Protein 2YUN (pdb70)

Foldseek 3Di:
DDDPPQWWKKFQCDFDDDPDLQADTGDRGWIWTFDADDDDQFTWTHTPNRIHTYGNVRIGTDPDDDDDDDDDDPDDDVD

GO terms:
  GO:0005886 plasma membrane (C, EXP)
  GO:0031410 cytoplasmic vesicle (C, EXP)
  GO:0005515 protein binding (F, IPI)
  GO:0005886 plasma membrane (C, TAS)
  GO:0030666 endocytic vesicle membrane (C, TAS)

InterPro domains:
  IPR001060 FCH domain [PF00611] (14-88)
  IPR001452 SH3 domain [PF14604] (445-493)
  IPR001452 SH3 domain [PR00452] (441-451)
  IPR001452 SH3 domain [PR00452] (455-470)
  IPR001452 SH3 domain [PR00452] (472-481)
  IPR001452 SH3 domain [PR00452] (483-495)
  IPR001452 SH3 domain [PS50002] (438-497)
  IPR001452 SH3 domain [SM00326] (441-496)
  IPR011072 HR1 rho-binding domain [PS51860] (292-372)
  IPR027267 AH/BAR domain superfamily [G3DSA:1.20.1270.60] (9-269)
  IPR027267 AH/BAR domain superfamily [SSF103657] (14-267)
  IPR031160 F-BAR domain [PS51741] (1-260)
  IPR035656 Nostrin, SH3 domain [cd11823] (443-494)
  IPR036028 SH3-like domain superfamily [SSF50044] (434-497)
  IPR036274 HR1 repeat superfamily [SSF46585] (298-361)
  IPR057870 TOCA, HR1 domain [PF25610] (286-377)

Sequence (79 aa):
GSSGSSGRLCKALYSFQARQDDELNLEKGDIVIIHEKKEEGWWFGSLNGKKGHFPAAYVEELPSNAGNTATKASGPSSGGSSGSSGRLCKALYSFQARQDDELNLEKGDIVIIHEKKEEGWWFGSLNGKKGHFPAAYVEELPSNAGNTATKASGPSSGGSSGSSGRLCKALYSFQARQDDELNLEKGDIVIIHEKKEEGWWFGSLNGKKGHFPAAYVEELPSNAGNTATKASGPSSGGSSGSSGRLCKALYSFQARQDDELNLEKGDIVIIHEKKEEGWWFGSLNGKKGHFPAAYVEELPSNAGNTATKASGPSSGGSSGSSGRLCKALYSFQARQDDELNLEKGDIVIIHEKKEEGWWFGSLNGKKGHFPAAYVEELPSNAGNTATKASGPSSGGSSGSSGRLCKALYSFQARQDDELNLEKGDIVIIHEKKEEGWWFGSLNGKKGHFPAAYVEELPSNAGNTATKASGPSSGGSSGSSGRLCKALYSFQARQDDELNLEKGDIVIIHEKKEEGWWFGSLNGKKGHFPAAYVEELPSNAGNTATKASGPSSGGSSGSSGRLCKALYSFQARQDDELNLEKGDIVIIHEKKEEGWWFGSLNGKKGHFPAAYVEELPSNAGNTATKASGPSSGGSSGSSGRLCKALYSFQARQDDELNLEKGDIVIIHEKKEEGWWFGSLNGKKGHFPAAYVEELPSNAGNTATKASGPSSGGSSGSSGRLCKALYSFQARQDDELNLEKGDIVIIHEKKEEGWWFGSLNGKKGHFPAAYVEELPSNAGNTATKASGPSSGGSSGSSGRLCKALYSFQARQDDELNLEKGDIVIIHEKKEEGWWFGSLNGKKGHFPAAYVEELPSNAGNTATKASGPSSGGSSGSSGRLCKALYSFQARQDDELNLEKGDIVIIHEKKEEGWWFGSLNGKKGHFPAAYVEELPSNAGNTATKASGPSSGGSSGSSGRLCKALYSFQARQDDELNLEKGDIVIIHEKKEEGWWFGSLNGKKGHFPAAYVEELPSNAGNTATKASGPSSGGSSGSSGRLCKALYSFQARQDDELNLEKGDIVIIHEKKEEGWWFGSLNGKKGHFPAAYVEELPSNAGNTATKASGPSSGGSSGSSGRLCKALYSFQARQDDELNLEKGDIVIIHEKKEEGWWFGSLNGKKGHFPAAYVEELPSNAGNTATKASGPSSGGSSGSSGRLCKALYSFQARQDDELNLEKGDIVIIHEKKEEGWWFGSLNGKKGHFPAAYVEELPSNAGNTATKASGPSSGGSSGSSGRLCKALYSFQARQDDELNLEKGDIVIIHEKKEEGWWFGSLNGKKGHFPAAYVEELPSNAGNTATKASGPSSGGSSGSSGRLCKALYSFQARQDDELNLEKGDIVIIHEKKEEGWWFGSLNGKKGHFPAAYVEELPSNAGNTATKASGPSSGGSSGSSGRLCKALYSFQARQDDELNLEKGDIVIIHEKKEEGWWFGSLNGKKGHFPAAYVEELPSNAGNTATKASGPSSGGSSGSSGRLCKALYSFQARQDDELNLEKGDIVIIHEKKEEGWWFGSLNGKKGHFPAAYVEELPSNAGNTATKASGPSSG

Radius of gyration: 14.46 Å; Cα contacts (8 Å, |Δi|>4): 138; chains: 1; bounding box: 34×42×31 Å

Organism: Homo sapiens (NCBI:txid9606)

Solvent-accessible surface area: 6275 Å² total; per-residue (Å²): 142,101,131,50,118,111,35,148,42,0,86,1,71,124,65,41,146,24,218,109,137,83,29,10,74,2,98,146,47,22,45,0,80,4,88,89,80,146,92,143,34,134,37,40,0,12,28,130,70,156,110,6,75,0,22,19,90,74,9,93,90,47,140,82,78,60,69,149,130,100,132,190,78,112,42,140,114,87,119

Structure (mmCIF, N/CA/C/O backbone):
data_2YUN
#
_entry.id   2YUN
#
loop_
_atom_site.group_PDB
_atom_site.id
_atom_site.type_symbol
_atom_site.label_atom_id
_atom_site.label_alt_id
_atom_site.label_comp_id
_atom_site.label_asym_id
_atom_site.label_entity_id
_atom_site.label_seq_id
_atom_site.pdbx_PDB_ins_code
_atom_site.Cartn_x
_atom_site.Cartn_y
_atom_site.Cartn_z
_atom_site.occupancy
_atom_site.B_iso_or_equiv
_atom_site.auth_seq_id
_atom_site.auth_comp_id
_atom_site.auth_asym_id
_atom_site.auth_atom_id
_atom_site.pdbx_PDB_model_num
ATOM 1 N N . GLY A 1 1 ? -18.923 -11.021 -1.250 1.00 0.00 1 GLY A N 1
ATOM 2 C CA . GLY A 1 1 ? -18.382 -11.913 -2.258 1.00 0.00 1 GLY A CA 1
ATOM 3 C C . GLY A 1 1 ? -17.946 -13.245 -1.680 1.00 0.00 1 GLY A C 1
ATOM 4 O O . GLY A 1 1 ? -18.730 -14.193 -1.627 1.00 0.00 1 GLY A O 1
ATOM 8 N N . SER A 1 2 ? -16.692 -13.318 -1.247 1.00 0.00 2 SER A N 1
ATOM 9 C CA . SER A 1 2 ? -16.151 -14.545 -0.674 1.00 0.00 2 SER A CA 1
ATOM 10 C C . SER A 1 2 ? -15.837 -14.362 0.807 1.00 0.00 2 SER A C 1
ATOM 11 O O . SER A 1 2 ? -15.329 -13.320 1.221 1.00 0.00 2 SER A O 1
ATOM 19 N N . SER A 1 3 ? -16.145 -15.383 1.602 1.00 0.00 3 SER A N 1
ATOM 20 C CA . SER A 1 3 ? -15.901 -15.334 3.038 1.00 0.00 3 SER A CA 1
ATOM 21 C C . SER A 1 3 ? -14.581 -14.632 3.341 1.00 0.00 3 SER A C 1
ATOM 22 O O . SER A 1 3 ? -13.505 -15.172 3.088 1.00 0.00 3 SER A O 1
ATOM 30 N N . GLY A 1 4 ? -14.673 -13.422 3.886 1.00 0.00 4 GLY A N 1
ATOM 31 C CA . GLY A 1 4 ? -13.479 -12.664 4.214 1.00 0.00 4 GLY A CA 1
ATOM 32 C C . GLY A 1 4 ? -13.788 -11.415 5.016 1.00 0.00 4 GLY A C 1
ATOM 33 O O . GLY A 1 4 ? -14.267 -11.498 6.147 1.00 0.00 4 GLY A O 1
ATOM 37 N N . SER A 1 5 ? -13.513 -10.254 4.430 1.00 0.00 5 SER A N 1
ATOM 38 C CA . SER A 1 5 ? -13.759 -8.983 5.099 1.00 0.00 5 SER A CA 1
ATOM 39 C C . SER A 1 5 ? -12.935 -8.873 6.378 1.00 0.00 5 SER A C 1
ATOM 40 O O . SER A 1 5 ? -13.437 -8.451 7.419 1.00 0.00 5 SER A O 1
ATOM 48 N N . SER A 1 6 ? -11.665 -9.257 6.291 1.00 0.00 6 SER A N 1
ATOM 49 C CA . SER A 1 6 ? -10.770 -9.206 7.441 1.00 0.00 6 SER A CA 1
ATOM 50 C C . SER A 1 6 ? -9.727 -8.106 7.270 1.00 0.00 6 SER A C 1
ATOM 51 O O . SER A 1 6 ? -9.481 -7.320 8.184 1.00 0.00 6 SER A O 1
ATOM 59 N N . GLY A 1 7 ? -9.116 -8.057 6.090 1.00 0.00 7 GLY A N 1
ATOM 60 C CA . GLY A 1 7 ? -8.106 -7.051 5.818 1.00 0.00 7 GLY A CA 1
ATOM 61 C C . GLY A 1 7 ? -8.585 -5.998 4.838 1.00 0.00 7 GLY A C 1
ATOM 62 O O . GLY A 1 7 ? -9.243 -6.316 3.848 1.00 0.00 7 GLY A O 1
ATOM 66 N N . ARG A 1 8 ? -8.257 -4.741 5.116 1.00 0.00 8 ARG A N 1
ATOM 67 C CA . ARG A 1 8 ? -8.661 -3.637 4.252 1.00 0.00 8 ARG A CA 1
ATOM 68 C C . ARG A 1 8 ? -7.663 -3.444 3.114 1.00 0.00 8 ARG A C 1
ATOM 69 O O . ARG A 1 8 ? -6.557 -3.986 3.145 1.00 0.00 8 ARG A O 1
ATOM 90 N N . LEU A 1 9 ? -8.060 -2.670 2.110 1.00 0.00 9 LEU A N 1
ATOM 91 C CA . LEU A 1 9 ? -7.201 -2.406 0.961 1.00 0.00 9 LEU A CA 1
ATOM 92 C C . LEU A 1 9 ? -6.960 -0.909 0.795 1.00 0.00 9 LEU A C 1
ATOM 93 O O . LEU A 1 9 ? -7.649 -0.088 1.401 1.00 0.00 9 LEU A O 1
ATOM 109 N N . CYS A 1 10 ? -5.980 -0.561 -0.031 1.00 0.00 10 CYS A N 1
ATOM 110 C CA . CYS A 1 10 ? -5.648 0.837 -0.278 1.00 0.00 10 CYS A CA 1
ATOM 111 C C . CYS A 1 10 ? -4.728 0.972 -1.487 1.00 0.00 10 CYS A C 1
ATOM 112 O O . CYS A 1 10 ? -4.048 0.021 -1.873 1.00 0.00 10 CYS A O 1
ATOM 120 N N . LYS A 1 11 ? -4.711 2.160 -2.082 1.00 0.00 11 LYS A N 1
ATOM 121 C CA . LYS A 1 11 ? -3.875 2.422 -3.247 1.00 0.00 11 LYS A CA 1
ATOM 122 C C . LYS A 1 11 ? -2.807 3.462 -2.928 1.00 0.00 11 LYS A C 1
ATOM 123 O O . LYS A 1 11 ? -3.094 4.494 -2.323 1.00 0.00 11 LYS A O 1
ATOM 142 N N . ALA A 1 12 ? -1.574 3.185 -3.341 1.00 0.00 12 ALA A N 1
ATOM 143 C CA . ALA A 1 12 ? -0.464 4.099 -3.102 1.00 0.00 12 ALA A CA 1
ATOM 144 C C . ALA A 1 12 ? -0.498 5.270 -4.077 1.00 0.00 12 ALA A C 1
ATOM 145 O O . ALA A 1 12 ? -0.195 5.115 -5.261 1.00 0.00 12 ALA A O 1
ATOM 152 N N . LEU A 1 13 ? -0.870 6.442 -3.574 1.00 0.00 13 LEU A N 1
ATOM 153 C CA . LEU A 1 13 ? -0.944 7.641 -4.402 1.00 0.00 13 LEU A CA 1
ATOM 154 C C . LEU A 1 13 ? 0.449 8.107 -4.812 1.00 0.00 13 LEU A C 1
ATOM 155 O O . LEU A 1 13 ? 0.667 8.516 -5.953 1.00 0.00 13 LEU A O 1
ATOM 171 N N . TYR A 1 14 ? 1.389 8.041 -3.876 1.00 0.00 14 TYR A N 1
ATOM 172 C CA . TYR A 1 14 ? 2.762 8.456 -4.140 1.00 0.00 14 TYR A CA 1
ATOM 173 C C . TYR A 1 14 ? 3.739 7.318 -3.858 1.00 0.00 14 TYR A C 1
ATOM 174 O O . TYR A 1 14 ? 3.617 6.615 -2.855 1.00 0.00 14 TYR A O 1
ATOM 192 N N . SER A 1 15 ? 4.708 7.144 -4.751 1.00 0.00 15 SER A N 1
ATOM 193 C CA . SER A 1 15 ? 5.705 6.091 -4.601 1.00 0.00 15 SER A CA 1
ATOM 194 C C . SER A 1 15 ? 6.604 6.360 -3.399 1.00 0.00 15 SER A C 1
ATOM 195 O O . SER A 1 15 ? 7.240 7.410 -3.307 1.00 0.00 15 SER A O 1
ATOM 203 N N . PHE A 1 16 ? 6.651 5.404 -2.477 1.00 0.00 16 PHE A N 1
ATOM 204 C CA . PHE A 1 16 ? 7.470 5.537 -1.278 1.00 0.00 16 PHE A CA 1
ATOM 205 C C . PHE A 1 16 ? 8.731 4.684 -1.384 1.00 0.00 16 PHE A C 1
ATOM 206 O O . PHE A 1 16 ? 8.686 3.549 -1.858 1.00 0.00 16 PHE A O 1
ATOM 223 N N . GLN A 1 17 ? 9.854 5.240 -0.940 1.00 0.00 17 GLN A N 1
ATOM 224 C CA . GLN A 1 17 ? 11.127 4.531 -0.986 1.00 0.00 17 GLN A CA 1
ATOM 225 C C . GLN A 1 17 ? 11.559 4.097 0.411 1.00 0.00 17 GLN A C 1
ATOM 226 O O . GLN A 1 17 ? 12.131 4.883 1.166 1.00 0.00 17 GLN A O 1
ATOM 240 N N . ALA A 1 18 ? 11.282 2.842 0.747 1.00 0.00 18 ALA A N 1
ATOM 241 C CA . ALA A 1 18 ? 11.643 2.303 2.053 1.00 0.00 18 ALA A CA 1
ATOM 242 C C . ALA A 1 18 ? 13.152 2.359 2.271 1.00 0.00 18 ALA A C 1
ATOM 243 O O . ALA A 1 18 ? 13.899 1.554 1.714 1.00 0.00 18 ALA A O 1
ATOM 250 N N . ARG A 1 19 ? 13.592 3.314 3.083 1.00 0.00 19 ARG A N 1
ATOM 251 C CA . ARG A 1 19 ? 15.012 3.475 3.373 1.00 0.00 19 ARG A CA 1
ATOM 252 C C . ARG A 1 19 ? 15.640 2.143 3.771 1.00 0.00 19 ARG A C 1
ATOM 253 O O . ARG A 1 19 ? 16.737 1.806 3.325 1.00 0.00 19 ARG A O 1
ATOM 274 N N . GLN A 1 20 ? 14.938 1.391 4.613 1.00 0.00 20 GLN A N 1
ATOM 275 C CA . GLN A 1 20 ? 15.428 0.097 5.072 1.00 0.00 20 GLN A CA 1
ATOM 276 C C . GLN A 1 20 ? 14.336 -0.963 4.977 1.00 0.00 20 GLN A C 1
ATOM 277 O O . GLN A 1 20 ? 13.216 -0.678 4.555 1.00 0.00 20 GLN A O 1
ATOM 291 N N . ASP A 1 21 ? 14.671 -2.187 5.372 1.00 0.00 21 ASP A N 1
ATOM 292 C CA . ASP A 1 21 ? 13.719 -3.290 5.332 1.00 0.00 21 ASP A CA 1
ATOM 293 C C . ASP A 1 21 ? 12.549 -3.033 6.277 1.00 0.00 21 ASP A C 1
ATOM 294 O O . ASP A 1 21 ? 11.441 -3.522 6.057 1.00 0.00 21 ASP A O 1
ATOM 303 N N . ASP A 1 22 ? 12.803 -2.262 7.329 1.00 0.00 22 ASP A N 1
ATOM 304 C CA . ASP A 1 22 ? 11.772 -1.940 8.308 1.00 0.00 22 ASP A CA 1
ATOM 305 C C . ASP A 1 22 ? 10.526 -1.387 7.622 1.00 0.00 22 ASP A C 1
ATOM 306 O O . ASP A 1 22 ? 9.411 -1.838 7.884 1.00 0.00 22 ASP A O 1
ATOM 315 N N . GLU A 1 23 ? 10.724 -0.409 6.744 1.00 0.00 23 GLU A N 1
ATOM 316 C CA . GLU A 1 23 ? 9.616 0.205 6.023 1.00 0.00 23 GLU A CA 1
ATOM 317 C C . GLU A 1 23 ? 9.258 -0.607 4.781 1.00 0.00 23 GLU A C 1
ATOM 318 O O . GLU A 1 23 ? 9.958 -1.554 4.422 1.00 0.00 23 GLU A O 1
ATOM 330 N N . LEU A 1 24 ? 8.163 -0.229 4.130 1.00 0.00 24 LEU A N 1
ATOM 331 C CA . LEU A 1 24 ? 7.711 -0.922 2.929 1.00 0.00 24 LEU A CA 1
ATOM 332 C C . LEU A 1 24 ? 7.676 0.026 1.734 1.00 0.00 24 LEU A C 1
ATOM 333 O O . LEU A 1 24 ? 7.076 1.099 1.798 1.00 0.00 24 LEU A O 1
ATOM 349 N N . ASN A 1 25 ? 8.321 -0.378 0.645 1.00 0.00 25 ASN A N 1
ATOM 350 C CA . ASN A 1 25 ? 8.363 0.435 -0.565 1.00 0.00 25 ASN A CA 1
ATOM 351 C C . ASN A 1 25 ? 7.031 0.374 -1.307 1.00 0.00 25 ASN A C 1
ATOM 352 O O . ASN A 1 25 ? 6.443 -0.697 -1.463 1.00 0.00 25 ASN A O 1
ATOM 363 N N . LEU A 1 26 ? 6.561 1.529 -1.764 1.00 0.00 26 LEU A N 1
ATOM 364 C CA . LEU A 1 26 ? 5.299 1.609 -2.491 1.00 0.00 26 LEU A CA 1
ATOM 365 C C . LEU A 1 26 ? 5.499 2.250 -3.860 1.00 0.00 26 LEU A C 1
ATOM 366 O O . LEU A 1 26 ? 6.385 3.084 -4.042 1.00 0.00 26 LEU A O 1
ATOM 382 N N . GLU A 1 27 ? 4.667 1.856 -4.820 1.00 0.00 27 GLU A N 1
ATOM 383 C CA . GLU A 1 27 ? 4.752 2.394 -6.172 1.00 0.00 27 GLU A CA 1
ATOM 384 C C . GLU A 1 27 ? 3.438 3.054 -6.579 1.00 0.00 27 GLU A C 1
ATOM 385 O O . GLU A 1 27 ? 2.357 2.594 -6.208 1.00 0.00 27 GLU A O 1
ATOM 397 N N . LYS A 1 28 ? 3.538 4.135 -7.345 1.00 0.00 28 LYS A N 1
ATOM 398 C CA . LYS A 1 28 ? 2.359 4.860 -7.804 1.00 0.00 28 LYS A CA 1
ATOM 399 C C . LYS A 1 28 ? 1.335 3.905 -8.410 1.00 0.00 28 LYS A C 1
ATOM 400 O O . LYS A 1 28 ? 1.564 3.326 -9.471 1.00 0.00 28 LYS A O 1
ATOM 419 N N . GLY A 1 29 ? 0.204 3.747 -7.728 1.00 0.00 29 GLY A N 1
ATOM 420 C CA . GLY A 1 29 ? -0.838 2.862 -8.216 1.00 0.00 29 GLY A CA 1
ATOM 421 C C . GLY A 1 29 ? -0.615 1.421 -7.804 1.00 0.00 29 GLY A C 1
ATOM 422 O O . GLY A 1 29 ? -0.767 0.506 -8.614 1.00 0.00 29 GLY A O 1
ATOM 426 N N . ASP A 1 30 ? -0.252 1.217 -6.542 1.00 0.00 30 ASP A N 1
ATOM 427 C CA . ASP A 1 30 ? -0.007 -0.123 -6.024 1.00 0.00 30 ASP A CA 1
ATOM 428 C C . ASP A 1 30 ? -0.992 -0.464 -4.911 1.00 0.00 30 ASP A C 1
ATOM 429 O O . ASP A 1 30 ? -1.159 0.301 -3.960 1.00 0.00 30 ASP A O 1
ATOM 438 N N . ILE A 1 31 ? -1.643 -1.616 -5.035 1.00 0.00 31 ILE A N 1
ATOM 439 C CA . ILE A 1 31 ? -2.611 -2.057 -4.039 1.00 0.00 31 ILE A CA 1
ATOM 440 C C . ILE A 1 31 ? -1.925 -2.795 -2.895 1.00 0.00 31 ILE A C 1
ATOM 441 O O . ILE A 1 31 ? -1.316 -3.845 -3.095 1.00 0.00 31 ILE A O 1
ATOM 457 N N . VAL A 1 32 ? -2.031 -2.239 -1.692 1.00 0.00 32 VAL A N 1
ATOM 458 C CA . VAL A 1 32 ? -1.424 -2.845 -0.513 1.00 0.00 32 VAL A CA 1
ATOM 459 C C . VAL A 1 32 ? -2.485 -3.416 0.420 1.00 0.00 32 VAL A C 1
ATOM 460 O O . VAL A 1 32 ? -3.519 -2.791 0.657 1.00 0.00 32 VAL A O 1
ATOM 473 N N . ILE A 1 33 ? -2.223 -4.607 0.947 1.00 0.00 33 ILE A N 1
ATOM 474 C CA . ILE A 1 33 ? -3.155 -5.263 1.856 1.00 0.00 33 ILE A CA 1
ATOM 475 C C . ILE A 1 33 ? -2.987 -4.747 3.281 1.00 0.00 33 ILE A C 1
ATOM 476 O O . ILE A 1 33 ? -1.998 -5.050 3.949 1.00 0.00 33 ILE A O 1
ATOM 492 N N . ILE A 1 34 ? -3.961 -3.969 3.741 1.00 0.00 34 ILE A N 1
ATOM 493 C CA . ILE A 1 34 ? -3.922 -3.414 5.089 1.00 0.00 34 ILE A CA 1
ATOM 494 C C . ILE A 1 34 ? -4.050 -4.512 6.139 1.00 0.00 34 ILE A C 1
ATOM 495 O O . ILE A 1 34 ? -5.115 -5.109 6.303 1.00 0.00 34 ILE A O 1
ATOM 511 N N . HIS A 1 35 ? -2.958 -4.773 6.851 1.00 0.00 35 HIS A N 1
ATOM 512 C CA . HIS A 1 35 ? -2.949 -5.798 7.888 1.00 0.00 35 HIS A CA 1
ATOM 513 C C . HIS A 1 35 ? -3.295 -5.198 9.248 1.00 0.00 35 HIS A C 1
ATOM 514 O O . HIS A 1 35 ? -4.189 -5.684 9.941 1.00 0.00 35 HIS A O 1
ATOM 529 N N . GLU A 1 36 ? -2.581 -4.141 9.622 1.00 0.00 36 GLU A N 1
ATOM 530 C CA . GLU A 1 36 ? -2.813 -3.477 10.900 1.00 0.00 36 GLU A CA 1
ATOM 531 C C . GLU A 1 36 ? -2.436 -2.001 10.822 1.00 0.00 36 GLU A C 1
ATOM 532 O O . GLU A 1 36 ? -1.435 -1.635 10.205 1.00 0.00 36 GLU A O 1
ATOM 544 N N . LYS A 1 37 ? -3.245 -1.155 11.451 1.00 0.00 37 LYS A N 1
ATOM 545 C CA . LYS A 1 37 ? -2.998 0.282 11.455 1.00 0.00 37 LYS A CA 1
ATOM 546 C C . LYS A 1 37 ? -3.092 0.846 12.869 1.00 0.00 37 LYS A C 1
ATOM 547 O O . LYS A 1 37 ? -3.739 1.868 13.099 1.00 0.00 37 LYS A O 1
ATOM 566 N N . LYS A 1 38 ? -2.442 0.175 13.814 1.00 0.00 38 LYS A N 1
ATOM 567 C CA . LYS A 1 38 ? -2.449 0.610 15.205 1.00 0.00 38 LYS A CA 1
ATOM 568 C C . LYS A 1 38 ? -1.377 1.666 15.450 1.00 0.00 38 LYS A C 1
ATOM 569 O O . LYS A 1 38 ? -0.766 1.707 16.518 1.00 0.00 38 LYS A O 1
ATOM 588 N N . GLU A 1 39 ? -1.154 2.520 14.455 1.00 0.00 39 GLU A N 1
ATOM 589 C CA . GLU A 1 39 ? -0.155 3.576 14.565 1.00 0.00 39 GLU A CA 1
ATOM 590 C C . GLU A 1 39 ? -0.632 4.850 13.874 1.00 0.00 39 GLU A C 1
ATOM 591 O O . GLU A 1 39 ? -1.542 4.815 13.045 1.00 0.00 39 GLU A O 1
ATOM 603 N N . GLU A 1 40 ? -0.012 5.973 14.221 1.00 0.00 40 GLU A N 1
ATOM 604 C CA . GLU A 1 40 ? -0.374 7.258 13.635 1.00 0.00 40 GLU A CA 1
ATOM 605 C C . GLU A 1 40 ? 0.267 7.430 12.261 1.00 0.00 40 GLU A C 1
ATOM 606 O O . GLU A 1 40 ? 1.419 7.848 12.150 1.00 0.00 40 GLU A O 1
ATOM 618 N N . GLY A 1 41 ? -0.487 7.102 11.216 1.00 0.00 41 GLY A N 1
ATOM 619 C CA . GLY A 1 41 ? 0.024 7.226 9.864 1.00 0.00 41 GLY A CA 1
ATOM 620 C C . GLY A 1 41 ? 0.789 5.995 9.418 1.00 0.00 41 GLY A C 1
ATOM 621 O O . GLY A 1 41 ? 0.657 5.554 8.276 1.00 0.00 41 GLY A O 1
ATOM 625 N N . TRP A 1 42 ? 1.590 5.440 10.320 1.00 0.00 42 TRP A N 1
ATOM 626 C CA . TRP A 1 42 ? 2.381 4.253 10.012 1.00 0.00 42 TRP A CA 1
ATOM 627 C C . TRP A 1 42 ? 1.488 3.024 9.879 1.00 0.00 42 TRP A C 1
ATOM 628 O O . TRP A 1 42 ? 1.100 2.417 10.877 1.00 0.00 42 TRP A O 1
ATOM 649 N N . TRP A 1 43 ? 1.166 2.664 8.642 1.00 0.00 43 TRP A N 1
ATOM 650 C CA . TRP A 1 43 ? 0.318 1.506 8.380 1.00 0.00 43 TRP A CA 1
ATOM 651 C C . TRP A 1 43 ? 1.160 0.257 8.145 1.00 0.00 43 TRP A C 1
ATOM 652 O O . TRP A 1 43 ? 2.338 0.347 7.798 1.00 0.00 43 TRP A O 1
ATOM 673 N N . PHE A 1 44 ? 0.549 -0.907 8.337 1.00 0.00 44 PHE A N 1
ATOM 674 C CA . PHE A 1 44 ? 1.244 -2.175 8.146 1.00 0.00 44 PHE A CA 1
ATOM 675 C C . PHE A 1 44 ? 0.473 -3.079 7.189 1.00 0.00 44 PHE A C 1
ATOM 676 O O . PHE A 1 44 ? -0.730 -3.286 7.345 1.00 0.00 44 PHE A O 1
ATOM 693 N N . GLY A 1 45 ? 1.176 -3.616 6.196 1.00 0.00 45 GLY A N 1
ATOM 694 C CA . GLY A 1 45 ? 0.542 -4.491 5.227 1.00 0.00 45 GLY A CA 1
ATOM 695 C C . GLY A 1 45 ? 1.507 -4.972 4.161 1.00 0.00 45 GLY A C 1
ATOM 696 O O . GLY A 1 45 ? 2.666 -4.558 4.131 1.00 0.00 45 GLY A O 1
ATOM 700 N N . SER A 1 46 ? 1.029 -5.849 3.285 1.00 0.00 46 SER A N 1
ATOM 701 C CA . SER A 1 46 ? 1.860 -6.392 2.216 1.00 0.00 46 SER A CA 1
ATOM 702 C C . SER A 1 46 ? 1.464 -5.799 0.867 1.00 0.00 46 SER A C 1
ATOM 703 O O . SER A 1 46 ? 0.281 -5.727 0.530 1.00 0.00 46 SER A O 1
ATOM 711 N N . LEU A 1 47 ? 2.461 -5.377 0.098 1.00 0.00 47 LEU A N 1
ATOM 712 C CA . LEU A 1 47 ? 2.219 -4.790 -1.216 1.00 0.00 47 LEU A CA 1
ATOM 713 C C . LEU A 1 47 ? 2.112 -5.873 -2.284 1.00 0.00 47 LEU A C 1
ATOM 714 O O . LEU A 1 47 ? 1.020 -6.190 -2.754 1.00 0.00 47 LEU A O 1
ATOM 730 N N . ASN A 1 48 ? 3.254 -6.439 -2.662 1.00 0.00 48 ASN A N 1
ATOM 731 C CA . ASN A 1 48 ? 3.288 -7.488 -3.675 1.00 0.00 48 ASN A CA 1
ATOM 732 C C . ASN A 1 48 ? 3.864 -8.779 -3.101 1.00 0.00 48 ASN A C 1
ATOM 733 O O . ASN A 1 48 ? 4.633 -9.476 -3.761 1.00 0.00 48 ASN A O 1
ATOM 744 N N . GLY A 1 49 ? 3.485 -9.092 -1.865 1.00 0.00 49 GLY A N 1
ATOM 745 C CA . GLY A 1 49 ? 3.973 -10.298 -1.222 1.00 0.00 49 GLY A CA 1
ATOM 746 C C . GLY A 1 49 ? 4.958 -10.004 -0.109 1.00 0.00 49 GLY A C 1
ATOM 747 O O . GLY A 1 49 ? 5.429 -10.917 0.571 1.00 0.00 49 GLY A O 1
ATOM 751 N N . LYS A 1 50 ? 5.273 -8.727 0.079 1.00 0.00 50 LYS A N 1
ATOM 752 C CA . LYS A 1 50 ? 6.210 -8.314 1.117 1.00 0.00 50 LYS A CA 1
ATOM 753 C C . LYS A 1 50 ? 5.547 -7.350 2.095 1.00 0.00 50 LYS A C 1
ATOM 754 O O . LYS A 1 50 ? 5.034 -6.303 1.700 1.00 0.00 50 LYS A O 1
ATOM 773 N N . LYS A 1 51 ? 5.562 -7.708 3.374 1.00 0.00 51 LYS A N 1
ATOM 774 C CA . LYS A 1 51 ? 4.965 -6.874 4.411 1.00 0.00 51 LYS A CA 1
ATOM 775 C C . LYS A 1 51 ? 5.978 -5.870 4.951 1.00 0.00 51 LYS A C 1
ATOM 776 O O . LYS A 1 51 ? 7.186 -6.057 4.814 1.00 0.00 51 LYS A O 1
ATOM 795 N N . GLY A 1 52 ? 5.477 -4.804 5.568 1.00 0.00 52 GLY A N 1
ATOM 796 C CA . GLY A 1 52 ? 6.352 -3.787 6.121 1.00 0.00 52 GLY A CA 1
ATOM 797 C C . GLY A 1 52 ? 5.588 -2.595 6.661 1.00 0.00 52 GLY A C 1
ATOM 798 O O . GLY A 1 52 ? 4.356 -2.593 6.676 1.00 0.00 52 GLY A O 1
ATOM 802 N N . HIS A 1 53 ? 6.318 -1.578 7.107 1.00 0.00 53 HIS A N 1
ATOM 803 C CA . HIS A 1 53 ? 5.701 -0.374 7.652 1.00 0.00 53 HIS A CA 1
ATOM 804 C C . HIS A 1 53 ? 5.736 0.763 6.634 1.00 0.00 53 HIS A C 1
ATOM 805 O O . HIS A 1 53 ? 6.803 1.279 6.302 1.00 0.00 53 HIS A O 1
ATOM 820 N N . PHE A 1 54 ? 4.562 1.147 6.143 1.00 0.00 54 PHE A N 1
ATOM 821 C CA . PHE A 1 54 ? 4.459 2.221 5.162 1.00 0.00 54 PHE A CA 1
ATOM 822 C C . PHE A 1 54 ? 3.545 3.333 5.668 1.00 0.00 54 PHE A C 1
ATOM 823 O O . PHE A 1 54 ? 2.645 3.111 6.477 1.00 0.00 54 PHE A O 1
ATOM 840 N N . PRO A 1 55 ? 3.781 4.560 5.179 1.00 0.00 55 PRO A N 1
ATOM 841 C CA . PRO A 1 55 ? 2.990 5.732 5.567 1.00 0.00 55 PRO A CA 1
ATOM 842 C C . PRO A 1 55 ? 1.569 5.680 5.017 1.00 0.00 55 PRO A C 1
ATOM 843 O O . PRO A 1 55 ? 1.303 5.008 4.021 1.00 0.00 55 PRO A O 1
ATOM 854 N N . ALA A 1 56 ? 0.659 6.393 5.673 1.00 0.00 56 ALA A N 1
ATOM 855 C CA . ALA A 1 56 ? -0.734 6.430 5.248 1.00 0.00 56 ALA A CA 1
ATOM 856 C C . ALA A 1 56 ? -0.965 7.530 4.217 1.00 0.00 56 ALA A C 1
ATOM 857 O O . ALA A 1 56 ? -1.533 7.287 3.153 1.00 0.00 56 ALA A O 1
ATOM 864 N N . ALA A 1 57 ? -0.521 8.740 4.540 1.00 0.00 57 ALA A N 1
ATOM 865 C CA . ALA A 1 57 ? -0.678 9.877 3.641 1.00 0.00 57 ALA A CA 1
ATOM 866 C C . ALA A 1 57 ? -0.296 9.504 2.213 1.00 0.00 57 ALA A C 1
ATOM 867 O O . ALA A 1 57 ? -0.717 10.155 1.257 1.00 0.00 57 ALA A O 1
ATOM 874 N N . TYR A 1 58 ? 0.506 8.453 2.075 1.00 0.00 58 TYR A N 1
ATOM 875 C CA . TYR A 1 58 ? 0.948 7.996 0.763 1.00 0.00 58 TYR A CA 1
ATOM 876 C C . TYR A 1 58 ? -0.105 7.103 0.114 1.00 0.00 58 TYR A C 1
ATOM 877 O O . TYR A 1 58 ? -0.294 7.128 -1.102 1.00 0.00 58 TYR A O 1
ATOM 895 N N . VAL A 1 59 ? -0.789 6.313 0.936 1.00 0.00 59 VAL A N 1
ATOM 896 C CA . VAL A 1 59 ? -1.825 5.412 0.445 1.00 0.00 59 VAL A CA 1
ATOM 897 C C . VAL A 1 59 ? -3.215 5.923 0.806 1.00 0.00 59 VAL A C 1
ATOM 898 O O . VAL A 1 59 ? -3.366 6.765 1.690 1.00 0.00 59 VAL A O 1
ATOM 911 N N . GLU A 1 60 ? -4.227 5.407 0.116 1.00 0.00 60 GLU A N 1
ATOM 912 C CA . GLU A 1 60 ? -5.605 5.812 0.365 1.00 0.00 60 GLU A CA 1
ATOM 913 C C . GLU A 1 60 ? -6.521 4.595 0.461 1.00 0.00 60 GLU A C 1
ATOM 914 O O . GLU A 1 60 ? -6.617 3.803 -0.476 1.00 0.00 60 GLU A O 1
ATOM 926 N N . GLU A 1 61 ? -7.191 4.454 1.600 1.00 0.00 61 GLU A N 1
ATOM 927 C CA . GLU A 1 61 ? -8.098 3.333 1.819 1.00 0.00 61 GLU A CA 1
ATOM 928 C C . GLU A 1 61 ? -9.177 3.288 0.741 1.00 0.00 61 GLU A C 1
ATOM 929 O O . GLU A 1 61 ? -9.759 4.314 0.386 1.00 0.00 61 GLU A O 1
ATOM 941 N N . LEU A 1 62 ? -9.438 2.093 0.223 1.00 0.00 62 LEU A N 1
ATOM 942 C CA . LEU A 1 62 ? -10.447 1.912 -0.815 1.00 0.00 62 LEU A CA 1
ATOM 943 C C . LEU A 1 62 ? -11.526 0.934 -0.362 1.00 0.00 62 LEU A C 1
ATOM 944 O O . LEU A 1 62 ? -11.283 0.030 0.438 1.00 0.00 62 LEU A O 1
ATOM 960 N N . PRO A 1 63 ? -12.747 1.116 -0.886 1.00 0.00 63 PRO A N 1
ATOM 961 C CA . PRO A 1 63 ? -13.887 0.257 -0.552 1.00 0.00 63 PRO A CA 1
ATOM 962 C C . PRO A 1 63 ? -13.743 -1.148 -1.126 1.00 0.00 63 PRO A C 1
ATOM 963 O O . PRO A 1 63 ? -14.137 -2.130 -0.496 1.00 0.00 63 PRO A O 1
ATOM 974 N N . SER A 1 64 ? -13.175 -1.237 -2.324 1.00 0.00 64 SER A N 1
ATOM 975 C CA . SER A 1 64 ? -12.981 -2.523 -2.985 1.00 0.00 64 SER A CA 1
ATOM 976 C C . SER A 1 64 ? -11.745 -2.494 -3.878 1.00 0.00 64 SER A C 1
ATOM 977 O O . SER A 1 64 ? -11.314 -1.432 -4.326 1.00 0.00 64 SER A O 1
ATOM 985 N N . ASN A 1 65 ? -11.178 -3.669 -4.132 1.00 0.00 65 ASN A N 1
ATOM 986 C CA . ASN A 1 65 ? -9.991 -3.780 -4.971 1.00 0.00 65 ASN A CA 1
ATOM 987 C C . ASN A 1 65 ? -10.235 -3.162 -6.344 1.00 0.00 65 ASN A C 1
ATOM 988 O O . ASN A 1 65 ? -11.300 -2.601 -6.603 1.00 0.00 65 ASN A O 1
ATOM 999 N N . ALA A 1 66 ? -9.242 -3.269 -7.221 1.00 0.00 66 ALA A N 1
ATOM 1000 C CA . ALA A 1 66 ? -9.350 -2.723 -8.568 1.00 0.00 66 ALA A CA 1
ATOM 1001 C C . ALA A 1 66 ? -9.763 -3.801 -9.565 1.00 0.00 66 ALA A C 1
ATOM 1002 O O . ALA A 1 66 ? -9.196 -4.892 -9.585 1.00 0.00 66 ALA A O 1
ATOM 1009 N N . GLY A 1 67 ? -10.756 -3.486 -10.392 1.00 0.00 67 GLY A N 1
ATOM 1010 C CA . GLY A 1 67 ? -11.229 -4.439 -11.380 1.00 0.00 67 GLY A CA 1
ATOM 1011 C C . GLY A 1 67 ? -11.245 -5.860 -10.853 1.00 0.00 67 GLY A C 1
ATOM 1012 O O . GLY A 1 67 ? -11.850 -6.138 -9.819 1.00 0.00 67 GLY A O 1
ATOM 1016 N N . ASN A 1 68 ? -10.580 -6.762 -11.568 1.00 0.00 68 ASN A N 1
ATOM 1017 C CA . ASN A 1 68 ? -10.523 -8.163 -11.168 1.00 0.00 68 ASN A CA 1
ATOM 1018 C C . ASN A 1 68 ? -9.198 -8.794 -11.584 1.00 0.00 68 ASN A C 1
ATOM 1019 O O . ASN A 1 68 ? -8.967 -9.061 -12.764 1.00 0.00 68 ASN A O 1
ATOM 1030 N N . THR A 1 69 ? -8.329 -9.032 -10.606 1.00 0.00 69 THR A N 1
ATOM 1031 C CA . THR A 1 69 ? -7.027 -9.631 -10.870 1.00 0.00 69 THR A CA 1
ATOM 1032 C C . THR A 1 69 ? -7.077 -11.146 -10.714 1.00 0.00 69 THR A C 1
ATOM 1033 O O . THR A 1 69 ? -7.236 -11.661 -9.607 1.00 0.00 69 THR A O 1
ATOM 1044 N N . ALA A 1 70 ? -6.939 -11.856 -11.829 1.00 0.00 70 ALA A N 1
ATOM 1045 C CA . ALA A 1 70 ? -6.966 -13.313 -11.815 1.00 0.00 70 ALA A CA 1
ATOM 1046 C C . ALA A 1 70 ? -6.215 -13.888 -13.011 1.00 0.00 70 ALA A C 1
ATOM 1047 O O . ALA A 1 70 ? -5.935 -13.181 -13.980 1.00 0.00 70 ALA A O 1
ATOM 1054 N N . THR A 1 71 ? -5.890 -15.175 -12.938 1.00 0.00 71 THR A N 1
ATOM 1055 C CA . THR A 1 71 ? -5.170 -15.844 -14.013 1.00 0.00 71 THR A CA 1
ATOM 1056 C C . THR A 1 71 ? -5.750 -17.227 -14.286 1.00 0.00 71 THR A C 1
ATOM 1057 O O . THR A 1 71 ? -6.565 -17.734 -13.514 1.00 0.00 71 THR A O 1
ATOM 1068 N N . LYS A 1 72 ? -5.325 -17.835 -15.389 1.00 0.00 72 LYS A N 1
ATOM 1069 C CA . LYS A 1 72 ? -5.800 -19.162 -15.763 1.00 0.00 72 LYS A CA 1
ATOM 1070 C C . LYS A 1 72 ? -4.633 -20.077 -16.119 1.00 0.00 72 LYS A C 1
ATOM 1071 O O . LYS A 1 72 ? -4.072 -19.987 -17.211 1.00 0.00 72 LYS A O 1
ATOM 1090 N N . ALA A 1 73 ? -4.273 -20.958 -15.192 1.00 0.00 73 ALA A N 1
ATOM 1091 C CA . ALA A 1 73 ? -3.175 -21.892 -15.410 1.00 0.00 73 ALA A CA 1
ATOM 1092 C C . ALA A 1 73 ? -3.692 -23.316 -15.580 1.00 0.00 73 ALA A C 1
ATOM 1093 O O . ALA A 1 73 ? -4.893 -23.566 -15.484 1.00 0.00 73 ALA A O 1
ATOM 1100 N N . SER A 1 74 ? -2.777 -24.246 -15.834 1.00 0.00 74 SER A N 1
ATOM 1101 C CA . SER A 1 74 ? -3.141 -25.646 -16.022 1.00 0.00 74 SER A CA 1
ATOM 1102 C C . SER A 1 74 ? -2.120 -26.566 -15.361 1.00 0.00 74 SER A C 1
ATOM 1103 O O . SER A 1 74 ? -0.921 -26.289 -15.369 1.00 0.00 74 SER A O 1
ATOM 1111 N N . GLY A 1 75 ? -2.605 -27.665 -14.790 1.00 0.00 75 GLY A N 1
ATOM 1112 C CA . GLY A 1 75 ? -1.722 -28.610 -14.132 1.00 0.00 75 GLY A CA 1
ATOM 1113 C C . GLY A 1 75 ? -2.394 -29.942 -13.866 1.00 0.00 75 GLY A C 1
ATOM 1114 O O . GLY A 1 75 ? -3.404 -30.287 -14.481 1.00 0.00 75 GLY A O 1
ATOM 1118 N N . PRO A 1 76 ? -1.829 -30.718 -12.929 1.00 0.00 76 PRO A N 1
ATOM 1119 C CA . PRO A 1 76 ? -2.363 -32.033 -12.561 1.00 0.00 76 PRO A CA 1
ATOM 1120 C C . PRO A 1 76 ? -3.690 -31.932 -11.817 1.00 0.00 76 PRO A C 1
ATOM 1121 O O . PRO A 1 76 ? -3.720 -31.877 -10.587 1.00 0.00 76 PRO A O 1
ATOM 1132 N N . SER A 1 77 ? -4.785 -31.909 -12.569 1.00 0.00 77 SER A N 1
ATOM 1133 C CA . SER A 1 77 ? -6.116 -31.811 -11.980 1.00 0.00 77 SER A CA 1
ATOM 1134 C C . SER A 1 77 ? -6.297 -30.475 -11.267 1.00 0.00 77 SER A C 1
ATOM 1135 O O . SER A 1 77 ? -6.893 -30.407 -10.192 1.00 0.00 77 SER A O 1
ATOM 1143 N N . SER A 1 78 ? -5.779 -29.412 -11.875 1.00 0.00 78 SER A N 1
ATOM 1144 C CA . SER A 1 78 ? -5.880 -28.077 -11.298 1.00 0.00 78 SER A CA 1
ATOM 1145 C C . SER A 1 78 ? -7.306 -27.790 -10.837 1.00 0.00 78 SER A C 1
ATOM 1146 O O . SER A 1 78 ? -7.536 -27.424 -9.685 1.00 0.00 78 SER A O 1
ATOM 1154 N N . GLY A 1 79 ? -8.261 -27.960 -11.747 1.00 0.00 79 GLY A N 1
ATOM 1155 C CA . GLY A 1 79 ? -9.653 -27.716 -11.416 1.00 0.00 79 GLY A CA 1
ATOM 1156 C C . GLY A 1 79 ? -10.587 -28.040 -12.564 1.00 0.00 79 GLY A C 1
ATOM 1157 O O . GLY A 1 79 ? -11.671 -27.466 -12.672 1.00 0.00 79 GLY A O 1
ATOM 1161 N N . GLY A 1 1 ? -13.565 -19.025 4.039 1.00 0.00 1 GLY A N 2
ATOM 1162 C CA . GLY A 1 1 ? -14.484 -19.346 5.115 1.00 0.00 1 GLY A CA 2
ATOM 1163 C C . GLY A 1 1 ? -15.088 -18.109 5.750 1.00 0.00 1 GLY A C 2
ATOM 1164 O O . GLY A 1 1 ? -16.304 -17.922 5.727 1.00 0.00 1 GLY A O 2
ATOM 1168 N N . SER A 1 2 ? -14.236 -17.263 6.321 1.00 0.00 2 SER A N 2
ATOM 1169 C CA . SER A 1 2 ? -14.693 -16.039 6.970 1.00 0.00 2 SER A CA 2
ATOM 1170 C C . SER A 1 2 ? -15.622 -15.251 6.051 1.00 0.00 2 SER A C 2
ATOM 1171 O O . SER A 1 2 ? -15.662 -15.483 4.843 1.00 0.00 2 SER A O 2
ATOM 1179 N N . SER A 1 3 ? -16.368 -14.318 6.634 1.00 0.00 3 SER A N 2
ATOM 1180 C CA . SER A 1 3 ? -17.300 -13.497 5.870 1.00 0.00 3 SER A CA 2
ATOM 1181 C C . SER A 1 3 ? -16.630 -12.211 5.398 1.00 0.00 3 SER A C 2
ATOM 1182 O O . SER A 1 3 ? -16.447 -11.272 6.172 1.00 0.00 3 SER A O 2
ATOM 1190 N N . GLY A 1 4 ? -16.265 -12.175 4.119 1.00 0.00 4 GLY A N 2
ATOM 1191 C CA . GLY A 1 4 ? -15.619 -11.000 3.565 1.00 0.00 4 GLY A CA 2
ATOM 1192 C C . GLY A 1 4 ? -14.136 -11.209 3.333 1.00 0.00 4 GLY A C 2
ATOM 1193 O O . GLY A 1 4 ? -13.663 -12.344 3.281 1.00 0.00 4 GLY A O 2
ATOM 1197 N N . SER A 1 5 ? -13.400 -10.111 3.190 1.00 0.00 5 SER A N 2
ATOM 1198 C CA . SER A 1 5 ? -11.962 -10.180 2.956 1.00 0.00 5 SER A CA 2
ATOM 1199 C C . SER A 1 5 ? -11.205 -10.343 4.271 1.00 0.00 5 SER A C 2
ATOM 1200 O O . SER A 1 5 ? -11.794 -10.288 5.350 1.00 0.00 5 SER A O 2
ATOM 1208 N N . SER A 1 6 ? -9.895 -10.543 4.171 1.00 0.00 6 SER A N 2
ATOM 1209 C CA . SER A 1 6 ? -9.056 -10.719 5.351 1.00 0.00 6 SER A CA 2
ATOM 1210 C C . SER A 1 6 ? -8.165 -9.500 5.569 1.00 0.00 6 SER A C 2
ATOM 1211 O O . SER A 1 6 ? -6.992 -9.629 5.920 1.00 0.00 6 SER A O 2
ATOM 1219 N N . GLY A 1 7 ? -8.730 -8.315 5.359 1.00 0.00 7 GLY A N 2
ATOM 1220 C CA . GLY A 1 7 ? -7.974 -7.089 5.537 1.00 0.00 7 GLY A CA 2
ATOM 1221 C C . GLY A 1 7 ? -8.421 -5.990 4.594 1.00 0.00 7 GLY A C 2
ATOM 1222 O O . GLY A 1 7 ? -8.882 -6.263 3.486 1.00 0.00 7 GLY A O 2
ATOM 1226 N N . ARG A 1 8 ? -8.285 -4.743 5.035 1.00 0.00 8 ARG A N 2
ATOM 1227 C CA . ARG A 1 8 ? -8.681 -3.599 4.223 1.00 0.00 8 ARG A CA 2
ATOM 1228 C C . ARG A 1 8 ? -7.716 -3.399 3.058 1.00 0.00 8 ARG A C 2
ATOM 1229 O O . ARG A 1 8 ? -6.600 -3.921 3.065 1.00 0.00 8 ARG A O 2
ATOM 1250 N N . LEU A 1 9 ? -8.153 -2.640 2.059 1.00 0.00 9 LEU A N 2
ATOM 1251 C CA . LEU A 1 9 ? -7.328 -2.371 0.886 1.00 0.00 9 LEU A CA 2
ATOM 1252 C C . LEU A 1 9 ? -7.045 -0.878 0.750 1.00 0.00 9 LEU A C 2
ATOM 1253 O O . LEU A 1 9 ? -7.749 -0.048 1.326 1.00 0.00 9 LEU A O 2
ATOM 1269 N N . CYS A 1 10 ? -6.013 -0.545 -0.017 1.00 0.00 10 CYS A N 2
ATOM 1270 C CA . CYS A 1 10 ? -5.638 0.849 -0.230 1.00 0.00 10 CYS A CA 2
ATOM 1271 C C . CYS A 1 10 ? -4.702 0.983 -1.427 1.00 0.00 10 CYS A C 2
ATOM 1272 O O . CYS A 1 10 ? -3.971 0.052 -1.764 1.00 0.00 10 CYS A O 2
ATOM 1280 N N . LYS A 1 11 ? -4.731 2.147 -2.066 1.00 0.00 11 LYS A N 2
ATOM 1281 C CA . LYS A 1 11 ? -3.886 2.405 -3.226 1.00 0.00 11 LYS A CA 2
ATOM 1282 C C . LYS A 1 11 ? -2.832 3.461 -2.907 1.00 0.00 11 LYS A C 2
ATOM 1283 O O . LYS A 1 11 ? -3.126 4.473 -2.272 1.00 0.00 11 LYS A O 2
ATOM 1302 N N . ALA A 1 12 ? -1.604 3.219 -3.355 1.00 0.00 12 ALA A N 2
ATOM 1303 C CA . ALA A 1 12 ? -0.508 4.151 -3.120 1.00 0.00 12 ALA A CA 2
ATOM 1304 C C . ALA A 1 12 ? -0.596 5.350 -4.059 1.00 0.00 12 ALA A C 2
ATOM 1305 O O . ALA A 1 12 ? -0.349 5.230 -5.260 1.00 0.00 12 ALA A O 2
ATOM 1312 N N . LEU A 1 13 ? -0.951 6.504 -3.505 1.00 0.00 13 LEU A N 2
ATOM 1313 C CA . LEU A 1 13 ? -1.072 7.725 -4.294 1.00 0.00 13 LEU A CA 2
ATOM 1314 C C . LEU A 1 13 ? 0.299 8.233 -4.726 1.00 0.00 13 LEU A C 2
ATOM 1315 O O . LEU A 1 13 ? 0.480 8.674 -5.861 1.00 0.00 13 LEU A O 2
ATOM 1331 N N . TYR A 1 14 ? 1.263 8.167 -3.814 1.00 0.00 14 TYR A N 2
ATOM 1332 C CA . TYR A 1 14 ? 2.619 8.621 -4.100 1.00 0.00 14 TYR A CA 2
ATOM 1333 C C . TYR A 1 14 ? 3.620 7.482 -3.935 1.00 0.00 14 TYR A C 2
ATOM 1334 O O . TYR A 1 14 ? 3.548 6.710 -2.978 1.00 0.00 14 TYR A O 2
ATOM 1352 N N . SER A 1 15 ? 4.556 7.385 -4.874 1.00 0.00 15 SER A N 2
ATOM 1353 C CA . SER A 1 15 ? 5.572 6.339 -4.835 1.00 0.00 15 SER A CA 2
ATOM 1354 C C . SER A 1 15 ? 6.474 6.503 -3.616 1.00 0.00 15 SER A C 2
ATOM 1355 O O . SER A 1 15 ? 7.174 7.506 -3.477 1.00 0.00 15 SER A O 2
ATOM 1363 N N . PHE A 1 16 ? 6.452 5.510 -2.733 1.00 0.00 16 PHE A N 2
ATOM 1364 C CA . PHE A 1 16 ? 7.266 5.542 -1.524 1.00 0.00 16 PHE A CA 2
ATOM 1365 C C . PHE A 1 16 ? 8.400 4.525 -1.605 1.00 0.00 16 PHE A C 2
ATOM 1366 O O . PHE A 1 16 ? 8.293 3.515 -2.300 1.00 0.00 16 PHE A O 2
ATOM 1383 N N . GLN A 1 17 ? 9.486 4.799 -0.888 1.00 0.00 17 GLN A N 2
ATOM 1384 C CA . GLN A 1 17 ? 10.640 3.909 -0.880 1.00 0.00 17 GLN A CA 2
ATOM 1385 C C . GLN A 1 17 ? 10.971 3.461 0.540 1.00 0.00 17 GLN A C 2
ATOM 1386 O O . GLN A 1 17 ? 10.997 4.270 1.467 1.00 0.00 17 GLN A O 2
ATOM 1400 N N . ALA A 1 18 ? 11.224 2.166 0.703 1.00 0.00 18 ALA A N 2
ATOM 1401 C CA . ALA A 1 18 ? 11.555 1.611 2.009 1.00 0.00 18 ALA A CA 2
ATOM 1402 C C . ALA A 1 18 ? 13.046 1.743 2.300 1.00 0.00 18 ALA A C 2
ATOM 1403 O O . ALA A 1 18 ? 13.877 1.152 1.611 1.00 0.00 18 ALA A O 2
ATOM 1410 N N . ARG A 1 19 ? 13.378 2.523 3.324 1.00 0.00 19 ARG A N 2
ATOM 1411 C CA . ARG A 1 19 ? 14.769 2.734 3.704 1.00 0.00 19 ARG A CA 2
ATOM 1412 C C . ARG A 1 19 ? 15.422 1.421 4.130 1.00 0.00 19 ARG A C 2
ATOM 1413 O O . ARG A 1 19 ? 16.549 1.122 3.737 1.00 0.00 19 ARG A O 2
ATOM 1434 N N . GLN A 1 20 ? 14.705 0.644 4.935 1.00 0.00 20 GLN A N 2
ATOM 1435 C CA . GLN A 1 20 ? 15.215 -0.635 5.414 1.00 0.00 20 GLN A CA 2
ATOM 1436 C C . GLN A 1 20 ? 14.176 -1.737 5.236 1.00 0.00 20 GLN A C 2
ATOM 1437 O O . GLN A 1 20 ? 13.103 -1.507 4.677 1.00 0.00 20 GLN A O 2
ATOM 1451 N N . ASP A 1 21 ? 14.501 -2.933 5.715 1.00 0.00 21 ASP A N 2
ATOM 1452 C CA . ASP A 1 21 ? 13.595 -4.071 5.609 1.00 0.00 21 ASP A CA 2
ATOM 1453 C C . ASP A 1 21 ? 12.309 -3.816 6.389 1.00 0.00 21 ASP A C 2
ATOM 1454 O O . ASP A 1 21 ? 11.220 -4.181 5.947 1.00 0.00 21 ASP A O 2
ATOM 1463 N N . ASP A 1 22 ? 12.443 -3.188 7.552 1.00 0.00 22 ASP A N 2
ATOM 1464 C CA . ASP A 1 22 ? 11.292 -2.884 8.395 1.00 0.00 22 ASP A CA 2
ATOM 1465 C C . ASP A 1 22 ? 10.252 -2.078 7.623 1.00 0.00 22 ASP A C 2
ATOM 1466 O O . ASP A 1 22 ? 9.051 -2.223 7.847 1.00 0.00 22 ASP A O 2
ATOM 1475 N N . GLU A 1 23 ? 10.722 -1.230 6.714 1.00 0.00 23 GLU A N 2
ATOM 1476 C CA . GLU A 1 23 ? 9.832 -0.400 5.911 1.00 0.00 23 GLU A CA 2
ATOM 1477 C C . GLU A 1 23 ? 9.345 -1.158 4.679 1.00 0.00 23 GLU A C 2
ATOM 1478 O O . GLU A 1 23 ? 9.834 -2.246 4.373 1.00 0.00 23 GLU A O 2
ATOM 1490 N N . LEU A 1 24 ? 8.380 -0.576 3.977 1.00 0.00 24 LEU A N 2
ATOM 1491 C CA . LEU A 1 24 ? 7.826 -1.196 2.778 1.00 0.00 24 LEU A CA 2
ATOM 1492 C C . LEU A 1 24 ? 7.866 -0.230 1.598 1.00 0.00 24 LEU A C 2
ATOM 1493 O O . LEU A 1 24 ? 7.592 0.960 1.748 1.00 0.00 24 LEU A O 2
ATOM 1509 N N . ASN A 1 25 ? 8.206 -0.753 0.424 1.00 0.00 25 ASN A N 2
ATOM 1510 C CA . ASN A 1 25 ? 8.280 0.063 -0.783 1.00 0.00 25 ASN A CA 2
ATOM 1511 C C . ASN A 1 25 ? 6.910 0.180 -1.444 1.00 0.00 25 ASN A C 2
ATOM 1512 O O . ASN A 1 25 ? 6.148 -0.786 -1.495 1.00 0.00 25 ASN A O 2
ATOM 1523 N N . LEU A 1 26 ? 6.604 1.370 -1.951 1.00 0.00 26 LEU A N 2
ATOM 1524 C CA . LEU A 1 26 ? 5.327 1.614 -2.611 1.00 0.00 26 LEU A CA 2
ATOM 1525 C C . LEU A 1 26 ? 5.532 2.301 -3.958 1.00 0.00 26 LEU A C 2
ATOM 1526 O O . LEU A 1 26 ? 6.525 2.998 -4.164 1.00 0.00 26 LEU A O 2
ATOM 1542 N N . GLU A 1 27 ? 4.585 2.100 -4.869 1.00 0.00 27 GLU A N 2
ATOM 1543 C CA . GLU A 1 27 ? 4.663 2.701 -6.196 1.00 0.00 27 GLU A CA 2
ATOM 1544 C C . GLU A 1 27 ? 3.323 3.313 -6.594 1.00 0.00 27 GLU A C 2
ATOM 1545 O O . GLU A 1 27 ? 2.263 2.832 -6.193 1.00 0.00 27 GLU A O 2
ATOM 1557 N N . LYS A 1 28 ? 3.379 4.378 -7.387 1.00 0.00 28 LYS A N 2
ATOM 1558 C CA . LYS A 1 28 ? 2.171 5.058 -7.842 1.00 0.00 28 LYS A CA 2
ATOM 1559 C C . LYS A 1 28 ? 1.207 4.073 -8.495 1.00 0.00 28 LYS A C 2
ATOM 1560 O O . LYS A 1 28 ? 1.450 3.592 -9.601 1.00 0.00 28 LYS A O 2
ATOM 1579 N N . GLY A 1 29 ? 0.109 3.780 -7.805 1.00 0.00 29 GLY A N 2
ATOM 1580 C CA . GLY A 1 29 ? -0.876 2.855 -8.335 1.00 0.00 29 GLY A CA 2
ATOM 1581 C C . GLY A 1 29 ? -0.643 1.431 -7.872 1.00 0.00 29 GLY A C 2
ATOM 1582 O O . GLY A 1 29 ? -0.803 0.486 -8.645 1.00 0.00 29 GLY A O 2
ATOM 1586 N N . ASP A 1 30 ? -0.261 1.276 -6.609 1.00 0.00 30 ASP A N 2
ATOM 1587 C CA . ASP A 1 30 ? -0.004 -0.044 -6.044 1.00 0.00 30 ASP A CA 2
ATOM 1588 C C . ASP A 1 30 ? -0.965 -0.341 -4.897 1.00 0.00 30 ASP A C 2
ATOM 1589 O O . ASP A 1 30 ? -1.080 0.441 -3.953 1.00 0.00 30 ASP A O 2
ATOM 1598 N N . ILE A 1 31 ? -1.653 -1.474 -4.987 1.00 0.00 31 ILE A N 2
ATOM 1599 C CA . ILE A 1 31 ? -2.603 -1.874 -3.956 1.00 0.00 31 ILE A CA 2
ATOM 1600 C C . ILE A 1 31 ? -1.913 -2.656 -2.845 1.00 0.00 31 ILE A C 2
ATOM 1601 O O . ILE A 1 31 ? -1.250 -3.662 -3.099 1.00 0.00 31 ILE A O 2
ATOM 1617 N N . VAL A 1 32 ? -2.074 -2.189 -1.611 1.00 0.00 32 VAL A N 2
ATOM 1618 C CA . VAL A 1 32 ? -1.469 -2.846 -0.459 1.00 0.00 32 VAL A CA 2
ATOM 1619 C C . VAL A 1 32 ? -2.533 -3.440 0.457 1.00 0.00 32 VAL A C 2
ATOM 1620 O O . VAL A 1 32 ? -3.542 -2.798 0.751 1.00 0.00 32 VAL A O 2
ATOM 1633 N N . ILE A 1 33 ? -2.301 -4.669 0.906 1.00 0.00 33 ILE A N 2
ATOM 1634 C CA . ILE A 1 33 ? -3.240 -5.349 1.790 1.00 0.00 33 ILE A CA 2
ATOM 1635 C C . ILE A 1 33 ? -3.066 -4.888 3.233 1.00 0.00 33 ILE A C 2
ATOM 1636 O O . ILE A 1 33 ? -2.175 -5.356 3.942 1.00 0.00 33 ILE A O 2
ATOM 1652 N N . ILE A 1 34 ? -3.926 -3.970 3.663 1.00 0.00 34 ILE A N 2
ATOM 1653 C CA . ILE A 1 34 ? -3.870 -3.449 5.023 1.00 0.00 34 ILE A CA 2
ATOM 1654 C C . ILE A 1 34 ? -3.953 -4.575 6.047 1.00 0.00 34 ILE A C 2
ATOM 1655 O O . ILE A 1 34 ? -4.890 -5.375 6.033 1.00 0.00 34 ILE A O 2
ATOM 1671 N N . HIS A 1 35 ? -2.968 -4.632 6.938 1.00 0.00 35 HIS A N 2
ATOM 1672 C CA . HIS A 1 35 ? -2.931 -5.660 7.973 1.00 0.00 35 HIS A CA 2
ATOM 1673 C C . HIS A 1 35 ? -3.186 -5.054 9.349 1.00 0.00 35 HIS A C 2
ATOM 1674 O O . HIS A 1 35 ? -4.040 -5.529 10.097 1.00 0.00 35 HIS A O 2
ATOM 1689 N N . GLU A 1 36 ? -2.439 -4.004 9.676 1.00 0.00 36 GLU A N 2
ATOM 1690 C CA . GLU A 1 36 ? -2.585 -3.335 10.964 1.00 0.00 36 GLU A CA 2
ATOM 1691 C C . GLU A 1 36 ? -2.278 -1.845 10.841 1.00 0.00 36 GLU A C 2
ATOM 1692 O O . GLU A 1 36 ? -1.337 -1.448 10.155 1.00 0.00 36 GLU A O 2
ATOM 1704 N N . LYS A 1 37 ? -3.081 -1.025 11.511 1.00 0.00 37 LYS A N 2
ATOM 1705 C CA . LYS A 1 37 ? -2.898 0.421 11.479 1.00 0.00 37 LYS A CA 2
ATOM 1706 C C . LYS A 1 37 ? -2.970 1.010 12.884 1.00 0.00 37 LYS A C 2
ATOM 1707 O O . LYS A 1 37 ? -3.194 2.208 13.055 1.00 0.00 37 LYS A O 2
ATOM 1726 N N . LYS A 1 38 ? -2.779 0.160 13.887 1.00 0.00 38 LYS A N 2
ATOM 1727 C CA . LYS A 1 38 ? -2.820 0.596 15.278 1.00 0.00 38 LYS A CA 2
ATOM 1728 C C . LYS A 1 38 ? -1.996 1.864 15.475 1.00 0.00 38 LYS A C 2
ATOM 1729 O O . LYS A 1 38 ? -2.244 2.639 16.399 1.00 0.00 38 LYS A O 2
ATOM 1748 N N . GLU A 1 39 ? -1.016 2.069 14.601 1.00 0.00 39 GLU A N 2
ATOM 1749 C CA . GLU A 1 39 ? -0.156 3.245 14.680 1.00 0.00 39 GLU A CA 2
ATOM 1750 C C . GLU A 1 39 ? -0.861 4.474 14.114 1.00 0.00 39 GLU A C 2
ATOM 1751 O O . GLU A 1 39 ? -1.904 4.362 13.471 1.00 0.00 39 GLU A O 2
ATOM 1763 N N . GLU A 1 40 ? -0.283 5.646 14.359 1.00 0.00 40 GLU A N 2
ATOM 1764 C CA . GLU A 1 40 ? -0.857 6.896 13.874 1.00 0.00 40 GLU A CA 2
ATOM 1765 C C . GLU A 1 40 ? -0.198 7.326 12.567 1.00 0.00 40 GLU A C 2
ATOM 1766 O O . GLU A 1 40 ? 0.877 7.923 12.568 1.00 0.00 40 GLU A O 2
ATOM 1778 N N . GLY A 1 41 ? -0.853 7.018 11.451 1.00 0.00 41 GLY A N 2
ATOM 1779 C CA . GLY A 1 41 ? -0.317 7.379 10.152 1.00 0.00 41 GLY A CA 2
ATOM 1780 C C . GLY A 1 41 ? 0.509 6.267 9.537 1.00 0.00 41 GLY A C 2
ATOM 1781 O O . GLY A 1 41 ? 0.554 6.122 8.315 1.00 0.00 41 GLY A O 2
ATOM 1785 N N . TRP A 1 42 ? 1.166 5.482 10.383 1.00 0.00 42 TRP A N 2
ATOM 1786 C CA . TRP A 1 42 ? 1.997 4.379 9.914 1.00 0.00 42 TRP A CA 2
ATOM 1787 C C . TRP A 1 42 ? 1.178 3.100 9.781 1.00 0.00 42 TRP A C 2
ATOM 1788 O O . TRP A 1 42 ? 0.809 2.481 10.779 1.00 0.00 42 TRP A O 2
ATOM 1809 N N . TRP A 1 43 ? 0.896 2.709 8.543 1.00 0.00 43 TRP A N 2
ATOM 1810 C CA . TRP A 1 43 ? 0.120 1.502 8.280 1.00 0.00 43 TRP A CA 2
ATOM 1811 C C . TRP A 1 43 ? 1.036 0.304 8.058 1.00 0.00 43 TRP A C 2
ATOM 1812 O O . TRP A 1 43 ? 2.181 0.455 7.631 1.00 0.00 43 TRP A O 2
ATOM 1833 N N . PHE A 1 44 ? 0.526 -0.888 8.352 1.00 0.00 44 PHE A N 2
ATOM 1834 C CA . PHE A 1 44 ? 1.299 -2.113 8.185 1.00 0.00 44 PHE A CA 2
ATOM 1835 C C . PHE A 1 44 ? 0.558 -3.107 7.295 1.00 0.00 44 PHE A C 2
ATOM 1836 O O . PHE A 1 44 ? -0.610 -3.413 7.528 1.00 0.00 44 PHE A O 2
ATOM 1853 N N . GLY A 1 45 ? 1.248 -3.606 6.274 1.00 0.00 45 GLY A N 2
ATOM 1854 C CA . GLY A 1 45 ? 0.640 -4.560 5.364 1.00 0.00 45 GLY A CA 2
ATOM 1855 C C . GLY A 1 45 ? 1.599 -5.026 4.288 1.00 0.00 45 GLY A C 2
ATOM 1856 O O . GLY A 1 45 ? 2.783 -4.688 4.312 1.00 0.00 45 GLY A O 2
ATOM 1860 N N . SER A 1 46 ? 1.089 -5.807 3.340 1.00 0.00 46 SER A N 2
ATOM 1861 C CA . SER A 1 46 ? 1.910 -6.325 2.253 1.00 0.00 46 SER A CA 2
ATOM 1862 C C . SER A 1 46 ? 1.471 -5.741 0.914 1.00 0.00 46 SER A C 2
ATOM 1863 O O . SER A 1 46 ? 0.280 -5.539 0.671 1.00 0.00 46 SER A O 2
ATOM 1871 N N . LEU A 1 47 ? 2.441 -5.470 0.047 1.00 0.00 47 LEU A N 2
ATOM 1872 C CA . LEU A 1 47 ? 2.156 -4.908 -1.269 1.00 0.00 47 LEU A CA 2
ATOM 1873 C C . LEU A 1 47 ? 2.078 -6.006 -2.325 1.00 0.00 47 LEU A C 2
ATOM 1874 O O . LEU A 1 47 ? 0.993 -6.374 -2.773 1.00 0.00 47 LEU A O 2
ATOM 1890 N N . ASN A 1 48 ? 3.236 -6.528 -2.716 1.00 0.00 48 ASN A N 2
ATOM 1891 C CA . ASN A 1 48 ? 3.299 -7.586 -3.718 1.00 0.00 48 ASN A CA 2
ATOM 1892 C C . ASN A 1 48 ? 3.934 -8.846 -3.139 1.00 0.00 48 ASN A C 2
ATOM 1893 O O . ASN A 1 48 ? 4.800 -9.460 -3.761 1.00 0.00 48 ASN A O 2
ATOM 1904 N N . GLY A 1 49 ? 3.496 -9.227 -1.942 1.00 0.00 49 GLY A N 2
ATOM 1905 C CA . GLY A 1 49 ? 4.031 -10.413 -1.299 1.00 0.00 49 GLY A CA 2
ATOM 1906 C C . GLY A 1 49 ? 5.034 -10.080 -0.213 1.00 0.00 49 GLY A C 2
ATOM 1907 O O . GLY A 1 49 ? 5.579 -10.974 0.435 1.00 0.00 49 GLY A O 2
ATOM 1911 N N . LYS A 1 50 ? 5.282 -8.790 -0.013 1.00 0.00 50 LYS A N 2
ATOM 1912 C CA . LYS A 1 50 ? 6.227 -8.340 1.002 1.00 0.00 50 LYS A CA 2
ATOM 1913 C C . LYS A 1 50 ? 5.546 -7.421 2.010 1.00 0.00 50 LYS A C 2
ATOM 1914 O O . LYS A 1 50 ? 4.947 -6.411 1.640 1.00 0.00 50 LYS A O 2
ATOM 1933 N N . LYS A 1 51 ? 5.642 -7.777 3.287 1.00 0.00 51 LYS A N 2
ATOM 1934 C CA . LYS A 1 51 ? 5.037 -6.983 4.350 1.00 0.00 51 LYS A CA 2
ATOM 1935 C C . LYS A 1 51 ? 6.049 -6.007 4.943 1.00 0.00 51 LYS A C 2
ATOM 1936 O O . LYS A 1 51 ? 7.257 -6.224 4.860 1.00 0.00 51 LYS A O 2
ATOM 1955 N N . GLY A 1 52 ? 5.546 -4.932 5.543 1.00 0.00 52 GLY A N 2
ATOM 1956 C CA . GLY A 1 52 ? 6.420 -3.940 6.142 1.00 0.00 52 GLY A CA 2
ATOM 1957 C C . GLY A 1 52 ? 5.656 -2.755 6.697 1.00 0.00 52 GLY A C 2
ATOM 1958 O O . GLY A 1 52 ? 4.432 -2.798 6.821 1.00 0.00 52 GLY A O 2
ATOM 1962 N N . HIS A 1 53 ? 6.380 -1.692 7.035 1.00 0.00 53 HIS A N 2
ATOM 1963 C CA . HIS A 1 53 ? 5.762 -0.489 7.582 1.00 0.00 53 HIS A CA 2
ATOM 1964 C C . HIS A 1 53 ? 5.781 0.644 6.560 1.00 0.00 53 HIS A C 2
ATOM 1965 O O . HIS A 1 53 ? 6.842 1.163 6.213 1.00 0.00 53 HIS A O 2
ATOM 1980 N N . PHE A 1 54 ? 4.601 1.022 6.082 1.00 0.00 54 PHE A N 2
ATOM 1981 C CA . PHE A 1 54 ? 4.482 2.093 5.099 1.00 0.00 54 PHE A CA 2
ATOM 1982 C C . PHE A 1 54 ? 3.594 3.217 5.623 1.00 0.00 54 PHE A C 2
ATOM 1983 O O . PHE A 1 54 ? 2.709 3.008 6.453 1.00 0.00 54 PHE A O 2
ATOM 2000 N N . PRO A 1 55 ? 3.835 4.441 5.129 1.00 0.00 55 PRO A N 2
ATOM 2001 C CA . PRO A 1 55 ? 3.069 5.623 5.533 1.00 0.00 55 PRO A CA 2
ATOM 2002 C C . PRO A 1 55 ? 1.635 5.590 5.015 1.00 0.00 55 PRO A C 2
ATOM 2003 O O . PRO A 1 55 ? 1.360 5.024 3.957 1.00 0.00 55 PRO A O 2
ATOM 2014 N N . ALA A 1 56 ? 0.724 6.199 5.768 1.00 0.00 56 ALA A N 2
ATOM 2015 C CA . ALA A 1 56 ? -0.681 6.241 5.383 1.00 0.00 56 ALA A CA 2
ATOM 2016 C C . ALA A 1 56 ? -0.967 7.434 4.478 1.00 0.00 56 ALA A C 2
ATOM 2017 O O . ALA A 1 56 ? -1.834 7.372 3.607 1.00 0.00 56 ALA A O 2
ATOM 2024 N N . ALA A 1 57 ? -0.232 8.521 4.690 1.00 0.00 57 ALA A N 2
ATOM 2025 C CA . ALA A 1 57 ? -0.407 9.729 3.893 1.00 0.00 57 ALA A CA 2
ATOM 2026 C C . ALA A 1 57 ? -0.046 9.480 2.433 1.00 0.00 57 ALA A C 2
ATOM 2027 O O . ALA A 1 57 ? -0.300 10.319 1.568 1.00 0.00 57 ALA A O 2
ATOM 2034 N N . TYR A 1 58 ? 0.548 8.322 2.165 1.00 0.00 58 TYR A N 2
ATOM 2035 C CA . TYR A 1 58 ? 0.947 7.964 0.809 1.00 0.00 58 TYR A CA 2
ATOM 2036 C C . TYR A 1 58 ? -0.096 7.063 0.154 1.00 0.00 58 TYR A C 2
ATOM 2037 O O . TYR A 1 58 ? -0.237 7.043 -1.069 1.00 0.00 58 TYR A O 2
ATOM 2055 N N . VAL A 1 59 ? -0.824 6.317 0.979 1.00 0.00 59 VAL A N 2
ATOM 2056 C CA . VAL A 1 59 ? -1.856 5.414 0.482 1.00 0.00 59 VAL A CA 2
ATOM 2057 C C . VAL A 1 59 ? -3.245 5.883 0.902 1.00 0.00 59 VAL A C 2
ATOM 2058 O O . VAL A 1 59 ? -3.404 6.544 1.927 1.00 0.00 59 VAL A O 2
ATOM 2071 N N . GLU A 1 60 ? -4.248 5.534 0.101 1.00 0.00 60 GLU A N 2
ATOM 2072 C CA . GLU A 1 60 ? -5.624 5.920 0.390 1.00 0.00 60 GLU A CA 2
ATOM 2073 C C . GLU A 1 60 ? -6.526 4.692 0.478 1.00 0.00 60 GLU A C 2
ATOM 2074 O O . GLU A 1 60 ? -6.623 3.912 -0.468 1.00 0.00 60 GLU A O 2
ATOM 2086 N N . GLU A 1 61 ? -7.184 4.529 1.622 1.00 0.00 61 GLU A N 2
ATOM 2087 C CA . GLU A 1 61 ? -8.077 3.396 1.834 1.00 0.00 61 GLU A CA 2
ATOM 2088 C C . GLU A 1 61 ? -9.080 3.273 0.690 1.00 0.00 61 GLU A C 2
ATOM 2089 O O . GLU A 1 61 ? -9.610 4.272 0.204 1.00 0.00 61 GLU A O 2
ATOM 2101 N N . LEU A 1 62 ? -9.335 2.040 0.266 1.00 0.00 62 LEU A N 2
ATOM 2102 C CA . LEU A 1 62 ? -10.274 1.784 -0.821 1.00 0.00 62 LEU A CA 2
ATOM 2103 C C . LEU A 1 62 ? -11.303 0.734 -0.416 1.00 0.00 62 LEU A C 2
ATOM 2104 O O . LEU A 1 62 ? -11.049 -0.126 0.428 1.00 0.00 62 LEU A O 2
ATOM 2120 N N . PRO A 1 63 ? -12.493 0.802 -1.031 1.00 0.00 63 PRO A N 2
ATOM 2121 C CA . PRO A 1 63 ? -13.583 -0.138 -0.753 1.00 0.00 63 PRO A CA 2
ATOM 2122 C C . PRO A 1 63 ? -13.285 -1.541 -1.270 1.00 0.00 63 PRO A C 2
ATOM 2123 O O . PRO A 1 63 ? -12.290 -1.761 -1.960 1.00 0.00 63 PRO A O 2
ATOM 2134 N N . SER A 1 64 ? -14.155 -2.488 -0.932 1.00 0.00 64 SER A N 2
ATOM 2135 C CA . SER A 1 64 ? -13.983 -3.871 -1.360 1.00 0.00 64 SER A CA 2
ATOM 2136 C C . SER A 1 64 ? -13.633 -3.942 -2.843 1.00 0.00 64 SER A C 2
ATOM 2137 O O . SER A 1 64 ? -14.194 -3.212 -3.659 1.00 0.00 64 SER A O 2
ATOM 2145 N N . ASN A 1 65 ? -12.702 -4.828 -3.184 1.00 0.00 65 ASN A N 2
ATOM 2146 C CA . ASN A 1 65 ? -12.277 -4.994 -4.569 1.00 0.00 65 ASN A CA 2
ATOM 2147 C C . ASN A 1 65 ? -12.278 -6.468 -4.965 1.00 0.00 65 ASN A C 2
ATOM 2148 O O . ASN A 1 65 ? -12.446 -7.347 -4.121 1.00 0.00 65 ASN A O 2
ATOM 2159 N N . ALA A 1 66 ? -12.087 -6.729 -6.254 1.00 0.00 66 ALA A N 2
ATOM 2160 C CA . ALA A 1 66 ? -12.063 -8.095 -6.761 1.00 0.00 66 ALA A CA 2
ATOM 2161 C C . ALA A 1 66 ? -11.587 -8.134 -8.209 1.00 0.00 66 ALA A C 2
ATOM 2162 O O . ALA A 1 66 ? -11.871 -7.228 -8.991 1.00 0.00 66 ALA A O 2
ATOM 2169 N N . GLY A 1 67 ? -10.861 -9.191 -8.560 1.00 0.00 67 GLY A N 2
ATOM 2170 C CA . GLY A 1 67 ? -10.356 -9.328 -9.914 1.00 0.00 67 GLY A CA 2
ATOM 2171 C C . GLY A 1 67 ? -10.944 -10.526 -10.634 1.00 0.00 67 GLY A C 2
ATOM 2172 O O . GLY A 1 67 ? -11.325 -11.511 -10.003 1.00 0.00 67 GLY A O 2
ATOM 2176 N N . ASN A 1 68 ? -11.020 -10.440 -11.958 1.00 0.00 68 ASN A N 2
ATOM 2177 C CA . ASN A 1 68 ? -11.569 -11.525 -12.764 1.00 0.00 68 ASN A CA 2
ATOM 2178 C C . ASN A 1 68 ? -11.056 -12.877 -12.277 1.00 0.00 68 ASN A C 2
ATOM 2179 O O . ASN A 1 68 ? -9.853 -13.071 -12.102 1.00 0.00 68 ASN A O 2
ATOM 2190 N N . THR A 1 69 ? -11.978 -13.810 -12.061 1.00 0.00 69 THR A N 2
ATOM 2191 C CA . THR A 1 69 ? -11.621 -15.144 -11.594 1.00 0.00 69 THR A CA 2
ATOM 2192 C C . THR A 1 69 ? -10.836 -15.906 -12.655 1.00 0.00 69 THR A C 2
ATOM 2193 O O . THR A 1 69 ? -11.063 -15.733 -13.852 1.00 0.00 69 THR A O 2
ATOM 2204 N N . ALA A 1 70 ? -9.911 -16.749 -12.208 1.00 0.00 70 ALA A N 2
ATOM 2205 C CA . ALA A 1 70 ? -9.094 -17.540 -13.120 1.00 0.00 70 ALA A CA 2
ATOM 2206 C C . ALA A 1 70 ? -9.964 -18.367 -14.061 1.00 0.00 70 ALA A C 2
ATOM 2207 O O . ALA A 1 70 ? -11.004 -18.892 -13.661 1.00 0.00 70 ALA A O 2
ATOM 2214 N N . THR A 1 71 ? -9.533 -18.479 -15.314 1.00 0.00 71 THR A N 2
ATOM 2215 C CA . THR A 1 71 ? -10.274 -19.240 -16.311 1.00 0.00 71 THR A CA 2
ATOM 2216 C C . THR A 1 71 ? -10.327 -20.719 -15.946 1.00 0.00 71 THR A C 2
ATOM 2217 O O . THR A 1 71 ? -9.311 -21.319 -15.593 1.00 0.00 71 THR A O 2
ATOM 2228 N N . LYS A 1 72 ? -11.517 -21.303 -16.035 1.00 0.00 72 LYS A N 2
ATOM 2229 C CA . LYS A 1 72 ? -11.703 -22.714 -15.716 1.00 0.00 72 LYS A CA 2
ATOM 2230 C C . LYS A 1 72 ? -12.216 -23.483 -16.929 1.00 0.00 72 LYS A C 2
ATOM 2231 O O . LYS A 1 72 ? -12.752 -22.894 -17.867 1.00 0.00 72 LYS A O 2
ATOM 2250 N N . ALA A 1 73 ? -12.048 -24.801 -16.903 1.00 0.00 73 ALA A N 2
ATOM 2251 C CA . ALA A 1 73 ? -12.497 -25.650 -17.999 1.00 0.00 73 ALA A CA 2
ATOM 2252 C C . ALA A 1 73 ? -13.520 -26.674 -17.517 1.00 0.00 73 ALA A C 2
ATOM 2253 O O . ALA A 1 73 ? -13.174 -27.817 -17.217 1.00 0.00 73 ALA A O 2
ATOM 2260 N N . SER A 1 74 ? -14.779 -26.256 -17.444 1.00 0.00 74 SER A N 2
ATOM 2261 C CA . SER A 1 74 ? -15.851 -27.136 -16.993 1.00 0.00 74 SER A CA 2
ATOM 2262 C C . SER A 1 74 ? -15.441 -27.891 -15.732 1.00 0.00 74 SER A C 2
ATOM 2263 O O . SER A 1 74 ? -15.552 -29.114 -15.664 1.00 0.00 74 SER A O 2
ATOM 2271 N N . GLY A 1 75 ? -14.967 -27.150 -14.735 1.00 0.00 75 GLY A N 2
ATOM 2272 C CA . GLY A 1 75 ? -14.547 -27.765 -13.490 1.00 0.00 75 GLY A CA 2
ATOM 2273 C C . GLY A 1 75 ? -15.707 -28.016 -12.547 1.00 0.00 75 GLY A C 2
ATOM 2274 O O . GLY A 1 75 ? -16.689 -27.275 -12.526 1.00 0.00 75 GLY A O 2
ATOM 2278 N N . PRO A 1 76 ? -15.601 -29.085 -11.744 1.00 0.00 76 PRO A N 2
ATOM 2279 C CA . PRO A 1 76 ? -16.642 -29.457 -10.780 1.00 0.00 76 PRO A CA 2
ATOM 2280 C C . PRO A 1 76 ? -16.736 -28.473 -9.620 1.00 0.00 76 PRO A C 2
ATOM 2281 O O . PRO A 1 76 ? -15.721 -28.075 -9.047 1.00 0.00 76 PRO A O 2
ATOM 2292 N N . SER A 1 77 ? -17.960 -28.083 -9.278 1.00 0.00 77 SER A N 2
ATOM 2293 C CA . SER A 1 77 ? -18.185 -27.142 -8.187 1.00 0.00 77 SER A CA 2
ATOM 2294 C C . SER A 1 77 ? -17.438 -25.835 -8.434 1.00 0.00 77 SER A C 2
ATOM 2295 O O . SER A 1 77 ? -16.847 -25.263 -7.518 1.00 0.00 77 SER A O 2
ATOM 2303 N N . SER A 1 78 ? -17.470 -25.369 -9.678 1.00 0.00 78 SER A N 2
ATOM 2304 C CA . SER A 1 78 ? -16.793 -24.132 -10.048 1.00 0.00 78 SER A CA 2
ATOM 2305 C C . SER A 1 78 ? -17.558 -22.918 -9.530 1.00 0.00 78 SER A C 2
ATOM 2306 O O . SER A 1 78 ? -16.968 -21.979 -8.996 1.00 0.00 78 SER A O 2
ATOM 2314 N N . GLY A 1 79 ? -18.878 -22.945 -9.692 1.00 0.00 79 GLY A N 2
ATOM 2315 C CA . GLY A 1 79 ? -19.704 -21.842 -9.236 1.00 0.00 79 GLY A CA 2
ATOM 2316 C C . GLY A 1 79 ? -19.756 -21.743 -7.725 1.00 0.00 79 GLY A C 2
ATOM 2317 O O . GLY A 1 79 ? -20.052 -20.681 -7.176 1.00 0.00 79 GLY A O 2
ATOM 2321 N N . GLY A 1 1 ? -17.521 -14.137 2.573 1.00 0.00 1 GLY A N 3
ATOM 2322 C CA . GLY A 1 1 ? -16.222 -13.660 2.137 1.00 0.00 1 GLY A CA 3
ATOM 2323 C C . GLY A 1 1 ? -15.209 -14.779 1.998 1.00 0.00 1 GLY A C 3
ATOM 2324 O O . GLY A 1 1 ? -15.447 -15.755 1.287 1.00 0.00 1 GLY A O 3
ATOM 2328 N N . SER A 1 2 ? -14.076 -14.638 2.678 1.00 0.00 2 SER A N 3
ATOM 2329 C CA . SER A 1 2 ? -13.021 -15.643 2.623 1.00 0.00 2 SER A CA 3
ATOM 2330 C C . SER A 1 2 ? -12.737 -16.054 1.181 1.00 0.00 2 SER A C 3
ATOM 2331 O O . SER A 1 2 ? -12.569 -17.236 0.883 1.00 0.00 2 SER A O 3
ATOM 2339 N N . SER A 1 3 ? -12.686 -15.069 0.291 1.00 0.00 3 SER A N 3
ATOM 2340 C CA . SER A 1 3 ? -12.426 -15.327 -1.121 1.00 0.00 3 SER A CA 3
ATOM 2341 C C . SER A 1 3 ? -11.102 -14.704 -1.553 1.00 0.00 3 SER A C 3
ATOM 2342 O O . SER A 1 3 ? -10.995 -14.137 -2.639 1.00 0.00 3 SER A O 3
ATOM 2350 N N . GLY A 1 4 ? -10.095 -14.814 -0.692 1.00 0.00 4 GLY A N 3
ATOM 2351 C CA . GLY A 1 4 ? -8.791 -14.257 -1.001 1.00 0.00 4 GLY A CA 3
ATOM 2352 C C . GLY A 1 4 ? -8.211 -13.463 0.153 1.00 0.00 4 GLY A C 3
ATOM 2353 O O . GLY A 1 4 ? -8.458 -13.777 1.317 1.00 0.00 4 GLY A O 3
ATOM 2357 N N . SER A 1 5 ? -7.435 -12.433 -0.169 1.00 0.00 5 SER A N 3
ATOM 2358 C CA . SER A 1 5 ? -6.813 -11.596 0.850 1.00 0.00 5 SER A CA 3
ATOM 2359 C C . SER A 1 5 ? -7.752 -11.397 2.036 1.00 0.00 5 SER A C 3
ATOM 2360 O O . SER A 1 5 ? -8.973 -11.451 1.891 1.00 0.00 5 SER A O 3
ATOM 2368 N N . SER A 1 6 ? -7.172 -11.167 3.209 1.00 0.00 6 SER A N 3
ATOM 2369 C CA . SER A 1 6 ? -7.955 -10.963 4.423 1.00 0.00 6 SER A CA 3
ATOM 2370 C C . SER A 1 6 ? -7.542 -9.673 5.125 1.00 0.00 6 SER A C 3
ATOM 2371 O O . SER A 1 6 ? -6.598 -9.657 5.914 1.00 0.00 6 SER A O 3
ATOM 2379 N N . GLY A 1 7 ? -8.259 -8.592 4.833 1.00 0.00 7 GLY A N 3
ATOM 2380 C CA . GLY A 1 7 ? -7.953 -7.312 5.444 1.00 0.00 7 GLY A CA 3
ATOM 2381 C C . GLY A 1 7 ? -8.390 -6.141 4.586 1.00 0.00 7 GLY A C 3
ATOM 2382 O O . GLY A 1 7 ? -8.985 -6.328 3.525 1.00 0.00 7 GLY A O 3
ATOM 2386 N N . ARG A 1 8 ? -8.094 -4.930 5.046 1.00 0.00 8 ARG A N 3
ATOM 2387 C CA . ARG A 1 8 ? -8.462 -3.724 4.315 1.00 0.00 8 ARG A CA 3
ATOM 2388 C C . ARG A 1 8 ? -7.524 -3.496 3.133 1.00 0.00 8 ARG A C 3
ATOM 2389 O O . ARG A 1 8 ? -6.389 -3.974 3.127 1.00 0.00 8 ARG A O 3
ATOM 2410 N N . LEU A 1 9 ? -8.005 -2.765 2.134 1.00 0.00 9 LEU A N 3
ATOM 2411 C CA . LEU A 1 9 ? -7.210 -2.474 0.946 1.00 0.00 9 LEU A CA 3
ATOM 2412 C C . LEU A 1 9 ? -6.925 -0.980 0.834 1.00 0.00 9 LEU A C 3
ATOM 2413 O O . LEU A 1 9 ? -7.504 -0.171 1.561 1.00 0.00 9 LEU A O 3
ATOM 2429 N N . CYS A 1 10 ? -6.033 -0.620 -0.082 1.00 0.00 10 CYS A N 3
ATOM 2430 C CA . CYS A 1 10 ? -5.673 0.778 -0.291 1.00 0.00 10 CYS A CA 3
ATOM 2431 C C . CYS A 1 10 ? -4.818 0.937 -1.544 1.00 0.00 10 CYS A C 3
ATOM 2432 O O . CYS A 1 10 ? -4.268 -0.035 -2.062 1.00 0.00 10 CYS A O 3
ATOM 2440 N N . LYS A 1 11 ? -4.712 2.170 -2.028 1.00 0.00 11 LYS A N 3
ATOM 2441 C CA . LYS A 1 11 ? -3.925 2.459 -3.221 1.00 0.00 11 LYS A CA 3
ATOM 2442 C C . LYS A 1 11 ? -2.837 3.485 -2.920 1.00 0.00 11 LYS A C 3
ATOM 2443 O O . LYS A 1 11 ? -3.110 4.547 -2.361 1.00 0.00 11 LYS A O 3
ATOM 2462 N N . ALA A 1 12 ? -1.604 3.161 -3.295 1.00 0.00 12 ALA A N 3
ATOM 2463 C CA . ALA A 1 12 ? -0.476 4.056 -3.069 1.00 0.00 12 ALA A CA 3
ATOM 2464 C C . ALA A 1 12 ? -0.517 5.244 -4.023 1.00 0.00 12 ALA A C 3
ATOM 2465 O O . ALA A 1 12 ? -0.228 5.108 -5.213 1.00 0.00 12 ALA A O 3
ATOM 2472 N N . LEU A 1 13 ? -0.880 6.408 -3.496 1.00 0.00 13 LEU A N 3
ATOM 2473 C CA . LEU A 1 13 ? -0.960 7.621 -4.302 1.00 0.00 13 LEU A CA 3
ATOM 2474 C C . LEU A 1 13 ? 0.429 8.081 -4.734 1.00 0.00 13 LEU A C 3
ATOM 2475 O O . LEU A 1 13 ? 0.622 8.531 -5.864 1.00 0.00 13 LEU A O 3
ATOM 2491 N N . TYR A 1 14 ? 1.394 7.962 -3.829 1.00 0.00 14 TYR A N 3
ATOM 2492 C CA . TYR A 1 14 ? 2.765 8.366 -4.116 1.00 0.00 14 TYR A CA 3
ATOM 2493 C C . TYR A 1 14 ? 3.739 7.227 -3.829 1.00 0.00 14 TYR A C 3
ATOM 2494 O O . TYR A 1 14 ? 3.601 6.512 -2.836 1.00 0.00 14 TYR A O 3
ATOM 2512 N N . SER A 1 15 ? 4.725 7.065 -4.705 1.00 0.00 15 SER A N 3
ATOM 2513 C CA . SER A 1 15 ? 5.722 6.013 -4.549 1.00 0.00 15 SER A CA 3
ATOM 2514 C C . SER A 1 15 ? 6.608 6.279 -3.336 1.00 0.00 15 SER A C 3
ATOM 2515 O O . SER A 1 15 ? 7.167 7.366 -3.188 1.00 0.00 15 SER A O 3
ATOM 2523 N N . PHE A 1 16 ? 6.731 5.278 -2.470 1.00 0.00 16 PHE A N 3
ATOM 2524 C CA . PHE A 1 16 ? 7.548 5.403 -1.268 1.00 0.00 16 PHE A CA 3
ATOM 2525 C C . PHE A 1 16 ? 8.794 4.528 -1.365 1.00 0.00 16 PHE A C 3
ATOM 2526 O O . PHE A 1 16 ? 8.737 3.402 -1.858 1.00 0.00 16 PHE A O 3
ATOM 2543 N N . GLN A 1 17 ? 9.918 5.055 -0.891 1.00 0.00 17 GLN A N 3
ATOM 2544 C CA . GLN A 1 17 ? 11.179 4.323 -0.924 1.00 0.00 17 GLN A CA 3
ATOM 2545 C C . GLN A 1 17 ? 11.562 3.834 0.469 1.00 0.00 17 GLN A C 3
ATOM 2546 O O . GLN A 1 17 ? 12.264 4.524 1.207 1.00 0.00 17 GLN A O 3
ATOM 2560 N N . ALA A 1 18 ? 11.095 2.641 0.821 1.00 0.00 18 ALA A N 3
ATOM 2561 C CA . ALA A 1 18 ? 11.390 2.060 2.125 1.00 0.00 18 ALA A CA 3
ATOM 2562 C C . ALA A 1 18 ? 12.877 2.159 2.446 1.00 0.00 18 ALA A C 3
ATOM 2563 O O . ALA A 1 18 ? 13.692 1.423 1.891 1.00 0.00 18 ALA A O 3
ATOM 2570 N N . ARG A 1 19 ? 13.223 3.075 3.346 1.00 0.00 19 ARG A N 3
ATOM 2571 C CA . ARG A 1 19 ? 14.613 3.272 3.739 1.00 0.00 19 ARG A CA 3
ATOM 2572 C C . ARG A 1 19 ? 15.261 1.946 4.127 1.00 0.00 19 ARG A C 3
ATOM 2573 O O . ARG A 1 19 ? 16.322 1.591 3.616 1.00 0.00 19 ARG A O 3
ATOM 2594 N N . GLN A 1 20 ? 14.615 1.221 5.034 1.00 0.00 20 GLN A N 3
ATOM 2595 C CA . GLN A 1 20 ? 15.130 -0.065 5.491 1.00 0.00 20 GLN A CA 3
ATOM 2596 C C . GLN A 1 20 ? 14.045 -1.135 5.439 1.00 0.00 20 GLN A C 3
ATOM 2597 O O . GLN A 1 20 ? 12.876 -0.837 5.194 1.00 0.00 20 GLN A O 3
ATOM 2611 N N . ASP A 1 21 ? 14.440 -2.382 5.671 1.00 0.00 21 ASP A N 3
ATOM 2612 C CA . ASP A 1 21 ? 13.501 -3.498 5.651 1.00 0.00 21 ASP A CA 3
ATOM 2613 C C . ASP A 1 21 ? 12.236 -3.157 6.433 1.00 0.00 21 ASP A C 3
ATOM 2614 O O . ASP A 1 21 ? 11.122 -3.367 5.953 1.00 0.00 21 ASP A O 3
ATOM 2623 N N . ASP A 1 22 ? 12.416 -2.633 7.640 1.00 0.00 22 ASP A N 3
ATOM 2624 C CA . ASP A 1 22 ? 11.290 -2.263 8.490 1.00 0.00 22 ASP A CA 3
ATOM 2625 C C . ASP A 1 22 ? 10.188 -1.598 7.671 1.00 0.00 22 ASP A C 3
ATOM 2626 O O . ASP A 1 22 ? 9.017 -1.961 7.779 1.00 0.00 22 ASP A O 3
ATOM 2635 N N . GLU A 1 23 ? 10.571 -0.621 6.854 1.00 0.00 23 GLU A N 3
ATOM 2636 C CA . GLU A 1 23 ? 9.614 0.095 6.020 1.00 0.00 23 GLU A CA 3
ATOM 2637 C C . GLU A 1 23 ? 9.183 -0.758 4.831 1.00 0.00 23 GLU A C 3
ATOM 2638 O O . GLU A 1 23 ? 9.714 -1.848 4.609 1.00 0.00 23 GLU A O 3
ATOM 2650 N N . LEU A 1 24 ? 8.218 -0.256 4.069 1.00 0.00 24 LEU A N 3
ATOM 2651 C CA . LEU A 1 24 ? 7.714 -0.972 2.902 1.00 0.00 24 LEU A CA 3
ATOM 2652 C C . LEU A 1 24 ? 7.700 -0.068 1.673 1.00 0.00 24 LEU A C 3
ATOM 2653 O O . LEU A 1 24 ? 7.249 1.075 1.736 1.00 0.00 24 LEU A O 3
ATOM 2669 N N . ASN A 1 25 ? 8.196 -0.590 0.555 1.00 0.00 25 ASN A N 3
ATOM 2670 C CA . ASN A 1 25 ? 8.239 0.170 -0.689 1.00 0.00 25 ASN A CA 3
ATOM 2671 C C . ASN A 1 25 ? 6.863 0.218 -1.345 1.00 0.00 25 ASN A C 3
ATOM 2672 O O . ASN A 1 25 ? 6.103 -0.750 -1.292 1.00 0.00 25 ASN A O 3
ATOM 2683 N N . LEU A 1 26 ? 6.548 1.351 -1.962 1.00 0.00 26 LEU A N 3
ATOM 2684 C CA . LEU A 1 26 ? 5.262 1.527 -2.630 1.00 0.00 26 LEU A CA 3
ATOM 2685 C C . LEU A 1 26 ? 5.436 2.241 -3.966 1.00 0.00 26 LEU A C 3
ATOM 2686 O O . LEU A 1 26 ? 6.271 3.135 -4.099 1.00 0.00 26 LEU A O 3
ATOM 2702 N N . GLU A 1 27 ? 4.640 1.841 -4.953 1.00 0.00 27 GLU A N 3
ATOM 2703 C CA . GLU A 1 27 ? 4.705 2.445 -6.279 1.00 0.00 27 GLU A CA 3
ATOM 2704 C C . GLU A 1 27 ? 3.370 3.081 -6.654 1.00 0.00 27 GLU A C 3
ATOM 2705 O O . GLU A 1 27 ? 2.306 2.574 -6.298 1.00 0.00 27 GLU A O 3
ATOM 2717 N N . LYS A 1 28 ? 3.434 4.196 -7.374 1.00 0.00 28 LYS A N 3
ATOM 2718 C CA . LYS A 1 28 ? 2.232 4.903 -7.798 1.00 0.00 28 LYS A CA 3
ATOM 2719 C C . LYS A 1 28 ? 1.251 3.951 -8.475 1.00 0.00 28 LYS A C 3
ATOM 2720 O O . LYS A 1 28 ? 1.502 3.465 -9.576 1.00 0.00 28 LYS A O 3
ATOM 2739 N N . GLY A 1 29 ? 0.131 3.691 -7.807 1.00 0.00 29 GLY A N 3
ATOM 2740 C CA . GLY A 1 29 ? -0.872 2.799 -8.361 1.00 0.00 29 GLY A CA 3
ATOM 2741 C C . GLY A 1 29 ? -0.675 1.362 -7.921 1.00 0.00 29 GLY A C 3
ATOM 2742 O O . GLY A 1 29 ? -0.889 0.432 -8.700 1.00 0.00 29 GLY A O 3
ATOM 2746 N N . ASP A 1 30 ? -0.265 1.178 -6.671 1.00 0.00 30 ASP A N 3
ATOM 2747 C CA . ASP A 1 30 ? -0.038 -0.157 -6.129 1.00 0.00 30 ASP A CA 3
ATOM 2748 C C . ASP A 1 30 ? -1.018 -0.458 -4.999 1.00 0.00 30 ASP A C 3
ATOM 2749 O O . ASP A 1 30 ? -1.135 0.312 -4.045 1.00 0.00 30 ASP A O 3
ATOM 2758 N N . ILE A 1 31 ? -1.720 -1.580 -5.114 1.00 0.00 31 ILE A N 3
ATOM 2759 C CA . ILE A 1 31 ? -2.689 -1.982 -4.103 1.00 0.00 31 ILE A CA 3
ATOM 2760 C C . ILE A 1 31 ? -2.015 -2.750 -2.970 1.00 0.00 31 ILE A C 3
ATOM 2761 O O . ILE A 1 31 ? -1.464 -3.831 -3.181 1.00 0.00 31 ILE A O 3
ATOM 2777 N N . VAL A 1 32 ? -2.065 -2.186 -1.768 1.00 0.00 32 VAL A N 3
ATOM 2778 C CA . VAL A 1 32 ? -1.463 -2.819 -0.601 1.00 0.00 32 VAL A CA 3
ATOM 2779 C C . VAL A 1 32 ? -2.529 -3.393 0.325 1.00 0.00 32 VAL A C 3
ATOM 2780 O O . VAL A 1 32 ? -3.535 -2.742 0.609 1.00 0.00 32 VAL A O 3
ATOM 2793 N N . ILE A 1 33 ? -2.302 -4.616 0.793 1.00 0.00 33 ILE A N 3
ATOM 2794 C CA . ILE A 1 33 ? -3.243 -5.278 1.688 1.00 0.00 33 ILE A CA 3
ATOM 2795 C C . ILE A 1 33 ? -3.044 -4.821 3.129 1.00 0.00 33 ILE A C 3
ATOM 2796 O O . ILE A 1 33 ? -2.125 -5.273 3.813 1.00 0.00 33 ILE A O 3
ATOM 2812 N N . ILE A 1 34 ? -3.913 -3.925 3.585 1.00 0.00 34 ILE A N 3
ATOM 2813 C CA . ILE A 1 34 ? -3.834 -3.409 4.946 1.00 0.00 34 ILE A CA 3
ATOM 2814 C C . ILE A 1 34 ? -4.043 -4.522 5.968 1.00 0.00 34 ILE A C 3
ATOM 2815 O O . ILE A 1 34 ? -5.099 -5.155 6.005 1.00 0.00 34 ILE A O 3
ATOM 2831 N N . HIS A 1 35 ? -3.031 -4.753 6.798 1.00 0.00 35 HIS A N 3
ATOM 2832 C CA . HIS A 1 35 ? -3.104 -5.788 7.823 1.00 0.00 35 HIS A CA 3
ATOM 2833 C C . HIS A 1 35 ? -3.432 -5.182 9.185 1.00 0.00 35 HIS A C 3
ATOM 2834 O O . HIS A 1 35 ? -4.364 -5.617 9.860 1.00 0.00 35 HIS A O 3
ATOM 2849 N N . GLU A 1 36 ? -2.659 -4.175 9.580 1.00 0.00 36 GLU A N 3
ATOM 2850 C CA . GLU A 1 36 ? -2.867 -3.511 10.862 1.00 0.00 36 GLU A CA 3
ATOM 2851 C C . GLU A 1 36 ? -2.413 -2.055 10.800 1.00 0.00 36 GLU A C 3
ATOM 2852 O O . GLU A 1 36 ? -1.389 -1.737 10.195 1.00 0.00 36 GLU A O 3
ATOM 2864 N N . LYS A 1 37 ? -3.184 -1.175 11.430 1.00 0.00 37 LYS A N 3
ATOM 2865 C CA . LYS A 1 37 ? -2.863 0.247 11.449 1.00 0.00 37 LYS A CA 3
ATOM 2866 C C . LYS A 1 37 ? -3.007 0.819 12.856 1.00 0.00 37 LYS A C 3
ATOM 2867 O O . LYS A 1 37 ? -3.996 1.481 13.170 1.00 0.00 37 LYS A O 3
ATOM 2886 N N . LYS A 1 38 ? -2.014 0.560 13.699 1.00 0.00 38 LYS A N 3
ATOM 2887 C CA . LYS A 1 38 ? -2.028 1.050 15.072 1.00 0.00 38 LYS A CA 3
ATOM 2888 C C . LYS A 1 38 ? -1.290 2.381 15.182 1.00 0.00 38 LYS A C 3
ATOM 2889 O O . LYS A 1 38 ? -1.859 3.382 15.617 1.00 0.00 38 LYS A O 3
ATOM 2908 N N . GLU A 1 39 ? -0.022 2.384 14.784 1.00 0.00 39 GLU A N 3
ATOM 2909 C CA . GLU A 1 39 ? 0.792 3.593 14.837 1.00 0.00 39 GLU A CA 3
ATOM 2910 C C . GLU A 1 39 ? 0.072 4.764 14.176 1.00 0.00 39 GLU A C 3
ATOM 2911 O O . GLU A 1 39 ? -0.996 4.596 13.587 1.00 0.00 39 GLU A O 3
ATOM 2923 N N . GLU A 1 40 ? 0.664 5.950 14.278 1.00 0.00 40 GLU A N 3
ATOM 2924 C CA . GLU A 1 40 ? 0.077 7.149 13.691 1.00 0.00 40 GLU A CA 3
ATOM 2925 C C . GLU A 1 40 ? 0.572 7.352 12.262 1.00 0.00 40 GLU A C 3
ATOM 2926 O O . GLU A 1 40 ? 1.729 7.704 12.038 1.00 0.00 40 GLU A O 3
ATOM 2938 N N . GLY A 1 41 ? -0.315 7.127 11.297 1.00 0.00 41 GLY A N 3
ATOM 2939 C CA . GLY A 1 41 ? 0.049 7.290 9.902 1.00 0.00 41 GLY A CA 3
ATOM 2940 C C . GLY A 1 41 ? 0.769 6.078 9.345 1.00 0.00 41 GLY A C 3
ATOM 2941 O O . GLY A 1 41 ? 0.537 5.679 8.204 1.00 0.00 41 GLY A O 3
ATOM 2945 N N . TRP A 1 42 ? 1.646 5.491 10.152 1.00 0.00 42 TRP A N 3
ATOM 2946 C CA . TRP A 1 42 ? 2.404 4.318 9.732 1.00 0.00 42 TRP A CA 3
ATOM 2947 C C . TRP A 1 42 ? 1.519 3.076 9.714 1.00 0.00 42 TRP A C 3
ATOM 2948 O O . TRP A 1 42 ? 1.208 2.509 10.762 1.00 0.00 42 TRP A O 3
ATOM 2969 N N . TRP A 1 43 ? 1.118 2.659 8.519 1.00 0.00 43 TRP A N 3
ATOM 2970 C CA . TRP A 1 43 ? 0.268 1.483 8.366 1.00 0.00 43 TRP A CA 3
ATOM 2971 C C . TRP A 1 43 ? 1.107 0.233 8.122 1.00 0.00 43 TRP A C 3
ATOM 2972 O O . TRP A 1 43 ? 2.229 0.315 7.621 1.00 0.00 43 TRP A O 3
ATOM 2993 N N . PHE A 1 44 ? 0.557 -0.923 8.479 1.00 0.00 44 PHE A N 3
ATOM 2994 C CA . PHE A 1 44 ? 1.256 -2.190 8.300 1.00 0.00 44 PHE A CA 3
ATOM 2995 C C . PHE A 1 44 ? 0.494 -3.099 7.340 1.00 0.00 44 PHE A C 3
ATOM 2996 O O . PHE A 1 44 ? -0.661 -3.448 7.582 1.00 0.00 44 PHE A O 3
ATOM 3013 N N . GLY A 1 45 ? 1.151 -3.481 6.248 1.00 0.00 45 GLY A N 3
ATOM 3014 C CA . GLY A 1 45 ? 0.521 -4.346 5.268 1.00 0.00 45 GLY A CA 3
ATOM 3015 C C . GLY A 1 45 ? 1.506 -4.877 4.245 1.00 0.00 45 GLY A C 3
ATOM 3016 O O . GLY A 1 45 ? 2.704 -4.606 4.329 1.00 0.00 45 GLY A O 3
ATOM 3020 N N . SER A 1 46 ? 1.001 -5.636 3.278 1.00 0.00 46 SER A N 3
ATOM 3021 C CA . SER A 1 46 ? 1.846 -6.211 2.238 1.00 0.00 46 SER A CA 3
ATOM 3022 C C . SER A 1 46 ? 1.463 -5.668 0.865 1.00 0.00 46 SER A C 3
ATOM 3023 O O . SER A 1 46 ? 0.284 -5.624 0.509 1.00 0.00 46 SER A O 3
ATOM 3031 N N . LEU A 1 47 ? 2.466 -5.256 0.098 1.00 0.00 47 LEU A N 3
ATOM 3032 C CA . LEU A 1 47 ? 2.236 -4.715 -1.237 1.00 0.00 47 LEU A CA 3
ATOM 3033 C C . LEU A 1 47 ? 2.185 -5.831 -2.276 1.00 0.00 47 LEU A C 3
ATOM 3034 O O . LEU A 1 47 ? 1.113 -6.195 -2.758 1.00 0.00 47 LEU A O 3
ATOM 3050 N N . ASN A 1 48 ? 3.351 -6.372 -2.613 1.00 0.00 48 ASN A N 3
ATOM 3051 C CA . ASN A 1 48 ? 3.440 -7.449 -3.593 1.00 0.00 48 ASN A CA 3
ATOM 3052 C C . ASN A 1 48 ? 4.077 -8.692 -2.979 1.00 0.00 48 ASN A C 3
ATOM 3053 O O . ASN A 1 48 ? 5.021 -9.255 -3.532 1.00 0.00 48 ASN A O 3
ATOM 3064 N N . GLY A 1 49 ? 3.553 -9.115 -1.833 1.00 0.00 49 GLY A N 3
ATOM 3065 C CA . GLY A 1 49 ? 4.082 -10.288 -1.163 1.00 0.00 49 GLY A CA 3
ATOM 3066 C C . GLY A 1 49 ? 5.066 -9.935 -0.065 1.00 0.00 49 GLY A C 3
ATOM 3067 O O . GLY A 1 49 ? 5.607 -10.817 0.601 1.00 0.00 49 GLY A O 3
ATOM 3071 N N . LYS A 1 50 ? 5.300 -8.641 0.123 1.00 0.00 50 LYS A N 3
ATOM 3072 C CA . LYS A 1 50 ? 6.225 -8.171 1.148 1.00 0.00 50 LYS A CA 3
ATOM 3073 C C . LYS A 1 50 ? 5.514 -7.270 2.152 1.00 0.00 50 LYS A C 3
ATOM 3074 O O . LYS A 1 50 ? 4.957 -6.235 1.787 1.00 0.00 50 LYS A O 3
ATOM 3093 N N . LYS A 1 51 ? 5.538 -7.669 3.419 1.00 0.00 51 LYS A N 3
ATOM 3094 C CA . LYS A 1 51 ? 4.899 -6.897 4.477 1.00 0.00 51 LYS A CA 3
ATOM 3095 C C . LYS A 1 51 ? 5.886 -5.922 5.112 1.00 0.00 51 LYS A C 3
ATOM 3096 O O . LYS A 1 51 ? 7.092 -6.165 5.124 1.00 0.00 51 LYS A O 3
ATOM 3115 N N . GLY A 1 52 ? 5.365 -4.819 5.641 1.00 0.00 52 GLY A N 3
ATOM 3116 C CA . GLY A 1 52 ? 6.214 -3.826 6.272 1.00 0.00 52 GLY A CA 3
ATOM 3117 C C . GLY A 1 52 ? 5.437 -2.612 6.740 1.00 0.00 52 GLY A C 3
ATOM 3118 O O . GLY A 1 52 ? 4.206 -2.603 6.708 1.00 0.00 52 GLY A O 3
ATOM 3122 N N . HIS A 1 53 ? 6.157 -1.583 7.178 1.00 0.00 53 HIS A N 3
ATOM 3123 C CA . HIS A 1 53 ? 5.527 -0.358 7.657 1.00 0.00 53 HIS A CA 3
ATOM 3124 C C . HIS A 1 53 ? 5.633 0.750 6.614 1.00 0.00 53 HIS A C 3
ATOM 3125 O O . HIS A 1 53 ? 6.731 1.167 6.245 1.00 0.00 53 HIS A O 3
ATOM 3140 N N . PHE A 1 54 ? 4.484 1.224 6.142 1.00 0.00 54 PHE A N 3
ATOM 3141 C CA . PHE A 1 54 ? 4.448 2.283 5.140 1.00 0.00 54 PHE A CA 3
ATOM 3142 C C . PHE A 1 54 ? 3.592 3.453 5.617 1.00 0.00 54 PHE A C 3
ATOM 3143 O O . PHE A 1 54 ? 2.685 3.299 6.435 1.00 0.00 54 PHE A O 3
ATOM 3160 N N . PRO A 1 55 ? 3.886 4.652 5.093 1.00 0.00 55 PRO A N 3
ATOM 3161 C CA . PRO A 1 55 ? 3.156 5.872 5.449 1.00 0.00 55 PRO A CA 3
ATOM 3162 C C . PRO A 1 55 ? 1.731 5.875 4.906 1.00 0.00 55 PRO A C 3
ATOM 3163 O O . PRO A 1 55 ? 1.485 5.438 3.782 1.00 0.00 55 PRO A O 3
ATOM 3174 N N . ALA A 1 56 ? 0.797 6.371 5.710 1.00 0.00 56 ALA A N 3
ATOM 3175 C CA . ALA A 1 56 ? -0.603 6.433 5.309 1.00 0.00 56 ALA A CA 3
ATOM 3176 C C . ALA A 1 56 ? -0.817 7.485 4.226 1.00 0.00 56 ALA A C 3
ATOM 3177 O O . ALA A 1 56 ? -1.295 7.177 3.134 1.00 0.00 56 ALA A O 3
ATOM 3184 N N . ALA A 1 57 ? -0.462 8.727 4.535 1.00 0.00 57 ALA A N 3
ATOM 3185 C CA . ALA A 1 57 ? -0.614 9.824 3.588 1.00 0.00 57 ALA A CA 3
ATOM 3186 C C . ALA A 1 57 ? -0.254 9.382 2.173 1.00 0.00 57 ALA A C 3
ATOM 3187 O O . ALA A 1 57 ? -0.747 9.941 1.193 1.00 0.00 57 ALA A O 3
ATOM 3194 N N . TYR A 1 58 ? 0.609 8.377 2.075 1.00 0.00 58 TYR A N 3
ATOM 3195 C CA . TYR A 1 58 ? 1.038 7.862 0.780 1.00 0.00 58 TYR A CA 3
ATOM 3196 C C . TYR A 1 58 ? -0.044 6.984 0.158 1.00 0.00 58 TYR A C 3
ATOM 3197 O O . TYR A 1 58 ? -0.303 7.056 -1.044 1.00 0.00 58 TYR A O 3
ATOM 3215 N N . VAL A 1 59 ? -0.673 6.156 0.985 1.00 0.00 59 VAL A N 3
ATOM 3216 C CA . VAL A 1 59 ? -1.728 5.264 0.518 1.00 0.00 59 VAL A CA 3
ATOM 3217 C C . VAL A 1 59 ? -3.104 5.785 0.918 1.00 0.00 59 VAL A C 3
ATOM 3218 O O . VAL A 1 59 ? -3.232 6.575 1.852 1.00 0.00 59 VAL A O 3
ATOM 3231 N N . GLU A 1 60 ? -4.131 5.336 0.203 1.00 0.00 60 GLU A N 3
ATOM 3232 C CA . GLU A 1 60 ? -5.498 5.758 0.483 1.00 0.00 60 GLU A CA 3
ATOM 3233 C C . GLU A 1 60 ? -6.429 4.553 0.588 1.00 0.00 60 GLU A C 3
ATOM 3234 O O . GLU A 1 60 ? -6.563 3.776 -0.357 1.00 0.00 60 GLU A O 3
ATOM 3246 N N . GLU A 1 61 ? -7.068 4.405 1.744 1.00 0.00 61 GLU A N 3
ATOM 3247 C CA . GLU A 1 61 ? -7.984 3.294 1.972 1.00 0.00 61 GLU A CA 3
ATOM 3248 C C . GLU A 1 61 ? -9.063 3.247 0.894 1.00 0.00 61 GLU A C 3
ATOM 3249 O O . GLU A 1 61 ? -9.647 4.272 0.539 1.00 0.00 61 GLU A O 3
ATOM 3261 N N . LEU A 1 62 ? -9.321 2.052 0.375 1.00 0.00 62 LEU A N 3
ATOM 3262 C CA . LEU A 1 62 ? -10.329 1.870 -0.664 1.00 0.00 62 LEU A CA 3
ATOM 3263 C C . LEU A 1 62 ? -11.362 0.830 -0.244 1.00 0.00 62 LEU A C 3
ATOM 3264 O O . LEU A 1 62 ? -11.079 -0.087 0.527 1.00 0.00 62 LEU A O 3
ATOM 3280 N N . PRO A 1 63 ? -12.590 0.972 -0.765 1.00 0.00 63 PRO A N 3
ATOM 3281 C CA . PRO A 1 63 ? -13.690 0.052 -0.460 1.00 0.00 63 PRO A CA 3
ATOM 3282 C C . PRO A 1 63 ? -13.481 -1.326 -1.078 1.00 0.00 63 PRO A C 3
ATOM 3283 O O . PRO A 1 63 ? -13.886 -2.340 -0.509 1.00 0.00 63 PRO A O 3
ATOM 3294 N N . SER A 1 64 ? -12.847 -1.356 -2.246 1.00 0.00 64 SER A N 3
ATOM 3295 C CA . SER A 1 64 ? -12.587 -2.610 -2.942 1.00 0.00 64 SER A CA 3
ATOM 3296 C C . SER A 1 64 ? -11.698 -2.381 -4.161 1.00 0.00 64 SER A C 3
ATOM 3297 O O . SER A 1 64 ? -11.542 -1.253 -4.625 1.00 0.00 64 SER A O 3
ATOM 3305 N N . ASN A 1 65 ? -11.118 -3.461 -4.674 1.00 0.00 65 ASN A N 3
ATOM 3306 C CA . ASN A 1 65 ? -10.244 -3.379 -5.839 1.00 0.00 65 ASN A CA 3
ATOM 3307 C C . ASN A 1 65 ? -11.057 -3.207 -7.118 1.00 0.00 65 ASN A C 3
ATOM 3308 O O . ASN A 1 65 ? -12.218 -3.609 -7.186 1.00 0.00 65 ASN A O 3
ATOM 3319 N N . ALA A 1 66 ? -10.438 -2.608 -8.130 1.00 0.00 66 ALA A N 3
ATOM 3320 C CA . ALA A 1 66 ? -11.103 -2.385 -9.408 1.00 0.00 66 ALA A CA 3
ATOM 3321 C C . ALA A 1 66 ? -10.110 -2.460 -10.563 1.00 0.00 66 ALA A C 3
ATOM 3322 O O . ALA A 1 66 ? -9.064 -1.814 -10.538 1.00 0.00 66 ALA A O 3
ATOM 3329 N N . GLY A 1 67 ? -10.447 -3.253 -11.576 1.00 0.00 67 GLY A N 3
ATOM 3330 C CA . GLY A 1 67 ? -9.574 -3.399 -12.726 1.00 0.00 67 GLY A CA 3
ATOM 3331 C C . GLY A 1 67 ? -10.267 -4.063 -13.899 1.00 0.00 67 GLY A C 3
ATOM 3332 O O . GLY A 1 67 ? -11.228 -4.809 -13.720 1.00 0.00 67 GLY A O 3
ATOM 3336 N N . ASN A 1 68 ? -9.778 -3.790 -15.105 1.00 0.00 68 ASN A N 3
ATOM 3337 C CA . ASN A 1 68 ? -10.358 -4.365 -16.313 1.00 0.00 68 ASN A CA 3
ATOM 3338 C C . ASN A 1 68 ? -9.912 -5.813 -16.495 1.00 0.00 68 ASN A C 3
ATOM 3339 O O . ASN A 1 68 ? -8.718 -6.115 -16.472 1.00 0.00 68 ASN A O 3
ATOM 3350 N N . THR A 1 69 ? -10.880 -6.707 -16.675 1.00 0.00 69 THR A N 3
ATOM 3351 C CA . THR A 1 69 ? -10.588 -8.122 -16.861 1.00 0.00 69 THR A CA 3
ATOM 3352 C C . THR A 1 69 ? -10.844 -8.553 -18.300 1.00 0.00 69 THR A C 3
ATOM 3353 O O . THR A 1 69 ? -11.918 -8.308 -18.849 1.00 0.00 69 THR A O 3
ATOM 3364 N N . ALA A 1 70 ? -9.852 -9.197 -18.906 1.00 0.00 70 ALA A N 3
ATOM 3365 C CA . ALA A 1 70 ? -9.972 -9.664 -20.282 1.00 0.00 70 ALA A CA 3
ATOM 3366 C C . ALA A 1 70 ? -8.885 -10.681 -20.613 1.00 0.00 70 ALA A C 3
ATOM 3367 O O . ALA A 1 70 ? -7.986 -10.930 -19.808 1.00 0.00 70 ALA A O 3
ATOM 3374 N N . THR A 1 71 ? -8.973 -11.268 -21.802 1.00 0.00 71 THR A N 3
ATOM 3375 C CA . THR A 1 71 ? -7.998 -12.260 -22.239 1.00 0.00 71 THR A CA 3
ATOM 3376 C C . THR A 1 71 ? -6.580 -11.832 -21.880 1.00 0.00 71 THR A C 3
ATOM 3377 O O . THR A 1 71 ? -6.108 -10.781 -22.314 1.00 0.00 71 THR A O 3
ATOM 3388 N N . LYS A 1 72 ? -5.903 -12.653 -21.083 1.00 0.00 72 LYS A N 3
ATOM 3389 C CA . LYS A 1 72 ? -4.537 -12.361 -20.666 1.00 0.00 72 LYS A CA 3
ATOM 3390 C C . LYS A 1 72 ? -3.729 -13.646 -20.511 1.00 0.00 72 LYS A C 3
ATOM 3391 O O . LYS A 1 72 ? -4.291 -14.738 -20.434 1.00 0.00 72 LYS A O 3
ATOM 3410 N N . ALA A 1 73 ? -2.408 -13.507 -20.465 1.00 0.00 73 ALA A N 3
ATOM 3411 C CA . ALA A 1 73 ? -1.524 -14.656 -20.316 1.00 0.00 73 ALA A CA 3
ATOM 3412 C C . ALA A 1 73 ? -0.932 -14.714 -18.912 1.00 0.00 73 ALA A C 3
ATOM 3413 O O . ALA A 1 73 ? -0.241 -13.791 -18.480 1.00 0.00 73 ALA A O 3
ATOM 3420 N N . SER A 1 74 ? -1.207 -15.804 -18.203 1.00 0.00 74 SER A N 3
ATOM 3421 C CA . SER A 1 74 ? -0.705 -15.980 -16.845 1.00 0.00 74 SER A CA 3
ATOM 3422 C C . SER A 1 74 ? 0.063 -17.292 -16.716 1.00 0.00 74 SER A C 3
ATOM 3423 O O . SER A 1 74 ? -0.522 -18.345 -16.466 1.00 0.00 74 SER A O 3
ATOM 3431 N N . GLY A 1 75 ? 1.380 -17.220 -16.887 1.00 0.00 75 GLY A N 3
ATOM 3432 C CA . GLY A 1 75 ? 2.207 -18.407 -16.786 1.00 0.00 75 GLY A CA 3
ATOM 3433 C C . GLY A 1 75 ? 2.551 -18.755 -15.351 1.00 0.00 75 GLY A C 3
ATOM 3434 O O . GLY A 1 75 ? 1.869 -18.346 -14.411 1.00 0.00 75 GLY A O 3
ATOM 3438 N N . PRO A 1 76 ? 3.631 -19.528 -15.168 1.00 0.00 76 PRO A N 3
ATOM 3439 C CA . PRO A 1 76 ? 4.087 -19.949 -13.840 1.00 0.00 76 PRO A CA 3
ATOM 3440 C C . PRO A 1 76 ? 4.658 -18.790 -13.030 1.00 0.00 76 PRO A C 3
ATOM 3441 O O . PRO A 1 76 ? 4.747 -17.663 -13.517 1.00 0.00 76 PRO A O 3
ATOM 3452 N N . SER A 1 77 ? 5.045 -19.074 -11.790 1.00 0.00 77 SER A N 3
ATOM 3453 C CA . SER A 1 77 ? 5.605 -18.055 -10.911 1.00 0.00 77 SER A CA 3
ATOM 3454 C C . SER A 1 77 ? 6.449 -17.060 -11.701 1.00 0.00 77 SER A C 3
ATOM 3455 O O . SER A 1 77 ? 7.437 -17.432 -12.334 1.00 0.00 77 SER A O 3
ATOM 3463 N N . SER A 1 78 ? 6.051 -15.792 -11.661 1.00 0.00 78 SER A N 3
ATOM 3464 C CA . SER A 1 78 ? 6.767 -14.742 -12.376 1.00 0.00 78 SER A CA 3
ATOM 3465 C C . SER A 1 78 ? 7.880 -14.158 -11.511 1.00 0.00 78 SER A C 3
ATOM 3466 O O . SER A 1 78 ? 7.890 -14.331 -10.293 1.00 0.00 78 SER A O 3
ATOM 3474 N N . GLY A 1 79 ? 8.816 -13.464 -12.151 1.00 0.00 79 GLY A N 3
ATOM 3475 C CA . GLY A 1 79 ? 9.921 -12.864 -11.426 1.00 0.00 79 GLY A CA 3
ATOM 3476 C C . GLY A 1 79 ? 9.862 -11.349 -11.430 1.00 0.00 79 GLY A C 3
ATOM 3477 O O . GLY A 1 79 ? 9.845 -10.725 -12.491 1.00 0.00 79 GLY A O 3
ATOM 3481 N N . GLY A 1 1 ? -20.869 -15.198 2.253 1.00 0.00 1 GLY A N 4
ATOM 3482 C CA . GLY A 1 1 ? -20.002 -16.264 2.721 1.00 0.00 1 GLY A CA 4
ATOM 3483 C C . GLY A 1 1 ? -18.533 -15.935 2.548 1.00 0.00 1 GLY A C 4
ATOM 3484 O O . GLY A 1 1 ? -17.820 -16.616 1.810 1.00 0.00 1 GLY A O 4
ATOM 3488 N N . SER A 1 2 ? -18.078 -14.888 3.228 1.00 0.00 2 SER A N 4
ATOM 3489 C CA . SER A 1 2 ? -16.685 -14.466 3.141 1.00 0.00 2 SER A CA 4
ATOM 3490 C C . SER A 1 2 ? -15.929 -14.822 4.418 1.00 0.00 2 SER A C 4
ATOM 3491 O O . SER A 1 2 ? -16.217 -14.292 5.491 1.00 0.00 2 SER A O 4
ATOM 3499 N N . SER A 1 3 ? -14.960 -15.723 4.293 1.00 0.00 3 SER A N 4
ATOM 3500 C CA . SER A 1 3 ? -14.164 -16.153 5.437 1.00 0.00 3 SER A CA 4
ATOM 3501 C C . SER A 1 3 ? -12.694 -15.793 5.242 1.00 0.00 3 SER A C 4
ATOM 3502 O O . SER A 1 3 ? -12.278 -15.404 4.152 1.00 0.00 3 SER A O 4
ATOM 3510 N N . GLY A 1 4 ? -11.913 -15.927 6.310 1.00 0.00 4 GLY A N 4
ATOM 3511 C CA . GLY A 1 4 ? -10.498 -15.612 6.237 1.00 0.00 4 GLY A CA 4
ATOM 3512 C C . GLY A 1 4 ? -10.236 -14.269 5.585 1.00 0.00 4 GLY A C 4
ATOM 3513 O O . GLY A 1 4 ? -9.484 -14.178 4.614 1.00 0.00 4 GLY A O 4
ATOM 3517 N N . SER A 1 5 ? -10.857 -13.222 6.119 1.00 0.00 5 SER A N 4
ATOM 3518 C CA . SER A 1 5 ? -10.692 -11.877 5.580 1.00 0.00 5 SER A CA 4
ATOM 3519 C C . SER A 1 5 ? -9.255 -11.395 5.756 1.00 0.00 5 SER A C 4
ATOM 3520 O O . SER A 1 5 ? -8.800 -11.163 6.876 1.00 0.00 5 SER A O 4
ATOM 3528 N N . SER A 1 6 ? -8.547 -11.245 4.642 1.00 0.00 6 SER A N 4
ATOM 3529 C CA . SER A 1 6 ? -7.161 -10.793 4.672 1.00 0.00 6 SER A CA 4
ATOM 3530 C C . SER A 1 6 ? -7.041 -9.453 5.391 1.00 0.00 6 SER A C 4
ATOM 3531 O O . SER A 1 6 ? -6.306 -9.323 6.368 1.00 0.00 6 SER A O 4
ATOM 3539 N N . GLY A 1 7 ? -7.772 -8.457 4.898 1.00 0.00 7 GLY A N 4
ATOM 3540 C CA . GLY A 1 7 ? -7.735 -7.139 5.504 1.00 0.00 7 GLY A CA 4
ATOM 3541 C C . GLY A 1 7 ? -8.145 -6.045 4.538 1.00 0.00 7 GLY A C 4
ATOM 3542 O O . GLY A 1 7 ? -8.426 -6.312 3.370 1.00 0.00 7 GLY A O 4
ATOM 3546 N N . ARG A 1 8 ? -8.182 -4.810 5.027 1.00 0.00 8 ARG A N 4
ATOM 3547 C CA . ARG A 1 8 ? -8.564 -3.672 4.200 1.00 0.00 8 ARG A CA 4
ATOM 3548 C C . ARG A 1 8 ? -7.547 -3.444 3.085 1.00 0.00 8 ARG A C 4
ATOM 3549 O O . ARG A 1 8 ? -6.421 -3.940 3.146 1.00 0.00 8 ARG A O 4
ATOM 3570 N N . LEU A 1 9 ? -7.951 -2.691 2.068 1.00 0.00 9 LEU A N 4
ATOM 3571 C CA . LEU A 1 9 ? -7.075 -2.397 0.939 1.00 0.00 9 LEU A CA 4
ATOM 3572 C C . LEU A 1 9 ? -6.851 -0.895 0.800 1.00 0.00 9 LEU A C 4
ATOM 3573 O O . LEU A 1 9 ? -7.528 -0.094 1.446 1.00 0.00 9 LEU A O 4
ATOM 3589 N N . CYS A 1 10 ? -5.898 -0.520 -0.047 1.00 0.00 10 CYS A N 4
ATOM 3590 C CA . CYS A 1 10 ? -5.586 0.887 -0.272 1.00 0.00 10 CYS A CA 4
ATOM 3591 C C . CYS A 1 10 ? -4.737 1.062 -1.527 1.00 0.00 10 CYS A C 4
ATOM 3592 O O . CYS A 1 10 ? -4.121 0.112 -2.010 1.00 0.00 10 CYS A O 4
ATOM 3600 N N . LYS A 1 11 ? -4.712 2.282 -2.053 1.00 0.00 11 LYS A N 4
ATOM 3601 C CA . LYS A 1 11 ? -3.940 2.582 -3.252 1.00 0.00 11 LYS A CA 4
ATOM 3602 C C . LYS A 1 11 ? -2.827 3.580 -2.948 1.00 0.00 11 LYS A C 4
ATOM 3603 O O . LYS A 1 11 ? -3.063 4.617 -2.329 1.00 0.00 11 LYS A O 4
ATOM 3622 N N . ALA A 1 12 ? -1.614 3.259 -3.387 1.00 0.00 12 ALA A N 4
ATOM 3623 C CA . ALA A 1 12 ? -0.466 4.129 -3.164 1.00 0.00 12 ALA A CA 4
ATOM 3624 C C . ALA A 1 12 ? -0.493 5.326 -4.109 1.00 0.00 12 ALA A C 4
ATOM 3625 O O . ALA A 1 12 ? -0.089 5.224 -5.269 1.00 0.00 12 ALA A O 4
ATOM 3632 N N . LEU A 1 13 ? -0.970 6.459 -3.607 1.00 0.00 13 LEU A N 4
ATOM 3633 C CA . LEU A 1 13 ? -1.049 7.677 -4.407 1.00 0.00 13 LEU A CA 4
ATOM 3634 C C . LEU A 1 13 ? 0.335 8.108 -4.882 1.00 0.00 13 LEU A C 4
ATOM 3635 O O . LEU A 1 13 ? 0.523 8.449 -6.050 1.00 0.00 13 LEU A O 4
ATOM 3651 N N . TYR A 1 14 ? 1.300 8.087 -3.970 1.00 0.00 14 TYR A N 4
ATOM 3652 C CA . TYR A 1 14 ? 2.667 8.476 -4.295 1.00 0.00 14 TYR A CA 4
ATOM 3653 C C . TYR A 1 14 ? 3.648 7.360 -3.949 1.00 0.00 14 TYR A C 4
ATOM 3654 O O . TYR A 1 14 ? 3.514 6.696 -2.921 1.00 0.00 14 TYR A O 4
ATOM 3672 N N . SER A 1 15 ? 4.636 7.159 -4.816 1.00 0.00 15 SER A N 4
ATOM 3673 C CA . SER A 1 15 ? 5.639 6.121 -4.605 1.00 0.00 15 SER A CA 4
ATOM 3674 C C . SER A 1 15 ? 6.505 6.442 -3.391 1.00 0.00 15 SER A C 4
ATOM 3675 O O . SER A 1 15 ? 7.083 7.525 -3.295 1.00 0.00 15 SER A O 4
ATOM 3683 N N . PHE A 1 16 ? 6.591 5.493 -2.465 1.00 0.00 16 PHE A N 4
ATOM 3684 C CA . PHE A 1 16 ? 7.386 5.673 -1.256 1.00 0.00 16 PHE A CA 4
ATOM 3685 C C . PHE A 1 16 ? 8.567 4.708 -1.233 1.00 0.00 16 PHE A C 4
ATOM 3686 O O . PHE A 1 16 ? 8.410 3.513 -1.483 1.00 0.00 16 PHE A O 4
ATOM 3703 N N . GLN A 1 17 ? 9.749 5.236 -0.933 1.00 0.00 17 GLN A N 4
ATOM 3704 C CA . GLN A 1 17 ? 10.958 4.422 -0.878 1.00 0.00 17 GLN A CA 4
ATOM 3705 C C . GLN A 1 17 ? 11.257 3.987 0.552 1.00 0.00 17 GLN A C 4
ATOM 3706 O O . GLN A 1 17 ? 11.365 4.817 1.454 1.00 0.00 17 GLN A O 4
ATOM 3720 N N . ALA A 1 18 ? 11.390 2.679 0.752 1.00 0.00 18 ALA A N 4
ATOM 3721 C CA . ALA A 1 18 ? 11.678 2.134 2.073 1.00 0.00 18 ALA A CA 4
ATOM 3722 C C . ALA A 1 18 ? 13.179 2.113 2.342 1.00 0.00 18 ALA A C 4
ATOM 3723 O O . ALA A 1 18 ? 13.917 1.337 1.735 1.00 0.00 18 ALA A O 4
ATOM 3730 N N . ARG A 1 19 ? 13.624 2.970 3.255 1.00 0.00 19 ARG A N 4
ATOM 3731 C CA . ARG A 1 19 ? 15.038 3.050 3.603 1.00 0.00 19 ARG A CA 4
ATOM 3732 C C . ARG A 1 19 ? 15.593 1.670 3.945 1.00 0.00 19 ARG A C 4
ATOM 3733 O O . ARG A 1 19 ? 16.642 1.271 3.441 1.00 0.00 19 ARG A O 4
ATOM 3754 N N . GLN A 1 20 ? 14.881 0.948 4.805 1.00 0.00 20 GLN A N 4
ATOM 3755 C CA . GLN A 1 20 ? 15.304 -0.386 5.214 1.00 0.00 20 GLN A CA 4
ATOM 3756 C C . GLN A 1 20 ? 14.124 -1.353 5.219 1.00 0.00 20 GLN A C 4
ATOM 3757 O O . GLN A 1 20 ? 12.993 -0.969 4.921 1.00 0.00 20 GLN A O 4
ATOM 3771 N N . ASP A 1 21 ? 14.396 -2.608 5.560 1.00 0.00 21 ASP A N 4
ATOM 3772 C CA . ASP A 1 21 ? 13.357 -3.630 5.605 1.00 0.00 21 ASP A CA 4
ATOM 3773 C C . ASP A 1 21 ? 12.163 -3.156 6.427 1.00 0.00 21 ASP A C 4
ATOM 3774 O O . ASP A 1 21 ? 11.026 -3.172 5.955 1.00 0.00 21 ASP A O 4
ATOM 3783 N N . ASP A 1 22 ? 12.429 -2.736 7.659 1.00 0.00 22 ASP A N 4
ATOM 3784 C CA . ASP A 1 22 ? 11.376 -2.257 8.547 1.00 0.00 22 ASP A CA 4
ATOM 3785 C C . ASP A 1 22 ? 10.319 -1.481 7.768 1.00 0.00 22 ASP A C 4
ATOM 3786 O O . ASP A 1 22 ? 9.128 -1.571 8.062 1.00 0.00 22 ASP A O 4
ATOM 3795 N N . GLU A 1 23 ? 10.765 -0.718 6.775 1.00 0.00 23 GLU A N 4
ATOM 3796 C CA . GLU A 1 23 ? 9.856 0.076 5.955 1.00 0.00 23 GLU A CA 4
ATOM 3797 C C . GLU A 1 23 ? 9.417 -0.704 4.719 1.00 0.00 23 GLU A C 4
ATOM 3798 O O . GLU A 1 23 ? 10.104 -1.626 4.276 1.00 0.00 23 GLU A O 4
ATOM 3810 N N . LEU A 1 24 ? 8.269 -0.327 4.166 1.00 0.00 24 LEU A N 4
ATOM 3811 C CA . LEU A 1 24 ? 7.738 -0.991 2.981 1.00 0.00 24 LEU A CA 4
ATOM 3812 C C . LEU A 1 24 ? 7.804 -0.070 1.766 1.00 0.00 24 LEU A C 4
ATOM 3813 O O . LEU A 1 24 ? 7.469 1.111 1.851 1.00 0.00 24 LEU A O 4
ATOM 3829 N N . ASN A 1 25 ? 8.236 -0.620 0.636 1.00 0.00 25 ASN A N 4
ATOM 3830 C CA . ASN A 1 25 ? 8.344 0.151 -0.597 1.00 0.00 25 ASN A CA 4
ATOM 3831 C C . ASN A 1 25 ? 7.001 0.218 -1.317 1.00 0.00 25 ASN A C 4
ATOM 3832 O O . ASN A 1 25 ? 6.334 -0.801 -1.506 1.00 0.00 25 ASN A O 4
ATOM 3843 N N . LEU A 1 26 ? 6.609 1.422 -1.717 1.00 0.00 26 LEU A N 4
ATOM 3844 C CA . LEU A 1 26 ? 5.345 1.623 -2.417 1.00 0.00 26 LEU A CA 4
ATOM 3845 C C . LEU A 1 26 ? 5.575 2.261 -3.783 1.00 0.00 26 LEU A C 4
ATOM 3846 O O . LEU A 1 26 ? 6.631 2.839 -4.039 1.00 0.00 26 LEU A O 4
ATOM 3862 N N . GLU A 1 27 ? 4.578 2.155 -4.656 1.00 0.00 27 GLU A N 4
ATOM 3863 C CA . GLU A 1 27 ? 4.671 2.723 -5.995 1.00 0.00 27 GLU A CA 4
ATOM 3864 C C . GLU A 1 27 ? 3.327 3.292 -6.440 1.00 0.00 27 GLU A C 4
ATOM 3865 O O . GLU A 1 27 ? 2.271 2.753 -6.108 1.00 0.00 27 GLU A O 4
ATOM 3877 N N . LYS A 1 28 ? 3.374 4.385 -7.195 1.00 0.00 28 LYS A N 4
ATOM 3878 C CA . LYS A 1 28 ? 2.162 5.028 -7.687 1.00 0.00 28 LYS A CA 4
ATOM 3879 C C . LYS A 1 28 ? 1.249 4.016 -8.372 1.00 0.00 28 LYS A C 4
ATOM 3880 O O . LYS A 1 28 ? 1.559 3.518 -9.454 1.00 0.00 28 LYS A O 4
ATOM 3899 N N . GLY A 1 29 ? 0.120 3.717 -7.736 1.00 0.00 29 GLY A N 4
ATOM 3900 C CA . GLY A 1 29 ? -0.820 2.767 -8.300 1.00 0.00 29 GLY A CA 4
ATOM 3901 C C . GLY A 1 29 ? -0.555 1.347 -7.843 1.00 0.00 29 GLY A C 4
ATOM 3902 O O . GLY A 1 29 ? -0.661 0.405 -8.628 1.00 0.00 29 GLY A O 4
ATOM 3906 N N . ASP A 1 30 ? -0.208 1.193 -6.570 1.00 0.00 30 ASP A N 4
ATOM 3907 C CA . ASP A 1 30 ? 0.074 -0.124 -6.008 1.00 0.00 30 ASP A CA 4
ATOM 3908 C C . ASP A 1 30 ? -0.894 -0.450 -4.875 1.00 0.00 30 ASP A C 4
ATOM 3909 O O . ASP A 1 30 ? -1.017 0.309 -3.913 1.00 0.00 30 ASP A O 4
ATOM 3918 N N . ILE A 1 31 ? -1.578 -1.582 -4.996 1.00 0.00 31 ILE A N 4
ATOM 3919 C CA . ILE A 1 31 ? -2.534 -2.008 -3.982 1.00 0.00 31 ILE A CA 4
ATOM 3920 C C . ILE A 1 31 ? -1.838 -2.752 -2.848 1.00 0.00 31 ILE A C 4
ATOM 3921 O O . ILE A 1 31 ? -1.183 -3.771 -3.069 1.00 0.00 31 ILE A O 4
ATOM 3937 N N . VAL A 1 32 ? -1.985 -2.237 -1.631 1.00 0.00 32 VAL A N 4
ATOM 3938 C CA . VAL A 1 32 ? -1.373 -2.854 -0.460 1.00 0.00 32 VAL A CA 4
ATOM 3939 C C . VAL A 1 32 ? -2.430 -3.448 0.464 1.00 0.00 32 VAL A C 4
ATOM 3940 O O . VAL A 1 32 ? -3.468 -2.832 0.713 1.00 0.00 32 VAL A O 4
ATOM 3953 N N . ILE A 1 33 ? -2.160 -4.646 0.971 1.00 0.00 33 ILE A N 4
ATOM 3954 C CA . ILE A 1 33 ? -3.087 -5.322 1.870 1.00 0.00 33 ILE A CA 4
ATOM 3955 C C . ILE A 1 33 ? -2.944 -4.805 3.297 1.00 0.00 33 ILE A C 4
ATOM 3956 O O . ILE A 1 33 ? -1.994 -5.151 4.001 1.00 0.00 33 ILE A O 4
ATOM 3972 N N . ILE A 1 34 ? -3.894 -3.977 3.719 1.00 0.00 34 ILE A N 4
ATOM 3973 C CA . ILE A 1 34 ? -3.875 -3.416 5.064 1.00 0.00 34 ILE A CA 4
ATOM 3974 C C . ILE A 1 34 ? -4.036 -4.506 6.118 1.00 0.00 34 ILE A C 4
ATOM 3975 O O . ILE A 1 34 ? -5.107 -5.097 6.257 1.00 0.00 34 ILE A O 4
ATOM 3991 N N . HIS A 1 35 ? -2.964 -4.768 6.859 1.00 0.00 35 HIS A N 4
ATOM 3992 C CA . HIS A 1 35 ? -2.986 -5.787 7.903 1.00 0.00 35 HIS A CA 4
ATOM 3993 C C . HIS A 1 35 ? -3.368 -5.177 9.248 1.00 0.00 35 HIS A C 4
ATOM 3994 O O . HIS A 1 35 ? -4.274 -5.663 9.924 1.00 0.00 35 HIS A O 4
ATOM 4009 N N . GLU A 1 36 ? -2.671 -4.112 9.629 1.00 0.00 36 GLU A N 4
ATOM 4010 C CA . GLU A 1 36 ? -2.938 -3.438 10.895 1.00 0.00 36 GLU A CA 4
ATOM 4011 C C . GLU A 1 36 ? -2.443 -1.995 10.858 1.00 0.00 36 GLU A C 4
ATOM 4012 O O . GLU A 1 36 ? -1.405 -1.697 10.266 1.00 0.00 36 GLU A O 4
ATOM 4024 N N . LYS A 1 37 ? -3.193 -1.102 11.495 1.00 0.00 37 LYS A N 4
ATOM 4025 C CA . LYS A 1 37 ? -2.833 0.310 11.537 1.00 0.00 37 LYS A CA 4
ATOM 4026 C C . LYS A 1 37 ? -2.970 0.865 12.951 1.00 0.00 37 LYS A C 4
ATOM 4027 O O . LYS A 1 37 ? -3.883 1.639 13.240 1.00 0.00 37 LYS A O 4
ATOM 4046 N N . LYS A 1 38 ? -2.056 0.466 13.829 1.00 0.00 38 LYS A N 4
ATOM 4047 C CA . LYS A 1 38 ? -2.072 0.925 15.213 1.00 0.00 38 LYS A CA 4
ATOM 4048 C C . LYS A 1 38 ? -1.615 2.377 15.310 1.00 0.00 38 LYS A C 4
ATOM 4049 O O . LYS A 1 38 ? -2.292 3.210 15.910 1.00 0.00 38 LYS A O 4
ATOM 4068 N N . GLU A 1 39 ? -0.464 2.671 14.715 1.00 0.00 39 GLU A N 4
ATOM 4069 C CA . GLU A 1 39 ? 0.082 4.024 14.734 1.00 0.00 39 GLU A CA 4
ATOM 4070 C C . GLU A 1 39 ? -0.854 4.998 14.025 1.00 0.00 39 GLU A C 4
ATOM 4071 O O . GLU A 1 39 ? -1.895 4.604 13.501 1.00 0.00 39 GLU A O 4
ATOM 4083 N N . GLU A 1 40 ? -0.475 6.272 14.014 1.00 0.00 40 GLU A N 4
ATOM 4084 C CA . GLU A 1 40 ? -1.281 7.303 13.371 1.00 0.00 40 GLU A CA 4
ATOM 4085 C C . GLU A 1 40 ? -1.327 7.094 11.860 1.00 0.00 40 GLU A C 4
ATOM 4086 O O . GLU A 1 40 ? -2.394 6.891 11.283 1.00 0.00 40 GLU A O 4
ATOM 4098 N N . GLY A 1 41 ? -0.159 7.146 11.226 1.00 0.00 41 GLY A N 4
ATOM 4099 C CA . GLY A 1 41 ? -0.088 6.961 9.788 1.00 0.00 41 GLY A CA 4
ATOM 4100 C C . GLY A 1 41 ? 0.634 5.685 9.402 1.00 0.00 41 GLY A C 4
ATOM 4101 O O . GLY A 1 41 ? 0.277 5.035 8.420 1.00 0.00 41 GLY A O 4
ATOM 4105 N N . TRP A 1 42 ? 1.653 5.328 10.176 1.00 0.00 42 TRP A N 4
ATOM 4106 C CA . TRP A 1 42 ? 2.429 4.121 9.908 1.00 0.00 42 TRP A CA 4
ATOM 4107 C C . TRP A 1 42 ? 1.519 2.902 9.804 1.00 0.00 42 TRP A C 4
ATOM 4108 O O . TRP A 1 42 ? 1.136 2.314 10.816 1.00 0.00 42 TRP A O 4
ATOM 4129 N N . TRP A 1 43 ? 1.179 2.526 8.576 1.00 0.00 43 TRP A N 4
ATOM 4130 C CA . TRP A 1 43 ? 0.315 1.375 8.342 1.00 0.00 43 TRP A CA 4
ATOM 4131 C C . TRP A 1 43 ? 1.139 0.114 8.110 1.00 0.00 43 TRP A C 4
ATOM 4132 O O . TRP A 1 43 ? 2.285 0.182 7.667 1.00 0.00 43 TRP A O 4
ATOM 4153 N N . PHE A 1 44 ? 0.548 -1.037 8.413 1.00 0.00 44 PHE A N 4
ATOM 4154 C CA . PHE A 1 44 ? 1.229 -2.315 8.238 1.00 0.00 44 PHE A CA 4
ATOM 4155 C C . PHE A 1 44 ? 0.454 -3.219 7.283 1.00 0.00 44 PHE A C 4
ATOM 4156 O O . PHE A 1 44 ? -0.708 -3.545 7.526 1.00 0.00 44 PHE A O 4
ATOM 4173 N N . GLY A 1 45 ? 1.106 -3.619 6.196 1.00 0.00 45 GLY A N 4
ATOM 4174 C CA . GLY A 1 45 ? 0.463 -4.480 5.221 1.00 0.00 45 GLY A CA 4
ATOM 4175 C C . GLY A 1 45 ? 1.432 -5.000 4.178 1.00 0.00 45 GLY A C 4
ATOM 4176 O O . GLY A 1 45 ? 2.610 -4.641 4.182 1.00 0.00 45 GLY A O 4
ATOM 4180 N N . SER A 1 46 ? 0.937 -5.849 3.283 1.00 0.00 46 SER A N 4
ATOM 4181 C CA . SER A 1 46 ? 1.770 -6.423 2.232 1.00 0.00 46 SER A CA 4
ATOM 4182 C C . SER A 1 46 ? 1.392 -5.854 0.868 1.00 0.00 46 SER A C 4
ATOM 4183 O O . SER A 1 46 ? 0.240 -5.946 0.441 1.00 0.00 46 SER A O 4
ATOM 4191 N N . LEU A 1 47 ? 2.370 -5.267 0.187 1.00 0.00 47 LEU A N 4
ATOM 4192 C CA . LEU A 1 47 ? 2.142 -4.682 -1.130 1.00 0.00 47 LEU A CA 4
ATOM 4193 C C . LEU A 1 47 ? 2.060 -5.766 -2.200 1.00 0.00 47 LEU A C 4
ATOM 4194 O O . LEU A 1 47 ? 0.977 -6.094 -2.684 1.00 0.00 47 LEU A O 4
ATOM 4210 N N . ASN A 1 48 ? 3.212 -6.320 -2.563 1.00 0.00 48 ASN A N 4
ATOM 4211 C CA . ASN A 1 48 ? 3.271 -7.369 -3.574 1.00 0.00 48 ASN A CA 4
ATOM 4212 C C . ASN A 1 48 ? 3.866 -8.650 -2.997 1.00 0.00 48 ASN A C 4
ATOM 4213 O O . ASN A 1 48 ? 4.769 -9.246 -3.583 1.00 0.00 48 ASN A O 4
ATOM 4224 N N . GLY A 1 49 ? 3.354 -9.067 -1.843 1.00 0.00 49 GLY A N 4
ATOM 4225 C CA . GLY A 1 49 ? 3.846 -10.274 -1.205 1.00 0.00 49 GLY A CA 4
ATOM 4226 C C . GLY A 1 49 ? 4.840 -9.981 -0.099 1.00 0.00 49 GLY A C 4
ATOM 4227 O O . GLY A 1 49 ? 5.333 -10.895 0.562 1.00 0.00 49 GLY A O 4
ATOM 4231 N N . LYS A 1 50 ? 5.138 -8.702 0.103 1.00 0.00 50 LYS A N 4
ATOM 4232 C CA . LYS A 1 50 ? 6.080 -8.289 1.137 1.00 0.00 50 LYS A CA 4
ATOM 4233 C C . LYS A 1 50 ? 5.413 -7.349 2.137 1.00 0.00 50 LYS A C 4
ATOM 4234 O O . LYS A 1 50 ? 4.883 -6.303 1.763 1.00 0.00 50 LYS A O 4
ATOM 4253 N N . LYS A 1 51 ? 5.445 -7.728 3.410 1.00 0.00 51 LYS A N 4
ATOM 4254 C CA . LYS A 1 51 ? 4.847 -6.918 4.465 1.00 0.00 51 LYS A CA 4
ATOM 4255 C C . LYS A 1 51 ? 5.850 -5.905 5.008 1.00 0.00 51 LYS A C 4
ATOM 4256 O O . LYS A 1 51 ? 7.059 -6.069 4.851 1.00 0.00 51 LYS A O 4
ATOM 4275 N N . GLY A 1 52 ? 5.339 -4.859 5.651 1.00 0.00 52 GLY A N 4
ATOM 4276 C CA . GLY A 1 52 ? 6.205 -3.837 6.209 1.00 0.00 52 GLY A CA 4
ATOM 4277 C C . GLY A 1 52 ? 5.436 -2.611 6.663 1.00 0.00 52 GLY A C 4
ATOM 4278 O O . GLY A 1 52 ? 4.205 -2.607 6.664 1.00 0.00 52 GLY A O 4
ATOM 4282 N N . HIS A 1 53 ? 6.164 -1.569 7.051 1.00 0.00 53 HIS A N 4
ATOM 4283 C CA . HIS A 1 53 ? 5.543 -0.332 7.511 1.00 0.00 53 HIS A CA 4
ATOM 4284 C C . HIS A 1 53 ? 5.616 0.746 6.433 1.00 0.00 53 HIS A C 4
ATOM 4285 O O . HIS A 1 53 ? 6.681 1.007 5.873 1.00 0.00 53 HIS A O 4
ATOM 4300 N N . PHE A 1 54 ? 4.477 1.367 6.146 1.00 0.00 54 PHE A N 4
ATOM 4301 C CA . PHE A 1 54 ? 4.411 2.415 5.134 1.00 0.00 54 PHE A CA 4
ATOM 4302 C C . PHE A 1 54 ? 3.524 3.566 5.600 1.00 0.00 54 PHE A C 4
ATOM 4303 O O . PHE A 1 54 ? 2.625 3.397 6.424 1.00 0.00 54 PHE A O 4
ATOM 4320 N N . PRO A 1 55 ? 3.782 4.767 5.060 1.00 0.00 55 PRO A N 4
ATOM 4321 C CA . PRO A 1 55 ? 3.019 5.970 5.405 1.00 0.00 55 PRO A CA 4
ATOM 4322 C C . PRO A 1 55 ? 1.593 5.926 4.867 1.00 0.00 55 PRO A C 4
ATOM 4323 O O . PRO A 1 55 ? 1.348 5.422 3.771 1.00 0.00 55 PRO A O 4
ATOM 4334 N N . ALA A 1 56 ? 0.655 6.457 5.645 1.00 0.00 56 ALA A N 4
ATOM 4335 C CA . ALA A 1 56 ? -0.746 6.480 5.245 1.00 0.00 56 ALA A CA 4
ATOM 4336 C C . ALA A 1 56 ? -1.004 7.570 4.211 1.00 0.00 56 ALA A C 4
ATOM 4337 O O . ALA A 1 56 ? -1.523 7.302 3.128 1.00 0.00 56 ALA A O 4
ATOM 4344 N N . ALA A 1 57 ? -0.638 8.802 4.552 1.00 0.00 57 ALA A N 4
ATOM 4345 C CA . ALA A 1 57 ? -0.829 9.932 3.652 1.00 0.00 57 ALA A CA 4
ATOM 4346 C C . ALA A 1 57 ? -0.444 9.567 2.223 1.00 0.00 57 ALA A C 4
ATOM 4347 O O . ALA A 1 57 ? -0.904 10.191 1.266 1.00 0.00 57 ALA A O 4
ATOM 4354 N N . TYR A 1 58 ? 0.404 8.553 2.084 1.00 0.00 58 TYR A N 4
ATOM 4355 C CA . TYR A 1 58 ? 0.853 8.107 0.770 1.00 0.00 58 TYR A CA 4
ATOM 4356 C C . TYR A 1 58 ? -0.183 7.195 0.121 1.00 0.00 58 TYR A C 4
ATOM 4357 O O . TYR A 1 58 ? -0.410 7.255 -1.088 1.00 0.00 58 TYR A O 4
ATOM 4375 N N . VAL A 1 59 ? -0.810 6.350 0.933 1.00 0.00 59 VAL A N 4
ATOM 4376 C CA . VAL A 1 59 ? -1.824 5.425 0.440 1.00 0.00 59 VAL A CA 4
ATOM 4377 C C . VAL A 1 59 ? -3.225 5.895 0.814 1.00 0.00 59 VAL A C 4
ATOM 4378 O O . VAL A 1 59 ? -3.401 6.655 1.766 1.00 0.00 59 VAL A O 4
ATOM 4391 N N . GLU A 1 60 ? -4.218 5.437 0.059 1.00 0.00 60 GLU A N 4
ATOM 4392 C CA . GLU A 1 60 ? -5.604 5.812 0.312 1.00 0.00 60 GLU A CA 4
ATOM 4393 C C . GLU A 1 60 ? -6.478 4.574 0.491 1.00 0.00 60 GLU A C 4
ATOM 4394 O O . GLU A 1 60 ? -6.544 3.716 -0.388 1.00 0.00 60 GLU A O 4
ATOM 4406 N N . GLU A 1 61 ? -7.147 4.489 1.638 1.00 0.00 61 GLU A N 4
ATOM 4407 C CA . GLU A 1 61 ? -8.015 3.356 1.933 1.00 0.00 61 GLU A CA 4
ATOM 4408 C C . GLU A 1 61 ? -9.085 3.195 0.857 1.00 0.00 61 GLU A C 4
ATOM 4409 O O . GLU A 1 61 ? -9.719 4.168 0.446 1.00 0.00 61 GLU A O 4
ATOM 4421 N N . LEU A 1 62 ? -9.280 1.962 0.404 1.00 0.00 62 LEU A N 4
ATOM 4422 C CA . LEU A 1 62 ? -10.272 1.672 -0.625 1.00 0.00 62 LEU A CA 4
ATOM 4423 C C . LEU A 1 62 ? -11.376 0.771 -0.079 1.00 0.00 62 LEU A C 4
ATOM 4424 O O . LEU A 1 62 ? -11.169 -0.014 0.846 1.00 0.00 62 LEU A O 4
ATOM 4440 N N . PRO A 1 63 ? -12.577 0.884 -0.665 1.00 0.00 63 PRO A N 4
ATOM 4441 C CA . PRO A 1 63 ? -13.736 0.086 -0.256 1.00 0.00 63 PRO A CA 4
ATOM 4442 C C . PRO A 1 63 ? -13.586 -1.386 -0.625 1.00 0.00 63 PRO A C 4
ATOM 4443 O O . PRO A 1 63 ? -12.772 -1.742 -1.477 1.00 0.00 63 PRO A O 4
ATOM 4454 N N . SER A 1 64 ? -14.375 -2.237 0.023 1.00 0.00 64 SER A N 4
ATOM 4455 C CA . SER A 1 64 ? -14.327 -3.671 -0.235 1.00 0.00 64 SER A CA 4
ATOM 4456 C C . SER A 1 64 ? -14.172 -3.950 -1.727 1.00 0.00 64 SER A C 4
ATOM 4457 O O . SER A 1 64 ? -15.093 -3.724 -2.510 1.00 0.00 64 SER A O 4
ATOM 4465 N N . ASN A 1 65 ? -13.000 -4.444 -2.112 1.00 0.00 65 ASN A N 4
ATOM 4466 C CA . ASN A 1 65 ? -12.723 -4.754 -3.509 1.00 0.00 65 ASN A CA 4
ATOM 4467 C C . ASN A 1 65 ? -13.038 -6.215 -3.815 1.00 0.00 65 ASN A C 4
ATOM 4468 O O . ASN A 1 65 ? -12.864 -7.089 -2.966 1.00 0.00 65 ASN A O 4
ATOM 4479 N N . ALA A 1 66 ? -13.501 -6.472 -5.034 1.00 0.00 66 ALA A N 4
ATOM 4480 C CA . ALA A 1 66 ? -13.837 -7.827 -5.453 1.00 0.00 66 ALA A CA 4
ATOM 4481 C C . ALA A 1 66 ? -13.869 -7.940 -6.974 1.00 0.00 66 ALA A C 4
ATOM 4482 O O . ALA A 1 66 ? -13.965 -6.936 -7.678 1.00 0.00 66 ALA A O 4
ATOM 4489 N N . GLY A 1 67 ? -13.786 -9.169 -7.474 1.00 0.00 67 GLY A N 4
ATOM 4490 C CA . GLY A 1 67 ? -13.806 -9.389 -8.908 1.00 0.00 67 GLY A CA 4
ATOM 4491 C C . GLY A 1 67 ? -12.437 -9.227 -9.539 1.00 0.00 67 GLY A C 4
ATOM 4492 O O . GLY A 1 67 ? -11.938 -10.138 -10.197 1.00 0.00 67 GLY A O 4
ATOM 4496 N N . ASN A 1 68 ? -11.829 -8.062 -9.338 1.00 0.00 68 ASN A N 4
ATOM 4497 C CA . ASN A 1 68 ? -10.510 -7.783 -9.895 1.00 0.00 68 ASN A CA 4
ATOM 4498 C C . ASN A 1 68 ? -9.477 -8.775 -9.370 1.00 0.00 68 ASN A C 4
ATOM 4499 O O . ASN A 1 68 ? -8.801 -9.453 -10.145 1.00 0.00 68 ASN A O 4
ATOM 4510 N N . THR A 1 69 ? -9.361 -8.857 -8.049 1.00 0.00 69 THR A N 4
ATOM 4511 C CA . THR A 1 69 ? -8.411 -9.766 -7.420 1.00 0.00 69 THR A CA 4
ATOM 4512 C C . THR A 1 69 ? -8.555 -11.180 -7.971 1.00 0.00 69 THR A C 4
ATOM 4513 O O . THR A 1 69 ? -9.634 -11.578 -8.410 1.00 0.00 69 THR A O 4
ATOM 4524 N N . ALA A 1 70 ? -7.463 -11.936 -7.943 1.00 0.00 70 ALA A N 4
ATOM 4525 C CA . ALA A 1 70 ? -7.469 -13.307 -8.437 1.00 0.00 70 ALA A CA 4
ATOM 4526 C C . ALA A 1 70 ? -7.205 -14.299 -7.309 1.00 0.00 70 ALA A C 4
ATOM 4527 O O . ALA A 1 70 ? -6.078 -14.759 -7.124 1.00 0.00 70 ALA A O 4
ATOM 4534 N N . THR A 1 71 ? -8.251 -14.624 -6.556 1.00 0.00 71 THR A N 4
ATOM 4535 C CA . THR A 1 71 ? -8.131 -15.559 -5.445 1.00 0.00 71 THR A CA 4
ATOM 4536 C C . THR A 1 71 ? -7.511 -16.875 -5.898 1.00 0.00 71 THR A C 4
ATOM 4537 O O . THR A 1 71 ? -8.179 -17.712 -6.506 1.00 0.00 71 THR A O 4
ATOM 4548 N N . LYS A 1 72 ? -6.229 -17.054 -5.599 1.00 0.00 72 LYS A N 4
ATOM 4549 C CA . LYS A 1 72 ? -5.517 -18.271 -5.975 1.00 0.00 72 LYS A CA 4
ATOM 4550 C C . LYS A 1 72 ? -4.679 -18.791 -4.812 1.00 0.00 72 LYS A C 4
ATOM 4551 O O . LYS A 1 72 ? -4.159 -18.014 -4.012 1.00 0.00 72 LYS A O 4
ATOM 4570 N N . ALA A 1 73 ? -4.551 -20.111 -4.725 1.00 0.00 73 ALA A N 4
ATOM 4571 C CA . ALA A 1 73 ? -3.772 -20.735 -3.662 1.00 0.00 73 ALA A CA 4
ATOM 4572 C C . ALA A 1 73 ? -2.474 -19.975 -3.414 1.00 0.00 73 ALA A C 4
ATOM 4573 O O . ALA A 1 73 ? -1.933 -19.339 -4.319 1.00 0.00 73 ALA A O 4
ATOM 4580 N N . SER A 1 74 ? -1.979 -20.044 -2.182 1.00 0.00 74 SER A N 4
ATOM 4581 C CA . SER A 1 74 ? -0.746 -19.358 -1.814 1.00 0.00 74 SER A CA 4
ATOM 4582 C C . SER A 1 74 ? 0.357 -20.361 -1.490 1.00 0.00 74 SER A C 4
ATOM 4583 O O . SER A 1 74 ? 0.109 -21.397 -0.875 1.00 0.00 74 SER A O 4
ATOM 4591 N N . GLY A 1 75 ? 1.579 -20.044 -1.909 1.00 0.00 75 GLY A N 4
ATOM 4592 C CA . GLY A 1 75 ? 2.703 -20.926 -1.655 1.00 0.00 75 GLY A CA 4
ATOM 4593 C C . GLY A 1 75 ? 3.914 -20.579 -2.497 1.00 0.00 75 GLY A C 4
ATOM 4594 O O . GLY A 1 75 ? 4.226 -21.250 -3.481 1.00 0.00 75 GLY A O 4
ATOM 4598 N N . PRO A 1 76 ? 4.620 -19.506 -2.111 1.00 0.00 76 PRO A N 4
ATOM 4599 C CA . PRO A 1 76 ? 5.815 -19.046 -2.824 1.00 0.00 76 PRO A CA 4
ATOM 4600 C C . PRO A 1 76 ? 6.992 -20.001 -2.660 1.00 0.00 76 PRO A C 4
ATOM 4601 O O . PRO A 1 76 ? 6.918 -20.967 -1.901 1.00 0.00 76 PRO A O 4
ATOM 4612 N N . SER A 1 77 ? 8.078 -19.723 -3.375 1.00 0.00 77 SER A N 4
ATOM 4613 C CA . SER A 1 77 ? 9.270 -20.560 -3.310 1.00 0.00 77 SER A CA 4
ATOM 4614 C C . SER A 1 77 ? 9.579 -20.956 -1.869 1.00 0.00 77 SER A C 4
ATOM 4615 O O . SER A 1 77 ? 9.115 -20.316 -0.926 1.00 0.00 77 SER A O 4
ATOM 4623 N N . SER A 1 78 ? 10.366 -22.015 -1.709 1.00 0.00 78 SER A N 4
ATOM 4624 C CA . SER A 1 78 ? 10.735 -22.499 -0.384 1.00 0.00 78 SER A CA 4
ATOM 4625 C C . SER A 1 78 ? 12.219 -22.271 -0.116 1.00 0.00 78 SER A C 4
ATOM 4626 O O . SER A 1 78 ? 12.593 -21.615 0.855 1.00 0.00 78 SER A O 4
ATOM 4634 N N . GLY A 1 79 ? 13.062 -22.820 -0.986 1.00 0.00 79 GLY A N 4
ATOM 4635 C CA . GLY A 1 79 ? 14.496 -22.666 -0.827 1.00 0.00 79 GLY A CA 4
ATOM 4636 C C . GLY A 1 79 ? 14.975 -21.276 -1.193 1.00 0.00 79 GLY A C 4
ATOM 4637 O O . GLY A 1 79 ? 15.254 -20.995 -2.359 1.00 0.00 79 GLY A O 4
ATOM 4641 N N . GLY A 1 1 ? -16.656 -22.808 1.107 1.00 0.00 1 GLY A N 5
ATOM 4642 C CA . GLY A 1 1 ? -15.533 -21.891 1.036 1.00 0.00 1 GLY A CA 5
ATOM 4643 C C . GLY A 1 1 ? -14.430 -22.248 2.012 1.00 0.00 1 GLY A C 5
ATOM 4644 O O . GLY A 1 1 ? -14.403 -23.354 2.551 1.00 0.00 1 GLY A O 5
ATOM 4648 N N . SER A 1 2 ? -13.516 -21.310 2.239 1.00 0.00 2 SER A N 5
ATOM 4649 C CA . SER A 1 2 ? -12.401 -21.533 3.152 1.00 0.00 2 SER A CA 5
ATOM 4650 C C . SER A 1 2 ? -12.042 -20.250 3.895 1.00 0.00 2 SER A C 5
ATOM 4651 O O . SER A 1 2 ? -12.376 -19.150 3.454 1.00 0.00 2 SER A O 5
ATOM 4659 N N . SER A 1 3 ? -11.360 -20.400 5.026 1.00 0.00 3 SER A N 5
ATOM 4660 C CA . SER A 1 3 ? -10.958 -19.254 5.834 1.00 0.00 3 SER A CA 5
ATOM 4661 C C . SER A 1 3 ? -9.620 -18.697 5.359 1.00 0.00 3 SER A C 5
ATOM 4662 O O . SER A 1 3 ? -8.675 -19.446 5.112 1.00 0.00 3 SER A O 5
ATOM 4670 N N . GLY A 1 4 ? -9.547 -17.375 5.232 1.00 0.00 4 GLY A N 5
ATOM 4671 C CA . GLY A 1 4 ? -8.322 -16.739 4.787 1.00 0.00 4 GLY A CA 5
ATOM 4672 C C . GLY A 1 4 ? -8.151 -15.345 5.359 1.00 0.00 4 GLY A C 5
ATOM 4673 O O . GLY A 1 4 ? -9.123 -14.714 5.773 1.00 0.00 4 GLY A O 5
ATOM 4677 N N . SER A 1 5 ? -6.912 -14.865 5.383 1.00 0.00 5 SER A N 5
ATOM 4678 C CA . SER A 1 5 ? -6.616 -13.540 5.914 1.00 0.00 5 SER A CA 5
ATOM 4679 C C . SER A 1 5 ? -7.695 -12.540 5.510 1.00 0.00 5 SER A C 5
ATOM 4680 O O . SER A 1 5 ? -8.281 -12.644 4.433 1.00 0.00 5 SER A O 5
ATOM 4688 N N . SER A 1 6 ? -7.951 -11.570 6.382 1.00 0.00 6 SER A N 5
ATOM 4689 C CA . SER A 1 6 ? -8.962 -10.552 6.119 1.00 0.00 6 SER A CA 5
ATOM 4690 C C . SER A 1 6 ? -8.456 -9.169 6.516 1.00 0.00 6 SER A C 5
ATOM 4691 O O . SER A 1 6 ? -8.310 -8.864 7.699 1.00 0.00 6 SER A O 5
ATOM 4699 N N . GLY A 1 7 ? -8.188 -8.334 5.516 1.00 0.00 7 GLY A N 5
ATOM 4700 C CA . GLY A 1 7 ? -7.701 -6.993 5.779 1.00 0.00 7 GLY A CA 5
ATOM 4701 C C . GLY A 1 7 ? -8.228 -5.979 4.783 1.00 0.00 7 GLY A C 5
ATOM 4702 O O . GLY A 1 7 ? -8.749 -6.346 3.730 1.00 0.00 7 GLY A O 5
ATOM 4706 N N . ARG A 1 8 ? -8.093 -4.699 5.117 1.00 0.00 8 ARG A N 5
ATOM 4707 C CA . ARG A 1 8 ? -8.562 -3.629 4.245 1.00 0.00 8 ARG A CA 5
ATOM 4708 C C . ARG A 1 8 ? -7.601 -3.417 3.079 1.00 0.00 8 ARG A C 5
ATOM 4709 O O . ARG A 1 8 ? -6.488 -3.944 3.074 1.00 0.00 8 ARG A O 5
ATOM 4730 N N . LEU A 1 9 ? -8.038 -2.642 2.092 1.00 0.00 9 LEU A N 5
ATOM 4731 C CA . LEU A 1 9 ? -7.217 -2.360 0.920 1.00 0.00 9 LEU A CA 5
ATOM 4732 C C . LEU A 1 9 ? -6.976 -0.861 0.772 1.00 0.00 9 LEU A C 5
ATOM 4733 O O . LEU A 1 9 ? -7.661 -0.048 1.393 1.00 0.00 9 LEU A O 5
ATOM 4749 N N . CYS A 1 10 ? -6.000 -0.503 -0.055 1.00 0.00 10 CYS A N 5
ATOM 4750 C CA . CYS A 1 10 ? -5.669 0.899 -0.286 1.00 0.00 10 CYS A CA 5
ATOM 4751 C C . CYS A 1 10 ? -4.793 1.053 -1.525 1.00 0.00 10 CYS A C 5
ATOM 4752 O O . CYS A 1 10 ? -4.188 0.090 -1.995 1.00 0.00 10 CYS A O 5
ATOM 4760 N N . LYS A 1 11 ? -4.730 2.272 -2.050 1.00 0.00 11 LYS A N 5
ATOM 4761 C CA . LYS A 1 11 ? -3.928 2.555 -3.235 1.00 0.00 11 LYS A CA 5
ATOM 4762 C C . LYS A 1 11 ? -2.806 3.536 -2.911 1.00 0.00 11 LYS A C 5
ATOM 4763 O O . LYS A 1 11 ? -3.028 4.552 -2.253 1.00 0.00 11 LYS A O 5
ATOM 4782 N N . ALA A 1 12 ? -1.601 3.224 -3.377 1.00 0.00 12 ALA A N 5
ATOM 4783 C CA . ALA A 1 12 ? -0.445 4.080 -3.140 1.00 0.00 12 ALA A CA 5
ATOM 4784 C C . ALA A 1 12 ? -0.444 5.276 -4.086 1.00 0.00 12 ALA A C 5
ATOM 4785 O O . ALA A 1 12 ? 0.062 5.195 -5.205 1.00 0.00 12 ALA A O 5
ATOM 4792 N N . LEU A 1 13 ? -1.015 6.386 -3.629 1.00 0.00 13 LEU A N 5
ATOM 4793 C CA . LEU A 1 13 ? -1.080 7.600 -4.436 1.00 0.00 13 LEU A CA 5
ATOM 4794 C C . LEU A 1 13 ? 0.317 8.078 -4.815 1.00 0.00 13 LEU A C 5
ATOM 4795 O O . LEU A 1 13 ? 0.535 8.579 -5.918 1.00 0.00 13 LEU A O 5
ATOM 4811 N N . TYR A 1 14 ? 1.262 7.918 -3.894 1.00 0.00 14 TYR A N 5
ATOM 4812 C CA . TYR A 1 14 ? 2.639 8.333 -4.132 1.00 0.00 14 TYR A CA 5
ATOM 4813 C C . TYR A 1 14 ? 3.611 7.198 -3.825 1.00 0.00 14 TYR A C 5
ATOM 4814 O O . TYR A 1 14 ? 3.471 6.500 -2.821 1.00 0.00 14 TYR A O 5
ATOM 4832 N N . SER A 1 15 ? 4.597 7.020 -4.699 1.00 0.00 15 SER A N 5
ATOM 4833 C CA . SER A 1 15 ? 5.592 5.968 -4.524 1.00 0.00 15 SER A CA 5
ATOM 4834 C C . SER A 1 15 ? 6.507 6.276 -3.343 1.00 0.00 15 SER A C 5
ATOM 4835 O O . SER A 1 15 ? 7.107 7.349 -3.271 1.00 0.00 15 SER A O 5
ATOM 4843 N N . PHE A 1 16 ? 6.610 5.327 -2.419 1.00 0.00 16 PHE A N 5
ATOM 4844 C CA . PHE A 1 16 ? 7.451 5.496 -1.240 1.00 0.00 16 PHE A CA 5
ATOM 4845 C C . PHE A 1 16 ? 8.714 4.647 -1.347 1.00 0.00 16 PHE A C 5
ATOM 4846 O O . PHE A 1 16 ? 8.780 3.713 -2.145 1.00 0.00 16 PHE A O 5
ATOM 4863 N N . GLN A 1 17 ? 9.714 4.979 -0.536 1.00 0.00 17 GLN A N 5
ATOM 4864 C CA . GLN A 1 17 ? 10.975 4.248 -0.541 1.00 0.00 17 GLN A CA 5
ATOM 4865 C C . GLN A 1 17 ? 11.330 3.766 0.862 1.00 0.00 17 GLN A C 5
ATOM 4866 O O . GLN A 1 17 ? 11.883 4.516 1.665 1.00 0.00 17 GLN A O 5
ATOM 4880 N N . ALA A 1 18 ? 11.007 2.509 1.149 1.00 0.00 18 ALA A N 5
ATOM 4881 C CA . ALA A 1 18 ? 11.293 1.926 2.454 1.00 0.00 18 ALA A CA 5
ATOM 4882 C C . ALA A 1 18 ? 12.757 2.123 2.835 1.00 0.00 18 ALA A C 5
ATOM 4883 O O . ALA A 1 18 ? 13.638 1.428 2.328 1.00 0.00 18 ALA A O 5
ATOM 4890 N N . ARG A 1 19 ? 13.008 3.074 3.728 1.00 0.00 19 ARG A N 5
ATOM 4891 C CA . ARG A 1 19 ? 14.366 3.362 4.175 1.00 0.00 19 ARG A CA 5
ATOM 4892 C C . ARG A 1 19 ? 15.051 2.098 4.684 1.00 0.00 19 ARG A C 5
ATOM 4893 O O . ARG A 1 19 ? 16.238 1.883 4.440 1.00 0.00 19 ARG A O 5
ATOM 4914 N N . GLN A 1 20 ? 14.295 1.266 5.393 1.00 0.00 20 GLN A N 5
ATOM 4915 C CA . GLN A 1 20 ? 14.830 0.024 5.938 1.00 0.00 20 GLN A CA 5
ATOM 4916 C C . GLN A 1 20 ? 13.824 -1.113 5.792 1.00 0.00 20 GLN A C 5
ATOM 4917 O O . GLN A 1 20 ? 12.649 -0.882 5.505 1.00 0.00 20 GLN A O 5
ATOM 4931 N N . ASP A 1 21 ? 14.292 -2.340 5.992 1.00 0.00 21 ASP A N 5
ATOM 4932 C CA . ASP A 1 21 ? 13.433 -3.513 5.883 1.00 0.00 21 ASP A CA 5
ATOM 4933 C C . ASP A 1 21 ? 12.111 -3.287 6.610 1.00 0.00 21 ASP A C 5
ATOM 4934 O O . ASP A 1 21 ? 11.040 -3.570 6.072 1.00 0.00 21 ASP A O 5
ATOM 4943 N N . ASP A 1 22 ? 12.194 -2.778 7.834 1.00 0.00 22 ASP A N 5
ATOM 4944 C CA . ASP A 1 22 ? 11.004 -2.514 8.634 1.00 0.00 22 ASP A CA 5
ATOM 4945 C C . ASP A 1 22 ? 9.947 -1.782 7.813 1.00 0.00 22 ASP A C 5
ATOM 4946 O O . ASP A 1 22 ? 8.751 -2.025 7.966 1.00 0.00 22 ASP A O 5
ATOM 4955 N N . GLU A 1 23 ? 10.399 -0.885 6.942 1.00 0.00 23 GLU A N 5
ATOM 4956 C CA . GLU A 1 23 ? 9.491 -0.116 6.098 1.00 0.00 23 GLU A CA 5
ATOM 4957 C C . GLU A 1 23 ? 9.116 -0.903 4.846 1.00 0.00 23 GLU A C 5
ATOM 4958 O O . GLU A 1 23 ? 9.754 -1.902 4.512 1.00 0.00 23 GLU A O 5
ATOM 4970 N N . LEU A 1 24 ? 8.077 -0.445 4.156 1.00 0.00 24 LEU A N 5
ATOM 4971 C CA . LEU A 1 24 ? 7.615 -1.106 2.940 1.00 0.00 24 LEU A CA 5
ATOM 4972 C C . LEU A 1 24 ? 7.619 -0.139 1.760 1.00 0.00 24 LEU A C 5
ATOM 4973 O O . LEU A 1 24 ? 7.209 1.014 1.889 1.00 0.00 24 LEU A O 5
ATOM 4989 N N . ASN A 1 25 ? 8.084 -0.618 0.611 1.00 0.00 25 ASN A N 5
ATOM 4990 C CA . ASN A 1 25 ? 8.140 0.203 -0.593 1.00 0.00 25 ASN A CA 5
ATOM 4991 C C . ASN A 1 25 ? 6.774 0.270 -1.270 1.00 0.00 25 ASN A C 5
ATOM 4992 O O . ASN A 1 25 ? 6.044 -0.721 -1.320 1.00 0.00 25 ASN A O 5
ATOM 5003 N N . LEU A 1 26 ? 6.435 1.445 -1.790 1.00 0.00 26 LEU A N 5
ATOM 5004 C CA . LEU A 1 26 ? 5.157 1.642 -2.465 1.00 0.00 26 LEU A CA 5
ATOM 5005 C C . LEU A 1 26 ? 5.353 2.326 -3.814 1.00 0.00 26 LEU A C 5
ATOM 5006 O O . LEU A 1 26 ? 6.253 3.150 -3.977 1.00 0.00 26 LEU A O 5
ATOM 5022 N N . GLU A 1 27 ? 4.504 1.980 -4.777 1.00 0.00 27 GLU A N 5
ATOM 5023 C CA . GLU A 1 27 ? 4.585 2.563 -6.111 1.00 0.00 27 GLU A CA 5
ATOM 5024 C C . GLU A 1 27 ? 3.253 3.189 -6.513 1.00 0.00 27 GLU A C 5
ATOM 5025 O O . GLU A 1 27 ? 2.192 2.773 -6.045 1.00 0.00 27 GLU A O 5
ATOM 5037 N N . LYS A 1 28 ? 3.315 4.191 -7.383 1.00 0.00 28 LYS A N 5
ATOM 5038 C CA . LYS A 1 28 ? 2.115 4.875 -7.850 1.00 0.00 28 LYS A CA 5
ATOM 5039 C C . LYS A 1 28 ? 1.126 3.885 -8.457 1.00 0.00 28 LYS A C 5
ATOM 5040 O O . LYS A 1 28 ? 1.387 3.294 -9.503 1.00 0.00 28 LYS A O 5
ATOM 5059 N N . GLY A 1 29 ? -0.013 3.711 -7.793 1.00 0.00 29 GLY A N 5
ATOM 5060 C CA . GLY A 1 29 ? -1.024 2.793 -8.283 1.00 0.00 29 GLY A CA 5
ATOM 5061 C C . GLY A 1 29 ? -0.778 1.366 -7.836 1.00 0.00 29 GLY A C 5
ATOM 5062 O O . GLY A 1 29 ? -0.983 0.424 -8.602 1.00 0.00 29 GLY A O 5
ATOM 5066 N N . ASP A 1 30 ? -0.335 1.205 -6.594 1.00 0.00 30 ASP A N 5
ATOM 5067 C CA . ASP A 1 30 ? -0.060 -0.118 -6.046 1.00 0.00 30 ASP A CA 5
ATOM 5068 C C . ASP A 1 30 ? -1.011 -0.440 -4.897 1.00 0.00 30 ASP A C 5
ATOM 5069 O O . ASP A 1 30 ? -1.126 0.328 -3.941 1.00 0.00 30 ASP A O 5
ATOM 5078 N N . ILE A 1 31 ? -1.690 -1.577 -4.999 1.00 0.00 31 ILE A N 5
ATOM 5079 C CA . ILE A 1 31 ? -2.630 -1.999 -3.968 1.00 0.00 31 ILE A CA 5
ATOM 5080 C C . ILE A 1 31 ? -1.914 -2.726 -2.835 1.00 0.00 31 ILE A C 5
ATOM 5081 O O . ILE A 1 31 ? -1.275 -3.756 -3.049 1.00 0.00 31 ILE A O 5
ATOM 5097 N N . VAL A 1 32 ? -2.027 -2.183 -1.627 1.00 0.00 32 VAL A N 5
ATOM 5098 C CA . VAL A 1 32 ? -1.393 -2.780 -0.458 1.00 0.00 32 VAL A CA 5
ATOM 5099 C C . VAL A 1 32 ? -2.431 -3.378 0.485 1.00 0.00 32 VAL A C 5
ATOM 5100 O O . VAL A 1 32 ? -3.418 -2.727 0.831 1.00 0.00 32 VAL A O 5
ATOM 5113 N N . ILE A 1 33 ? -2.202 -4.619 0.899 1.00 0.00 33 ILE A N 5
ATOM 5114 C CA . ILE A 1 33 ? -3.117 -5.304 1.803 1.00 0.00 33 ILE A CA 5
ATOM 5115 C C . ILE A 1 33 ? -2.963 -4.793 3.232 1.00 0.00 33 ILE A C 5
ATOM 5116 O O . ILE A 1 33 ? -1.991 -5.115 3.916 1.00 0.00 33 ILE A O 5
ATOM 5132 N N . ILE A 1 34 ? -3.929 -3.995 3.676 1.00 0.00 34 ILE A N 5
ATOM 5133 C CA . ILE A 1 34 ? -3.902 -3.442 5.024 1.00 0.00 34 ILE A CA 5
ATOM 5134 C C . ILE A 1 34 ? -4.040 -4.540 6.072 1.00 0.00 34 ILE A C 5
ATOM 5135 O O . ILE A 1 34 ? -5.129 -5.071 6.291 1.00 0.00 34 ILE A O 5
ATOM 5151 N N . HIS A 1 35 ? -2.929 -4.876 6.719 1.00 0.00 35 HIS A N 5
ATOM 5152 C CA . HIS A 1 35 ? -2.926 -5.910 7.748 1.00 0.00 35 HIS A CA 5
ATOM 5153 C C . HIS A 1 35 ? -3.258 -5.319 9.114 1.00 0.00 35 HIS A C 5
ATOM 5154 O O . HIS A 1 35 ? -4.066 -5.872 9.860 1.00 0.00 35 HIS A O 5
ATOM 5169 N N . GLU A 1 36 ? -2.630 -4.192 9.435 1.00 0.00 36 GLU A N 5
ATOM 5170 C CA . GLU A 1 36 ? -2.859 -3.528 10.713 1.00 0.00 36 GLU A CA 5
ATOM 5171 C C . GLU A 1 36 ? -2.408 -2.072 10.658 1.00 0.00 36 GLU A C 5
ATOM 5172 O O . GLU A 1 36 ? -1.413 -1.742 10.012 1.00 0.00 36 GLU A O 5
ATOM 5184 N N . LYS A 1 37 ? -3.147 -1.203 11.339 1.00 0.00 37 LYS A N 5
ATOM 5185 C CA . LYS A 1 37 ? -2.824 0.219 11.370 1.00 0.00 37 LYS A CA 5
ATOM 5186 C C . LYS A 1 37 ? -2.870 0.756 12.797 1.00 0.00 37 LYS A C 5
ATOM 5187 O O . LYS A 1 37 ? -3.786 1.491 13.165 1.00 0.00 37 LYS A O 5
ATOM 5206 N N . LYS A 1 38 ? -1.874 0.387 13.595 1.00 0.00 38 LYS A N 5
ATOM 5207 C CA . LYS A 1 38 ? -1.798 0.834 14.981 1.00 0.00 38 LYS A CA 5
ATOM 5208 C C . LYS A 1 38 ? -1.289 2.269 15.063 1.00 0.00 38 LYS A C 5
ATOM 5209 O O . LYS A 1 38 ? -1.914 3.124 15.689 1.00 0.00 38 LYS A O 5
ATOM 5228 N N . GLU A 1 39 ? -0.152 2.527 14.424 1.00 0.00 39 GLU A N 5
ATOM 5229 C CA . GLU A 1 39 ? 0.439 3.860 14.425 1.00 0.00 39 GLU A CA 5
ATOM 5230 C C . GLU A 1 39 ? -0.493 4.869 13.761 1.00 0.00 39 GLU A C 5
ATOM 5231 O O . GLU A 1 39 ? -1.307 4.510 12.911 1.00 0.00 39 GLU A O 5
ATOM 5243 N N . GLU A 1 40 ? -0.368 6.132 14.157 1.00 0.00 40 GLU A N 5
ATOM 5244 C CA . GLU A 1 40 ? -1.200 7.192 13.602 1.00 0.00 40 GLU A CA 5
ATOM 5245 C C . GLU A 1 40 ? -1.307 7.062 12.085 1.00 0.00 40 GLU A C 5
ATOM 5246 O O . GLU A 1 40 ? -2.395 6.872 11.543 1.00 0.00 40 GLU A O 5
ATOM 5258 N N . GLY A 1 41 ? -0.169 7.166 11.406 1.00 0.00 41 GLY A N 5
ATOM 5259 C CA . GLY A 1 41 ? -0.156 7.058 9.959 1.00 0.00 41 GLY A CA 5
ATOM 5260 C C . GLY A 1 41 ? 0.547 5.805 9.477 1.00 0.00 41 GLY A C 5
ATOM 5261 O O . GLY A 1 41 ? 0.095 5.154 8.535 1.00 0.00 41 GLY A O 5
ATOM 5265 N N . TRP A 1 42 ? 1.658 5.467 10.122 1.00 0.00 42 TRP A N 5
ATOM 5266 C CA . TRP A 1 42 ? 2.426 4.284 9.753 1.00 0.00 42 TRP A CA 5
ATOM 5267 C C . TRP A 1 42 ? 1.538 3.045 9.723 1.00 0.00 42 TRP A C 5
ATOM 5268 O O . TRP A 1 42 ? 1.204 2.484 10.767 1.00 0.00 42 TRP A O 5
ATOM 5289 N N . TRP A 1 43 ? 1.159 2.622 8.523 1.00 0.00 43 TRP A N 5
ATOM 5290 C CA . TRP A 1 43 ? 0.309 1.449 8.359 1.00 0.00 43 TRP A CA 5
ATOM 5291 C C . TRP A 1 43 ? 1.149 0.195 8.136 1.00 0.00 43 TRP A C 5
ATOM 5292 O O . TRP A 1 43 ? 2.307 0.277 7.726 1.00 0.00 43 TRP A O 5
ATOM 5313 N N . PHE A 1 44 ? 0.558 -0.964 8.408 1.00 0.00 44 PHE A N 5
ATOM 5314 C CA . PHE A 1 44 ? 1.252 -2.234 8.237 1.00 0.00 44 PHE A CA 5
ATOM 5315 C C . PHE A 1 44 ? 0.480 -3.154 7.296 1.00 0.00 44 PHE A C 5
ATOM 5316 O O . PHE A 1 44 ? -0.708 -3.407 7.494 1.00 0.00 44 PHE A O 5
ATOM 5333 N N . GLY A 1 45 ? 1.165 -3.652 6.271 1.00 0.00 45 GLY A N 5
ATOM 5334 C CA . GLY A 1 45 ? 0.528 -4.538 5.314 1.00 0.00 45 GLY A CA 5
ATOM 5335 C C . GLY A 1 45 ? 1.491 -5.034 4.254 1.00 0.00 45 GLY A C 5
ATOM 5336 O O . GLY A 1 45 ? 2.674 -4.697 4.273 1.00 0.00 45 GLY A O 5
ATOM 5340 N N . SER A 1 46 ? 0.984 -5.840 3.326 1.00 0.00 46 SER A N 5
ATOM 5341 C CA . SER A 1 46 ? 1.808 -6.389 2.256 1.00 0.00 46 SER A CA 5
ATOM 5342 C C . SER A 1 46 ? 1.411 -5.799 0.907 1.00 0.00 46 SER A C 5
ATOM 5343 O O . SER A 1 46 ? 0.241 -5.827 0.524 1.00 0.00 46 SER A O 5
ATOM 5351 N N . LEU A 1 47 ? 2.393 -5.264 0.190 1.00 0.00 47 LEU A N 5
ATOM 5352 C CA . LEU A 1 47 ? 2.148 -4.666 -1.118 1.00 0.00 47 LEU A CA 5
ATOM 5353 C C . LEU A 1 47 ? 2.064 -5.738 -2.200 1.00 0.00 47 LEU A C 5
ATOM 5354 O O . LEU A 1 47 ? 0.979 -6.069 -2.676 1.00 0.00 47 LEU A O 5
ATOM 5370 N N . ASN A 1 48 ? 3.217 -6.278 -2.581 1.00 0.00 48 ASN A N 5
ATOM 5371 C CA . ASN A 1 48 ? 3.274 -7.315 -3.605 1.00 0.00 48 ASN A CA 5
ATOM 5372 C C . ASN A 1 48 ? 3.873 -8.601 -3.045 1.00 0.00 48 ASN A C 5
ATOM 5373 O O . ASN A 1 48 ? 4.670 -9.266 -3.706 1.00 0.00 48 ASN A O 5
ATOM 5384 N N . GLY A 1 49 ? 3.484 -8.946 -1.822 1.00 0.00 49 GLY A N 5
ATOM 5385 C CA . GLY A 1 49 ? 3.992 -10.151 -1.193 1.00 0.00 49 GLY A CA 5
ATOM 5386 C C . GLY A 1 49 ? 5.004 -9.855 -0.104 1.00 0.00 49 GLY A C 5
ATOM 5387 O O . GLY A 1 49 ? 5.585 -10.770 0.480 1.00 0.00 49 GLY A O 5
ATOM 5391 N N . LYS A 1 50 ? 5.218 -8.572 0.169 1.00 0.00 50 LYS A N 5
ATOM 5392 C CA . LYS A 1 50 ? 6.167 -8.156 1.195 1.00 0.00 50 LYS A CA 5
ATOM 5393 C C . LYS A 1 50 ? 5.492 -7.264 2.232 1.00 0.00 50 LYS A C 5
ATOM 5394 O O . LYS A 1 50 ? 4.962 -6.203 1.902 1.00 0.00 50 LYS A O 5
ATOM 5413 N N . LYS A 1 51 ? 5.516 -7.700 3.486 1.00 0.00 51 LYS A N 5
ATOM 5414 C CA . LYS A 1 51 ? 4.909 -6.941 4.573 1.00 0.00 51 LYS A CA 5
ATOM 5415 C C . LYS A 1 51 ? 5.901 -5.942 5.160 1.00 0.00 51 LYS A C 5
ATOM 5416 O O . LYS A 1 51 ? 7.113 -6.140 5.085 1.00 0.00 51 LYS A O 5
ATOM 5435 N N . GLY A 1 52 ? 5.379 -4.870 5.746 1.00 0.00 52 GLY A N 5
ATOM 5436 C CA . GLY A 1 52 ? 6.234 -3.858 6.339 1.00 0.00 52 GLY A CA 5
ATOM 5437 C C . GLY A 1 52 ? 5.460 -2.632 6.782 1.00 0.00 52 GLY A C 5
ATOM 5438 O O . GLY A 1 52 ? 4.228 -2.642 6.807 1.00 0.00 52 GLY A O 5
ATOM 5442 N N . HIS A 1 53 ? 6.182 -1.573 7.135 1.00 0.00 53 HIS A N 5
ATOM 5443 C CA . HIS A 1 53 ? 5.555 -0.334 7.582 1.00 0.00 53 HIS A CA 5
ATOM 5444 C C . HIS A 1 53 ? 5.640 0.738 6.500 1.00 0.00 53 HIS A C 5
ATOM 5445 O O . HIS A 1 53 ? 6.719 1.028 5.983 1.00 0.00 53 HIS A O 5
ATOM 5460 N N . PHE A 1 54 ? 4.496 1.323 6.162 1.00 0.00 54 PHE A N 5
ATOM 5461 C CA . PHE A 1 54 ? 4.441 2.362 5.140 1.00 0.00 54 PHE A CA 5
ATOM 5462 C C . PHE A 1 54 ? 3.567 3.527 5.596 1.00 0.00 54 PHE A C 5
ATOM 5463 O O . PHE A 1 54 ? 2.658 3.373 6.412 1.00 0.00 54 PHE A O 5
ATOM 5480 N N . PRO A 1 55 ? 3.849 4.723 5.057 1.00 0.00 55 PRO A N 5
ATOM 5481 C CA . PRO A 1 55 ? 3.101 5.938 5.393 1.00 0.00 55 PRO A CA 5
ATOM 5482 C C . PRO A 1 55 ? 1.680 5.915 4.842 1.00 0.00 55 PRO A C 5
ATOM 5483 O O . PRO A 1 55 ? 1.455 5.533 3.694 1.00 0.00 55 PRO A O 5
ATOM 5494 N N . ALA A 1 56 ? 0.723 6.327 5.668 1.00 0.00 56 ALA A N 5
ATOM 5495 C CA . ALA A 1 56 ? -0.677 6.355 5.262 1.00 0.00 56 ALA A CA 5
ATOM 5496 C C . ALA A 1 56 ? -0.929 7.458 4.239 1.00 0.00 56 ALA A C 5
ATOM 5497 O O . ALA A 1 56 ? -1.447 7.202 3.152 1.00 0.00 56 ALA A O 5
ATOM 5504 N N . ALA A 1 57 ? -0.560 8.684 4.594 1.00 0.00 57 ALA A N 5
ATOM 5505 C CA . ALA A 1 57 ? -0.745 9.825 3.706 1.00 0.00 57 ALA A CA 5
ATOM 5506 C C . ALA A 1 57 ? -0.394 9.463 2.267 1.00 0.00 57 ALA A C 5
ATOM 5507 O O . ALA A 1 57 ? -0.899 10.071 1.323 1.00 0.00 57 ALA A O 5
ATOM 5514 N N . TYR A 1 58 ? 0.475 8.471 2.106 1.00 0.00 58 TYR A N 5
ATOM 5515 C CA . TYR A 1 58 ? 0.896 8.031 0.782 1.00 0.00 58 TYR A CA 5
ATOM 5516 C C . TYR A 1 58 ? -0.164 7.140 0.141 1.00 0.00 58 TYR A C 5
ATOM 5517 O O . TYR A 1 58 ? -0.419 7.224 -1.060 1.00 0.00 58 TYR A O 5
ATOM 5535 N N . VAL A 1 59 ? -0.779 6.286 0.953 1.00 0.00 59 VAL A N 5
ATOM 5536 C CA . VAL A 1 59 ? -1.812 5.379 0.468 1.00 0.00 59 VAL A CA 5
ATOM 5537 C C . VAL A 1 59 ? -3.201 5.866 0.866 1.00 0.00 59 VAL A C 5
ATOM 5538 O O . VAL A 1 59 ? -3.345 6.689 1.769 1.00 0.00 59 VAL A O 5
ATOM 5551 N N . GLU A 1 60 ? -4.220 5.351 0.185 1.00 0.00 60 GLU A N 5
ATOM 5552 C CA . GLU A 1 60 ? -5.598 5.735 0.468 1.00 0.00 60 GLU A CA 5
ATOM 5553 C C . GLU A 1 60 ? -6.497 4.505 0.561 1.00 0.00 60 GLU A C 5
ATOM 5554 O O . GLU A 1 60 ? -6.590 3.720 -0.382 1.00 0.00 60 GLU A O 5
ATOM 5566 N N . GLU A 1 61 ? -7.157 4.347 1.704 1.00 0.00 61 GLU A N 5
ATOM 5567 C CA . GLU A 1 61 ? -8.047 3.212 1.920 1.00 0.00 61 GLU A CA 5
ATOM 5568 C C . GLU A 1 61 ? -9.136 3.164 0.852 1.00 0.00 61 GLU A C 5
ATOM 5569 O O . GLU A 1 61 ? -9.766 4.177 0.546 1.00 0.00 61 GLU A O 5
ATOM 5581 N N . LEU A 1 62 ? -9.352 1.980 0.289 1.00 0.00 62 LEU A N 5
ATOM 5582 C CA . LEU A 1 62 ? -10.364 1.798 -0.745 1.00 0.00 62 LEU A CA 5
ATOM 5583 C C . LEU A 1 62 ? -11.573 1.047 -0.198 1.00 0.00 62 LEU A C 5
ATOM 5584 O O . LEU A 1 62 ? -11.467 0.236 0.723 1.00 0.00 62 LEU A O 5
ATOM 5600 N N . PRO A 1 63 ? -12.752 1.319 -0.777 1.00 0.00 63 PRO A N 5
ATOM 5601 C CA . PRO A 1 63 ? -14.004 0.678 -0.365 1.00 0.00 63 PRO A CA 5
ATOM 5602 C C . PRO A 1 63 ? -14.049 -0.799 -0.742 1.00 0.00 63 PRO A C 5
ATOM 5603 O O . PRO A 1 63 ? -14.406 -1.647 0.076 1.00 0.00 63 PRO A O 5
ATOM 5614 N N . SER A 1 64 ? -13.685 -1.100 -1.984 1.00 0.00 64 SER A N 5
ATOM 5615 C CA . SER A 1 64 ? -13.688 -2.475 -2.469 1.00 0.00 64 SER A CA 5
ATOM 5616 C C . SER A 1 64 ? -12.697 -2.648 -3.617 1.00 0.00 64 SER A C 5
ATOM 5617 O O . SER A 1 64 ? -12.190 -1.671 -4.166 1.00 0.00 64 SER A O 5
ATOM 5625 N N . ASN A 1 65 ? -12.427 -3.900 -3.973 1.00 0.00 65 ASN A N 5
ATOM 5626 C CA . ASN A 1 65 ? -11.496 -4.202 -5.054 1.00 0.00 65 ASN A CA 5
ATOM 5627 C C . ASN A 1 65 ? -11.941 -5.443 -5.824 1.00 0.00 65 ASN A C 5
ATOM 5628 O O . ASN A 1 65 ? -12.731 -6.244 -5.326 1.00 0.00 65 ASN A O 5
ATOM 5639 N N . ALA A 1 66 ? -11.428 -5.593 -7.040 1.00 0.00 66 ALA A N 5
ATOM 5640 C CA . ALA A 1 66 ? -11.770 -6.737 -7.877 1.00 0.00 66 ALA A CA 5
ATOM 5641 C C . ALA A 1 66 ? -10.844 -6.828 -9.086 1.00 0.00 66 ALA A C 5
ATOM 5642 O O . ALA A 1 66 ? -10.893 -5.988 -9.983 1.00 0.00 66 ALA A O 5
ATOM 5649 N N . GLY A 1 67 ? -10.000 -7.856 -9.102 1.00 0.00 67 GLY A N 5
ATOM 5650 C CA . GLY A 1 67 ? -9.074 -8.037 -10.205 1.00 0.00 67 GLY A CA 5
ATOM 5651 C C . GLY A 1 67 ? -7.781 -8.699 -9.774 1.00 0.00 67 GLY A C 5
ATOM 5652 O O . GLY A 1 67 ? -6.841 -8.025 -9.354 1.00 0.00 67 GLY A O 5
ATOM 5656 N N . ASN A 1 68 ? -7.733 -10.023 -9.875 1.00 0.00 68 ASN A N 5
ATOM 5657 C CA . ASN A 1 68 ? -6.545 -10.776 -9.489 1.00 0.00 68 ASN A CA 5
ATOM 5658 C C . ASN A 1 68 ? -6.099 -11.704 -10.616 1.00 0.00 68 ASN A C 5
ATOM 5659 O O . ASN A 1 68 ? -5.724 -12.853 -10.378 1.00 0.00 68 ASN A O 5
ATOM 5670 N N . THR A 1 69 ? -6.142 -11.197 -11.844 1.00 0.00 69 THR A N 5
ATOM 5671 C CA . THR A 1 69 ? -5.744 -11.979 -13.008 1.00 0.00 69 THR A CA 5
ATOM 5672 C C . THR A 1 69 ? -4.357 -11.574 -13.494 1.00 0.00 69 THR A C 5
ATOM 5673 O O . THR A 1 69 ? -4.141 -10.432 -13.899 1.00 0.00 69 THR A O 5
ATOM 5684 N N . ALA A 1 70 ? -3.421 -12.516 -13.452 1.00 0.00 70 ALA A N 5
ATOM 5685 C CA . ALA A 1 70 ? -2.056 -12.257 -13.892 1.00 0.00 70 ALA A CA 5
ATOM 5686 C C . ALA A 1 70 ? -1.306 -13.560 -14.150 1.00 0.00 70 ALA A C 5
ATOM 5687 O O . ALA A 1 70 ? -1.625 -14.598 -13.571 1.00 0.00 70 ALA A O 5
ATOM 5694 N N . THR A 1 71 ? -0.307 -13.498 -15.025 1.00 0.00 71 THR A N 5
ATOM 5695 C CA . THR A 1 71 ? 0.487 -14.673 -15.362 1.00 0.00 71 THR A CA 5
ATOM 5696 C C . THR A 1 71 ? 1.666 -14.831 -14.409 1.00 0.00 71 THR A C 5
ATOM 5697 O O . THR A 1 71 ? 2.809 -14.987 -14.839 1.00 0.00 71 THR A O 5
ATOM 5708 N N . LYS A 1 72 ? 1.381 -14.792 -13.112 1.00 0.00 72 LYS A N 5
ATOM 5709 C CA . LYS A 1 72 ? 2.417 -14.933 -12.096 1.00 0.00 72 LYS A CA 5
ATOM 5710 C C . LYS A 1 72 ? 2.058 -16.032 -11.101 1.00 0.00 72 LYS A C 5
ATOM 5711 O O . LYS A 1 72 ? 0.936 -16.538 -11.099 1.00 0.00 72 LYS A O 5
ATOM 5730 N N . ALA A 1 73 ? 3.018 -16.397 -10.257 1.00 0.00 73 ALA A N 5
ATOM 5731 C CA . ALA A 1 73 ? 2.800 -17.433 -9.256 1.00 0.00 73 ALA A CA 5
ATOM 5732 C C . ALA A 1 73 ? 1.399 -17.338 -8.661 1.00 0.00 73 ALA A C 5
ATOM 5733 O O . ALA A 1 73 ? 0.790 -16.269 -8.653 1.00 0.00 73 ALA A O 5
ATOM 5740 N N . SER A 1 74 ? 0.894 -18.463 -8.165 1.00 0.00 74 SER A N 5
ATOM 5741 C CA . SER A 1 74 ? -0.438 -18.507 -7.573 1.00 0.00 74 SER A CA 5
ATOM 5742 C C . SER A 1 74 ? -0.379 -19.028 -6.141 1.00 0.00 74 SER A C 5
ATOM 5743 O O . SER A 1 74 ? -0.800 -18.352 -5.204 1.00 0.00 74 SER A O 5
ATOM 5751 N N . GLY A 1 75 ? 0.149 -20.238 -5.979 1.00 0.00 75 GLY A N 5
ATOM 5752 C CA . GLY A 1 75 ? 0.254 -20.831 -4.659 1.00 0.00 75 GLY A CA 5
ATOM 5753 C C . GLY A 1 75 ? 1.507 -21.670 -4.499 1.00 0.00 75 GLY A C 5
ATOM 5754 O O . GLY A 1 75 ? 1.447 -22.889 -4.335 1.00 0.00 75 GLY A O 5
ATOM 5758 N N . PRO A 1 76 ? 2.675 -21.012 -4.547 1.00 0.00 76 PRO A N 5
ATOM 5759 C CA . PRO A 1 76 ? 3.969 -21.686 -4.409 1.00 0.00 76 PRO A CA 5
ATOM 5760 C C . PRO A 1 76 ? 4.206 -22.201 -2.994 1.00 0.00 76 PRO A C 5
ATOM 5761 O O . PRO A 1 76 ? 3.391 -21.980 -2.098 1.00 0.00 76 PRO A O 5
ATOM 5772 N N . SER A 1 77 ? 5.327 -22.888 -2.799 1.00 0.00 77 SER A N 5
ATOM 5773 C CA . SER A 1 77 ? 5.670 -23.438 -1.493 1.00 0.00 77 SER A CA 5
ATOM 5774 C C . SER A 1 77 ? 5.209 -22.509 -0.374 1.00 0.00 77 SER A C 5
ATOM 5775 O O . SER A 1 77 ? 4.531 -22.934 0.562 1.00 0.00 77 SER A O 5
ATOM 5783 N N . SER A 1 78 ? 5.582 -21.237 -0.479 1.00 0.00 78 SER A N 5
ATOM 5784 C CA . SER A 1 78 ? 5.211 -20.247 0.525 1.00 0.00 78 SER A CA 5
ATOM 5785 C C . SER A 1 78 ? 4.042 -19.394 0.041 1.00 0.00 78 SER A C 5
ATOM 5786 O O . SER A 1 78 ? 3.908 -19.125 -1.152 1.00 0.00 78 SER A O 5
ATOM 5794 N N . GLY A 1 79 ? 3.199 -18.971 0.978 1.00 0.00 79 GLY A N 5
ATOM 5795 C CA . GLY A 1 79 ? 2.052 -18.153 0.628 1.00 0.00 79 GLY A CA 5
ATOM 5796 C C . GLY A 1 79 ? 1.268 -18.722 -0.538 1.00 0.00 79 GLY A C 5
ATOM 5797 O O . GLY A 1 79 ? 0.146 -19.197 -0.367 1.00 0.00 79 GLY A O 5
ATOM 5801 N N . GLY A 1 1 ? -19.018 -20.623 14.771 1.00 0.00 1 GLY A N 6
ATOM 5802 C CA . GLY A 1 1 ? -17.718 -20.152 15.211 1.00 0.00 1 GLY A CA 6
ATOM 5803 C C . GLY A 1 1 ? -17.437 -18.729 14.770 1.00 0.00 1 GLY A C 6
ATOM 5804 O O . GLY A 1 1 ? -18.193 -17.812 15.091 1.00 0.00 1 GLY A O 6
ATOM 5808 N N . SER A 1 2 ? -16.346 -18.544 14.034 1.00 0.00 2 SER A N 6
ATOM 5809 C CA . SER A 1 2 ? -15.964 -17.221 13.554 1.00 0.00 2 SER A CA 6
ATOM 5810 C C . SER A 1 2 ? -15.484 -17.286 12.107 1.00 0.00 2 SER A C 6
ATOM 5811 O O . SER A 1 2 ? -14.912 -18.287 11.675 1.00 0.00 2 SER A O 6
ATOM 5819 N N . SER A 1 3 ? -15.723 -16.211 11.362 1.00 0.00 3 SER A N 6
ATOM 5820 C CA . SER A 1 3 ? -15.319 -16.147 9.962 1.00 0.00 3 SER A CA 6
ATOM 5821 C C . SER A 1 3 ? -13.839 -15.799 9.839 1.00 0.00 3 SER A C 6
ATOM 5822 O O . SER A 1 3 ? -13.203 -15.390 10.809 1.00 0.00 3 SER A O 6
ATOM 5830 N N . GLY A 1 4 ? -13.296 -15.966 8.636 1.00 0.00 4 GLY A N 6
ATOM 5831 C CA . GLY A 1 4 ? -11.895 -15.666 8.407 1.00 0.00 4 GLY A CA 6
ATOM 5832 C C . GLY A 1 4 ? -11.587 -14.189 8.553 1.00 0.00 4 GLY A C 6
ATOM 5833 O O . GLY A 1 4 ? -12.386 -13.339 8.159 1.00 0.00 4 GLY A O 6
ATOM 5837 N N . SER A 1 5 ? -10.426 -13.882 9.122 1.00 0.00 5 SER A N 6
ATOM 5838 C CA . SER A 1 5 ? -10.016 -12.497 9.324 1.00 0.00 5 SER A CA 6
ATOM 5839 C C . SER A 1 5 ? -10.259 -11.669 8.066 1.00 0.00 5 SER A C 6
ATOM 5840 O O . SER A 1 5 ? -10.233 -12.191 6.952 1.00 0.00 5 SER A O 6
ATOM 5848 N N . SER A 1 6 ? -10.494 -10.374 8.253 1.00 0.00 6 SER A N 6
ATOM 5849 C CA . SER A 1 6 ? -10.745 -9.474 7.134 1.00 0.00 6 SER A CA 6
ATOM 5850 C C . SER A 1 6 ? -9.668 -8.397 7.051 1.00 0.00 6 SER A C 6
ATOM 5851 O O . SER A 1 6 ? -9.255 -7.836 8.066 1.00 0.00 6 SER A O 6
ATOM 5859 N N . GLY A 1 7 ? -9.216 -8.113 5.834 1.00 0.00 7 GLY A N 6
ATOM 5860 C CA . GLY A 1 7 ? -8.190 -7.105 5.639 1.00 0.00 7 GLY A CA 6
ATOM 5861 C C . GLY A 1 7 ? -8.648 -5.979 4.734 1.00 0.00 7 GLY A C 6
ATOM 5862 O O . GLY A 1 7 ? -9.375 -6.208 3.766 1.00 0.00 7 GLY A O 6
ATOM 5866 N N . ARG A 1 8 ? -8.224 -4.759 5.047 1.00 0.00 8 ARG A N 6
ATOM 5867 C CA . ARG A 1 8 ? -8.598 -3.593 4.256 1.00 0.00 8 ARG A CA 6
ATOM 5868 C C . ARG A 1 8 ? -7.617 -3.378 3.108 1.00 0.00 8 ARG A C 6
ATOM 5869 O O . ARG A 1 8 ? -6.503 -3.905 3.121 1.00 0.00 8 ARG A O 6
ATOM 5890 N N . LEU A 1 9 ? -8.037 -2.602 2.115 1.00 0.00 9 LEU A N 6
ATOM 5891 C CA . LEU A 1 9 ? -7.195 -2.317 0.958 1.00 0.00 9 LEU A CA 6
ATOM 5892 C C . LEU A 1 9 ? -6.912 -0.823 0.845 1.00 0.00 9 LEU A C 6
ATOM 5893 O O . LEU A 1 9 ? -7.588 -0.004 1.469 1.00 0.00 9 LEU A O 6
ATOM 5909 N N . CYS A 1 10 ? -5.910 -0.475 0.045 1.00 0.00 10 CYS A N 6
ATOM 5910 C CA . CYS A 1 10 ? -5.538 0.922 -0.151 1.00 0.00 10 CYS A CA 6
ATOM 5911 C C . CYS A 1 10 ? -4.702 1.090 -1.415 1.00 0.00 10 CYS A C 6
ATOM 5912 O O . CYS A 1 10 ? -4.091 0.137 -1.900 1.00 0.00 10 CYS A O 6
ATOM 5920 N N . LYS A 1 11 ? -4.680 2.307 -1.947 1.00 0.00 11 LYS A N 6
ATOM 5921 C CA . LYS A 1 11 ? -3.920 2.601 -3.156 1.00 0.00 11 LYS A CA 6
ATOM 5922 C C . LYS A 1 11 ? -2.825 3.626 -2.875 1.00 0.00 11 LYS A C 6
ATOM 5923 O O . LYS A 1 11 ? -3.085 4.684 -2.303 1.00 0.00 11 LYS A O 6
ATOM 5942 N N . ALA A 1 12 ? -1.602 3.305 -3.281 1.00 0.00 12 ALA A N 6
ATOM 5943 C CA . ALA A 1 12 ? -0.469 4.199 -3.076 1.00 0.00 12 ALA A CA 6
ATOM 5944 C C . ALA A 1 12 ? -0.534 5.393 -4.022 1.00 0.00 12 ALA A C 6
ATOM 5945 O O . ALA A 1 12 ? -0.186 5.287 -5.198 1.00 0.00 12 ALA A O 6
ATOM 5952 N N . LEU A 1 13 ? -0.982 6.530 -3.501 1.00 0.00 13 LEU A N 6
ATOM 5953 C CA . LEU A 1 13 ? -1.094 7.746 -4.299 1.00 0.00 13 LEU A CA 6
ATOM 5954 C C . LEU A 1 13 ? 0.282 8.237 -4.739 1.00 0.00 13 LEU A C 6
ATOM 5955 O O . LEU A 1 13 ? 0.452 8.717 -5.859 1.00 0.00 13 LEU A O 6
ATOM 5971 N N . TYR A 1 14 ? 1.261 8.111 -3.850 1.00 0.00 14 TYR A N 6
ATOM 5972 C CA . TYR A 1 14 ? 2.622 8.542 -4.146 1.00 0.00 14 TYR A CA 6
ATOM 5973 C C . TYR A 1 14 ? 3.620 7.422 -3.868 1.00 0.00 14 TYR A C 6
ATOM 5974 O O . TYR A 1 14 ? 3.521 6.721 -2.862 1.00 0.00 14 TYR A O 6
ATOM 5992 N N . SER A 1 15 ? 4.584 7.261 -4.770 1.00 0.00 15 SER A N 6
ATOM 5993 C CA . SER A 1 15 ? 5.600 6.225 -4.626 1.00 0.00 15 SER A CA 6
ATOM 5994 C C . SER A 1 15 ? 6.498 6.508 -3.425 1.00 0.00 15 SER A C 6
ATOM 5995 O O . SER A 1 15 ? 7.107 7.574 -3.329 1.00 0.00 15 SER A O 6
ATOM 6003 N N . PHE A 1 16 ? 6.576 5.546 -2.512 1.00 0.00 16 PHE A N 6
ATOM 6004 C CA . PHE A 1 16 ? 7.399 5.690 -1.317 1.00 0.00 16 PHE A CA 6
ATOM 6005 C C . PHE A 1 16 ? 8.584 4.731 -1.353 1.00 0.00 16 PHE A C 6
ATOM 6006 O O . PHE A 1 16 ? 8.530 3.686 -2.002 1.00 0.00 16 PHE A O 6
ATOM 6023 N N . GLN A 1 17 ? 9.654 5.094 -0.653 1.00 0.00 17 GLN A N 6
ATOM 6024 C CA . GLN A 1 17 ? 10.853 4.266 -0.606 1.00 0.00 17 GLN A CA 6
ATOM 6025 C C . GLN A 1 17 ? 11.157 3.828 0.823 1.00 0.00 17 GLN A C 6
ATOM 6026 O O . GLN A 1 17 ? 11.457 4.653 1.685 1.00 0.00 17 GLN A O 6
ATOM 6040 N N . ALA A 1 18 ? 11.075 2.524 1.067 1.00 0.00 18 ALA A N 6
ATOM 6041 C CA . ALA A 1 18 ? 11.343 1.976 2.391 1.00 0.00 18 ALA A CA 6
ATOM 6042 C C . ALA A 1 18 ? 12.803 2.178 2.784 1.00 0.00 18 ALA A C 6
ATOM 6043 O O . ALA A 1 18 ? 13.676 1.411 2.378 1.00 0.00 18 ALA A O 6
ATOM 6050 N N . ARG A 1 19 ? 13.060 3.215 3.575 1.00 0.00 19 ARG A N 6
ATOM 6051 C CA . ARG A 1 19 ? 14.414 3.518 4.020 1.00 0.00 19 ARG A CA 6
ATOM 6052 C C . ARG A 1 19 ? 15.111 2.262 4.537 1.00 0.00 19 ARG A C 6
ATOM 6053 O O . ARG A 1 19 ? 16.304 2.065 4.309 1.00 0.00 19 ARG A O 6
ATOM 6074 N N . GLN A 1 20 ? 14.357 1.418 5.233 1.00 0.00 20 GLN A N 6
ATOM 6075 C CA . GLN A 1 20 ? 14.902 0.182 5.783 1.00 0.00 20 GLN A CA 6
ATOM 6076 C C . GLN A 1 20 ? 13.930 -0.976 5.587 1.00 0.00 20 GLN A C 6
ATOM 6077 O O . GLN A 1 20 ? 12.745 -0.768 5.327 1.00 0.00 20 GLN A O 6
ATOM 6091 N N . ASP A 1 21 ? 14.439 -2.197 5.714 1.00 0.00 21 ASP A N 6
ATOM 6092 C CA . ASP A 1 21 ? 13.615 -3.389 5.553 1.00 0.00 21 ASP A CA 6
ATOM 6093 C C . ASP A 1 21 ? 12.331 -3.278 6.369 1.00 0.00 21 ASP A C 6
ATOM 6094 O O . ASP A 1 21 ? 11.259 -3.679 5.916 1.00 0.00 21 ASP A O 6
ATOM 6103 N N . ASP A 1 22 ? 12.449 -2.733 7.575 1.00 0.00 22 ASP A N 6
ATOM 6104 C CA . ASP A 1 22 ? 11.298 -2.569 8.455 1.00 0.00 22 ASP A CA 6
ATOM 6105 C C . ASP A 1 22 ? 10.132 -1.925 7.711 1.00 0.00 22 ASP A C 6
ATOM 6106 O O . ASP A 1 22 ? 8.995 -2.388 7.802 1.00 0.00 22 ASP A O 6
ATOM 6115 N N . GLU A 1 23 ? 10.423 -0.856 6.977 1.00 0.00 23 GLU A N 6
ATOM 6116 C CA . GLU A 1 23 ? 9.397 -0.148 6.219 1.00 0.00 23 GLU A CA 6
ATOM 6117 C C . GLU A 1 23 ? 9.026 -0.919 4.955 1.00 0.00 23 GLU A C 6
ATOM 6118 O O . GLU A 1 23 ? 9.530 -2.016 4.713 1.00 0.00 23 GLU A O 6
ATOM 6130 N N . LEU A 1 24 ? 8.142 -0.336 4.153 1.00 0.00 24 LEU A N 6
ATOM 6131 C CA . LEU A 1 24 ? 7.702 -0.967 2.913 1.00 0.00 24 LEU A CA 6
ATOM 6132 C C . LEU A 1 24 ? 7.664 0.044 1.771 1.00 0.00 24 LEU A C 6
ATOM 6133 O O . LEU A 1 24 ? 7.127 1.141 1.918 1.00 0.00 24 LEU A O 6
ATOM 6149 N N . ASN A 1 25 ? 8.236 -0.335 0.633 1.00 0.00 25 ASN A N 6
ATOM 6150 C CA . ASN A 1 25 ? 8.266 0.538 -0.535 1.00 0.00 25 ASN A CA 6
ATOM 6151 C C . ASN A 1 25 ? 6.912 0.550 -1.239 1.00 0.00 25 ASN A C 6
ATOM 6152 O O . ASN A 1 25 ? 6.254 -0.484 -1.362 1.00 0.00 25 ASN A O 6
ATOM 6163 N N . LEU A 1 26 ? 6.503 1.727 -1.701 1.00 0.00 26 LEU A N 6
ATOM 6164 C CA . LEU A 1 26 ? 5.228 1.875 -2.395 1.00 0.00 26 LEU A CA 6
ATOM 6165 C C . LEU A 1 26 ? 5.422 2.538 -3.754 1.00 0.00 26 LEU A C 6
ATOM 6166 O O . LEU A 1 26 ? 6.328 3.351 -3.935 1.00 0.00 26 LEU A O 6
ATOM 6182 N N . GLU A 1 27 ? 4.562 2.188 -4.706 1.00 0.00 27 GLU A N 6
ATOM 6183 C CA . GLU A 1 27 ? 4.639 2.751 -6.049 1.00 0.00 27 GLU A CA 6
ATOM 6184 C C . GLU A 1 27 ? 3.301 3.358 -6.461 1.00 0.00 27 GLU A C 6
ATOM 6185 O O . GLU A 1 27 ? 2.238 2.857 -6.093 1.00 0.00 27 GLU A O 6
ATOM 6197 N N . LYS A 1 28 ? 3.361 4.442 -7.228 1.00 0.00 28 LYS A N 6
ATOM 6198 C CA . LYS A 1 28 ? 2.156 5.119 -7.692 1.00 0.00 28 LYS A CA 6
ATOM 6199 C C . LYS A 1 28 ? 1.198 4.133 -8.352 1.00 0.00 28 LYS A C 6
ATOM 6200 O O . LYS A 1 28 ? 1.479 3.605 -9.427 1.00 0.00 28 LYS A O 6
ATOM 6219 N N . GLY A 1 29 ? 0.064 3.890 -7.701 1.00 0.00 29 GLY A N 6
ATOM 6220 C CA . GLY A 1 29 ? -0.919 2.969 -8.241 1.00 0.00 29 GLY A CA 6
ATOM 6221 C C . GLY A 1 29 ? -0.661 1.535 -7.821 1.00 0.00 29 GLY A C 6
ATOM 6222 O O . GLY A 1 29 ? -0.807 0.611 -8.622 1.00 0.00 29 GLY A O 6
ATOM 6226 N N . ASP A 1 30 ? -0.276 1.349 -6.564 1.00 0.00 30 ASP A N 6
ATOM 6227 C CA . ASP A 1 30 ? 0.004 0.017 -6.039 1.00 0.00 30 ASP A CA 6
ATOM 6228 C C . ASP A 1 30 ? -0.958 -0.334 -4.908 1.00 0.00 30 ASP A C 6
ATOM 6229 O O . ASP A 1 30 ? -1.105 0.423 -3.948 1.00 0.00 30 ASP A O 6
ATOM 6238 N N . ILE A 1 31 ? -1.610 -1.485 -5.028 1.00 0.00 31 ILE A N 6
ATOM 6239 C CA . ILE A 1 31 ? -2.557 -1.936 -4.016 1.00 0.00 31 ILE A CA 6
ATOM 6240 C C . ILE A 1 31 ? -1.855 -2.735 -2.923 1.00 0.00 31 ILE A C 6
ATOM 6241 O O . ILE A 1 31 ? -1.221 -3.755 -3.195 1.00 0.00 31 ILE A O 6
ATOM 6257 N N . VAL A 1 32 ? -1.973 -2.265 -1.685 1.00 0.00 32 VAL A N 6
ATOM 6258 C CA . VAL A 1 32 ? -1.353 -2.938 -0.550 1.00 0.00 32 VAL A CA 6
ATOM 6259 C C . VAL A 1 32 ? -2.405 -3.485 0.407 1.00 0.00 32 VAL A C 6
ATOM 6260 O O . VAL A 1 32 ? -3.348 -2.784 0.776 1.00 0.00 32 VAL A O 6
ATOM 6273 N N . ILE A 1 33 ? -2.238 -4.742 0.805 1.00 0.00 33 ILE A N 6
ATOM 6274 C CA . ILE A 1 33 ? -3.173 -5.383 1.721 1.00 0.00 33 ILE A CA 6
ATOM 6275 C C . ILE A 1 33 ? -2.966 -4.894 3.150 1.00 0.00 33 ILE A C 6
ATOM 6276 O O . ILE A 1 33 ? -1.959 -5.211 3.785 1.00 0.00 33 ILE A O 6
ATOM 6292 N N . ILE A 1 34 ? -3.925 -4.123 3.651 1.00 0.00 34 ILE A N 6
ATOM 6293 C CA . ILE A 1 34 ? -3.849 -3.593 5.006 1.00 0.00 34 ILE A CA 6
ATOM 6294 C C . ILE A 1 34 ? -4.038 -4.698 6.040 1.00 0.00 34 ILE A C 6
ATOM 6295 O O . ILE A 1 34 ? -4.998 -5.467 5.974 1.00 0.00 34 ILE A O 6
ATOM 6311 N N . HIS A 1 35 ? -3.118 -4.770 6.996 1.00 0.00 35 HIS A N 6
ATOM 6312 C CA . HIS A 1 35 ? -3.184 -5.780 8.047 1.00 0.00 35 HIS A CA 6
ATOM 6313 C C . HIS A 1 35 ? -3.411 -5.132 9.410 1.00 0.00 35 HIS A C 6
ATOM 6314 O O . HIS A 1 35 ? -4.307 -5.528 10.153 1.00 0.00 35 HIS A O 6
ATOM 6329 N N . GLU A 1 36 ? -2.591 -4.135 9.729 1.00 0.00 36 GLU A N 6
ATOM 6330 C CA . GLU A 1 36 ? -2.702 -3.435 11.003 1.00 0.00 36 GLU A CA 6
ATOM 6331 C C . GLU A 1 36 ? -2.294 -1.972 10.857 1.00 0.00 36 GLU A C 6
ATOM 6332 O O . GLU A 1 36 ? -1.306 -1.654 10.194 1.00 0.00 36 GLU A O 6
ATOM 6344 N N . LYS A 1 37 ? -3.061 -1.084 11.481 1.00 0.00 37 LYS A N 6
ATOM 6345 C CA . LYS A 1 37 ? -2.780 0.345 11.423 1.00 0.00 37 LYS A CA 6
ATOM 6346 C C . LYS A 1 37 ? -2.860 0.973 12.811 1.00 0.00 37 LYS A C 6
ATOM 6347 O O . LYS A 1 37 ? -3.834 1.648 13.143 1.00 0.00 37 LYS A O 6
ATOM 6366 N N . LYS A 1 38 ? -1.828 0.746 13.617 1.00 0.00 38 LYS A N 6
ATOM 6367 C CA . LYS A 1 38 ? -1.780 1.291 14.969 1.00 0.00 38 LYS A CA 6
ATOM 6368 C C . LYS A 1 38 ? -1.083 2.648 14.983 1.00 0.00 38 LYS A C 6
ATOM 6369 O O . LYS A 1 38 ? -1.675 3.655 15.370 1.00 0.00 38 LYS A O 6
ATOM 6388 N N . GLU A 1 39 ? 0.176 2.667 14.558 1.00 0.00 39 GLU A N 6
ATOM 6389 C CA . GLU A 1 39 ? 0.952 3.901 14.523 1.00 0.00 39 GLU A CA 6
ATOM 6390 C C . GLU A 1 39 ? 0.158 5.024 13.861 1.00 0.00 39 GLU A C 6
ATOM 6391 O O . GLU A 1 39 ? -0.722 4.773 13.038 1.00 0.00 39 GLU A O 6
ATOM 6403 N N . GLU A 1 40 ? 0.475 6.261 14.228 1.00 0.00 40 GLU A N 6
ATOM 6404 C CA . GLU A 1 40 ? -0.210 7.422 13.672 1.00 0.00 40 GLU A CA 6
ATOM 6405 C C . GLU A 1 40 ? 0.178 7.633 12.211 1.00 0.00 40 GLU A C 6
ATOM 6406 O O . GLU A 1 40 ? 1.103 8.385 11.905 1.00 0.00 40 GLU A O 6
ATOM 6418 N N . GLY A 1 41 ? -0.538 6.964 11.312 1.00 0.00 41 GLY A N 6
ATOM 6419 C CA . GLY A 1 41 ? -0.254 7.091 9.894 1.00 0.00 41 GLY A CA 6
ATOM 6420 C C . GLY A 1 41 ? 0.424 5.860 9.326 1.00 0.00 41 GLY A C 6
ATOM 6421 O O . GLY A 1 41 ? -0.097 5.224 8.410 1.00 0.00 41 GLY A O 6
ATOM 6425 N N . TRP A 1 42 ? 1.588 5.524 9.870 1.00 0.00 42 TRP A N 6
ATOM 6426 C CA . TRP A 1 42 ? 2.339 4.361 9.410 1.00 0.00 42 TRP A CA 6
ATOM 6427 C C . TRP A 1 42 ? 1.496 3.095 9.508 1.00 0.00 42 TRP A C 6
ATOM 6428 O O . TRP A 1 42 ? 1.278 2.567 10.599 1.00 0.00 42 TRP A O 6
ATOM 6449 N N . TRP A 1 43 ? 1.025 2.612 8.364 1.00 0.00 43 TRP A N 6
ATOM 6450 C CA . TRP A 1 43 ? 0.205 1.407 8.323 1.00 0.00 43 TRP A CA 6
ATOM 6451 C C . TRP A 1 43 ? 1.066 0.172 8.080 1.00 0.00 43 TRP A C 6
ATOM 6452 O O . TRP A 1 43 ? 2.218 0.279 7.660 1.00 0.00 43 TRP A O 6
ATOM 6473 N N . PHE A 1 44 ? 0.500 -1.001 8.347 1.00 0.00 44 PHE A N 6
ATOM 6474 C CA . PHE A 1 44 ? 1.216 -2.256 8.158 1.00 0.00 44 PHE A CA 6
ATOM 6475 C C . PHE A 1 44 ? 0.471 -3.167 7.186 1.00 0.00 44 PHE A C 6
ATOM 6476 O O . PHE A 1 44 ? -0.716 -3.439 7.360 1.00 0.00 44 PHE A O 6
ATOM 6493 N N . GLY A 1 45 ? 1.178 -3.634 6.161 1.00 0.00 45 GLY A N 6
ATOM 6494 C CA . GLY A 1 45 ? 0.568 -4.508 5.176 1.00 0.00 45 GLY A CA 6
ATOM 6495 C C . GLY A 1 45 ? 1.548 -4.953 4.109 1.00 0.00 45 GLY A C 6
ATOM 6496 O O . GLY A 1 45 ? 2.683 -4.478 4.063 1.00 0.00 45 GLY A O 6
ATOM 6500 N N . SER A 1 46 ? 1.111 -5.868 3.251 1.00 0.00 46 SER A N 6
ATOM 6501 C CA . SER A 1 46 ? 1.960 -6.381 2.182 1.00 0.00 46 SER A CA 6
ATOM 6502 C C . SER A 1 46 ? 1.547 -5.801 0.833 1.00 0.00 46 SER A C 6
ATOM 6503 O O . SER A 1 46 ? 0.369 -5.819 0.471 1.00 0.00 46 SER A O 6
ATOM 6511 N N . LEU A 1 47 ? 2.523 -5.286 0.093 1.00 0.00 47 LEU A N 6
ATOM 6512 C CA . LEU A 1 47 ? 2.262 -4.700 -1.217 1.00 0.00 47 LEU A CA 6
ATOM 6513 C C . LEU A 1 47 ? 2.225 -5.776 -2.297 1.00 0.00 47 LEU A C 6
ATOM 6514 O O . LEU A 1 47 ? 1.156 -6.149 -2.779 1.00 0.00 47 LEU A O 6
ATOM 6530 N N . ASN A 1 48 ? 3.400 -6.271 -2.672 1.00 0.00 48 ASN A N 6
ATOM 6531 C CA . ASN A 1 48 ? 3.502 -7.306 -3.695 1.00 0.00 48 ASN A CA 6
ATOM 6532 C C . ASN A 1 48 ? 4.148 -8.567 -3.130 1.00 0.00 48 ASN A C 6
ATOM 6533 O O . ASN A 1 48 ? 4.969 -9.205 -3.788 1.00 0.00 48 ASN A O 6
ATOM 6544 N N . GLY A 1 49 ? 3.770 -8.922 -1.905 1.00 0.00 49 GLY A N 6
ATOM 6545 C CA . GLY A 1 49 ? 4.321 -10.105 -1.272 1.00 0.00 49 GLY A CA 6
ATOM 6546 C C . GLY A 1 49 ? 5.295 -9.768 -0.161 1.00 0.00 49 GLY A C 6
ATOM 6547 O O . GLY A 1 49 ? 5.864 -10.661 0.469 1.00 0.00 49 GLY A O 6
ATOM 6551 N N . LYS A 1 50 ? 5.490 -8.476 0.082 1.00 0.00 50 LYS A N 6
ATOM 6552 C CA . LYS A 1 50 ? 6.402 -8.022 1.124 1.00 0.00 50 LYS A CA 6
ATOM 6553 C C . LYS A 1 50 ? 5.667 -7.175 2.159 1.00 0.00 50 LYS A C 6
ATOM 6554 O O . LYS A 1 50 ? 5.103 -6.130 1.834 1.00 0.00 50 LYS A O 6
ATOM 6573 N N . LYS A 1 51 ? 5.680 -7.632 3.406 1.00 0.00 51 LYS A N 6
ATOM 6574 C CA . LYS A 1 51 ? 5.017 -6.915 4.490 1.00 0.00 51 LYS A CA 6
ATOM 6575 C C . LYS A 1 51 ? 5.953 -5.884 5.113 1.00 0.00 51 LYS A C 6
ATOM 6576 O O . LYS A 1 51 ? 7.169 -6.068 5.133 1.00 0.00 51 LYS A O 6
ATOM 6595 N N . GLY A 1 52 ? 5.377 -4.799 5.621 1.00 0.00 52 GLY A N 6
ATOM 6596 C CA . GLY A 1 52 ? 6.175 -3.756 6.239 1.00 0.00 52 GLY A CA 6
ATOM 6597 C C . GLY A 1 52 ? 5.356 -2.528 6.584 1.00 0.00 52 GLY A C 6
ATOM 6598 O O . GLY A 1 52 ? 4.205 -2.402 6.165 1.00 0.00 52 GLY A O 6
ATOM 6602 N N . HIS A 1 53 ? 5.950 -1.620 7.353 1.00 0.00 53 HIS A N 6
ATOM 6603 C CA . HIS A 1 53 ? 5.267 -0.396 7.756 1.00 0.00 53 HIS A CA 6
ATOM 6604 C C . HIS A 1 53 ? 5.426 0.689 6.695 1.00 0.00 53 HIS A C 6
ATOM 6605 O O . HIS A 1 53 ? 6.541 1.108 6.383 1.00 0.00 53 HIS A O 6
ATOM 6620 N N . PHE A 1 54 ? 4.304 1.141 6.145 1.00 0.00 54 PHE A N 6
ATOM 6621 C CA . PHE A 1 54 ? 4.319 2.176 5.118 1.00 0.00 54 PHE A CA 6
ATOM 6622 C C . PHE A 1 54 ? 3.514 3.394 5.561 1.00 0.00 54 PHE A C 6
ATOM 6623 O O . PHE A 1 54 ? 2.619 3.305 6.402 1.00 0.00 54 PHE A O 6
ATOM 6640 N N . PRO A 1 55 ? 3.839 4.560 4.983 1.00 0.00 55 PRO A N 6
ATOM 6641 C CA . PRO A 1 55 ? 3.159 5.818 5.303 1.00 0.00 55 PRO A CA 6
ATOM 6642 C C . PRO A 1 55 ? 1.724 5.850 4.786 1.00 0.00 55 PRO A C 6
ATOM 6643 O O . PRO A 1 55 ? 1.474 5.600 3.608 1.00 0.00 55 PRO A O 6
ATOM 6654 N N . ALA A 1 56 ? 0.787 6.159 5.676 1.00 0.00 56 ALA A N 6
ATOM 6655 C CA . ALA A 1 56 ? -0.622 6.225 5.309 1.00 0.00 56 ALA A CA 6
ATOM 6656 C C . ALA A 1 56 ? -0.877 7.350 4.312 1.00 0.00 56 ALA A C 6
ATOM 6657 O O . ALA A 1 56 ? -1.405 7.120 3.224 1.00 0.00 56 ALA A O 6
ATOM 6664 N N . ALA A 1 57 ? -0.500 8.567 4.690 1.00 0.00 57 ALA A N 6
ATOM 6665 C CA . ALA A 1 57 ? -0.687 9.727 3.828 1.00 0.00 57 ALA A CA 6
ATOM 6666 C C . ALA A 1 57 ? -0.351 9.394 2.378 1.00 0.00 57 ALA A C 6
ATOM 6667 O O . ALA A 1 57 ? -0.841 10.041 1.453 1.00 0.00 57 ALA A O 6
ATOM 6674 N N . TYR A 1 58 ? 0.488 8.382 2.188 1.00 0.00 58 TYR A N 6
ATOM 6675 C CA . TYR A 1 58 ? 0.892 7.965 0.851 1.00 0.00 58 TYR A CA 6
ATOM 6676 C C . TYR A 1 58 ? -0.177 7.087 0.208 1.00 0.00 58 TYR A C 6
ATOM 6677 O O . TYR A 1 58 ? -0.458 7.203 -0.985 1.00 0.00 58 TYR A O 6
ATOM 6695 N N . VAL A 1 59 ? -0.770 6.207 1.008 1.00 0.00 59 VAL A N 6
ATOM 6696 C CA . VAL A 1 59 ? -1.810 5.309 0.519 1.00 0.00 59 VAL A CA 6
ATOM 6697 C C . VAL A 1 59 ? -3.194 5.789 0.942 1.00 0.00 59 VAL A C 6
ATOM 6698 O O . VAL A 1 59 ? -3.344 6.458 1.964 1.00 0.00 59 VAL A O 6
ATOM 6711 N N . GLU A 1 60 ? -4.202 5.443 0.148 1.00 0.00 60 GLU A N 6
ATOM 6712 C CA . GLU A 1 60 ? -5.575 5.839 0.440 1.00 0.00 60 GLU A CA 6
ATOM 6713 C C . GLU A 1 60 ? -6.480 4.617 0.564 1.00 0.00 60 GLU A C 6
ATOM 6714 O O . GLU A 1 60 ? -6.612 3.833 -0.375 1.00 0.00 60 GLU A O 6
ATOM 6726 N N . GLU A 1 61 ? -7.100 4.462 1.730 1.00 0.00 61 GLU A N 6
ATOM 6727 C CA . GLU A 1 61 ? -7.991 3.335 1.977 1.00 0.00 61 GLU A CA 6
ATOM 6728 C C . GLU A 1 61 ? -9.033 3.212 0.869 1.00 0.00 61 GLU A C 6
ATOM 6729 O O . GLU A 1 61 ? -9.617 4.207 0.437 1.00 0.00 61 GLU A O 6
ATOM 6741 N N . LEU A 1 62 ? -9.260 1.985 0.412 1.00 0.00 62 LEU A N 6
ATOM 6742 C CA . LEU A 1 62 ? -10.231 1.731 -0.646 1.00 0.00 62 LEU A CA 6
ATOM 6743 C C . LEU A 1 62 ? -11.288 0.732 -0.187 1.00 0.00 62 LEU A C 6
ATOM 6744 O O . LEU A 1 62 ? -11.044 -0.118 0.670 1.00 0.00 62 LEU A O 6
ATOM 6760 N N . PRO A 1 63 ? -12.492 0.833 -0.770 1.00 0.00 63 PRO A N 6
ATOM 6761 C CA . PRO A 1 63 ? -13.610 -0.055 -0.438 1.00 0.00 63 PRO A CA 6
ATOM 6762 C C . PRO A 1 63 ? -13.383 -1.481 -0.930 1.00 0.00 63 PRO A C 6
ATOM 6763 O O . PRO A 1 63 ? -12.571 -1.717 -1.824 1.00 0.00 63 PRO A O 6
ATOM 6774 N N . SER A 1 64 ? -14.106 -2.427 -0.340 1.00 0.00 64 SER A N 6
ATOM 6775 C CA . SER A 1 64 ? -13.981 -3.831 -0.716 1.00 0.00 64 SER A CA 6
ATOM 6776 C C . SER A 1 64 ? -13.740 -3.972 -2.216 1.00 0.00 64 SER A C 6
ATOM 6777 O O . SER A 1 64 ? -14.401 -3.323 -3.025 1.00 0.00 64 SER A O 6
ATOM 6785 N N . ASN A 1 65 ? -12.789 -4.826 -2.578 1.00 0.00 65 ASN A N 6
ATOM 6786 C CA . ASN A 1 65 ? -12.459 -5.053 -3.981 1.00 0.00 65 ASN A CA 6
ATOM 6787 C C . ASN A 1 65 ? -13.298 -6.188 -4.560 1.00 0.00 65 ASN A C 6
ATOM 6788 O O . ASN A 1 65 ? -13.859 -6.998 -3.822 1.00 0.00 65 ASN A O 6
ATOM 6799 N N . ALA A 1 66 ? -13.380 -6.239 -5.885 1.00 0.00 66 ALA A N 6
ATOM 6800 C CA . ALA A 1 66 ? -14.148 -7.275 -6.564 1.00 0.00 66 ALA A CA 6
ATOM 6801 C C . ALA A 1 66 ? -13.625 -8.665 -6.213 1.00 0.00 66 ALA A C 6
ATOM 6802 O O . ALA A 1 66 ? -14.384 -9.534 -5.786 1.00 0.00 66 ALA A O 6
ATOM 6809 N N . GLY A 1 67 ? -12.324 -8.866 -6.398 1.00 0.00 67 GLY A N 6
ATOM 6810 C CA . GLY A 1 67 ? -11.723 -10.152 -6.096 1.00 0.00 67 GLY A CA 6
ATOM 6811 C C . GLY A 1 67 ? -10.367 -10.326 -6.750 1.00 0.00 67 GLY A C 6
ATOM 6812 O O . GLY A 1 67 ? -9.796 -9.370 -7.274 1.00 0.00 67 GLY A O 6
ATOM 6816 N N . ASN A 1 68 ? -9.849 -11.550 -6.719 1.00 0.00 68 ASN A N 6
ATOM 6817 C CA . ASN A 1 68 ? -8.549 -11.845 -7.312 1.00 0.00 68 ASN A CA 6
ATOM 6818 C C . ASN A 1 68 ? -8.711 -12.549 -8.656 1.00 0.00 68 ASN A C 6
ATOM 6819 O O . ASN A 1 68 ? -9.685 -13.269 -8.879 1.00 0.00 68 ASN A O 6
ATOM 6830 N N . THR A 1 69 ? -7.750 -12.336 -9.549 1.00 0.00 69 THR A N 6
ATOM 6831 C CA . THR A 1 69 ? -7.786 -12.949 -10.871 1.00 0.00 69 THR A CA 6
ATOM 6832 C C . THR A 1 69 ? -7.055 -14.287 -10.876 1.00 0.00 69 THR A C 6
ATOM 6833 O O . THR A 1 69 ? -6.354 -14.618 -11.832 1.00 0.00 69 THR A O 6
ATOM 6844 N N . ALA A 1 70 ? -7.225 -15.053 -9.804 1.00 0.00 70 ALA A N 6
ATOM 6845 C CA . ALA A 1 70 ? -6.583 -16.357 -9.687 1.00 0.00 70 ALA A CA 6
ATOM 6846 C C . ALA A 1 70 ? -7.618 -17.474 -9.616 1.00 0.00 70 ALA A C 6
ATOM 6847 O O . ALA A 1 70 ? -8.589 -17.388 -8.864 1.00 0.00 70 ALA A O 6
ATOM 6854 N N . THR A 1 71 ? -7.405 -18.523 -10.405 1.00 0.00 71 THR A N 6
ATOM 6855 C CA . THR A 1 71 ? -8.321 -19.656 -10.433 1.00 0.00 71 THR A CA 6
ATOM 6856 C C . THR A 1 71 ? -7.787 -20.815 -9.599 1.00 0.00 71 THR A C 6
ATOM 6857 O O . THR A 1 71 ? -6.591 -21.108 -9.617 1.00 0.00 71 THR A O 6
ATOM 6868 N N . LYS A 1 72 ? -8.680 -21.473 -8.868 1.00 0.00 72 LYS A N 6
ATOM 6869 C CA . LYS A 1 72 ? -8.300 -22.603 -8.028 1.00 0.00 72 LYS A CA 6
ATOM 6870 C C . LYS A 1 72 ? -9.272 -23.765 -8.206 1.00 0.00 72 LYS A C 6
ATOM 6871 O O . LYS A 1 72 ? -10.462 -23.560 -8.442 1.00 0.00 72 LYS A O 6
ATOM 6890 N N . ALA A 1 73 ? -8.757 -24.984 -8.089 1.00 0.00 73 ALA A N 6
ATOM 6891 C CA . ALA A 1 73 ? -9.581 -26.178 -8.233 1.00 0.00 73 ALA A CA 6
ATOM 6892 C C . ALA A 1 73 ? -9.528 -27.037 -6.974 1.00 0.00 73 ALA A C 6
ATOM 6893 O O . ALA A 1 73 ? -8.492 -27.615 -6.647 1.00 0.00 73 ALA A O 6
ATOM 6900 N N . SER A 1 74 ? -10.653 -27.115 -6.269 1.00 0.00 74 SER A N 6
ATOM 6901 C CA . SER A 1 74 ? -10.734 -27.899 -5.043 1.00 0.00 74 SER A CA 6
ATOM 6902 C C . SER A 1 74 ? -10.286 -29.337 -5.287 1.00 0.00 74 SER A C 6
ATOM 6903 O O . SER A 1 74 ? -10.922 -30.078 -6.034 1.00 0.00 74 SER A O 6
ATOM 6911 N N . GLY A 1 75 ? -9.185 -29.723 -4.649 1.00 0.00 75 GLY A N 6
ATOM 6912 C CA . GLY A 1 75 ? -8.669 -31.070 -4.809 1.00 0.00 75 GLY A CA 6
ATOM 6913 C C . GLY A 1 75 ? -7.155 -31.119 -4.779 1.00 0.00 75 GLY A C 6
ATOM 6914 O O . GLY A 1 75 ? -6.491 -31.121 -5.816 1.00 0.00 75 GLY A O 6
ATOM 6918 N N . PRO A 1 76 ? -6.584 -31.157 -3.565 1.00 0.00 76 PRO A N 6
ATOM 6919 C CA . PRO A 1 76 ? -5.132 -31.206 -3.374 1.00 0.00 76 PRO A CA 6
ATOM 6920 C C . PRO A 1 76 ? -4.534 -32.541 -3.805 1.00 0.00 76 PRO A C 6
ATOM 6921 O O . PRO A 1 76 ? -5.260 -33.499 -4.071 1.00 0.00 76 PRO A O 6
ATOM 6932 N N . SER A 1 77 ? -3.208 -32.596 -3.871 1.00 0.00 77 SER A N 6
ATOM 6933 C CA . SER A 1 77 ? -2.513 -33.814 -4.273 1.00 0.00 77 SER A CA 6
ATOM 6934 C C . SER A 1 77 ? -3.212 -35.049 -3.712 1.00 0.00 77 SER A C 6
ATOM 6935 O O . SER A 1 77 ? -3.434 -35.155 -2.505 1.00 0.00 77 SER A O 6
ATOM 6943 N N . SER A 1 78 ? -3.555 -35.980 -4.595 1.00 0.00 78 SER A N 6
ATOM 6944 C CA . SER A 1 78 ? -4.232 -37.206 -4.190 1.00 0.00 78 SER A CA 6
ATOM 6945 C C . SER A 1 78 ? -3.264 -38.154 -3.488 1.00 0.00 78 SER A C 6
ATOM 6946 O O . SER A 1 78 ? -2.047 -38.010 -3.596 1.00 0.00 78 SER A O 6
ATOM 6954 N N . GLY A 1 79 ? -3.815 -39.125 -2.766 1.00 0.00 79 GLY A N 6
ATOM 6955 C CA . GLY A 1 79 ? -2.988 -40.083 -2.056 1.00 0.00 79 GLY A CA 6
ATOM 6956 C C . GLY A 1 79 ? -3.668 -41.428 -1.892 1.00 0.00 79 GLY A C 6
ATOM 6957 O O . GLY A 1 79 ? -3.619 -42.269 -2.789 1.00 0.00 79 GLY A O 6
ATOM 6961 N N . GLY A 1 1 ? -16.685 -17.404 -1.932 1.00 0.00 1 GLY A N 7
ATOM 6962 C CA . GLY A 1 1 ? -16.725 -16.514 -3.077 1.00 0.00 1 GLY A CA 7
ATOM 6963 C C . GLY A 1 1 ? -15.441 -15.727 -3.246 1.00 0.00 1 GLY A C 7
ATOM 6964 O O . GLY A 1 1 ? -14.434 -16.262 -3.710 1.00 0.00 1 GLY A O 7
ATOM 6968 N N . SER A 1 2 ? -15.475 -14.453 -2.870 1.00 0.00 2 SER A N 7
ATOM 6969 C CA . SER A 1 2 ? -14.306 -13.589 -2.987 1.00 0.00 2 SER A CA 7
ATOM 6970 C C . SER A 1 2 ? -13.027 -14.360 -2.674 1.00 0.00 2 SER A C 7
ATOM 6971 O O . SER A 1 2 ? -13.010 -15.227 -1.800 1.00 0.00 2 SER A O 7
ATOM 6979 N N . SER A 1 3 ? -11.958 -14.038 -3.395 1.00 0.00 3 SER A N 7
ATOM 6980 C CA . SER A 1 3 ? -10.675 -14.702 -3.198 1.00 0.00 3 SER A CA 7
ATOM 6981 C C . SER A 1 3 ? -10.332 -14.792 -1.714 1.00 0.00 3 SER A C 7
ATOM 6982 O O . SER A 1 3 ? -9.856 -15.821 -1.237 1.00 0.00 3 SER A O 7
ATOM 6990 N N . GLY A 1 4 ? -10.580 -13.706 -0.988 1.00 0.00 4 GLY A N 7
ATOM 6991 C CA . GLY A 1 4 ? -10.291 -13.682 0.434 1.00 0.00 4 GLY A CA 7
ATOM 6992 C C . GLY A 1 4 ? -9.402 -12.519 0.826 1.00 0.00 4 GLY A C 7
ATOM 6993 O O . GLY A 1 4 ? -8.202 -12.689 1.035 1.00 0.00 4 GLY A O 7
ATOM 6997 N N . SER A 1 5 ? -9.993 -11.332 0.924 1.00 0.00 5 SER A N 7
ATOM 6998 C CA . SER A 1 5 ? -9.245 -10.134 1.288 1.00 0.00 5 SER A CA 7
ATOM 6999 C C . SER A 1 5 ? -9.858 -9.462 2.513 1.00 0.00 5 SER A C 7
ATOM 7000 O O . SER A 1 5 ? -10.010 -8.241 2.553 1.00 0.00 5 SER A O 7
ATOM 7008 N N . SER A 1 6 ? -10.209 -10.268 3.509 1.00 0.00 6 SER A N 7
ATOM 7009 C CA . SER A 1 6 ? -10.809 -9.753 4.734 1.00 0.00 6 SER A CA 7
ATOM 7010 C C . SER A 1 6 ? -10.174 -8.425 5.134 1.00 0.00 6 SER A C 7
ATOM 7011 O O . SER A 1 6 ? -10.864 -7.492 5.541 1.00 0.00 6 SER A O 7
ATOM 7019 N N . GLY A 1 7 ? -8.852 -8.349 5.015 1.00 0.00 7 GLY A N 7
ATOM 7020 C CA . GLY A 1 7 ? -8.144 -7.132 5.368 1.00 0.00 7 GLY A CA 7
ATOM 7021 C C . GLY A 1 7 ? -8.490 -5.974 4.453 1.00 0.00 7 GLY A C 7
ATOM 7022 O O . GLY A 1 7 ? -8.775 -6.172 3.271 1.00 0.00 7 GLY A O 7
ATOM 7026 N N . ARG A 1 8 ? -8.466 -4.763 4.999 1.00 0.00 8 ARG A N 7
ATOM 7027 C CA . ARG A 1 8 ? -8.783 -3.569 4.224 1.00 0.00 8 ARG A CA 7
ATOM 7028 C C . ARG A 1 8 ? -7.759 -3.355 3.113 1.00 0.00 8 ARG A C 7
ATOM 7029 O O . ARG A 1 8 ? -6.615 -3.803 3.213 1.00 0.00 8 ARG A O 7
ATOM 7050 N N . LEU A 1 9 ? -8.176 -2.669 2.055 1.00 0.00 9 LEU A N 7
ATOM 7051 C CA . LEU A 1 9 ? -7.296 -2.395 0.925 1.00 0.00 9 LEU A CA 7
ATOM 7052 C C . LEU A 1 9 ? -6.999 -0.903 0.814 1.00 0.00 9 LEU A C 7
ATOM 7053 O O . LEU A 1 9 ? -7.671 -0.079 1.436 1.00 0.00 9 LEU A O 7
ATOM 7069 N N . CYS A 1 10 ? -5.992 -0.563 0.018 1.00 0.00 10 CYS A N 7
ATOM 7070 C CA . CYS A 1 10 ? -5.607 0.831 -0.176 1.00 0.00 10 CYS A CA 7
ATOM 7071 C C . CYS A 1 10 ? -4.697 0.980 -1.390 1.00 0.00 10 CYS A C 7
ATOM 7072 O O . CYS A 1 10 ? -3.942 0.069 -1.729 1.00 0.00 10 CYS A O 7
ATOM 7080 N N . LYS A 1 11 ? -4.775 2.134 -2.043 1.00 0.00 11 LYS A N 7
ATOM 7081 C CA . LYS A 1 11 ? -3.959 2.404 -3.221 1.00 0.00 11 LYS A CA 7
ATOM 7082 C C . LYS A 1 11 ? -2.865 3.420 -2.904 1.00 0.00 11 LYS A C 7
ATOM 7083 O O . LYS A 1 11 ? -3.100 4.397 -2.194 1.00 0.00 11 LYS A O 7
ATOM 7102 N N . ALA A 1 12 ? -1.671 3.182 -3.437 1.00 0.00 12 ALA A N 7
ATOM 7103 C CA . ALA A 1 12 ? -0.543 4.078 -3.214 1.00 0.00 12 ALA A CA 7
ATOM 7104 C C . ALA A 1 12 ? -0.623 5.299 -4.124 1.00 0.00 12 ALA A C 7
ATOM 7105 O O . ALA A 1 12 ? -0.382 5.205 -5.328 1.00 0.00 12 ALA A O 7
ATOM 7112 N N . LEU A 1 13 ? -0.963 6.443 -3.542 1.00 0.00 13 LEU A N 7
ATOM 7113 C CA . LEU A 1 13 ? -1.075 7.684 -4.301 1.00 0.00 13 LEU A CA 7
ATOM 7114 C C . LEU A 1 13 ? 0.294 8.156 -4.779 1.00 0.00 13 LEU A C 7
ATOM 7115 O O . LEU A 1 13 ? 0.401 8.886 -5.764 1.00 0.00 13 LEU A O 7
ATOM 7131 N N . TYR A 1 14 ? 1.339 7.731 -4.076 1.00 0.00 14 TYR A N 7
ATOM 7132 C CA . TYR A 1 14 ? 2.702 8.111 -4.429 1.00 0.00 14 TYR A CA 7
ATOM 7133 C C . TYR A 1 14 ? 3.674 6.968 -4.151 1.00 0.00 14 TYR A C 7
ATOM 7134 O O . TYR A 1 14 ? 3.418 6.113 -3.304 1.00 0.00 14 TYR A O 7
ATOM 7152 N N . SER A 1 15 ? 4.791 6.963 -4.871 1.00 0.00 15 SER A N 7
ATOM 7153 C CA . SER A 1 15 ? 5.802 5.925 -4.705 1.00 0.00 15 SER A CA 7
ATOM 7154 C C . SER A 1 15 ? 6.673 6.204 -3.485 1.00 0.00 15 SER A C 7
ATOM 7155 O O . SER A 1 15 ? 7.201 7.305 -3.323 1.00 0.00 15 SER A O 7
ATOM 7163 N N . PHE A 1 16 ? 6.820 5.200 -2.627 1.00 0.00 16 PHE A N 7
ATOM 7164 C CA . PHE A 1 16 ? 7.626 5.336 -1.420 1.00 0.00 16 PHE A CA 7
ATOM 7165 C C . PHE A 1 16 ? 8.836 4.408 -1.466 1.00 0.00 16 PHE A C 7
ATOM 7166 O O . PHE A 1 16 ? 8.775 3.320 -2.038 1.00 0.00 16 PHE A O 7
ATOM 7183 N N . GLN A 1 17 ? 9.935 4.848 -0.860 1.00 0.00 17 GLN A N 7
ATOM 7184 C CA . GLN A 1 17 ? 11.160 4.057 -0.834 1.00 0.00 17 GLN A CA 7
ATOM 7185 C C . GLN A 1 17 ? 11.515 3.652 0.593 1.00 0.00 17 GLN A C 7
ATOM 7186 O O . GLN A 1 17 ? 12.052 4.451 1.360 1.00 0.00 17 GLN A O 7
ATOM 7200 N N . ALA A 1 18 ? 11.212 2.406 0.942 1.00 0.00 18 ALA A N 7
ATOM 7201 C CA . ALA A 1 18 ? 11.501 1.895 2.276 1.00 0.00 18 ALA A CA 7
ATOM 7202 C C . ALA A 1 18 ? 13.004 1.789 2.510 1.00 0.00 18 ALA A C 7
ATOM 7203 O O . ALA A 1 18 ? 13.706 1.081 1.787 1.00 0.00 18 ALA A O 7
ATOM 7210 N N . ARG A 1 19 ? 13.493 2.497 3.523 1.00 0.00 19 ARG A N 7
ATOM 7211 C CA . ARG A 1 19 ? 14.914 2.483 3.849 1.00 0.00 19 ARG A CA 7
ATOM 7212 C C . ARG A 1 19 ? 15.359 1.088 4.280 1.00 0.00 19 ARG A C 7
ATOM 7213 O O . ARG A 1 19 ? 16.410 0.605 3.861 1.00 0.00 19 ARG A O 7
ATOM 7234 N N . GLN A 1 20 ? 14.552 0.448 5.120 1.00 0.00 20 GLN A N 7
ATOM 7235 C CA . GLN A 1 20 ? 14.864 -0.890 5.608 1.00 0.00 20 GLN A CA 7
ATOM 7236 C C . GLN A 1 20 ? 13.602 -1.742 5.706 1.00 0.00 20 GLN A C 7
ATOM 7237 O O . GLN A 1 20 ? 12.493 -1.251 5.497 1.00 0.00 20 GLN A O 7
ATOM 7251 N N . ASP A 1 21 ? 13.780 -3.019 6.024 1.00 0.00 21 ASP A N 7
ATOM 7252 C CA . ASP A 1 21 ? 12.656 -3.939 6.150 1.00 0.00 21 ASP A CA 7
ATOM 7253 C C . ASP A 1 21 ? 11.513 -3.297 6.929 1.00 0.00 21 ASP A C 7
ATOM 7254 O O . ASP A 1 21 ? 10.352 -3.374 6.524 1.00 0.00 21 ASP A O 7
ATOM 7263 N N . ASP A 1 22 ? 11.848 -2.664 8.048 1.00 0.00 22 ASP A N 7
ATOM 7264 C CA . ASP A 1 22 ? 10.849 -2.008 8.884 1.00 0.00 22 ASP A CA 7
ATOM 7265 C C . ASP A 1 22 ? 9.832 -1.258 8.029 1.00 0.00 22 ASP A C 7
ATOM 7266 O O . ASP A 1 22 ? 8.646 -1.218 8.351 1.00 0.00 22 ASP A O 7
ATOM 7275 N N . GLU A 1 23 ? 10.307 -0.664 6.938 1.00 0.00 23 GLU A N 7
ATOM 7276 C CA . GLU A 1 23 ? 9.439 0.086 6.038 1.00 0.00 23 GLU A CA 7
ATOM 7277 C C . GLU A 1 23 ? 9.136 -0.719 4.777 1.00 0.00 23 GLU A C 7
ATOM 7278 O O . GLU A 1 23 ? 9.833 -1.685 4.461 1.00 0.00 23 GLU A O 7
ATOM 7290 N N . LEU A 1 24 ? 8.092 -0.316 4.062 1.00 0.00 24 LEU A N 7
ATOM 7291 C CA . LEU A 1 24 ? 7.695 -0.999 2.836 1.00 0.00 24 LEU A CA 7
ATOM 7292 C C . LEU A 1 24 ? 7.695 -0.037 1.652 1.00 0.00 24 LEU A C 7
ATOM 7293 O O . LEU A 1 24 ? 7.111 1.044 1.718 1.00 0.00 24 LEU A O 7
ATOM 7309 N N . ASN A 1 25 ? 8.353 -0.439 0.569 1.00 0.00 25 ASN A N 7
ATOM 7310 C CA . ASN A 1 25 ? 8.427 0.387 -0.631 1.00 0.00 25 ASN A CA 7
ATOM 7311 C C . ASN A 1 25 ? 7.101 0.371 -1.385 1.00 0.00 25 ASN A C 7
ATOM 7312 O O . ASN A 1 25 ? 6.449 -0.668 -1.495 1.00 0.00 25 ASN A O 7
ATOM 7323 N N . LEU A 1 26 ? 6.708 1.529 -1.903 1.00 0.00 26 LEU A N 7
ATOM 7324 C CA . LEU A 1 26 ? 5.460 1.650 -2.648 1.00 0.00 26 LEU A CA 7
ATOM 7325 C C . LEU A 1 26 ? 5.692 2.332 -3.992 1.00 0.00 26 LEU A C 7
ATOM 7326 O O . LEU A 1 26 ? 6.673 3.053 -4.172 1.00 0.00 26 LEU A O 7
ATOM 7342 N N . GLU A 1 27 ? 4.781 2.101 -4.933 1.00 0.00 27 GLU A N 7
ATOM 7343 C CA . GLU A 1 27 ? 4.886 2.695 -6.260 1.00 0.00 27 GLU A CA 7
ATOM 7344 C C . GLU A 1 27 ? 3.549 3.283 -6.701 1.00 0.00 27 GLU A C 7
ATOM 7345 O O . GLU A 1 27 ? 2.488 2.851 -6.249 1.00 0.00 27 GLU A O 7
ATOM 7357 N N . LYS A 1 28 ? 3.608 4.273 -7.586 1.00 0.00 28 LYS A N 7
ATOM 7358 C CA . LYS A 1 28 ? 2.403 4.921 -8.090 1.00 0.00 28 LYS A CA 7
ATOM 7359 C C . LYS A 1 28 ? 1.365 3.887 -8.515 1.00 0.00 28 LYS A C 7
ATOM 7360 O O . LYS A 1 28 ? 1.648 3.007 -9.326 1.00 0.00 28 LYS A O 7
ATOM 7379 N N . GLY A 1 29 ? 0.162 4.001 -7.961 1.00 0.00 29 GLY A N 7
ATOM 7380 C CA . GLY A 1 29 ? -0.900 3.070 -8.296 1.00 0.00 29 GLY A CA 7
ATOM 7381 C C . GLY A 1 29 ? -0.600 1.658 -7.834 1.00 0.00 29 GLY A C 7
ATOM 7382 O O . GLY A 1 29 ? -0.578 0.726 -8.638 1.00 0.00 29 GLY A O 7
ATOM 7386 N N . ASP A 1 30 ? -0.366 1.499 -6.536 1.00 0.00 30 ASP A N 7
ATOM 7387 C CA . ASP A 1 30 ? -0.065 0.190 -5.968 1.00 0.00 30 ASP A CA 7
ATOM 7388 C C . ASP A 1 30 ? -1.065 -0.170 -4.873 1.00 0.00 30 ASP A C 7
ATOM 7389 O O . ASP A 1 30 ? -1.276 0.599 -3.935 1.00 0.00 30 ASP A O 7
ATOM 7398 N N . ILE A 1 31 ? -1.677 -1.343 -5.000 1.00 0.00 31 ILE A N 7
ATOM 7399 C CA . ILE A 1 31 ? -2.653 -1.804 -4.022 1.00 0.00 31 ILE A CA 7
ATOM 7400 C C . ILE A 1 31 ? -1.988 -2.638 -2.932 1.00 0.00 31 ILE A C 7
ATOM 7401 O O . ILE A 1 31 ? -1.480 -3.728 -3.192 1.00 0.00 31 ILE A O 7
ATOM 7417 N N . VAL A 1 32 ? -1.997 -2.117 -1.708 1.00 0.00 32 VAL A N 7
ATOM 7418 C CA . VAL A 1 32 ? -1.397 -2.814 -0.577 1.00 0.00 32 VAL A CA 7
ATOM 7419 C C . VAL A 1 32 ? -2.466 -3.362 0.361 1.00 0.00 32 VAL A C 7
ATOM 7420 O O . VAL A 1 32 ? -3.468 -2.699 0.632 1.00 0.00 32 VAL A O 7
ATOM 7433 N N . ILE A 1 33 ? -2.248 -4.576 0.854 1.00 0.00 33 ILE A N 7
ATOM 7434 C CA . ILE A 1 33 ? -3.192 -5.213 1.764 1.00 0.00 33 ILE A CA 7
ATOM 7435 C C . ILE A 1 33 ? -3.003 -4.712 3.191 1.00 0.00 33 ILE A C 7
ATOM 7436 O O . ILE A 1 33 ? -1.966 -4.949 3.811 1.00 0.00 33 ILE A O 7
ATOM 7452 N N . ILE A 1 34 ? -4.013 -4.021 3.709 1.00 0.00 34 ILE A N 7
ATOM 7453 C CA . ILE A 1 34 ? -3.959 -3.490 5.065 1.00 0.00 34 ILE A CA 7
ATOM 7454 C C . ILE A 1 34 ? -4.095 -4.603 6.097 1.00 0.00 34 ILE A C 7
ATOM 7455 O O . ILE A 1 34 ? -5.080 -5.342 6.103 1.00 0.00 34 ILE A O 7
ATOM 7471 N N . HIS A 1 35 ? -3.100 -4.717 6.972 1.00 0.00 35 HIS A N 7
ATOM 7472 C CA . HIS A 1 35 ? -3.110 -5.740 8.012 1.00 0.00 35 HIS A CA 7
ATOM 7473 C C . HIS A 1 35 ? -3.274 -5.110 9.392 1.00 0.00 35 HIS A C 7
ATOM 7474 O O . HIS A 1 35 ? -4.141 -5.511 10.167 1.00 0.00 35 HIS A O 7
ATOM 7489 N N . GLU A 1 36 ? -2.435 -4.123 9.690 1.00 0.00 36 GLU A N 7
ATOM 7490 C CA . GLU A 1 36 ? -2.487 -3.439 10.977 1.00 0.00 36 GLU A CA 7
ATOM 7491 C C . GLU A 1 36 ? -2.134 -1.963 10.824 1.00 0.00 36 GLU A C 7
ATOM 7492 O O . GLU A 1 36 ? -1.224 -1.604 10.076 1.00 0.00 36 GLU A O 7
ATOM 7504 N N . LYS A 1 37 ? -2.861 -1.110 11.537 1.00 0.00 37 LYS A N 7
ATOM 7505 C CA . LYS A 1 37 ? -2.627 0.328 11.483 1.00 0.00 37 LYS A CA 7
ATOM 7506 C C . LYS A 1 37 ? -2.562 0.922 12.886 1.00 0.00 37 LYS A C 7
ATOM 7507 O O . LYS A 1 37 ? -3.129 1.983 13.149 1.00 0.00 37 LYS A O 7
ATOM 7526 N N . LYS A 1 38 ? -1.867 0.233 13.784 1.00 0.00 38 LYS A N 7
ATOM 7527 C CA . LYS A 1 38 ? -1.725 0.693 15.161 1.00 0.00 38 LYS A CA 7
ATOM 7528 C C . LYS A 1 38 ? -1.068 2.069 15.209 1.00 0.00 38 LYS A C 7
ATOM 7529 O O . LYS A 1 38 ? -1.704 3.057 15.574 1.00 0.00 38 LYS A O 7
ATOM 7548 N N . GLU A 1 39 ? 0.207 2.124 14.838 1.00 0.00 39 GLU A N 7
ATOM 7549 C CA . GLU A 1 39 ? 0.949 3.380 14.839 1.00 0.00 39 GLU A CA 7
ATOM 7550 C C . GLU A 1 39 ? 0.114 4.505 14.233 1.00 0.00 39 GLU A C 7
ATOM 7551 O O . GLU A 1 39 ? -0.939 4.262 13.645 1.00 0.00 39 GLU A O 7
ATOM 7563 N N . GLU A 1 40 ? 0.594 5.736 14.383 1.00 0.00 40 GLU A N 7
ATOM 7564 C CA . GLU A 1 40 ? -0.109 6.898 13.852 1.00 0.00 40 GLU A CA 7
ATOM 7565 C C . GLU A 1 40 ? 0.404 7.255 12.460 1.00 0.00 40 GLU A C 7
ATOM 7566 O O . GLU A 1 40 ? 1.543 7.692 12.299 1.00 0.00 40 GLU A O 7
ATOM 7578 N N . GLY A 1 41 ? -0.446 7.064 11.455 1.00 0.00 41 GLY A N 7
ATOM 7579 C CA . GLY A 1 41 ? -0.061 7.369 10.090 1.00 0.00 41 GLY A CA 7
ATOM 7580 C C . GLY A 1 41 ? 0.691 6.230 9.431 1.00 0.00 41 GLY A C 7
ATOM 7581 O O . GLY A 1 41 ? 0.565 6.009 8.226 1.00 0.00 41 GLY A O 7
ATOM 7585 N N . TRP A 1 42 ? 1.477 5.508 10.221 1.00 0.00 42 TRP A N 7
ATOM 7586 C CA . TRP A 1 42 ? 2.254 4.386 9.706 1.00 0.00 42 TRP A CA 7
ATOM 7587 C C . TRP A 1 42 ? 1.412 3.115 9.660 1.00 0.00 42 TRP A C 7
ATOM 7588 O O . TRP A 1 42 ? 1.104 2.527 10.697 1.00 0.00 42 TRP A O 7
ATOM 7609 N N . TRP A 1 43 ? 1.045 2.698 8.455 1.00 0.00 43 TRP A N 7
ATOM 7610 C CA . TRP A 1 43 ? 0.238 1.496 8.275 1.00 0.00 43 TRP A CA 7
ATOM 7611 C C . TRP A 1 43 ? 1.122 0.280 8.020 1.00 0.00 43 TRP A C 7
ATOM 7612 O O . TRP A 1 43 ? 2.272 0.414 7.601 1.00 0.00 43 TRP A O 7
ATOM 7633 N N . PHE A 1 44 ? 0.578 -0.905 8.274 1.00 0.00 44 PHE A N 7
ATOM 7634 C CA . PHE A 1 44 ? 1.318 -2.145 8.072 1.00 0.00 44 PHE A CA 7
ATOM 7635 C C . PHE A 1 44 ? 0.571 -3.076 7.122 1.00 0.00 44 PHE A C 7
ATOM 7636 O O . PHE A 1 44 ? -0.642 -3.248 7.230 1.00 0.00 44 PHE A O 7
ATOM 7653 N N . GLY A 1 45 ? 1.306 -3.674 6.189 1.00 0.00 45 GLY A N 7
ATOM 7654 C CA . GLY A 1 45 ? 0.697 -4.579 5.232 1.00 0.00 45 GLY A CA 7
ATOM 7655 C C . GLY A 1 45 ? 1.657 -4.993 4.134 1.00 0.00 45 GLY A C 7
ATOM 7656 O O . GLY A 1 45 ? 2.775 -4.484 4.052 1.00 0.00 45 GLY A O 7
ATOM 7660 N N . SER A 1 46 ? 1.221 -5.921 3.288 1.00 0.00 46 SER A N 7
ATOM 7661 C CA . SER A 1 46 ? 2.051 -6.408 2.192 1.00 0.00 46 SER A CA 7
ATOM 7662 C C . SER A 1 46 ? 1.571 -5.849 0.857 1.00 0.00 46 SER A C 7
ATOM 7663 O O . SER A 1 46 ? 0.369 -5.781 0.595 1.00 0.00 46 SER A O 7
ATOM 7671 N N . LEU A 1 47 ? 2.518 -5.449 0.015 1.00 0.00 47 LEU A N 7
ATOM 7672 C CA . LEU A 1 47 ? 2.193 -4.895 -1.295 1.00 0.00 47 LEU A CA 7
ATOM 7673 C C . LEU A 1 47 ? 2.179 -5.988 -2.360 1.00 0.00 47 LEU A C 7
ATOM 7674 O O . LEU A 1 47 ? 1.117 -6.418 -2.807 1.00 0.00 47 LEU A O 7
ATOM 7690 N N . ASN A 1 48 ? 3.366 -6.433 -2.759 1.00 0.00 48 ASN A N 7
ATOM 7691 C CA . ASN A 1 48 ? 3.489 -7.477 -3.770 1.00 0.00 48 ASN A CA 7
ATOM 7692 C C . ASN A 1 48 ? 4.160 -8.719 -3.191 1.00 0.00 48 ASN A C 7
ATOM 7693 O O . ASN A 1 48 ? 4.869 -9.439 -3.892 1.00 0.00 48 ASN A O 7
ATOM 7704 N N . GLY A 1 49 ? 3.930 -8.963 -1.904 1.00 0.00 49 GLY A N 7
ATOM 7705 C CA . GLY A 1 49 ? 4.518 -10.119 -1.252 1.00 0.00 49 GLY A CA 7
ATOM 7706 C C . GLY A 1 49 ? 5.500 -9.732 -0.164 1.00 0.00 49 GLY A C 7
ATOM 7707 O O . GLY A 1 49 ? 6.136 -10.594 0.444 1.00 0.00 49 GLY A O 7
ATOM 7711 N N . LYS A 1 50 ? 5.628 -8.433 0.082 1.00 0.00 50 LYS A N 7
ATOM 7712 C CA . LYS A 1 50 ? 6.540 -7.933 1.104 1.00 0.00 50 LYS A CA 7
ATOM 7713 C C . LYS A 1 50 ? 5.791 -7.110 2.147 1.00 0.00 50 LYS A C 7
ATOM 7714 O O . LYS A 1 50 ? 5.194 -6.081 1.829 1.00 0.00 50 LYS A O 7
ATOM 7733 N N . LYS A 1 51 ? 5.827 -7.568 3.393 1.00 0.00 51 LYS A N 7
ATOM 7734 C CA . LYS A 1 51 ? 5.154 -6.874 4.484 1.00 0.00 51 LYS A CA 7
ATOM 7735 C C . LYS A 1 51 ? 6.081 -5.851 5.132 1.00 0.00 51 LYS A C 7
ATOM 7736 O O . LYS A 1 51 ? 7.290 -6.064 5.224 1.00 0.00 51 LYS A O 7
ATOM 7755 N N . GLY A 1 52 ? 5.507 -4.739 5.582 1.00 0.00 52 GLY A N 7
ATOM 7756 C CA . GLY A 1 52 ? 6.297 -3.701 6.218 1.00 0.00 52 GLY A CA 7
ATOM 7757 C C . GLY A 1 52 ? 5.458 -2.514 6.647 1.00 0.00 52 GLY A C 7
ATOM 7758 O O . GLY A 1 52 ? 4.287 -2.408 6.280 1.00 0.00 52 GLY A O 7
ATOM 7762 N N . HIS A 1 53 ? 6.056 -1.620 7.427 1.00 0.00 53 HIS A N 7
ATOM 7763 C CA . HIS A 1 53 ? 5.354 -0.435 7.908 1.00 0.00 53 HIS A CA 7
ATOM 7764 C C . HIS A 1 53 ? 5.463 0.707 6.902 1.00 0.00 53 HIS A C 7
ATOM 7765 O O . HIS A 1 53 ? 6.486 1.388 6.828 1.00 0.00 53 HIS A O 7
ATOM 7780 N N . PHE A 1 54 ? 4.402 0.909 6.127 1.00 0.00 54 PHE A N 7
ATOM 7781 C CA . PHE A 1 54 ? 4.379 1.967 5.123 1.00 0.00 54 PHE A CA 7
ATOM 7782 C C . PHE A 1 54 ? 3.545 3.152 5.601 1.00 0.00 54 PHE A C 7
ATOM 7783 O O . PHE A 1 54 ? 2.650 3.018 6.435 1.00 0.00 54 PHE A O 7
ATOM 7800 N N . PRO A 1 55 ? 3.847 4.343 5.062 1.00 0.00 55 PRO A N 7
ATOM 7801 C CA . PRO A 1 55 ? 3.137 5.575 5.418 1.00 0.00 55 PRO A CA 7
ATOM 7802 C C . PRO A 1 55 ? 1.705 5.591 4.896 1.00 0.00 55 PRO A C 7
ATOM 7803 O O . PRO A 1 55 ? 1.432 5.123 3.791 1.00 0.00 55 PRO A O 7
ATOM 7814 N N . ALA A 1 56 ? 0.794 6.133 5.697 1.00 0.00 56 ALA A N 7
ATOM 7815 C CA . ALA A 1 56 ? -0.610 6.212 5.314 1.00 0.00 56 ALA A CA 7
ATOM 7816 C C . ALA A 1 56 ? -0.858 7.385 4.372 1.00 0.00 56 ALA A C 7
ATOM 7817 O O . ALA A 1 56 ? -1.669 7.294 3.452 1.00 0.00 56 ALA A O 7
ATOM 7824 N N . ALA A 1 57 ? -0.153 8.487 4.609 1.00 0.00 57 ALA A N 7
ATOM 7825 C CA . ALA A 1 57 ? -0.295 9.678 3.780 1.00 0.00 57 ALA A CA 7
ATOM 7826 C C . ALA A 1 57 ? 0.064 9.382 2.328 1.00 0.00 57 ALA A C 7
ATOM 7827 O O . ALA A 1 57 ? -0.160 10.208 1.443 1.00 0.00 57 ALA A O 7
ATOM 7834 N N . TYR A 1 58 ? 0.623 8.201 2.091 1.00 0.00 58 TYR A N 7
ATOM 7835 C CA . TYR A 1 58 ? 1.016 7.798 0.746 1.00 0.00 58 TYR A CA 7
ATOM 7836 C C . TYR A 1 58 ? -0.035 6.886 0.121 1.00 0.00 58 TYR A C 7
ATOM 7837 O O . TYR A 1 58 ? -0.192 6.844 -1.100 1.00 0.00 58 TYR A O 7
ATOM 7855 N N . VAL A 1 59 ? -0.755 6.156 0.967 1.00 0.00 59 VAL A N 7
ATOM 7856 C CA . VAL A 1 59 ? -1.794 5.246 0.500 1.00 0.00 59 VAL A CA 7
ATOM 7857 C C . VAL A 1 59 ? -3.167 5.674 1.004 1.00 0.00 59 VAL A C 7
ATOM 7858 O O . VAL A 1 59 ? -3.308 6.134 2.136 1.00 0.00 59 VAL A O 7
ATOM 7871 N N . GLU A 1 60 ? -4.178 5.519 0.154 1.00 0.00 60 GLU A N 7
ATOM 7872 C CA . GLU A 1 60 ? -5.541 5.891 0.514 1.00 0.00 60 GLU A CA 7
ATOM 7873 C C . GLU A 1 60 ? -6.446 4.662 0.559 1.00 0.00 60 GLU A C 7
ATOM 7874 O O . GLU A 1 60 ? -6.505 3.888 -0.395 1.00 0.00 60 GLU A O 7
ATOM 7886 N N . GLU A 1 61 ? -7.147 4.492 1.675 1.00 0.00 61 GLU A N 7
ATOM 7887 C CA . GLU A 1 61 ? -8.048 3.358 1.846 1.00 0.00 61 GLU A CA 7
ATOM 7888 C C . GLU A 1 61 ? -9.076 3.306 0.720 1.00 0.00 61 GLU A C 7
ATOM 7889 O O . GLU A 1 61 ? -9.557 4.340 0.254 1.00 0.00 61 GLU A O 7
ATOM 7901 N N . LEU A 1 62 ? -9.410 2.095 0.287 1.00 0.00 62 LEU A N 7
ATOM 7902 C CA . LEU A 1 62 ? -10.382 1.907 -0.785 1.00 0.00 62 LEU A CA 7
ATOM 7903 C C . LEU A 1 62 ? -11.412 0.848 -0.406 1.00 0.00 62 LEU A C 7
ATOM 7904 O O . LEU A 1 62 ? -11.142 -0.065 0.374 1.00 0.00 62 LEU A O 7
ATOM 7920 N N . PRO A 1 63 ? -12.622 0.970 -0.972 1.00 0.00 63 PRO A N 7
ATOM 7921 C CA . PRO A 1 63 ? -13.717 0.031 -0.710 1.00 0.00 63 PRO A CA 7
ATOM 7922 C C . PRO A 1 63 ? -13.461 -1.342 -1.322 1.00 0.00 63 PRO A C 7
ATOM 7923 O O . PRO A 1 63 ? -12.726 -1.469 -2.301 1.00 0.00 63 PRO A O 7
ATOM 7934 N N . SER A 1 64 ? -14.073 -2.368 -0.739 1.00 0.00 64 SER A N 7
ATOM 7935 C CA . SER A 1 64 ? -13.908 -3.733 -1.225 1.00 0.00 64 SER A CA 7
ATOM 7936 C C . SER A 1 64 ? -13.992 -3.781 -2.748 1.00 0.00 64 SER A C 7
ATOM 7937 O O . SER A 1 64 ? -15.057 -3.576 -3.328 1.00 0.00 64 SER A O 7
ATOM 7945 N N . ASN A 1 65 ? -12.860 -4.053 -3.388 1.00 0.00 65 ASN A N 7
ATOM 7946 C CA . ASN A 1 65 ? -12.803 -4.127 -4.843 1.00 0.00 65 ASN A CA 7
ATOM 7947 C C . ASN A 1 65 ? -13.380 -5.448 -5.343 1.00 0.00 65 ASN A C 7
ATOM 7948 O O . ASN A 1 65 ? -12.739 -6.494 -5.244 1.00 0.00 65 ASN A O 7
ATOM 7959 N N . ALA A 1 66 ? -14.594 -5.392 -5.881 1.00 0.00 66 ALA A N 7
ATOM 7960 C CA . ALA A 1 66 ? -15.257 -6.583 -6.399 1.00 0.00 66 ALA A CA 7
ATOM 7961 C C . ALA A 1 66 ? -15.830 -6.331 -7.789 1.00 0.00 66 ALA A C 7
ATOM 7962 O O . ALA A 1 66 ? -16.241 -5.217 -8.110 1.00 0.00 66 ALA A O 7
ATOM 7969 N N . GLY A 1 67 ? -15.854 -7.375 -8.612 1.00 0.00 67 GLY A N 7
ATOM 7970 C CA . GLY A 1 67 ? -16.378 -7.246 -9.959 1.00 0.00 67 GLY A CA 7
ATOM 7971 C C . GLY A 1 67 ? -15.375 -7.668 -11.015 1.00 0.00 67 GLY A C 7
ATOM 7972 O O . GLY A 1 67 ? -14.171 -7.692 -10.762 1.00 0.00 67 GLY A O 7
ATOM 7976 N N . ASN A 1 68 ? -15.872 -8.002 -12.201 1.00 0.00 68 ASN A N 7
ATOM 7977 C CA . ASN A 1 68 ? -15.011 -8.428 -13.298 1.00 0.00 68 ASN A CA 7
ATOM 7978 C C . ASN A 1 68 ? -14.143 -7.272 -13.788 1.00 0.00 68 ASN A C 7
ATOM 7979 O O . ASN A 1 68 ? -14.627 -6.157 -13.987 1.00 0.00 68 ASN A O 7
ATOM 7990 N N . THR A 1 69 ? -12.856 -7.546 -13.981 1.00 0.00 69 THR A N 7
ATOM 7991 C CA . THR A 1 69 ? -11.920 -6.530 -14.447 1.00 0.00 69 THR A CA 7
ATOM 7992 C C . THR A 1 69 ? -10.818 -7.148 -15.300 1.00 0.00 69 THR A C 7
ATOM 7993 O O . THR A 1 69 ? -10.283 -8.205 -14.968 1.00 0.00 69 THR A O 7
ATOM 8004 N N . ALA A 1 70 ? -10.484 -6.481 -16.400 1.00 0.00 70 ALA A N 7
ATOM 8005 C CA . ALA A 1 70 ? -9.443 -6.964 -17.299 1.00 0.00 70 ALA A CA 7
ATOM 8006 C C . ALA A 1 70 ? -8.055 -6.711 -16.718 1.00 0.00 70 ALA A C 7
ATOM 8007 O O . ALA A 1 70 ? -7.857 -5.779 -15.939 1.00 0.00 70 ALA A O 7
ATOM 8014 N N . THR A 1 71 ? -7.097 -7.549 -17.102 1.00 0.00 71 THR A N 7
ATOM 8015 C CA . THR A 1 71 ? -5.728 -7.417 -16.618 1.00 0.00 71 THR A CA 7
ATOM 8016 C C . THR A 1 71 ? -4.745 -7.297 -17.776 1.00 0.00 71 THR A C 7
ATOM 8017 O O . THR A 1 71 ? -5.030 -7.727 -18.894 1.00 0.00 71 THR A O 7
ATOM 8028 N N . LYS A 1 72 ? -3.584 -6.711 -17.502 1.00 0.00 72 LYS A N 7
ATOM 8029 C CA . LYS A 1 72 ? -2.556 -6.535 -18.521 1.00 0.00 72 LYS A CA 7
ATOM 8030 C C . LYS A 1 72 ? -1.370 -7.459 -18.262 1.00 0.00 72 LYS A C 7
ATOM 8031 O O . LYS A 1 72 ? -0.508 -7.160 -17.436 1.00 0.00 72 LYS A O 7
ATOM 8050 N N . ALA A 1 73 ? -1.333 -8.581 -18.973 1.00 0.00 73 ALA A N 7
ATOM 8051 C CA . ALA A 1 73 ? -0.251 -9.546 -18.821 1.00 0.00 73 ALA A CA 7
ATOM 8052 C C . ALA A 1 73 ? 0.932 -9.188 -19.714 1.00 0.00 73 ALA A C 7
ATOM 8053 O O . ALA A 1 73 ? 0.901 -9.416 -20.924 1.00 0.00 73 ALA A O 7
ATOM 8060 N N . SER A 1 74 ? 1.975 -8.626 -19.111 1.00 0.00 74 SER A N 7
ATOM 8061 C CA . SER A 1 74 ? 3.167 -8.232 -19.853 1.00 0.00 74 SER A CA 7
ATOM 8062 C C . SER A 1 74 ? 4.376 -8.138 -18.927 1.00 0.00 74 SER A C 7
ATOM 8063 O O . SER A 1 74 ? 4.281 -7.625 -17.813 1.00 0.00 74 SER A O 7
ATOM 8071 N N . GLY A 1 75 ? 5.514 -8.637 -19.398 1.00 0.00 75 GLY A N 7
ATOM 8072 C CA . GLY A 1 75 ? 6.727 -8.600 -18.602 1.00 0.00 75 GLY A CA 7
ATOM 8073 C C . GLY A 1 75 ? 7.888 -7.968 -19.342 1.00 0.00 75 GLY A C 7
ATOM 8074 O O . GLY A 1 75 ? 7.767 -7.559 -20.497 1.00 0.00 75 GLY A O 7
ATOM 8078 N N . PRO A 1 76 ? 9.046 -7.879 -18.670 1.00 0.00 76 PRO A N 7
ATOM 8079 C CA . PRO A 1 76 ? 10.256 -7.291 -19.252 1.00 0.00 76 PRO A CA 7
ATOM 8080 C C . PRO A 1 76 ? 10.850 -8.161 -20.355 1.00 0.00 76 PRO A C 7
ATOM 8081 O O . PRO A 1 76 ? 11.427 -9.214 -20.085 1.00 0.00 76 PRO A O 7
ATOM 8092 N N . SER A 1 77 ? 10.706 -7.713 -21.598 1.00 0.00 77 SER A N 7
ATOM 8093 C CA . SER A 1 77 ? 11.225 -8.453 -22.742 1.00 0.00 77 SER A CA 7
ATOM 8094 C C . SER A 1 77 ? 10.978 -9.950 -22.579 1.00 0.00 77 SER A C 7
ATOM 8095 O O . SER A 1 77 ? 11.904 -10.756 -22.669 1.00 0.00 77 SER A O 7
ATOM 8103 N N . SER A 1 78 ? 9.723 -10.313 -22.338 1.00 0.00 78 SER A N 7
ATOM 8104 C CA . SER A 1 78 ? 9.353 -11.712 -22.158 1.00 0.00 78 SER A CA 7
ATOM 8105 C C . SER A 1 78 ? 8.708 -12.270 -23.423 1.00 0.00 78 SER A C 7
ATOM 8106 O O . SER A 1 78 ? 7.694 -11.758 -23.895 1.00 0.00 78 SER A O 7
ATOM 8114 N N . GLY A 1 79 ? 9.305 -13.326 -23.968 1.00 0.00 79 GLY A N 7
ATOM 8115 C CA . GLY A 1 79 ? 8.776 -13.938 -25.174 1.00 0.00 79 GLY A CA 7
ATOM 8116 C C . GLY A 1 79 ? 9.168 -15.396 -25.304 1.00 0.00 79 GLY A C 7
ATOM 8117 O O . GLY A 1 79 ? 8.672 -16.247 -24.565 1.00 0.00 79 GLY A O 7
ATOM 8121 N N . GLY A 1 1 ? -18.961 -16.442 13.661 1.00 0.00 1 GLY A N 8
ATOM 8122 C CA . GLY A 1 1 ? -18.503 -17.505 14.537 1.00 0.00 1 GLY A CA 8
ATOM 8123 C C . GLY A 1 1 ? -17.395 -17.052 15.467 1.00 0.00 1 GLY A C 8
ATOM 8124 O O . GLY A 1 1 ? -17.641 -16.327 16.430 1.00 0.00 1 GLY A O 8
ATOM 8128 N N . SER A 1 2 ? -16.171 -17.482 15.179 1.00 0.00 2 SER A N 8
ATOM 8129 C CA . SER A 1 2 ? -15.021 -17.121 16.000 1.00 0.00 2 SER A CA 8
ATOM 8130 C C . SER A 1 2 ? -13.873 -16.612 15.133 1.00 0.00 2 SER A C 8
ATOM 8131 O O . SER A 1 2 ? -13.384 -15.498 15.322 1.00 0.00 2 SER A O 8
ATOM 8139 N N . SER A 1 3 ? -13.447 -17.437 14.182 1.00 0.00 3 SER A N 8
ATOM 8140 C CA . SER A 1 3 ? -12.354 -17.074 13.288 1.00 0.00 3 SER A CA 8
ATOM 8141 C C . SER A 1 3 ? -12.847 -16.160 12.170 1.00 0.00 3 SER A C 8
ATOM 8142 O O . SER A 1 3 ? -13.842 -16.451 11.508 1.00 0.00 3 SER A O 8
ATOM 8150 N N . GLY A 1 4 ? -12.143 -15.050 11.968 1.00 0.00 4 GLY A N 8
ATOM 8151 C CA . GLY A 1 4 ? -12.523 -14.109 10.931 1.00 0.00 4 GLY A CA 8
ATOM 8152 C C . GLY A 1 4 ? -11.378 -13.205 10.520 1.00 0.00 4 GLY A C 8
ATOM 8153 O O . GLY A 1 4 ? -10.591 -12.768 11.360 1.00 0.00 4 GLY A O 8
ATOM 8157 N N . SER A 1 5 ? -11.283 -12.924 9.225 1.00 0.00 5 SER A N 8
ATOM 8158 C CA . SER A 1 5 ? -10.222 -12.070 8.703 1.00 0.00 5 SER A CA 8
ATOM 8159 C C . SER A 1 5 ? -10.791 -11.002 7.774 1.00 0.00 5 SER A C 8
ATOM 8160 O O . SER A 1 5 ? -11.246 -11.303 6.670 1.00 0.00 5 SER A O 8
ATOM 8168 N N . SER A 1 6 ? -10.763 -9.754 8.230 1.00 0.00 6 SER A N 8
ATOM 8169 C CA . SER A 1 6 ? -11.279 -8.641 7.442 1.00 0.00 6 SER A CA 8
ATOM 8170 C C . SER A 1 6 ? -10.181 -7.619 7.160 1.00 0.00 6 SER A C 8
ATOM 8171 O O . SER A 1 6 ? -10.051 -6.621 7.867 1.00 0.00 6 SER A O 8
ATOM 8179 N N . GLY A 1 7 ? -9.393 -7.878 6.121 1.00 0.00 7 GLY A N 8
ATOM 8180 C CA . GLY A 1 7 ? -8.317 -6.973 5.763 1.00 0.00 7 GLY A CA 8
ATOM 8181 C C . GLY A 1 7 ? -8.785 -5.837 4.876 1.00 0.00 7 GLY A C 8
ATOM 8182 O O . GLY A 1 7 ? -9.651 -6.024 4.021 1.00 0.00 7 GLY A O 8
ATOM 8186 N N . ARG A 1 8 ? -8.213 -4.654 5.080 1.00 0.00 8 ARG A N 8
ATOM 8187 C CA . ARG A 1 8 ? -8.579 -3.482 4.294 1.00 0.00 8 ARG A CA 8
ATOM 8188 C C . ARG A 1 8 ? -7.619 -3.290 3.124 1.00 0.00 8 ARG A C 8
ATOM 8189 O O . ARG A 1 8 ? -6.505 -3.817 3.129 1.00 0.00 8 ARG A O 8
ATOM 8210 N N . LEU A 1 9 ? -8.057 -2.534 2.124 1.00 0.00 9 LEU A N 8
ATOM 8211 C CA . LEU A 1 9 ? -7.236 -2.272 0.946 1.00 0.00 9 LEU A CA 8
ATOM 8212 C C . LEU A 1 9 ? -6.962 -0.780 0.794 1.00 0.00 9 LEU A C 8
ATOM 8213 O O . LEU A 1 9 ? -7.649 0.051 1.390 1.00 0.00 9 LEU A O 8
ATOM 8229 N N . CYS A 1 10 ? -5.958 -0.446 -0.008 1.00 0.00 10 CYS A N 8
ATOM 8230 C CA . CYS A 1 10 ? -5.594 0.947 -0.241 1.00 0.00 10 CYS A CA 8
ATOM 8231 C C . CYS A 1 10 ? -4.725 1.082 -1.486 1.00 0.00 10 CYS A C 8
ATOM 8232 O O . CYS A 1 10 ? -4.056 0.133 -1.896 1.00 0.00 10 CYS A O 8
ATOM 8240 N N . LYS A 1 11 ? -4.740 2.267 -2.087 1.00 0.00 11 LYS A N 8
ATOM 8241 C CA . LYS A 1 11 ? -3.953 2.527 -3.286 1.00 0.00 11 LYS A CA 8
ATOM 8242 C C . LYS A 1 11 ? -2.836 3.526 -2.999 1.00 0.00 11 LYS A C 8
ATOM 8243 O O . LYS A 1 11 ? -3.065 4.569 -2.388 1.00 0.00 11 LYS A O 8
ATOM 8262 N N . ALA A 1 12 ? -1.628 3.199 -3.444 1.00 0.00 12 ALA A N 8
ATOM 8263 C CA . ALA A 1 12 ? -0.476 4.068 -3.237 1.00 0.00 12 ALA A CA 8
ATOM 8264 C C . ALA A 1 12 ? -0.571 5.320 -4.103 1.00 0.00 12 ALA A C 8
ATOM 8265 O O . ALA A 1 12 ? -0.199 5.304 -5.278 1.00 0.00 12 ALA A O 8
ATOM 8272 N N . LEU A 1 13 ? -1.071 6.402 -3.517 1.00 0.00 13 LEU A N 8
ATOM 8273 C CA . LEU A 1 13 ? -1.215 7.663 -4.236 1.00 0.00 13 LEU A CA 8
ATOM 8274 C C . LEU A 1 13 ? 0.148 8.227 -4.627 1.00 0.00 13 LEU A C 8
ATOM 8275 O O . LEU A 1 13 ? 0.259 9.016 -5.565 1.00 0.00 13 LEU A O 8
ATOM 8291 N N . TYR A 1 14 ? 1.182 7.814 -3.902 1.00 0.00 14 TYR A N 8
ATOM 8292 C CA . TYR A 1 14 ? 2.538 8.278 -4.173 1.00 0.00 14 TYR A CA 8
ATOM 8293 C C . TYR A 1 14 ? 3.553 7.167 -3.923 1.00 0.00 14 TYR A C 8
ATOM 8294 O O . TYR A 1 14 ? 3.390 6.355 -3.012 1.00 0.00 14 TYR A O 8
ATOM 8312 N N . SER A 1 15 ? 4.602 7.139 -4.738 1.00 0.00 15 SER A N 8
ATOM 8313 C CA . SER A 1 15 ? 5.644 6.126 -4.609 1.00 0.00 15 SER A CA 8
ATOM 8314 C C . SER A 1 15 ? 6.521 6.402 -3.391 1.00 0.00 15 SER A C 8
ATOM 8315 O O . SER A 1 15 ? 6.950 7.533 -3.164 1.00 0.00 15 SER A O 8
ATOM 8323 N N . PHE A 1 16 ? 6.782 5.359 -2.610 1.00 0.00 16 PHE A N 8
ATOM 8324 C CA . PHE A 1 16 ? 7.607 5.487 -1.414 1.00 0.00 16 PHE A CA 8
ATOM 8325 C C . PHE A 1 16 ? 8.815 4.558 -1.485 1.00 0.00 16 PHE A C 8
ATOM 8326 O O . PHE A 1 16 ? 8.750 3.484 -2.081 1.00 0.00 16 PHE A O 8
ATOM 8343 N N . GLN A 1 17 ? 9.916 4.980 -0.871 1.00 0.00 17 GLN A N 8
ATOM 8344 C CA . GLN A 1 17 ? 11.139 4.187 -0.865 1.00 0.00 17 GLN A CA 8
ATOM 8345 C C . GLN A 1 17 ? 11.458 3.690 0.541 1.00 0.00 17 GLN A C 8
ATOM 8346 O O . GLN A 1 17 ? 11.761 4.479 1.435 1.00 0.00 17 GLN A O 8
ATOM 8360 N N . ALA A 1 18 ? 11.389 2.376 0.729 1.00 0.00 18 ALA A N 8
ATOM 8361 C CA . ALA A 1 18 ? 11.673 1.774 2.025 1.00 0.00 18 ALA A CA 8
ATOM 8362 C C . ALA A 1 18 ? 13.160 1.847 2.351 1.00 0.00 18 ALA A C 8
ATOM 8363 O O . ALA A 1 18 ? 13.965 1.102 1.792 1.00 0.00 18 ALA A O 8
ATOM 8370 N N . ARG A 1 19 ? 13.519 2.750 3.258 1.00 0.00 19 ARG A N 8
ATOM 8371 C CA . ARG A 1 19 ? 14.911 2.921 3.657 1.00 0.00 19 ARG A CA 8
ATOM 8372 C C . ARG A 1 19 ? 15.492 1.611 4.179 1.00 0.00 19 ARG A C 8
ATOM 8373 O O . ARG A 1 19 ? 16.704 1.397 4.134 1.00 0.00 19 ARG A O 8
ATOM 8394 N N . GLN A 1 20 ? 14.621 0.738 4.673 1.00 0.00 20 GLN A N 8
ATOM 8395 C CA . GLN A 1 20 ? 15.049 -0.551 5.205 1.00 0.00 20 GLN A CA 8
ATOM 8396 C C . GLN A 1 20 ? 13.930 -1.582 5.099 1.00 0.00 20 GLN A C 8
ATOM 8397 O O . GLN A 1 20 ? 12.786 -1.242 4.795 1.00 0.00 20 GLN A O 8
ATOM 8411 N N . ASP A 1 21 ? 14.267 -2.842 5.351 1.00 0.00 21 ASP A N 8
ATOM 8412 C CA . ASP A 1 21 ? 13.291 -3.923 5.285 1.00 0.00 21 ASP A CA 8
ATOM 8413 C C . ASP A 1 21 ? 12.049 -3.584 6.105 1.00 0.00 21 ASP A C 8
ATOM 8414 O O . ASP A 1 21 ? 10.922 -3.760 5.643 1.00 0.00 21 ASP A O 8
ATOM 8423 N N . ASP A 1 22 ? 12.265 -3.100 7.323 1.00 0.00 22 ASP A N 8
ATOM 8424 C CA . ASP A 1 22 ? 11.163 -2.737 8.207 1.00 0.00 22 ASP A CA 8
ATOM 8425 C C . ASP A 1 22 ? 10.071 -1.999 7.439 1.00 0.00 22 ASP A C 8
ATOM 8426 O O . ASP A 1 22 ? 8.889 -2.317 7.565 1.00 0.00 22 ASP A O 8
ATOM 8435 N N . GLU A 1 23 ? 10.475 -1.012 6.646 1.00 0.00 23 GLU A N 8
ATOM 8436 C CA . GLU A 1 23 ? 9.529 -0.228 5.860 1.00 0.00 23 GLU A CA 8
ATOM 8437 C C . GLU A 1 23 ? 9.133 -0.971 4.587 1.00 0.00 23 GLU A C 8
ATOM 8438 O O . GLU A 1 23 ? 9.772 -1.950 4.201 1.00 0.00 23 GLU A O 8
ATOM 8450 N N . LEU A 1 24 ? 8.073 -0.499 3.940 1.00 0.00 24 LEU A N 8
ATOM 8451 C CA . LEU A 1 24 ? 7.590 -1.118 2.710 1.00 0.00 24 LEU A CA 8
ATOM 8452 C C . LEU A 1 24 ? 7.577 -0.112 1.563 1.00 0.00 24 LEU A C 8
ATOM 8453 O O . LEU A 1 24 ? 7.027 0.981 1.690 1.00 0.00 24 LEU A O 8
ATOM 8469 N N . ASN A 1 25 ? 8.184 -0.492 0.444 1.00 0.00 25 ASN A N 8
ATOM 8470 C CA . ASN A 1 25 ? 8.241 0.377 -0.727 1.00 0.00 25 ASN A CA 8
ATOM 8471 C C . ASN A 1 25 ? 6.873 0.482 -1.393 1.00 0.00 25 ASN A C 8
ATOM 8472 O O . ASN A 1 25 ? 6.018 -0.389 -1.223 1.00 0.00 25 ASN A O 8
ATOM 8483 N N . LEU A 1 26 ? 6.672 1.553 -2.153 1.00 0.00 26 LEU A N 8
ATOM 8484 C CA . LEU A 1 26 ? 5.407 1.773 -2.846 1.00 0.00 26 LEU A CA 8
ATOM 8485 C C . LEU A 1 26 ? 5.638 2.421 -4.207 1.00 0.00 26 LEU A C 8
ATOM 8486 O O . LEU A 1 26 ? 6.698 2.991 -4.462 1.00 0.00 26 LEU A O 8
ATOM 8502 N N . GLU A 1 27 ? 4.637 2.331 -5.077 1.00 0.00 27 GLU A N 8
ATOM 8503 C CA . GLU A 1 27 ? 4.731 2.911 -6.412 1.00 0.00 27 GLU A CA 8
ATOM 8504 C C . GLU A 1 27 ? 3.370 3.412 -6.885 1.00 0.00 27 GLU A C 8
ATOM 8505 O O . GLU A 1 27 ? 2.349 2.754 -6.683 1.00 0.00 27 GLU A O 8
ATOM 8517 N N . LYS A 1 28 ? 3.363 4.581 -7.516 1.00 0.00 28 LYS A N 8
ATOM 8518 C CA . LYS A 1 28 ? 2.128 5.172 -8.019 1.00 0.00 28 LYS A CA 8
ATOM 8519 C C . LYS A 1 28 ? 1.221 4.105 -8.624 1.00 0.00 28 LYS A C 8
ATOM 8520 O O . LYS A 1 28 ? 1.527 3.539 -9.672 1.00 0.00 28 LYS A O 8
ATOM 8539 N N . GLY A 1 29 ? 0.103 3.837 -7.956 1.00 0.00 29 GLY A N 8
ATOM 8540 C CA . GLY A 1 29 ? -0.831 2.840 -8.444 1.00 0.00 29 GLY A CA 8
ATOM 8541 C C . GLY A 1 29 ? -0.502 1.446 -7.949 1.00 0.00 29 GLY A C 8
ATOM 8542 O O . GLY A 1 29 ? -0.357 0.516 -8.743 1.00 0.00 29 GLY A O 8
ATOM 8546 N N . ASP A 1 30 ? -0.381 1.299 -6.634 1.00 0.00 30 ASP A N 8
ATOM 8547 C CA . ASP A 1 30 ? -0.065 0.008 -6.034 1.00 0.00 30 ASP A CA 8
ATOM 8548 C C . ASP A 1 30 ? -1.033 -0.315 -4.900 1.00 0.00 30 ASP A C 8
ATOM 8549 O O . ASP A 1 30 ? -1.230 0.491 -3.991 1.00 0.00 30 ASP A O 8
ATOM 8558 N N . ILE A 1 31 ? -1.634 -1.499 -4.962 1.00 0.00 31 ILE A N 8
ATOM 8559 C CA . ILE A 1 31 ? -2.581 -1.928 -3.940 1.00 0.00 31 ILE A CA 8
ATOM 8560 C C . ILE A 1 31 ? -1.876 -2.688 -2.822 1.00 0.00 31 ILE A C 8
ATOM 8561 O O . ILE A 1 31 ? -1.268 -3.733 -3.054 1.00 0.00 31 ILE A O 8
ATOM 8577 N N . VAL A 1 32 ? -1.963 -2.157 -1.606 1.00 0.00 32 VAL A N 8
ATOM 8578 C CA . VAL A 1 32 ? -1.337 -2.786 -0.450 1.00 0.00 32 VAL A CA 8
ATOM 8579 C C . VAL A 1 32 ? -2.382 -3.393 0.479 1.00 0.00 32 VAL A C 8
ATOM 8580 O O . VAL A 1 32 ? -3.374 -2.748 0.819 1.00 0.00 32 VAL A O 8
ATOM 8593 N N . ILE A 1 33 ? -2.152 -4.637 0.886 1.00 0.00 33 ILE A N 8
ATOM 8594 C CA . ILE A 1 33 ? -3.073 -5.331 1.778 1.00 0.00 33 ILE A CA 8
ATOM 8595 C C . ILE A 1 33 ? -2.926 -4.837 3.213 1.00 0.00 33 ILE A C 8
ATOM 8596 O O . ILE A 1 33 ? -1.940 -5.139 3.886 1.00 0.00 33 ILE A O 8
ATOM 8612 N N . ILE A 1 34 ? -3.914 -4.078 3.676 1.00 0.00 34 ILE A N 8
ATOM 8613 C CA . ILE A 1 34 ? -3.895 -3.544 5.032 1.00 0.00 34 ILE A CA 8
ATOM 8614 C C . ILE A 1 34 ? -4.133 -4.647 6.059 1.00 0.00 34 ILE A C 8
ATOM 8615 O O . ILE A 1 34 ? -5.141 -5.352 6.007 1.00 0.00 34 ILE A O 8
ATOM 8631 N N . HIS A 1 35 ? -3.198 -4.788 6.994 1.00 0.00 35 HIS A N 8
ATOM 8632 C CA . HIS A 1 35 ? -3.307 -5.803 8.036 1.00 0.00 35 HIS A CA 8
ATOM 8633 C C . HIS A 1 35 ? -3.570 -5.161 9.394 1.00 0.00 35 HIS A C 8
ATOM 8634 O O . HIS A 1 35 ? -4.480 -5.567 10.116 1.00 0.00 35 HIS A O 8
ATOM 8649 N N . GLU A 1 36 ? -2.767 -4.158 9.735 1.00 0.00 36 GLU A N 8
ATOM 8650 C CA . GLU A 1 36 ? -2.913 -3.462 11.008 1.00 0.00 36 GLU A CA 8
ATOM 8651 C C . GLU A 1 36 ? -2.461 -2.009 10.889 1.00 0.00 36 GLU A C 8
ATOM 8652 O O . GLU A 1 36 ? -1.444 -1.712 10.261 1.00 0.00 36 GLU A O 8
ATOM 8664 N N . LYS A 1 37 ? -3.225 -1.106 11.496 1.00 0.00 37 LYS A N 8
ATOM 8665 C CA . LYS A 1 37 ? -2.904 0.316 11.459 1.00 0.00 37 LYS A CA 8
ATOM 8666 C C . LYS A 1 37 ? -3.030 0.937 12.847 1.00 0.00 37 LYS A C 8
ATOM 8667 O O . LYS A 1 37 ? -3.437 2.090 12.988 1.00 0.00 37 LYS A O 8
ATOM 8686 N N . LYS A 1 38 ? -2.676 0.166 13.870 1.00 0.00 38 LYS A N 8
ATOM 8687 C CA . LYS A 1 38 ? -2.746 0.641 15.246 1.00 0.00 38 LYS A CA 8
ATOM 8688 C C . LYS A 1 38 ? -1.808 1.824 15.462 1.00 0.00 38 LYS A C 8
ATOM 8689 O O . LYS A 1 38 ? -1.885 2.510 16.481 1.00 0.00 38 LYS A O 8
ATOM 8708 N N . GLU A 1 39 ? -0.925 2.057 14.497 1.00 0.00 39 GLU A N 8
ATOM 8709 C CA . GLU A 1 39 ? 0.028 3.158 14.583 1.00 0.00 39 GLU A CA 8
ATOM 8710 C C . GLU A 1 39 ? -0.557 4.431 13.978 1.00 0.00 39 GLU A C 8
ATOM 8711 O O . GLU A 1 39 ? -1.485 4.377 13.172 1.00 0.00 39 GLU A O 8
ATOM 8723 N N . GLU A 1 40 ? -0.006 5.574 14.374 1.00 0.00 40 GLU A N 8
ATOM 8724 C CA . GLU A 1 40 ? -0.474 6.861 13.872 1.00 0.00 40 GLU A CA 8
ATOM 8725 C C . GLU A 1 40 ? 0.245 7.235 12.580 1.00 0.00 40 GLU A C 8
ATOM 8726 O O . GLU A 1 40 ? 1.342 7.791 12.605 1.00 0.00 40 GLU A O 8
ATOM 8738 N N . GLY A 1 41 ? -0.382 6.924 11.449 1.00 0.00 41 GLY A N 8
ATOM 8739 C CA . GLY A 1 41 ? 0.213 7.234 10.162 1.00 0.00 41 GLY A CA 8
ATOM 8740 C C . GLY A 1 41 ? 0.943 6.049 9.560 1.00 0.00 41 GLY A C 8
ATOM 8741 O O . GLY A 1 41 ? 0.906 5.840 8.348 1.00 0.00 41 GLY A O 8
ATOM 8745 N N . TRP A 1 42 ? 1.608 5.273 10.408 1.00 0.00 42 TRP A N 8
ATOM 8746 C CA . TRP A 1 42 ? 2.351 4.104 9.953 1.00 0.00 42 TRP A CA 8
ATOM 8747 C C . TRP A 1 42 ? 1.429 2.900 9.796 1.00 0.00 42 TRP A C 8
ATOM 8748 O O . TRP A 1 42 ? 0.969 2.326 10.783 1.00 0.00 42 TRP A O 8
ATOM 8769 N N . TRP A 1 43 ? 1.163 2.523 8.551 1.00 0.00 43 TRP A N 8
ATOM 8770 C CA . TRP A 1 43 ? 0.295 1.386 8.266 1.00 0.00 43 TRP A CA 8
ATOM 8771 C C . TRP A 1 43 ? 1.114 0.122 8.029 1.00 0.00 43 TRP A C 8
ATOM 8772 O O . TRP A 1 43 ? 2.230 0.181 7.513 1.00 0.00 43 TRP A O 8
ATOM 8793 N N . PHE A 1 44 ? 0.553 -1.021 8.410 1.00 0.00 44 PHE A N 8
ATOM 8794 C CA . PHE A 1 44 ? 1.232 -2.300 8.239 1.00 0.00 44 PHE A CA 8
ATOM 8795 C C . PHE A 1 44 ? 0.475 -3.192 7.259 1.00 0.00 44 PHE A C 8
ATOM 8796 O O . PHE A 1 44 ? -0.720 -3.434 7.420 1.00 0.00 44 PHE A O 8
ATOM 8813 N N . GLY A 1 45 ? 1.181 -3.678 6.243 1.00 0.00 45 GLY A N 8
ATOM 8814 C CA . GLY A 1 45 ? 0.561 -4.536 5.251 1.00 0.00 45 GLY A CA 8
ATOM 8815 C C . GLY A 1 45 ? 1.536 -4.987 4.182 1.00 0.00 45 GLY A C 8
ATOM 8816 O O . GLY A 1 45 ? 2.683 -4.540 4.150 1.00 0.00 45 GLY A O 8
ATOM 8820 N N . SER A 1 46 ? 1.081 -5.875 3.304 1.00 0.00 46 SER A N 8
ATOM 8821 C CA . SER A 1 46 ? 1.923 -6.390 2.231 1.00 0.00 46 SER A CA 8
ATOM 8822 C C . SER A 1 46 ? 1.451 -5.875 0.875 1.00 0.00 46 SER A C 8
ATOM 8823 O O . SER A 1 46 ? 0.262 -5.926 0.557 1.00 0.00 46 SER A O 8
ATOM 8831 N N . LEU A 1 47 ? 2.391 -5.379 0.078 1.00 0.00 47 LEU A N 8
ATOM 8832 C CA . LEU A 1 47 ? 2.074 -4.854 -1.246 1.00 0.00 47 LEU A CA 8
ATOM 8833 C C . LEU A 1 47 ? 2.025 -5.975 -2.279 1.00 0.00 47 LEU A C 8
ATOM 8834 O O . LEU A 1 47 ? 0.950 -6.389 -2.709 1.00 0.00 47 LEU A O 8
ATOM 8850 N N . ASN A 1 48 ? 3.198 -6.462 -2.671 1.00 0.00 48 ASN A N 8
ATOM 8851 C CA . ASN A 1 48 ? 3.289 -7.537 -3.653 1.00 0.00 48 ASN A CA 8
ATOM 8852 C C . ASN A 1 48 ? 3.919 -8.783 -3.039 1.00 0.00 48 ASN A C 8
ATOM 8853 O O . ASN A 1 48 ? 4.719 -9.466 -3.678 1.00 0.00 48 ASN A O 8
ATOM 8864 N N . GLY A 1 49 ? 3.553 -9.073 -1.794 1.00 0.00 49 GLY A N 8
ATOM 8865 C CA . GLY A 1 49 ? 4.092 -10.236 -1.114 1.00 0.00 49 GLY A CA 8
ATOM 8866 C C . GLY A 1 49 ? 5.100 -9.867 -0.044 1.00 0.00 49 GLY A C 8
ATOM 8867 O O . GLY A 1 49 ? 5.629 -10.737 0.647 1.00 0.00 49 GLY A O 8
ATOM 8871 N N . LYS A 1 50 ? 5.367 -8.573 0.093 1.00 0.00 50 LYS A N 8
ATOM 8872 C CA . LYS A 1 50 ? 6.319 -8.089 1.086 1.00 0.00 50 LYS A CA 8
ATOM 8873 C C . LYS A 1 50 ? 5.626 -7.206 2.119 1.00 0.00 50 LYS A C 8
ATOM 8874 O O . LYS A 1 50 ? 5.040 -6.178 1.779 1.00 0.00 50 LYS A O 8
ATOM 8893 N N . LYS A 1 51 ? 5.698 -7.613 3.382 1.00 0.00 51 LYS A N 8
ATOM 8894 C CA . LYS A 1 51 ? 5.080 -6.858 4.466 1.00 0.00 51 LYS A CA 8
ATOM 8895 C C . LYS A 1 51 ? 6.059 -5.844 5.049 1.00 0.00 51 LYS A C 8
ATOM 8896 O O . LYS A 1 51 ? 7.272 -6.042 5.005 1.00 0.00 51 LYS A O 8
ATOM 8915 N N . GLY A 1 52 ? 5.522 -4.758 5.598 1.00 0.00 52 GLY A N 8
ATOM 8916 C CA . GLY A 1 52 ? 6.363 -3.730 6.184 1.00 0.00 52 GLY A CA 8
ATOM 8917 C C . GLY A 1 52 ? 5.579 -2.493 6.574 1.00 0.00 52 GLY A C 8
ATOM 8918 O O . GLY A 1 52 ? 4.378 -2.405 6.321 1.00 0.00 52 GLY A O 8
ATOM 8922 N N . HIS A 1 53 ? 6.260 -1.534 7.195 1.00 0.00 53 HIS A N 8
ATOM 8923 C CA . HIS A 1 53 ? 5.619 -0.296 7.622 1.00 0.00 53 HIS A CA 8
ATOM 8924 C C . HIS A 1 53 ? 5.693 0.761 6.524 1.00 0.00 53 HIS A C 8
ATOM 8925 O O . HIS A 1 53 ? 6.777 1.123 6.068 1.00 0.00 53 HIS A O 8
ATOM 8940 N N . PHE A 1 54 ? 4.531 1.251 6.103 1.00 0.00 54 PHE A N 8
ATOM 8941 C CA . PHE A 1 54 ? 4.464 2.265 5.057 1.00 0.00 54 PHE A CA 8
ATOM 8942 C C . PHE A 1 54 ? 3.614 3.451 5.504 1.00 0.00 54 PHE A C 8
ATOM 8943 O O . PHE A 1 54 ? 2.735 3.331 6.357 1.00 0.00 54 PHE A O 8
ATOM 8960 N N . PRO A 1 55 ? 3.883 4.626 4.914 1.00 0.00 55 PRO A N 8
ATOM 8961 C CA . PRO A 1 55 ? 3.155 5.857 5.235 1.00 0.00 55 PRO A CA 8
ATOM 8962 C C . PRO A 1 55 ? 1.714 5.825 4.737 1.00 0.00 55 PRO A C 8
ATOM 8963 O O . PRO A 1 55 ? 1.456 5.521 3.573 1.00 0.00 55 PRO A O 8
ATOM 8974 N N . ALA A 1 56 ? 0.779 6.141 5.626 1.00 0.00 56 ALA A N 8
ATOM 8975 C CA . ALA A 1 56 ? -0.636 6.151 5.276 1.00 0.00 56 ALA A CA 8
ATOM 8976 C C . ALA A 1 56 ? -0.950 7.273 4.292 1.00 0.00 56 ALA A C 8
ATOM 8977 O O . ALA A 1 56 ? -1.632 7.059 3.290 1.00 0.00 56 ALA A O 8
ATOM 8984 N N . ALA A 1 57 ? -0.449 8.468 4.584 1.00 0.00 57 ALA A N 8
ATOM 8985 C CA . ALA A 1 57 ? -0.675 9.623 3.724 1.00 0.00 57 ALA A CA 8
ATOM 8986 C C . ALA A 1 57 ? -0.332 9.302 2.273 1.00 0.00 57 ALA A C 8
ATOM 8987 O O . ALA A 1 57 ? -0.742 10.014 1.356 1.00 0.00 57 ALA A O 8
ATOM 8994 N N . TYR A 1 58 ? 0.422 8.227 2.072 1.00 0.00 58 TYR A N 8
ATOM 8995 C CA . TYR A 1 58 ? 0.822 7.814 0.732 1.00 0.00 58 TYR A CA 8
ATOM 8996 C C . TYR A 1 58 ? -0.229 6.902 0.106 1.00 0.00 58 TYR A C 8
ATOM 8997 O O . TYR A 1 58 ? -0.451 6.931 -1.104 1.00 0.00 58 TYR A O 8
ATOM 9015 N N . VAL A 1 59 ? -0.875 6.094 0.941 1.00 0.00 59 VAL A N 8
ATOM 9016 C CA . VAL A 1 59 ? -1.905 5.175 0.472 1.00 0.00 59 VAL A CA 8
ATOM 9017 C C . VAL A 1 59 ? -3.277 5.565 1.010 1.00 0.00 59 VAL A C 8
ATOM 9018 O O . VAL A 1 59 ? -3.420 5.901 2.185 1.00 0.00 59 VAL A O 8
ATOM 9031 N N . GLU A 1 60 ? -4.282 5.518 0.142 1.00 0.00 60 GLU A N 8
ATOM 9032 C CA . GLU A 1 60 ? -5.643 5.867 0.530 1.00 0.00 60 GLU A CA 8
ATOM 9033 C C . GLU A 1 60 ? -6.532 4.628 0.574 1.00 0.00 60 GLU A C 8
ATOM 9034 O O . GLU A 1 60 ? -6.603 3.869 -0.392 1.00 0.00 60 GLU A O 8
ATOM 9046 N N . GLU A 1 61 ? -7.207 4.430 1.702 1.00 0.00 61 GLU A N 8
ATOM 9047 C CA . GLU A 1 61 ? -8.090 3.282 1.872 1.00 0.00 61 GLU A CA 8
ATOM 9048 C C . GLU A 1 61 ? -9.132 3.227 0.759 1.00 0.00 61 GLU A C 8
ATOM 9049 O O . GLU A 1 61 ? -9.706 4.249 0.379 1.00 0.00 61 GLU A O 8
ATOM 9061 N N . LEU A 1 62 ? -9.372 2.028 0.239 1.00 0.00 62 LEU A N 8
ATOM 9062 C CA . LEU A 1 62 ? -10.345 1.839 -0.831 1.00 0.00 62 LEU A CA 8
ATOM 9063 C C . LEU A 1 62 ? -11.361 0.764 -0.459 1.00 0.00 62 LEU A C 8
ATOM 9064 O O . LEU A 1 62 ? -11.075 -0.158 0.305 1.00 0.00 62 LEU A O 8
ATOM 9080 N N . PRO A 1 63 ? -12.577 0.883 -1.013 1.00 0.00 63 PRO A N 8
ATOM 9081 C CA . PRO A 1 63 ? -13.660 -0.071 -0.756 1.00 0.00 63 PRO A CA 8
ATOM 9082 C C . PRO A 1 63 ? -13.396 -1.433 -1.391 1.00 0.00 63 PRO A C 8
ATOM 9083 O O . PRO A 1 63 ? -12.386 -1.627 -2.067 1.00 0.00 63 PRO A O 8
ATOM 9094 N N . SER A 1 64 ? -14.310 -2.372 -1.168 1.00 0.00 64 SER A N 8
ATOM 9095 C CA . SER A 1 64 ? -14.174 -3.716 -1.715 1.00 0.00 64 SER A CA 8
ATOM 9096 C C . SER A 1 64 ? -13.921 -3.668 -3.219 1.00 0.00 64 SER A C 8
ATOM 9097 O O . SER A 1 64 ? -14.810 -3.327 -3.998 1.00 0.00 64 SER A O 8
ATOM 9105 N N . ASN A 1 65 ? -12.700 -4.011 -3.619 1.00 0.00 65 ASN A N 8
ATOM 9106 C CA . ASN A 1 65 ? -12.329 -4.006 -5.029 1.00 0.00 65 ASN A CA 8
ATOM 9107 C C . ASN A 1 65 ? -12.988 -5.165 -5.769 1.00 0.00 65 ASN A C 8
ATOM 9108 O O . ASN A 1 65 ? -13.757 -4.959 -6.708 1.00 0.00 65 ASN A O 8
ATOM 9119 N N . ALA A 1 66 ? -12.682 -6.385 -5.339 1.00 0.00 66 ALA A N 8
ATOM 9120 C CA . ALA A 1 66 ? -13.246 -7.578 -5.959 1.00 0.00 66 ALA A CA 8
ATOM 9121 C C . ALA A 1 66 ? -14.421 -8.114 -5.148 1.00 0.00 66 ALA A C 8
ATOM 9122 O O . ALA A 1 66 ? -15.556 -8.135 -5.620 1.00 0.00 66 ALA A O 8
ATOM 9129 N N . GLY A 1 67 ? -14.139 -8.549 -3.924 1.00 0.00 67 GLY A N 8
ATOM 9130 C CA . GLY A 1 67 ? -15.182 -9.081 -3.067 1.00 0.00 67 GLY A CA 8
ATOM 9131 C C . GLY A 1 67 ? -16.136 -9.993 -3.812 1.00 0.00 67 GLY A C 8
ATOM 9132 O O . GLY A 1 67 ? -17.353 -9.859 -3.695 1.00 0.00 67 GLY A O 8
ATOM 9136 N N . ASN A 1 68 ? -15.582 -10.923 -4.584 1.00 0.00 68 ASN A N 8
ATOM 9137 C CA . ASN A 1 68 ? -16.392 -11.860 -5.354 1.00 0.00 68 ASN A CA 8
ATOM 9138 C C . ASN A 1 68 ? -17.468 -12.495 -4.479 1.00 0.00 68 ASN A C 8
ATOM 9139 O O . ASN A 1 68 ? -17.544 -12.232 -3.278 1.00 0.00 68 ASN A O 8
ATOM 9150 N N . THR A 1 69 ? -18.300 -13.334 -5.089 1.00 0.00 69 THR A N 8
ATOM 9151 C CA . THR A 1 69 ? -19.373 -14.006 -4.367 1.00 0.00 69 THR A CA 8
ATOM 9152 C C . THR A 1 69 ? -19.043 -15.477 -4.138 1.00 0.00 69 THR A C 8
ATOM 9153 O O . THR A 1 69 ? -19.221 -15.999 -3.038 1.00 0.00 69 THR A O 8
ATOM 9164 N N . ALA A 1 70 ? -18.560 -16.140 -5.183 1.00 0.00 70 ALA A N 8
ATOM 9165 C CA . ALA A 1 70 ? -18.202 -17.551 -5.094 1.00 0.00 70 ALA A CA 8
ATOM 9166 C C . ALA A 1 70 ? -17.055 -17.765 -4.113 1.00 0.00 70 ALA A C 8
ATOM 9167 O O . ALA A 1 70 ? -17.188 -18.506 -3.138 1.00 0.00 70 ALA A O 8
ATOM 9174 N N . THR A 1 71 ? -15.927 -17.114 -4.377 1.00 0.00 71 THR A N 8
ATOM 9175 C CA . THR A 1 71 ? -14.755 -17.235 -3.519 1.00 0.00 71 THR A CA 8
ATOM 9176 C C . THR A 1 71 ? -14.575 -18.669 -3.034 1.00 0.00 71 THR A C 8
ATOM 9177 O O . THR A 1 71 ? -14.259 -18.906 -1.868 1.00 0.00 71 THR A O 8
ATOM 9188 N N . LYS A 1 72 ? -14.777 -19.623 -3.936 1.00 0.00 72 LYS A N 8
ATOM 9189 C CA . LYS A 1 72 ? -14.635 -21.035 -3.601 1.00 0.00 72 LYS A CA 8
ATOM 9190 C C . LYS A 1 72 ? -13.237 -21.330 -3.068 1.00 0.00 72 LYS A C 8
ATOM 9191 O O . LYS A 1 72 ? -12.244 -21.163 -3.777 1.00 0.00 72 LYS A O 8
ATOM 9210 N N . ALA A 1 73 ? -13.166 -21.771 -1.817 1.00 0.00 73 ALA A N 8
ATOM 9211 C CA . ALA A 1 73 ? -11.889 -22.093 -1.191 1.00 0.00 73 ALA A CA 8
ATOM 9212 C C . ALA A 1 73 ? -11.490 -23.538 -1.469 1.00 0.00 73 ALA A C 8
ATOM 9213 O O . ALA A 1 73 ? -12.238 -24.468 -1.167 1.00 0.00 73 ALA A O 8
ATOM 9220 N N . SER A 1 74 ? -10.307 -23.719 -2.048 1.00 0.00 74 SER A N 8
ATOM 9221 C CA . SER A 1 74 ? -9.811 -25.052 -2.371 1.00 0.00 74 SER A CA 8
ATOM 9222 C C . SER A 1 74 ? -9.708 -25.913 -1.116 1.00 0.00 74 SER A C 8
ATOM 9223 O O . SER A 1 74 ? -10.397 -26.923 -0.984 1.00 0.00 74 SER A O 8
ATOM 9231 N N . GLY A 1 75 ? -8.841 -25.503 -0.194 1.00 0.00 75 GLY A N 8
ATOM 9232 C CA . GLY A 1 75 ? -8.663 -26.247 1.039 1.00 0.00 75 GLY A CA 8
ATOM 9233 C C . GLY A 1 75 ? -7.223 -26.250 1.512 1.00 0.00 75 GLY A C 8
ATOM 9234 O O . GLY A 1 75 ? -6.471 -27.195 1.275 1.00 0.00 75 GLY A O 8
ATOM 9238 N N . PRO A 1 76 ? -6.819 -25.169 2.195 1.00 0.00 76 PRO A N 8
ATOM 9239 C CA . PRO A 1 76 ? -5.456 -25.025 2.716 1.00 0.00 76 PRO A CA 8
ATOM 9240 C C . PRO A 1 76 ? -5.172 -25.982 3.868 1.00 0.00 76 PRO A C 8
ATOM 9241 O O . PRO A 1 76 ? -4.018 -26.192 4.243 1.00 0.00 76 PRO A O 8
ATOM 9252 N N . SER A 1 77 ? -6.230 -26.559 4.427 1.00 0.00 77 SER A N 8
ATOM 9253 C CA . SER A 1 77 ? -6.094 -27.492 5.540 1.00 0.00 77 SER A CA 8
ATOM 9254 C C . SER A 1 77 ? -7.400 -28.242 5.783 1.00 0.00 77 SER A C 8
ATOM 9255 O O . SER A 1 77 ? -8.449 -27.632 5.992 1.00 0.00 77 SER A O 8
ATOM 9263 N N . SER A 1 78 ? -7.328 -29.568 5.754 1.00 0.00 78 SER A N 8
ATOM 9264 C CA . SER A 1 78 ? -8.504 -30.403 5.968 1.00 0.00 78 SER A CA 8
ATOM 9265 C C . SER A 1 78 ? -8.110 -31.764 6.534 1.00 0.00 78 SER A C 8
ATOM 9266 O O . SER A 1 78 ? -6.993 -32.236 6.324 1.00 0.00 78 SER A O 8
ATOM 9274 N N . GLY A 1 79 ? -9.036 -32.390 7.253 1.00 0.00 79 GLY A N 8
ATOM 9275 C CA . GLY A 1 79 ? -8.767 -33.690 7.839 1.00 0.00 79 GLY A CA 8
ATOM 9276 C C . GLY A 1 79 ? -9.613 -34.789 7.226 1.00 0.00 79 GLY A C 8
ATOM 9277 O O . GLY A 1 79 ? -9.319 -35.973 7.392 1.00 0.00 79 GLY A O 8
ATOM 9281 N N . GLY A 1 1 ? -18.335 -20.197 -0.052 1.00 0.00 1 GLY A N 9
ATOM 9282 C CA . GLY A 1 1 ? -17.568 -20.211 1.179 1.00 0.00 1 GLY A CA 9
ATOM 9283 C C . GLY A 1 1 ? -17.018 -18.845 1.535 1.00 0.00 1 GLY A C 9
ATOM 9284 O O . GLY A 1 1 ? -17.601 -18.125 2.346 1.00 0.00 1 GLY A O 9
ATOM 9288 N N . SER A 1 2 ? -15.890 -18.486 0.929 1.00 0.00 2 SER A N 9
ATOM 9289 C CA . SER A 1 2 ? -15.258 -17.198 1.191 1.00 0.00 2 SER A CA 9
ATOM 9290 C C . SER A 1 2 ? -14.771 -16.558 -0.105 1.00 0.00 2 SER A C 9
ATOM 9291 O O . SER A 1 2 ? -14.106 -17.203 -0.917 1.00 0.00 2 SER A O 9
ATOM 9299 N N . SER A 1 3 ? -15.107 -15.286 -0.293 1.00 0.00 3 SER A N 9
ATOM 9300 C CA . SER A 1 3 ? -14.708 -14.559 -1.492 1.00 0.00 3 SER A CA 9
ATOM 9301 C C . SER A 1 3 ? -13.986 -13.266 -1.128 1.00 0.00 3 SER A C 9
ATOM 9302 O O . SER A 1 3 ? -14.531 -12.413 -0.429 1.00 0.00 3 SER A O 9
ATOM 9310 N N . GLY A 1 4 ? -12.754 -13.128 -1.608 1.00 0.00 4 GLY A N 9
ATOM 9311 C CA . GLY A 1 4 ? -11.975 -11.937 -1.323 1.00 0.00 4 GLY A CA 9
ATOM 9312 C C . GLY A 1 4 ? -10.894 -12.184 -0.290 1.00 0.00 4 GLY A C 9
ATOM 9313 O O . GLY A 1 4 ? -10.816 -13.267 0.290 1.00 0.00 4 GLY A O 9
ATOM 9317 N N . SER A 1 5 ? -10.055 -11.178 -0.061 1.00 0.00 5 SER A N 9
ATOM 9318 C CA . SER A 1 5 ? -8.969 -11.294 0.905 1.00 0.00 5 SER A CA 9
ATOM 9319 C C . SER A 1 5 ? -9.384 -10.726 2.259 1.00 0.00 5 SER A C 9
ATOM 9320 O O . SER A 1 5 ? -10.151 -9.766 2.334 1.00 0.00 5 SER A O 9
ATOM 9328 N N . SER A 1 6 ? -8.872 -11.328 3.328 1.00 0.00 6 SER A N 9
ATOM 9329 C CA . SER A 1 6 ? -9.192 -10.887 4.680 1.00 0.00 6 SER A CA 9
ATOM 9330 C C . SER A 1 6 ? -8.323 -9.699 5.084 1.00 0.00 6 SER A C 9
ATOM 9331 O O . SER A 1 6 ? -7.162 -9.863 5.457 1.00 0.00 6 SER A O 9
ATOM 9339 N N . GLY A 1 7 ? -8.895 -8.501 5.004 1.00 0.00 7 GLY A N 9
ATOM 9340 C CA . GLY A 1 7 ? -8.160 -7.303 5.364 1.00 0.00 7 GLY A CA 9
ATOM 9341 C C . GLY A 1 7 ? -8.523 -6.117 4.492 1.00 0.00 7 GLY A C 9
ATOM 9342 O O . GLY A 1 7 ? -8.964 -6.286 3.355 1.00 0.00 7 GLY A O 9
ATOM 9346 N N . ARG A 1 8 ? -8.339 -4.914 5.025 1.00 0.00 8 ARG A N 9
ATOM 9347 C CA . ARG A 1 8 ? -8.653 -3.695 4.289 1.00 0.00 8 ARG A CA 9
ATOM 9348 C C . ARG A 1 8 ? -7.661 -3.478 3.150 1.00 0.00 8 ARG A C 9
ATOM 9349 O O . ARG A 1 8 ? -6.538 -3.983 3.185 1.00 0.00 8 ARG A O 9
ATOM 9370 N N . LEU A 1 9 ? -8.084 -2.724 2.141 1.00 0.00 9 LEU A N 9
ATOM 9371 C CA . LEU A 1 9 ? -7.233 -2.440 0.990 1.00 0.00 9 LEU A CA 9
ATOM 9372 C C . LEU A 1 9 ? -6.957 -0.944 0.873 1.00 0.00 9 LEU A C 9
ATOM 9373 O O . LEU A 1 9 ? -7.589 -0.132 1.549 1.00 0.00 9 LEU A O 9
ATOM 9389 N N . CYS A 1 10 ? -6.012 -0.588 0.011 1.00 0.00 10 CYS A N 9
ATOM 9390 C CA . CYS A 1 10 ? -5.653 0.810 -0.196 1.00 0.00 10 CYS A CA 9
ATOM 9391 C C . CYS A 1 10 ? -4.713 0.960 -1.388 1.00 0.00 10 CYS A C 9
ATOM 9392 O O . CYS A 1 10 ? -3.957 0.045 -1.715 1.00 0.00 10 CYS A O 9
ATOM 9400 N N . LYS A 1 11 ? -4.767 2.119 -2.036 1.00 0.00 11 LYS A N 9
ATOM 9401 C CA . LYS A 1 11 ? -3.922 2.390 -3.193 1.00 0.00 11 LYS A CA 9
ATOM 9402 C C . LYS A 1 11 ? -2.818 3.381 -2.839 1.00 0.00 11 LYS A C 9
ATOM 9403 O O . LYS A 1 11 ? -3.047 4.346 -2.111 1.00 0.00 11 LYS A O 9
ATOM 9422 N N . ALA A 1 12 ? -1.620 3.137 -3.361 1.00 0.00 12 ALA A N 9
ATOM 9423 C CA . ALA A 1 12 ? -0.482 4.010 -3.104 1.00 0.00 12 ALA A CA 9
ATOM 9424 C C . ALA A 1 12 ? -0.507 5.230 -4.018 1.00 0.00 12 ALA A C 9
ATOM 9425 O O . ALA A 1 12 ? -0.087 5.161 -5.174 1.00 0.00 12 ALA A O 9
ATOM 9432 N N . LEU A 1 13 ? -1.003 6.345 -3.494 1.00 0.00 13 LEU A N 9
ATOM 9433 C CA . LEU A 1 13 ? -1.084 7.582 -4.264 1.00 0.00 13 LEU A CA 9
ATOM 9434 C C . LEU A 1 13 ? 0.306 8.074 -4.652 1.00 0.00 13 LEU A C 9
ATOM 9435 O O . LEU A 1 13 ? 0.531 8.501 -5.785 1.00 0.00 13 LEU A O 9
ATOM 9451 N N . TYR A 1 14 ? 1.237 8.009 -3.706 1.00 0.00 14 TYR A N 9
ATOM 9452 C CA . TYR A 1 14 ? 2.606 8.448 -3.949 1.00 0.00 14 TYR A CA 9
ATOM 9453 C C . TYR A 1 14 ? 3.593 7.310 -3.709 1.00 0.00 14 TYR A C 9
ATOM 9454 O O . TYR A 1 14 ? 3.476 6.567 -2.734 1.00 0.00 14 TYR A O 9
ATOM 9472 N N . SER A 1 15 ? 4.567 7.181 -4.604 1.00 0.00 15 SER A N 9
ATOM 9473 C CA . SER A 1 15 ? 5.574 6.133 -4.493 1.00 0.00 15 SER A CA 9
ATOM 9474 C C . SER A 1 15 ? 6.468 6.365 -3.278 1.00 0.00 15 SER A C 9
ATOM 9475 O O . SER A 1 15 ? 6.994 7.461 -3.081 1.00 0.00 15 SER A O 9
ATOM 9483 N N . PHE A 1 16 ? 6.635 5.326 -2.467 1.00 0.00 16 PHE A N 9
ATOM 9484 C CA . PHE A 1 16 ? 7.464 5.416 -1.271 1.00 0.00 16 PHE A CA 9
ATOM 9485 C C . PHE A 1 16 ? 8.734 4.585 -1.425 1.00 0.00 16 PHE A C 9
ATOM 9486 O O . PHE A 1 16 ? 8.719 3.519 -2.041 1.00 0.00 16 PHE A O 9
ATOM 9503 N N . GLN A 1 17 ? 9.831 5.081 -0.862 1.00 0.00 17 GLN A N 9
ATOM 9504 C CA . GLN A 1 17 ? 11.110 4.385 -0.939 1.00 0.00 17 GLN A CA 9
ATOM 9505 C C . GLN A 1 17 ? 11.565 3.928 0.443 1.00 0.00 17 GLN A C 9
ATOM 9506 O O . GLN A 1 17 ? 12.239 4.666 1.161 1.00 0.00 17 GLN A O 9
ATOM 9520 N N . ALA A 1 18 ? 11.191 2.707 0.810 1.00 0.00 18 ALA A N 9
ATOM 9521 C CA . ALA A 1 18 ? 11.562 2.151 2.106 1.00 0.00 18 ALA A CA 9
ATOM 9522 C C . ALA A 1 18 ? 13.062 2.281 2.350 1.00 0.00 18 ALA A C 9
ATOM 9523 O O . ALA A 1 18 ? 13.864 1.584 1.728 1.00 0.00 18 ALA A O 9
ATOM 9530 N N . ARG A 1 19 ? 13.434 3.178 3.257 1.00 0.00 19 ARG A N 9
ATOM 9531 C CA . ARG A 1 19 ? 14.838 3.400 3.581 1.00 0.00 19 ARG A CA 9
ATOM 9532 C C . ARG A 1 19 ? 15.470 2.135 4.155 1.00 0.00 19 ARG A C 9
ATOM 9533 O O . ARG A 1 19 ? 16.646 1.859 3.924 1.00 0.00 19 ARG A O 9
ATOM 9554 N N . GLN A 1 20 ? 14.680 1.373 4.905 1.00 0.00 20 GLN A N 9
ATOM 9555 C CA . GLN A 1 20 ? 15.164 0.139 5.512 1.00 0.00 20 GLN A CA 9
ATOM 9556 C C . GLN A 1 20 ? 14.117 -0.966 5.408 1.00 0.00 20 GLN A C 9
ATOM 9557 O O . GLN A 1 20 ? 12.935 -0.696 5.192 1.00 0.00 20 GLN A O 9
ATOM 9571 N N . ASP A 1 21 ? 14.559 -2.209 5.563 1.00 0.00 21 ASP A N 9
ATOM 9572 C CA . ASP A 1 21 ? 13.660 -3.355 5.487 1.00 0.00 21 ASP A CA 9
ATOM 9573 C C . ASP A 1 21 ? 12.404 -3.116 6.320 1.00 0.00 21 ASP A C 9
ATOM 9574 O O . ASP A 1 21 ? 11.299 -3.477 5.913 1.00 0.00 21 ASP A O 9
ATOM 9583 N N . ASP A 1 22 ? 12.581 -2.507 7.487 1.00 0.00 22 ASP A N 9
ATOM 9584 C CA . ASP A 1 22 ? 11.462 -2.220 8.377 1.00 0.00 22 ASP A CA 9
ATOM 9585 C C . ASP A 1 22 ? 10.328 -1.534 7.622 1.00 0.00 22 ASP A C 9
ATOM 9586 O O . ASP A 1 22 ? 9.154 -1.806 7.865 1.00 0.00 22 ASP A O 9
ATOM 9595 N N . GLU A 1 23 ? 10.690 -0.641 6.705 1.00 0.00 23 GLU A N 9
ATOM 9596 C CA . GLU A 1 23 ? 9.703 0.086 5.916 1.00 0.00 23 GLU A CA 9
ATOM 9597 C C . GLU A 1 23 ? 9.281 -0.724 4.693 1.00 0.00 23 GLU A C 9
ATOM 9598 O O . GLU A 1 23 ? 9.911 -1.725 4.350 1.00 0.00 23 GLU A O 9
ATOM 9610 N N . LEU A 1 24 ? 8.212 -0.283 4.039 1.00 0.00 24 LEU A N 9
ATOM 9611 C CA . LEU A 1 24 ? 7.704 -0.966 2.854 1.00 0.00 24 LEU A CA 9
ATOM 9612 C C . LEU A 1 24 ? 7.667 -0.023 1.656 1.00 0.00 24 LEU A C 9
ATOM 9613 O O . LEU A 1 24 ? 7.148 1.089 1.746 1.00 0.00 24 LEU A O 9
ATOM 9629 N N . ASN A 1 25 ? 8.219 -0.476 0.536 1.00 0.00 25 ASN A N 9
ATOM 9630 C CA . ASN A 1 25 ? 8.247 0.328 -0.681 1.00 0.00 25 ASN A CA 9
ATOM 9631 C C . ASN A 1 25 ? 6.876 0.351 -1.350 1.00 0.00 25 ASN A C 9
ATOM 9632 O O . ASN A 1 25 ? 6.140 -0.637 -1.317 1.00 0.00 25 ASN A O 9
ATOM 9643 N N . LEU A 1 26 ? 6.539 1.483 -1.957 1.00 0.00 26 LEU A N 9
ATOM 9644 C CA . LEU A 1 26 ? 5.256 1.636 -2.634 1.00 0.00 26 LEU A CA 9
ATOM 9645 C C . LEU A 1 26 ? 5.440 2.257 -4.015 1.00 0.00 26 LEU A C 9
ATOM 9646 O O . LEU A 1 26 ? 6.488 2.830 -4.314 1.00 0.00 26 LEU A O 9
ATOM 9662 N N . GLU A 1 27 ? 4.414 2.142 -4.852 1.00 0.00 27 GLU A N 9
ATOM 9663 C CA . GLU A 1 27 ? 4.463 2.694 -6.201 1.00 0.00 27 GLU A CA 9
ATOM 9664 C C . GLU A 1 27 ? 3.124 3.318 -6.582 1.00 0.00 27 GLU A C 9
ATOM 9665 O O . GLU A 1 27 ? 2.063 2.772 -6.281 1.00 0.00 27 GLU A O 9
ATOM 9677 N N . LYS A 1 28 ? 3.182 4.467 -7.247 1.00 0.00 28 LYS A N 9
ATOM 9678 C CA . LYS A 1 28 ? 1.976 5.168 -7.671 1.00 0.00 28 LYS A CA 9
ATOM 9679 C C . LYS A 1 28 ? 1.002 4.212 -8.352 1.00 0.00 28 LYS A C 9
ATOM 9680 O O . LYS A 1 28 ? 1.234 3.772 -9.478 1.00 0.00 28 LYS A O 9
ATOM 9699 N N . GLY A 1 29 ? -0.089 3.895 -7.662 1.00 0.00 29 GLY A N 9
ATOM 9700 C CA . GLY A 1 29 ? -1.082 2.994 -8.218 1.00 0.00 29 GLY A CA 9
ATOM 9701 C C . GLY A 1 29 ? -0.851 1.553 -7.808 1.00 0.00 29 GLY A C 9
ATOM 9702 O O . GLY A 1 29 ? -1.119 0.631 -8.578 1.00 0.00 29 GLY A O 9
ATOM 9706 N N . ASP A 1 30 ? -0.352 1.358 -6.592 1.00 0.00 30 ASP A N 9
ATOM 9707 C CA . ASP A 1 30 ? -0.084 0.019 -6.081 1.00 0.00 30 ASP A CA 9
ATOM 9708 C C . ASP A 1 30 ? -1.040 -0.331 -4.946 1.00 0.00 30 ASP A C 9
ATOM 9709 O O . ASP A 1 30 ? -1.159 0.411 -3.970 1.00 0.00 30 ASP A O 9
ATOM 9718 N N . ILE A 1 31 ? -1.721 -1.464 -5.080 1.00 0.00 31 ILE A N 9
ATOM 9719 C CA . ILE A 1 31 ? -2.667 -1.912 -4.066 1.00 0.00 31 ILE A CA 9
ATOM 9720 C C . ILE A 1 31 ? -1.964 -2.708 -2.972 1.00 0.00 31 ILE A C 9
ATOM 9721 O O . ILE A 1 31 ? -1.329 -3.728 -3.242 1.00 0.00 31 ILE A O 9
ATOM 9737 N N . VAL A 1 32 ? -2.083 -2.238 -1.735 1.00 0.00 32 VAL A N 9
ATOM 9738 C CA . VAL A 1 32 ? -1.462 -2.907 -0.598 1.00 0.00 32 VAL A CA 9
ATOM 9739 C C . VAL A 1 32 ? -2.513 -3.504 0.330 1.00 0.00 32 VAL A C 9
ATOM 9740 O O . VAL A 1 32 ? -3.583 -2.925 0.526 1.00 0.00 32 VAL A O 9
ATOM 9753 N N . ILE A 1 33 ? -2.202 -4.663 0.900 1.00 0.00 33 ILE A N 9
ATOM 9754 C CA . ILE A 1 33 ? -3.120 -5.337 1.810 1.00 0.00 33 ILE A CA 9
ATOM 9755 C C . ILE A 1 33 ? -2.959 -4.821 3.236 1.00 0.00 33 ILE A C 9
ATOM 9756 O O . ILE A 1 33 ? -1.969 -5.117 3.906 1.00 0.00 33 ILE A O 9
ATOM 9772 N N . ILE A 1 34 ? -3.939 -4.049 3.695 1.00 0.00 34 ILE A N 9
ATOM 9773 C CA . ILE A 1 34 ? -3.906 -3.494 5.042 1.00 0.00 34 ILE A CA 9
ATOM 9774 C C . ILE A 1 34 ? -4.067 -4.589 6.091 1.00 0.00 34 ILE A C 9
ATOM 9775 O O . ILE A 1 34 ? -5.057 -5.321 6.095 1.00 0.00 34 ILE A O 9
ATOM 9791 N N . HIS A 1 35 ? -3.086 -4.696 6.983 1.00 0.00 35 HIS A N 9
ATOM 9792 C CA . HIS A 1 35 ? -3.119 -5.700 8.040 1.00 0.00 35 HIS A CA 9
ATOM 9793 C C . HIS A 1 35 ? -3.387 -5.053 9.396 1.00 0.00 35 HIS A C 9
ATOM 9794 O O . HIS A 1 35 ? -4.252 -5.502 10.147 1.00 0.00 35 HIS A O 9
ATOM 9809 N N . GLU A 1 36 ? -2.638 -3.998 9.701 1.00 0.00 36 GLU A N 9
ATOM 9810 C CA . GLU A 1 36 ? -2.794 -3.292 10.967 1.00 0.00 36 GLU A CA 9
ATOM 9811 C C . GLU A 1 36 ? -2.404 -1.824 10.822 1.00 0.00 36 GLU A C 9
ATOM 9812 O O . GLU A 1 36 ? -1.414 -1.493 10.169 1.00 0.00 36 GLU A O 9
ATOM 9824 N N . LYS A 1 37 ? -3.190 -0.946 11.437 1.00 0.00 37 LYS A N 9
ATOM 9825 C CA . LYS A 1 37 ? -2.929 0.487 11.379 1.00 0.00 37 LYS A CA 9
ATOM 9826 C C . LYS A 1 37 ? -2.984 1.107 12.771 1.00 0.00 37 LYS A C 9
ATOM 9827 O O . LYS A 1 37 ? -3.031 2.329 12.917 1.00 0.00 37 LYS A O 9
ATOM 9846 N N . LYS A 1 38 ? -2.975 0.257 13.793 1.00 0.00 38 LYS A N 9
ATOM 9847 C CA . LYS A 1 38 ? -3.021 0.721 15.174 1.00 0.00 38 LYS A CA 9
ATOM 9848 C C . LYS A 1 38 ? -2.121 1.937 15.370 1.00 0.00 38 LYS A C 9
ATOM 9849 O O . LYS A 1 38 ? -2.383 2.782 16.226 1.00 0.00 38 LYS A O 9
ATOM 9868 N N . GLU A 1 39 ? -1.061 2.018 14.572 1.00 0.00 39 GLU A N 9
ATOM 9869 C CA . GLU A 1 39 ? -0.124 3.132 14.659 1.00 0.00 39 GLU A CA 9
ATOM 9870 C C . GLU A 1 39 ? -0.737 4.405 14.082 1.00 0.00 39 GLU A C 9
ATOM 9871 O O . GLU A 1 39 ? -1.685 4.350 13.300 1.00 0.00 39 GLU A O 9
ATOM 9883 N N . GLU A 1 40 ? -0.188 5.550 14.476 1.00 0.00 40 GLU A N 9
ATOM 9884 C CA . GLU A 1 40 ? -0.682 6.837 13.999 1.00 0.00 40 GLU A CA 9
ATOM 9885 C C . GLU A 1 40 ? -0.059 7.194 12.653 1.00 0.00 40 GLU A C 9
ATOM 9886 O O . GLU A 1 40 ? 1.052 7.718 12.590 1.00 0.00 40 GLU A O 9
ATOM 9898 N N . GLY A 1 41 ? -0.783 6.905 11.576 1.00 0.00 41 GLY A N 9
ATOM 9899 C CA . GLY A 1 41 ? -0.286 7.201 10.245 1.00 0.00 41 GLY A CA 9
ATOM 9900 C C . GLY A 1 41 ? 0.467 6.036 9.635 1.00 0.00 41 GLY A C 9
ATOM 9901 O O . GLY A 1 41 ? 0.319 5.747 8.447 1.00 0.00 41 GLY A O 9
ATOM 9905 N N . TRP A 1 42 ? 1.277 5.366 10.447 1.00 0.00 42 TRP A N 9
ATOM 9906 C CA . TRP A 1 42 ? 2.057 4.227 9.979 1.00 0.00 42 TRP A CA 9
ATOM 9907 C C . TRP A 1 42 ? 1.178 2.990 9.828 1.00 0.00 42 TRP A C 9
ATOM 9908 O O . TRP A 1 42 ? 0.643 2.474 10.809 1.00 0.00 42 TRP A O 9
ATOM 9929 N N . TRP A 1 43 ? 1.033 2.521 8.594 1.00 0.00 43 TRP A N 9
ATOM 9930 C CA . TRP A 1 43 ? 0.217 1.343 8.316 1.00 0.00 43 TRP A CA 9
ATOM 9931 C C . TRP A 1 43 ? 1.094 0.121 8.068 1.00 0.00 43 TRP A C 9
ATOM 9932 O O . TRP A 1 43 ? 2.218 0.239 7.580 1.00 0.00 43 TRP A O 9
ATOM 9953 N N . PHE A 1 44 ? 0.573 -1.054 8.406 1.00 0.00 44 PHE A N 9
ATOM 9954 C CA . PHE A 1 44 ? 1.309 -2.299 8.221 1.00 0.00 44 PHE A CA 9
ATOM 9955 C C . PHE A 1 44 ? 0.548 -3.249 7.300 1.00 0.00 44 PHE A C 9
ATOM 9956 O O . PHE A 1 44 ? -0.593 -3.617 7.575 1.00 0.00 44 PHE A O 9
ATOM 9973 N N . GLY A 1 45 ? 1.190 -3.640 6.203 1.00 0.00 45 GLY A N 9
ATOM 9974 C CA . GLY A 1 45 ? 0.559 -4.543 5.257 1.00 0.00 45 GLY A CA 9
ATOM 9975 C C . GLY A 1 45 ? 1.524 -5.039 4.199 1.00 0.00 45 GLY A C 9
ATOM 9976 O O . GLY A 1 45 ? 2.694 -4.657 4.187 1.00 0.00 45 GLY A O 9
ATOM 9980 N N . SER A 1 46 ? 1.033 -5.895 3.308 1.00 0.00 46 SER A N 9
ATOM 9981 C CA . SER A 1 46 ? 1.861 -6.449 2.243 1.00 0.00 46 SER A CA 9
ATOM 9982 C C . SER A 1 46 ? 1.450 -5.887 0.886 1.00 0.00 46 SER A C 9
ATOM 9983 O O . SER A 1 46 ? 0.316 -6.072 0.442 1.00 0.00 46 SER A O 9
ATOM 9991 N N . LEU A 1 47 ? 2.379 -5.199 0.232 1.00 0.00 47 LEU A N 9
ATOM 9992 C CA . LEU A 1 47 ? 2.115 -4.609 -1.076 1.00 0.00 47 LEU A CA 9
ATOM 9993 C C . LEU A 1 47 ? 2.000 -5.688 -2.148 1.00 0.00 47 LEU A C 9
ATOM 9994 O O . LEU A 1 47 ? 0.904 -6.011 -2.602 1.00 0.00 47 LEU A O 9
ATOM 10010 N N . ASN A 1 48 ? 3.141 -6.242 -2.546 1.00 0.00 48 ASN A N 9
ATOM 10011 C CA . ASN A 1 48 ? 3.168 -7.287 -3.564 1.00 0.00 48 ASN A CA 9
ATOM 10012 C C . ASN A 1 48 ? 3.800 -8.563 -3.016 1.00 0.00 48 ASN A C 9
ATOM 10013 O O . ASN A 1 48 ? 4.684 -9.148 -3.642 1.00 0.00 48 ASN A O 9
ATOM 10024 N N . GLY A 1 49 ? 3.340 -8.989 -1.844 1.00 0.00 49 GLY A N 9
ATOM 10025 C CA . GLY A 1 49 ? 3.872 -10.193 -1.232 1.00 0.00 49 GLY A CA 9
ATOM 10026 C C . GLY A 1 49 ? 4.916 -9.894 -0.175 1.00 0.00 49 GLY A C 9
ATOM 10027 O O . GLY A 1 49 ? 5.493 -10.808 0.415 1.00 0.00 49 GLY A O 9
ATOM 10031 N N . LYS A 1 50 ? 5.162 -8.611 0.065 1.00 0.00 50 LYS A N 9
ATOM 10032 C CA . LYS A 1 50 ? 6.144 -8.192 1.058 1.00 0.00 50 LYS A CA 9
ATOM 10033 C C . LYS A 1 50 ? 5.513 -7.260 2.088 1.00 0.00 50 LYS A C 9
ATOM 10034 O O . LYS A 1 50 ? 4.985 -6.203 1.742 1.00 0.00 50 LYS A O 9
ATOM 10053 N N . LYS A 1 51 ? 5.574 -7.657 3.354 1.00 0.00 51 LYS A N 9
ATOM 10054 C CA . LYS A 1 51 ? 5.011 -6.857 4.435 1.00 0.00 51 LYS A CA 9
ATOM 10055 C C . LYS A 1 51 ? 6.029 -5.842 4.947 1.00 0.00 51 LYS A C 9
ATOM 10056 O O . LYS A 1 51 ? 7.236 -6.034 4.807 1.00 0.00 51 LYS A O 9
ATOM 10075 N N . GLY A 1 52 ? 5.533 -4.761 5.542 1.00 0.00 52 GLY A N 9
ATOM 10076 C CA . GLY A 1 52 ? 6.413 -3.733 6.066 1.00 0.00 52 GLY A CA 9
ATOM 10077 C C . GLY A 1 52 ? 5.654 -2.516 6.557 1.00 0.00 52 GLY A C 9
ATOM 10078 O O . GLY A 1 52 ? 4.428 -2.460 6.463 1.00 0.00 52 GLY A O 9
ATOM 10082 N N . HIS A 1 53 ? 6.385 -1.538 7.083 1.00 0.00 53 HIS A N 9
ATOM 10083 C CA . HIS A 1 53 ? 5.773 -0.316 7.592 1.00 0.00 53 HIS A CA 9
ATOM 10084 C C . HIS A 1 53 ? 5.826 0.794 6.546 1.00 0.00 53 HIS A C 9
ATOM 10085 O O . HIS A 1 53 ? 6.903 1.256 6.171 1.00 0.00 53 HIS A O 9
ATOM 10100 N N . PHE A 1 54 ? 4.656 1.217 6.080 1.00 0.00 54 PHE A N 9
ATOM 10101 C CA . PHE A 1 54 ? 4.569 2.271 5.076 1.00 0.00 54 PHE A CA 9
ATOM 10102 C C . PHE A 1 54 ? 3.687 3.417 5.566 1.00 0.00 54 PHE A C 9
ATOM 10103 O O . PHE A 1 54 ? 2.772 3.231 6.368 1.00 0.00 54 PHE A O 9
ATOM 10120 N N . PRO A 1 55 ? 3.969 4.632 5.072 1.00 0.00 55 PRO A N 9
ATOM 10121 C CA . PRO A 1 55 ? 3.214 5.832 5.444 1.00 0.00 55 PRO A CA 9
ATOM 10122 C C . PRO A 1 55 ? 1.797 5.824 4.881 1.00 0.00 55 PRO A C 9
ATOM 10123 O O . PRO A 1 55 ? 1.586 5.507 3.711 1.00 0.00 55 PRO A O 9
ATOM 10134 N N . ALA A 1 56 ? 0.829 6.175 5.722 1.00 0.00 56 ALA A N 9
ATOM 10135 C CA . ALA A 1 56 ? -0.568 6.210 5.306 1.00 0.00 56 ALA A CA 9
ATOM 10136 C C . ALA A 1 56 ? -0.823 7.358 4.336 1.00 0.00 56 ALA A C 9
ATOM 10137 O O . ALA A 1 56 ? -1.388 7.161 3.261 1.00 0.00 56 ALA A O 9
ATOM 10144 N N . ALA A 1 57 ? -0.404 8.559 4.724 1.00 0.00 57 ALA A N 9
ATOM 10145 C CA . ALA A 1 57 ? -0.587 9.738 3.888 1.00 0.00 57 ALA A CA 9
ATOM 10146 C C . ALA A 1 57 ? -0.271 9.431 2.428 1.00 0.00 57 ALA A C 9
ATOM 10147 O O . ALA A 1 57 ? -0.751 10.113 1.522 1.00 0.00 57 ALA A O 9
ATOM 10154 N N . TYR A 1 58 ? 0.539 8.402 2.207 1.00 0.00 58 TYR A N 9
ATOM 10155 C CA . TYR A 1 58 ? 0.922 8.007 0.857 1.00 0.00 58 TYR A CA 9
ATOM 10156 C C . TYR A 1 58 ? -0.162 7.148 0.213 1.00 0.00 58 TYR A C 9
ATOM 10157 O O . TYR A 1 58 ? -0.441 7.270 -0.980 1.00 0.00 58 TYR A O 9
ATOM 10175 N N . VAL A 1 59 ? -0.772 6.278 1.013 1.00 0.00 59 VAL A N 9
ATOM 10176 C CA . VAL A 1 59 ? -1.827 5.399 0.523 1.00 0.00 59 VAL A CA 9
ATOM 10177 C C . VAL A 1 59 ? -3.201 5.892 0.963 1.00 0.00 59 VAL A C 9
ATOM 10178 O O . VAL A 1 59 ? -3.326 6.598 1.963 1.00 0.00 59 VAL A O 9
ATOM 10191 N N . GLU A 1 60 ? -4.228 5.513 0.209 1.00 0.00 60 GLU A N 9
ATOM 10192 C CA . GLU A 1 60 ? -5.594 5.918 0.522 1.00 0.00 60 GLU A CA 9
ATOM 10193 C C . GLU A 1 60 ? -6.525 4.709 0.556 1.00 0.00 60 GLU A C 9
ATOM 10194 O O . GLU A 1 60 ? -6.615 3.956 -0.413 1.00 0.00 60 GLU A O 9
ATOM 10206 N N . GLU A 1 61 ? -7.215 4.532 1.678 1.00 0.00 61 GLU A N 9
ATOM 10207 C CA . GLU A 1 61 ? -8.138 3.414 1.838 1.00 0.00 61 GLU A CA 9
ATOM 10208 C C . GLU A 1 61 ? -9.138 3.366 0.686 1.00 0.00 61 GLU A C 9
ATOM 10209 O O . GLU A 1 61 ? -9.696 4.390 0.289 1.00 0.00 61 GLU A O 9
ATOM 10221 N N . LEU A 1 62 ? -9.360 2.169 0.154 1.00 0.00 62 LEU A N 9
ATOM 10222 C CA . LEU A 1 62 ? -10.292 1.985 -0.953 1.00 0.00 62 LEU A CA 9
ATOM 10223 C C . LEU A 1 62 ? -11.310 0.895 -0.633 1.00 0.00 62 LEU A C 9
ATOM 10224 O O . LEU A 1 62 ? -11.041 -0.036 0.126 1.00 0.00 62 LEU A O 9
ATOM 10240 N N . PRO A 1 63 ? -12.508 1.011 -1.226 1.00 0.00 63 PRO A N 9
ATOM 10241 C CA . PRO A 1 63 ? -13.589 0.042 -1.020 1.00 0.00 63 PRO A CA 9
ATOM 10242 C C . PRO A 1 63 ? -13.290 -1.306 -1.666 1.00 0.00 63 PRO A C 9
ATOM 10243 O O . PRO A 1 63 ? -13.406 -2.351 -1.026 1.00 0.00 63 PRO A O 9
ATOM 10254 N N . SER A 1 64 ? -12.904 -1.276 -2.938 1.00 0.00 64 SER A N 9
ATOM 10255 C CA . SER A 1 64 ? -12.591 -2.496 -3.672 1.00 0.00 64 SER A CA 9
ATOM 10256 C C . SER A 1 64 ? -11.854 -2.177 -4.968 1.00 0.00 64 SER A C 9
ATOM 10257 O O . SER A 1 64 ? -11.793 -1.024 -5.393 1.00 0.00 64 SER A O 9
ATOM 10265 N N . ASN A 1 65 ? -11.295 -3.208 -5.593 1.00 0.00 65 ASN A N 9
ATOM 10266 C CA . ASN A 1 65 ? -10.561 -3.039 -6.842 1.00 0.00 65 ASN A CA 9
ATOM 10267 C C . ASN A 1 65 ? -11.163 -3.900 -7.948 1.00 0.00 65 ASN A C 9
ATOM 10268 O O . ASN A 1 65 ? -11.341 -5.106 -7.782 1.00 0.00 65 ASN A O 9
ATOM 10279 N N . ALA A 1 66 ? -11.473 -3.271 -9.077 1.00 0.00 66 ALA A N 9
ATOM 10280 C CA . ALA A 1 66 ? -12.052 -3.979 -10.212 1.00 0.00 66 ALA A CA 9
ATOM 10281 C C . ALA A 1 66 ? -11.905 -3.171 -11.497 1.00 0.00 66 ALA A C 9
ATOM 10282 O O . ALA A 1 66 ? -12.554 -2.141 -11.672 1.00 0.00 66 ALA A O 9
ATOM 10289 N N . GLY A 1 67 ? -11.046 -3.646 -12.394 1.00 0.00 67 GLY A N 9
ATOM 10290 C CA . GLY A 1 67 ? -10.829 -2.954 -13.651 1.00 0.00 67 GLY A CA 9
ATOM 10291 C C . GLY A 1 67 ? -9.469 -3.253 -14.250 1.00 0.00 67 GLY A C 9
ATOM 10292 O O . GLY A 1 67 ? -8.544 -2.450 -14.138 1.00 0.00 67 GLY A O 9
ATOM 10296 N N . ASN A 1 68 ? -9.346 -4.414 -14.886 1.00 0.00 68 ASN A N 9
ATOM 10297 C CA . ASN A 1 68 ? -8.088 -4.819 -15.502 1.00 0.00 68 ASN A CA 9
ATOM 10298 C C . ASN A 1 68 ? -8.259 -6.118 -16.284 1.00 0.00 68 ASN A C 9
ATOM 10299 O O . ASN A 1 68 ? -8.929 -7.046 -15.830 1.00 0.00 68 ASN A O 9
ATOM 10310 N N . THR A 1 69 ? -7.647 -6.178 -17.463 1.00 0.00 69 THR A N 9
ATOM 10311 C CA . THR A 1 69 ? -7.730 -7.362 -18.308 1.00 0.00 69 THR A CA 9
ATOM 10312 C C . THR A 1 69 ? -6.680 -8.394 -17.914 1.00 0.00 69 THR A C 9
ATOM 10313 O O . THR A 1 69 ? -5.948 -8.903 -18.762 1.00 0.00 69 THR A O 9
ATOM 10324 N N . ALA A 1 70 ? -6.613 -8.699 -16.623 1.00 0.00 70 ALA A N 9
ATOM 10325 C CA . ALA A 1 70 ? -5.654 -9.674 -16.117 1.00 0.00 70 ALA A CA 9
ATOM 10326 C C . ALA A 1 70 ? -6.028 -10.134 -14.712 1.00 0.00 70 ALA A C 9
ATOM 10327 O O . ALA A 1 70 ? -6.042 -9.340 -13.770 1.00 0.00 70 ALA A O 9
ATOM 10334 N N . THR A 1 71 ? -6.331 -11.421 -14.576 1.00 0.00 71 THR A N 9
ATOM 10335 C CA . THR A 1 71 ? -6.706 -11.986 -13.287 1.00 0.00 71 THR A CA 9
ATOM 10336 C C . THR A 1 71 ? -5.563 -11.878 -12.285 1.00 0.00 71 THR A C 9
ATOM 10337 O O . THR A 1 71 ? -4.436 -11.539 -12.647 1.00 0.00 71 THR A O 9
ATOM 10348 N N . LYS A 1 72 ? -5.859 -12.169 -11.022 1.00 0.00 72 LYS A N 9
ATOM 10349 C CA . LYS A 1 72 ? -4.855 -12.106 -9.967 1.00 0.00 72 LYS A CA 9
ATOM 10350 C C . LYS A 1 72 ? -4.661 -13.474 -9.318 1.00 0.00 72 LYS A C 9
ATOM 10351 O O . LYS A 1 72 ? -4.219 -13.571 -8.174 1.00 0.00 72 LYS A O 9
ATOM 10370 N N . ALA A 1 73 ? -4.994 -14.527 -10.058 1.00 0.00 73 ALA A N 9
ATOM 10371 C CA . ALA A 1 73 ? -4.853 -15.888 -9.556 1.00 0.00 73 ALA A CA 9
ATOM 10372 C C . ALA A 1 73 ? -4.600 -16.869 -10.695 1.00 0.00 73 ALA A C 9
ATOM 10373 O O . ALA A 1 73 ? -5.491 -17.146 -11.499 1.00 0.00 73 ALA A O 9
ATOM 10380 N N . SER A 1 74 ? -3.380 -17.393 -10.759 1.00 0.00 74 SER A N 9
ATOM 10381 C CA . SER A 1 74 ? -3.009 -18.341 -11.803 1.00 0.00 74 SER A CA 9
ATOM 10382 C C . SER A 1 74 ? -2.067 -19.410 -11.257 1.00 0.00 74 SER A C 9
ATOM 10383 O O . SER A 1 74 ? -1.703 -19.390 -10.082 1.00 0.00 74 SER A O 9
ATOM 10391 N N . GLY A 1 75 ? -1.677 -20.343 -12.120 1.00 0.00 75 GLY A N 9
ATOM 10392 C CA . GLY A 1 75 ? -0.781 -21.408 -11.706 1.00 0.00 75 GLY A CA 9
ATOM 10393 C C . GLY A 1 75 ? -0.924 -22.650 -12.562 1.00 0.00 75 GLY A C 9
ATOM 10394 O O . GLY A 1 75 ? -1.561 -22.635 -13.616 1.00 0.00 75 GLY A O 9
ATOM 10398 N N . PRO A 1 76 ? -0.319 -23.758 -12.109 1.00 0.00 76 PRO A N 9
ATOM 10399 C CA . PRO A 1 76 ? -0.366 -25.036 -12.827 1.00 0.00 76 PRO A CA 9
ATOM 10400 C C . PRO A 1 76 ? -1.755 -25.665 -12.800 1.00 0.00 76 PRO A C 9
ATOM 10401 O O . PRO A 1 76 ? -2.128 -26.326 -11.831 1.00 0.00 76 PRO A O 9
ATOM 10412 N N . SER A 1 77 ? -2.516 -25.455 -13.869 1.00 0.00 77 SER A N 9
ATOM 10413 C CA . SER A 1 77 ? -3.865 -25.999 -13.966 1.00 0.00 77 SER A CA 9
ATOM 10414 C C . SER A 1 77 ? -4.696 -25.610 -12.747 1.00 0.00 77 SER A C 9
ATOM 10415 O O . SER A 1 77 ? -5.419 -26.434 -12.187 1.00 0.00 77 SER A O 9
ATOM 10423 N N . SER A 1 78 ? -4.588 -24.349 -12.342 1.00 0.00 78 SER A N 9
ATOM 10424 C CA . SER A 1 78 ? -5.326 -23.851 -11.188 1.00 0.00 78 SER A CA 9
ATOM 10425 C C . SER A 1 78 ? -6.644 -23.216 -11.618 1.00 0.00 78 SER A C 9
ATOM 10426 O O . SER A 1 78 ? -6.776 -22.733 -12.742 1.00 0.00 78 SER A O 9
ATOM 10434 N N . GLY A 1 79 ? -7.620 -23.222 -10.715 1.00 0.00 79 GLY A N 9
ATOM 10435 C CA . GLY A 1 79 ? -8.916 -22.644 -11.019 1.00 0.00 79 GLY A CA 9
ATOM 10436 C C . GLY A 1 79 ? -10.030 -23.250 -10.188 1.00 0.00 79 GLY A C 9
ATOM 10437 O O . GLY A 1 79 ? -11.188 -23.263 -10.606 1.00 0.00 79 GLY A O 9
ATOM 10441 N N . GLY A 1 1 ? -11.133 -26.130 3.016 1.00 0.00 1 GLY A N 10
ATOM 10442 C CA . GLY A 1 1 ? -11.545 -24.776 3.339 1.00 0.00 1 GLY A CA 10
ATOM 10443 C C . GLY A 1 1 ? -10.571 -23.735 2.824 1.00 0.00 1 GLY A C 10
ATOM 10444 O O . GLY A 1 1 ? -9.402 -24.036 2.581 1.00 0.00 1 GLY A O 10
ATOM 10448 N N . SER A 1 2 ? -11.052 -22.508 2.657 1.00 0.00 2 SER A N 10
ATOM 10449 C CA . SER A 1 2 ? -10.217 -21.420 2.163 1.00 0.00 2 SER A CA 10
ATOM 10450 C C . SER A 1 2 ? -9.442 -20.768 3.305 1.00 0.00 2 SER A C 10
ATOM 10451 O O . SER A 1 2 ? -9.971 -20.579 4.400 1.00 0.00 2 SER A O 10
ATOM 10459 N N . SER A 1 3 ? -8.185 -20.426 3.039 1.00 0.00 3 SER A N 10
ATOM 10460 C CA . SER A 1 3 ? -7.335 -19.799 4.044 1.00 0.00 3 SER A CA 10
ATOM 10461 C C . SER A 1 3 ? -6.306 -18.882 3.390 1.00 0.00 3 SER A C 10
ATOM 10462 O O . SER A 1 3 ? -5.374 -19.345 2.734 1.00 0.00 3 SER A O 10
ATOM 10470 N N . GLY A 1 4 ? -6.484 -17.577 3.574 1.00 0.00 4 GLY A N 10
ATOM 10471 C CA . GLY A 1 4 ? -5.565 -16.615 2.996 1.00 0.00 4 GLY A CA 10
ATOM 10472 C C . GLY A 1 4 ? -5.215 -15.497 3.958 1.00 0.00 4 GLY A C 10
ATOM 10473 O O . GLY A 1 4 ? -4.342 -15.654 4.812 1.00 0.00 4 GLY A O 10
ATOM 10477 N N . SER A 1 5 ? -5.895 -14.364 3.819 1.00 0.00 5 SER A N 10
ATOM 10478 C CA . SER A 1 5 ? -5.648 -13.213 4.680 1.00 0.00 5 SER A CA 10
ATOM 10479 C C . SER A 1 5 ? -6.799 -12.215 4.598 1.00 0.00 5 SER A C 10
ATOM 10480 O O . SER A 1 5 ? -7.201 -11.802 3.510 1.00 0.00 5 SER A O 10
ATOM 10488 N N . SER A 1 6 ? -7.327 -11.833 5.757 1.00 0.00 6 SER A N 10
ATOM 10489 C CA . SER A 1 6 ? -8.435 -10.887 5.817 1.00 0.00 6 SER A CA 10
ATOM 10490 C C . SER A 1 6 ? -7.947 -9.506 6.241 1.00 0.00 6 SER A C 10
ATOM 10491 O O . SER A 1 6 ? -7.521 -9.307 7.378 1.00 0.00 6 SER A O 10
ATOM 10499 N N . GLY A 1 7 ? -8.012 -8.552 5.317 1.00 0.00 7 GLY A N 10
ATOM 10500 C CA . GLY A 1 7 ? -7.573 -7.201 5.612 1.00 0.00 7 GLY A CA 10
ATOM 10501 C C . GLY A 1 7 ? -8.107 -6.188 4.619 1.00 0.00 7 GLY A C 10
ATOM 10502 O O . GLY A 1 7 ? -8.605 -6.555 3.555 1.00 0.00 7 GLY A O 10
ATOM 10506 N N . ARG A 1 8 ? -8.003 -4.909 4.966 1.00 0.00 8 ARG A N 10
ATOM 10507 C CA . ARG A 1 8 ? -8.481 -3.840 4.098 1.00 0.00 8 ARG A CA 10
ATOM 10508 C C . ARG A 1 8 ? -7.487 -3.568 2.973 1.00 0.00 8 ARG A C 10
ATOM 10509 O O . ARG A 1 8 ? -6.331 -3.989 3.036 1.00 0.00 8 ARG A O 10
ATOM 10530 N N . LEU A 1 9 ? -7.945 -2.862 1.945 1.00 0.00 9 LEU A N 10
ATOM 10531 C CA . LEU A 1 9 ? -7.096 -2.533 0.805 1.00 0.00 9 LEU A CA 10
ATOM 10532 C C . LEU A 1 9 ? -6.944 -1.022 0.657 1.00 0.00 9 LEU A C 10
ATOM 10533 O O . LEU A 1 9 ? -7.724 -0.252 1.218 1.00 0.00 9 LEU A O 10
ATOM 10549 N N . CYS A 1 10 ? -5.938 -0.606 -0.104 1.00 0.00 10 CYS A N 10
ATOM 10550 C CA . CYS A 1 10 ? -5.684 0.813 -0.327 1.00 0.00 10 CYS A CA 10
ATOM 10551 C C . CYS A 1 10 ? -4.841 1.024 -1.580 1.00 0.00 10 CYS A C 10
ATOM 10552 O O . CYS A 1 10 ? -4.255 0.081 -2.114 1.00 0.00 10 CYS A O 10
ATOM 10560 N N . LYS A 1 11 ? -4.784 2.267 -2.046 1.00 0.00 11 LYS A N 10
ATOM 10561 C CA . LYS A 1 11 ? -4.012 2.603 -3.237 1.00 0.00 11 LYS A CA 10
ATOM 10562 C C . LYS A 1 11 ? -2.899 3.592 -2.903 1.00 0.00 11 LYS A C 10
ATOM 10563 O O . LYS A 1 11 ? -3.108 4.546 -2.155 1.00 0.00 11 LYS A O 10
ATOM 10582 N N . ALA A 1 12 ? -1.718 3.357 -3.464 1.00 0.00 12 ALA A N 10
ATOM 10583 C CA . ALA A 1 12 ? -0.573 4.228 -3.228 1.00 0.00 12 ALA A CA 10
ATOM 10584 C C . ALA A 1 12 ? -0.615 5.448 -4.143 1.00 0.00 12 ALA A C 10
ATOM 10585 O O . ALA A 1 12 ? -0.237 5.372 -5.313 1.00 0.00 12 ALA A O 10
ATOM 10592 N N . LEU A 1 13 ? -1.076 6.571 -3.604 1.00 0.00 13 LEU A N 10
ATOM 10593 C CA . LEU A 1 13 ? -1.167 7.807 -4.372 1.00 0.00 13 LEU A CA 10
ATOM 10594 C C . LEU A 1 13 ? 0.219 8.308 -4.765 1.00 0.00 13 LEU A C 10
ATOM 10595 O O . LEU A 1 13 ? 0.413 8.833 -5.862 1.00 0.00 13 LEU A O 10
ATOM 10611 N N . TYR A 1 14 ? 1.181 8.140 -3.864 1.00 0.00 14 TYR A N 10
ATOM 10612 C CA . TYR A 1 14 ? 2.549 8.574 -4.117 1.00 0.00 14 TYR A CA 10
ATOM 10613 C C . TYR A 1 14 ? 3.536 7.438 -3.868 1.00 0.00 14 TYR A C 10
ATOM 10614 O O . TYR A 1 14 ? 3.447 6.732 -2.863 1.00 0.00 14 TYR A O 10
ATOM 10632 N N . SER A 1 15 ? 4.478 7.268 -4.790 1.00 0.00 15 SER A N 10
ATOM 10633 C CA . SER A 1 15 ? 5.482 6.216 -4.674 1.00 0.00 15 SER A CA 10
ATOM 10634 C C . SER A 1 15 ? 6.398 6.469 -3.480 1.00 0.00 15 SER A C 10
ATOM 10635 O O . SER A 1 15 ? 7.026 7.523 -3.377 1.00 0.00 15 SER A O 10
ATOM 10643 N N . PHE A 1 16 ? 6.469 5.494 -2.580 1.00 0.00 16 PHE A N 10
ATOM 10644 C CA . PHE A 1 16 ? 7.307 5.610 -1.392 1.00 0.00 16 PHE A CA 10
ATOM 10645 C C . PHE A 1 16 ? 8.642 4.901 -1.598 1.00 0.00 16 PHE A C 10
ATOM 10646 O O . PHE A 1 16 ? 8.770 4.037 -2.464 1.00 0.00 16 PHE A O 10
ATOM 10663 N N . GLN A 1 17 ? 9.634 5.276 -0.796 1.00 0.00 17 GLN A N 10
ATOM 10664 C CA . GLN A 1 17 ? 10.960 4.678 -0.891 1.00 0.00 17 GLN A CA 10
ATOM 10665 C C . GLN A 1 17 ? 11.382 4.074 0.444 1.00 0.00 17 GLN A C 10
ATOM 10666 O O . GLN A 1 17 ? 11.928 4.764 1.304 1.00 0.00 17 GLN A O 10
ATOM 10680 N N . ALA A 1 18 ? 11.124 2.781 0.610 1.00 0.00 18 ALA A N 10
ATOM 10681 C CA . ALA A 1 18 ? 11.478 2.083 1.840 1.00 0.00 18 ALA A CA 10
ATOM 10682 C C . ALA A 1 18 ? 12.989 2.077 2.052 1.00 0.00 18 ALA A C 10
ATOM 10683 O O . ALA A 1 18 ? 13.721 1.379 1.350 1.00 0.00 18 ALA A O 10
ATOM 10690 N N . ARG A 1 19 ? 13.448 2.858 3.024 1.00 0.00 19 ARG A N 10
ATOM 10691 C CA . ARG A 1 19 ? 14.871 2.944 3.327 1.00 0.00 19 ARG A CA 10
ATOM 10692 C C . ARG A 1 19 ? 15.447 1.564 3.631 1.00 0.00 19 ARG A C 10
ATOM 10693 O O . ARG A 1 19 ? 16.502 1.195 3.117 1.00 0.00 19 ARG A O 10
ATOM 10714 N N . GLN A 1 20 ? 14.745 0.807 4.469 1.00 0.00 20 GLN A N 10
ATOM 10715 C CA . GLN A 1 20 ? 15.187 -0.531 4.841 1.00 0.00 20 GLN A CA 10
ATOM 10716 C C . GLN A 1 20 ? 14.026 -1.519 4.802 1.00 0.00 20 GLN A C 10
ATOM 10717 O O . GLN A 1 20 ? 12.882 -1.137 4.556 1.00 0.00 20 GLN A O 10
ATOM 10731 N N . ASP A 1 21 ? 14.328 -2.790 5.045 1.00 0.00 21 ASP A N 10
ATOM 10732 C CA . ASP A 1 21 ? 13.309 -3.833 5.038 1.00 0.00 21 ASP A CA 10
ATOM 10733 C C . ASP A 1 21 ? 12.134 -3.451 5.933 1.00 0.00 21 ASP A C 10
ATOM 10734 O O . ASP A 1 21 ? 10.975 -3.562 5.535 1.00 0.00 21 ASP A O 10
ATOM 10743 N N . ASP A 1 22 ? 12.443 -3.003 7.145 1.00 0.00 22 ASP A N 10
ATOM 10744 C CA . ASP A 1 22 ? 11.413 -2.605 8.098 1.00 0.00 22 ASP A CA 10
ATOM 10745 C C . ASP A 1 22 ? 10.269 -1.884 7.392 1.00 0.00 22 ASP A C 10
ATOM 10746 O O . ASP A 1 22 ? 9.098 -2.175 7.633 1.00 0.00 22 ASP A O 10
ATOM 10755 N N . GLU A 1 23 ? 10.617 -0.942 6.521 1.00 0.00 23 GLU A N 10
ATOM 10756 C CA . GLU A 1 23 ? 9.619 -0.179 5.782 1.00 0.00 23 GLU A CA 10
ATOM 10757 C C . GLU A 1 23 ? 9.163 -0.938 4.539 1.00 0.00 23 GLU A C 10
ATOM 10758 O O . GLU A 1 23 ? 9.785 -1.922 4.137 1.00 0.00 23 GLU A O 10
ATOM 10770 N N . LEU A 1 24 ? 8.075 -0.474 3.936 1.00 0.00 24 LEU A N 10
ATOM 10771 C CA . LEU A 1 24 ? 7.535 -1.108 2.738 1.00 0.00 24 LEU A CA 10
ATOM 10772 C C . LEU A 1 24 ? 7.521 -0.134 1.565 1.00 0.00 24 LEU A C 10
ATOM 10773 O O . LEU A 1 24 ? 6.960 0.957 1.658 1.00 0.00 24 LEU A O 10
ATOM 10789 N N . ASN A 1 25 ? 8.141 -0.537 0.460 1.00 0.00 25 ASN A N 10
ATOM 10790 C CA . ASN A 1 25 ? 8.199 0.300 -0.733 1.00 0.00 25 ASN A CA 10
ATOM 10791 C C . ASN A 1 25 ? 6.842 0.350 -1.428 1.00 0.00 25 ASN A C 10
ATOM 10792 O O . ASN A 1 25 ? 6.144 -0.661 -1.525 1.00 0.00 25 ASN A O 10
ATOM 10803 N N . LEU A 1 26 ? 6.474 1.531 -1.912 1.00 0.00 26 LEU A N 10
ATOM 10804 C CA . LEU A 1 26 ? 5.201 1.713 -2.600 1.00 0.00 26 LEU A CA 10
ATOM 10805 C C . LEU A 1 26 ? 5.397 2.445 -3.924 1.00 0.00 26 LEU A C 10
ATOM 10806 O O . LEU A 1 26 ? 6.382 3.160 -4.109 1.00 0.00 26 LEU A O 10
ATOM 10822 N N . GLU A 1 27 ? 4.452 2.262 -4.841 1.00 0.00 27 GLU A N 10
ATOM 10823 C CA . GLU A 1 27 ? 4.522 2.906 -6.148 1.00 0.00 27 GLU A CA 10
ATOM 10824 C C . GLU A 1 27 ? 3.180 3.531 -6.518 1.00 0.00 27 GLU A C 10
ATOM 10825 O O . GLU A 1 27 ? 2.154 3.236 -5.904 1.00 0.00 27 GLU A O 10
ATOM 10837 N N . LYS A 1 28 ? 3.196 4.396 -7.526 1.00 0.00 28 LYS A N 10
ATOM 10838 C CA . LYS A 1 28 ? 1.982 5.064 -7.981 1.00 0.00 28 LYS A CA 10
ATOM 10839 C C . LYS A 1 28 ? 1.007 4.063 -8.594 1.00 0.00 28 LYS A C 10
ATOM 10840 O O . LYS A 1 28 ? 1.201 3.602 -9.718 1.00 0.00 28 LYS A O 10
ATOM 10859 N N . GLY A 1 29 ? -0.042 3.732 -7.847 1.00 0.00 29 GLY A N 10
ATOM 10860 C CA . GLY A 1 29 ? -1.031 2.789 -8.335 1.00 0.00 29 GLY A CA 10
ATOM 10861 C C . GLY A 1 29 ? -0.791 1.381 -7.826 1.00 0.00 29 GLY A C 10
ATOM 10862 O O . GLY A 1 29 ? -1.111 0.405 -8.505 1.00 0.00 29 GLY A O 10
ATOM 10866 N N . ASP A 1 30 ? -0.223 1.275 -6.630 1.00 0.00 30 ASP A N 10
ATOM 10867 C CA . ASP A 1 30 ? 0.061 -0.024 -6.031 1.00 0.00 30 ASP A CA 10
ATOM 10868 C C . ASP A 1 30 ? -0.921 -0.330 -4.904 1.00 0.00 30 ASP A C 10
ATOM 10869 O O . ASP A 1 30 ? -1.082 0.463 -3.976 1.00 0.00 30 ASP A O 10
ATOM 10878 N N . ILE A 1 31 ? -1.576 -1.483 -4.994 1.00 0.00 31 ILE A N 10
ATOM 10879 C CA . ILE A 1 31 ? -2.542 -1.892 -3.982 1.00 0.00 31 ILE A CA 10
ATOM 10880 C C . ILE A 1 31 ? -1.862 -2.656 -2.850 1.00 0.00 31 ILE A C 10
ATOM 10881 O O . ILE A 1 31 ? -1.251 -3.702 -3.072 1.00 0.00 31 ILE A O 10
ATOM 10897 N N . VAL A 1 32 ? -1.974 -2.127 -1.636 1.00 0.00 32 VAL A N 10
ATOM 10898 C CA . VAL A 1 32 ? -1.373 -2.761 -0.468 1.00 0.00 32 VAL A CA 10
ATOM 10899 C C . VAL A 1 32 ? -2.429 -3.458 0.383 1.00 0.00 32 VAL A C 10
ATOM 10900 O O . VAL A 1 32 ? -3.565 -2.994 0.484 1.00 0.00 32 VAL A O 10
ATOM 10913 N N . ILE A 1 33 ? -2.046 -4.574 0.993 1.00 0.00 33 ILE A N 10
ATOM 10914 C CA . ILE A 1 33 ? -2.959 -5.335 1.837 1.00 0.00 33 ILE A CA 10
ATOM 10915 C C . ILE A 1 33 ? -2.904 -4.851 3.282 1.00 0.00 33 ILE A C 10
ATOM 10916 O O . ILE A 1 33 ? -2.073 -5.307 4.069 1.00 0.00 33 ILE A O 10
ATOM 10932 N N . ILE A 1 34 ? -3.794 -3.926 3.625 1.00 0.00 34 ILE A N 10
ATOM 10933 C CA . ILE A 1 34 ? -3.849 -3.383 4.977 1.00 0.00 34 ILE A CA 10
ATOM 10934 C C . ILE A 1 34 ? -4.035 -4.491 6.007 1.00 0.00 34 ILE A C 10
ATOM 10935 O O . ILE A 1 34 ? -5.026 -5.222 5.977 1.00 0.00 34 ILE A O 10
ATOM 10951 N N . HIS A 1 35 ? -3.077 -4.610 6.921 1.00 0.00 35 HIS A N 10
ATOM 10952 C CA . HIS A 1 35 ? -3.137 -5.628 7.964 1.00 0.00 35 HIS A CA 10
ATOM 10953 C C . HIS A 1 35 ? -3.417 -4.996 9.324 1.00 0.00 35 HIS A C 10
ATOM 10954 O O . HIS A 1 35 ? -4.346 -5.395 10.024 1.00 0.00 35 HIS A O 10
ATOM 10969 N N . GLU A 1 36 ? -2.605 -4.009 9.691 1.00 0.00 36 GLU A N 10
ATOM 10970 C CA . GLU A 1 36 ? -2.766 -3.324 10.968 1.00 0.00 36 GLU A CA 10
ATOM 10971 C C . GLU A 1 36 ? -2.324 -1.867 10.864 1.00 0.00 36 GLU A C 10
ATOM 10972 O O . GLU A 1 36 ? -1.369 -1.544 10.157 1.00 0.00 36 GLU A O 10
ATOM 10984 N N . LYS A 1 37 ? -3.027 -0.990 11.572 1.00 0.00 37 LYS A N 10
ATOM 10985 C CA . LYS A 1 37 ? -2.710 0.433 11.561 1.00 0.00 37 LYS A CA 10
ATOM 10986 C C . LYS A 1 37 ? -2.711 1.002 12.977 1.00 0.00 37 LYS A C 10
ATOM 10987 O O . LYS A 1 37 ? -2.865 2.208 13.172 1.00 0.00 37 LYS A O 10
ATOM 11006 N N . LYS A 1 38 ? -2.537 0.127 13.961 1.00 0.00 38 LYS A N 10
ATOM 11007 C CA . LYS A 1 38 ? -2.516 0.542 15.359 1.00 0.00 38 LYS A CA 10
ATOM 11008 C C . LYS A 1 38 ? -1.613 1.756 15.553 1.00 0.00 38 LYS A C 10
ATOM 11009 O O . LYS A 1 38 ? -1.767 2.507 16.515 1.00 0.00 38 LYS A O 10
ATOM 11028 N N . GLU A 1 39 ? -0.673 1.941 14.631 1.00 0.00 39 GLU A N 10
ATOM 11029 C CA . GLU A 1 39 ? 0.254 3.065 14.702 1.00 0.00 39 GLU A CA 10
ATOM 11030 C C . GLU A 1 39 ? -0.344 4.305 14.043 1.00 0.00 39 GLU A C 10
ATOM 11031 O O . GLU A 1 39 ? -1.120 4.202 13.093 1.00 0.00 39 GLU A O 10
ATOM 11043 N N . GLU A 1 40 ? 0.023 5.476 14.555 1.00 0.00 40 GLU A N 10
ATOM 11044 C CA . GLU A 1 40 ? -0.478 6.735 14.017 1.00 0.00 40 GLU A CA 10
ATOM 11045 C C . GLU A 1 40 ? 0.216 7.079 12.702 1.00 0.00 40 GLU A C 10
ATOM 11046 O O . GLU A 1 40 ? 1.363 7.522 12.690 1.00 0.00 40 GLU A O 10
ATOM 11058 N N . GLY A 1 41 ? -0.490 6.870 11.595 1.00 0.00 41 GLY A N 10
ATOM 11059 C CA . GLY A 1 41 ? 0.073 7.162 10.290 1.00 0.00 41 GLY A CA 10
ATOM 11060 C C . GLY A 1 41 ? 0.809 5.977 9.697 1.00 0.00 41 GLY A C 10
ATOM 11061 O O . GLY A 1 41 ? 0.647 5.664 8.518 1.00 0.00 41 GLY A O 10
ATOM 11065 N N . TRP A 1 42 ? 1.620 5.318 10.516 1.00 0.00 42 TRP A N 10
ATOM 11066 C CA . TRP A 1 42 ? 2.386 4.161 10.065 1.00 0.00 42 TRP A CA 10
ATOM 11067 C C . TRP A 1 42 ? 1.477 2.955 9.854 1.00 0.00 42 TRP A C 10
ATOM 11068 O O . TRP A 1 42 ? 1.024 2.333 10.815 1.00 0.00 42 TRP A O 10
ATOM 11089 N N . TRP A 1 43 ? 1.214 2.631 8.593 1.00 0.00 43 TRP A N 10
ATOM 11090 C CA . TRP A 1 43 ? 0.358 1.499 8.257 1.00 0.00 43 TRP A CA 10
ATOM 11091 C C . TRP A 1 43 ? 1.188 0.242 8.018 1.00 0.00 43 TRP A C 10
ATOM 11092 O O . TRP A 1 43 ? 2.335 0.318 7.578 1.00 0.00 43 TRP A O 10
ATOM 11113 N N . PHE A 1 44 ? 0.600 -0.913 8.311 1.00 0.00 44 PHE A N 10
ATOM 11114 C CA . PHE A 1 44 ? 1.286 -2.187 8.128 1.00 0.00 44 PHE A CA 10
ATOM 11115 C C . PHE A 1 44 ? 0.487 -3.109 7.211 1.00 0.00 44 PHE A C 10
ATOM 11116 O O . PHE A 1 44 ? -0.709 -3.317 7.412 1.00 0.00 44 PHE A O 10
ATOM 11133 N N . GLY A 1 45 ? 1.158 -3.657 6.203 1.00 0.00 45 GLY A N 10
ATOM 11134 C CA . GLY A 1 45 ? 0.495 -4.549 5.269 1.00 0.00 45 GLY A CA 10
ATOM 11135 C C . GLY A 1 45 ? 1.445 -5.111 4.230 1.00 0.00 45 GLY A C 10
ATOM 11136 O O . GLY A 1 45 ? 2.622 -4.752 4.197 1.00 0.00 45 GLY A O 10
ATOM 11140 N N . SER A 1 46 ? 0.934 -5.995 3.380 1.00 0.00 46 SER A N 10
ATOM 11141 C CA . SER A 1 46 ? 1.747 -6.612 2.338 1.00 0.00 46 SER A CA 10
ATOM 11142 C C . SER A 1 46 ? 1.315 -6.130 0.956 1.00 0.00 46 SER A C 10
ATOM 11143 O O . SER A 1 46 ? 0.156 -6.281 0.567 1.00 0.00 46 SER A O 10
ATOM 11151 N N . LEU A 1 47 ? 2.255 -5.550 0.218 1.00 0.00 47 LEU A N 10
ATOM 11152 C CA . LEU A 1 47 ? 1.973 -5.046 -1.122 1.00 0.00 47 LEU A CA 10
ATOM 11153 C C . LEU A 1 47 ? 1.899 -6.189 -2.129 1.00 0.00 47 LEU A C 10
ATOM 11154 O O . LEU A 1 47 ? 0.815 -6.576 -2.564 1.00 0.00 47 LEU A O 10
ATOM 11170 N N . ASN A 1 48 ? 3.059 -6.725 -2.495 1.00 0.00 48 ASN A N 10
ATOM 11171 C CA . ASN A 1 48 ? 3.125 -7.825 -3.450 1.00 0.00 48 ASN A CA 10
ATOM 11172 C C . ASN A 1 48 ? 3.787 -9.050 -2.825 1.00 0.00 48 ASN A C 10
ATOM 11173 O O . ASN A 1 48 ? 4.664 -9.669 -3.426 1.00 0.00 48 ASN A O 10
ATOM 11184 N N . GLY A 1 49 ? 3.360 -9.393 -1.613 1.00 0.00 49 GLY A N 10
ATOM 11185 C CA . GLY A 1 49 ? 3.922 -10.542 -0.927 1.00 0.00 49 GLY A CA 10
ATOM 11186 C C . GLY A 1 49 ? 4.963 -10.150 0.102 1.00 0.00 49 GLY A C 10
ATOM 11187 O O . GLY A 1 49 ? 5.594 -11.010 0.717 1.00 0.00 49 GLY A O 10
ATOM 11191 N N . LYS A 1 50 ? 5.146 -8.847 0.291 1.00 0.00 50 LYS A N 10
ATOM 11192 C CA . LYS A 1 50 ? 6.119 -8.342 1.252 1.00 0.00 50 LYS A CA 10
ATOM 11193 C C . LYS A 1 50 ? 5.451 -7.423 2.270 1.00 0.00 50 LYS A C 10
ATOM 11194 O O . LYS A 1 50 ? 4.902 -6.380 1.914 1.00 0.00 50 LYS A O 10
ATOM 11213 N N . LYS A 1 51 ? 5.503 -7.815 3.538 1.00 0.00 51 LYS A N 10
ATOM 11214 C CA . LYS A 1 51 ? 4.906 -7.026 4.609 1.00 0.00 51 LYS A CA 10
ATOM 11215 C C . LYS A 1 51 ? 5.905 -6.014 5.160 1.00 0.00 51 LYS A C 10
ATOM 11216 O O . LYS A 1 51 ? 7.109 -6.262 5.178 1.00 0.00 51 LYS A O 10
ATOM 11235 N N . GLY A 1 52 ? 5.395 -4.871 5.611 1.00 0.00 52 GLY A N 10
ATOM 11236 C CA . GLY A 1 52 ? 6.256 -3.839 6.159 1.00 0.00 52 GLY A CA 10
ATOM 11237 C C . GLY A 1 52 ? 5.481 -2.621 6.618 1.00 0.00 52 GLY A C 10
ATOM 11238 O O . GLY A 1 52 ? 4.252 -2.592 6.541 1.00 0.00 52 GLY A O 10
ATOM 11242 N N . HIS A 1 53 ? 6.199 -1.611 7.099 1.00 0.00 53 HIS A N 10
ATOM 11243 C CA . HIS A 1 53 ? 5.571 -0.383 7.574 1.00 0.00 53 HIS A CA 10
ATOM 11244 C C . HIS A 1 53 ? 5.655 0.714 6.517 1.00 0.00 53 HIS A C 10
ATOM 11245 O O . HIS A 1 53 ? 6.743 1.076 6.069 1.00 0.00 53 HIS A O 10
ATOM 11260 N N . PHE A 1 54 ? 4.500 1.239 6.123 1.00 0.00 54 PHE A N 10
ATOM 11261 C CA . PHE A 1 54 ? 4.443 2.294 5.118 1.00 0.00 54 PHE A CA 10
ATOM 11262 C C . PHE A 1 54 ? 3.561 3.447 5.588 1.00 0.00 54 PHE A C 10
ATOM 11263 O O . PHE A 1 54 ? 2.656 3.277 6.406 1.00 0.00 54 PHE A O 10
ATOM 11280 N N . PRO A 1 55 ? 3.831 4.651 5.061 1.00 0.00 55 PRO A N 10
ATOM 11281 C CA . PRO A 1 55 ? 3.074 5.856 5.413 1.00 0.00 55 PRO A CA 10
ATOM 11282 C C . PRO A 1 55 ? 1.651 5.827 4.866 1.00 0.00 55 PRO A C 10
ATOM 11283 O O . PRO A 1 55 ? 1.421 5.422 3.727 1.00 0.00 55 PRO A O 10
ATOM 11294 N N . ALA A 1 56 ? 0.698 6.259 5.686 1.00 0.00 56 ALA A N 10
ATOM 11295 C CA . ALA A 1 56 ? -0.703 6.285 5.283 1.00 0.00 56 ALA A CA 10
ATOM 11296 C C . ALA A 1 56 ? -0.960 7.387 4.262 1.00 0.00 56 ALA A C 10
ATOM 11297 O O . ALA A 1 56 ? -1.416 7.122 3.150 1.00 0.00 56 ALA A O 10
ATOM 11304 N N . ALA A 1 57 ? -0.666 8.625 4.647 1.00 0.00 57 ALA A N 10
ATOM 11305 C CA . ALA A 1 57 ? -0.865 9.767 3.764 1.00 0.00 57 ALA A CA 10
ATOM 11306 C C . ALA A 1 57 ? -0.518 9.413 2.322 1.00 0.00 57 ALA A C 10
ATOM 11307 O O . ALA A 1 57 ? -1.112 9.942 1.382 1.00 0.00 57 ALA A O 10
ATOM 11314 N N . TYR A 1 58 ? 0.448 8.517 2.154 1.00 0.00 58 TYR A N 10
ATOM 11315 C CA . TYR A 1 58 ? 0.877 8.095 0.826 1.00 0.00 58 TYR A CA 10
ATOM 11316 C C . TYR A 1 58 ? -0.191 7.235 0.156 1.00 0.00 58 TYR A C 10
ATOM 11317 O O . TYR A 1 58 ? -0.481 7.397 -1.029 1.00 0.00 58 TYR A O 10
ATOM 11335 N N . VAL A 1 59 ? -0.773 6.321 0.925 1.00 0.00 59 VAL A N 10
ATOM 11336 C CA . VAL A 1 59 ? -1.810 5.436 0.409 1.00 0.00 59 VAL A CA 10
ATOM 11337 C C . VAL A 1 59 ? -3.196 5.905 0.837 1.00 0.00 59 VAL A C 10
ATOM 11338 O O . VAL A 1 59 ? -3.334 6.691 1.773 1.00 0.00 59 VAL A O 10
ATOM 11351 N N . GLU A 1 60 ? -4.221 5.416 0.145 1.00 0.00 60 GLU A N 10
ATOM 11352 C CA . GLU A 1 60 ? -5.597 5.787 0.454 1.00 0.00 60 GLU A CA 10
ATOM 11353 C C . GLU A 1 60 ? -6.481 4.548 0.568 1.00 0.00 60 GLU A C 10
ATOM 11354 O O . GLU A 1 60 ? -6.512 3.711 -0.334 1.00 0.00 60 GLU A O 10
ATOM 11366 N N . GLU A 1 61 ? -7.197 4.440 1.682 1.00 0.00 61 GLU A N 10
ATOM 11367 C CA . GLU A 1 61 ? -8.080 3.303 1.915 1.00 0.00 61 GLU A CA 10
ATOM 11368 C C . GLU A 1 61 ? -9.193 3.257 0.872 1.00 0.00 61 GLU A C 10
ATOM 11369 O O . GLU A 1 61 ? -9.821 4.273 0.572 1.00 0.00 61 GLU A O 10
ATOM 11381 N N . LEU A 1 62 ? -9.431 2.072 0.322 1.00 0.00 62 LEU A N 10
ATOM 11382 C CA . LEU A 1 62 ? -10.468 1.891 -0.689 1.00 0.00 62 LEU A CA 10
ATOM 11383 C C . LEU A 1 62 ? -11.568 0.965 -0.181 1.00 0.00 62 LEU A C 10
ATOM 11384 O O . LEU A 1 62 ? -11.335 0.074 0.635 1.00 0.00 62 LEU A O 10
ATOM 11400 N N . PRO A 1 63 ? -12.796 1.178 -0.676 1.00 0.00 63 PRO A N 10
ATOM 11401 C CA . PRO A 1 63 ? -13.957 0.370 -0.289 1.00 0.00 63 PRO A CA 10
ATOM 11402 C C . PRO A 1 63 ? -13.879 -1.053 -0.829 1.00 0.00 63 PRO A C 10
ATOM 11403 O O . PRO A 1 63 ? -14.368 -1.340 -1.922 1.00 0.00 63 PRO A O 10
ATOM 11414 N N . SER A 1 64 ? -13.262 -1.942 -0.057 1.00 0.00 64 SER A N 10
ATOM 11415 C CA . SER A 1 64 ? -13.117 -3.336 -0.460 1.00 0.00 64 SER A CA 10
ATOM 11416 C C . SER A 1 64 ? -12.887 -3.445 -1.964 1.00 0.00 64 SER A C 10
ATOM 11417 O O . SER A 1 64 ? -13.493 -4.277 -2.637 1.00 0.00 64 SER A O 10
ATOM 11425 N N . ASN A 1 65 ? -12.005 -2.597 -2.485 1.00 0.00 65 ASN A N 10
ATOM 11426 C CA . ASN A 1 65 ? -11.694 -2.597 -3.910 1.00 0.00 65 ASN A CA 10
ATOM 11427 C C . ASN A 1 65 ? -11.205 -3.970 -4.360 1.00 0.00 65 ASN A C 10
ATOM 11428 O O . ASN A 1 65 ? -10.834 -4.808 -3.538 1.00 0.00 65 ASN A O 10
ATOM 11439 N N . ALA A 1 66 ? -11.207 -4.193 -5.670 1.00 0.00 66 ALA A N 10
ATOM 11440 C CA . ALA A 1 66 ? -10.761 -5.463 -6.230 1.00 0.00 66 ALA A CA 10
ATOM 11441 C C . ALA A 1 66 ? -9.566 -5.265 -7.155 1.00 0.00 66 ALA A C 10
ATOM 11442 O O . ALA A 1 66 ? -9.454 -4.243 -7.831 1.00 0.00 66 ALA A O 10
ATOM 11449 N N . GLY A 1 67 ? -8.673 -6.250 -7.180 1.00 0.00 67 GLY A N 10
ATOM 11450 C CA . GLY A 1 67 ? -7.497 -6.164 -8.026 1.00 0.00 67 GLY A CA 10
ATOM 11451 C C . GLY A 1 67 ? -7.236 -7.448 -8.789 1.00 0.00 67 GLY A C 10
ATOM 11452 O O . GLY A 1 67 ? -7.810 -7.673 -9.853 1.00 0.00 67 GLY A O 10
ATOM 11456 N N . ASN A 1 68 ? -6.366 -8.292 -8.244 1.00 0.00 68 ASN A N 10
ATOM 11457 C CA . ASN A 1 68 ? -6.028 -9.559 -8.881 1.00 0.00 68 ASN A CA 10
ATOM 11458 C C . ASN A 1 68 ? -5.165 -10.418 -7.962 1.00 0.00 68 ASN A C 10
ATOM 11459 O O . ASN A 1 68 ? -4.111 -9.983 -7.496 1.00 0.00 68 ASN A O 10
ATOM 11470 N N . THR A 1 69 ? -5.618 -11.641 -7.705 1.00 0.00 69 THR A N 10
ATOM 11471 C CA . THR A 1 69 ? -4.889 -12.561 -6.842 1.00 0.00 69 THR A CA 10
ATOM 11472 C C . THR A 1 69 ? -5.220 -14.010 -7.178 1.00 0.00 69 THR A C 10
ATOM 11473 O O . THR A 1 69 ? -6.381 -14.359 -7.388 1.00 0.00 69 THR A O 10
ATOM 11484 N N . ALA A 1 70 ? -4.192 -14.851 -7.227 1.00 0.00 70 ALA A N 10
ATOM 11485 C CA . ALA A 1 70 ? -4.375 -16.264 -7.535 1.00 0.00 70 ALA A CA 10
ATOM 11486 C C . ALA A 1 70 ? -3.122 -17.066 -7.199 1.00 0.00 70 ALA A C 10
ATOM 11487 O O . ALA A 1 70 ? -2.031 -16.509 -7.070 1.00 0.00 70 ALA A O 10
ATOM 11494 N N . THR A 1 71 ? -3.285 -18.378 -7.056 1.00 0.00 71 THR A N 10
ATOM 11495 C CA . THR A 1 71 ? -2.168 -19.256 -6.732 1.00 0.00 71 THR A CA 10
ATOM 11496 C C . THR A 1 71 ? -1.513 -19.801 -7.997 1.00 0.00 71 THR A C 10
ATOM 11497 O O . THR A 1 71 ? -2.192 -20.114 -8.975 1.00 0.00 71 THR A O 10
ATOM 11508 N N . LYS A 1 72 ? -0.189 -19.912 -7.970 1.00 0.00 72 LYS A N 10
ATOM 11509 C CA . LYS A 1 72 ? 0.559 -20.421 -9.114 1.00 0.00 72 LYS A CA 10
ATOM 11510 C C . LYS A 1 72 ? 1.801 -21.180 -8.657 1.00 0.00 72 LYS A C 10
ATOM 11511 O O . LYS A 1 72 ? 2.157 -21.155 -7.479 1.00 0.00 72 LYS A O 10
ATOM 11530 N N . ALA A 1 73 ? 2.457 -21.853 -9.597 1.00 0.00 73 ALA A N 10
ATOM 11531 C CA . ALA A 1 73 ? 3.661 -22.616 -9.291 1.00 0.00 73 ALA A CA 10
ATOM 11532 C C . ALA A 1 73 ? 4.712 -21.737 -8.622 1.00 0.00 73 ALA A C 10
ATOM 11533 O O . ALA A 1 73 ? 5.079 -20.685 -9.145 1.00 0.00 73 ALA A O 10
ATOM 11540 N N . SER A 1 74 ? 5.193 -22.175 -7.463 1.00 0.00 74 SER A N 10
ATOM 11541 C CA . SER A 1 74 ? 6.199 -21.425 -6.721 1.00 0.00 74 SER A CA 10
ATOM 11542 C C . SER A 1 74 ? 7.580 -21.604 -7.345 1.00 0.00 74 SER A C 10
ATOM 11543 O O . SER A 1 74 ? 8.237 -20.632 -7.714 1.00 0.00 74 SER A O 10
ATOM 11551 N N . GLY A 1 75 ? 8.013 -22.856 -7.459 1.00 0.00 75 GLY A N 10
ATOM 11552 C CA . GLY A 1 75 ? 9.313 -23.141 -8.039 1.00 0.00 75 GLY A CA 10
ATOM 11553 C C . GLY A 1 75 ? 9.293 -24.366 -8.932 1.00 0.00 75 GLY A C 10
ATOM 11554 O O . GLY A 1 75 ? 8.496 -25.285 -8.744 1.00 0.00 75 GLY A O 10
ATOM 11558 N N . PRO A 1 76 ? 10.187 -24.388 -9.932 1.00 0.00 76 PRO A N 10
ATOM 11559 C CA . PRO A 1 76 ? 10.289 -25.503 -10.878 1.00 0.00 76 PRO A CA 10
ATOM 11560 C C . PRO A 1 76 ? 10.839 -26.767 -10.227 1.00 0.00 76 PRO A C 10
ATOM 11561 O O . PRO A 1 76 ? 10.489 -27.881 -10.618 1.00 0.00 76 PRO A O 10
ATOM 11572 N N . SER A 1 77 ? 11.702 -26.588 -9.232 1.00 0.00 77 SER A N 10
ATOM 11573 C CA . SER A 1 77 ? 12.303 -27.715 -8.529 1.00 0.00 77 SER A CA 10
ATOM 11574 C C . SER A 1 77 ? 12.889 -27.271 -7.192 1.00 0.00 77 SER A C 10
ATOM 11575 O O . SER A 1 77 ? 12.890 -26.084 -6.865 1.00 0.00 77 SER A O 10
ATOM 11583 N N . SER A 1 78 ? 13.388 -28.234 -6.423 1.00 0.00 78 SER A N 10
ATOM 11584 C CA . SER A 1 78 ? 13.974 -27.944 -5.119 1.00 0.00 78 SER A CA 10
ATOM 11585 C C . SER A 1 78 ? 15.496 -27.908 -5.204 1.00 0.00 78 SER A C 10
ATOM 11586 O O . SER A 1 78 ? 16.117 -28.785 -5.804 1.00 0.00 78 SER A O 10
ATOM 11594 N N . GLY A 1 79 ? 16.093 -26.886 -4.598 1.00 0.00 79 GLY A N 10
ATOM 11595 C CA . GLY A 1 79 ? 17.538 -26.753 -4.616 1.00 0.00 79 GLY A CA 10
ATOM 11596 C C . GLY A 1 79 ? 18.219 -27.699 -3.648 1.00 0.00 79 GLY A C 10
ATOM 11597 O O . GLY A 1 79 ? 17.556 -28.455 -2.938 1.00 0.00 79 GLY A O 10
ATOM 11601 N N . GLY A 1 1 ? -6.063 -15.570 -5.462 1.00 0.00 1 GLY A N 11
ATOM 11602 C CA . GLY A 1 1 ? -7.174 -16.483 -5.265 1.00 0.00 1 GLY A CA 11
ATOM 11603 C C . GLY A 1 1 ? -7.790 -16.358 -3.886 1.00 0.00 1 GLY A C 11
ATOM 11604 O O . GLY A 1 1 ? -7.485 -17.144 -2.989 1.00 0.00 1 GLY A O 11
ATOM 11608 N N . SER A 1 2 ? -8.658 -15.366 -3.715 1.00 0.00 2 SER A N 11
ATOM 11609 C CA . SER A 1 2 ? -9.315 -15.138 -2.433 1.00 0.00 2 SER A CA 11
ATOM 11610 C C . SER A 1 2 ? -8.287 -15.000 -1.313 1.00 0.00 2 SER A C 11
ATOM 11611 O O . SER A 1 2 ? -8.449 -15.568 -0.233 1.00 0.00 2 SER A O 11
ATOM 11619 N N . SER A 1 3 ? -7.229 -14.241 -1.580 1.00 0.00 3 SER A N 11
ATOM 11620 C CA . SER A 1 3 ? -6.173 -14.030 -0.598 1.00 0.00 3 SER A CA 11
ATOM 11621 C C . SER A 1 3 ? -6.246 -12.622 -0.014 1.00 0.00 3 SER A C 11
ATOM 11622 O O . SER A 1 3 ? -6.594 -11.668 -0.708 1.00 0.00 3 SER A O 11
ATOM 11630 N N . GLY A 1 4 ? -5.915 -12.502 1.268 1.00 0.00 4 GLY A N 11
ATOM 11631 C CA . GLY A 1 4 ? -5.950 -11.208 1.925 1.00 0.00 4 GLY A CA 11
ATOM 11632 C C . GLY A 1 4 ? -7.294 -10.917 2.561 1.00 0.00 4 GLY A C 11
ATOM 11633 O O . GLY A 1 4 ? -7.806 -9.801 2.465 1.00 0.00 4 GLY A O 11
ATOM 11637 N N . SER A 1 5 ? -7.870 -11.923 3.212 1.00 0.00 5 SER A N 11
ATOM 11638 C CA . SER A 1 5 ? -9.166 -11.772 3.862 1.00 0.00 5 SER A CA 11
ATOM 11639 C C . SER A 1 5 ? -9.015 -11.110 5.228 1.00 0.00 5 SER A C 11
ATOM 11640 O O . SER A 1 5 ? -7.929 -11.099 5.808 1.00 0.00 5 SER A O 11
ATOM 11648 N N . SER A 1 6 ? -10.112 -10.557 5.736 1.00 0.00 6 SER A N 11
ATOM 11649 C CA . SER A 1 6 ? -10.102 -9.889 7.032 1.00 0.00 6 SER A CA 11
ATOM 11650 C C . SER A 1 6 ? -9.068 -8.767 7.057 1.00 0.00 6 SER A C 11
ATOM 11651 O O . SER A 1 6 ? -8.349 -8.591 8.039 1.00 0.00 6 SER A O 11
ATOM 11659 N N . GLY A 1 7 ? -9.001 -8.009 5.966 1.00 0.00 7 GLY A N 11
ATOM 11660 C CA . GLY A 1 7 ? -8.053 -6.913 5.882 1.00 0.00 7 GLY A CA 11
ATOM 11661 C C . GLY A 1 7 ? -8.508 -5.825 4.930 1.00 0.00 7 GLY A C 11
ATOM 11662 O O . GLY A 1 7 ? -9.142 -6.106 3.913 1.00 0.00 7 GLY A O 11
ATOM 11666 N N . ARG A 1 8 ? -8.186 -4.579 5.261 1.00 0.00 8 ARG A N 11
ATOM 11667 C CA . ARG A 1 8 ? -8.569 -3.444 4.430 1.00 0.00 8 ARG A CA 11
ATOM 11668 C C . ARG A 1 8 ? -7.601 -3.275 3.262 1.00 0.00 8 ARG A C 11
ATOM 11669 O O . ARG A 1 8 ? -6.485 -3.795 3.287 1.00 0.00 8 ARG A O 11
ATOM 11690 N N . LEU A 1 9 ? -8.036 -2.545 2.241 1.00 0.00 9 LEU A N 11
ATOM 11691 C CA . LEU A 1 9 ? -7.209 -2.307 1.064 1.00 0.00 9 LEU A CA 11
ATOM 11692 C C . LEU A 1 9 ? -6.968 -0.814 0.859 1.00 0.00 9 LEU A C 11
ATOM 11693 O O . LEU A 1 9 ? -7.664 0.021 1.438 1.00 0.00 9 LEU A O 11
ATOM 11709 N N . CYS A 1 10 ? -5.981 -0.487 0.033 1.00 0.00 10 CYS A N 11
ATOM 11710 C CA . CYS A 1 10 ? -5.650 0.905 -0.249 1.00 0.00 10 CYS A CA 11
ATOM 11711 C C . CYS A 1 10 ? -4.774 1.015 -1.493 1.00 0.00 10 CYS A C 11
ATOM 11712 O O . CYS A 1 10 ? -4.180 0.031 -1.936 1.00 0.00 10 CYS A O 11
ATOM 11720 N N . LYS A 1 11 ? -4.700 2.217 -2.054 1.00 0.00 11 LYS A N 11
ATOM 11721 C CA . LYS A 1 11 ? -3.897 2.456 -3.247 1.00 0.00 11 LYS A CA 11
ATOM 11722 C C . LYS A 1 11 ? -2.824 3.506 -2.980 1.00 0.00 11 LYS A C 11
ATOM 11723 O O . LYS A 1 11 ? -3.111 4.582 -2.456 1.00 0.00 11 LYS A O 11
ATOM 11742 N N . ALA A 1 12 ? -1.586 3.186 -3.343 1.00 0.00 12 ALA A N 11
ATOM 11743 C CA . ALA A 1 12 ? -0.470 4.103 -3.145 1.00 0.00 12 ALA A CA 11
ATOM 11744 C C . ALA A 1 12 ? -0.543 5.274 -4.119 1.00 0.00 12 ALA A C 11
ATOM 11745 O O . ALA A 1 12 ? -0.203 5.138 -5.295 1.00 0.00 12 ALA A O 11
ATOM 11752 N N . LEU A 1 13 ? -0.988 6.423 -3.623 1.00 0.00 13 LEU A N 11
ATOM 11753 C CA . LEU A 1 13 ? -1.105 7.619 -4.450 1.00 0.00 13 LEU A CA 11
ATOM 11754 C C . LEU A 1 13 ? 0.270 8.136 -4.859 1.00 0.00 13 LEU A C 11
ATOM 11755 O O . LEU A 1 13 ? 0.470 8.567 -5.995 1.00 0.00 13 LEU A O 11
ATOM 11771 N N . TYR A 1 14 ? 1.216 8.087 -3.928 1.00 0.00 14 TYR A N 11
ATOM 11772 C CA . TYR A 1 14 ? 2.573 8.550 -4.191 1.00 0.00 14 TYR A CA 11
ATOM 11773 C C . TYR A 1 14 ? 3.588 7.445 -3.918 1.00 0.00 14 TYR A C 11
ATOM 11774 O O . TYR A 1 14 ? 3.509 6.750 -2.906 1.00 0.00 14 TYR A O 11
ATOM 11792 N N . SER A 1 15 ? 4.543 7.289 -4.830 1.00 0.00 15 SER A N 11
ATOM 11793 C CA . SER A 1 15 ? 5.573 6.267 -4.691 1.00 0.00 15 SER A CA 11
ATOM 11794 C C . SER A 1 15 ? 6.417 6.512 -3.444 1.00 0.00 15 SER A C 11
ATOM 11795 O O . SER A 1 15 ? 7.073 7.546 -3.317 1.00 0.00 15 SER A O 11
ATOM 11803 N N . PHE A 1 16 ? 6.395 5.552 -2.525 1.00 0.00 16 PHE A N 11
ATOM 11804 C CA . PHE A 1 16 ? 7.157 5.663 -1.286 1.00 0.00 16 PHE A CA 11
ATOM 11805 C C . PHE A 1 16 ? 8.368 4.735 -1.308 1.00 0.00 16 PHE A C 11
ATOM 11806 O O . PHE A 1 16 ? 8.338 3.673 -1.930 1.00 0.00 16 PHE A O 11
ATOM 11823 N N . GLN A 1 17 ? 9.432 5.145 -0.625 1.00 0.00 17 GLN A N 11
ATOM 11824 C CA . GLN A 1 17 ? 10.654 4.352 -0.568 1.00 0.00 17 GLN A CA 11
ATOM 11825 C C . GLN A 1 17 ? 10.920 3.865 0.853 1.00 0.00 17 GLN A C 11
ATOM 11826 O O . GLN A 1 17 ? 10.994 4.660 1.789 1.00 0.00 17 GLN A O 11
ATOM 11840 N N . ALA A 1 18 ? 11.062 2.552 1.006 1.00 0.00 18 ALA A N 11
ATOM 11841 C CA . ALA A 1 18 ? 11.322 1.959 2.312 1.00 0.00 18 ALA A CA 11
ATOM 11842 C C . ALA A 1 18 ? 12.812 1.972 2.635 1.00 0.00 18 ALA A C 11
ATOM 11843 O O . ALA A 1 18 ? 13.591 1.226 2.042 1.00 0.00 18 ALA A O 11
ATOM 11850 N N . ARG A 1 19 ? 13.201 2.825 3.577 1.00 0.00 19 ARG A N 11
ATOM 11851 C CA . ARG A 1 19 ? 14.599 2.936 3.977 1.00 0.00 19 ARG A CA 11
ATOM 11852 C C . ARG A 1 19 ? 15.192 1.560 4.267 1.00 0.00 19 ARG A C 11
ATOM 11853 O O . ARG A 1 19 ? 16.322 1.267 3.877 1.00 0.00 19 ARG A O 11
ATOM 11874 N N . GLN A 1 20 ? 14.422 0.723 4.955 1.00 0.00 20 GLN A N 11
ATOM 11875 C CA . GLN A 1 20 ? 14.873 -0.621 5.298 1.00 0.00 20 GLN A CA 11
ATOM 11876 C C . GLN A 1 20 ? 13.691 -1.577 5.420 1.00 0.00 20 GLN A C 11
ATOM 11877 O O . GLN A 1 20 ? 12.535 -1.167 5.319 1.00 0.00 20 GLN A O 11
ATOM 11891 N N . ASP A 1 21 ? 13.989 -2.854 5.636 1.00 0.00 21 ASP A N 11
ATOM 11892 C CA . ASP A 1 21 ? 12.951 -3.869 5.772 1.00 0.00 21 ASP A CA 11
ATOM 11893 C C . ASP A 1 21 ? 11.817 -3.370 6.663 1.00 0.00 21 ASP A C 11
ATOM 11894 O O . ASP A 1 21 ? 10.642 -3.585 6.367 1.00 0.00 21 ASP A O 11
ATOM 11903 N N . ASP A 1 22 ? 12.178 -2.705 7.755 1.00 0.00 22 ASP A N 11
ATOM 11904 C CA . ASP A 1 22 ? 11.191 -2.176 8.689 1.00 0.00 22 ASP A CA 11
ATOM 11905 C C . ASP A 1 22 ? 10.052 -1.487 7.944 1.00 0.00 22 ASP A C 11
ATOM 11906 O O . ASP A 1 22 ? 8.881 -1.669 8.276 1.00 0.00 22 ASP A O 11
ATOM 11915 N N . GLU A 1 23 ? 10.404 -0.696 6.935 1.00 0.00 23 GLU A N 11
ATOM 11916 C CA . GLU A 1 23 ? 9.411 0.021 6.145 1.00 0.00 23 GLU A CA 11
ATOM 11917 C C . GLU A 1 23 ? 9.047 -0.762 4.887 1.00 0.00 23 GLU A C 11
ATOM 11918 O O . GLU A 1 23 ? 9.655 -1.790 4.584 1.00 0.00 23 GLU A O 11
ATOM 11930 N N . LEU A 1 24 ? 8.051 -0.271 4.158 1.00 0.00 24 LEU A N 11
ATOM 11931 C CA . LEU A 1 24 ? 7.605 -0.924 2.933 1.00 0.00 24 LEU A CA 11
ATOM 11932 C C . LEU A 1 24 ? 7.604 0.055 1.763 1.00 0.00 24 LEU A C 11
ATOM 11933 O O . LEU A 1 24 ? 7.069 1.158 1.864 1.00 0.00 24 LEU A O 11
ATOM 11949 N N . ASN A 1 25 ? 8.206 -0.358 0.652 1.00 0.00 25 ASN A N 11
ATOM 11950 C CA . ASN A 1 25 ? 8.274 0.481 -0.538 1.00 0.00 25 ASN A CA 11
ATOM 11951 C C . ASN A 1 25 ? 6.945 0.469 -1.289 1.00 0.00 25 ASN A C 11
ATOM 11952 O O . ASN A 1 25 ? 6.335 -0.585 -1.475 1.00 0.00 25 ASN A O 11
ATOM 11963 N N . LEU A 1 26 ? 6.504 1.646 -1.719 1.00 0.00 26 LEU A N 11
ATOM 11964 C CA . LEU A 1 26 ? 5.248 1.771 -2.450 1.00 0.00 26 LEU A CA 11
ATOM 11965 C C . LEU A 1 26 ? 5.471 2.435 -3.805 1.00 0.00 26 LEU A C 11
ATOM 11966 O O . LEU A 1 26 ? 6.431 3.182 -3.990 1.00 0.00 26 LEU A O 11
ATOM 11982 N N . GLU A 1 27 ? 4.576 2.158 -4.749 1.00 0.00 27 GLU A N 11
ATOM 11983 C CA . GLU A 1 27 ? 4.676 2.730 -6.086 1.00 0.00 27 GLU A CA 11
ATOM 11984 C C . GLU A 1 27 ? 3.332 3.295 -6.538 1.00 0.00 27 GLU A C 11
ATOM 11985 O O . GLU A 1 27 ? 2.277 2.740 -6.228 1.00 0.00 27 GLU A O 11
ATOM 11997 N N . LYS A 1 28 ? 3.378 4.401 -7.272 1.00 0.00 28 LYS A N 11
ATOM 11998 C CA . LYS A 1 28 ? 2.166 5.042 -7.768 1.00 0.00 28 LYS A CA 11
ATOM 11999 C C . LYS A 1 28 ? 1.252 4.027 -8.447 1.00 0.00 28 LYS A C 11
ATOM 12000 O O . LYS A 1 28 ? 1.573 3.506 -9.515 1.00 0.00 28 LYS A O 11
ATOM 12019 N N . GLY A 1 29 ? 0.112 3.751 -7.821 1.00 0.00 29 GLY A N 11
ATOM 12020 C CA . GLY A 1 29 ? -0.830 2.800 -8.381 1.00 0.00 29 GLY A CA 11
ATOM 12021 C C . GLY A 1 29 ? -0.586 1.386 -7.894 1.00 0.00 29 GLY A C 11
ATOM 12022 O O . GLY A 1 29 ? -0.724 0.427 -8.654 1.00 0.00 29 GLY A O 11
ATOM 12026 N N . ASP A 1 30 ? -0.220 1.255 -6.623 1.00 0.00 30 ASP A N 11
ATOM 12027 C CA . ASP A 1 30 ? 0.045 -0.053 -6.035 1.00 0.00 30 ASP A CA 11
ATOM 12028 C C . ASP A 1 30 ? -0.925 -0.343 -4.894 1.00 0.00 30 ASP A C 11
ATOM 12029 O O . ASP A 1 30 ? -1.071 0.459 -3.972 1.00 0.00 30 ASP A O 11
ATOM 12038 N N . ILE A 1 31 ? -1.587 -1.493 -4.965 1.00 0.00 31 ILE A N 11
ATOM 12039 C CA . ILE A 1 31 ? -2.544 -1.888 -3.939 1.00 0.00 31 ILE A CA 11
ATOM 12040 C C . ILE A 1 31 ? -1.862 -2.679 -2.828 1.00 0.00 31 ILE A C 11
ATOM 12041 O O . ILE A 1 31 ? -1.248 -3.716 -3.076 1.00 0.00 31 ILE A O 11
ATOM 12057 N N . VAL A 1 32 ? -1.976 -2.183 -1.600 1.00 0.00 32 VAL A N 11
ATOM 12058 C CA . VAL A 1 32 ? -1.374 -2.844 -0.449 1.00 0.00 32 VAL A CA 11
ATOM 12059 C C . VAL A 1 32 ? -2.440 -3.441 0.463 1.00 0.00 32 VAL A C 11
ATOM 12060 O O . VAL A 1 32 ? -3.486 -2.832 0.693 1.00 0.00 32 VAL A O 11
ATOM 12073 N N . ILE A 1 33 ? -2.170 -4.635 0.978 1.00 0.00 33 ILE A N 11
ATOM 12074 C CA . ILE A 1 33 ? -3.106 -5.314 1.866 1.00 0.00 33 ILE A CA 11
ATOM 12075 C C . ILE A 1 33 ? -2.958 -4.821 3.301 1.00 0.00 33 ILE A C 11
ATOM 12076 O O . ILE A 1 33 ? -2.021 -5.200 4.005 1.00 0.00 33 ILE A O 11
ATOM 12092 N N . ILE A 1 34 ? -3.889 -3.975 3.729 1.00 0.00 34 ILE A N 11
ATOM 12093 C CA . ILE A 1 34 ? -3.864 -3.433 5.082 1.00 0.00 34 ILE A CA 11
ATOM 12094 C C . ILE A 1 34 ? -4.175 -4.512 6.113 1.00 0.00 34 ILE A C 11
ATOM 12095 O O . ILE A 1 34 ? -5.267 -5.082 6.120 1.00 0.00 34 ILE A O 11
ATOM 12111 N N . HIS A 1 35 ? -3.210 -4.787 6.984 1.00 0.00 35 HIS A N 11
ATOM 12112 C CA . HIS A 1 35 ? -3.382 -5.797 8.023 1.00 0.00 35 HIS A CA 11
ATOM 12113 C C . HIS A 1 35 ? -3.683 -5.146 9.369 1.00 0.00 35 HIS A C 11
ATOM 12114 O O . HIS A 1 35 ? -4.604 -5.555 10.075 1.00 0.00 35 HIS A O 11
ATOM 12129 N N . GLU A 1 36 ? -2.898 -4.131 9.719 1.00 0.00 36 GLU A N 11
ATOM 12130 C CA . GLU A 1 36 ? -3.081 -3.425 10.982 1.00 0.00 36 GLU A CA 11
ATOM 12131 C C . GLU A 1 36 ? -2.446 -2.038 10.927 1.00 0.00 36 GLU A C 11
ATOM 12132 O O . GLU A 1 36 ? -1.514 -1.799 10.159 1.00 0.00 36 GLU A O 11
ATOM 12144 N N . LYS A 1 37 ? -2.959 -1.127 11.746 1.00 0.00 37 LYS A N 11
ATOM 12145 C CA . LYS A 1 37 ? -2.444 0.237 11.793 1.00 0.00 37 LYS A CA 11
ATOM 12146 C C . LYS A 1 37 ? -2.164 0.664 13.230 1.00 0.00 37 LYS A C 11
ATOM 12147 O O . LYS A 1 37 ? -2.572 1.743 13.659 1.00 0.00 37 LYS A O 11
ATOM 12166 N N . LYS A 1 38 ? -1.466 -0.190 13.971 1.00 0.00 38 LYS A N 11
ATOM 12167 C CA . LYS A 1 38 ? -1.128 0.099 15.360 1.00 0.00 38 LYS A CA 11
ATOM 12168 C C . LYS A 1 38 ? -0.740 1.564 15.532 1.00 0.00 38 LYS A C 11
ATOM 12169 O O . LYS A 1 38 ? -1.201 2.233 16.456 1.00 0.00 38 LYS A O 11
ATOM 12188 N N . GLU A 1 39 ? 0.108 2.056 14.634 1.00 0.00 39 GLU A N 11
ATOM 12189 C CA . GLU A 1 39 ? 0.557 3.443 14.688 1.00 0.00 39 GLU A CA 11
ATOM 12190 C C . GLU A 1 39 ? -0.477 4.373 14.061 1.00 0.00 39 GLU A C 11
ATOM 12191 O O . GLU A 1 39 ? -1.492 3.923 13.530 1.00 0.00 39 GLU A O 11
ATOM 12203 N N . GLU A 1 40 ? -0.211 5.674 14.127 1.00 0.00 40 GLU A N 11
ATOM 12204 C CA . GLU A 1 40 ? -1.119 6.668 13.568 1.00 0.00 40 GLU A CA 11
ATOM 12205 C C . GLU A 1 40 ? -1.172 6.562 12.046 1.00 0.00 40 GLU A C 11
ATOM 12206 O O . GLU A 1 40 ? -2.189 6.173 11.475 1.00 0.00 40 GLU A O 11
ATOM 12218 N N . GLY A 1 41 ? -0.066 6.911 11.396 1.00 0.00 41 GLY A N 11
ATOM 12219 C CA . GLY A 1 41 ? -0.006 6.848 9.947 1.00 0.00 41 GLY A CA 11
ATOM 12220 C C . GLY A 1 41 ? 0.678 5.591 9.449 1.00 0.00 41 GLY A C 11
ATOM 12221 O O . GLY A 1 41 ? 0.259 5.003 8.451 1.00 0.00 41 GLY A O 11
ATOM 12225 N N . TRP A 1 42 ? 1.732 5.178 10.142 1.00 0.00 42 TRP A N 11
ATOM 12226 C CA . TRP A 1 42 ? 2.476 3.983 9.763 1.00 0.00 42 TRP A CA 11
ATOM 12227 C C . TRP A 1 42 ? 1.561 2.765 9.712 1.00 0.00 42 TRP A C 11
ATOM 12228 O O . TRP A 1 42 ? 1.226 2.185 10.745 1.00 0.00 42 TRP A O 11
ATOM 12249 N N . TRP A 1 43 ? 1.159 2.383 8.505 1.00 0.00 43 TRP A N 11
ATOM 12250 C CA . TRP A 1 43 ? 0.281 1.232 8.321 1.00 0.00 43 TRP A CA 11
ATOM 12251 C C . TRP A 1 43 ? 1.091 -0.034 8.062 1.00 0.00 43 TRP A C 11
ATOM 12252 O O . TRP A 1 43 ? 2.196 0.024 7.524 1.00 0.00 43 TRP A O 11
ATOM 12273 N N . PHE A 1 44 ? 0.533 -1.176 8.449 1.00 0.00 44 PHE A N 11
ATOM 12274 C CA . PHE A 1 44 ? 1.204 -2.457 8.260 1.00 0.00 44 PHE A CA 11
ATOM 12275 C C . PHE A 1 44 ? 0.482 -3.300 7.213 1.00 0.00 44 PHE A C 11
ATOM 12276 O O . PHE A 1 44 ? -0.729 -3.503 7.291 1.00 0.00 44 PHE A O 11
ATOM 12293 N N . GLY A 1 45 ? 1.235 -3.788 6.232 1.00 0.00 45 GLY A N 11
ATOM 12294 C CA . GLY A 1 45 ? 0.651 -4.602 5.182 1.00 0.00 45 GLY A CA 11
ATOM 12295 C C . GLY A 1 45 ? 1.685 -5.105 4.195 1.00 0.00 45 GLY A C 11
ATOM 12296 O O . GLY A 1 45 ? 2.872 -4.806 4.323 1.00 0.00 45 GLY A O 11
ATOM 12300 N N . SER A 1 46 ? 1.234 -5.873 3.208 1.00 0.00 46 SER A N 11
ATOM 12301 C CA . SER A 1 46 ? 2.130 -6.423 2.197 1.00 0.00 46 SER A CA 11
ATOM 12302 C C . SER A 1 46 ? 1.719 -5.966 0.801 1.00 0.00 46 SER A C 11
ATOM 12303 O O . SER A 1 46 ? 0.635 -6.299 0.319 1.00 0.00 46 SER A O 11
ATOM 12311 N N . LEU A 1 47 ? 2.593 -5.202 0.155 1.00 0.00 47 LEU A N 11
ATOM 12312 C CA . LEU A 1 47 ? 2.323 -4.698 -1.188 1.00 0.00 47 LEU A CA 11
ATOM 12313 C C . LEU A 1 47 ? 2.253 -5.842 -2.195 1.00 0.00 47 LEU A C 11
ATOM 12314 O O . LEU A 1 47 ? 1.172 -6.225 -2.639 1.00 0.00 47 LEU A O 11
ATOM 12330 N N . ASN A 1 48 ? 3.414 -6.384 -2.548 1.00 0.00 48 ASN A N 11
ATOM 12331 C CA . ASN A 1 48 ? 3.484 -7.485 -3.501 1.00 0.00 48 ASN A CA 11
ATOM 12332 C C . ASN A 1 48 ? 4.289 -8.649 -2.930 1.00 0.00 48 ASN A C 11
ATOM 12333 O O . ASN A 1 48 ? 5.282 -9.078 -3.517 1.00 0.00 48 ASN A O 11
ATOM 12344 N N . GLY A 1 49 ? 3.853 -9.155 -1.781 1.00 0.00 49 GLY A N 11
ATOM 12345 C CA . GLY A 1 49 ? 4.544 -10.264 -1.149 1.00 0.00 49 GLY A CA 11
ATOM 12346 C C . GLY A 1 49 ? 5.540 -9.806 -0.102 1.00 0.00 49 GLY A C 11
ATOM 12347 O O . GLY A 1 49 ? 6.153 -10.625 0.584 1.00 0.00 49 GLY A O 11
ATOM 12351 N N . LYS A 1 50 ? 5.704 -8.493 0.022 1.00 0.00 50 LYS A N 11
ATOM 12352 C CA . LYS A 1 50 ? 6.633 -7.926 0.992 1.00 0.00 50 LYS A CA 11
ATOM 12353 C C . LYS A 1 50 ? 5.887 -7.136 2.063 1.00 0.00 50 LYS A C 11
ATOM 12354 O O . LYS A 1 50 ? 5.229 -6.139 1.767 1.00 0.00 50 LYS A O 11
ATOM 12373 N N . LYS A 1 51 ? 5.994 -7.588 3.308 1.00 0.00 51 LYS A N 11
ATOM 12374 C CA . LYS A 1 51 ? 5.332 -6.922 4.423 1.00 0.00 51 LYS A CA 11
ATOM 12375 C C . LYS A 1 51 ? 6.232 -5.850 5.029 1.00 0.00 51 LYS A C 11
ATOM 12376 O O . LYS A 1 51 ? 7.457 -5.951 4.975 1.00 0.00 51 LYS A O 11
ATOM 12395 N N . GLY A 1 52 ? 5.616 -4.824 5.608 1.00 0.00 52 GLY A N 11
ATOM 12396 C CA . GLY A 1 52 ? 6.377 -3.749 6.217 1.00 0.00 52 GLY A CA 11
ATOM 12397 C C . GLY A 1 52 ? 5.508 -2.569 6.603 1.00 0.00 52 GLY A C 11
ATOM 12398 O O . GLY A 1 52 ? 4.288 -2.605 6.433 1.00 0.00 52 GLY A O 11
ATOM 12402 N N . HIS A 1 53 ? 6.135 -1.519 7.124 1.00 0.00 53 HIS A N 11
ATOM 12403 C CA . HIS A 1 53 ? 5.410 -0.323 7.536 1.00 0.00 53 HIS A CA 11
ATOM 12404 C C . HIS A 1 53 ? 5.514 0.768 6.475 1.00 0.00 53 HIS A C 11
ATOM 12405 O O . HIS A 1 53 ? 6.605 1.086 6.002 1.00 0.00 53 HIS A O 11
ATOM 12420 N N . PHE A 1 54 ? 4.372 1.338 6.105 1.00 0.00 54 PHE A N 11
ATOM 12421 C CA . PHE A 1 54 ? 4.335 2.392 5.098 1.00 0.00 54 PHE A CA 11
ATOM 12422 C C . PHE A 1 54 ? 3.458 3.553 5.558 1.00 0.00 54 PHE A C 11
ATOM 12423 O O . PHE A 1 54 ? 2.557 3.395 6.383 1.00 0.00 54 PHE A O 11
ATOM 12440 N N . PRO A 1 55 ? 3.727 4.749 5.014 1.00 0.00 55 PRO A N 11
ATOM 12441 C CA . PRO A 1 55 ? 2.974 5.961 5.354 1.00 0.00 55 PRO A CA 11
ATOM 12442 C C . PRO A 1 55 ? 1.548 5.927 4.815 1.00 0.00 55 PRO A C 11
ATOM 12443 O O . PRO A 1 55 ? 1.315 5.533 3.673 1.00 0.00 55 PRO A O 11
ATOM 12454 N N . ALA A 1 56 ? 0.597 6.343 5.645 1.00 0.00 56 ALA A N 11
ATOM 12455 C CA . ALA A 1 56 ? -0.806 6.362 5.250 1.00 0.00 56 ALA A CA 11
ATOM 12456 C C . ALA A 1 56 ? -1.079 7.479 4.249 1.00 0.00 56 ALA A C 11
ATOM 12457 O O . ALA A 1 56 ? -1.757 7.272 3.243 1.00 0.00 56 ALA A O 11
ATOM 12464 N N . ALA A 1 57 ? -0.549 8.664 4.532 1.00 0.00 57 ALA A N 11
ATOM 12465 C CA . ALA A 1 57 ? -0.734 9.814 3.655 1.00 0.00 57 ALA A CA 11
ATOM 12466 C C . ALA A 1 57 ? -0.372 9.469 2.214 1.00 0.00 57 ALA A C 11
ATOM 12467 O O . ALA A 1 57 ? -0.743 10.184 1.283 1.00 0.00 57 ALA A O 11
ATOM 12474 N N . TYR A 1 58 ? 0.355 8.372 2.039 1.00 0.00 58 TYR A N 11
ATOM 12475 C CA . TYR A 1 58 ? 0.771 7.935 0.711 1.00 0.00 58 TYR A CA 11
ATOM 12476 C C . TYR A 1 58 ? -0.273 7.011 0.090 1.00 0.00 58 TYR A C 11
ATOM 12477 O O . TYR A 1 58 ? -0.533 7.068 -1.112 1.00 0.00 58 TYR A O 11
ATOM 12495 N N . VAL A 1 59 ? -0.870 6.161 0.920 1.00 0.00 59 VAL A N 11
ATOM 12496 C CA . VAL A 1 59 ? -1.887 5.226 0.455 1.00 0.00 59 VAL A CA 11
ATOM 12497 C C . VAL A 1 59 ? -3.278 5.656 0.907 1.00 0.00 59 VAL A C 11
ATOM 12498 O O . VAL A 1 59 ? -3.465 6.086 2.045 1.00 0.00 59 VAL A O 11
ATOM 12511 N N . GLU A 1 60 ? -4.250 5.538 0.008 1.00 0.00 60 GLU A N 11
ATOM 12512 C CA . GLU A 1 60 ? -5.624 5.915 0.315 1.00 0.00 60 GLU A CA 11
ATOM 12513 C C . GLU A 1 60 ? -6.510 4.681 0.454 1.00 0.00 60 GLU A C 11
ATOM 12514 O O . GLU A 1 60 ? -6.523 3.814 -0.419 1.00 0.00 60 GLU A O 11
ATOM 12526 N N . GLU A 1 61 ? -7.247 4.609 1.558 1.00 0.00 61 GLU A N 11
ATOM 12527 C CA . GLU A 1 61 ? -8.135 3.480 1.811 1.00 0.00 61 GLU A CA 11
ATOM 12528 C C . GLU A 1 61 ? -9.179 3.350 0.705 1.00 0.00 61 GLU A C 11
ATOM 12529 O O . GLU A 1 61 ? -9.793 4.336 0.297 1.00 0.00 61 GLU A O 11
ATOM 12541 N N . LEU A 1 62 ? -9.373 2.127 0.225 1.00 0.00 62 LEU A N 11
ATOM 12542 C CA . LEU A 1 62 ? -10.342 1.866 -0.834 1.00 0.00 62 LEU A CA 11
ATOM 12543 C C . LEU A 1 62 ? -11.433 0.915 -0.352 1.00 0.00 62 LEU A C 11
ATOM 12544 O O . LEU A 1 62 ? -11.220 0.083 0.531 1.00 0.00 62 LEU A O 11
ATOM 12560 N N . PRO A 1 63 ? -12.629 1.036 -0.946 1.00 0.00 63 PRO A N 11
ATOM 12561 C CA . PRO A 1 63 ? -13.776 0.194 -0.595 1.00 0.00 63 PRO A CA 11
ATOM 12562 C C . PRO A 1 63 ? -13.592 -1.252 -1.042 1.00 0.00 63 PRO A C 11
ATOM 12563 O O . PRO A 1 63 ? -13.848 -2.185 -0.281 1.00 0.00 63 PRO A O 11
ATOM 12574 N N . SER A 1 64 ? -13.146 -1.431 -2.282 1.00 0.00 64 SER A N 11
ATOM 12575 C CA . SER A 1 64 ? -12.930 -2.764 -2.832 1.00 0.00 64 SER A CA 11
ATOM 12576 C C . SER A 1 64 ? -12.029 -2.705 -4.061 1.00 0.00 64 SER A C 11
ATOM 12577 O O . SER A 1 64 ? -11.864 -1.651 -4.673 1.00 0.00 64 SER A O 11
ATOM 12585 N N . ASN A 1 65 ? -11.449 -3.847 -4.417 1.00 0.00 65 ASN A N 11
ATOM 12586 C CA . ASN A 1 65 ? -10.564 -3.927 -5.573 1.00 0.00 65 ASN A CA 11
ATOM 12587 C C . ASN A 1 65 ? -11.361 -4.151 -6.855 1.00 0.00 65 ASN A C 11
ATOM 12588 O O . ASN A 1 65 ? -12.309 -4.935 -6.878 1.00 0.00 65 ASN A O 11
ATOM 12599 N N . ALA A 1 66 ? -10.969 -3.457 -7.918 1.00 0.00 66 ALA A N 11
ATOM 12600 C CA . ALA A 1 66 ? -11.645 -3.582 -9.203 1.00 0.00 66 ALA A CA 11
ATOM 12601 C C . ALA A 1 66 ? -10.752 -4.271 -10.229 1.00 0.00 66 ALA A C 11
ATOM 12602 O O . ALA A 1 66 ? -9.965 -3.622 -10.917 1.00 0.00 66 ALA A O 11
ATOM 12609 N N . GLY A 1 67 ? -10.878 -5.591 -10.326 1.00 0.00 67 GLY A N 11
ATOM 12610 C CA . GLY A 1 67 ? -10.075 -6.346 -11.269 1.00 0.00 67 GLY A CA 11
ATOM 12611 C C . GLY A 1 67 ? -8.616 -5.936 -11.247 1.00 0.00 67 GLY A C 11
ATOM 12612 O O . GLY A 1 67 ? -8.186 -5.103 -12.043 1.00 0.00 67 GLY A O 11
ATOM 12616 N N . ASN A 1 68 ? -7.852 -6.523 -10.330 1.00 0.00 68 ASN A N 11
ATOM 12617 C CA . ASN A 1 68 ? -6.433 -6.212 -10.206 1.00 0.00 68 ASN A CA 11
ATOM 12618 C C . ASN A 1 68 ? -5.590 -7.482 -10.280 1.00 0.00 68 ASN A C 11
ATOM 12619 O O . ASN A 1 68 ? -5.915 -8.494 -9.659 1.00 0.00 68 ASN A O 11
ATOM 12630 N N . THR A 1 69 ? -4.504 -7.420 -11.044 1.00 0.00 69 THR A N 11
ATOM 12631 C CA . THR A 1 69 ? -3.614 -8.564 -11.201 1.00 0.00 69 THR A CA 11
ATOM 12632 C C . THR A 1 69 ? -3.072 -9.028 -9.854 1.00 0.00 69 THR A C 11
ATOM 12633 O O . THR A 1 69 ? -2.364 -8.288 -9.171 1.00 0.00 69 THR A O 11
ATOM 12644 N N . ALA A 1 70 ? -3.410 -10.257 -9.477 1.00 0.00 70 ALA A N 11
ATOM 12645 C CA . ALA A 1 70 ? -2.955 -10.820 -8.212 1.00 0.00 70 ALA A CA 11
ATOM 12646 C C . ALA A 1 70 ? -2.815 -12.336 -8.304 1.00 0.00 70 ALA A C 11
ATOM 12647 O O . ALA A 1 70 ? -3.791 -13.046 -8.550 1.00 0.00 70 ALA A O 11
ATOM 12654 N N . THR A 1 71 ? -1.595 -12.826 -8.106 1.00 0.00 71 THR A N 11
ATOM 12655 C CA . THR A 1 71 ? -1.328 -14.257 -8.169 1.00 0.00 71 THR A CA 11
ATOM 12656 C C . THR A 1 71 ? -0.303 -14.672 -7.120 1.00 0.00 71 THR A C 11
ATOM 12657 O O . THR A 1 71 ? 0.575 -13.891 -6.752 1.00 0.00 71 THR A O 11
ATOM 12668 N N . LYS A 1 72 ? -0.420 -15.906 -6.640 1.00 0.00 72 LYS A N 11
ATOM 12669 C CA . LYS A 1 72 ? 0.498 -16.426 -5.634 1.00 0.00 72 LYS A CA 11
ATOM 12670 C C . LYS A 1 72 ? 0.613 -17.943 -5.735 1.00 0.00 72 LYS A C 11
ATOM 12671 O O . LYS A 1 72 ? -0.013 -18.567 -6.591 1.00 0.00 72 LYS A O 11
ATOM 12690 N N . ALA A 1 73 ? 1.416 -18.531 -4.854 1.00 0.00 73 ALA A N 11
ATOM 12691 C CA . ALA A 1 73 ? 1.610 -19.976 -4.842 1.00 0.00 73 ALA A CA 11
ATOM 12692 C C . ALA A 1 73 ? 0.309 -20.702 -4.516 1.00 0.00 73 ALA A C 11
ATOM 12693 O O . ALA A 1 73 ? -0.139 -20.707 -3.369 1.00 0.00 73 ALA A O 11
ATOM 12700 N N . SER A 1 74 ? -0.293 -21.314 -5.531 1.00 0.00 74 SER A N 11
ATOM 12701 C CA . SER A 1 74 ? -1.545 -22.039 -5.352 1.00 0.00 74 SER A CA 11
ATOM 12702 C C . SER A 1 74 ? -1.321 -23.321 -4.555 1.00 0.00 74 SER A C 11
ATOM 12703 O O . SER A 1 74 ? -0.185 -23.727 -4.317 1.00 0.00 74 SER A O 11
ATOM 12711 N N . GLY A 1 75 ? -2.416 -23.954 -4.144 1.00 0.00 75 GLY A N 11
ATOM 12712 C CA . GLY A 1 75 ? -2.320 -25.183 -3.378 1.00 0.00 75 GLY A CA 11
ATOM 12713 C C . GLY A 1 75 ? -3.660 -25.632 -2.831 1.00 0.00 75 GLY A C 11
ATOM 12714 O O . GLY A 1 75 ? -4.004 -25.366 -1.679 1.00 0.00 75 GLY A O 11
ATOM 12718 N N . PRO A 1 76 ? -4.443 -26.328 -3.668 1.00 0.00 76 PRO A N 11
ATOM 12719 C CA . PRO A 1 76 ? -5.766 -26.828 -3.284 1.00 0.00 76 PRO A CA 11
ATOM 12720 C C . PRO A 1 76 ? -5.684 -27.959 -2.264 1.00 0.00 76 PRO A C 11
ATOM 12721 O O . PRO A 1 76 ? -4.594 -28.386 -1.883 1.00 0.00 76 PRO A O 11
ATOM 12732 N N . SER A 1 77 ? -6.843 -28.439 -1.826 1.00 0.00 77 SER A N 11
ATOM 12733 C CA . SER A 1 77 ? -6.902 -29.519 -0.847 1.00 0.00 77 SER A CA 11
ATOM 12734 C C . SER A 1 77 ? -5.754 -30.502 -1.053 1.00 0.00 77 SER A C 11
ATOM 12735 O O . SER A 1 77 ? -5.713 -31.228 -2.046 1.00 0.00 77 SER A O 11
ATOM 12743 N N . SER A 1 78 ? -4.821 -30.518 -0.105 1.00 0.00 78 SER A N 11
ATOM 12744 C CA . SER A 1 78 ? -3.669 -31.408 -0.183 1.00 0.00 78 SER A CA 11
ATOM 12745 C C . SER A 1 78 ? -4.034 -32.812 0.290 1.00 0.00 78 SER A C 11
ATOM 12746 O O . SER A 1 78 ? -4.763 -32.981 1.266 1.00 0.00 78 SER A O 11
ATOM 12754 N N . GLY A 1 79 ? -3.521 -33.818 -0.412 1.00 0.00 79 GLY A N 11
ATOM 12755 C CA . GLY A 1 79 ? -3.804 -35.195 -0.051 1.00 0.00 79 GLY A CA 11
ATOM 12756 C C . GLY A 1 79 ? -3.147 -36.188 -0.989 1.00 0.00 79 GLY A C 11
ATOM 12757 O O . GLY A 1 79 ? -2.221 -36.900 -0.601 1.00 0.00 79 GLY A O 11
ATOM 12761 N N . GLY A 1 1 ? -7.460 -17.481 5.424 1.00 0.00 1 GLY A N 12
ATOM 12762 C CA . GLY A 1 1 ? -6.217 -17.778 4.736 1.00 0.00 1 GLY A CA 12
ATOM 12763 C C . GLY A 1 1 ? -5.844 -16.710 3.727 1.00 0.00 1 GLY A C 12
ATOM 12764 O O . GLY A 1 1 ? -6.052 -15.521 3.966 1.00 0.00 1 GLY A O 12
ATOM 12768 N N . SER A 1 2 ? -5.289 -17.135 2.596 1.00 0.00 2 SER A N 12
ATOM 12769 C CA . SER A 1 2 ? -4.880 -16.206 1.550 1.00 0.00 2 SER A CA 12
ATOM 12770 C C . SER A 1 2 ? -5.985 -16.037 0.511 1.00 0.00 2 SER A C 12
ATOM 12771 O O . SER A 1 2 ? -6.411 -14.920 0.219 1.00 0.00 2 SER A O 12
ATOM 12779 N N . SER A 1 3 ? -6.445 -17.154 -0.042 1.00 0.00 3 SER A N 12
ATOM 12780 C CA . SER A 1 3 ? -7.497 -17.131 -1.051 1.00 0.00 3 SER A CA 12
ATOM 12781 C C . SER A 1 3 ? -8.769 -16.498 -0.494 1.00 0.00 3 SER A C 12
ATOM 12782 O O . SER A 1 3 ? -9.630 -17.186 0.054 1.00 0.00 3 SER A O 12
ATOM 12790 N N . GLY A 1 4 ? -8.880 -15.181 -0.639 1.00 0.00 4 GLY A N 12
ATOM 12791 C CA . GLY A 1 4 ? -10.049 -14.477 -0.145 1.00 0.00 4 GLY A CA 12
ATOM 12792 C C . GLY A 1 4 ? -9.702 -13.133 0.465 1.00 0.00 4 GLY A C 12
ATOM 12793 O O . GLY A 1 4 ? -8.625 -12.964 1.038 1.00 0.00 4 GLY A O 12
ATOM 12797 N N . SER A 1 5 ? -10.614 -12.175 0.341 1.00 0.00 5 SER A N 12
ATOM 12798 C CA . SER A 1 5 ? -10.396 -10.838 0.880 1.00 0.00 5 SER A CA 12
ATOM 12799 C C . SER A 1 5 ? -9.800 -10.908 2.282 1.00 0.00 5 SER A C 12
ATOM 12800 O O . SER A 1 5 ? -10.387 -11.496 3.190 1.00 0.00 5 SER A O 12
ATOM 12808 N N . SER A 1 6 ? -8.628 -10.303 2.451 1.00 0.00 6 SER A N 12
ATOM 12809 C CA . SER A 1 6 ? -7.949 -10.300 3.741 1.00 0.00 6 SER A CA 12
ATOM 12810 C C . SER A 1 6 ? -7.478 -8.895 4.103 1.00 0.00 6 SER A C 12
ATOM 12811 O O . SER A 1 6 ? -6.641 -8.311 3.415 1.00 0.00 6 SER A O 12
ATOM 12819 N N . GLY A 1 7 ? -8.023 -8.356 5.190 1.00 0.00 7 GLY A N 12
ATOM 12820 C CA . GLY A 1 7 ? -7.648 -7.024 5.626 1.00 0.00 7 GLY A CA 12
ATOM 12821 C C . GLY A 1 7 ? -8.106 -5.948 4.661 1.00 0.00 7 GLY A C 12
ATOM 12822 O O . GLY A 1 7 ? -8.426 -6.235 3.508 1.00 0.00 7 GLY A O 12
ATOM 12826 N N . ARG A 1 8 ? -8.139 -4.706 5.134 1.00 0.00 8 ARG A N 12
ATOM 12827 C CA . ARG A 1 8 ? -8.564 -3.584 4.306 1.00 0.00 8 ARG A CA 12
ATOM 12828 C C . ARG A 1 8 ? -7.592 -3.363 3.150 1.00 0.00 8 ARG A C 12
ATOM 12829 O O . ARG A 1 8 ? -6.458 -3.844 3.178 1.00 0.00 8 ARG A O 12
ATOM 12850 N N . LEU A 1 9 ? -8.044 -2.634 2.136 1.00 0.00 9 LEU A N 12
ATOM 12851 C CA . LEU A 1 9 ? -7.215 -2.349 0.970 1.00 0.00 9 LEU A CA 12
ATOM 12852 C C . LEU A 1 9 ? -6.952 -0.852 0.841 1.00 0.00 9 LEU A C 12
ATOM 12853 O O . LEU A 1 9 ? -7.592 -0.039 1.510 1.00 0.00 9 LEU A O 12
ATOM 12869 N N . CYS A 1 10 ? -6.010 -0.494 -0.024 1.00 0.00 10 CYS A N 12
ATOM 12870 C CA . CYS A 1 10 ? -5.663 0.906 -0.241 1.00 0.00 10 CYS A CA 12
ATOM 12871 C C . CYS A 1 10 ? -4.802 1.065 -1.490 1.00 0.00 10 CYS A C 12
ATOM 12872 O O . CYS A 1 10 ? -4.202 0.103 -1.970 1.00 0.00 10 CYS A O 12
ATOM 12880 N N . LYS A 1 11 ? -4.748 2.285 -2.014 1.00 0.00 11 LYS A N 12
ATOM 12881 C CA . LYS A 1 11 ? -3.962 2.572 -3.207 1.00 0.00 11 LYS A CA 12
ATOM 12882 C C . LYS A 1 11 ? -2.859 3.581 -2.903 1.00 0.00 11 LYS A C 12
ATOM 12883 O O . LYS A 1 11 ? -3.095 4.591 -2.242 1.00 0.00 11 LYS A O 12
ATOM 12902 N N . ALA A 1 12 ? -1.655 3.301 -3.391 1.00 0.00 12 ALA A N 12
ATOM 12903 C CA . ALA A 1 12 ? -0.518 4.186 -3.174 1.00 0.00 12 ALA A CA 12
ATOM 12904 C C . ALA A 1 12 ? -0.597 5.413 -4.076 1.00 0.00 12 ALA A C 12
ATOM 12905 O O . ALA A 1 12 ? -0.271 5.346 -5.262 1.00 0.00 12 ALA A O 12
ATOM 12912 N N . LEU A 1 13 ? -1.032 6.532 -3.508 1.00 0.00 13 LEU A N 12
ATOM 12913 C CA . LEU A 1 13 ? -1.155 7.775 -4.261 1.00 0.00 13 LEU A CA 12
ATOM 12914 C C . LEU A 1 13 ? 0.214 8.282 -4.703 1.00 0.00 13 LEU A C 12
ATOM 12915 O O . LEU A 1 13 ? 0.342 8.929 -5.742 1.00 0.00 13 LEU A O 12
ATOM 12931 N N . TYR A 1 14 ? 1.235 7.982 -3.907 1.00 0.00 14 TYR A N 12
ATOM 12932 C CA . TYR A 1 14 ? 2.595 8.408 -4.215 1.00 0.00 14 TYR A CA 12
ATOM 12933 C C . TYR A 1 14 ? 3.585 7.269 -3.992 1.00 0.00 14 TYR A C 12
ATOM 12934 O O . TYR A 1 14 ? 3.412 6.448 -3.091 1.00 0.00 14 TYR A O 12
ATOM 12952 N N . SER A 1 15 ? 4.625 7.228 -4.818 1.00 0.00 15 SER A N 12
ATOM 12953 C CA . SER A 1 15 ? 5.644 6.189 -4.714 1.00 0.00 15 SER A CA 12
ATOM 12954 C C . SER A 1 15 ? 6.552 6.437 -3.513 1.00 0.00 15 SER A C 12
ATOM 12955 O O . SER A 1 15 ? 7.152 7.504 -3.384 1.00 0.00 15 SER A O 12
ATOM 12963 N N . PHE A 1 16 ? 6.647 5.442 -2.637 1.00 0.00 16 PHE A N 12
ATOM 12964 C CA . PHE A 1 16 ? 7.481 5.551 -1.445 1.00 0.00 16 PHE A CA 12
ATOM 12965 C C . PHE A 1 16 ? 8.714 4.661 -1.561 1.00 0.00 16 PHE A C 12
ATOM 12966 O O . PHE A 1 16 ? 8.815 3.838 -2.471 1.00 0.00 16 PHE A O 12
ATOM 12983 N N . GLN A 1 17 ? 9.650 4.832 -0.633 1.00 0.00 17 GLN A N 12
ATOM 12984 C CA . GLN A 1 17 ? 10.878 4.046 -0.632 1.00 0.00 17 GLN A CA 12
ATOM 12985 C C . GLN A 1 17 ? 11.200 3.542 0.771 1.00 0.00 17 GLN A C 12
ATOM 12986 O O . GLN A 1 17 ? 11.415 4.332 1.690 1.00 0.00 17 GLN A O 12
ATOM 13000 N N . ALA A 1 18 ? 11.232 2.223 0.928 1.00 0.00 18 ALA A N 12
ATOM 13001 C CA . ALA A 1 18 ? 11.530 1.614 2.218 1.00 0.00 18 ALA A CA 12
ATOM 13002 C C . ALA A 1 18 ? 13.006 1.769 2.570 1.00 0.00 18 ALA A C 12
ATOM 13003 O O . ALA A 1 18 ? 13.867 1.127 1.970 1.00 0.00 18 ALA A O 12
ATOM 13010 N N . ARG A 1 19 ? 13.289 2.625 3.547 1.00 0.00 19 ARG A N 12
ATOM 13011 C CA . ARG A 1 19 ? 14.661 2.865 3.977 1.00 0.00 19 ARG A CA 12
ATOM 13012 C C . ARG A 1 19 ? 15.267 1.606 4.592 1.00 0.00 19 ARG A C 12
ATOM 13013 O O . ARG A 1 19 ? 16.441 1.306 4.383 1.00 0.00 19 ARG A O 12
ATOM 13034 N N . GLN A 1 20 ? 14.456 0.876 5.351 1.00 0.00 20 GLN A N 12
ATOM 13035 C CA . GLN A 1 20 ? 14.912 -0.349 5.997 1.00 0.00 20 GLN A CA 12
ATOM 13036 C C . GLN A 1 20 ? 13.957 -1.504 5.711 1.00 0.00 20 GLN A C 12
ATOM 13037 O O . GLN A 1 20 ? 12.806 -1.290 5.331 1.00 0.00 20 GLN A O 12
ATOM 13051 N N . ASP A 1 21 ? 14.443 -2.726 5.895 1.00 0.00 21 ASP A N 12
ATOM 13052 C CA . ASP A 1 21 ? 13.633 -3.915 5.657 1.00 0.00 21 ASP A CA 12
ATOM 13053 C C . ASP A 1 21 ? 12.257 -3.772 6.300 1.00 0.00 21 ASP A C 12
ATOM 13054 O O . ASP A 1 21 ? 11.238 -4.085 5.685 1.00 0.00 21 ASP A O 12
ATOM 13063 N N . ASP A 1 22 ? 12.236 -3.298 7.541 1.00 0.00 22 ASP A N 12
ATOM 13064 C CA . ASP A 1 22 ? 10.985 -3.114 8.268 1.00 0.00 22 ASP A CA 12
ATOM 13065 C C . ASP A 1 22 ? 9.982 -2.325 7.432 1.00 0.00 22 ASP A C 12
ATOM 13066 O O . ASP A 1 22 ? 8.809 -2.688 7.349 1.00 0.00 22 ASP A O 12
ATOM 13075 N N . GLU A 1 23 ? 10.452 -1.245 6.817 1.00 0.00 23 GLU A N 12
ATOM 13076 C CA . GLU A 1 23 ? 9.595 -0.404 5.989 1.00 0.00 23 GLU A CA 12
ATOM 13077 C C . GLU A 1 23 ? 9.197 -1.129 4.707 1.00 0.00 23 GLU A C 12
ATOM 13078 O O . GLU A 1 23 ? 9.824 -2.115 4.317 1.00 0.00 23 GLU A O 12
ATOM 13090 N N . LEU A 1 24 ? 8.150 -0.634 4.055 1.00 0.00 24 LEU A N 12
ATOM 13091 C CA . LEU A 1 24 ? 7.666 -1.234 2.817 1.00 0.00 24 LEU A CA 12
ATOM 13092 C C . LEU A 1 24 ? 7.657 -0.212 1.684 1.00 0.00 24 LEU A C 12
ATOM 13093 O O . LEU A 1 24 ? 7.144 0.895 1.838 1.00 0.00 24 LEU A O 12
ATOM 13109 N N . ASN A 1 25 ? 8.226 -0.594 0.545 1.00 0.00 25 ASN A N 12
ATOM 13110 C CA . ASN A 1 25 ? 8.282 0.289 -0.615 1.00 0.00 25 ASN A CA 12
ATOM 13111 C C . ASN A 1 25 ? 6.928 0.353 -1.315 1.00 0.00 25 ASN A C 12
ATOM 13112 O O . ASN A 1 25 ? 6.203 -0.640 -1.380 1.00 0.00 25 ASN A O 12
ATOM 13123 N N . LEU A 1 26 ? 6.594 1.528 -1.836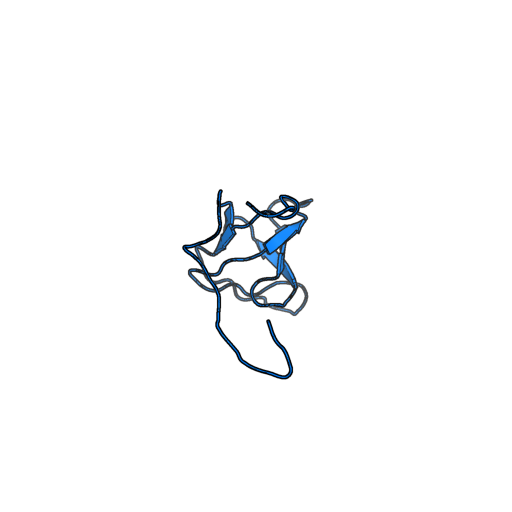 1.00 0.00 26 LEU A N 12
ATOM 13124 C CA . LEU A 1 26 ? 5.327 1.723 -2.533 1.00 0.00 26 LEU A CA 12
ATOM 13125 C C . LEU A 1 26 ? 5.551 2.351 -3.905 1.00 0.00 26 LEU A C 12
ATOM 13126 O O . LEU A 1 26 ? 6.484 3.130 -4.096 1.00 0.00 26 LEU A O 12
ATOM 13142 N N . GLU A 1 27 ? 4.687 2.007 -4.856 1.00 0.00 27 GLU A N 12
ATOM 13143 C CA . GLU A 1 27 ? 4.791 2.538 -6.209 1.00 0.00 27 GLU A CA 12
ATOM 13144 C C . GLU A 1 27 ? 3.489 3.213 -6.630 1.00 0.00 27 GLU A C 12
ATOM 13145 O O . GLU A 1 27 ? 2.403 2.803 -6.220 1.00 0.00 27 GLU A O 12
ATOM 13157 N N . LYS A 1 28 ? 3.606 4.251 -7.451 1.00 0.00 28 LYS A N 12
ATOM 13158 C CA . LYS A 1 28 ? 2.440 4.985 -7.929 1.00 0.00 28 LYS A CA 12
ATOM 13159 C C . LYS A 1 28 ? 1.372 4.028 -8.451 1.00 0.00 28 LYS A C 12
ATOM 13160 O O . LYS A 1 28 ? 1.579 3.335 -9.446 1.00 0.00 28 LYS A O 12
ATOM 13179 N N . GLY A 1 29 ? 0.229 3.997 -7.772 1.00 0.00 29 GLY A N 12
ATOM 13180 C CA . GLY A 1 29 ? -0.854 3.123 -8.184 1.00 0.00 29 GLY A CA 12
ATOM 13181 C C . GLY A 1 29 ? -0.608 1.676 -7.805 1.00 0.00 29 GLY A C 12
ATOM 13182 O O . GLY A 1 29 ? -0.635 0.790 -8.659 1.00 0.00 29 GLY A O 12
ATOM 13186 N N . ASP A 1 30 ? -0.364 1.436 -6.521 1.00 0.00 30 ASP A N 12
ATOM 13187 C CA . ASP A 1 30 ? -0.111 0.086 -6.031 1.00 0.00 30 ASP A CA 12
ATOM 13188 C C . ASP A 1 30 ? -1.100 -0.287 -4.931 1.00 0.00 30 ASP A C 12
ATOM 13189 O O . ASP A 1 30 ? -1.317 0.478 -3.992 1.00 0.00 30 ASP A O 12
ATOM 13198 N N . ILE A 1 31 ? -1.698 -1.467 -5.057 1.00 0.00 31 ILE A N 12
ATOM 13199 C CA . ILE A 1 31 ? -2.665 -1.941 -4.074 1.00 0.00 31 ILE A CA 12
ATOM 13200 C C . ILE A 1 31 ? -1.977 -2.724 -2.960 1.00 0.00 31 ILE A C 12
ATOM 13201 O O . ILE A 1 31 ? -1.384 -3.776 -3.200 1.00 0.00 31 ILE A O 12
ATOM 13217 N N . VAL A 1 32 ? -2.062 -2.204 -1.739 1.00 0.00 32 VAL A N 12
ATOM 13218 C CA . VAL A 1 32 ? -1.451 -2.855 -0.587 1.00 0.00 32 VAL A CA 12
ATOM 13219 C C . VAL A 1 32 ? -2.510 -3.441 0.339 1.00 0.00 32 VAL A C 12
ATOM 13220 O O . VAL A 1 32 ? -3.554 -2.830 0.570 1.00 0.00 32 VAL A O 12
ATOM 13233 N N . ILE A 1 33 ? -2.234 -4.628 0.868 1.00 0.00 33 ILE A N 12
ATOM 13234 C CA . ILE A 1 33 ? -3.163 -5.296 1.771 1.00 0.00 33 ILE A CA 12
ATOM 13235 C C . ILE A 1 33 ? -2.976 -4.817 3.206 1.00 0.00 33 ILE A C 12
ATOM 13236 O O . ILE A 1 33 ? -2.006 -5.183 3.871 1.00 0.00 33 ILE A O 12
ATOM 13252 N N . ILE A 1 34 ? -3.910 -3.999 3.678 1.00 0.00 34 ILE A N 12
ATOM 13253 C CA . ILE A 1 34 ? -3.849 -3.472 5.036 1.00 0.00 34 ILE A CA 12
ATOM 13254 C C . ILE A 1 34 ? -3.951 -4.593 6.065 1.00 0.00 34 ILE A C 12
ATOM 13255 O O . ILE A 1 34 ? -4.983 -5.256 6.176 1.00 0.00 34 ILE A O 12
ATOM 13271 N N . HIS A 1 35 ? -2.875 -4.797 6.818 1.00 0.00 35 HIS A N 12
ATOM 13272 C CA . HIS A 1 35 ? -2.845 -5.836 7.842 1.00 0.00 35 HIS A CA 12
ATOM 13273 C C . HIS A 1 35 ? -3.120 -5.247 9.222 1.00 0.00 35 HIS A C 12
ATOM 13274 O O . HIS A 1 35 ? -3.998 -5.719 9.944 1.00 0.00 35 HIS A O 12
ATOM 13289 N N . GLU A 1 36 ? -2.363 -4.215 9.582 1.00 0.00 36 GLU A N 12
ATOM 13290 C CA . GLU A 1 36 ? -2.526 -3.564 10.876 1.00 0.00 36 GLU A CA 12
ATOM 13291 C C . GLU A 1 36 ? -2.252 -2.066 10.771 1.00 0.00 36 GLU A C 12
ATOM 13292 O O . GLU A 1 36 ? -1.330 -1.640 10.076 1.00 0.00 36 GLU A O 12
ATOM 13304 N N . LYS A 1 37 ? -3.060 -1.273 11.465 1.00 0.00 37 LYS A N 12
ATOM 13305 C CA . LYS A 1 37 ? -2.907 0.177 11.451 1.00 0.00 37 LYS A CA 12
ATOM 13306 C C . LYS A 1 37 ? -2.983 0.746 12.864 1.00 0.00 37 LYS A C 12
ATOM 13307 O O . LYS A 1 37 ? -3.922 1.465 13.206 1.00 0.00 37 LYS A O 12
ATOM 13326 N N . LYS A 1 38 ? -1.988 0.420 13.683 1.00 0.00 38 LYS A N 12
ATOM 13327 C CA . LYS A 1 38 ? -1.941 0.900 15.059 1.00 0.00 38 LYS A CA 12
ATOM 13328 C C . LYS A 1 38 ? -1.263 2.264 15.136 1.00 0.00 38 LYS A C 12
ATOM 13329 O O . LYS A 1 38 ? -1.896 3.262 15.479 1.00 0.00 38 LYS A O 12
ATOM 13348 N N . GLU A 1 39 ? 0.026 2.299 14.814 1.00 0.00 39 GLU A N 12
ATOM 13349 C CA . GLU A 1 39 ? 0.788 3.542 14.846 1.00 0.00 39 GLU A CA 12
ATOM 13350 C C . GLU A 1 39 ? 0.047 4.654 14.109 1.00 0.00 39 GLU A C 12
ATOM 13351 O O . GLU A 1 39 ? -0.883 4.394 13.346 1.00 0.00 39 GLU A O 12
ATOM 13363 N N . GLU A 1 40 ? 0.466 5.893 14.345 1.00 0.00 40 GLU A N 12
ATOM 13364 C CA . GLU A 1 40 ? -0.160 7.045 13.705 1.00 0.00 40 GLU A CA 12
ATOM 13365 C C . GLU A 1 40 ? 0.439 7.290 12.323 1.00 0.00 40 GLU A C 12
ATOM 13366 O O . GLU A 1 40 ? 1.613 7.632 12.195 1.00 0.00 40 GLU A O 12
ATOM 13378 N N . GLY A 1 41 ? -0.380 7.112 11.290 1.00 0.00 41 GLY A N 12
ATOM 13379 C CA . GLY A 1 41 ? 0.086 7.318 9.931 1.00 0.00 41 GLY A CA 12
ATOM 13380 C C . GLY A 1 41 ? 0.813 6.108 9.378 1.00 0.00 41 GLY A C 12
ATOM 13381 O O . GLY A 1 41 ? 0.645 5.755 8.211 1.00 0.00 41 GLY A O 12
ATOM 13385 N N . TRP A 1 42 ? 1.624 5.473 10.216 1.00 0.00 42 TRP A N 12
ATOM 13386 C CA . TRP A 1 42 ? 2.380 4.297 9.803 1.00 0.00 42 TRP A CA 12
ATOM 13387 C C . TRP A 1 42 ? 1.474 3.075 9.701 1.00 0.00 42 TRP A C 12
ATOM 13388 O O . TRP A 1 42 ? 1.100 2.482 10.713 1.00 0.00 42 TRP A O 12
ATOM 13409 N N . TRP A 1 43 ? 1.126 2.703 8.475 1.00 0.00 43 TRP A N 12
ATOM 13410 C CA . TRP A 1 43 ? 0.263 1.551 8.241 1.00 0.00 43 TRP A CA 12
ATOM 13411 C C . TRP A 1 43 ? 1.089 0.293 7.996 1.00 0.00 43 TRP A C 12
ATOM 13412 O O . TRP A 1 43 ? 2.207 0.363 7.484 1.00 0.00 43 TRP A O 12
ATOM 13433 N N . PHE A 1 44 ? 0.533 -0.856 8.363 1.00 0.00 44 PHE A N 12
ATOM 13434 C CA . PHE A 1 44 ? 1.219 -2.130 8.183 1.00 0.00 44 PHE A CA 12
ATOM 13435 C C . PHE A 1 44 ? 0.466 -3.019 7.198 1.00 0.00 44 PHE A C 12
ATOM 13436 O O . PHE A 1 44 ? -0.756 -3.142 7.264 1.00 0.00 44 PHE A O 12
ATOM 13453 N N . GLY A 1 45 ? 1.206 -3.638 6.283 1.00 0.00 45 GLY A N 12
ATOM 13454 C CA . GLY A 1 45 ? 0.593 -4.507 5.296 1.00 0.00 45 GLY A CA 12
ATOM 13455 C C . GLY A 1 45 ? 1.579 -4.979 4.246 1.00 0.00 45 GLY A C 12
ATOM 13456 O O . GLY A 1 45 ? 2.739 -4.569 4.245 1.00 0.00 45 GLY A O 12
ATOM 13460 N N . SER A 1 46 ? 1.117 -5.844 3.349 1.00 0.00 46 SER A N 12
ATOM 13461 C CA . SER A 1 46 ? 1.968 -6.377 2.291 1.00 0.00 46 SER A CA 12
ATOM 13462 C C . SER A 1 46 ? 1.511 -5.878 0.924 1.00 0.00 46 SER A C 12
ATOM 13463 O O . SER A 1 46 ? 0.318 -5.867 0.620 1.00 0.00 46 SER A O 12
ATOM 13471 N N . LEU A 1 47 ? 2.470 -5.465 0.102 1.00 0.00 47 LEU A N 12
ATOM 13472 C CA . LEU A 1 47 ? 2.168 -4.964 -1.235 1.00 0.00 47 LEU A CA 12
ATOM 13473 C C . LEU A 1 47 ? 2.184 -6.097 -2.257 1.00 0.00 47 LEU A C 12
ATOM 13474 O O . LEU A 1 47 ? 1.135 -6.553 -2.708 1.00 0.00 47 LEU A O 12
ATOM 13490 N N . ASN A 1 48 ? 3.382 -6.546 -2.616 1.00 0.00 48 ASN A N 12
ATOM 13491 C CA . ASN A 1 48 ? 3.535 -7.626 -3.584 1.00 0.00 48 ASN A CA 12
ATOM 13492 C C . ASN A 1 48 ? 4.202 -8.840 -2.944 1.00 0.00 48 ASN A C 12
ATOM 13493 O O . ASN A 1 48 ? 5.059 -9.481 -3.550 1.00 0.00 48 ASN A O 12
ATOM 13504 N N . GLY A 1 49 ? 3.802 -9.149 -1.715 1.00 0.00 49 GLY A N 12
ATOM 13505 C CA . GLY A 1 49 ? 4.371 -10.285 -1.013 1.00 0.00 49 GLY A CA 12
ATOM 13506 C C . GLY A 1 49 ? 5.343 -9.867 0.073 1.00 0.00 49 GLY A C 12
ATOM 13507 O O . GLY A 1 49 ? 5.904 -10.711 0.772 1.00 0.00 49 GLY A O 12
ATOM 13511 N N . LYS A 1 50 ? 5.545 -8.562 0.214 1.00 0.00 50 LYS A N 12
ATOM 13512 C CA . LYS A 1 50 ? 6.456 -8.033 1.222 1.00 0.00 50 LYS A CA 12
ATOM 13513 C C . LYS A 1 50 ? 5.706 -7.181 2.241 1.00 0.00 50 LYS A C 12
ATOM 13514 O O . LYS A 1 50 ? 5.093 -6.173 1.891 1.00 0.00 50 LYS A O 12
ATOM 13533 N N . LYS A 1 51 ? 5.760 -7.592 3.503 1.00 0.00 51 LYS A N 12
ATOM 13534 C CA . LYS A 1 51 ? 5.088 -6.866 4.574 1.00 0.00 51 LYS A CA 12
ATOM 13535 C C . LYS A 1 51 ? 6.000 -5.793 5.159 1.00 0.00 51 LYS A C 12
ATOM 13536 O O . LYS A 1 51 ? 7.223 -5.929 5.146 1.00 0.00 51 LYS A O 12
ATOM 13555 N N . GLY A 1 52 ? 5.397 -4.726 5.674 1.00 0.00 52 GLY A N 12
ATOM 13556 C CA . GLY A 1 52 ? 6.170 -3.646 6.258 1.00 0.00 52 GLY A CA 12
ATOM 13557 C C . GLY A 1 52 ? 5.310 -2.460 6.645 1.00 0.00 52 GLY A C 12
ATOM 13558 O O . GLY A 1 52 ? 4.172 -2.334 6.191 1.00 0.00 52 GLY A O 12
ATOM 13562 N N . HIS A 1 53 ? 5.852 -1.586 7.488 1.00 0.00 53 HIS A N 12
ATOM 13563 C CA . HIS A 1 53 ? 5.126 -0.404 7.937 1.00 0.00 53 HIS A CA 12
ATOM 13564 C C . HIS A 1 53 ? 5.269 0.735 6.933 1.00 0.00 53 HIS A C 12
ATOM 13565 O O . HIS A 1 53 ? 6.251 1.478 6.957 1.00 0.00 53 HIS A O 12
ATOM 13580 N N . PHE A 1 54 ? 4.284 0.868 6.051 1.00 0.00 54 PHE A N 12
ATOM 13581 C CA . PHE A 1 54 ? 4.301 1.916 5.037 1.00 0.00 54 PHE A CA 12
ATOM 13582 C C . PHE A 1 54 ? 3.508 3.134 5.502 1.00 0.00 54 PHE A C 12
ATOM 13583 O O . PHE A 1 54 ? 2.607 3.039 6.335 1.00 0.00 54 PHE A O 12
ATOM 13600 N N . PRO A 1 55 ? 3.851 4.308 4.950 1.00 0.00 55 PRO A N 12
ATOM 13601 C CA . PRO A 1 55 ? 3.185 5.568 5.292 1.00 0.00 55 PRO A CA 12
ATOM 13602 C C . PRO A 1 55 ? 1.754 5.628 4.767 1.00 0.00 55 PRO A C 12
ATOM 13603 O O . PRO A 1 55 ? 1.491 5.286 3.614 1.00 0.00 55 PRO A O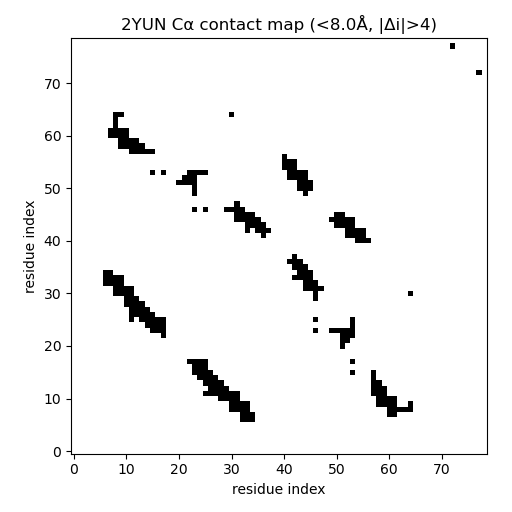 12
ATOM 13614 N N . ALA A 1 56 ? 0.834 6.065 5.620 1.00 0.00 56 ALA A N 12
ATOM 13615 C CA . ALA A 1 56 ? -0.570 6.172 5.241 1.00 0.00 56 ALA A CA 12
ATOM 13616 C C . ALA A 1 56 ? -0.793 7.341 4.288 1.00 0.00 56 ALA A C 12
ATOM 13617 O O . ALA A 1 56 ? -1.511 7.217 3.296 1.00 0.00 56 ALA A O 12
ATOM 13624 N N . ALA A 1 57 ? -0.174 8.476 4.596 1.00 0.00 57 ALA A N 12
ATOM 13625 C CA . ALA A 1 57 ? -0.305 9.667 3.766 1.00 0.00 57 ALA A CA 12
ATOM 13626 C C . ALA A 1 57 ? 0.008 9.356 2.306 1.00 0.00 57 ALA A C 12
ATOM 13627 O O . ALA A 1 57 ? -0.354 10.116 1.408 1.00 0.00 57 ALA A O 12
ATOM 13634 N N . TYR A 1 58 ? 0.683 8.235 2.077 1.00 0.00 58 TYR A N 12
ATOM 13635 C CA . TYR A 1 58 ? 1.048 7.825 0.726 1.00 0.00 58 TYR A CA 12
ATOM 13636 C C . TYR A 1 58 ? -0.059 6.989 0.093 1.00 0.00 58 TYR A C 12
ATOM 13637 O O . TYR A 1 58 ? -0.338 7.108 -1.100 1.00 0.00 58 TYR A O 12
ATOM 13655 N N . VAL A 1 59 ? -0.688 6.141 0.902 1.00 0.00 59 VAL A N 12
ATOM 13656 C CA . VAL A 1 59 ? -1.766 5.285 0.423 1.00 0.00 59 VAL A CA 12
ATOM 13657 C C . VAL A 1 59 ? -3.128 5.838 0.827 1.00 0.00 59 VAL A C 12
ATOM 13658 O O . VAL A 1 59 ? -3.223 6.710 1.690 1.00 0.00 59 VAL A O 12
ATOM 13671 N N . GLU A 1 60 ? -4.180 5.325 0.197 1.00 0.00 60 GLU A N 12
ATOM 13672 C CA . GLU A 1 60 ? -5.537 5.769 0.492 1.00 0.00 60 GLU A CA 12
ATOM 13673 C C . GLU A 1 60 ? -6.494 4.582 0.567 1.00 0.00 60 GLU A C 12
ATOM 13674 O O . GLU A 1 60 ? -6.637 3.826 -0.393 1.00 0.00 60 GLU A O 12
ATOM 13686 N N . GLU A 1 61 ? -7.145 4.426 1.716 1.00 0.00 61 GLU A N 12
ATOM 13687 C CA . GLU A 1 61 ? -8.086 3.331 1.917 1.00 0.00 61 GLU A CA 12
ATOM 13688 C C . GLU A 1 61 ? -9.118 3.287 0.794 1.00 0.00 61 GLU A C 12
ATOM 13689 O O . GLU A 1 61 ? -9.668 4.317 0.400 1.00 0.00 61 GLU A O 12
ATOM 13701 N N . LEU A 1 62 ? -9.376 2.089 0.281 1.00 0.00 62 LEU A N 12
ATOM 13702 C CA . LEU A 1 62 ? -10.341 1.909 -0.797 1.00 0.00 62 LEU A CA 12
ATOM 13703 C C . LEU A 1 62 ? -11.461 0.964 -0.374 1.00 0.00 62 LEU A C 12
ATOM 13704 O O . LEU A 1 62 ? -11.275 0.073 0.455 1.00 0.00 62 LEU A O 12
ATOM 13720 N N . PRO A 1 63 ? -12.653 1.161 -0.956 1.00 0.00 63 PRO A N 12
ATOM 13721 C CA . PRO A 1 63 ? -13.826 0.334 -0.657 1.00 0.00 63 PRO A CA 12
ATOM 13722 C C . PRO A 1 63 ? -13.687 -1.086 -1.195 1.00 0.00 63 PRO A C 12
ATOM 13723 O O . PRO A 1 63 ? -12.667 -1.439 -1.785 1.00 0.00 63 PRO A O 12
ATOM 13734 N N . SER A 1 64 ? -14.721 -1.896 -0.987 1.00 0.00 64 SER A N 12
ATOM 13735 C CA . SER A 1 64 ? -14.712 -3.279 -1.449 1.00 0.00 64 SER A CA 12
ATOM 13736 C C . SER A 1 64 ? -14.285 -3.362 -2.911 1.00 0.00 64 SER A C 12
ATOM 13737 O O . SER A 1 64 ? -15.025 -2.962 -3.809 1.00 0.00 64 SER A O 12
ATOM 13745 N N . ASN A 1 65 ? -13.084 -3.883 -3.142 1.00 0.00 65 ASN A N 12
ATOM 13746 C CA . ASN A 1 65 ? -12.557 -4.018 -4.495 1.00 0.00 65 ASN A CA 12
ATOM 13747 C C . ASN A 1 65 ? -13.036 -5.315 -5.139 1.00 0.00 65 ASN A C 12
ATOM 13748 O O . ASN A 1 65 ? -12.429 -6.370 -4.959 1.00 0.00 65 ASN A O 12
ATOM 13759 N N . ALA A 1 66 ? -14.129 -5.228 -5.890 1.00 0.00 66 ALA A N 12
ATOM 13760 C CA . ALA A 1 66 ? -14.688 -6.394 -6.563 1.00 0.00 66 ALA A CA 12
ATOM 13761 C C . ALA A 1 66 ? -14.053 -6.593 -7.935 1.00 0.00 66 ALA A C 12
ATOM 13762 O O . ALA A 1 66 ? -13.619 -5.635 -8.574 1.00 0.00 66 ALA A O 12
ATOM 13769 N N . GLY A 1 67 ? -14.000 -7.844 -8.382 1.00 0.00 67 GLY A N 12
ATOM 13770 C CA . GLY A 1 67 ? -13.415 -8.146 -9.675 1.00 0.00 67 GLY A CA 12
ATOM 13771 C C . GLY A 1 67 ? -14.239 -9.143 -10.466 1.00 0.00 67 GLY A C 12
ATOM 13772 O O . GLY A 1 67 ? -15.024 -8.761 -11.332 1.00 0.00 67 GLY A O 12
ATOM 13776 N N . ASN A 1 68 ? -14.059 -10.426 -10.168 1.00 0.00 68 ASN A N 12
ATOM 13777 C CA . ASN A 1 68 ? -14.790 -11.481 -10.859 1.00 0.00 68 ASN A CA 12
ATOM 13778 C C . ASN A 1 68 ? -14.658 -12.809 -10.118 1.00 0.00 68 ASN A C 12
ATOM 13779 O O . ASN A 1 68 ? -13.843 -12.946 -9.205 1.00 0.00 68 ASN A O 12
ATOM 13790 N N . THR A 1 69 ? -15.466 -13.786 -10.519 1.00 0.00 69 THR A N 12
ATOM 13791 C CA . THR A 1 69 ? -15.441 -15.102 -9.894 1.00 0.00 69 THR A CA 12
ATOM 13792 C C . THR A 1 69 ? -15.913 -16.180 -10.863 1.00 0.00 69 THR A C 12
ATOM 13793 O O . THR A 1 69 ? -16.895 -15.995 -11.581 1.00 0.00 69 THR A O 12
ATOM 13804 N N . ALA A 1 70 ? -15.208 -17.306 -10.878 1.00 0.00 70 ALA A N 12
ATOM 13805 C CA . ALA A 1 70 ? -15.557 -18.415 -11.757 1.00 0.00 70 ALA A CA 12
ATOM 13806 C C . ALA A 1 70 ? -15.480 -19.747 -11.019 1.00 0.00 70 ALA A C 12
ATOM 13807 O O . ALA A 1 70 ? -14.715 -19.897 -10.065 1.00 0.00 70 ALA A O 12
ATOM 13814 N N . THR A 1 71 ? -16.276 -20.713 -11.465 1.00 0.00 71 THR A N 12
ATOM 13815 C CA . THR A 1 71 ? -16.299 -22.032 -10.845 1.00 0.00 71 THR A CA 12
ATOM 13816 C C . THR A 1 71 ? -16.147 -23.133 -11.889 1.00 0.00 71 THR A C 12
ATOM 13817 O O . THR A 1 71 ? -16.807 -23.113 -12.928 1.00 0.00 71 THR A O 12
ATOM 13828 N N . LYS A 1 72 ? -15.274 -24.093 -11.607 1.00 0.00 72 LYS A N 12
ATOM 13829 C CA . LYS A 1 72 ? -15.036 -25.205 -12.520 1.00 0.00 72 LYS A CA 12
ATOM 13830 C C . LYS A 1 72 ? -15.514 -26.520 -11.912 1.00 0.00 72 LYS A C 12
ATOM 13831 O O . LYS A 1 72 ? -15.685 -26.628 -10.699 1.00 0.00 72 LYS A O 12
ATOM 13850 N N . ALA A 1 73 ? -15.726 -27.518 -12.765 1.00 0.00 73 ALA A N 12
ATOM 13851 C CA . ALA A 1 73 ? -16.180 -28.826 -12.311 1.00 0.00 73 ALA A CA 12
ATOM 13852 C C . ALA A 1 73 ? -15.026 -29.822 -12.262 1.00 0.00 73 ALA A C 12
ATOM 13853 O O . ALA A 1 73 ? -15.135 -30.938 -12.769 1.00 0.00 73 ALA A O 12
ATOM 13860 N N . SER A 1 74 ? -13.921 -29.410 -11.650 1.00 0.00 74 SER A N 12
ATOM 13861 C CA . SER A 1 74 ? -12.744 -30.264 -11.540 1.00 0.00 74 SER A CA 12
ATOM 13862 C C . SER A 1 74 ? -12.791 -31.090 -10.258 1.00 0.00 74 SER A C 12
ATOM 13863 O O . SER A 1 74 ? -13.322 -30.647 -9.240 1.00 0.00 74 SER A O 12
ATOM 13871 N N . GLY A 1 75 ? -12.230 -32.294 -10.316 1.00 0.00 75 GLY A N 12
ATOM 13872 C CA . GLY A 1 75 ? -12.218 -33.164 -9.154 1.00 0.00 75 GLY A CA 12
ATOM 13873 C C . GLY A 1 75 ? -13.131 -34.363 -9.318 1.00 0.00 75 GLY A C 12
ATOM 13874 O O . GLY A 1 75 ? -13.872 -34.477 -10.295 1.00 0.00 75 GLY A O 12
ATOM 13878 N N . PRO A 1 76 ? -13.083 -35.285 -8.346 1.00 0.00 76 PRO A N 12
ATOM 13879 C CA . PRO A 1 76 ? -13.905 -36.499 -8.364 1.00 0.00 76 PRO A CA 12
ATOM 13880 C C . PRO A 1 76 ? -15.384 -36.200 -8.143 1.00 0.00 76 PRO A C 12
ATOM 13881 O O . PRO A 1 76 ? -15.761 -35.066 -7.849 1.00 0.00 76 PRO A O 12
ATOM 13892 N N . SER A 1 77 ? -16.218 -37.226 -8.287 1.00 0.00 77 SER A N 12
ATOM 13893 C CA . SER A 1 77 ? -17.657 -37.072 -8.106 1.00 0.00 77 SER A CA 12
ATOM 13894 C C . SER A 1 77 ? -18.161 -35.814 -8.806 1.00 0.00 77 SER A C 12
ATOM 13895 O O . SER A 1 77 ? -18.982 -35.075 -8.264 1.00 0.00 77 SER A O 12
ATOM 13903 N N . SER A 1 78 ? -17.664 -35.579 -10.016 1.00 0.00 78 SER A N 12
ATOM 13904 C CA . SER A 1 78 ? -18.060 -34.409 -10.791 1.00 0.00 78 SER A CA 12
ATOM 13905 C C . SER A 1 78 ? -19.193 -34.753 -11.753 1.00 0.00 78 SER A C 12
ATOM 13906 O O . SER A 1 78 ? -19.594 -35.910 -11.869 1.00 0.00 78 SER A O 12
ATOM 13914 N N . GLY A 1 79 ? -19.706 -33.737 -12.441 1.00 0.00 79 GLY A N 12
ATOM 13915 C CA . GLY A 1 79 ? -20.788 -33.951 -13.384 1.00 0.00 79 GLY A CA 12
ATOM 13916 C C . GLY A 1 79 ? -22.144 -33.614 -12.797 1.00 0.00 79 GLY A C 12
ATOM 13917 O O . GLY A 1 79 ? -22.484 -34.065 -11.704 1.00 0.00 79 GLY A O 12
ATOM 13921 N N . GLY A 1 1 ? -25.733 -11.972 0.526 1.00 0.00 1 GLY A N 13
ATOM 13922 C CA . GLY A 1 1 ? -24.680 -11.010 0.797 1.00 0.00 1 GLY A CA 13
ATOM 13923 C C . GLY A 1 1 ? -23.418 -11.664 1.323 1.00 0.00 1 GLY A C 13
ATOM 13924 O O . GLY A 1 1 ? -23.191 -12.854 1.106 1.00 0.00 1 GLY A O 13
ATOM 13928 N N . SER A 1 2 ? -22.594 -10.884 2.015 1.00 0.00 2 SER A N 13
ATOM 13929 C CA . SER A 1 2 ? -21.345 -11.394 2.570 1.00 0.00 2 SER A CA 13
ATOM 13930 C C . SER A 1 2 ? -20.843 -10.493 3.694 1.00 0.00 2 SER A C 13
ATOM 13931 O O . SER A 1 2 ? -20.907 -9.268 3.599 1.00 0.00 2 SER A O 13
ATOM 13939 N N . SER A 1 3 ? -20.342 -11.111 4.759 1.00 0.00 3 SER A N 13
ATOM 13940 C CA . SER A 1 3 ? -19.831 -10.367 5.905 1.00 0.00 3 SER A CA 13
ATOM 13941 C C . SER A 1 3 ? -18.429 -10.839 6.278 1.00 0.00 3 SER A C 13
ATOM 13942 O O . SER A 1 3 ? -17.927 -11.820 5.733 1.00 0.00 3 SER A O 13
ATOM 13950 N N . GLY A 1 4 ? -17.803 -10.131 7.213 1.00 0.00 4 GLY A N 13
ATOM 13951 C CA . GLY A 1 4 ? -16.465 -10.492 7.645 1.00 0.00 4 GLY A CA 13
ATOM 13952 C C . GLY A 1 4 ? -15.388 -9.848 6.794 1.00 0.00 4 GLY A C 13
ATOM 13953 O O . GLY A 1 4 ? -15.140 -10.274 5.667 1.00 0.00 4 GLY A O 13
ATOM 13957 N N . SER A 1 5 ? -14.748 -8.816 7.335 1.00 0.00 5 SER A N 13
ATOM 13958 C CA . SER A 1 5 ? -13.695 -8.108 6.615 1.00 0.00 5 SER A CA 13
ATOM 13959 C C . SER A 1 5 ? -12.329 -8.715 6.916 1.00 0.00 5 SER A C 13
ATOM 13960 O O . SER A 1 5 ? -11.739 -8.456 7.964 1.00 0.00 5 SER A O 13
ATOM 13968 N N . SER A 1 6 ? -11.831 -9.525 5.987 1.00 0.00 6 SER A N 13
ATOM 13969 C CA . SER A 1 6 ? -10.536 -10.174 6.152 1.00 0.00 6 SER A CA 13
ATOM 13970 C C . SER A 1 6 ? -9.427 -9.139 6.314 1.00 0.00 6 SER A C 13
ATOM 13971 O O . SER A 1 6 ? -8.615 -9.221 7.235 1.00 0.00 6 SER A O 13
ATOM 13979 N N . GLY A 1 7 ? -9.399 -8.163 5.411 1.00 0.00 7 GLY A N 13
ATOM 13980 C CA . GLY A 1 7 ? -8.387 -7.125 5.471 1.00 0.00 7 GLY A CA 13
ATOM 13981 C C . GLY A 1 7 ? -8.732 -5.929 4.607 1.00 0.00 7 GLY A C 13
ATOM 13982 O O . GLY A 1 7 ? -9.279 -6.080 3.515 1.00 0.00 7 GLY A O 13
ATOM 13986 N N . ARG A 1 8 ? -8.413 -4.735 5.097 1.00 0.00 8 ARG A N 13
ATOM 13987 C CA . ARG A 1 8 ? -8.695 -3.508 4.363 1.00 0.00 8 ARG A CA 13
ATOM 13988 C C . ARG A 1 8 ? -7.728 -3.338 3.195 1.00 0.00 8 ARG A C 13
ATOM 13989 O O . ARG A 1 8 ? -6.646 -3.926 3.181 1.00 0.00 8 ARG A O 13
ATOM 14010 N N . LEU A 1 9 ? -8.125 -2.530 2.218 1.00 0.00 9 LEU A N 13
ATOM 14011 C CA . LEU A 1 9 ? -7.294 -2.283 1.045 1.00 0.00 9 LEU A CA 13
ATOM 14012 C C . LEU A 1 9 ? -6.992 -0.795 0.896 1.00 0.00 9 LEU A C 13
ATOM 14013 O O . LEU A 1 9 ? -7.662 0.048 1.493 1.00 0.00 9 LEU A O 13
ATOM 14029 N N . CYS A 1 10 ? -5.981 -0.479 0.093 1.00 0.00 10 CYS A N 13
ATOM 14030 C CA . CYS A 1 10 ? -5.592 0.907 -0.136 1.00 0.00 10 CYS A CA 13
ATOM 14031 C C . CYS A 1 10 ? -4.685 1.022 -1.357 1.00 0.00 10 CYS A C 13
ATOM 14032 O O . CYS A 1 10 ? -3.958 0.088 -1.695 1.00 0.00 10 CYS A O 13
ATOM 14040 N N . LYS A 1 11 ? -4.734 2.174 -2.017 1.00 0.00 11 LYS A N 13
ATOM 14041 C CA . LYS A 1 11 ? -3.918 2.413 -3.202 1.00 0.00 11 LYS A CA 13
ATOM 14042 C C . LYS A 1 11 ? -2.802 3.410 -2.902 1.00 0.00 11 LYS A C 13
ATOM 14043 O O . LYS A 1 11 ? -2.999 4.370 -2.158 1.00 0.00 11 LYS A O 13
ATOM 14062 N N . ALA A 1 12 ? -1.633 3.176 -3.488 1.00 0.00 12 ALA A N 13
ATOM 14063 C CA . ALA A 1 12 ? -0.488 4.055 -3.287 1.00 0.00 12 ALA A CA 13
ATOM 14064 C C . ALA A 1 12 ? -0.606 5.314 -4.139 1.00 0.00 12 ALA A C 13
ATOM 14065 O O . ALA A 1 12 ? -0.490 5.260 -5.364 1.00 0.00 12 ALA A O 13
ATOM 14072 N N . LEU A 1 13 ? -0.837 6.446 -3.484 1.00 0.00 13 LEU A N 13
ATOM 14073 C CA . LEU A 1 13 ? -0.971 7.720 -4.182 1.00 0.00 13 LEU A CA 13
ATOM 14074 C C . LEU A 1 13 ? 0.396 8.276 -4.568 1.00 0.00 13 LEU A C 13
ATOM 14075 O O . LEU A 1 13 ? 0.520 9.030 -5.534 1.00 0.00 13 LEU A O 13
ATOM 14091 N N . TYR A 1 14 ? 1.418 7.897 -3.810 1.00 0.00 14 TYR A N 13
ATOM 14092 C CA . TYR A 1 14 ? 2.777 8.358 -4.073 1.00 0.00 14 TYR A CA 13
ATOM 14093 C C . TYR A 1 14 ? 3.785 7.234 -3.855 1.00 0.00 14 TYR A C 13
ATOM 14094 O O . TYR A 1 14 ? 3.730 6.522 -2.852 1.00 0.00 14 TYR A O 13
ATOM 14112 N N . SER A 1 15 ? 4.706 7.082 -4.801 1.00 0.00 15 SER A N 13
ATOM 14113 C CA . SER A 1 15 ? 5.726 6.043 -4.715 1.00 0.00 15 SER A CA 13
ATOM 14114 C C . SER A 1 15 ? 6.631 6.269 -3.508 1.00 0.00 15 SER A C 13
ATOM 14115 O O . SER A 1 15 ? 7.220 7.339 -3.351 1.00 0.00 15 SER A O 13
ATOM 14123 N N . PHE A 1 16 ? 6.738 5.254 -2.658 1.00 0.00 16 PHE A N 13
ATOM 14124 C CA . PHE A 1 16 ? 7.570 5.340 -1.464 1.00 0.00 16 PHE A CA 13
ATOM 14125 C C . PHE A 1 16 ? 8.750 4.376 -1.552 1.00 0.00 16 PHE A C 13
ATOM 14126 O O . PHE A 1 16 ? 8.625 3.275 -2.086 1.00 0.00 16 PHE A O 13
ATOM 14143 N N . GLN A 1 17 ? 9.893 4.801 -1.024 1.00 0.00 17 GLN A N 13
ATOM 14144 C CA . GLN A 1 17 ? 11.096 3.976 -1.044 1.00 0.00 17 GLN A CA 13
ATOM 14145 C C . GLN A 1 17 ? 11.469 3.523 0.364 1.00 0.00 17 GLN A C 13
ATOM 14146 O O . GLN A 1 17 ? 11.909 4.324 1.188 1.00 0.00 17 GLN A O 13
ATOM 14160 N N . ALA A 1 18 ? 11.288 2.234 0.633 1.00 0.00 18 ALA A N 13
ATOM 14161 C CA . ALA A 1 18 ? 11.608 1.674 1.940 1.00 0.00 18 ALA A CA 13
ATOM 14162 C C . ALA A 1 18 ? 13.115 1.525 2.121 1.00 0.00 18 ALA A C 13
ATOM 14163 O O . ALA A 1 18 ? 13.721 0.586 1.605 1.00 0.00 18 ALA A O 13
ATOM 14170 N N . ARG A 1 19 ? 13.713 2.458 2.855 1.00 0.00 19 ARG A N 13
ATOM 14171 C CA . ARG A 1 19 ? 15.150 2.431 3.101 1.00 0.00 19 ARG A CA 13
ATOM 14172 C C . ARG A 1 19 ? 15.596 1.047 3.563 1.00 0.00 19 ARG A C 13
ATOM 14173 O O . ARG A 1 19 ? 16.571 0.497 3.051 1.00 0.00 19 ARG A O 13
ATOM 14194 N N . GLN A 1 20 ? 14.876 0.491 4.532 1.00 0.00 20 GLN A N 13
ATOM 14195 C CA . GLN A 1 20 ? 15.200 -0.828 5.063 1.00 0.00 20 GLN A CA 13
ATOM 14196 C C . GLN A 1 20 ? 13.973 -1.733 5.056 1.00 0.00 20 GLN A C 13
ATOM 14197 O O . GLN A 1 20 ? 12.853 -1.276 4.827 1.00 0.00 20 GLN A O 13
ATOM 14211 N N . ASP A 1 21 ? 14.191 -3.019 5.309 1.00 0.00 21 ASP A N 13
ATOM 14212 C CA . ASP A 1 21 ? 13.102 -3.989 5.333 1.00 0.00 21 ASP A CA 13
ATOM 14213 C C . ASP A 1 21 ? 11.990 -3.534 6.272 1.00 0.00 21 ASP A C 13
ATOM 14214 O O . ASP A 1 21 ? 10.807 -3.714 5.983 1.00 0.00 21 ASP A O 13
ATOM 14223 N N . ASP A 1 22 ? 12.377 -2.945 7.398 1.00 0.00 22 ASP A N 13
ATOM 14224 C CA . ASP A 1 22 ? 11.412 -2.464 8.381 1.00 0.00 22 ASP A CA 13
ATOM 14225 C C . ASP A 1 22 ? 10.273 -1.711 7.700 1.00 0.00 22 ASP A C 13
ATOM 14226 O O . ASP A 1 22 ? 9.145 -1.701 8.190 1.00 0.00 22 ASP A O 13
ATOM 14235 N N . GLU A 1 23 ? 10.579 -1.082 6.570 1.00 0.00 23 GLU A N 13
ATOM 14236 C CA . GLU A 1 23 ? 9.580 -0.324 5.824 1.00 0.00 23 GLU A CA 13
ATOM 14237 C C . GLU A 1 23 ? 9.154 -1.077 4.568 1.00 0.00 23 GLU A C 13
ATOM 14238 O O . GLU A 1 23 ? 9.766 -2.078 4.191 1.00 0.00 23 GLU A O 13
ATOM 14250 N N . LEU A 1 24 ? 8.099 -0.590 3.923 1.00 0.00 24 LEU A N 13
ATOM 14251 C CA . LEU A 1 24 ? 7.589 -1.215 2.708 1.00 0.00 24 LEU A CA 13
ATOM 14252 C C . LEU A 1 24 ? 7.569 -0.222 1.550 1.00 0.00 24 LEU A C 13
ATOM 14253 O O . LEU A 1 24 ? 7.090 0.902 1.693 1.00 0.00 24 LEU A O 13
ATOM 14269 N N . ASN A 1 25 ? 8.090 -0.646 0.404 1.00 0.00 25 ASN A N 13
ATOM 14270 C CA . ASN A 1 25 ? 8.131 0.206 -0.779 1.00 0.00 25 ASN A CA 13
ATOM 14271 C C . ASN A 1 25 ? 6.764 0.263 -1.455 1.00 0.00 25 ASN A C 13
ATOM 14272 O O . ASN A 1 25 ? 5.995 -0.698 -1.407 1.00 0.00 25 ASN A O 13
ATOM 14283 N N . LEU A 1 26 ? 6.469 1.394 -2.087 1.00 0.00 26 LEU A N 13
ATOM 14284 C CA . LEU A 1 26 ? 5.196 1.576 -2.774 1.00 0.00 26 LEU A CA 13
ATOM 14285 C C . LEU A 1 26 ? 5.399 2.256 -4.125 1.00 0.00 26 LEU A C 13
ATOM 14286 O O . LEU A 1 26 ? 6.256 3.127 -4.269 1.00 0.00 26 LEU A O 13
ATOM 14302 N N . GLU A 1 27 ? 4.603 1.851 -5.110 1.00 0.00 27 GLU A N 13
ATOM 14303 C CA . GLU A 1 27 ? 4.696 2.423 -6.449 1.00 0.00 27 GLU A CA 13
ATOM 14304 C C . GLU A 1 27 ? 3.403 3.141 -6.824 1.00 0.00 27 GLU A C 13
ATOM 14305 O O . GLU A 1 27 ? 2.319 2.770 -6.373 1.00 0.00 27 GLU A O 13
ATOM 14317 N N . LYS A 1 28 ? 3.525 4.172 -7.653 1.00 0.00 28 LYS A N 13
ATOM 14318 C CA . LYS A 1 28 ? 2.368 4.944 -8.091 1.00 0.00 28 LYS A CA 13
ATOM 14319 C C . LYS A 1 28 ? 1.225 4.022 -8.506 1.00 0.00 28 LYS A C 13
ATOM 14320 O O . LYS A 1 28 ? 1.330 3.291 -9.489 1.00 0.00 28 LYS A O 13
ATOM 14339 N N . GLY A 1 29 ? 0.133 4.064 -7.749 1.00 0.00 29 GLY A N 13
ATOM 14340 C CA . GLY A 1 29 ? -1.014 3.230 -8.055 1.00 0.00 29 GLY A CA 13
ATOM 14341 C C . GLY A 1 29 ? -0.762 1.765 -7.755 1.00 0.00 29 GLY A C 13
ATOM 14342 O O . GLY A 1 29 ? -0.806 0.925 -8.654 1.00 0.00 29 GLY A O 13
ATOM 14346 N N . ASP A 1 30 ? -0.495 1.459 -6.491 1.00 0.00 30 ASP A N 13
ATOM 14347 C CA . ASP A 1 30 ? -0.234 0.085 -6.076 1.00 0.00 30 ASP A CA 13
ATOM 14348 C C . ASP A 1 30 ? -1.089 -0.289 -4.869 1.00 0.00 30 ASP A C 13
ATOM 14349 O O . ASP A 1 30 ? -1.083 0.405 -3.852 1.00 0.00 30 ASP A O 13
ATOM 14358 N N . ILE A 1 31 ? -1.824 -1.390 -4.990 1.00 0.00 31 ILE A N 13
ATOM 14359 C CA . ILE A 1 31 ? -2.684 -1.856 -3.909 1.00 0.00 31 ILE A CA 13
ATOM 14360 C C . ILE A 1 31 ? -1.879 -2.601 -2.849 1.00 0.00 31 ILE A C 13
ATOM 14361 O O . ILE A 1 31 ? -1.093 -3.494 -3.165 1.00 0.00 31 ILE A O 13
ATOM 14377 N N . VAL A 1 32 ? -2.083 -2.230 -1.590 1.00 0.00 32 VAL A N 13
ATOM 14378 C CA . VAL A 1 32 ? -1.380 -2.864 -0.482 1.00 0.00 32 VAL A CA 13
ATOM 14379 C C . VAL A 1 32 ? -2.360 -3.425 0.543 1.00 0.00 32 VAL A C 13
ATOM 14380 O O . VAL A 1 32 ? -3.167 -2.689 1.111 1.00 0.00 32 VAL A O 13
ATOM 14393 N N . ILE A 1 33 ? -2.283 -4.731 0.774 1.00 0.00 33 ILE A N 13
ATOM 14394 C CA . ILE A 1 33 ? -3.163 -5.390 1.732 1.00 0.00 33 ILE A CA 13
ATOM 14395 C C . ILE A 1 33 ? -2.948 -4.845 3.140 1.00 0.00 33 ILE A C 13
ATOM 14396 O O . ILE A 1 33 ? -1.867 -4.985 3.712 1.00 0.00 33 ILE A O 13
ATOM 14412 N N . ILE A 1 34 ? -3.985 -4.226 3.693 1.00 0.00 34 ILE A N 13
ATOM 14413 C CA . ILE A 1 34 ? -3.911 -3.663 5.036 1.00 0.00 34 ILE A CA 13
ATOM 14414 C C . ILE A 1 34 ? -4.045 -4.751 6.096 1.00 0.00 34 ILE A C 13
ATOM 14415 O O . ILE A 1 34 ? -5.020 -5.504 6.110 1.00 0.00 34 ILE A O 13
ATOM 14431 N N . HIS A 1 35 ? -3.059 -4.828 6.985 1.00 0.00 35 HIS A N 13
ATOM 14432 C CA . HIS A 1 35 ? -3.068 -5.823 8.052 1.00 0.00 35 HIS A CA 13
ATOM 14433 C C . HIS A 1 35 ? -3.313 -5.165 9.406 1.00 0.00 35 HIS A C 13
ATOM 14434 O O . HIS A 1 35 ? -4.198 -5.578 10.155 1.00 0.00 35 HIS A O 13
ATOM 14449 N N . GLU A 1 36 ? -2.524 -4.141 9.713 1.00 0.00 36 GLU A N 13
ATOM 14450 C CA . GLU A 1 36 ? -2.656 -3.428 10.978 1.00 0.00 36 GLU A CA 13
ATOM 14451 C C . GLU A 1 36 ? -2.299 -1.953 10.811 1.00 0.00 36 GLU A C 13
ATOM 14452 O O . GLU A 1 36 ? -1.337 -1.609 10.124 1.00 0.00 36 GLU A O 13
ATOM 14464 N N . LYS A 1 37 ? -3.082 -1.086 11.445 1.00 0.00 37 LYS A N 13
ATOM 14465 C CA . LYS A 1 37 ? -2.850 0.351 11.369 1.00 0.00 37 LYS A CA 13
ATOM 14466 C C . LYS A 1 37 ? -2.932 0.989 12.752 1.00 0.00 37 LYS A C 13
ATOM 14467 O O . LYS A 1 37 ? -3.095 2.203 12.879 1.00 0.00 37 LYS A O 13
ATOM 14486 N N . LYS A 1 38 ? -2.817 0.164 13.787 1.00 0.00 38 LYS A N 13
ATOM 14487 C CA . LYS A 1 38 ? -2.874 0.647 15.161 1.00 0.00 38 LYS A CA 13
ATOM 14488 C C . LYS A 1 38 ? -2.008 1.890 15.338 1.00 0.00 38 LYS A C 13
ATOM 14489 O O . LYS A 1 38 ? -2.339 2.782 16.119 1.00 0.00 38 LYS A O 13
ATOM 14508 N N . GLU A 1 39 ? -0.899 1.942 14.607 1.00 0.00 39 GLU A N 13
ATOM 14509 C CA . GLU A 1 39 ? 0.014 3.076 14.684 1.00 0.00 39 GLU A CA 13
ATOM 14510 C C . GLU A 1 39 ? -0.613 4.322 14.064 1.00 0.00 39 GLU A C 13
ATOM 14511 O O . GLU A 1 39 ? -1.536 4.227 13.255 1.00 0.00 39 GLU A O 13
ATOM 14523 N N . GLU A 1 40 ? -0.106 5.488 14.451 1.00 0.00 40 GLU A N 13
ATOM 14524 C CA . GLU A 1 40 ? -0.618 6.752 13.935 1.00 0.00 40 GLU A CA 13
ATOM 14525 C C . GLU A 1 40 ? 0.091 7.137 12.639 1.00 0.00 40 GLU A C 13
ATOM 14526 O O . GLU A 1 40 ? 1.225 7.615 12.657 1.00 0.00 40 GLU A O 13
ATOM 14538 N N . GLY A 1 41 ? -0.587 6.925 11.515 1.00 0.00 41 GLY A N 13
ATOM 14539 C CA . GLY A 1 41 ? -0.007 7.254 10.226 1.00 0.00 41 GLY A CA 13
ATOM 14540 C C . GLY A 1 41 ? 0.796 6.109 9.642 1.00 0.00 41 GLY A C 13
ATOM 14541 O O . GLY A 1 41 ? 0.825 5.919 8.426 1.00 0.00 41 GLY A O 13
ATOM 14545 N N . TRP A 1 42 ? 1.451 5.345 10.509 1.00 0.00 42 TRP A N 13
ATOM 14546 C CA . TRP A 1 42 ? 2.260 4.213 10.072 1.00 0.00 42 TRP A CA 13
ATOM 14547 C C . TRP A 1 42 ? 1.397 2.972 9.871 1.00 0.00 42 TRP A C 13
ATOM 14548 O O . TRP A 1 42 ? 0.967 2.342 10.837 1.00 0.00 42 TRP A O 13
ATOM 14569 N N . TRP A 1 43 ? 1.149 2.627 8.613 1.00 0.00 43 TRP A N 13
ATOM 14570 C CA . TRP A 1 43 ? 0.337 1.460 8.287 1.00 0.00 43 TRP A CA 13
ATOM 14571 C C . TRP A 1 43 ? 1.213 0.231 8.068 1.00 0.00 43 TRP A C 13
ATOM 14572 O O . TRP A 1 43 ? 2.356 0.343 7.624 1.00 0.00 43 TRP A O 13
ATOM 14593 N N . PHE A 1 44 ? 0.670 -0.941 8.380 1.00 0.00 44 PHE A N 13
ATOM 14594 C CA . PHE A 1 44 ? 1.403 -2.190 8.217 1.00 0.00 44 PHE A CA 13
ATOM 14595 C C . PHE A 1 44 ? 0.632 -3.162 7.329 1.00 0.00 44 PHE A C 13
ATOM 14596 O O . PHE A 1 44 ? -0.461 -3.606 7.679 1.00 0.00 44 PHE A O 13
ATOM 14613 N N . GLY A 1 45 ? 1.209 -3.488 6.176 1.00 0.00 45 GLY A N 13
ATOM 14614 C CA . GLY A 1 45 ? 0.562 -4.403 5.255 1.00 0.00 45 GLY A CA 13
ATOM 14615 C C . GLY A 1 45 ? 1.502 -4.900 4.175 1.00 0.00 45 GLY A C 13
ATOM 14616 O O . GLY A 1 45 ? 2.695 -4.594 4.191 1.00 0.00 45 GLY A O 13
ATOM 14620 N N . SER A 1 46 ? 0.966 -5.670 3.233 1.00 0.00 46 SER A N 13
ATOM 14621 C CA . SER A 1 46 ? 1.767 -6.214 2.143 1.00 0.00 46 SER A CA 13
ATOM 14622 C C . SER A 1 46 ? 1.345 -5.612 0.806 1.00 0.00 46 SER A C 13
ATOM 14623 O O . SER A 1 46 ? 0.155 -5.487 0.516 1.00 0.00 46 SER A O 13
ATOM 14631 N N . LEU A 1 47 ? 2.330 -5.241 -0.005 1.00 0.00 47 LEU A N 13
ATOM 14632 C CA . LEU A 1 47 ? 2.063 -4.652 -1.312 1.00 0.00 47 LEU A CA 13
ATOM 14633 C C . LEU A 1 47 ? 1.958 -5.731 -2.385 1.00 0.00 47 LEU A C 13
ATOM 14634 O O . LEU A 1 47 ? 0.864 -6.066 -2.838 1.00 0.00 47 LEU A O 13
ATOM 14650 N N . ASN A 1 48 ? 3.104 -6.274 -2.785 1.00 0.00 48 ASN A N 13
ATOM 14651 C CA . ASN A 1 48 ? 3.141 -7.317 -3.804 1.00 0.00 48 ASN A CA 13
ATOM 14652 C C . ASN A 1 48 ? 3.703 -8.615 -3.233 1.00 0.00 48 ASN A C 13
ATOM 14653 O O . ASN A 1 48 ? 4.418 -9.347 -3.916 1.00 0.00 48 ASN A O 13
ATOM 14664 N N . GLY A 1 49 ? 3.375 -8.893 -1.975 1.00 0.00 49 GLY A N 13
ATOM 14665 C CA . GLY A 1 49 ? 3.856 -10.103 -1.333 1.00 0.00 49 GLY A CA 13
ATOM 14666 C C . GLY A 1 49 ? 4.859 -9.816 -0.233 1.00 0.00 49 GLY A C 13
ATOM 14667 O O . GLY A 1 49 ? 5.356 -10.735 0.419 1.00 0.00 49 GLY A O 13
ATOM 14671 N N . LYS A 1 50 ? 5.161 -8.539 -0.028 1.00 0.00 50 LYS A N 13
ATOM 14672 C CA . LYS A 1 50 ? 6.112 -8.132 1.000 1.00 0.00 50 LYS A CA 13
ATOM 14673 C C . LYS A 1 50 ? 5.446 -7.223 2.028 1.00 0.00 50 LYS A C 13
ATOM 14674 O O . LYS A 1 50 ? 4.908 -6.170 1.685 1.00 0.00 50 LYS A O 13
ATOM 14693 N N . LYS A 1 51 ? 5.489 -7.635 3.290 1.00 0.00 51 LYS A N 13
ATOM 14694 C CA . LYS A 1 51 ? 4.893 -6.857 4.370 1.00 0.00 51 LYS A CA 13
ATOM 14695 C C . LYS A 1 51 ? 5.902 -5.874 4.954 1.00 0.00 51 LYS A C 13
ATOM 14696 O O . LYS A 1 51 ? 7.110 -6.102 4.897 1.00 0.00 51 LYS A O 13
ATOM 14715 N N . GLY A 1 52 ? 5.399 -4.781 5.518 1.00 0.00 52 GLY A N 13
ATOM 14716 C CA . GLY A 1 52 ? 6.271 -3.780 6.106 1.00 0.00 52 GLY A CA 13
ATOM 14717 C C . GLY A 1 52 ? 5.508 -2.576 6.620 1.00 0.00 52 GLY A C 13
ATOM 14718 O O . GLY A 1 52 ? 4.279 -2.531 6.543 1.00 0.00 52 GLY A O 13
ATOM 14722 N N . HIS A 1 53 ? 6.236 -1.598 7.149 1.00 0.00 53 HIS A N 13
ATOM 14723 C CA . HIS A 1 53 ? 5.619 -0.387 7.679 1.00 0.00 53 HIS A CA 13
ATOM 14724 C C . HIS A 1 53 ? 5.687 0.748 6.662 1.00 0.00 53 HIS A C 13
ATOM 14725 O O . HIS A 1 53 ? 6.765 1.260 6.359 1.00 0.00 53 HIS A O 13
ATOM 14740 N N . PHE A 1 54 ? 4.529 1.137 6.138 1.00 0.00 54 PHE A N 13
ATOM 14741 C CA . PHE A 1 54 ? 4.457 2.210 5.154 1.00 0.00 54 PHE A CA 13
ATOM 14742 C C . PHE A 1 54 ? 3.555 3.339 5.644 1.00 0.00 54 PHE A C 13
ATOM 14743 O O . PHE A 1 54 ? 2.641 3.134 6.444 1.00 0.00 54 PHE A O 13
ATOM 14760 N N . PRO A 1 55 ? 3.817 4.560 5.155 1.00 0.00 55 PRO A N 13
ATOM 14761 C CA . PRO A 1 55 ? 3.041 5.746 5.530 1.00 0.00 55 PRO A CA 13
ATOM 14762 C C . PRO A 1 55 ? 1.626 5.715 4.962 1.00 0.00 55 PRO A C 13
ATOM 14763 O O . PRO A 1 55 ? 1.411 5.288 3.829 1.00 0.00 55 PRO A O 13
ATOM 14774 N N . ALA A 1 56 ? 0.665 6.171 5.759 1.00 0.00 56 ALA A N 13
ATOM 14775 C CA . ALA A 1 56 ? -0.729 6.198 5.334 1.00 0.00 56 ALA A CA 13
ATOM 14776 C C . ALA A 1 56 ? -0.994 7.368 4.393 1.00 0.00 56 ALA A C 13
ATOM 14777 O O . ALA A 1 56 ? -1.663 7.216 3.371 1.00 0.00 56 ALA A O 13
ATOM 14784 N N . ALA A 1 57 ? -0.466 8.536 4.745 1.00 0.00 57 ALA A N 13
ATOM 14785 C CA . ALA A 1 57 ? -0.645 9.732 3.930 1.00 0.00 57 ALA A CA 13
ATOM 14786 C C . ALA A 1 57 ? -0.236 9.476 2.484 1.00 0.00 57 ALA A C 13
ATOM 14787 O O . ALA A 1 57 ? -0.573 10.250 1.587 1.00 0.00 57 ALA A O 13
ATOM 14794 N N . TYR A 1 58 ? 0.494 8.388 2.263 1.00 0.00 58 TYR A N 13
ATOM 14795 C CA . TYR A 1 58 ? 0.951 8.033 0.925 1.00 0.00 58 TYR A CA 13
ATOM 14796 C C . TYR A 1 58 ? -0.088 7.182 0.201 1.00 0.00 58 TYR A C 13
ATOM 14797 O O . TYR A 1 58 ? -0.286 7.316 -1.006 1.00 0.00 58 TYR A O 13
ATOM 14815 N N . VAL A 1 59 ? -0.752 6.307 0.950 1.00 0.00 59 VAL A N 13
ATOM 14816 C CA . VAL A 1 59 ? -1.773 5.435 0.382 1.00 0.00 59 VAL A CA 13
ATOM 14817 C C . VAL A 1 59 ? -3.172 5.908 0.759 1.00 0.00 59 VAL A C 13
ATOM 14818 O O . VAL A 1 59 ? -3.341 6.691 1.694 1.00 0.00 59 VAL A O 13
ATOM 14831 N N . GLU A 1 60 ? -4.171 5.429 0.025 1.00 0.00 60 GLU A N 13
ATOM 14832 C CA . GLU A 1 60 ? -5.556 5.804 0.283 1.00 0.00 60 GLU A CA 13
ATOM 14833 C C . GLU A 1 60 ? -6.445 4.568 0.388 1.00 0.00 60 GLU A C 13
ATOM 14834 O O . GLU A 1 60 ? -6.496 3.749 -0.529 1.00 0.00 60 GLU A O 13
ATOM 14846 N N . GLU A 1 61 ? -7.142 4.441 1.513 1.00 0.00 61 GLU A N 13
ATOM 14847 C CA . GLU A 1 61 ? -8.027 3.304 1.738 1.00 0.00 61 GLU A CA 13
ATOM 14848 C C . GLU A 1 61 ? -9.055 3.185 0.617 1.00 0.00 61 GLU A C 13
ATOM 14849 O O . GLU A 1 61 ? -9.629 4.182 0.177 1.00 0.00 61 GLU A O 13
ATOM 14861 N N . LEU A 1 62 ? -9.282 1.959 0.159 1.00 0.00 62 LEU A N 13
ATOM 14862 C CA . LEU A 1 62 ? -10.240 1.707 -0.912 1.00 0.00 62 LEU A CA 13
ATOM 14863 C C . LEU A 1 62 ? -11.197 0.581 -0.533 1.00 0.00 62 LEU A C 13
ATOM 14864 O O . LEU A 1 62 ? -10.859 -0.323 0.232 1.00 0.00 62 LEU A O 13
ATOM 14880 N N . PRO A 1 63 ? -12.419 0.633 -1.082 1.00 0.00 63 PRO A N 13
ATOM 14881 C CA . PRO A 1 63 ? -13.449 -0.376 -0.818 1.00 0.00 63 PRO A CA 13
ATOM 14882 C C . PRO A 1 63 ? -13.116 -1.723 -1.450 1.00 0.00 63 PRO A C 13
ATOM 14883 O O . PRO A 1 63 ? -12.236 -1.817 -2.307 1.00 0.00 63 PRO A O 13
ATOM 14894 N N . SER A 1 64 ? -13.825 -2.764 -1.024 1.00 0.00 64 SER A N 13
ATOM 14895 C CA . SER A 1 64 ? -13.601 -4.107 -1.546 1.00 0.00 64 SER A CA 13
ATOM 14896 C C . SER A 1 64 ? -13.644 -4.111 -3.071 1.00 0.00 64 SER A C 13
ATOM 14897 O O . SER A 1 64 ? -14.688 -3.863 -3.674 1.00 0.00 64 SER A O 13
ATOM 14905 N N . ASN A 1 65 ? -12.502 -4.394 -3.688 1.00 0.00 65 ASN A N 13
ATOM 14906 C CA . ASN A 1 65 ? -12.408 -4.429 -5.143 1.00 0.00 65 ASN A CA 13
ATOM 14907 C C . ASN A 1 65 ? -13.157 -5.632 -5.707 1.00 0.00 65 ASN A C 13
ATOM 14908 O O . ASN A 1 65 ? -14.045 -5.485 -6.547 1.00 0.00 65 ASN A O 13
ATOM 14919 N N . ALA A 1 66 ? -12.794 -6.822 -5.239 1.00 0.00 66 ALA A N 13
ATOM 14920 C CA . ALA A 1 66 ? -13.433 -8.050 -5.694 1.00 0.00 66 ALA A CA 13
ATOM 14921 C C . ALA A 1 66 ? -14.352 -8.622 -4.620 1.00 0.00 66 ALA A C 13
ATOM 14922 O O . ALA A 1 66 ? -15.514 -8.929 -4.882 1.00 0.00 66 ALA A O 13
ATOM 14929 N N . GLY A 1 67 ? -13.823 -8.762 -3.408 1.00 0.00 67 GLY A N 13
ATOM 14930 C CA . GLY A 1 67 ? -14.609 -9.297 -2.312 1.00 0.00 67 GLY A CA 13
ATOM 14931 C C . GLY A 1 67 ? -14.200 -10.708 -1.940 1.00 0.00 67 GLY A C 13
ATOM 14932 O O . GLY A 1 67 ? -13.168 -11.202 -2.393 1.00 0.00 67 GLY A O 13
ATOM 14936 N N . ASN A 1 68 ? -15.009 -11.358 -1.110 1.00 0.00 68 ASN A N 13
ATOM 14937 C CA . ASN A 1 68 ? -14.724 -12.720 -0.675 1.00 0.00 68 ASN A CA 13
ATOM 14938 C C . ASN A 1 68 ? -15.934 -13.625 -0.889 1.00 0.00 68 ASN A C 13
ATOM 14939 O O . ASN A 1 68 ? -16.528 -14.123 0.068 1.00 0.00 68 ASN A O 13
ATOM 14950 N N . THR A 1 69 ? -16.294 -13.834 -2.151 1.00 0.00 69 THR A N 13
ATOM 14951 C CA . THR A 1 69 ? -17.432 -14.677 -2.492 1.00 0.00 69 THR A CA 13
ATOM 14952 C C . THR A 1 69 ? -16.976 -16.049 -2.974 1.00 0.00 69 THR A C 13
ATOM 14953 O O . THR A 1 69 ? -17.278 -16.456 -4.095 1.00 0.00 69 THR A O 13
ATOM 14964 N N . ALA A 1 70 ? -16.245 -16.758 -2.119 1.00 0.00 70 ALA A N 13
ATOM 14965 C CA . ALA A 1 70 ? -15.749 -18.087 -2.457 1.00 0.00 70 ALA A CA 13
ATOM 14966 C C . ALA A 1 70 ? -16.892 -19.093 -2.546 1.00 0.00 70 ALA A C 13
ATOM 14967 O O . ALA A 1 70 ? -16.855 -20.020 -3.356 1.00 0.00 70 ALA A O 13
ATOM 14974 N N . THR A 1 71 ? -17.906 -18.905 -1.708 1.00 0.00 71 THR A N 13
ATOM 14975 C CA . THR A 1 71 ? -19.058 -19.798 -1.691 1.00 0.00 71 THR A CA 13
ATOM 14976 C C . THR A 1 71 ? -20.217 -19.215 -2.492 1.00 0.00 71 THR A C 13
ATOM 14977 O O . THR A 1 71 ? -20.907 -18.305 -2.033 1.00 0.00 71 THR A O 13
ATOM 14988 N N . LYS A 1 72 ? -20.427 -19.746 -3.692 1.00 0.00 72 LYS A N 13
ATOM 14989 C CA . LYS A 1 72 ? -21.503 -19.281 -4.558 1.00 0.00 72 LYS A CA 13
ATOM 14990 C C . LYS A 1 72 ? -22.782 -19.050 -3.759 1.00 0.00 72 LYS A C 13
ATOM 14991 O O . LYS A 1 72 ? -22.970 -19.627 -2.688 1.00 0.00 72 LYS A O 13
ATOM 15010 N N . ALA A 1 73 ? -23.659 -18.202 -4.287 1.00 0.00 73 ALA A N 13
ATOM 15011 C CA . ALA A 1 73 ? -24.922 -17.898 -3.625 1.00 0.00 73 ALA A CA 13
ATOM 15012 C C . ALA A 1 73 ? -25.733 -19.166 -3.380 1.00 0.00 73 ALA A C 13
ATOM 15013 O O . ALA A 1 73 ? -25.980 -19.943 -4.302 1.00 0.00 73 ALA A O 13
ATOM 15020 N N . SER A 1 74 ? -26.144 -19.368 -2.133 1.00 0.00 74 SER A N 13
ATOM 15021 C CA . SER A 1 74 ? -26.924 -20.545 -1.767 1.00 0.00 74 SER A CA 13
ATOM 15022 C C . SER A 1 74 ? -28.334 -20.464 -2.345 1.00 0.00 74 SER A C 13
ATOM 15023 O O . SER A 1 74 ? -29.065 -21.452 -2.368 1.00 0.00 74 SER A O 13
ATOM 15031 N N . GLY A 1 75 ? -28.708 -19.276 -2.812 1.00 0.00 75 GLY A N 13
ATOM 15032 C CA . GLY A 1 75 ? -30.028 -19.086 -3.384 1.00 0.00 75 GLY A CA 13
ATOM 15033 C C . GLY A 1 75 ? -30.264 -17.659 -3.835 1.00 0.00 75 GLY A C 13
ATOM 15034 O O . GLY A 1 75 ? -29.774 -16.705 -3.231 1.00 0.00 75 GLY A O 13
ATOM 15038 N N . PRO A 1 76 ? -31.031 -17.497 -4.924 1.00 0.00 76 PRO A N 13
ATOM 15039 C CA . PRO A 1 76 ? -31.347 -16.179 -5.481 1.00 0.00 76 PRO A CA 13
ATOM 15040 C C . PRO A 1 76 ? -32.285 -15.380 -4.583 1.00 0.00 76 PRO A C 13
ATOM 15041 O O . PRO A 1 76 ? -32.109 -14.176 -4.400 1.00 0.00 76 PRO A O 13
ATOM 15052 N N . SER A 1 77 ? -33.282 -16.058 -4.023 1.00 0.00 77 SER A N 13
ATOM 15053 C CA . SER A 1 77 ? -34.250 -15.411 -3.146 1.00 0.00 77 SER A CA 13
ATOM 15054 C C . SER A 1 77 ? -34.071 -15.874 -1.703 1.00 0.00 77 SER A C 13
ATOM 15055 O O . SER A 1 77 ? -33.697 -17.019 -1.449 1.00 0.00 77 SER A O 13
ATOM 15063 N N . SER A 1 78 ? -34.341 -14.976 -0.762 1.00 0.00 78 SER A N 13
ATOM 15064 C CA . SER A 1 78 ? -34.207 -15.290 0.656 1.00 0.00 78 SER A CA 13
ATOM 15065 C C . SER A 1 78 ? -34.695 -14.130 1.518 1.00 0.00 78 SER A C 13
ATOM 15066 O O . SER A 1 78 ? -34.278 -12.987 1.335 1.00 0.00 78 SER A O 13
ATOM 15074 N N . GLY A 1 79 ? -35.583 -14.433 2.460 1.00 0.00 79 GLY A N 13
ATOM 15075 C CA . GLY A 1 79 ? -36.115 -13.406 3.337 1.00 0.00 79 GLY A CA 13
ATOM 15076 C C . GLY A 1 79 ? -36.539 -13.957 4.684 1.00 0.00 79 GLY A C 13
ATOM 15077 O O . GLY A 1 79 ? -37.248 -14.960 4.757 1.00 0.00 79 GLY A O 13
ATOM 15081 N N . GLY A 1 1 ? -4.125 -19.479 -5.163 1.00 0.00 1 GLY A N 14
ATOM 15082 C CA . GLY A 1 1 ? -4.785 -18.202 -4.965 1.00 0.00 1 GLY A CA 14
ATOM 15083 C C . GLY A 1 1 ? -6.267 -18.262 -5.279 1.00 0.00 1 GLY A C 14
ATOM 15084 O O . GLY A 1 1 ? -6.720 -19.146 -6.005 1.00 0.00 1 GLY A O 14
ATOM 15088 N N . SER A 1 2 ? -7.025 -17.318 -4.729 1.00 0.00 2 SER A N 14
ATOM 15089 C CA . SER A 1 2 ? -8.466 -17.270 -4.950 1.00 0.00 2 SER A CA 14
ATOM 15090 C C . SER A 1 2 ? -9.049 -15.955 -4.444 1.00 0.00 2 SER A C 14
ATOM 15091 O O . SER A 1 2 ? -8.982 -15.650 -3.253 1.00 0.00 2 SER A O 14
ATOM 15099 N N . SER A 1 3 ? -9.623 -15.178 -5.358 1.00 0.00 3 SER A N 14
ATOM 15100 C CA . SER A 1 3 ? -10.215 -13.893 -5.006 1.00 0.00 3 SER A CA 14
ATOM 15101 C C . SER A 1 3 ? -10.937 -13.976 -3.665 1.00 0.00 3 SER A C 14
ATOM 15102 O O . SER A 1 3 ? -12.030 -14.534 -3.569 1.00 0.00 3 SER A O 14
ATOM 15110 N N . GLY A 1 4 ? -10.318 -13.417 -2.630 1.00 0.00 4 GLY A N 14
ATOM 15111 C CA . GLY A 1 4 ? -10.915 -13.438 -1.308 1.00 0.00 4 GLY A CA 14
ATOM 15112 C C . GLY A 1 4 ? -9.897 -13.214 -0.208 1.00 0.00 4 GLY A C 14
ATOM 15113 O O . GLY A 1 4 ? -9.775 -14.025 0.710 1.00 0.00 4 GLY A O 14
ATOM 15117 N N . SER A 1 5 ? -9.162 -12.110 -0.301 1.00 0.00 5 SER A N 14
ATOM 15118 C CA . SER A 1 5 ? -8.145 -11.783 0.692 1.00 0.00 5 SER A CA 14
ATOM 15119 C C . SER A 1 5 ? -8.775 -11.149 1.928 1.00 0.00 5 SER A C 14
ATOM 15120 O O . SER A 1 5 ? -9.958 -10.809 1.930 1.00 0.00 5 SER A O 14
ATOM 15128 N N . SER A 1 6 ? -7.976 -10.993 2.978 1.00 0.00 6 SER A N 14
ATOM 15129 C CA . SER A 1 6 ? -8.455 -10.403 4.223 1.00 0.00 6 SER A CA 14
ATOM 15130 C C . SER A 1 6 ? -7.837 -9.026 4.444 1.00 0.00 6 SER A C 14
ATOM 15131 O O . SER A 1 6 ? -6.954 -8.602 3.700 1.00 0.00 6 SER A O 14
ATOM 15139 N N . GLY A 1 7 ? -8.310 -8.331 5.475 1.00 0.00 7 GLY A N 14
ATOM 15140 C CA . GLY A 1 7 ? -7.794 -7.009 5.777 1.00 0.00 7 GLY A CA 14
ATOM 15141 C C . GLY A 1 7 ? -8.292 -5.957 4.806 1.00 0.00 7 GLY A C 14
ATOM 15142 O O . GLY A 1 7 ? -8.831 -6.283 3.749 1.00 0.00 7 GLY A O 14
ATOM 15146 N N . ARG A 1 8 ? -8.112 -4.690 5.166 1.00 0.00 8 ARG A N 14
ATOM 15147 C CA . ARG A 1 8 ? -8.549 -3.586 4.319 1.00 0.00 8 ARG A CA 14
ATOM 15148 C C . ARG A 1 8 ? -7.574 -3.366 3.166 1.00 0.00 8 ARG A C 14
ATOM 15149 O O . ARG A 1 8 ? -6.436 -3.835 3.203 1.00 0.00 8 ARG A O 14
ATOM 15170 N N . LEU A 1 9 ? -8.029 -2.652 2.142 1.00 0.00 9 LEU A N 14
ATOM 15171 C CA . LEU A 1 9 ? -7.198 -2.371 0.977 1.00 0.00 9 LEU A CA 14
ATOM 15172 C C . LEU A 1 9 ? -6.913 -0.877 0.860 1.00 0.00 9 LEU A C 14
ATOM 15173 O O . LEU A 1 9 ? -7.518 -0.063 1.558 1.00 0.00 9 LEU A O 14
ATOM 15189 N N . CYS A 1 10 ? -5.990 -0.524 -0.028 1.00 0.00 10 CYS A N 14
ATOM 15190 C CA . CYS A 1 10 ? -5.625 0.873 -0.238 1.00 0.00 10 CYS A CA 14
ATOM 15191 C C . CYS A 1 10 ? -4.763 1.028 -1.487 1.00 0.00 10 CYS A C 14
ATOM 15192 O O . CYS A 1 10 ? -4.140 0.071 -1.947 1.00 0.00 10 CYS A O 14
ATOM 15200 N N . LYS A 1 11 ? -4.733 2.239 -2.032 1.00 0.00 11 LYS A N 14
ATOM 15201 C CA . LYS A 1 11 ? -3.948 2.521 -3.228 1.00 0.00 11 LYS A CA 14
ATOM 15202 C C . LYS A 1 11 ? -2.852 3.541 -2.932 1.00 0.00 11 LYS A C 14
ATOM 15203 O O . LYS A 1 11 ? -3.111 4.590 -2.344 1.00 0.00 11 LYS A O 14
ATOM 15222 N N . ALA A 1 12 ? -1.629 3.225 -3.344 1.00 0.00 12 ALA A N 14
ATOM 15223 C CA . ALA A 1 12 ? -0.496 4.115 -3.126 1.00 0.00 12 ALA A CA 14
ATOM 15224 C C . ALA A 1 12 ? -0.554 5.317 -4.062 1.00 0.00 12 ALA A C 14
ATOM 15225 O O . ALA A 1 12 ? -0.324 5.191 -5.266 1.00 0.00 12 ALA A O 14
ATOM 15232 N N . LEU A 1 13 ? -0.864 6.482 -3.503 1.00 0.00 13 LEU A N 14
ATOM 15233 C CA . LEU A 1 13 ? -0.953 7.708 -4.289 1.00 0.00 13 LEU A CA 14
ATOM 15234 C C . LEU A 1 13 ? 0.434 8.203 -4.685 1.00 0.00 13 LEU A C 14
ATOM 15235 O O . LEU A 1 13 ? 0.609 8.811 -5.741 1.00 0.00 13 LEU A O 14
ATOM 15251 N N . TYR A 1 14 ? 1.418 7.936 -3.833 1.00 0.00 14 TYR A N 14
ATOM 15252 C CA . TYR A 1 14 ? 2.790 8.355 -4.094 1.00 0.00 14 TYR A CA 14
ATOM 15253 C C . TYR A 1 14 ? 3.766 7.209 -3.842 1.00 0.00 14 TYR A C 14
ATOM 15254 O O . TYR A 1 14 ? 3.640 6.476 -2.862 1.00 0.00 14 TYR A O 14
ATOM 15272 N N . SER A 1 15 ? 4.739 7.063 -4.736 1.00 0.00 15 SER A N 14
ATOM 15273 C CA . SER A 1 15 ? 5.735 6.005 -4.614 1.00 0.00 15 SER A CA 14
ATOM 15274 C C . SER A 1 15 ? 6.601 6.214 -3.375 1.00 0.00 15 SER A C 14
ATOM 15275 O O . SER A 1 15 ? 7.253 7.248 -3.226 1.00 0.00 15 SER A O 14
ATOM 15283 N N . PHE A 1 16 ? 6.601 5.225 -2.487 1.00 0.00 16 PHE A N 14
ATOM 15284 C CA . PHE A 1 16 ? 7.384 5.299 -1.260 1.00 0.00 16 PHE A CA 14
ATOM 15285 C C . PHE A 1 16 ? 8.643 4.443 -1.365 1.00 0.00 16 PHE A C 14
ATOM 15286 O O . PHE A 1 16 ? 8.692 3.486 -2.137 1.00 0.00 16 PHE A O 14
ATOM 15303 N N . GLN A 1 17 ? 9.659 4.797 -0.584 1.00 0.00 17 GLN A N 14
ATOM 15304 C CA . GLN A 1 17 ? 10.918 4.062 -0.591 1.00 0.00 17 GLN A CA 14
ATOM 15305 C C . GLN A 1 17 ? 11.270 3.572 0.811 1.00 0.00 17 GLN A C 14
ATOM 15306 O O . GLN A 1 17 ? 11.691 4.353 1.664 1.00 0.00 17 GLN A O 14
ATOM 15320 N N . ALA A 1 18 ? 11.094 2.275 1.040 1.00 0.00 18 ALA A N 14
ATOM 15321 C CA . ALA A 1 18 ? 11.395 1.682 2.337 1.00 0.00 18 ALA A CA 14
ATOM 15322 C C . ALA A 1 18 ? 12.771 2.112 2.832 1.00 0.00 18 ALA A C 14
ATOM 15323 O O . ALA A 1 18 ? 13.795 1.637 2.341 1.00 0.00 18 ALA A O 14
ATOM 15330 N N . ARG A 1 19 ? 12.788 3.015 3.808 1.00 0.00 19 ARG A N 14
ATOM 15331 C CA . ARG A 1 19 ? 14.040 3.511 4.368 1.00 0.00 19 ARG A CA 14
ATOM 15332 C C . ARG A 1 19 ? 14.854 2.371 4.972 1.00 0.00 19 ARG A C 14
ATOM 15333 O O . ARG A 1 19 ? 16.067 2.293 4.779 1.00 0.00 19 ARG A O 14
ATOM 15354 N N . GLN A 1 20 ? 14.179 1.491 5.704 1.00 0.00 20 GLN A N 14
ATOM 15355 C CA . GLN A 1 20 ? 14.841 0.357 6.337 1.00 0.00 20 GLN A CA 14
ATOM 15356 C C . GLN A 1 20 ? 14.281 -0.962 5.814 1.00 0.00 20 GLN A C 14
ATOM 15357 O O . GLN A 1 20 ? 13.260 -0.985 5.127 1.00 0.00 20 GLN A O 14
ATOM 15371 N N . ASP A 1 21 ? 14.956 -2.058 6.142 1.00 0.00 21 ASP A N 14
ATOM 15372 C CA . ASP A 1 21 ? 14.526 -3.381 5.706 1.00 0.00 21 ASP A CA 14
ATOM 15373 C C . ASP A 1 21 ? 13.107 -3.676 6.183 1.00 0.00 21 ASP A C 14
ATOM 15374 O O . ASP A 1 21 ? 12.305 -4.259 5.453 1.00 0.00 21 ASP A O 14
ATOM 15383 N N . ASP A 1 22 ? 12.806 -3.270 7.411 1.00 0.00 22 ASP A N 14
ATOM 15384 C CA . ASP A 1 22 ? 11.484 -3.491 7.986 1.00 0.00 22 ASP A CA 14
ATOM 15385 C C . ASP A 1 22 ? 10.427 -2.676 7.247 1.00 0.00 22 ASP A C 14
ATOM 15386 O O . ASP A 1 22 ? 9.260 -3.062 7.191 1.00 0.00 22 ASP A O 14
ATOM 15395 N N . GLU A 1 23 ? 10.845 -1.546 6.684 1.00 0.00 23 GLU A N 14
ATOM 15396 C CA . GLU A 1 23 ? 9.933 -0.676 5.951 1.00 0.00 23 GLU A CA 14
ATOM 15397 C C . GLU A 1 23 ? 9.466 -1.341 4.659 1.00 0.00 23 GLU A C 14
ATOM 15398 O O . GLU A 1 23 ? 10.102 -2.272 4.163 1.00 0.00 23 GLU A O 14
ATOM 15410 N N . LEU A 1 24 ? 8.352 -0.858 4.121 1.00 0.00 24 LEU A N 14
ATOM 15411 C CA . LEU A 1 24 ? 7.799 -1.405 2.887 1.00 0.00 24 LEU A CA 14
ATOM 15412 C C . LEU A 1 24 ? 7.913 -0.399 1.746 1.00 0.00 24 LEU A C 14
ATOM 15413 O O . LEU A 1 24 ? 7.820 0.809 1.959 1.00 0.00 24 LEU A O 14
ATOM 15429 N N . ASN A 1 25 ? 8.113 -0.907 0.534 1.00 0.00 25 ASN A N 14
ATOM 15430 C CA . ASN A 1 25 ? 8.237 -0.052 -0.641 1.00 0.00 25 ASN A CA 14
ATOM 15431 C C . ASN A 1 25 ? 6.906 0.054 -1.380 1.00 0.00 25 ASN A C 14
ATOM 15432 O O . ASN A 1 25 ? 6.235 -0.950 -1.620 1.00 0.00 25 ASN A O 14
ATOM 15443 N N . LEU A 1 26 ? 6.531 1.277 -1.738 1.00 0.00 26 LEU A N 14
ATOM 15444 C CA . LEU A 1 26 ? 5.280 1.516 -2.450 1.00 0.00 26 LEU A CA 14
ATOM 15445 C C . LEU A 1 26 ? 5.530 2.273 -3.750 1.00 0.00 26 LEU A C 14
ATOM 15446 O O . LEU A 1 26 ? 6.495 3.029 -3.863 1.00 0.00 26 LEU A O 14
ATOM 15462 N N . GLU A 1 27 ? 4.653 2.067 -4.727 1.00 0.00 27 GLU A N 14
ATOM 15463 C CA . GLU A 1 27 ? 4.779 2.732 -6.019 1.00 0.00 27 GLU A CA 14
ATOM 15464 C C . GLU A 1 27 ? 3.450 3.350 -6.445 1.00 0.00 27 GLU A C 14
ATOM 15465 O O . GLU A 1 27 ? 2.380 2.863 -6.078 1.00 0.00 27 GLU A O 14
ATOM 15477 N N . LYS A 1 28 ? 3.526 4.425 -7.221 1.00 0.00 28 LYS A N 14
ATOM 15478 C CA . LYS A 1 28 ? 2.331 5.111 -7.699 1.00 0.00 28 LYS A CA 14
ATOM 15479 C C . LYS A 1 28 ? 1.361 4.127 -8.345 1.00 0.00 28 LYS A C 14
ATOM 15480 O O . LYS A 1 28 ? 1.664 3.527 -9.376 1.00 0.00 28 LYS A O 14
ATOM 15499 N N . GLY A 1 29 ? 0.192 3.966 -7.732 1.00 0.00 29 GLY A N 14
ATOM 15500 C CA . GLY A 1 29 ? -0.805 3.054 -8.263 1.00 0.00 29 GLY A CA 14
ATOM 15501 C C . GLY A 1 29 ? -0.569 1.621 -7.830 1.00 0.00 29 GLY A C 14
ATOM 15502 O O . GLY A 1 29 ? -0.666 0.697 -8.638 1.00 0.00 29 GLY A O 14
ATOM 15506 N N . ASP A 1 30 ? -0.258 1.435 -6.552 1.00 0.00 30 ASP A N 14
ATOM 15507 C CA . ASP A 1 30 ? -0.007 0.103 -6.012 1.00 0.00 30 ASP A CA 14
ATOM 15508 C C . ASP A 1 30 ? -1.004 -0.232 -4.907 1.00 0.00 30 ASP A C 14
ATOM 15509 O O . ASP A 1 30 ? -1.140 0.512 -3.935 1.00 0.00 30 ASP A O 14
ATOM 15518 N N . ILE A 1 31 ? -1.697 -1.354 -5.062 1.00 0.00 31 ILE A N 14
ATOM 15519 C CA . ILE A 1 31 ? -2.681 -1.787 -4.077 1.00 0.00 31 ILE A CA 14
ATOM 15520 C C . ILE A 1 31 ? -2.026 -2.605 -2.970 1.00 0.00 31 ILE A C 14
ATOM 15521 O O . ILE A 1 31 ? -1.487 -3.684 -3.215 1.00 0.00 31 ILE A O 14
ATOM 15537 N N . VAL A 1 32 ? -2.077 -2.084 -1.748 1.00 0.00 32 VAL A N 14
ATOM 15538 C CA . VAL A 1 32 ? -1.492 -2.767 -0.600 1.00 0.00 32 VAL A CA 14
ATOM 15539 C C . VAL A 1 32 ? -2.572 -3.368 0.292 1.00 0.00 32 VAL A C 14
ATOM 15540 O O . VAL A 1 32 ? -3.654 -2.799 0.443 1.00 0.00 32 VAL A O 14
ATOM 15553 N N . ILE A 1 33 ? -2.272 -4.520 0.881 1.00 0.00 33 ILE A N 14
ATOM 15554 C CA . ILE A 1 33 ? -3.217 -5.197 1.760 1.00 0.00 33 ILE A CA 14
ATOM 15555 C C . ILE A 1 33 ? -3.035 -4.756 3.208 1.00 0.00 33 ILE A C 14
ATOM 15556 O O . ILE A 1 33 ? -2.100 -5.185 3.885 1.00 0.00 33 ILE A O 14
ATOM 15572 N N . ILE A 1 34 ? -3.934 -3.898 3.677 1.00 0.00 34 ILE A N 14
ATOM 15573 C CA . ILE A 1 34 ? -3.874 -3.402 5.046 1.00 0.00 34 ILE A CA 14
ATOM 15574 C C . ILE A 1 34 ? -3.987 -4.543 6.051 1.00 0.00 34 ILE A C 14
ATOM 15575 O O . ILE A 1 34 ? -5.014 -5.219 6.126 1.00 0.00 34 ILE A O 14
ATOM 15591 N N . HIS A 1 35 ? -2.925 -4.753 6.823 1.00 0.00 35 HIS A N 14
ATOM 15592 C CA . HIS A 1 35 ? -2.906 -5.811 7.826 1.00 0.00 35 HIS A CA 14
ATOM 15593 C C . HIS A 1 35 ? -3.187 -5.248 9.216 1.00 0.00 35 HIS A C 14
ATOM 15594 O O . HIS A 1 35 ? -3.994 -5.797 9.965 1.00 0.00 35 HIS A O 14
ATOM 15609 N N . GLU A 1 36 ? -2.515 -4.152 9.552 1.00 0.00 36 GLU A N 14
ATOM 15610 C CA . GLU A 1 36 ? -2.693 -3.517 10.852 1.00 0.00 36 GLU A CA 14
ATOM 15611 C C . GLU A 1 36 ? -2.278 -2.049 10.802 1.00 0.00 36 GLU A C 14
ATOM 15612 O O . GLU A 1 36 ? -1.309 -1.688 10.134 1.00 0.00 36 GLU A O 14
ATOM 15624 N N . LYS A 1 37 ? -3.019 -1.206 11.513 1.00 0.00 37 LYS A N 14
ATOM 15625 C CA . LYS A 1 37 ? -2.730 0.222 11.552 1.00 0.00 37 LYS A CA 14
ATOM 15626 C C . LYS A 1 37 ? -2.792 0.751 12.982 1.00 0.00 37 LYS A C 14
ATOM 15627 O O . LYS A 1 37 ? -3.802 1.314 13.403 1.00 0.00 37 LYS A O 14
ATOM 15646 N N . LYS A 1 38 ? -1.704 0.568 13.723 1.00 0.00 38 LYS A N 14
ATOM 15647 C CA . LYS A 1 38 ? -1.633 1.029 15.104 1.00 0.00 38 LYS A CA 14
ATOM 15648 C C . LYS A 1 38 ? -1.021 2.424 15.181 1.00 0.00 38 LYS A C 14
ATOM 15649 O O . LYS A 1 38 ? -1.691 3.385 15.560 1.00 0.00 38 LYS A O 14
ATOM 15668 N N . GLU A 1 39 ? 0.253 2.528 14.818 1.00 0.00 39 GLU A N 14
ATOM 15669 C CA . GLU A 1 39 ? 0.953 3.807 14.846 1.00 0.00 39 GLU A CA 14
ATOM 15670 C C . GLU A 1 39 ? 0.133 4.892 14.155 1.00 0.00 39 GLU A C 14
ATOM 15671 O O . GLU A 1 39 ? -0.880 4.606 13.517 1.00 0.00 39 GLU A O 14
ATOM 15683 N N . GLU A 1 40 ? 0.578 6.137 14.287 1.00 0.00 40 GLU A N 14
ATOM 15684 C CA . GLU A 1 40 ? -0.117 7.265 13.676 1.00 0.00 40 GLU A CA 14
ATOM 15685 C C . GLU A 1 40 ? 0.368 7.493 12.247 1.00 0.00 40 GLU A C 14
ATOM 15686 O O . GLU A 1 40 ? 1.470 7.993 12.026 1.00 0.00 40 GLU A O 14
ATOM 15698 N N . GLY A 1 41 ? -0.465 7.121 11.280 1.00 0.00 41 GLY A N 14
ATOM 15699 C CA . GLY A 1 41 ? -0.105 7.291 9.885 1.00 0.00 41 GLY A CA 14
ATOM 15700 C C . GLY A 1 41 ? 0.618 6.084 9.321 1.00 0.00 41 GLY A C 14
ATOM 15701 O O . GLY A 1 41 ? 0.321 5.636 8.213 1.00 0.00 41 GLY A O 14
ATOM 15705 N N . TRP A 1 42 ? 1.569 5.557 10.083 1.00 0.00 42 TRP A N 14
ATOM 15706 C CA . TRP A 1 42 ? 2.337 4.394 9.652 1.00 0.00 42 TRP A CA 14
ATOM 15707 C C . TRP A 1 42 ? 1.482 3.133 9.686 1.00 0.00 42 TRP A C 14
ATOM 15708 O O . TRP A 1 42 ? 1.190 2.599 10.757 1.00 0.00 42 TRP A O 14
ATOM 15729 N N . TRP A 1 43 ? 1.083 2.661 8.511 1.00 0.00 43 TRP A N 14
ATOM 15730 C CA . TRP A 1 43 ? 0.260 1.461 8.408 1.00 0.00 43 TRP A CA 14
ATOM 15731 C C . TRP A 1 43 ? 1.127 0.222 8.213 1.00 0.00 43 TRP A C 14
ATOM 15732 O O . TRP A 1 43 ? 2.323 0.326 7.941 1.00 0.00 43 TRP A O 14
ATOM 1575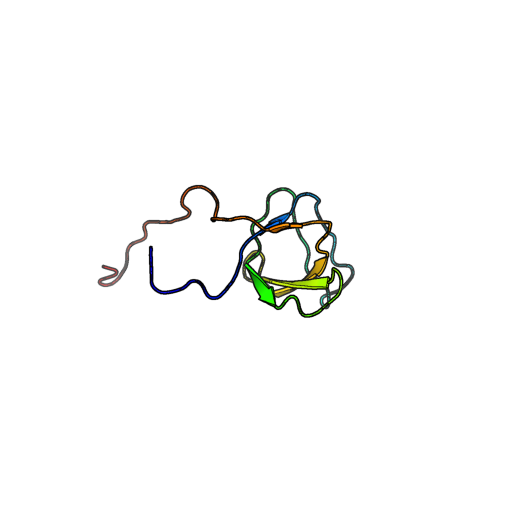3 N N . PHE A 1 44 ? 0.516 -0.950 8.353 1.00 0.00 44 PHE A N 14
ATOM 15754 C CA . PHE A 1 44 ? 1.234 -2.210 8.192 1.00 0.00 44 PHE A CA 14
ATOM 15755 C C . PHE A 1 44 ? 0.468 -3.158 7.275 1.00 0.00 44 PHE A C 14
ATOM 15756 O O . PHE A 1 44 ? -0.663 -3.545 7.568 1.00 0.00 44 PHE A O 14
ATOM 15773 N N . GLY A 1 45 ? 1.093 -3.530 6.162 1.00 0.00 45 GLY A N 14
ATOM 15774 C CA . GLY A 1 45 ? 0.456 -4.429 5.218 1.00 0.00 45 GLY A CA 14
ATOM 15775 C C . GLY A 1 45 ? 1.424 -4.959 4.179 1.00 0.00 45 GLY A C 14
ATOM 15776 O O . GLY A 1 45 ? 2.608 -4.624 4.195 1.00 0.00 45 GLY A O 14
ATOM 15780 N N . SER A 1 46 ? 0.920 -5.790 3.272 1.00 0.00 46 SER A N 14
ATOM 15781 C CA . SER A 1 46 ? 1.750 -6.372 2.224 1.00 0.00 46 SER A CA 14
ATOM 15782 C C . SER A 1 46 ? 1.352 -5.831 0.854 1.00 0.00 46 SER A C 14
ATOM 15783 O O . SER A 1 46 ? 0.239 -6.064 0.380 1.00 0.00 46 SER A O 14
ATOM 15791 N N . LEU A 1 47 ? 2.270 -5.108 0.221 1.00 0.00 47 LEU A N 14
ATOM 15792 C CA . LEU A 1 47 ? 2.017 -4.533 -1.095 1.00 0.00 47 LEU A CA 14
ATOM 15793 C C . LEU A 1 47 ? 1.868 -5.626 -2.148 1.00 0.00 47 LEU A C 14
ATOM 15794 O O . LEU A 1 47 ? 0.761 -5.927 -2.593 1.00 0.00 47 LEU A O 14
ATOM 15810 N N . ASN A 1 48 ? 2.991 -6.220 -2.540 1.00 0.00 48 ASN A N 14
ATOM 15811 C CA . ASN A 1 48 ? 2.985 -7.282 -3.539 1.00 0.00 48 ASN A CA 14
ATOM 15812 C C . ASN A 1 48 ? 3.620 -8.554 -2.985 1.00 0.00 48 ASN A C 14
ATOM 15813 O O . ASN A 1 48 ? 4.427 -9.199 -3.653 1.00 0.00 48 ASN A O 14
ATOM 15824 N N . GLY A 1 49 ? 3.249 -8.908 -1.759 1.00 0.00 49 GLY A N 14
ATOM 15825 C CA . GLY A 1 49 ? 3.791 -10.101 -1.135 1.00 0.00 49 GLY A CA 14
ATOM 15826 C C . GLY A 1 49 ? 4.819 -9.782 -0.068 1.00 0.00 49 GLY A C 14
ATOM 15827 O O . GLY A 1 49 ? 5.350 -10.682 0.583 1.00 0.00 49 GLY A O 14
ATOM 15831 N N . LYS A 1 50 ? 5.103 -8.496 0.111 1.00 0.00 50 LYS A N 14
ATOM 15832 C CA . LYS A 1 50 ? 6.075 -8.059 1.106 1.00 0.00 50 LYS A CA 14
ATOM 15833 C C . LYS A 1 50 ? 5.416 -7.172 2.158 1.00 0.00 50 LYS A C 14
ATOM 15834 O O . LYS A 1 50 ? 4.896 -6.101 1.844 1.00 0.00 50 LYS A O 14
ATOM 15853 N N . LYS A 1 51 ? 5.443 -7.623 3.407 1.00 0.00 51 LYS A N 14
ATOM 15854 C CA . LYS A 1 51 ? 4.850 -6.870 4.506 1.00 0.00 51 LYS A CA 14
ATOM 15855 C C . LYS A 1 51 ? 5.853 -5.878 5.088 1.00 0.00 51 LYS A C 14
ATOM 15856 O O . LYS A 1 51 ? 7.062 -6.090 5.018 1.00 0.00 51 LYS A O 14
ATOM 15875 N N . GLY A 1 52 ? 5.340 -4.795 5.664 1.00 0.00 52 GLY A N 14
ATOM 15876 C CA . GLY A 1 52 ? 6.204 -3.787 6.250 1.00 0.00 52 GLY A CA 14
ATOM 15877 C C . GLY A 1 52 ? 5.437 -2.568 6.721 1.00 0.00 52 GLY A C 14
ATOM 15878 O O . GLY A 1 52 ? 4.215 -2.502 6.582 1.00 0.00 52 GLY A O 14
ATOM 15882 N N . HIS A 1 53 ? 6.154 -1.600 7.283 1.00 0.00 53 HIS A N 14
ATOM 15883 C CA . HIS A 1 53 ? 5.532 -0.377 7.778 1.00 0.00 53 HIS A CA 14
ATOM 15884 C C . HIS A 1 53 ? 5.626 0.739 6.741 1.00 0.00 53 HIS A C 14
ATOM 15885 O O . HIS A 1 53 ? 6.713 1.241 6.452 1.00 0.00 53 HIS A O 14
ATOM 15900 N N . PHE A 1 54 ? 4.482 1.121 6.184 1.00 0.00 54 PHE A N 14
ATOM 15901 C CA . PHE A 1 54 ? 4.436 2.175 5.178 1.00 0.00 54 PHE A CA 14
ATOM 15902 C C . PHE A 1 54 ? 3.568 3.339 5.648 1.00 0.00 54 PHE A C 14
ATOM 15903 O O . PHE A 1 54 ? 2.644 3.174 6.445 1.00 0.00 54 PHE A O 14
ATOM 15920 N N . PRO A 1 55 ? 3.872 4.544 5.145 1.00 0.00 55 PRO A N 14
ATOM 15921 C CA . PRO A 1 55 ? 3.132 5.759 5.499 1.00 0.00 55 PRO A CA 14
ATOM 15922 C C . PRO A 1 55 ? 1.720 5.767 4.924 1.00 0.00 55 PRO A C 14
ATOM 15923 O O . PRO A 1 55 ? 1.517 5.467 3.748 1.00 0.00 55 PRO A O 14
ATOM 15934 N N . ALA A 1 56 ? 0.747 6.111 5.761 1.00 0.00 56 ALA A N 14
ATOM 15935 C CA . ALA A 1 56 ? -0.646 6.160 5.335 1.00 0.00 56 ALA A CA 14
ATOM 15936 C C . ALA A 1 56 ? -0.881 7.306 4.357 1.00 0.00 56 ALA A C 14
ATOM 15937 O O . ALA A 1 56 ? -1.552 7.138 3.339 1.00 0.00 56 ALA A O 14
ATOM 15944 N N . ALA A 1 57 ? -0.325 8.471 4.673 1.00 0.00 57 ALA A N 14
ATOM 15945 C CA . ALA A 1 57 ? -0.473 9.644 3.821 1.00 0.00 57 ALA A CA 14
ATOM 15946 C C . ALA A 1 57 ? -0.085 9.329 2.380 1.00 0.00 57 ALA A C 14
ATOM 15947 O O . ALA A 1 57 ? -0.415 10.078 1.460 1.00 0.00 57 ALA A O 14
ATOM 15954 N N . TYR A 1 58 ? 0.619 8.219 2.192 1.00 0.00 58 TYR A N 14
ATOM 15955 C CA . TYR A 1 58 ? 1.055 7.807 0.863 1.00 0.00 58 TYR A CA 14
ATOM 15956 C C . TYR A 1 58 ? 0.002 6.932 0.190 1.00 0.00 58 TYR A C 14
ATOM 15957 O O . TYR A 1 58 ? -0.175 6.978 -1.027 1.00 0.00 58 TYR A O 14
ATOM 15975 N N . VAL A 1 59 ? -0.697 6.135 0.993 1.00 0.00 59 VAL A N 14
ATOM 15976 C CA . VAL A 1 59 ? -1.735 5.251 0.478 1.00 0.00 59 VAL A CA 14
ATOM 15977 C C . VAL A 1 59 ? -3.124 5.771 0.829 1.00 0.00 59 VAL A C 14
ATOM 15978 O O . VAL A 1 59 ? -3.276 6.621 1.706 1.00 0.00 59 VAL A O 14
ATOM 15991 N N . GLU A 1 60 ? -4.136 5.254 0.138 1.00 0.00 60 GLU A N 14
ATOM 15992 C CA . GLU A 1 60 ? -5.513 5.667 0.377 1.00 0.00 60 GLU A CA 14
ATOM 15993 C C . GLU A 1 60 ? -6.431 4.455 0.506 1.00 0.00 60 GLU A C 14
ATOM 15994 O O . GLU A 1 60 ? -6.536 3.643 -0.413 1.00 0.00 60 GLU A O 14
ATOM 16006 N N . GLU A 1 61 ? -7.091 4.339 1.654 1.00 0.00 61 GLU A N 14
ATOM 16007 C CA . GLU A 1 61 ? -7.998 3.225 1.904 1.00 0.00 61 GLU A CA 14
ATOM 16008 C C . GLU A 1 61 ? -9.018 3.090 0.777 1.00 0.00 61 GLU A C 14
ATOM 16009 O O . GLU A 1 61 ? -9.583 4.082 0.314 1.00 0.00 61 GLU A O 14
ATOM 16021 N N . LEU A 1 62 ? -9.247 1.857 0.340 1.00 0.00 62 LEU A N 14
ATOM 16022 C CA . LEU A 1 62 ? -10.199 1.591 -0.734 1.00 0.00 62 LEU A CA 14
ATOM 16023 C C . LEU A 1 62 ? -11.264 0.596 -0.283 1.00 0.00 62 LEU A C 14
ATOM 16024 O O . LEU A 1 62 ? -11.039 -0.235 0.597 1.00 0.00 62 LEU A O 14
ATOM 16040 N N . PRO A 1 63 ? -12.451 0.679 -0.902 1.00 0.00 63 PRO A N 14
ATOM 16041 C CA . PRO A 1 63 ? -13.574 -0.208 -0.583 1.00 0.00 63 PRO A CA 14
ATOM 16042 C C . PRO A 1 63 ? -13.327 -1.642 -1.038 1.00 0.00 63 PRO A C 14
ATOM 16043 O O . PRO A 1 63 ? -12.313 -1.936 -1.671 1.00 0.00 63 PRO A O 14
ATOM 16054 N N . SER A 1 64 ? -14.261 -2.530 -0.713 1.00 0.00 64 SER A N 14
ATOM 16055 C CA . SER A 1 64 ? -14.142 -3.935 -1.086 1.00 0.00 64 SER A CA 14
ATOM 16056 C C . SER A 1 64 ? -13.812 -4.077 -2.569 1.00 0.00 64 SER A C 14
ATOM 16057 O O . SER A 1 64 ? -14.343 -3.349 -3.406 1.00 0.00 64 SER A O 14
ATOM 16065 N N . ASN A 1 65 ? -12.932 -5.021 -2.885 1.00 0.00 65 ASN A N 14
ATOM 16066 C CA . ASN A 1 65 ? -12.530 -5.260 -4.266 1.00 0.00 65 ASN A CA 14
ATOM 16067 C C . ASN A 1 65 ? -13.197 -6.516 -4.818 1.00 0.00 65 ASN A C 14
ATOM 16068 O O . ASN A 1 65 ? -12.579 -7.290 -5.547 1.00 0.00 65 ASN A O 14
ATOM 16079 N N . ALA A 1 66 ? -14.463 -6.710 -4.464 1.00 0.00 66 ALA A N 14
ATOM 16080 C CA . ALA A 1 66 ? -15.216 -7.870 -4.925 1.00 0.00 66 ALA A CA 14
ATOM 16081 C C . ALA A 1 66 ? -15.339 -7.876 -6.445 1.00 0.00 66 ALA A C 14
ATOM 16082 O O . ALA A 1 66 ? -16.282 -7.316 -7.003 1.00 0.00 66 ALA A O 14
ATOM 16089 N N . GLY A 1 67 ? -14.379 -8.512 -7.110 1.00 0.00 67 GLY A N 14
ATOM 16090 C CA . GLY A 1 67 ? -14.399 -8.577 -8.560 1.00 0.00 67 GLY A CA 14
ATOM 16091 C C . GLY A 1 67 ? -15.703 -9.133 -9.098 1.00 0.00 67 GLY A C 14
ATOM 16092 O O . GLY A 1 67 ? -16.090 -10.253 -8.769 1.00 0.00 67 GLY A O 14
ATOM 16096 N N . ASN A 1 68 ? -16.383 -8.346 -9.926 1.00 0.00 68 ASN A N 14
ATOM 16097 C CA . ASN A 1 68 ? -17.652 -8.766 -10.508 1.00 0.00 68 ASN A CA 14
ATOM 16098 C C . ASN A 1 68 ? -17.424 -9.647 -11.733 1.00 0.00 68 ASN A C 14
ATOM 16099 O O . ASN A 1 68 ? -18.088 -9.490 -12.758 1.00 0.00 68 ASN A O 14
ATOM 16110 N N . THR A 1 69 ? -16.480 -10.576 -11.619 1.00 0.00 69 THR A N 14
ATOM 16111 C CA . THR A 1 69 ? -16.163 -11.482 -12.716 1.00 0.00 69 THR A CA 14
ATOM 16112 C C . THR A 1 69 ? -17.340 -12.400 -13.028 1.00 0.00 69 THR A C 14
ATOM 16113 O O . THR A 1 69 ? -17.452 -13.492 -12.471 1.00 0.00 69 THR A O 14
ATOM 16124 N N . ALA A 1 70 ? -18.214 -11.950 -13.922 1.00 0.00 70 ALA A N 14
ATOM 16125 C CA . ALA A 1 70 ? -19.381 -12.733 -14.310 1.00 0.00 70 ALA A CA 14
ATOM 16126 C C . ALA A 1 70 ? -20.036 -13.382 -13.095 1.00 0.00 70 ALA A C 14
ATOM 16127 O O . ALA A 1 70 ? -20.482 -14.528 -13.154 1.00 0.00 70 ALA A O 14
ATOM 16134 N N . THR A 1 71 ? -20.090 -12.641 -11.992 1.00 0.00 71 THR A N 14
ATOM 16135 C CA . THR A 1 71 ? -20.689 -13.145 -10.762 1.00 0.00 71 THR A CA 14
ATOM 16136 C C . THR A 1 71 ? -22.019 -13.836 -11.041 1.00 0.00 71 THR A C 14
ATOM 16137 O O . THR A 1 71 ? -22.788 -13.402 -11.899 1.00 0.00 71 THR A O 14
ATOM 16148 N N . LYS A 1 72 ? -22.285 -14.914 -10.311 1.00 0.00 72 LYS A N 14
ATOM 16149 C CA . LYS A 1 72 ? -23.523 -15.665 -10.478 1.00 0.00 72 LYS A CA 14
ATOM 16150 C C . LYS A 1 72 ? -24.469 -15.422 -9.305 1.00 0.00 72 LYS A C 14
ATOM 16151 O O . LYS A 1 72 ? -24.041 -15.361 -8.153 1.00 0.00 72 LYS A O 14
ATOM 16170 N N . ALA A 1 73 ? -25.756 -15.285 -9.608 1.00 0.00 73 ALA A N 14
ATOM 16171 C CA . ALA A 1 73 ? -26.761 -15.052 -8.579 1.00 0.00 73 ALA A CA 14
ATOM 16172 C C . ALA A 1 73 ? -28.159 -15.377 -9.094 1.00 0.00 73 ALA A C 14
ATOM 16173 O O . ALA A 1 73 ? -28.563 -14.908 -10.159 1.00 0.00 73 ALA A O 14
ATOM 16180 N N . SER A 1 74 ? -28.894 -16.182 -8.333 1.00 0.00 74 SER A N 14
ATOM 16181 C CA . SER A 1 74 ? -30.245 -16.573 -8.716 1.00 0.00 74 SER A CA 14
ATOM 16182 C C . SER A 1 74 ? -31.045 -17.025 -7.498 1.00 0.00 74 SER A C 14
ATOM 16183 O O . SER A 1 74 ? -30.573 -17.826 -6.692 1.00 0.00 74 SER A O 14
ATOM 16191 N N . GLY A 1 75 ? -32.262 -16.503 -7.370 1.00 0.00 75 GLY A N 14
ATOM 16192 C CA . GLY A 1 75 ? -33.109 -16.863 -6.248 1.00 0.00 75 GLY A CA 14
ATOM 16193 C C . GLY A 1 75 ? -34.257 -15.893 -6.054 1.00 0.00 75 GLY A C 14
ATOM 16194 O O . GLY A 1 75 ? -34.134 -14.694 -6.306 1.00 0.00 75 GLY A O 14
ATOM 16198 N N . PRO A 1 76 ? -35.406 -16.412 -5.597 1.00 0.00 76 PRO A N 14
ATOM 16199 C CA . PRO A 1 76 ? -36.603 -15.601 -5.360 1.00 0.00 76 PRO A CA 14
ATOM 16200 C C . PRO A 1 76 ? -36.441 -14.662 -4.169 1.00 0.00 76 PRO A C 14
ATOM 16201 O O . PRO A 1 76 ? -35.451 -14.733 -3.441 1.00 0.00 76 PRO A O 14
ATOM 16212 N N . SER A 1 77 ? -37.418 -13.782 -3.978 1.00 0.00 77 SER A N 14
ATOM 16213 C CA . SER A 1 77 ? -37.382 -12.826 -2.877 1.00 0.00 77 SER A CA 14
ATOM 16214 C C . SER A 1 77 ? -36.908 -13.496 -1.591 1.00 0.00 77 SER A C 14
ATOM 16215 O O . SER A 1 77 ? -37.175 -14.675 -1.357 1.00 0.00 77 SER A O 14
ATOM 16223 N N . SER A 1 78 ? -36.202 -12.736 -0.760 1.00 0.00 78 SER A N 14
ATOM 16224 C CA . SER A 1 78 ? -35.686 -13.256 0.501 1.00 0.00 78 SER A CA 14
ATOM 16225 C C . SER A 1 78 ? -36.822 -13.765 1.383 1.00 0.00 78 SER A C 14
ATOM 16226 O O . SER A 1 78 ? -36.827 -14.922 1.802 1.00 0.00 78 SER A O 14
ATOM 16234 N N . GLY A 1 79 ? -37.785 -12.891 1.661 1.00 0.00 79 GLY A N 14
ATOM 16235 C CA . GLY A 1 79 ? -38.913 -13.269 2.492 1.00 0.00 79 GLY A CA 14
ATOM 16236 C C . GLY A 1 79 ? -40.159 -13.559 1.680 1.00 0.00 79 GLY A C 14
ATOM 16237 O O . GLY A 1 79 ? -40.900 -12.645 1.319 1.00 0.00 79 GLY A O 14
ATOM 16241 N N . GLY A 1 1 ? -13.966 -11.652 10.281 1.00 0.00 1 GLY A N 15
ATOM 16242 C CA . GLY A 1 1 ? -14.970 -10.729 10.776 1.00 0.00 1 GLY A CA 15
ATOM 16243 C C . GLY A 1 1 ? -16.042 -10.430 9.746 1.00 0.00 1 GLY A C 15
ATOM 16244 O O . GLY A 1 1 ? -16.173 -9.295 9.287 1.00 0.00 1 GLY A O 15
ATOM 16248 N N . SER A 1 2 ? -16.809 -11.452 9.380 1.00 0.00 2 SER A N 15
ATOM 16249 C CA . SER A 1 2 ? -17.871 -11.295 8.393 1.00 0.00 2 SER A CA 15
ATOM 16250 C C . SER A 1 2 ? -17.424 -10.384 7.254 1.00 0.00 2 SER A C 15
ATOM 16251 O O . SER A 1 2 ? -18.178 -9.523 6.800 1.00 0.00 2 SER A O 15
ATOM 16259 N N . SER A 1 3 ? -16.192 -10.581 6.796 1.00 0.00 3 SER A N 15
ATOM 16260 C CA . SER A 1 3 ? -15.641 -9.776 5.712 1.00 0.00 3 SER A CA 15
ATOM 16261 C C . SER A 1 3 ? -15.210 -10.659 4.545 1.00 0.00 3 SER A C 15
ATOM 16262 O O . SER A 1 3 ? -14.633 -11.727 4.740 1.00 0.00 3 SER A O 15
ATOM 16270 N N . GLY A 1 4 ? -15.497 -10.203 3.329 1.00 0.00 4 GLY A N 15
ATOM 16271 C CA . GLY A 1 4 ? -15.133 -10.962 2.147 1.00 0.00 4 GLY A CA 15
ATOM 16272 C C . GLY A 1 4 ? -13.632 -11.098 1.985 1.00 0.00 4 GLY A C 15
ATOM 16273 O O . GLY A 1 4 ? -13.093 -12.203 2.038 1.00 0.00 4 GLY A O 15
ATOM 16277 N N . SER A 1 5 ? -12.955 -9.971 1.784 1.00 0.00 5 SER A N 15
ATOM 16278 C CA . SER A 1 5 ? -11.508 -9.970 1.608 1.00 0.00 5 SER A CA 15
ATOM 16279 C C . SER A 1 5 ? -10.797 -9.858 2.953 1.00 0.00 5 SER A C 15
ATOM 16280 O O . SER A 1 5 ? -11.308 -9.242 3.888 1.00 0.00 5 SER A O 15
ATOM 16288 N N . SER A 1 6 ? -9.614 -10.458 3.042 1.00 0.00 6 SER A N 15
ATOM 16289 C CA . SER A 1 6 ? -8.833 -10.430 4.273 1.00 0.00 6 SER A CA 15
ATOM 16290 C C . SER A 1 6 ? -8.071 -9.115 4.403 1.00 0.00 6 SER A C 15
ATOM 16291 O O . SER A 1 6 ? -7.225 -8.790 3.570 1.00 0.00 6 SER A O 15
ATOM 16299 N N . GLY A 1 7 ? -8.377 -8.361 5.454 1.00 0.00 7 GLY A N 15
ATOM 16300 C CA . GLY A 1 7 ? -7.713 -7.089 5.674 1.00 0.00 7 GLY A CA 15
ATOM 16301 C C . GLY A 1 7 ? -8.187 -6.014 4.717 1.00 0.00 7 GLY A C 15
ATOM 16302 O O . GLY A 1 7 ? -8.614 -6.311 3.601 1.00 0.00 7 GLY A O 15
ATOM 16306 N N . ARG A 1 8 ? -8.113 -4.761 5.154 1.00 0.00 8 ARG A N 15
ATOM 16307 C CA . ARG A 1 8 ? -8.541 -3.638 4.328 1.00 0.00 8 ARG A CA 15
ATOM 16308 C C . ARG A 1 8 ? -7.584 -3.427 3.159 1.00 0.00 8 ARG A C 15
ATOM 16309 O O . ARG A 1 8 ? -6.456 -3.923 3.168 1.00 0.00 8 ARG A O 15
ATOM 16330 N N . LEU A 1 9 ? -8.040 -2.688 2.154 1.00 0.00 9 LEU A N 15
ATOM 16331 C CA . LEU A 1 9 ? -7.225 -2.411 0.976 1.00 0.00 9 LEU A CA 15
ATOM 16332 C C . LEU A 1 9 ? -6.931 -0.919 0.856 1.00 0.00 9 LEU A C 15
ATOM 16333 O O . LEU A 1 9 ? -7.522 -0.101 1.562 1.00 0.00 9 LEU A O 15
ATOM 16349 N N . CYS A 1 10 ? -6.017 -0.572 -0.043 1.00 0.00 10 CYS A N 15
ATOM 16350 C CA . CYS A 1 10 ? -5.645 0.822 -0.257 1.00 0.00 10 CYS A CA 15
ATOM 16351 C C . CYS A 1 10 ? -4.741 0.963 -1.478 1.00 0.00 10 CYS A C 15
ATOM 16352 O O . CYS A 1 10 ? -4.077 0.010 -1.885 1.00 0.00 10 CYS A O 15
ATOM 16360 N N . LYS A 1 11 ? -4.722 2.158 -2.059 1.00 0.00 11 LYS A N 15
ATOM 16361 C CA . LYS A 1 11 ? -3.901 2.425 -3.233 1.00 0.00 11 LYS A CA 15
ATOM 16362 C C . LYS A 1 11 ? -2.804 3.434 -2.912 1.00 0.00 11 LYS A C 15
ATOM 16363 O O . LYS A 1 11 ? -3.034 4.408 -2.195 1.00 0.00 11 LYS A O 15
ATOM 16382 N N . ALA A 1 12 ? -1.611 3.196 -3.448 1.00 0.00 12 ALA A N 15
ATOM 16383 C CA . ALA A 1 12 ? -0.480 4.087 -3.220 1.00 0.00 12 ALA A CA 15
ATOM 16384 C C . ALA A 1 12 ? -0.547 5.304 -4.136 1.00 0.00 12 ALA A C 15
ATOM 16385 O O . ALA A 1 12 ? -0.289 5.206 -5.337 1.00 0.00 12 ALA A O 15
ATOM 16392 N N . LEU A 1 13 ? -0.895 6.451 -3.563 1.00 0.00 13 LEU A N 15
ATOM 16393 C CA . LEU A 1 13 ? -0.997 7.689 -4.329 1.00 0.00 13 LEU A CA 15
ATOM 16394 C C . LEU A 1 13 ? 0.383 8.181 -4.754 1.00 0.00 13 LEU A C 15
ATOM 16395 O O . LEU A 1 13 ? 0.538 8.783 -5.817 1.00 0.00 13 LEU A O 15
ATOM 16411 N N . TYR A 1 14 ? 1.382 7.920 -3.918 1.00 0.00 14 TYR A N 15
ATOM 16412 C CA . TYR A 1 14 ? 2.749 8.337 -4.207 1.00 0.00 14 TYR A CA 15
ATOM 16413 C C . TYR A 1 14 ? 3.735 7.210 -3.914 1.00 0.00 14 TYR A C 15
ATOM 16414 O O . TYR A 1 14 ? 3.638 6.535 -2.889 1.00 0.00 14 TYR A O 15
ATOM 16432 N N . SER A 1 15 ? 4.685 7.013 -4.823 1.00 0.00 15 SER A N 15
ATOM 16433 C CA . SER A 1 15 ? 5.688 5.967 -4.666 1.00 0.00 15 SER A CA 15
ATOM 16434 C C . SER A 1 15 ? 6.587 6.252 -3.466 1.00 0.00 15 SER A C 15
ATOM 16435 O O . SER A 1 15 ? 7.101 7.360 -3.310 1.00 0.00 15 SER A O 15
ATOM 16443 N N . PHE A 1 16 ? 6.771 5.243 -2.620 1.00 0.00 16 PHE A N 15
ATOM 16444 C CA . PHE A 1 16 ? 7.607 5.384 -1.433 1.00 0.00 16 PHE A CA 15
ATOM 16445 C C . PHE A 1 16 ? 8.854 4.512 -1.540 1.00 0.00 16 PHE A C 15
ATOM 16446 O O . PHE A 1 16 ? 8.935 3.630 -2.394 1.00 0.00 16 PHE A O 15
ATOM 16463 N N . GLN A 1 17 ? 9.822 4.766 -0.666 1.00 0.00 17 GLN A N 15
ATOM 16464 C CA . GLN A 1 17 ? 11.066 4.004 -0.662 1.00 0.00 17 GLN A CA 15
ATOM 16465 C C . GLN A 1 17 ? 11.428 3.561 0.752 1.00 0.00 17 GLN A C 15
ATOM 16466 O O . GLN A 1 17 ? 11.651 4.388 1.635 1.00 0.00 17 GLN A O 15
ATOM 16480 N N . ALA A 1 18 ? 11.485 2.249 0.958 1.00 0.00 18 ALA A N 15
ATOM 16481 C CA . ALA A 1 18 ? 11.822 1.695 2.264 1.00 0.00 18 ALA A CA 15
ATOM 16482 C C . ALA A 1 18 ? 13.331 1.534 2.419 1.00 0.00 18 ALA A C 15
ATOM 16483 O O . ALA A 1 18 ? 13.928 0.617 1.855 1.00 0.00 18 ALA A O 15
ATOM 16490 N N . ARG A 1 19 ? 13.941 2.431 3.186 1.00 0.00 19 ARG A N 15
ATOM 16491 C CA . ARG A 1 19 ? 15.380 2.389 3.414 1.00 0.00 19 ARG A CA 15
ATOM 16492 C C . ARG A 1 19 ? 15.822 0.995 3.848 1.00 0.00 19 ARG A C 15
ATOM 16493 O O . ARG A 1 19 ? 16.824 0.472 3.363 1.00 0.00 19 ARG A O 15
ATOM 16514 N N . GLN A 1 20 ? 15.066 0.399 4.765 1.00 0.00 20 GLN A N 15
ATOM 16515 C CA . GLN A 1 20 ? 15.380 -0.934 5.266 1.00 0.00 20 GLN A CA 15
ATOM 16516 C C . GLN A 1 20 ? 14.108 -1.743 5.495 1.00 0.00 20 GLN A C 15
ATOM 16517 O O . GLN A 1 20 ? 13.003 -1.200 5.476 1.00 0.00 20 GLN A O 15
ATOM 16531 N N . ASP A 1 21 ? 14.271 -3.044 5.710 1.00 0.00 21 ASP A N 15
ATOM 16532 C CA . ASP A 1 21 ? 13.136 -3.928 5.944 1.00 0.00 21 ASP A CA 15
ATOM 16533 C C . ASP A 1 21 ? 12.072 -3.235 6.789 1.00 0.00 21 ASP A C 15
ATOM 16534 O O . ASP A 1 21 ? 10.880 -3.311 6.489 1.00 0.00 21 ASP A O 15
ATOM 16543 N N . ASP A 1 22 ? 12.510 -2.561 7.846 1.00 0.00 22 ASP A N 15
ATOM 16544 C CA . ASP A 1 22 ? 11.595 -1.854 8.735 1.00 0.00 22 ASP A CA 15
ATOM 16545 C C . ASP A 1 22 ? 10.448 -1.228 7.949 1.00 0.00 22 ASP A C 15
ATOM 16546 O O . ASP A 1 22 ? 9.278 -1.440 8.265 1.00 0.00 22 ASP A O 15
ATOM 16555 N N . GLU A 1 23 ? 10.794 -0.455 6.923 1.00 0.00 23 GLU A N 15
ATOM 16556 C CA . GLU A 1 23 ? 9.792 0.204 6.093 1.00 0.00 23 GLU A CA 15
ATOM 16557 C C . GLU A 1 23 ? 9.398 -0.679 4.912 1.00 0.00 23 GLU A C 15
ATOM 16558 O O . GLU A 1 23 ? 10.046 -1.688 4.634 1.00 0.00 23 GLU A O 15
ATOM 16570 N N . LEU A 1 24 ? 8.332 -0.291 4.222 1.00 0.00 24 LEU A N 15
ATOM 16571 C CA . LEU A 1 24 ? 7.849 -1.046 3.071 1.00 0.00 24 LEU A CA 15
ATOM 16572 C C . LEU A 1 24 ? 7.916 -0.205 1.800 1.00 0.00 24 LEU A C 15
ATOM 16573 O O . LEU A 1 24 ? 7.514 0.958 1.793 1.00 0.00 24 LEU A O 15
ATOM 16589 N N . ASN A 1 25 ? 8.424 -0.802 0.727 1.00 0.00 25 ASN A N 15
ATOM 16590 C CA . ASN A 1 25 ? 8.541 -0.107 -0.550 1.00 0.00 25 ASN A CA 15
ATOM 16591 C C . ASN A 1 25 ? 7.219 -0.139 -1.310 1.00 0.00 25 ASN A C 15
ATOM 16592 O O . ASN A 1 25 ? 6.606 -1.196 -1.467 1.00 0.00 25 ASN A O 15
ATOM 16603 N N . LEU A 1 26 ? 6.785 1.025 -1.781 1.00 0.00 26 LEU A N 15
ATOM 16604 C CA . LEU A 1 26 ? 5.536 1.131 -2.526 1.00 0.00 26 LEU A CA 15
ATOM 16605 C C . LEU A 1 26 ? 5.770 1.760 -3.896 1.00 0.00 26 LEU A C 15
ATOM 16606 O O . LEU A 1 26 ? 6.818 2.355 -4.145 1.00 0.00 26 LEU A O 15
ATOM 16622 N N . GLU A 1 27 ? 4.786 1.625 -4.780 1.00 0.00 27 GLU A N 15
ATOM 16623 C CA . GLU A 1 27 ? 4.886 2.181 -6.124 1.00 0.00 27 GLU A CA 15
ATOM 16624 C C . GLU A 1 27 ? 3.643 2.996 -6.469 1.00 0.00 27 GLU A C 15
ATOM 16625 O O . GLU A 1 27 ? 2.630 2.930 -5.772 1.00 0.00 27 GLU A O 15
ATOM 16637 N N . LYS A 1 28 ? 3.728 3.766 -7.548 1.00 0.00 28 LYS A N 15
ATOM 16638 C CA . LYS A 1 28 ? 2.612 4.595 -7.988 1.00 0.00 28 LYS A CA 15
ATOM 16639 C C . LYS A 1 28 ? 1.425 3.732 -8.406 1.00 0.00 28 LYS A C 15
ATOM 16640 O O . LYS A 1 28 ? 1.551 2.860 -9.264 1.00 0.00 28 LYS A O 15
ATOM 16659 N N . GLY A 1 29 ? 0.272 3.983 -7.793 1.00 0.00 29 GLY A N 15
ATOM 16660 C CA . GLY A 1 29 ? -0.920 3.221 -8.116 1.00 0.00 29 GLY A CA 15
ATOM 16661 C C . GLY A 1 29 ? -0.768 1.746 -7.804 1.00 0.00 29 GLY A C 15
ATOM 16662 O O . GLY A 1 29 ? -1.083 0.893 -8.635 1.00 0.00 29 GLY A O 15
ATOM 16666 N N . ASP A 1 30 ? -0.282 1.443 -6.606 1.00 0.00 30 ASP A N 15
ATOM 16667 C CA . ASP A 1 30 ? -0.088 0.060 -6.186 1.00 0.00 30 ASP A CA 15
ATOM 16668 C C . ASP A 1 30 ? -0.992 -0.283 -5.007 1.00 0.00 30 ASP A C 15
ATOM 16669 O O . ASP A 1 30 ? -0.989 0.409 -3.988 1.00 0.00 30 ASP A O 15
ATOM 16678 N N . ILE A 1 31 ? -1.767 -1.353 -5.153 1.00 0.00 31 ILE A N 15
ATOM 16679 C CA . ILE A 1 31 ? -2.677 -1.786 -4.100 1.00 0.00 31 ILE A CA 15
ATOM 16680 C C . ILE A 1 31 ? -1.938 -2.579 -3.027 1.00 0.00 31 ILE A C 15
ATOM 16681 O O . ILE A 1 31 ? -1.240 -3.548 -3.326 1.00 0.00 31 ILE A O 15
ATOM 16697 N N . VAL A 1 32 ? -2.096 -2.160 -1.775 1.00 0.00 32 VAL A N 15
ATOM 16698 C CA . VAL A 1 32 ? -1.447 -2.832 -0.656 1.00 0.00 32 VAL A CA 15
ATOM 16699 C C . VAL A 1 32 ? -2.475 -3.433 0.295 1.00 0.00 32 VAL A C 15
ATOM 16700 O O . VAL A 1 32 ? -3.515 -2.831 0.562 1.00 0.00 32 VAL A O 15
ATOM 16713 N N . ILE A 1 33 ? -2.176 -4.624 0.804 1.00 0.00 33 ILE A N 15
ATOM 16714 C CA . ILE A 1 33 ? -3.074 -5.306 1.728 1.00 0.00 33 ILE A CA 15
ATOM 16715 C C . ILE A 1 33 ? -2.890 -4.794 3.152 1.00 0.00 33 ILE A C 15
ATOM 16716 O O . ILE A 1 33 ? -1.881 -5.076 3.799 1.00 0.00 33 ILE A O 15
ATOM 16732 N N . ILE A 1 34 ? -3.873 -4.042 3.636 1.00 0.00 34 ILE A N 15
ATOM 16733 C CA . ILE A 1 34 ? -3.821 -3.493 4.985 1.00 0.00 34 ILE A CA 15
ATOM 16734 C C . ILE A 1 34 ? -3.966 -4.592 6.032 1.00 0.00 34 ILE A C 15
ATOM 16735 O O . ILE A 1 34 ? -4.960 -5.319 6.052 1.00 0.00 34 ILE A O 15
ATOM 16751 N N . HIS A 1 35 ? -2.968 -4.708 6.903 1.00 0.00 35 HIS A N 15
ATOM 16752 C CA . HIS A 1 35 ? -2.986 -5.718 7.955 1.00 0.00 35 HIS A CA 15
ATOM 16753 C C . HIS A 1 35 ? -3.304 -5.088 9.308 1.00 0.00 35 HIS A C 15
ATOM 16754 O O . HIS A 1 35 ? -4.187 -5.554 10.027 1.00 0.00 35 HIS A O 15
ATOM 16769 N N . GLU A 1 36 ? -2.579 -4.026 9.646 1.00 0.00 36 GLU A N 15
ATOM 16770 C CA . GLU A 1 36 ? -2.784 -3.334 10.913 1.00 0.00 36 GLU A CA 15
ATOM 16771 C C . GLU A 1 36 ? -2.491 -1.843 10.773 1.00 0.00 36 GLU A C 15
ATOM 16772 O O . GLU A 1 36 ? -1.528 -1.447 10.115 1.00 0.00 36 GLU A O 15
ATOM 16784 N N . LYS A 1 37 ? -3.328 -1.021 11.395 1.00 0.00 37 LYS A N 15
ATOM 16785 C CA . LYS A 1 37 ? -3.161 0.427 11.341 1.00 0.00 37 LYS A CA 15
ATOM 16786 C C . LYS A 1 37 ? -3.327 1.046 12.725 1.00 0.00 37 LYS A C 15
ATOM 16787 O O . LYS A 1 37 ? -3.872 2.141 12.866 1.00 0.00 37 LYS A O 15
ATOM 16806 N N . LYS A 1 38 ? -2.853 0.339 13.745 1.00 0.00 38 LYS A N 15
ATOM 16807 C CA . LYS A 1 38 ? -2.946 0.819 15.119 1.00 0.00 38 LYS A CA 15
ATOM 16808 C C . LYS A 1 38 ? -2.025 2.014 15.341 1.00 0.00 38 LYS A C 15
ATOM 16809 O O . LYS A 1 38 ? -2.239 2.812 16.253 1.00 0.00 38 LYS A O 15
ATOM 16828 N N . GLU A 1 39 ? -1.002 2.131 14.501 1.00 0.00 39 GLU A N 15
ATOM 16829 C CA . GLU A 1 39 ? -0.049 3.230 14.606 1.00 0.00 39 GLU A CA 15
ATOM 16830 C C . GLU A 1 39 ? -0.578 4.478 13.905 1.00 0.00 39 GLU A C 15
ATOM 16831 O O . GLU A 1 39 ? -1.304 4.386 12.916 1.00 0.00 39 GLU A O 15
ATOM 16843 N N . GLU A 1 40 ? -0.210 5.644 14.427 1.00 0.00 40 GLU A N 15
ATOM 16844 C CA . GLU A 1 40 ? -0.648 6.910 13.852 1.00 0.00 40 GLU A CA 15
ATOM 16845 C C . GLU A 1 40 ? 0.042 7.169 12.516 1.00 0.00 40 GLU A C 15
ATOM 16846 O O . GLU A 1 40 ? 1.175 7.647 12.472 1.00 0.00 40 GLU A O 15
ATOM 16858 N N . GLY A 1 41 ? -0.650 6.849 11.426 1.00 0.00 41 GLY A N 15
ATOM 16859 C CA . GLY A 1 41 ? -0.089 7.053 10.104 1.00 0.00 41 GLY A CA 15
ATOM 16860 C C . GLY A 1 41 ? 0.638 5.827 9.587 1.00 0.00 41 GLY A C 15
ATOM 16861 O O . GLY A 1 41 ? 0.338 5.331 8.502 1.00 0.00 41 GLY A O 15
ATOM 16865 N N . TRP A 1 42 ? 1.598 5.339 10.365 1.00 0.00 42 TRP A N 15
ATOM 16866 C CA . TRP A 1 42 ? 2.371 4.165 9.979 1.00 0.00 42 TRP A CA 15
ATOM 16867 C C . TRP A 1 42 ? 1.464 2.955 9.784 1.00 0.00 42 TRP A C 15
ATOM 16868 O O . TRP A 1 42 ? 1.046 2.319 10.752 1.00 0.00 42 TRP A O 15
ATOM 16889 N N . TRP A 1 43 ? 1.163 2.643 8.529 1.00 0.00 43 TRP A N 15
ATOM 16890 C CA . TRP A 1 43 ? 0.304 1.508 8.209 1.00 0.00 43 TRP A CA 15
ATOM 16891 C C . TRP A 1 43 ? 1.133 0.255 7.949 1.00 0.00 43 TRP A C 15
ATOM 16892 O O . TRP A 1 43 ? 2.221 0.326 7.378 1.00 0.00 43 TRP A O 15
ATOM 16913 N N . PHE A 1 44 ? 0.611 -0.892 8.371 1.00 0.00 44 PHE A N 15
ATOM 16914 C CA . PHE A 1 44 ? 1.304 -2.162 8.183 1.00 0.00 44 PHE A CA 15
ATOM 16915 C C . PHE A 1 44 ? 0.515 -3.080 7.255 1.00 0.00 44 PHE A C 15
ATOM 16916 O O . PHE A 1 44 ? -0.669 -3.334 7.474 1.00 0.00 44 PHE A O 15
ATOM 16933 N N . GLY A 1 45 ? 1.181 -3.576 6.216 1.00 0.00 45 GLY A N 15
ATOM 16934 C CA . GLY A 1 45 ? 0.526 -4.460 5.269 1.00 0.00 45 GLY A CA 15
ATOM 16935 C C . GLY A 1 45 ? 1.480 -4.991 4.217 1.00 0.00 45 GLY A C 15
ATOM 16936 O O . GLY A 1 45 ? 2.656 -4.628 4.197 1.00 0.00 45 GLY A O 15
ATOM 16940 N N . SER A 1 46 ? 0.973 -5.853 3.342 1.00 0.00 46 SER A N 15
ATOM 16941 C CA . SER A 1 46 ? 1.790 -6.440 2.286 1.00 0.00 46 SER A CA 15
ATOM 16942 C C . SER A 1 46 ? 1.385 -5.894 0.920 1.00 0.00 46 SER A C 15
ATOM 16943 O O . SER A 1 46 ? 0.219 -5.969 0.529 1.00 0.00 46 SER A O 15
ATOM 16951 N N . LEU A 1 47 ? 2.355 -5.344 0.199 1.00 0.00 47 LEU A N 15
ATOM 16952 C CA . LEU A 1 47 ? 2.102 -4.784 -1.125 1.00 0.00 47 LEU A CA 15
ATOM 16953 C C . LEU A 1 47 ? 2.033 -5.886 -2.178 1.00 0.00 47 LEU A C 15
ATOM 16954 O O . LEU A 1 47 ? 0.954 -6.244 -2.646 1.00 0.00 47 LEU A O 15
ATOM 16970 N N . ASN A 1 48 ? 3.194 -6.420 -2.543 1.00 0.00 48 ASN A N 15
ATOM 16971 C CA . ASN A 1 48 ? 3.265 -7.483 -3.540 1.00 0.00 48 ASN A CA 15
ATOM 16972 C C . ASN A 1 48 ? 3.855 -8.755 -2.938 1.00 0.00 48 ASN A C 15
ATOM 16973 O O . ASN A 1 48 ? 4.693 -9.414 -3.552 1.00 0.00 48 ASN A O 15
ATOM 16984 N N . GLY A 1 49 ? 3.411 -9.093 -1.731 1.00 0.00 49 GLY A N 15
ATOM 16985 C CA . GLY A 1 49 ? 3.906 -10.284 -1.066 1.00 0.00 49 GLY A CA 15
ATOM 16986 C C . GLY A 1 49 ? 4.926 -9.967 0.009 1.00 0.00 49 GLY A C 15
ATOM 16987 O O . GLY A 1 49 ? 5.488 -10.871 0.629 1.00 0.00 49 GLY A O 15
ATOM 16991 N N . LYS A 1 50 ? 5.168 -8.680 0.232 1.00 0.00 50 LYS A N 15
ATOM 16992 C CA . LYS A 1 50 ? 6.127 -8.244 1.239 1.00 0.00 50 LYS A CA 15
ATOM 16993 C C . LYS A 1 50 ? 5.470 -7.308 2.248 1.00 0.00 50 LYS A C 15
ATOM 16994 O O . LYS A 1 50 ? 4.941 -6.258 1.884 1.00 0.00 50 LYS A O 15
ATOM 17013 N N . LYS A 1 51 ? 5.508 -7.694 3.519 1.00 0.00 51 LYS A N 15
ATOM 17014 C CA . LYS A 1 51 ? 4.918 -6.889 4.582 1.00 0.00 51 LYS A CA 15
ATOM 17015 C C . LYS A 1 51 ? 5.918 -5.863 5.105 1.00 0.00 51 LYS A C 15
ATOM 17016 O O . LYS A 1 51 ? 7.128 -6.087 5.072 1.00 0.00 51 LYS A O 15
ATOM 17035 N N . GLY A 1 52 ? 5.405 -4.736 5.589 1.00 0.00 52 GLY A N 15
ATOM 17036 C CA . GLY A 1 52 ? 6.267 -3.693 6.114 1.00 0.00 52 GLY A CA 15
ATOM 17037 C C . GLY A 1 52 ? 5.485 -2.520 6.672 1.00 0.00 52 GLY A C 15
ATOM 17038 O O . GLY A 1 52 ? 4.254 -2.507 6.626 1.00 0.00 52 GLY A O 15
ATOM 17042 N N . HIS A 1 53 ? 6.199 -1.532 7.201 1.00 0.00 53 HIS A N 15
ATOM 17043 C CA . HIS A 1 53 ? 5.564 -0.350 7.772 1.00 0.00 53 HIS A CA 15
ATOM 17044 C C . HIS A 1 53 ? 5.638 0.827 6.804 1.00 0.00 53 HIS A C 15
ATOM 17045 O O . HIS A 1 53 ? 6.658 1.512 6.720 1.00 0.00 53 HIS A O 15
ATOM 17060 N N . PHE A 1 54 ? 4.551 1.056 6.074 1.00 0.00 54 PHE A N 15
ATOM 17061 C CA . PHE A 1 54 ? 4.494 2.149 5.110 1.00 0.00 54 PHE A CA 15
ATOM 17062 C C . PHE A 1 54 ? 3.602 3.277 5.620 1.00 0.00 54 PHE A C 15
ATOM 17063 O O . PHE A 1 54 ? 2.697 3.070 6.428 1.00 0.00 54 PHE A O 15
ATOM 17080 N N . PRO A 1 55 ? 3.864 4.501 5.138 1.00 0.00 55 PRO A N 15
ATOM 17081 C CA . PRO A 1 55 ? 3.098 5.687 5.531 1.00 0.00 55 PRO A CA 15
ATOM 17082 C C . PRO A 1 55 ? 1.676 5.667 4.980 1.00 0.00 55 PRO A C 15
ATOM 17083 O O . PRO A 1 55 ? 1.441 5.222 3.857 1.00 0.00 55 PRO A O 15
ATOM 17094 N N . ALA A 1 56 ? 0.730 6.153 5.778 1.00 0.00 56 ALA A N 15
ATOM 17095 C CA . ALA A 1 56 ? -0.668 6.193 5.368 1.00 0.00 56 ALA A CA 15
ATOM 17096 C C . ALA A 1 56 ? -0.901 7.270 4.314 1.00 0.00 56 ALA A C 15
ATOM 17097 O O . ALA A 1 56 ? -1.338 6.979 3.201 1.00 0.00 56 ALA A O 15
ATOM 17104 N N . ALA A 1 57 ? -0.608 8.516 4.673 1.00 0.00 57 ALA A N 15
ATOM 17105 C CA . ALA A 1 57 ? -0.784 9.636 3.757 1.00 0.00 57 ALA A CA 15
ATOM 17106 C C . ALA A 1 57 ? -0.443 9.235 2.326 1.00 0.00 57 ALA A C 15
ATOM 17107 O O . ALA A 1 57 ? -1.065 9.707 1.374 1.00 0.00 57 ALA A O 15
ATOM 17114 N N . TYR A 1 58 ? 0.548 8.362 2.182 1.00 0.00 58 TYR A N 15
ATOM 17115 C CA . TYR A 1 58 ? 0.973 7.899 0.867 1.00 0.00 58 TYR A CA 15
ATOM 17116 C C . TYR A 1 58 ? -0.127 7.084 0.193 1.00 0.00 58 TYR A C 15
ATOM 17117 O O . TYR A 1 58 ? -0.413 7.264 -0.990 1.00 0.00 58 TYR A O 15
ATOM 17135 N N . VAL A 1 59 ? -0.741 6.186 0.958 1.00 0.00 59 VAL A N 15
ATOM 17136 C CA . VAL A 1 59 ? -1.811 5.344 0.438 1.00 0.00 59 VAL A CA 15
ATOM 17137 C C . VAL A 1 59 ? -3.176 5.843 0.897 1.00 0.00 59 VAL A C 15
ATOM 17138 O O . VAL A 1 59 ? -3.274 6.648 1.823 1.00 0.00 59 VAL A O 15
ATOM 17151 N N . GLU A 1 60 ? -4.228 5.360 0.243 1.00 0.00 60 GLU A N 15
ATOM 17152 C CA . GLU A 1 60 ? -5.589 5.758 0.585 1.00 0.00 60 GLU A CA 15
ATOM 17153 C C . GLU A 1 60 ? -6.522 4.551 0.599 1.00 0.00 60 GLU A C 15
ATOM 17154 O O . GLU A 1 60 ? -6.646 3.839 -0.396 1.00 0.00 60 GLU A O 15
ATOM 17166 N N . GLU A 1 61 ? -7.175 4.329 1.736 1.00 0.00 61 GLU A N 15
ATOM 17167 C CA . GLU A 1 61 ? -8.095 3.207 1.880 1.00 0.00 61 GLU A CA 15
ATOM 17168 C C . GLU A 1 61 ? -9.149 3.223 0.776 1.00 0.00 61 GLU A C 15
ATOM 17169 O O . GLU A 1 61 ? -9.692 4.274 0.436 1.00 0.00 61 GLU A O 15
ATOM 17181 N N . LEU A 1 62 ? -9.433 2.050 0.221 1.00 0.00 62 LEU A N 15
ATOM 17182 C CA . LEU A 1 62 ? -10.421 1.927 -0.845 1.00 0.00 62 LEU A CA 15
ATOM 17183 C C . LEU A 1 62 ? -11.496 0.909 -0.476 1.00 0.00 62 LEU A C 15
ATOM 17184 O O . LEU A 1 62 ? -11.260 -0.033 0.280 1.00 0.00 62 LEU A O 15
ATOM 17200 N N . PRO A 1 63 ? -12.705 1.100 -1.024 1.00 0.00 63 PRO A N 15
ATOM 17201 C CA . PRO A 1 63 ? -13.840 0.207 -0.770 1.00 0.00 63 PRO A CA 15
ATOM 17202 C C . PRO A 1 63 ? -13.655 -1.162 -1.415 1.00 0.00 63 PRO A C 15
ATOM 17203 O O . PRO A 1 63 ? -13.926 -2.192 -0.797 1.00 0.00 63 PRO A O 15
ATOM 17214 N N . SER A 1 64 ? -13.193 -1.167 -2.661 1.00 0.00 64 SER A N 15
ATOM 17215 C CA . SER A 1 64 ? -12.976 -2.410 -3.391 1.00 0.00 64 SER A CA 15
ATOM 17216 C C . SER A 1 64 ? -11.486 -2.707 -3.528 1.00 0.00 64 SER A C 15
ATOM 17217 O O . SER A 1 64 ? -10.645 -1.964 -3.023 1.00 0.00 64 SER A O 15
ATOM 17225 N N . ASN A 1 65 ? -11.167 -3.799 -4.216 1.00 0.00 65 ASN A N 15
ATOM 17226 C CA . ASN A 1 65 ? -9.778 -4.195 -4.419 1.00 0.00 65 ASN A CA 15
ATOM 17227 C C . ASN A 1 65 ? -9.121 -3.341 -5.499 1.00 0.00 65 ASN A C 15
ATOM 17228 O O . ASN A 1 65 ? -7.919 -3.081 -5.453 1.00 0.00 65 ASN A O 15
ATOM 17239 N N . ALA A 1 66 ? -9.919 -2.906 -6.468 1.00 0.00 66 ALA A N 15
ATOM 17240 C CA . ALA A 1 66 ? -9.416 -2.078 -7.558 1.00 0.00 66 ALA A CA 15
ATOM 17241 C C . ALA A 1 66 ? -10.188 -0.767 -7.653 1.00 0.00 66 ALA A C 15
ATOM 17242 O O . ALA A 1 66 ? -11.404 -0.764 -7.844 1.00 0.00 66 ALA A O 15
ATOM 17249 N N . GLY A 1 67 ? -9.474 0.346 -7.518 1.00 0.00 67 GLY A N 15
ATOM 17250 C CA . GLY A 1 67 ? -10.110 1.649 -7.591 1.00 0.00 67 GLY A CA 15
ATOM 17251 C C . GLY A 1 67 ? -10.401 2.073 -9.017 1.00 0.00 67 GLY A C 15
ATOM 17252 O O . GLY A 1 67 ? -9.974 3.141 -9.453 1.00 0.00 67 GLY A O 15
ATOM 17256 N N . ASN A 1 68 ? -11.129 1.233 -9.745 1.00 0.00 68 ASN A N 15
ATOM 17257 C CA . ASN A 1 68 ? -11.475 1.526 -11.132 1.00 0.00 68 ASN A CA 15
ATOM 17258 C C . ASN A 1 68 ? -10.220 1.670 -11.987 1.00 0.00 68 ASN A C 15
ATOM 17259 O O . ASN A 1 68 ? -10.164 2.500 -12.894 1.00 0.00 68 ASN A O 15
ATOM 17270 N N . THR A 1 69 ? -9.212 0.854 -11.691 1.00 0.00 69 THR A N 15
ATOM 17271 C CA . THR A 1 69 ? -7.958 0.889 -12.431 1.00 0.00 69 THR A CA 15
ATOM 17272 C C . THR A 1 69 ? -7.939 -0.164 -13.534 1.00 0.00 69 THR A C 15
ATOM 17273 O O . THR A 1 69 ? -8.498 -1.249 -13.378 1.00 0.00 69 THR A O 15
ATOM 17284 N N . ALA A 1 70 ? -7.292 0.164 -14.647 1.00 0.00 70 ALA A N 15
ATOM 17285 C CA . ALA A 1 70 ? -7.199 -0.756 -15.775 1.00 0.00 70 ALA A CA 15
ATOM 17286 C C . ALA A 1 70 ? -6.489 -2.045 -15.374 1.00 0.00 70 ALA A C 15
ATOM 17287 O O . ALA A 1 70 ? -5.335 -2.024 -14.946 1.00 0.00 70 ALA A O 15
ATOM 17294 N N . THR A 1 71 ? -7.187 -3.168 -15.516 1.00 0.00 71 THR A N 15
ATOM 17295 C CA . THR A 1 71 ? -6.625 -4.466 -15.168 1.00 0.00 71 THR A CA 15
ATOM 17296 C C . THR A 1 71 ? -6.214 -5.240 -16.415 1.00 0.00 71 THR A C 15
ATOM 17297 O O . THR A 1 71 ? -6.822 -5.097 -17.476 1.00 0.00 71 THR A O 15
ATOM 17308 N N . LYS A 1 72 ? -5.178 -6.061 -16.281 1.00 0.00 72 LYS A N 15
ATOM 17309 C CA . LYS A 1 72 ? -4.686 -6.861 -17.397 1.00 0.00 72 LYS A CA 15
ATOM 17310 C C . LYS A 1 72 ? -3.574 -7.802 -16.944 1.00 0.00 72 LYS A C 15
ATOM 17311 O O . LYS A 1 72 ? -2.505 -7.358 -16.527 1.00 0.00 72 LYS A O 15
ATOM 17330 N N . ALA A 1 73 ? -3.834 -9.102 -17.030 1.00 0.00 73 ALA A N 15
ATOM 17331 C CA . ALA A 1 73 ? -2.854 -10.105 -16.632 1.00 0.00 73 ALA A CA 15
ATOM 17332 C C . ALA A 1 73 ? -1.868 -10.387 -17.761 1.00 0.00 73 ALA A C 15
ATOM 17333 O O . ALA A 1 73 ? -2.111 -10.030 -18.914 1.00 0.00 73 ALA A O 15
ATOM 17340 N N . SER A 1 74 ? -0.755 -11.029 -17.421 1.00 0.00 74 SER A N 15
ATOM 17341 C CA . SER A 1 74 ? 0.270 -11.355 -18.406 1.00 0.00 74 SER A CA 15
ATOM 17342 C C . SER A 1 74 ? 0.991 -12.647 -18.032 1.00 0.00 74 SER A C 15
ATOM 17343 O O . SER A 1 74 ? 0.776 -13.202 -16.956 1.00 0.00 74 SER A O 15
ATOM 17351 N N . GLY A 1 75 ? 1.849 -13.120 -18.931 1.00 0.00 75 GLY A N 15
ATOM 17352 C CA . GLY A 1 75 ? 2.589 -14.342 -18.679 1.00 0.00 75 GLY A CA 15
ATOM 17353 C C . GLY A 1 75 ? 3.734 -14.539 -19.653 1.00 0.00 75 GLY A C 15
ATOM 17354 O O . GLY A 1 75 ? 3.643 -14.189 -20.830 1.00 0.00 75 GLY A O 15
ATOM 17358 N N . PRO A 1 76 ? 4.844 -15.109 -19.161 1.00 0.00 76 PRO A N 15
ATOM 17359 C CA . PRO A 1 76 ? 6.033 -15.363 -19.979 1.00 0.00 76 PRO A CA 15
ATOM 17360 C C . PRO A 1 76 ? 5.804 -16.465 -21.008 1.00 0.00 76 PRO A C 15
ATOM 17361 O O . PRO A 1 76 ? 4.705 -17.008 -21.117 1.00 0.00 76 PRO A O 15
ATOM 17372 N N . SER A 1 77 ? 6.850 -16.792 -21.761 1.00 0.00 77 SER A N 15
ATOM 17373 C CA . SER A 1 77 ? 6.762 -17.828 -22.783 1.00 0.00 77 SER A CA 15
ATOM 17374 C C . SER A 1 77 ? 5.438 -17.738 -23.535 1.00 0.00 77 SER A C 15
ATOM 17375 O O . SER A 1 77 ? 4.785 -18.750 -23.789 1.00 0.00 77 SER A O 15
ATOM 17383 N N . SER A 1 78 ? 5.047 -16.517 -23.889 1.00 0.00 78 SER A N 15
ATOM 17384 C CA . SER A 1 78 ? 3.799 -16.293 -24.609 1.00 0.00 78 SER A CA 15
ATOM 17385 C C . SER A 1 78 ? 3.815 -17.004 -25.958 1.00 0.00 78 SER A C 15
ATOM 17386 O O . SER A 1 78 ? 4.877 -17.305 -26.502 1.00 0.00 78 SER A O 15
ATOM 17394 N N . GLY A 1 79 ? 2.627 -17.269 -26.494 1.00 0.00 79 GLY A N 15
ATOM 17395 C CA . GLY A 1 79 ? 2.526 -17.943 -27.776 1.00 0.00 79 GLY A CA 15
ATOM 17396 C C . GLY A 1 79 ? 2.990 -19.384 -27.711 1.00 0.00 79 GLY A C 15
ATOM 17397 O O . GLY A 1 79 ? 2.685 -20.099 -26.757 1.00 0.00 79 GLY A O 15
ATOM 17401 N N . GLY A 1 1 ? -20.003 -17.181 -5.326 1.00 0.00 1 GLY A N 16
ATOM 17402 C CA . GLY A 1 1 ? -20.633 -15.942 -5.742 1.00 0.00 1 GLY A CA 16
ATOM 17403 C C . GLY A 1 1 ? -19.926 -14.719 -5.194 1.00 0.00 1 GLY A C 16
ATOM 17404 O O . GLY A 1 1 ? -19.677 -13.758 -5.923 1.00 0.00 1 GLY A O 16
ATOM 17408 N N . SER A 1 2 ? -19.602 -14.752 -3.905 1.00 0.00 2 SER A N 16
ATOM 17409 C CA . SER A 1 2 ? -18.924 -13.635 -3.259 1.00 0.00 2 SER A CA 16
ATOM 17410 C C . SER A 1 2 ? -17.597 -14.082 -2.653 1.00 0.00 2 SER A C 16
ATOM 17411 O O . SER A 1 2 ? -17.503 -15.157 -2.061 1.00 0.00 2 SER A O 16
ATOM 17419 N N . SER A 1 3 ? -16.573 -13.248 -2.806 1.00 0.00 3 SER A N 16
ATOM 17420 C CA . SER A 1 3 ? -15.250 -13.558 -2.278 1.00 0.00 3 SER A CA 16
ATOM 17421 C C . SER A 1 3 ? -14.919 -12.668 -1.083 1.00 0.00 3 SER A C 16
ATOM 17422 O O . SER A 1 3 ? -14.284 -11.625 -1.229 1.00 0.00 3 SER A O 16
ATOM 17430 N N . GLY A 1 4 ? -15.356 -13.090 0.100 1.00 0.00 4 GLY A N 16
ATOM 17431 C CA . GLY A 1 4 ? -15.098 -12.321 1.303 1.00 0.00 4 GLY A CA 16
ATOM 17432 C C . GLY A 1 4 ? -13.629 -11.991 1.476 1.00 0.00 4 GLY A C 16
ATOM 17433 O O . GLY A 1 4 ? -12.780 -12.512 0.753 1.00 0.00 4 GLY A O 16
ATOM 17437 N N . SER A 1 5 ? -13.328 -11.123 2.437 1.00 0.00 5 SER A N 16
ATOM 17438 C CA . SER A 1 5 ? -11.952 -10.720 2.699 1.00 0.00 5 SER A CA 16
ATOM 17439 C C . SER A 1 5 ? -11.738 -10.453 4.186 1.00 0.00 5 SER A C 16
ATOM 17440 O O . SER A 1 5 ? -12.669 -10.085 4.902 1.00 0.00 5 SER A O 16
ATOM 17448 N N . SER A 1 6 ? -10.504 -10.642 4.644 1.00 0.00 6 SER A N 16
ATOM 17449 C CA . SER A 1 6 ? -10.167 -10.426 6.046 1.00 0.00 6 SER A CA 16
ATOM 17450 C C . SER A 1 6 ? -9.085 -9.360 6.186 1.00 0.00 6 SER A C 16
ATOM 17451 O O . SER A 1 6 ? -8.169 -9.493 6.997 1.00 0.00 6 SER A O 16
ATOM 17459 N N . GLY A 1 7 ? -9.198 -8.302 5.389 1.00 0.00 7 GLY A N 16
ATOM 17460 C CA . GLY A 1 7 ? -8.223 -7.228 5.439 1.00 0.00 7 GLY A CA 16
ATOM 17461 C C . GLY A 1 7 ? -8.601 -6.060 4.550 1.00 0.00 7 GLY A C 16
ATOM 17462 O O . GLY A 1 7 ? -9.124 -6.251 3.452 1.00 0.00 7 GLY A O 16
ATOM 17466 N N . ARG A 1 8 ? -8.337 -4.848 5.025 1.00 0.00 8 ARG A N 16
ATOM 17467 C CA . ARG A 1 8 ? -8.655 -3.644 4.266 1.00 0.00 8 ARG A CA 16
ATOM 17468 C C . ARG A 1 8 ? -7.648 -3.428 3.141 1.00 0.00 8 ARG A C 16
ATOM 17469 O O . ARG A 1 8 ? -6.527 -3.936 3.191 1.00 0.00 8 ARG A O 16
ATOM 17490 N N . LEU A 1 9 ? -8.055 -2.672 2.127 1.00 0.00 9 LEU A N 16
ATOM 17491 C CA . LEU A 1 9 ? -7.188 -2.389 0.988 1.00 0.00 9 LEU A CA 16
ATOM 17492 C C . LEU A 1 9 ? -6.935 -0.890 0.856 1.00 0.00 9 LEU A C 16
ATOM 17493 O O . LEU A 1 9 ? -7.616 -0.078 1.483 1.00 0.00 9 LEU A O 16
ATOM 17509 N N . CYS A 1 10 ? -5.954 -0.532 0.036 1.00 0.00 10 CYS A N 16
ATOM 17510 C CA . CYS A 1 10 ? -5.612 0.870 -0.181 1.00 0.00 10 CYS A CA 16
ATOM 17511 C C . CYS A 1 10 ? -4.737 1.031 -1.420 1.00 0.00 10 CYS A C 16
ATOM 17512 O O . CYS A 1 10 ? -4.081 0.086 -1.857 1.00 0.00 10 CYS A O 16
ATOM 17520 N N . LYS A 1 11 ? -4.734 2.235 -1.983 1.00 0.00 11 LYS A N 16
ATOM 17521 C CA . LYS A 1 11 ? -3.941 2.522 -3.172 1.00 0.00 11 LYS A CA 16
ATOM 17522 C C . LYS A 1 11 ? -2.814 3.498 -2.852 1.00 0.00 11 LYS A C 16
ATOM 17523 O O . LYS A 1 11 ? -3.040 4.544 -2.244 1.00 0.00 11 LYS A O 16
ATOM 17542 N N . ALA A 1 12 ? -1.600 3.149 -3.266 1.00 0.00 12 ALA A N 16
ATOM 17543 C CA . ALA A 1 12 ? -0.438 3.996 -3.026 1.00 0.00 12 ALA A CA 16
ATOM 17544 C C . ALA A 1 12 ? -0.462 5.227 -3.925 1.00 0.00 12 ALA A C 16
ATOM 17545 O O . ALA A 1 12 ? 0.017 5.190 -5.059 1.00 0.00 12 ALA A O 16
ATOM 17552 N N . LEU A 1 13 ? -1.022 6.317 -3.412 1.00 0.00 13 LEU A N 16
ATOM 17553 C CA . LEU A 1 13 ? -1.109 7.561 -4.169 1.00 0.00 13 LEU A CA 16
ATOM 17554 C C . LEU A 1 13 ? 0.271 8.012 -4.636 1.00 0.00 13 LEU A C 16
ATOM 17555 O O . LEU A 1 13 ? 0.407 8.650 -5.680 1.00 0.00 13 LEU A O 16
ATOM 17571 N N . TYR A 1 14 ? 1.293 7.675 -3.857 1.00 0.00 14 TYR A N 16
ATOM 17572 C CA . TYR A 1 14 ? 2.663 8.045 -4.190 1.00 0.00 14 TYR A CA 16
ATOM 17573 C C . TYR A 1 14 ? 3.625 6.899 -3.891 1.00 0.00 14 TYR A C 16
ATOM 17574 O O . TYR A 1 14 ? 3.383 6.088 -2.997 1.00 0.00 14 TYR A O 16
ATOM 17592 N N . SER A 1 15 ? 4.717 6.840 -4.645 1.00 0.00 15 SER A N 16
ATOM 17593 C CA . SER A 1 15 ? 5.716 5.793 -4.465 1.00 0.00 15 SER A CA 16
ATOM 17594 C C . SER A 1 15 ? 6.591 6.081 -3.249 1.00 0.00 15 SER A C 16
ATOM 17595 O O . SER A 1 15 ? 7.115 7.184 -3.094 1.00 0.00 15 SER A O 16
ATOM 17603 N N . PHE A 1 16 ? 6.746 5.080 -2.389 1.00 0.00 16 PHE A N 16
ATOM 17604 C CA . PHE A 1 16 ? 7.557 5.224 -1.186 1.00 0.00 16 PHE A CA 16
ATOM 17605 C C . PHE A 1 16 ? 8.777 4.308 -1.238 1.00 0.00 16 PHE A C 16
ATOM 17606 O O . PHE A 1 16 ? 8.656 3.113 -1.505 1.00 0.00 16 PHE A O 16
ATOM 17623 N N . GLN A 1 17 ? 9.949 4.879 -0.983 1.00 0.00 17 GLN A N 16
ATOM 17624 C CA . GLN A 1 17 ? 11.191 4.114 -1.003 1.00 0.00 17 GLN A CA 16
ATOM 17625 C C . GLN A 1 17 ? 11.629 3.751 0.412 1.00 0.00 17 GLN A C 16
ATOM 17626 O O . GLN A 1 17 ? 12.307 4.529 1.082 1.00 0.00 17 GLN A O 16
ATOM 17640 N N . ALA A 1 18 ? 11.235 2.563 0.861 1.00 0.00 18 ALA A N 16
ATOM 17641 C CA . ALA A 1 18 ? 11.588 2.096 2.196 1.00 0.00 18 ALA A CA 16
ATOM 17642 C C . ALA A 1 18 ? 13.102 2.029 2.371 1.00 0.00 18 ALA A C 16
ATOM 17643 O O . ALA A 1 18 ? 13.791 1.325 1.633 1.00 0.00 18 ALA A O 16
ATOM 17650 N N . ARG A 1 19 ? 13.612 2.766 3.352 1.00 0.00 19 ARG A N 16
ATOM 17651 C CA . ARG A 1 19 ? 15.044 2.791 3.623 1.00 0.00 19 ARG A CA 16
ATOM 17652 C C . ARG A 1 19 ? 15.548 1.405 4.015 1.00 0.00 19 ARG A C 16
ATOM 17653 O O . ARG A 1 19 ? 16.648 1.004 3.634 1.00 0.00 19 ARG A O 16
ATOM 17674 N N . GLN A 1 20 ? 14.737 0.681 4.779 1.00 0.00 20 GLN A N 16
ATOM 17675 C CA . GLN A 1 20 ? 15.102 -0.659 5.223 1.00 0.00 20 GLN A CA 16
ATOM 17676 C C . GLN A 1 20 ? 13.866 -1.542 5.362 1.00 0.00 20 GLN A C 16
ATOM 17677 O O . GLN A 1 20 ? 12.739 -1.085 5.168 1.00 0.00 20 GLN A O 16
ATOM 17691 N N . ASP A 1 21 ? 14.084 -2.808 5.700 1.00 0.00 21 ASP A N 16
ATOM 17692 C CA . ASP A 1 21 ? 12.988 -3.755 5.866 1.00 0.00 21 ASP A CA 16
ATOM 17693 C C . ASP A 1 21 ? 11.896 -3.172 6.758 1.00 0.00 21 ASP A C 16
ATOM 17694 O O . ASP A 1 21 ? 10.706 -3.359 6.503 1.00 0.00 21 ASP A O 16
ATOM 17703 N N . ASP A 1 22 ? 12.310 -2.466 7.804 1.00 0.00 22 ASP A N 16
ATOM 17704 C CA . ASP A 1 22 ? 11.367 -1.855 8.735 1.00 0.00 22 ASP A CA 16
ATOM 17705 C C . ASP A 1 22 ? 10.187 -1.241 7.989 1.00 0.00 22 ASP A C 16
ATOM 17706 O O . ASP A 1 22 ? 9.035 -1.406 8.387 1.00 0.00 22 ASP A O 16
ATOM 17715 N N . GLU A 1 23 ? 10.484 -0.531 6.905 1.00 0.00 23 GLU A N 16
ATOM 17716 C CA . GLU A 1 23 ? 9.447 0.110 6.104 1.00 0.00 23 GLU A CA 16
ATOM 17717 C C . GLU A 1 23 ? 9.075 -0.755 4.903 1.00 0.00 23 GLU A C 16
ATOM 17718 O O . GLU A 1 23 ? 9.616 -1.846 4.718 1.00 0.00 23 GLU A O 16
ATOM 17730 N N . LEU A 1 24 ? 8.148 -0.260 4.091 1.00 0.00 24 LEU A N 16
ATOM 17731 C CA . LEU A 1 24 ? 7.702 -0.986 2.907 1.00 0.00 24 LEU A CA 16
ATOM 17732 C C . LEU A 1 24 ? 7.694 -0.078 1.681 1.00 0.00 24 LEU A C 16
ATOM 17733 O O . LEU A 1 24 ? 7.191 1.044 1.732 1.00 0.00 24 LEU A O 16
ATOM 17749 N N . ASN A 1 25 ? 8.252 -0.572 0.581 1.00 0.00 25 ASN A N 16
ATOM 17750 C CA . ASN A 1 25 ? 8.308 0.194 -0.658 1.00 0.00 25 ASN A CA 16
ATOM 17751 C C . ASN A 1 25 ? 6.949 0.205 -1.353 1.00 0.00 25 ASN A C 16
ATOM 17752 O O . ASN A 1 25 ? 6.226 -0.792 -1.340 1.00 0.00 25 ASN A O 16
ATOM 17763 N N . LEU A 1 26 ? 6.610 1.337 -1.959 1.00 0.00 26 LEU A N 16
ATOM 17764 C CA . LEU A 1 26 ? 5.339 1.478 -2.660 1.00 0.00 26 LEU A CA 16
ATOM 17765 C C . LEU A 1 26 ? 5.529 2.195 -3.993 1.00 0.00 26 LEU A C 16
ATOM 17766 O O . LEU A 1 26 ? 6.496 2.932 -4.180 1.00 0.00 26 LEU A O 16
ATOM 17782 N N . GLU A 1 27 ? 4.597 1.974 -4.916 1.00 0.00 27 GLU A N 16
ATOM 17783 C CA . GLU A 1 27 ? 4.662 2.600 -6.231 1.00 0.00 27 GLU A CA 16
ATOM 17784 C C . GLU A 1 27 ? 3.324 3.233 -6.599 1.00 0.00 27 GLU A C 16
ATOM 17785 O O . GLU A 1 27 ? 2.264 2.743 -6.210 1.00 0.00 27 GLU A O 16
ATOM 17797 N N . LYS A 1 28 ? 3.380 4.326 -7.353 1.00 0.00 28 LYS A N 16
ATOM 17798 C CA . LYS A 1 28 ? 2.173 5.027 -7.775 1.00 0.00 28 LYS A CA 16
ATOM 17799 C C . LYS A 1 28 ? 1.191 4.068 -8.439 1.00 0.00 28 LYS A C 16
ATOM 17800 O O . LYS A 1 28 ? 1.454 3.545 -9.521 1.00 0.00 28 LYS A O 16
ATOM 17819 N N . GLY A 1 29 ? 0.056 3.843 -7.784 1.00 0.00 29 GLY A N 16
ATOM 17820 C CA . GLY A 1 29 ? -0.949 2.948 -8.327 1.00 0.00 29 GLY A CA 16
ATOM 17821 C C . GLY A 1 29 ? -0.730 1.508 -7.908 1.00 0.00 29 GLY A C 16
ATOM 17822 O O . GLY A 1 29 ? -0.962 0.585 -8.690 1.00 0.00 29 GLY A O 16
ATOM 17826 N N . ASP A 1 30 ? -0.281 1.314 -6.674 1.00 0.00 30 ASP A N 16
ATOM 17827 C CA . ASP A 1 30 ? -0.029 -0.024 -6.152 1.00 0.00 30 ASP A CA 16
ATOM 17828 C C . ASP A 1 30 ? -0.992 -0.354 -5.016 1.00 0.00 30 ASP A C 16
ATOM 17829 O O . ASP A 1 30 ? -1.101 0.395 -4.045 1.00 0.00 30 ASP A O 16
ATOM 17838 N N . ILE A 1 31 ? -1.687 -1.479 -5.144 1.00 0.00 31 ILE A N 16
ATOM 17839 C CA . ILE A 1 31 ? -2.640 -1.908 -4.128 1.00 0.00 31 ILE A CA 16
ATOM 17840 C C . ILE A 1 31 ? -1.947 -2.696 -3.022 1.00 0.00 31 ILE A C 16
ATOM 17841 O O . ILE A 1 31 ? -1.324 -3.727 -3.276 1.00 0.00 31 ILE A O 16
ATOM 17857 N N . VAL A 1 32 ? -2.061 -2.204 -1.792 1.00 0.00 32 VAL A N 16
ATOM 17858 C CA . VAL A 1 32 ? -1.447 -2.863 -0.645 1.00 0.00 32 VAL A CA 16
ATOM 17859 C C . VAL A 1 32 ? -2.505 -3.453 0.281 1.00 0.00 32 VAL A C 16
ATOM 17860 O O . VAL A 1 32 ? -3.568 -2.862 0.481 1.00 0.00 32 VAL A O 16
ATOM 17873 N N . ILE A 1 33 ? -2.208 -4.619 0.843 1.00 0.00 33 ILE A N 16
ATOM 17874 C CA . ILE A 1 33 ? -3.134 -5.287 1.750 1.00 0.00 33 ILE A CA 16
ATOM 17875 C C . ILE A 1 33 ? -2.937 -4.811 3.185 1.00 0.00 33 ILE A C 16
ATOM 17876 O O . ILE A 1 33 ? -1.945 -5.149 3.831 1.00 0.00 33 ILE A O 16
ATOM 17892 N N . ILE A 1 34 ? -3.890 -4.027 3.678 1.00 0.00 34 ILE A N 16
ATOM 17893 C CA . ILE A 1 34 ? -3.823 -3.508 5.038 1.00 0.00 34 ILE A CA 16
ATOM 17894 C C . ILE A 1 34 ? -3.897 -4.635 6.062 1.00 0.00 34 ILE A C 16
ATOM 17895 O O . ILE A 1 34 ? -4.920 -5.310 6.186 1.00 0.00 34 ILE A O 16
ATOM 17911 N N . HIS A 1 35 ? -2.806 -4.834 6.795 1.00 0.00 35 HIS A N 16
ATOM 17912 C CA . HIS A 1 35 ? -2.747 -5.879 7.811 1.00 0.00 35 HIS A CA 16
ATOM 17913 C C . HIS A 1 35 ? -2.999 -5.301 9.201 1.00 0.00 35 HIS A C 16
ATOM 17914 O O . HIS A 1 35 ? -3.737 -5.878 9.998 1.00 0.00 35 HIS A O 16
ATOM 17929 N N . GLU A 1 36 ? -2.380 -4.158 9.482 1.00 0.00 36 GLU A N 16
ATOM 17930 C CA . GLU A 1 36 ? -2.536 -3.504 10.776 1.00 0.00 36 GLU A CA 16
ATOM 17931 C C . GLU A 1 36 ? -2.249 -2.009 10.668 1.00 0.00 36 GLU A C 16
ATOM 17932 O O . GLU A 1 36 ? -1.272 -1.596 10.044 1.00 0.00 36 GLU A O 16
ATOM 17944 N N . LYS A 1 37 ? -3.109 -1.202 11.280 1.00 0.00 37 LYS A N 16
ATOM 17945 C CA . LYS A 1 37 ? -2.950 0.247 11.255 1.00 0.00 37 LYS A CA 16
ATOM 17946 C C . LYS A 1 37 ? -2.988 0.823 12.666 1.00 0.00 37 LYS A C 16
ATOM 17947 O O . LYS A 1 37 ? -3.926 1.530 13.035 1.00 0.00 37 LYS A O 16
ATOM 17966 N N . LYS A 1 38 ? -1.961 0.519 13.452 1.00 0.00 38 LYS A N 16
ATOM 17967 C CA . LYS A 1 38 ? -1.874 1.008 14.823 1.00 0.00 38 LYS A CA 16
ATOM 17968 C C . LYS A 1 38 ? -1.162 2.356 14.876 1.00 0.00 38 LYS A C 16
ATOM 17969 O O . LYS A 1 38 ? -1.759 3.370 15.235 1.00 0.00 38 LYS A O 16
ATOM 17988 N N . GLU A 1 39 ? 0.117 2.359 14.513 1.00 0.00 39 GLU A N 16
ATOM 17989 C CA . GLU A 1 39 ? 0.910 3.583 14.519 1.00 0.00 39 GLU A CA 16
ATOM 17990 C C . GLU A 1 39 ? 0.113 4.749 13.941 1.00 0.00 39 GLU A C 16
ATOM 17991 O O . GLU A 1 39 ? -0.843 4.550 13.192 1.00 0.00 39 GLU A O 16
ATOM 18003 N N . GLU A 1 40 ? 0.516 5.966 14.294 1.00 0.00 40 GLU A N 16
ATOM 18004 C CA . GLU A 1 40 ? -0.161 7.164 13.812 1.00 0.00 40 GLU A CA 16
ATOM 18005 C C . GLU A 1 40 ? 0.324 7.537 12.414 1.00 0.00 40 GLU A C 16
ATOM 18006 O O . GLU A 1 40 ? 1.347 8.201 12.256 1.00 0.00 40 GLU A O 16
ATOM 18018 N N . GLY A 1 41 ? -0.420 7.103 11.400 1.00 0.00 41 GLY A N 16
ATOM 18019 C CA . GLY A 1 41 ? -0.050 7.400 10.029 1.00 0.00 41 GLY A CA 16
ATOM 18020 C C . GLY A 1 41 ? 0.681 6.251 9.363 1.00 0.00 41 GLY A C 16
ATOM 18021 O O . GLY A 1 41 ? 0.457 5.961 8.188 1.00 0.00 41 GLY A O 16
ATOM 18025 N N . TRP A 1 42 ? 1.558 5.596 10.115 1.00 0.00 42 TRP A N 16
ATOM 18026 C CA . TRP A 1 42 ? 2.326 4.472 9.590 1.00 0.00 42 TRP A CA 16
ATOM 18027 C C . TRP A 1 42 ? 1.505 3.188 9.624 1.00 0.00 42 TRP A C 16
ATOM 18028 O O . TRP A 1 42 ? 1.258 2.627 10.692 1.00 0.00 42 TRP A O 16
ATOM 18049 N N . TRP A 1 43 ? 1.085 2.729 8.451 1.00 0.00 43 TRP A N 16
ATOM 18050 C CA . TRP A 1 43 ? 0.291 1.509 8.348 1.00 0.00 43 TRP A CA 16
ATOM 18051 C C . TRP A 1 43 ? 1.184 0.297 8.107 1.00 0.00 43 TRP A C 16
ATOM 18052 O O . TRP A 1 43 ? 2.350 0.437 7.738 1.00 0.00 43 TRP A O 16
ATOM 18073 N N . PHE A 1 44 ? 0.630 -0.892 8.318 1.00 0.00 44 PHE A N 16
ATOM 18074 C CA . PHE A 1 44 ? 1.377 -2.129 8.124 1.00 0.00 44 PHE A CA 16
ATOM 18075 C C . PHE A 1 44 ? 0.602 -3.100 7.238 1.00 0.00 44 PHE A C 16
ATOM 18076 O O . PHE A 1 44 ? -0.488 -3.546 7.593 1.00 0.00 44 PHE A O 16
ATOM 18093 N N . GLY A 1 45 ? 1.174 -3.422 6.082 1.00 0.00 45 GLY A N 16
ATOM 18094 C CA . GLY A 1 45 ? 0.523 -4.337 5.162 1.00 0.00 45 GLY A CA 16
ATOM 18095 C C . GLY A 1 45 ? 1.481 -4.902 4.132 1.00 0.00 45 GLY A C 16
ATOM 18096 O O . GLY A 1 45 ? 2.666 -4.570 4.129 1.00 0.00 45 GLY A O 16
ATOM 18100 N N . SER A 1 46 ? 0.967 -5.760 3.256 1.00 0.00 46 SER A N 16
ATOM 18101 C CA . SER A 1 46 ? 1.786 -6.377 2.220 1.00 0.00 46 SER A CA 16
ATOM 18102 C C . SER A 1 46 ? 1.383 -5.873 0.837 1.00 0.00 46 SER A C 16
ATOM 18103 O O . SER A 1 46 ? 0.219 -5.961 0.446 1.00 0.00 46 SER A O 16
ATOM 18111 N N . LEU A 1 47 ? 2.355 -5.345 0.101 1.00 0.00 47 LEU A N 16
ATOM 18112 C CA . LEU A 1 47 ? 2.104 -4.826 -1.239 1.00 0.00 47 LEU A CA 16
ATOM 18113 C C . LEU A 1 47 ? 2.099 -5.952 -2.267 1.00 0.00 47 LEU A C 16
ATOM 18114 O O . LEU A 1 47 ? 1.044 -6.369 -2.742 1.00 0.00 47 LEU A O 16
ATOM 18130 N N . ASN A 1 48 ? 3.288 -6.443 -2.605 1.00 0.00 48 ASN A N 16
ATOM 18131 C CA . ASN A 1 48 ? 3.421 -7.523 -3.576 1.00 0.00 48 ASN A CA 16
ATOM 18132 C C . ASN A 1 48 ? 3.973 -8.783 -2.916 1.00 0.00 48 ASN A C 16
ATOM 18133 O O . ASN A 1 48 ? 4.817 -9.474 -3.483 1.00 0.00 48 ASN A O 16
ATOM 18144 N N . GLY A 1 49 ? 3.489 -9.075 -1.712 1.00 0.00 49 GLY A N 16
ATOM 18145 C CA . GLY A 1 49 ? 3.945 -10.251 -0.995 1.00 0.00 49 GLY A CA 16
ATOM 18146 C C . GLY A 1 49 ? 4.924 -9.912 0.112 1.00 0.00 49 GLY A C 16
ATOM 18147 O O . GLY A 1 49 ? 5.397 -10.796 0.825 1.00 0.00 49 GLY A O 16
ATOM 18151 N N . LYS A 1 50 ? 5.230 -8.627 0.255 1.00 0.00 50 LYS A N 16
ATOM 18152 C CA . LYS A 1 50 ? 6.160 -8.171 1.282 1.00 0.00 50 LYS A CA 16
ATOM 18153 C C . LYS A 1 50 ? 5.462 -7.251 2.278 1.00 0.00 50 LYS A C 16
ATOM 18154 O O . LYS A 1 50 ? 4.953 -6.192 1.910 1.00 0.00 50 LYS A O 16
ATOM 18173 N N . LYS A 1 51 ? 5.442 -7.661 3.542 1.00 0.00 51 LYS A N 16
ATOM 18174 C CA . LYS A 1 51 ? 4.810 -6.873 4.593 1.00 0.00 51 LYS A CA 16
ATOM 18175 C C . LYS A 1 51 ? 5.790 -5.863 5.180 1.00 0.00 51 LYS A C 16
ATOM 18176 O O . LYS A 1 51 ? 7.003 -6.062 5.137 1.00 0.00 51 LYS A O 16
ATOM 18195 N N . GLY A 1 52 ? 5.255 -4.777 5.730 1.00 0.00 52 GLY A N 16
ATOM 18196 C CA . GLY A 1 52 ? 6.097 -3.752 6.319 1.00 0.00 52 GLY A CA 16
ATOM 18197 C C . GLY A 1 52 ? 5.310 -2.526 6.740 1.00 0.00 52 GLY A C 16
ATOM 18198 O O . GLY A 1 52 ? 4.114 -2.423 6.466 1.00 0.00 52 GLY A O 16
ATOM 18202 N N . HIS A 1 53 ? 5.982 -1.595 7.410 1.00 0.00 53 HIS A N 16
ATOM 18203 C CA . HIS A 1 53 ? 5.337 -0.370 7.870 1.00 0.00 53 HIS A CA 16
ATOM 18204 C C . HIS A 1 53 ? 5.483 0.742 6.837 1.00 0.00 53 HIS A C 16
ATOM 18205 O O . HIS A 1 53 ? 6.572 1.284 6.642 1.00 0.00 53 HIS A O 16
ATOM 18220 N N . PHE A 1 54 ? 4.380 1.079 6.177 1.00 0.00 54 PHE A N 16
ATOM 18221 C CA . PHE A 1 54 ? 4.386 2.126 5.162 1.00 0.00 54 PHE A CA 16
ATOM 18222 C C . PHE A 1 54 ? 3.568 3.330 5.618 1.00 0.00 54 PHE A C 16
ATOM 18223 O O . PHE A 1 54 ? 2.665 3.221 6.448 1.00 0.00 54 PHE A O 16
ATOM 18240 N N . PRO A 1 55 ? 3.890 4.508 5.064 1.00 0.00 55 PRO A N 16
ATOM 18241 C CA . PRO A 1 55 ? 3.198 5.756 5.398 1.00 0.00 55 PRO A CA 16
ATOM 18242 C C . PRO A 1 55 ? 1.769 5.787 4.867 1.00 0.00 55 PRO A C 16
ATOM 18243 O O . PRO A 1 55 ? 1.514 5.413 3.723 1.00 0.00 55 PRO A O 16
ATOM 18254 N N . ALA A 1 56 ? 0.841 6.235 5.706 1.00 0.00 56 ALA A N 16
ATOM 18255 C CA . ALA A 1 56 ? -0.563 6.316 5.320 1.00 0.00 56 ALA A CA 16
ATOM 18256 C C . ALA A 1 56 ? -0.771 7.360 4.227 1.00 0.00 56 ALA A C 16
ATOM 18257 O O . ALA A 1 56 ? -1.259 7.046 3.141 1.00 0.00 56 ALA A O 16
ATOM 18264 N N . ALA A 1 57 ? -0.400 8.601 4.522 1.00 0.00 57 ALA A N 16
ATOM 18265 C CA . ALA A 1 57 ? -0.546 9.690 3.564 1.00 0.00 57 ALA A CA 16
ATOM 18266 C C . ALA A 1 57 ? -0.210 9.226 2.151 1.00 0.00 57 ALA A C 16
ATOM 18267 O O . ALA A 1 57 ? -0.692 9.794 1.170 1.00 0.00 57 ALA A O 16
ATOM 18274 N N . TYR A 1 58 ? 0.620 8.193 2.054 1.00 0.00 58 TYR A N 16
ATOM 18275 C CA . TYR A 1 58 ? 1.022 7.656 0.760 1.00 0.00 58 TYR A CA 16
ATOM 18276 C C . TYR A 1 58 ? -0.086 6.797 0.157 1.00 0.00 58 TYR A C 16
ATOM 18277 O O . TYR A 1 58 ? -0.361 6.869 -1.040 1.00 0.00 58 TYR A O 16
ATOM 18295 N N . VAL A 1 59 ? -0.720 5.986 0.998 1.00 0.00 59 VAL A N 16
ATOM 18296 C CA . VAL A 1 59 ? -1.800 5.114 0.551 1.00 0.00 59 VAL A CA 16
ATOM 18297 C C . VAL A 1 59 ? -3.158 5.654 0.986 1.00 0.00 59 VAL A C 16
ATOM 18298 O O . VAL A 1 59 ? -3.263 6.362 1.987 1.00 0.00 59 VAL A O 16
ATOM 18311 N N . GLU A 1 60 ? -4.194 5.315 0.226 1.00 0.00 60 GLU A N 16
ATOM 18312 C CA . GLU A 1 60 ? -5.546 5.767 0.533 1.00 0.00 60 GLU A CA 16
ATOM 18313 C C . GLU A 1 60 ? -6.514 4.589 0.590 1.00 0.00 60 GLU A C 16
ATOM 18314 O O . GLU A 1 60 ? -6.665 3.849 -0.382 1.00 0.00 60 GLU A O 16
ATOM 18326 N N . GLU A 1 61 ? -7.166 4.421 1.736 1.00 0.00 61 GLU A N 16
ATOM 18327 C CA . GLU A 1 61 ? -8.118 3.332 1.920 1.00 0.00 61 GLU A CA 16
ATOM 18328 C C . GLU A 1 61 ? -9.136 3.301 0.784 1.00 0.00 61 GLU A C 16
ATOM 18329 O O . GLU A 1 61 ? -9.654 4.339 0.371 1.00 0.00 61 GLU A O 16
ATOM 18341 N N . LEU A 1 62 ? -9.417 2.103 0.282 1.00 0.00 62 LEU A N 16
ATOM 18342 C CA . LEU A 1 62 ? -10.372 1.935 -0.808 1.00 0.00 62 LEU A CA 16
ATOM 18343 C C . LEU A 1 62 ? -11.489 0.977 -0.410 1.00 0.00 62 LEU A C 16
ATOM 18344 O O . LEU A 1 62 ? -11.304 0.073 0.406 1.00 0.00 62 LEU A O 16
ATOM 18360 N N . PRO A 1 63 ? -12.678 1.175 -0.999 1.00 0.00 63 PRO A N 16
ATOM 18361 C CA . PRO A 1 63 ? -13.848 0.336 -0.724 1.00 0.00 63 PRO A CA 16
ATOM 18362 C C . PRO A 1 63 ? -13.695 -1.074 -1.283 1.00 0.00 63 PRO A C 16
ATOM 18363 O O . PRO A 1 63 ? -14.163 -2.043 -0.686 1.00 0.00 63 PRO A O 16
ATOM 18374 N N . SER A 1 64 ? -13.037 -1.182 -2.433 1.00 0.00 64 SER A N 16
ATOM 18375 C CA . SER A 1 64 ? -12.826 -2.474 -3.075 1.00 0.00 64 SER A CA 16
ATOM 18376 C C . SER A 1 64 ? -11.921 -2.333 -4.295 1.00 0.00 64 SER A C 16
ATOM 18377 O O . SER A 1 64 ? -11.678 -1.227 -4.777 1.00 0.00 64 SER A O 16
ATOM 18385 N N . ASN A 1 65 ? -11.425 -3.462 -4.790 1.00 0.00 65 ASN A N 16
ATOM 18386 C CA . ASN A 1 65 ? -10.546 -3.466 -5.954 1.00 0.00 65 ASN A CA 16
ATOM 18387 C C . ASN A 1 65 ? -11.032 -4.464 -7.000 1.00 0.00 65 ASN A C 16
ATOM 18388 O O . ASN A 1 65 ? -11.425 -5.582 -6.670 1.00 0.00 65 ASN A O 16
ATOM 18399 N N . ALA A 1 66 ? -11.002 -4.051 -8.263 1.00 0.00 66 ALA A N 16
ATOM 18400 C CA . ALA A 1 66 ? -11.437 -4.909 -9.358 1.00 0.00 66 ALA A CA 16
ATOM 18401 C C . ALA A 1 66 ? -10.640 -4.627 -10.626 1.00 0.00 66 ALA A C 16
ATOM 18402 O O . ALA A 1 66 ? -10.483 -3.475 -11.029 1.00 0.00 66 ALA A O 16
ATOM 18409 N N . GLY A 1 67 ? -10.137 -5.687 -11.252 1.00 0.00 67 GLY A N 16
ATOM 18410 C CA . GLY A 1 67 ? -9.361 -5.531 -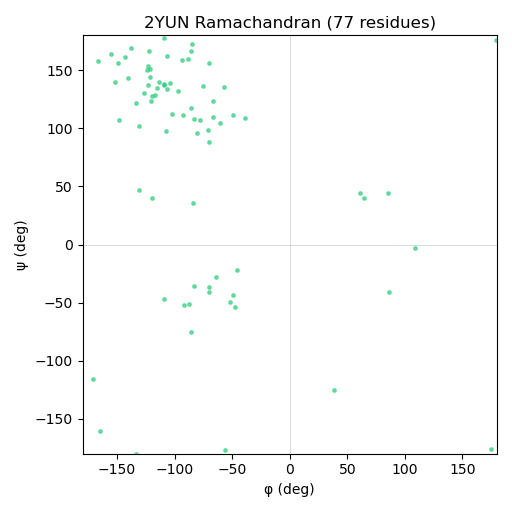12.468 1.00 0.00 67 GLY A CA 16
ATOM 18411 C C . GLY A 1 67 ? -8.370 -6.660 -12.672 1.00 0.00 67 GLY A C 16
ATOM 18412 O O . GLY A 1 67 ? -7.215 -6.563 -12.260 1.00 0.00 67 GLY A O 16
ATOM 18416 N N . ASN A 1 68 ? -8.823 -7.735 -13.309 1.00 0.00 68 ASN A N 16
ATOM 18417 C CA . ASN A 1 68 ? -7.968 -8.889 -13.564 1.00 0.00 68 ASN A CA 16
ATOM 18418 C C . ASN A 1 68 ? -6.648 -8.458 -14.196 1.00 0.00 68 ASN A C 16
ATOM 18419 O O . ASN A 1 68 ? -6.628 -7.688 -15.157 1.00 0.00 68 ASN A O 16
ATOM 18430 N N . THR A 1 69 ? -5.544 -8.961 -13.650 1.00 0.00 69 THR A N 16
ATOM 18431 C CA . THR A 1 69 ? -4.220 -8.629 -14.159 1.00 0.00 69 THR A CA 16
ATOM 18432 C C . THR A 1 69 ? -3.313 -9.854 -14.173 1.00 0.00 69 THR A C 16
ATOM 18433 O O . THR A 1 69 ? -3.599 -10.857 -13.521 1.00 0.00 69 THR A O 16
ATOM 18444 N N . ALA A 1 70 ? -2.218 -9.765 -14.921 1.00 0.00 70 ALA A N 16
ATOM 18445 C CA . ALA A 1 70 ? -1.267 -10.866 -15.017 1.00 0.00 70 ALA A CA 16
ATOM 18446 C C . ALA A 1 70 ? -0.380 -10.935 -13.778 1.00 0.00 70 ALA A C 16
ATOM 18447 O O . ALA A 1 70 ? -0.393 -11.926 -13.047 1.00 0.00 70 ALA A O 16
ATOM 18454 N N . THR A 1 71 ? 0.391 -9.877 -13.549 1.00 0.00 71 THR A N 16
ATOM 18455 C CA . THR A 1 71 ? 1.287 -9.819 -12.400 1.00 0.00 71 THR A CA 16
ATOM 18456 C C . THR A 1 71 ? 0.523 -10.029 -11.097 1.00 0.00 71 THR A C 16
ATOM 18457 O O . THR A 1 71 ? 1.009 -10.694 -10.182 1.00 0.00 71 THR A O 16
ATOM 18468 N N . LYS A 1 72 ? -0.674 -9.459 -11.020 1.00 0.00 72 LYS A N 16
ATOM 18469 C CA . LYS A 1 72 ? -1.507 -9.586 -9.829 1.00 0.00 72 LYS A CA 16
ATOM 18470 C C . LYS A 1 72 ? -2.714 -10.478 -10.102 1.00 0.00 72 LYS A C 16
ATOM 18471 O O . LYS A 1 72 ? -3.772 -9.999 -10.507 1.00 0.00 72 LYS A O 16
ATOM 18490 N N . ALA A 1 73 ? -2.547 -11.777 -9.875 1.00 0.00 73 ALA A N 16
ATOM 18491 C CA . ALA A 1 73 ? -3.624 -12.735 -10.092 1.00 0.00 73 ALA A CA 16
ATOM 18492 C C . ALA A 1 73 ? -4.541 -12.815 -8.877 1.00 0.00 73 ALA A C 16
ATOM 18493 O O . ALA A 1 73 ? -4.319 -13.619 -7.972 1.00 0.00 73 ALA A O 16
ATOM 18500 N N . SER A 1 74 ? -5.572 -11.976 -8.863 1.00 0.00 74 SER A N 16
ATOM 18501 C CA . SER A 1 74 ? -6.521 -11.949 -7.756 1.00 0.00 74 SER A CA 16
ATOM 18502 C C . SER A 1 74 ? -7.646 -12.954 -7.981 1.00 0.00 74 SER A C 16
ATOM 18503 O O . SER A 1 74 ? -8.054 -13.204 -9.114 1.00 0.00 74 SER A O 16
ATOM 18511 N N . GLY A 1 75 ? -8.144 -13.529 -6.890 1.00 0.00 75 GLY A N 16
ATOM 18512 C CA . GLY A 1 75 ? -9.217 -14.501 -6.988 1.00 0.00 75 GLY A CA 16
ATOM 18513 C C . GLY A 1 75 ? -8.820 -15.860 -6.445 1.00 0.00 75 GLY A C 16
ATOM 18514 O O . GLY A 1 75 ? -7.651 -16.244 -6.469 1.00 0.00 75 GLY A O 16
ATOM 18518 N N . PRO A 1 76 ? -9.809 -16.611 -5.939 1.00 0.00 76 PRO A N 16
ATOM 18519 C CA . PRO A 1 76 ? -9.582 -17.946 -5.377 1.00 0.00 76 PRO A CA 16
ATOM 18520 C C . PRO A 1 76 ? -9.217 -18.971 -6.446 1.00 0.00 76 PRO A C 16
ATOM 18521 O O . PRO A 1 76 ? -10.087 -19.487 -7.147 1.00 0.00 76 PRO A O 16
ATOM 18532 N N . SER A 1 77 ? -7.926 -19.261 -6.565 1.00 0.00 77 SER A N 16
ATOM 18533 C CA . SER A 1 77 ? -7.446 -20.222 -7.551 1.00 0.00 77 SER A CA 16
ATOM 18534 C C . SER A 1 77 ? -7.846 -19.799 -8.961 1.00 0.00 77 SER A C 16
ATOM 18535 O O . SER A 1 77 ? -8.245 -20.627 -9.780 1.00 0.00 77 SER A O 16
ATOM 18543 N N . SER A 1 78 ? -7.735 -18.504 -9.237 1.00 0.00 78 SER A N 16
ATOM 18544 C CA . SER A 1 78 ? -8.089 -17.968 -10.547 1.00 0.00 78 SER A CA 16
ATOM 18545 C C . SER A 1 78 ? -6.856 -17.420 -11.260 1.00 0.00 78 SER A C 16
ATOM 18546 O O . SER A 1 78 ? -6.166 -16.542 -10.744 1.00 0.00 78 SER A O 16
ATOM 18554 N N . GLY A 1 79 ? -6.587 -17.946 -12.451 1.00 0.00 79 GLY A N 16
ATOM 18555 C CA . GLY A 1 79 ? -5.438 -17.498 -13.217 1.00 0.00 79 GLY A CA 16
ATOM 18556 C C . GLY A 1 79 ? -5.696 -17.512 -14.710 1.00 0.00 79 GLY A C 16
ATOM 18557 O O . GLY A 1 79 ? -6.063 -18.543 -15.274 1.00 0.00 79 GLY A O 16
ATOM 18561 N N . GLY A 1 1 ? -15.000 -20.502 -4.479 1.00 0.00 1 GLY A N 17
ATOM 18562 C CA . GLY A 1 1 ? -14.870 -19.124 -4.040 1.00 0.00 1 GLY A CA 17
ATOM 18563 C C . GLY A 1 1 ? -14.676 -19.010 -2.541 1.00 0.00 1 GLY A C 17
ATOM 18564 O O . GLY A 1 1 ? -15.123 -19.870 -1.782 1.00 0.00 1 GLY A O 17
ATOM 18568 N N . SER A 1 2 ? -14.005 -17.945 -2.112 1.00 0.00 2 SER A N 17
ATOM 18569 C CA . SER A 1 2 ? -13.748 -17.724 -0.694 1.00 0.00 2 SER A CA 17
ATOM 18570 C C . SER A 1 2 ? -14.418 -16.440 -0.214 1.00 0.00 2 SER A C 17
ATOM 18571 O O . SER A 1 2 ? -14.728 -15.554 -1.010 1.00 0.00 2 SER A O 17
ATOM 18579 N N . SER A 1 3 ? -14.639 -16.348 1.094 1.00 0.00 3 SER A N 17
ATOM 18580 C CA . SER A 1 3 ? -15.275 -15.175 1.681 1.00 0.00 3 SER A CA 17
ATOM 18581 C C . SER A 1 3 ? -14.680 -13.891 1.110 1.00 0.00 3 SER A C 17
ATOM 18582 O O . SER A 1 3 ? -15.391 -13.062 0.544 1.00 0.00 3 SER A O 17
ATOM 18590 N N . GLY A 1 4 ? -13.369 -13.735 1.264 1.00 0.00 4 GLY A N 17
ATOM 18591 C CA . GLY A 1 4 ? -12.699 -12.550 0.760 1.00 0.00 4 GLY A CA 17
ATOM 18592 C C . GLY A 1 4 ? -11.448 -12.212 1.547 1.00 0.00 4 GLY A C 17
ATOM 18593 O O . GLY A 1 4 ? -11.016 -12.986 2.401 1.00 0.00 4 GLY A O 17
ATOM 18597 N N . SER A 1 5 ? -10.864 -11.054 1.258 1.00 0.00 5 SER A N 17
ATOM 18598 C CA . SER A 1 5 ? -9.651 -10.618 1.941 1.00 0.00 5 SER A CA 17
ATOM 18599 C C . SER A 1 5 ? -9.951 -10.234 3.387 1.00 0.00 5 SER A C 17
ATOM 18600 O O . SER A 1 5 ? -10.824 -9.408 3.653 1.00 0.00 5 SER A O 17
ATOM 18608 N N . SER A 1 6 ? -9.219 -10.840 4.317 1.00 0.00 6 SER A N 17
ATOM 18609 C CA . SER A 1 6 ? -9.408 -10.565 5.736 1.00 0.00 6 SER A CA 17
ATOM 18610 C C . SER A 1 6 ? -8.646 -9.311 6.153 1.00 0.00 6 SER A C 17
ATOM 18611 O O . SER A 1 6 ? -8.034 -9.268 7.219 1.00 0.00 6 SER A O 17
ATOM 18619 N N . GLY A 1 7 ? -8.690 -8.289 5.302 1.00 0.00 7 GLY A N 17
ATOM 18620 C CA . GLY A 1 7 ? -8.000 -7.047 5.598 1.00 0.00 7 GLY A CA 17
ATOM 18621 C C . GLY A 1 7 ? -8.412 -5.921 4.672 1.00 0.00 7 GLY A C 17
ATOM 18622 O O . GLY A 1 7 ? -8.900 -6.163 3.567 1.00 0.00 7 GLY A O 17
ATOM 18626 N N . ARG A 1 8 ? -8.217 -4.685 5.122 1.00 0.00 8 ARG A N 17
ATOM 18627 C CA . ARG A 1 8 ? -8.575 -3.517 4.326 1.00 0.00 8 ARG A CA 17
ATOM 18628 C C . ARG A 1 8 ? -7.580 -3.310 3.188 1.00 0.00 8 ARG A C 17
ATOM 18629 O O . ARG A 1 8 ? -6.446 -3.788 3.244 1.00 0.00 8 ARG A O 17
ATOM 18650 N N . LEU A 1 9 ? -8.012 -2.595 2.155 1.00 0.00 9 LEU A N 17
ATOM 18651 C CA . LEU A 1 9 ? -7.160 -2.324 1.002 1.00 0.00 9 LEU A CA 17
ATOM 18652 C C . LEU A 1 9 ? -6.892 -0.829 0.861 1.00 0.00 9 LEU A C 17
ATOM 18653 O O . LEU A 1 9 ? -7.534 -0.009 1.519 1.00 0.00 9 LEU A O 17
ATOM 18669 N N . CYS A 1 10 ? -5.943 -0.482 -0.001 1.00 0.00 10 CYS A N 17
ATOM 18670 C CA . CYS A 1 10 ? -5.592 0.916 -0.229 1.00 0.00 10 CYS A CA 17
ATOM 18671 C C . CYS A 1 10 ? -4.685 1.056 -1.447 1.00 0.00 10 CYS A C 17
ATOM 18672 O O . CYS A 1 10 ? -4.002 0.110 -1.839 1.00 0.00 10 CYS A O 17
ATOM 18680 N N . LYS A 1 11 ? -4.686 2.243 -2.044 1.00 0.00 11 LYS A N 17
ATOM 18681 C CA . LYS A 1 11 ? -3.864 2.509 -3.219 1.00 0.00 11 LYS A CA 17
ATOM 18682 C C . LYS A 1 11 ? -2.782 3.538 -2.905 1.00 0.00 11 LYS A C 17
ATOM 18683 O O . LYS A 1 11 ? -3.061 4.590 -2.331 1.00 0.00 11 LYS A O 17
ATOM 18702 N N . ALA A 1 12 ? -1.548 3.227 -3.287 1.00 0.00 12 ALA A N 17
ATOM 18703 C CA . ALA A 1 12 ? -0.425 4.126 -3.049 1.00 0.00 12 ALA A CA 17
ATOM 18704 C C . ALA A 1 12 ? -0.446 5.300 -4.021 1.00 0.00 12 ALA A C 17
ATOM 18705 O O . ALA A 1 12 ? -0.034 5.171 -5.175 1.00 0.00 12 ALA A O 17
ATOM 18712 N N . LEU A 1 13 ? -0.930 6.444 -3.550 1.00 0.00 13 LEU A N 17
ATOM 18713 C CA . LEU A 1 13 ? -1.005 7.642 -4.379 1.00 0.00 13 LEU A CA 17
ATOM 18714 C C . LEU A 1 13 ? 0.389 8.127 -4.764 1.00 0.00 13 LEU A C 17
ATOM 18715 O O . LEU A 1 13 ? 0.597 8.638 -5.864 1.00 0.00 13 LEU A O 17
ATOM 18731 N N . TYR A 1 14 ? 1.340 7.960 -3.851 1.00 0.00 14 TYR A N 17
ATOM 18732 C CA . TYR A 1 14 ? 2.714 8.381 -4.095 1.00 0.00 14 TYR A CA 17
ATOM 18733 C C . TYR A 1 14 ? 3.691 7.243 -3.812 1.00 0.00 14 TYR A C 17
ATOM 18734 O O . TYR A 1 14 ? 3.555 6.526 -2.821 1.00 0.00 14 TYR A O 17
ATOM 18752 N N . SER A 1 15 ? 4.676 7.085 -4.690 1.00 0.00 15 SER A N 17
ATOM 18753 C CA . SER A 1 15 ? 5.674 6.033 -4.538 1.00 0.00 15 SER A CA 17
ATOM 18754 C C . SER A 1 15 ? 6.559 6.296 -3.324 1.00 0.00 15 SER A C 17
ATOM 18755 O O . SER A 1 15 ? 7.106 7.388 -3.164 1.00 0.00 15 SER A O 17
ATOM 18763 N N . PHE A 1 16 ? 6.696 5.287 -2.470 1.00 0.00 16 PHE A N 17
ATOM 18764 C CA . PHE A 1 16 ? 7.514 5.408 -1.268 1.00 0.00 16 PHE A CA 17
ATOM 18765 C C . PHE A 1 16 ? 8.715 4.470 -1.332 1.00 0.00 16 PHE A C 17
ATOM 18766 O O . PHE A 1 16 ? 8.611 3.343 -1.816 1.00 0.00 16 PHE A O 17
ATOM 18783 N N . GLN A 1 17 ? 9.855 4.944 -0.840 1.00 0.00 17 GLN A N 17
ATOM 18784 C CA . GLN A 1 17 ? 11.077 4.148 -0.842 1.00 0.00 17 GLN A CA 17
ATOM 18785 C C . GLN A 1 17 ? 11.482 3.769 0.579 1.00 0.00 17 GLN A C 17
ATOM 18786 O O . GLN A 1 17 ? 12.100 4.560 1.291 1.00 0.00 17 GLN A O 17
ATOM 18800 N N . ALA A 1 18 ? 11.129 2.554 0.985 1.00 0.00 18 ALA A N 17
ATOM 18801 C CA . ALA A 1 18 ? 11.457 2.069 2.320 1.00 0.00 18 ALA A CA 17
ATOM 18802 C C . ALA A 1 18 ? 12.961 2.119 2.568 1.00 0.00 18 ALA A C 17
ATOM 18803 O O . ALA A 1 18 ? 13.704 1.252 2.108 1.00 0.00 18 ALA A O 17
ATOM 18810 N N . ARG A 1 19 ? 13.402 3.139 3.296 1.00 0.00 19 ARG A N 17
ATOM 18811 C CA . ARG A 1 19 ? 14.818 3.303 3.603 1.00 0.00 19 ARG A CA 17
ATOM 18812 C C . ARG A 1 19 ? 15.443 1.971 4.009 1.00 0.00 19 ARG A C 17
ATOM 18813 O O . ARG A 1 19 ? 16.530 1.620 3.550 1.00 0.00 19 ARG A O 17
ATOM 18834 N N . GLN A 1 20 ? 14.750 1.236 4.873 1.00 0.00 20 GLN A N 17
ATOM 18835 C CA . GLN A 1 20 ? 15.239 -0.055 5.341 1.00 0.00 20 GLN A CA 17
ATOM 18836 C C . GLN A 1 20 ? 14.136 -1.107 5.285 1.00 0.00 20 GLN A C 17
ATOM 18837 O O . GLN A 1 20 ? 12.973 -0.789 5.036 1.00 0.00 20 GLN A O 17
ATOM 18851 N N . ASP A 1 21 ? 14.510 -2.361 5.517 1.00 0.00 21 ASP A N 17
ATOM 18852 C CA . ASP A 1 21 ? 13.552 -3.461 5.493 1.00 0.00 21 ASP A CA 17
ATOM 18853 C C . ASP A 1 21 ? 12.331 -3.136 6.347 1.00 0.00 21 ASP A C 17
ATOM 18854 O O . ASP A 1 21 ? 11.193 -3.345 5.926 1.00 0.00 21 ASP A O 17
ATOM 18863 N N . ASP A 1 22 ? 12.575 -2.627 7.550 1.00 0.00 22 ASP A N 17
ATOM 18864 C CA . ASP A 1 22 ? 11.495 -2.273 8.464 1.00 0.00 22 ASP A CA 17
ATOM 18865 C C . ASP A 1 22 ? 10.334 -1.632 7.711 1.00 0.00 22 ASP A C 17
ATOM 18866 O O . ASP A 1 22 ? 9.179 -2.019 7.888 1.00 0.00 22 ASP A O 17
ATOM 18875 N N . GLU A 1 23 ? 10.649 -0.650 6.872 1.00 0.00 23 GLU A N 17
ATOM 18876 C CA . GLU A 1 23 ? 9.630 0.045 6.094 1.00 0.00 23 GLU A CA 17
ATOM 18877 C C . GLU A 1 23 ? 9.205 -0.786 4.887 1.00 0.00 23 GLU A C 17
ATOM 18878 O O . GLU A 1 23 ? 9.712 -1.888 4.668 1.00 0.00 23 GLU A O 17
ATOM 18890 N N . LEU A 1 24 ? 8.272 -0.252 4.107 1.00 0.00 24 LEU A N 17
ATOM 18891 C CA . LEU A 1 24 ? 7.778 -0.943 2.921 1.00 0.00 24 LEU A CA 17
ATOM 18892 C C . LEU A 1 24 ? 7.732 -0.002 1.722 1.00 0.00 24 LEU A C 17
ATOM 18893 O O . LEU A 1 24 ? 7.233 1.118 1.818 1.00 0.00 24 LEU A O 17
ATOM 18909 N N . ASN A 1 25 ? 8.256 -0.467 0.592 1.00 0.00 25 ASN A N 17
ATOM 18910 C CA . ASN A 1 25 ? 8.273 0.333 -0.628 1.00 0.00 25 ASN A CA 17
ATOM 18911 C C . ASN A 1 25 ? 6.897 0.350 -1.287 1.00 0.00 25 ASN A C 17
ATOM 18912 O O . ASN A 1 25 ? 6.151 -0.628 -1.218 1.00 0.00 25 ASN A O 17
ATOM 18923 N N . LEU A 1 26 ? 6.567 1.468 -1.924 1.00 0.00 26 LEU A N 17
ATOM 18924 C CA . LEU A 1 26 ? 5.281 1.614 -2.597 1.00 0.00 26 LEU A CA 17
ATOM 18925 C C . LEU A 1 26 ? 5.447 2.302 -3.948 1.00 0.00 26 LEU A C 17
ATOM 18926 O O . LEU A 1 26 ? 6.347 3.120 -4.131 1.00 0.00 26 LEU A O 17
ATOM 18942 N N . GLU A 1 27 ? 4.572 1.964 -4.890 1.00 0.00 27 GLU A N 17
ATOM 18943 C CA . GLU A 1 27 ? 4.623 2.551 -6.224 1.00 0.00 27 GLU A CA 17
ATOM 18944 C C . GLU A 1 27 ? 3.296 3.217 -6.576 1.00 0.00 27 GLU A C 17
ATOM 18945 O O . GLU A 1 27 ? 2.228 2.750 -6.178 1.00 0.00 27 GLU A O 17
ATOM 18957 N N . LYS A 1 28 ? 3.370 4.312 -7.324 1.00 0.00 28 LYS A N 17
ATOM 18958 C CA . LYS A 1 28 ? 2.177 5.044 -7.732 1.00 0.00 28 LYS A CA 17
ATOM 18959 C C . LYS A 1 28 ? 1.174 4.116 -8.409 1.00 0.00 28 LYS A C 17
ATOM 18960 O O . LYS A 1 28 ? 1.399 3.652 -9.525 1.00 0.00 28 LYS A O 17
ATOM 18979 N N . GLY A 1 29 ? 0.065 3.850 -7.725 1.00 0.00 29 GLY A N 17
ATOM 18980 C CA . GLY A 1 29 ? -0.956 2.979 -8.277 1.00 0.00 29 GLY A CA 17
ATOM 18981 C C . GLY A 1 29 ? -0.769 1.532 -7.866 1.00 0.00 29 GLY A C 17
ATOM 18982 O O . GLY A 1 29 ? -1.056 0.618 -8.639 1.00 0.00 29 GLY A O 17
ATOM 18986 N N . ASP A 1 30 ? -0.285 1.324 -6.646 1.00 0.00 30 ASP A N 17
ATOM 18987 C CA . ASP A 1 30 ? -0.059 -0.023 -6.133 1.00 0.00 30 ASP A CA 17
ATOM 18988 C C . ASP A 1 30 ? -0.992 -0.323 -4.964 1.00 0.00 30 ASP A C 17
ATOM 18989 O O . ASP A 1 30 ? -1.068 0.445 -4.005 1.00 0.00 30 ASP A O 17
ATOM 18998 N N . ILE A 1 31 ? -1.702 -1.443 -5.053 1.00 0.00 31 ILE A N 17
ATOM 18999 C CA . ILE A 1 31 ? -2.630 -1.844 -4.003 1.00 0.00 31 ILE A CA 17
ATOM 19000 C C . ILE A 1 31 ? -1.912 -2.609 -2.897 1.00 0.00 31 ILE A C 17
ATOM 19001 O O . ILE A 1 31 ? -1.191 -3.572 -3.161 1.00 0.00 31 ILE A O 17
ATOM 19017 N N . VAL A 1 32 ? -2.113 -2.175 -1.657 1.00 0.00 32 VAL A N 17
ATOM 19018 C CA . VAL A 1 32 ? -1.487 -2.821 -0.510 1.00 0.00 32 VAL A CA 17
ATOM 19019 C C . VAL A 1 32 ? -2.534 -3.427 0.419 1.00 0.00 32 VAL A C 17
ATOM 19020 O O . VAL A 1 32 ? -3.582 -2.828 0.664 1.00 0.00 32 VAL A O 17
ATOM 19033 N N . ILE A 1 33 ? -2.243 -4.618 0.932 1.00 0.00 33 ILE A N 17
ATOM 19034 C CA . ILE A 1 33 ? -3.159 -5.304 1.835 1.00 0.00 33 ILE A CA 17
ATOM 19035 C C . ILE A 1 33 ? -2.982 -4.820 3.270 1.00 0.00 33 ILE A C 17
ATOM 19036 O O . ILE A 1 33 ? -2.042 -5.219 3.959 1.00 0.00 33 ILE A O 17
ATOM 19052 N N . ILE A 1 34 ? -3.891 -3.960 3.715 1.00 0.00 34 ILE A N 17
ATOM 19053 C CA . ILE A 1 34 ? -3.837 -3.424 5.070 1.00 0.00 34 ILE A CA 17
ATOM 19054 C C . ILE A 1 34 ? -4.005 -4.530 6.106 1.00 0.00 34 ILE A C 17
ATOM 19055 O O . ILE A 1 34 ? -4.989 -5.269 6.086 1.00 0.00 34 ILE A O 17
ATOM 19071 N N . HIS A 1 35 ? -3.038 -4.637 7.012 1.00 0.00 35 HIS A N 17
ATOM 19072 C CA . HIS A 1 35 ? -3.080 -5.652 8.058 1.00 0.00 35 HIS A CA 17
ATOM 19073 C C . HIS A 1 35 ? -3.407 -5.024 9.410 1.00 0.00 35 HIS A C 17
ATOM 19074 O O . HIS A 1 35 ? -4.318 -5.470 10.106 1.00 0.00 35 HIS A O 17
ATOM 19089 N N . GLU A 1 36 ? -2.657 -3.989 9.774 1.00 0.00 36 GLU A N 17
ATOM 19090 C CA . GLU A 1 36 ? -2.868 -3.303 11.043 1.00 0.00 36 GLU A CA 17
ATOM 19091 C C . GLU A 1 36 ? -2.590 -1.809 10.907 1.00 0.00 36 GLU A C 17
ATOM 19092 O O . GLU A 1 36 ? -1.589 -1.403 10.315 1.00 0.00 36 GLU A O 17
ATOM 19104 N N . LYS A 1 37 ? -3.483 -0.994 11.458 1.00 0.00 37 LYS A N 17
ATOM 19105 C CA . LYS A 1 37 ? -3.335 0.456 11.400 1.00 0.00 37 LYS A CA 17
ATOM 19106 C C . LYS A 1 37 ? -3.517 1.077 12.781 1.00 0.00 37 LYS A C 17
ATOM 19107 O O . LYS A 1 37 ? -4.492 1.786 13.031 1.00 0.00 37 LYS A O 17
ATOM 19126 N N . LYS A 1 38 ? -2.571 0.808 13.675 1.00 0.00 38 LYS A N 17
ATOM 19127 C CA . LYS A 1 38 ? -2.624 1.342 15.030 1.00 0.00 38 LYS A CA 17
ATOM 19128 C C . LYS A 1 38 ? -1.653 2.507 15.194 1.00 0.00 38 LYS A C 17
ATOM 19129 O O . LYS A 1 38 ? -0.797 2.492 16.078 1.00 0.00 38 LYS A O 17
ATOM 19148 N N . GLU A 1 39 ? -1.794 3.514 14.338 1.00 0.00 39 GLU A N 17
ATOM 19149 C CA . GLU A 1 39 ? -0.928 4.686 14.390 1.00 0.00 39 GLU A CA 17
ATOM 19150 C C . GLU A 1 39 ? -1.576 5.873 13.682 1.00 0.00 39 GLU A C 17
ATOM 19151 O O . GLU A 1 39 ? -2.698 5.774 13.186 1.00 0.00 39 GLU A O 17
ATOM 19163 N N . GLU A 1 40 ? -0.861 6.992 13.641 1.00 0.00 40 GLU A N 17
ATOM 19164 C CA . GLU A 1 40 ? -1.367 8.198 12.995 1.00 0.00 40 GLU A CA 17
ATOM 19165 C C . GLU A 1 40 ? -1.167 8.130 11.484 1.00 0.00 40 GLU A C 17
ATOM 19166 O O . GLU A 1 40 ? -2.029 8.551 10.713 1.00 0.00 40 GLU A O 17
ATOM 19178 N N . GLY A 1 41 ? -0.022 7.598 11.067 1.00 0.00 41 GLY A N 17
ATOM 19179 C CA . GLY A 1 41 ? 0.272 7.486 9.650 1.00 0.00 41 GLY A CA 17
ATOM 19180 C C . GLY A 1 41 ? 1.134 6.281 9.331 1.00 0.00 41 GLY A C 17
ATOM 19181 O O . GLY A 1 41 ? 1.625 6.140 8.211 1.00 0.00 41 GLY A O 17
ATOM 19185 N N . TRP A 1 42 ? 1.319 5.410 10.317 1.00 0.00 42 TRP A N 17
ATOM 19186 C CA . TRP A 1 42 ? 2.131 4.212 10.135 1.00 0.00 42 TRP A CA 17
ATOM 19187 C C . TRP A 1 42 ? 1.249 2.984 9.934 1.00 0.00 42 TRP A C 17
ATOM 19188 O O . TRP A 1 42 ? 0.752 2.401 10.898 1.00 0.00 42 TRP A O 17
ATOM 19209 N N . TRP A 1 43 ? 1.061 2.596 8.678 1.00 0.00 43 TRP A N 17
ATOM 19210 C CA . TRP A 1 43 ? 0.239 1.436 8.352 1.00 0.00 43 TRP A CA 17
ATOM 19211 C C . TRP A 1 43 ? 1.108 0.214 8.075 1.00 0.00 43 TRP A C 17
ATOM 19212 O O . TRP A 1 43 ? 2.235 0.337 7.595 1.00 0.00 43 TRP A O 17
ATOM 19233 N N . PHE A 1 44 ? 0.577 -0.966 8.379 1.00 0.00 44 PHE A N 17
ATOM 19234 C CA . PHE A 1 44 ? 1.305 -2.211 8.163 1.00 0.00 44 PHE A CA 17
ATOM 19235 C C . PHE A 1 44 ? 0.545 -3.127 7.209 1.00 0.00 44 PHE A C 17
ATOM 19236 O O . PHE A 1 44 ? -0.665 -3.306 7.335 1.00 0.00 44 PHE A O 17
ATOM 19253 N N . GLY A 1 45 ? 1.266 -3.704 6.252 1.00 0.00 45 GLY A N 17
ATOM 19254 C CA . GLY A 1 45 ? 0.644 -4.594 5.289 1.00 0.00 45 GLY A CA 17
ATOM 19255 C C . GLY A 1 45 ? 1.601 -5.027 4.197 1.00 0.00 45 GLY A C 17
ATOM 19256 O O . GLY A 1 45 ? 2.767 -4.633 4.192 1.00 0.00 45 GLY A O 17
ATOM 19260 N N . SER A 1 46 ? 1.108 -5.841 3.269 1.00 0.00 46 SER A N 17
ATOM 19261 C CA . SER A 1 46 ? 1.930 -6.332 2.169 1.00 0.00 46 SER A CA 17
ATOM 19262 C C . SER A 1 46 ? 1.505 -5.699 0.848 1.00 0.00 46 SER A C 17
ATOM 19263 O O . SER A 1 46 ? 0.314 -5.598 0.549 1.00 0.00 46 SER A O 17
ATOM 19271 N N . LEU A 1 47 ? 2.487 -5.274 0.060 1.00 0.00 47 LEU A N 17
ATOM 19272 C CA . LEU A 1 47 ? 2.216 -4.649 -1.230 1.00 0.00 47 LEU A CA 17
ATOM 19273 C C . LEU A 1 47 ? 2.108 -5.699 -2.331 1.00 0.00 47 LEU A C 17
ATOM 19274 O O . LEU A 1 47 ? 1.013 -6.018 -2.793 1.00 0.00 47 LEU A O 17
ATOM 19290 N N . ASN A 1 48 ? 3.252 -6.234 -2.746 1.00 0.00 48 ASN A N 17
ATOM 19291 C CA . ASN A 1 48 ? 3.286 -7.250 -3.792 1.00 0.00 48 ASN A CA 17
ATOM 19292 C C . ASN A 1 48 ? 3.922 -8.539 -3.278 1.00 0.00 48 ASN A C 17
ATOM 19293 O O . ASN A 1 48 ? 4.756 -9.143 -3.952 1.00 0.00 48 ASN A O 17
ATOM 19304 N N . GLY A 1 49 ? 3.521 -8.954 -2.080 1.00 0.00 49 GLY A N 17
ATOM 19305 C CA . GLY A 1 49 ? 4.061 -10.168 -1.497 1.00 0.00 49 GLY A CA 17
ATOM 19306 C C . GLY A 1 49 ? 5.067 -9.885 -0.399 1.00 0.00 49 GLY A C 17
ATOM 19307 O O . GLY A 1 49 ? 5.624 -10.808 0.196 1.00 0.00 49 GLY A O 17
ATOM 19311 N N . LYS A 1 50 ? 5.303 -8.606 -0.130 1.00 0.00 50 LYS A N 17
ATOM 19312 C CA . LYS A 1 50 ? 6.250 -8.203 0.904 1.00 0.00 50 LYS A CA 17
ATOM 19313 C C . LYS A 1 50 ? 5.569 -7.332 1.955 1.00 0.00 50 LYS A C 17
ATOM 19314 O O . LYS A 1 50 ? 5.018 -6.277 1.641 1.00 0.00 50 LYS A O 17
ATOM 19333 N N . LYS A 1 51 ? 5.612 -7.780 3.206 1.00 0.00 51 LYS A N 17
ATOM 19334 C CA . LYS A 1 51 ? 5.002 -7.041 4.305 1.00 0.00 51 LYS A CA 17
ATOM 19335 C C . LYS A 1 51 ? 5.982 -6.029 4.890 1.00 0.00 51 LYS A C 17
ATOM 19336 O O . LYS A 1 51 ? 7.197 -6.204 4.801 1.00 0.00 51 LYS A O 17
ATOM 19355 N N . GLY A 1 52 ? 5.446 -4.970 5.490 1.00 0.00 52 GLY A N 17
ATOM 19356 C CA . GLY A 1 52 ? 6.288 -3.947 6.082 1.00 0.00 52 GLY A CA 17
ATOM 19357 C C . GLY A 1 52 ? 5.507 -2.708 6.473 1.00 0.00 52 GLY A C 17
ATOM 19358 O O . GLY A 1 52 ? 4.296 -2.636 6.261 1.00 0.00 52 GLY A O 17
ATOM 19362 N N . HIS A 1 53 ? 6.200 -1.730 7.047 1.00 0.00 53 HIS A N 17
ATOM 19363 C CA . HIS A 1 53 ? 5.563 -0.488 7.470 1.00 0.00 53 HIS A CA 17
ATOM 19364 C C . HIS A 1 53 ? 5.634 0.562 6.365 1.00 0.00 53 HIS A C 17
ATOM 19365 O O . HIS A 1 53 ? 6.663 0.717 5.707 1.00 0.00 53 HIS A O 17
ATOM 19380 N N . PHE A 1 54 ? 4.533 1.280 6.166 1.00 0.00 54 PHE A N 17
ATOM 19381 C CA . PHE A 1 54 ? 4.470 2.314 5.140 1.00 0.00 54 PHE A CA 17
ATOM 19382 C C . PHE A 1 54 ? 3.590 3.476 5.592 1.00 0.00 54 PHE A C 17
ATOM 19383 O O . PHE A 1 54 ? 2.691 3.322 6.420 1.00 0.00 54 PHE A O 17
ATOM 19400 N N . PRO A 1 55 ? 3.854 4.668 5.037 1.00 0.00 55 PRO A N 17
ATOM 19401 C CA . PRO A 1 55 ? 3.098 5.880 5.368 1.00 0.00 55 PRO A CA 17
ATOM 19402 C C . PRO A 1 55 ? 1.671 5.837 4.833 1.00 0.00 55 PRO A C 17
ATOM 19403 O O . PRO A 1 55 ? 1.440 5.458 3.685 1.00 0.00 55 PRO A O 17
ATOM 19414 N N . ALA A 1 56 ? 0.717 6.227 5.672 1.00 0.00 56 ALA A N 17
ATOM 19415 C CA . ALA A 1 56 ? -0.687 6.235 5.281 1.00 0.00 56 ALA A CA 17
ATOM 19416 C C . ALA A 1 56 ? -0.974 7.355 4.286 1.00 0.00 56 ALA A C 17
ATOM 19417 O O . ALA A 1 56 ? -1.543 7.120 3.221 1.00 0.00 56 ALA A O 17
ATOM 19424 N N . ALA A 1 57 ? -0.576 8.572 4.641 1.00 0.00 57 ALA A N 17
ATOM 19425 C CA . ALA A 1 57 ? -0.790 9.727 3.778 1.00 0.00 57 ALA A CA 17
ATOM 19426 C C . ALA A 1 57 ? -0.437 9.404 2.330 1.00 0.00 57 ALA A C 17
ATOM 19427 O O . ALA A 1 57 ? -0.919 10.055 1.403 1.00 0.00 57 ALA A O 17
ATOM 19434 N N . TYR A 1 58 ? 0.407 8.395 2.143 1.00 0.00 58 TYR A N 17
ATOM 19435 C CA . TYR A 1 58 ? 0.827 7.987 0.808 1.00 0.00 58 TYR A CA 17
ATOM 19436 C C . TYR A 1 58 ? -0.214 7.075 0.165 1.00 0.00 58 TYR A C 17
ATOM 19437 O O . TYR A 1 58 ? -0.438 7.126 -1.045 1.00 0.00 58 TYR A O 17
ATOM 19455 N N . VAL A 1 59 ? -0.847 6.242 0.983 1.00 0.00 59 VAL A N 17
ATOM 19456 C CA . VAL A 1 59 ? -1.866 5.319 0.496 1.00 0.00 59 VAL A CA 17
ATOM 19457 C C . VAL A 1 59 ? -3.263 5.784 0.890 1.00 0.00 59 VAL A C 17
ATOM 19458 O O . VAL A 1 59 ? -3.437 6.478 1.892 1.00 0.00 59 VAL A O 17
ATOM 19471 N N . GLU A 1 60 ? -4.256 5.398 0.096 1.00 0.00 60 GLU A N 17
ATOM 19472 C CA . GLU A 1 60 ? -5.639 5.777 0.362 1.00 0.00 60 GLU A CA 17
ATOM 19473 C C . GLU A 1 60 ? -6.532 4.543 0.459 1.00 0.00 60 GLU A C 17
ATOM 19474 O O . GLU A 1 60 ? -6.621 3.754 -0.481 1.00 0.00 60 GLU A O 17
ATOM 19486 N N . GLU A 1 61 ? -7.190 4.384 1.603 1.00 0.00 61 GLU A N 17
ATOM 19487 C CA . GLU A 1 61 ? -8.074 3.246 1.823 1.00 0.00 61 GLU A CA 17
ATOM 19488 C C . GLU A 1 61 ? -9.087 3.117 0.689 1.00 0.00 61 GLU A C 17
ATOM 19489 O O . GLU A 1 61 ? -9.661 4.109 0.237 1.00 0.00 61 GLU A O 17
ATOM 19501 N N . LEU A 1 62 ? -9.301 1.888 0.232 1.00 0.00 62 LEU A N 17
ATOM 19502 C CA . LEU A 1 62 ? -10.243 1.627 -0.850 1.00 0.00 62 LEU A CA 17
ATOM 19503 C C . LEU A 1 62 ? -11.265 0.572 -0.440 1.00 0.00 62 LEU A C 17
ATOM 19504 O O . LEU A 1 62 ? -10.992 -0.308 0.377 1.00 0.00 62 LEU A O 17
ATOM 19520 N N . PRO A 1 63 ? -12.472 0.659 -1.020 1.00 0.00 63 PRO A N 17
ATOM 19521 C CA . PRO A 1 63 ? -13.558 -0.282 -0.732 1.00 0.00 63 PRO A CA 17
ATOM 19522 C C . PRO A 1 63 ? -13.282 -1.674 -1.288 1.00 0.00 63 PRO A C 17
ATOM 19523 O O . PRO A 1 63 ? -12.464 -1.841 -2.193 1.00 0.00 63 PRO A O 17
ATOM 19534 N N . SER A 1 64 ? -13.971 -2.672 -0.743 1.00 0.00 64 SER A N 17
ATOM 19535 C CA . SER A 1 64 ? -13.797 -4.051 -1.183 1.00 0.00 64 SER A CA 17
ATOM 19536 C C . SER A 1 64 ? -13.532 -4.113 -2.684 1.00 0.00 64 SER A C 17
ATOM 19537 O O . SER A 1 64 ? -14.326 -3.621 -3.486 1.00 0.00 64 SER A O 17
ATOM 19545 N N . ASN A 1 65 ? -12.411 -4.721 -3.057 1.00 0.00 65 ASN A N 17
ATOM 19546 C CA . ASN A 1 65 ? -12.040 -4.847 -4.461 1.00 0.00 65 ASN A CA 17
ATOM 19547 C C . ASN A 1 65 ? -12.349 -6.247 -4.982 1.00 0.00 65 ASN A C 17
ATOM 19548 O O . ASN A 1 65 ? -12.772 -7.122 -4.226 1.00 0.00 65 ASN A O 17
ATOM 19559 N N . ALA A 1 66 ? -12.135 -6.452 -6.277 1.00 0.00 66 ALA A N 17
ATOM 19560 C CA . ALA A 1 66 ? -12.388 -7.746 -6.899 1.00 0.00 66 ALA A CA 17
ATOM 19561 C C . ALA A 1 66 ? -11.255 -8.725 -6.609 1.00 0.00 66 ALA A C 17
ATOM 19562 O O . ALA A 1 66 ? -10.148 -8.321 -6.255 1.00 0.00 66 ALA A O 17
ATOM 19569 N N . GLY A 1 67 ? -11.540 -10.015 -6.762 1.00 0.00 67 GLY A N 17
ATOM 19570 C CA . GLY A 1 67 ? -10.535 -11.031 -6.511 1.00 0.00 67 GLY A CA 17
ATOM 19571 C C . GLY A 1 67 ? -9.166 -10.630 -7.022 1.00 0.00 67 GLY A C 17
ATOM 19572 O O . GLY A 1 67 ? -9.041 -10.077 -8.114 1.00 0.00 67 GLY A O 17
ATOM 19576 N N . ASN A 1 68 ? -8.135 -10.909 -6.230 1.00 0.00 68 ASN A N 17
ATOM 19577 C CA . ASN A 1 68 ? -6.768 -10.571 -6.607 1.00 0.00 68 ASN A CA 17
ATOM 19578 C C . ASN A 1 68 ? -6.458 -11.057 -8.020 1.00 0.00 68 ASN A C 17
ATOM 19579 O O . ASN A 1 68 ? -5.974 -10.295 -8.859 1.00 0.00 68 ASN A O 17
ATOM 19590 N N . THR A 1 69 ? -6.741 -12.330 -8.278 1.00 0.00 69 THR A N 17
ATOM 19591 C CA . THR A 1 69 ? -6.492 -12.918 -9.588 1.00 0.00 69 THR A CA 17
ATOM 19592 C C . THR A 1 69 ? -7.595 -13.898 -9.969 1.00 0.00 69 THR A C 17
ATOM 19593 O O . THR A 1 69 ? -8.092 -14.646 -9.127 1.00 0.00 69 THR A O 17
ATOM 19604 N N . ALA A 1 70 ? -7.973 -13.891 -11.243 1.00 0.00 70 ALA A N 17
ATOM 19605 C CA . ALA A 1 70 ? -9.016 -14.783 -11.736 1.00 0.00 70 ALA A CA 17
ATOM 19606 C C . ALA A 1 70 ? -8.476 -16.192 -11.953 1.00 0.00 70 ALA A C 17
ATOM 19607 O O . ALA A 1 70 ? -7.782 -16.458 -12.934 1.00 0.00 70 ALA A O 17
ATOM 19614 N N . THR A 1 71 ? -8.798 -17.093 -11.030 1.00 0.00 71 THR A N 17
ATOM 19615 C CA . THR A 1 71 ? -8.344 -18.475 -11.119 1.00 0.00 71 THR A CA 17
ATOM 19616 C C . THR A 1 71 ? -9.472 -19.397 -11.567 1.00 0.00 71 THR A C 17
ATOM 19617 O O . THR A 1 71 ? -10.610 -19.270 -11.113 1.00 0.00 71 THR A O 17
ATOM 19628 N N . LYS A 1 72 ? -9.151 -20.327 -12.460 1.00 0.00 72 LYS A N 17
ATOM 19629 C CA . LYS A 1 72 ? -10.138 -21.273 -12.969 1.00 0.00 72 LYS A CA 17
ATOM 19630 C C . LYS A 1 72 ? -9.636 -22.707 -12.834 1.00 0.00 72 LYS A C 17
ATOM 19631 O O . LYS A 1 72 ? -8.444 -22.941 -12.634 1.00 0.00 72 LYS A O 17
ATOM 19650 N N . ALA A 1 73 ? -10.552 -23.663 -12.946 1.00 0.00 73 ALA A N 17
ATOM 19651 C CA . ALA A 1 73 ? -10.202 -25.074 -12.841 1.00 0.00 73 ALA A CA 17
ATOM 19652 C C . ALA A 1 73 ? -11.389 -25.962 -13.194 1.00 0.00 73 ALA A C 17
ATOM 19653 O O . ALA A 1 73 ? -12.384 -26.002 -12.470 1.00 0.00 73 ALA A O 17
ATOM 19660 N N . SER A 1 74 ? -11.278 -26.673 -14.312 1.00 0.00 74 SER A N 17
ATOM 19661 C CA . SER A 1 74 ? -12.346 -27.558 -14.764 1.00 0.00 74 SER A CA 17
ATOM 19662 C C . SER A 1 74 ? -12.728 -28.551 -13.670 1.00 0.00 74 SER A C 17
ATOM 19663 O O . SER A 1 74 ? -13.905 -28.721 -13.354 1.00 0.00 74 SER A O 17
ATOM 19671 N N . GLY A 1 75 ? -11.723 -29.204 -13.094 1.00 0.00 75 GLY A N 17
ATOM 19672 C CA . GLY A 1 75 ? -11.973 -30.172 -12.042 1.00 0.00 75 GLY A CA 17
ATOM 19673 C C . GLY A 1 75 ? -11.160 -29.894 -10.793 1.00 0.00 75 GLY A C 17
ATOM 19674 O O . GLY A 1 75 ? -10.050 -29.363 -10.855 1.00 0.00 75 GLY A O 17
ATOM 19678 N N . PRO A 1 76 ? -11.716 -30.255 -9.628 1.00 0.00 76 PRO A N 17
ATOM 19679 C CA . PRO A 1 76 ? -11.052 -30.050 -8.337 1.00 0.00 76 PRO A CA 17
ATOM 19680 C C . PRO A 1 76 ? -9.844 -30.962 -8.155 1.00 0.00 76 PRO A C 17
ATOM 19681 O O . PRO A 1 76 ? -9.586 -31.838 -8.980 1.00 0.00 76 PRO A O 17
ATOM 19692 N N . SER A 1 77 ? -9.106 -30.750 -7.070 1.00 0.00 77 SER A N 17
ATOM 19693 C CA . SER A 1 77 ? -7.922 -31.551 -6.782 1.00 0.00 77 SER A CA 17
ATOM 19694 C C . SER A 1 77 ? -8.224 -33.039 -6.930 1.00 0.00 77 SER A C 17
ATOM 19695 O O . SER A 1 77 ? -9.262 -33.521 -6.476 1.00 0.00 77 SER A O 17
ATOM 19703 N N . SER A 1 78 ? -7.309 -33.761 -7.569 1.00 0.00 78 SER A N 17
ATOM 19704 C CA . SER A 1 78 ? -7.478 -35.194 -7.781 1.00 0.00 78 SER A CA 17
ATOM 19705 C C . SER A 1 78 ? -6.346 -35.978 -7.124 1.00 0.00 78 SER A C 17
ATOM 19706 O O . SER A 1 78 ? -5.376 -35.399 -6.636 1.00 0.00 78 SER A O 17
ATOM 19714 N N . GLY A 1 79 ? -6.479 -37.301 -7.114 1.00 0.00 79 GLY A N 17
ATOM 19715 C CA . GLY A 1 79 ? -5.461 -38.144 -6.513 1.00 0.00 79 GLY A CA 17
ATOM 19716 C C . GLY A 1 79 ? -5.828 -38.586 -5.111 1.00 0.00 79 GLY A C 17
ATOM 19717 O O . GLY A 1 79 ? -5.354 -38.015 -4.129 1.00 0.00 79 GLY A O 17
ATOM 19721 N N . GLY A 1 1 ? -12.482 -14.586 -6.150 1.00 0.00 1 GLY A N 18
ATOM 19722 C CA . GLY A 1 1 ? -12.563 -13.624 -5.067 1.00 0.00 1 GLY A CA 18
ATOM 19723 C C . GLY A 1 1 ? -12.275 -14.246 -3.715 1.00 0.00 1 GLY A C 18
ATOM 19724 O O . GLY A 1 1 ? -12.381 -15.461 -3.549 1.00 0.00 1 GLY A O 18
ATOM 19728 N N . SER A 1 2 ? -11.908 -13.413 -2.748 1.00 0.00 2 SER A N 18
ATOM 19729 C CA . SER A 1 2 ? -11.598 -13.889 -1.405 1.00 0.00 2 SER A CA 18
ATOM 19730 C C . SER A 1 2 ? -12.677 -13.461 -0.414 1.00 0.00 2 SER A C 18
ATOM 19731 O O . SER A 1 2 ? -13.196 -12.347 -0.488 1.00 0.00 2 SER A O 18
ATOM 19739 N N . SER A 1 3 ? -13.008 -14.354 0.513 1.00 0.00 3 SER A N 18
ATOM 19740 C CA . SER A 1 3 ? -14.027 -14.071 1.517 1.00 0.00 3 SER A CA 18
ATOM 19741 C C . SER A 1 3 ? -13.503 -14.361 2.920 1.00 0.00 3 SER A C 18
ATOM 19742 O O . SER A 1 3 ? -12.566 -15.139 3.096 1.00 0.00 3 SER A O 18
ATOM 19750 N N . GLY A 1 4 ? -14.115 -13.728 3.917 1.00 0.00 4 GLY A N 18
ATOM 19751 C CA . GLY A 1 4 ? -13.697 -13.930 5.292 1.00 0.00 4 GLY A CA 18
ATOM 19752 C C . GLY A 1 4 ? -13.306 -12.635 5.975 1.00 0.00 4 GLY A C 18
ATOM 19753 O O . GLY A 1 4 ? -13.817 -11.568 5.636 1.00 0.00 4 GLY A O 18
ATOM 19757 N N . SER A 1 5 ? -12.397 -12.729 6.941 1.00 0.00 5 SER A N 18
ATOM 19758 C CA . SER A 1 5 ? -11.942 -11.556 7.678 1.00 0.00 5 SER A CA 18
ATOM 19759 C C . SER A 1 5 ? -10.786 -10.873 6.952 1.00 0.00 5 SER A C 18
ATOM 19760 O O . SER A 1 5 ? -9.792 -10.490 7.568 1.00 0.00 5 SER A O 18
ATOM 19768 N N . SER A 1 6 ? -10.926 -10.725 5.639 1.00 0.00 6 SER A N 18
ATOM 19769 C CA . SER A 1 6 ? -9.893 -10.093 4.827 1.00 0.00 6 SER A CA 18
ATOM 19770 C C . SER A 1 6 ? -9.567 -8.697 5.352 1.00 0.00 6 SER A C 18
ATOM 19771 O O . SER A 1 6 ? -10.412 -8.036 5.953 1.00 0.00 6 SER A O 18
ATOM 19779 N N . GLY A 1 7 ? -8.335 -8.257 5.119 1.00 0.00 7 GLY A N 18
ATOM 19780 C CA . GLY A 1 7 ? -7.918 -6.943 5.575 1.00 0.00 7 GLY A CA 18
ATOM 19781 C C . GLY A 1 7 ? -8.334 -5.840 4.622 1.00 0.00 7 GLY A C 18
ATOM 19782 O O . GLY A 1 7 ? -8.725 -6.107 3.485 1.00 0.00 7 GLY A O 18
ATOM 19786 N N . ARG A 1 8 ? -8.251 -4.598 5.085 1.00 0.00 8 ARG A N 18
ATOM 19787 C CA . ARG A 1 8 ? -8.624 -3.450 4.267 1.00 0.00 8 ARG A CA 18
ATOM 19788 C C . ARG A 1 8 ? -7.628 -3.247 3.129 1.00 0.00 8 ARG A C 18
ATOM 19789 O O . ARG A 1 8 ? -6.492 -3.718 3.192 1.00 0.00 8 ARG A O 18
ATOM 19810 N N . LEU A 1 9 ? -8.062 -2.542 2.090 1.00 0.00 9 LEU A N 18
ATOM 19811 C CA . LEU A 1 9 ? -7.208 -2.276 0.937 1.00 0.00 9 LEU A CA 18
ATOM 19812 C C . LEU A 1 9 ? -6.986 -0.777 0.759 1.00 0.00 9 LEU A C 18
ATOM 19813 O O . LEU A 1 9 ? -7.719 0.040 1.316 1.00 0.00 9 LEU A O 18
ATOM 19829 N N . CYS A 1 10 ? -5.971 -0.424 -0.022 1.00 0.00 10 CYS A N 18
ATOM 19830 C CA . CYS A 1 10 ? -5.652 0.977 -0.275 1.00 0.00 10 CYS A CA 18
ATOM 19831 C C . CYS A 1 10 ? -4.775 1.120 -1.515 1.00 0.00 10 CYS A C 18
ATOM 19832 O O . CYS A 1 10 ? -4.076 0.184 -1.906 1.00 0.00 10 CYS A O 18
ATOM 19840 N N . LYS A 1 11 ? -4.818 2.296 -2.131 1.00 0.00 11 LYS A N 18
ATOM 19841 C CA . LYS A 1 11 ? -4.029 2.563 -3.328 1.00 0.00 11 LYS A CA 18
ATOM 19842 C C . LYS A 1 11 ? -2.941 3.594 -3.043 1.00 0.00 11 LYS A C 18
ATOM 19843 O O . LYS A 1 11 ? -3.216 4.669 -2.511 1.00 0.00 11 LYS A O 18
ATOM 19862 N N . ALA A 1 12 ? -1.706 3.259 -3.403 1.00 0.00 12 ALA A N 18
ATOM 19863 C CA . ALA A 1 12 ? -0.579 4.157 -3.189 1.00 0.00 12 ALA A CA 18
ATOM 19864 C C . ALA A 1 12 ? -0.661 5.371 -4.109 1.00 0.00 12 ALA A C 18
ATOM 19865 O O . ALA A 1 12 ? -0.307 5.295 -5.286 1.00 0.00 12 ALA A O 18
ATOM 19872 N N . LEU A 1 13 ? -1.132 6.488 -3.566 1.00 0.00 13 LEU A N 18
ATOM 19873 C CA . LEU A 1 13 ? -1.262 7.718 -4.339 1.00 0.00 13 LEU A CA 18
ATOM 19874 C C . LEU A 1 13 ? 0.105 8.232 -4.779 1.00 0.00 13 LEU A C 18
ATOM 19875 O O . LEU A 1 13 ? 0.228 8.897 -5.807 1.00 0.00 13 LEU A O 18
ATOM 19891 N N . TYR A 1 14 ? 1.130 7.918 -3.994 1.00 0.00 14 TYR A N 18
ATOM 19892 C CA . TYR A 1 14 ? 2.489 8.348 -4.302 1.00 0.00 14 TYR A CA 18
ATOM 19893 C C . TYR A 1 14 ? 3.495 7.248 -3.978 1.00 0.00 14 TYR A C 18
ATOM 19894 O O . TYR A 1 14 ? 3.384 6.572 -2.955 1.00 0.00 14 TYR A O 18
ATOM 19912 N N . SER A 1 15 ? 4.478 7.076 -4.856 1.00 0.00 15 SER A N 18
ATOM 19913 C CA . SER A 1 15 ? 5.503 6.057 -4.666 1.00 0.00 15 SER A CA 18
ATOM 19914 C C . SER A 1 15 ? 6.326 6.341 -3.413 1.00 0.00 15 SER A C 18
ATOM 19915 O O . SER A 1 15 ? 6.483 7.493 -3.008 1.00 0.00 15 SER A O 18
ATOM 19923 N N . PHE A 1 16 ? 6.849 5.282 -2.804 1.00 0.00 16 PHE A N 18
ATOM 19924 C CA . PHE A 1 16 ? 7.656 5.416 -1.596 1.00 0.00 16 PHE A CA 18
ATOM 19925 C C . PHE A 1 16 ? 8.843 4.458 -1.626 1.00 0.00 16 PHE A C 18
ATOM 19926 O O . PHE A 1 16 ? 8.739 3.342 -2.134 1.00 0.00 16 PHE A O 18
ATOM 19943 N N . GLN A 1 17 ? 9.969 4.903 -1.078 1.00 0.00 17 GLN A N 18
ATOM 19944 C CA . GLN A 1 17 ? 11.176 4.086 -1.043 1.00 0.00 17 GLN A CA 18
ATOM 19945 C C . GLN A 1 17 ? 11.517 3.680 0.387 1.00 0.00 17 GLN A C 18
ATOM 19946 O O . GLN A 1 17 ? 11.876 4.519 1.212 1.00 0.00 17 GLN A O 18
ATOM 19960 N N . ALA A 1 18 ? 11.401 2.388 0.674 1.00 0.00 18 ALA A N 18
ATOM 19961 C CA . ALA A 1 18 ? 11.698 1.870 2.003 1.00 0.00 18 ALA A CA 18
ATOM 19962 C C . ALA A 1 18 ? 13.197 1.904 2.283 1.00 0.00 18 ALA A C 18
ATOM 19963 O O . ALA A 1 18 ? 13.929 0.991 1.902 1.00 0.00 18 ALA A O 18
ATOM 19970 N N . ARG A 1 19 ? 13.646 2.962 2.950 1.00 0.00 19 ARG A N 18
ATOM 19971 C CA . ARG A 1 19 ? 15.058 3.115 3.279 1.00 0.00 19 ARG A CA 18
ATOM 19972 C C . ARG A 1 19 ? 15.630 1.815 3.836 1.00 0.00 19 ARG A C 18
ATOM 19973 O O . ARG A 1 19 ? 16.785 1.475 3.581 1.00 0.00 19 ARG A O 18
ATOM 19994 N N . GLN A 1 20 ? 14.814 1.094 4.598 1.00 0.00 20 GLN A N 18
ATOM 19995 C CA . GLN A 1 20 ? 15.241 -0.168 5.192 1.00 0.00 20 GLN A CA 18
ATOM 19996 C C . GLN A 1 20 ? 14.180 -1.246 4.999 1.00 0.00 20 GLN A C 18
ATOM 19997 O O . GLN A 1 20 ? 13.095 -0.979 4.481 1.00 0.00 20 GLN A O 18
ATOM 20011 N N . ASP A 1 21 ? 14.500 -2.465 5.418 1.00 0.00 21 ASP A N 18
ATOM 20012 C CA . ASP A 1 21 ? 13.574 -3.585 5.292 1.00 0.00 21 ASP A CA 18
ATOM 20013 C C . ASP A 1 21 ? 12.319 -3.349 6.126 1.00 0.00 21 ASP A C 18
ATOM 20014 O O . ASP A 1 21 ? 11.206 -3.644 5.689 1.00 0.00 21 ASP A O 18
ATOM 20023 N N . ASP A 1 22 ? 12.505 -2.815 7.328 1.00 0.00 22 ASP A N 18
ATOM 20024 C CA . ASP A 1 22 ? 11.388 -2.538 8.223 1.00 0.00 22 ASP A CA 18
ATOM 20025 C C . ASP A 1 22 ? 10.239 -1.876 7.470 1.00 0.00 22 ASP A C 18
ATOM 20026 O O . ASP A 1 22 ? 9.087 -2.295 7.582 1.00 0.00 22 ASP A O 18
ATOM 20035 N N . GLU A 1 23 ? 10.560 -0.838 6.703 1.00 0.00 23 GLU A N 18
ATOM 20036 C CA . GLU A 1 23 ? 9.554 -0.117 5.933 1.00 0.00 23 GLU A CA 18
ATOM 20037 C C . GLU A 1 23 ? 9.120 -0.925 4.714 1.00 0.00 23 GLU A C 18
ATOM 20038 O O . GLU A 1 23 ? 9.649 -2.005 4.449 1.00 0.00 23 GLU A O 18
ATOM 20050 N N . LEU A 1 24 ? 8.152 -0.394 3.975 1.00 0.00 24 LEU A N 18
ATOM 20051 C CA . LEU A 1 24 ? 7.644 -1.065 2.783 1.00 0.00 24 LEU A CA 18
ATOM 20052 C C . LEU A 1 24 ? 7.607 -0.110 1.594 1.00 0.00 24 LEU A C 18
ATOM 20053 O O . LEU A 1 24 ? 7.050 0.983 1.682 1.00 0.00 24 LEU A O 18
ATOM 20069 N N . ASN A 1 25 ? 8.202 -0.532 0.483 1.00 0.00 25 ASN A N 18
ATOM 20070 C CA . ASN A 1 25 ? 8.235 0.286 -0.724 1.00 0.00 25 ASN A CA 18
ATOM 20071 C C . ASN A 1 25 ? 6.833 0.467 -1.297 1.00 0.00 25 ASN A C 18
ATOM 20072 O O . ASN A 1 25 ? 5.926 -0.316 -1.008 1.00 0.00 25 ASN A O 18
ATOM 20083 N N . LEU A 1 26 ? 6.662 1.502 -2.112 1.00 0.00 26 LEU A N 18
ATOM 20084 C CA . LEU A 1 26 ? 5.370 1.786 -2.727 1.00 0.00 26 LEU A CA 18
ATOM 20085 C C . LEU A 1 26 ? 5.550 2.417 -4.104 1.00 0.00 26 LEU A C 18
ATOM 20086 O O . LEU A 1 26 ? 6.632 2.898 -4.440 1.00 0.00 26 LEU A O 18
ATOM 20102 N N . GLU A 1 27 ? 4.482 2.413 -4.895 1.00 0.00 27 GLU A N 18
ATOM 20103 C CA . GLU A 1 27 ? 4.523 2.986 -6.236 1.00 0.00 27 GLU A CA 18
ATOM 20104 C C . GLU A 1 27 ? 3.145 3.494 -6.652 1.00 0.00 27 GLU A C 18
ATOM 20105 O O . GLU A 1 27 ? 2.123 2.891 -6.325 1.00 0.00 27 GLU A O 18
ATOM 20117 N N . LYS A 1 28 ? 3.126 4.608 -7.376 1.00 0.00 28 LYS A N 18
ATOM 20118 C CA . LYS A 1 28 ? 1.876 5.199 -7.839 1.00 0.00 28 LYS A CA 18
ATOM 20119 C C . LYS A 1 28 ? 0.978 4.143 -8.474 1.00 0.00 28 LYS A C 18
ATOM 20120 O O . LYS A 1 28 ? 1.267 3.639 -9.559 1.00 0.00 28 LYS A O 18
ATOM 20139 N N . GLY A 1 29 ? -0.114 3.813 -7.792 1.00 0.00 29 GLY A N 18
ATOM 20140 C CA . GLY A 1 29 ? -1.039 2.819 -8.306 1.00 0.00 29 GLY A CA 18
ATOM 20141 C C . GLY A 1 29 ? -0.731 1.424 -7.801 1.00 0.00 29 GLY A C 18
ATOM 20142 O O . GLY A 1 29 ? -0.859 0.447 -8.538 1.00 0.00 29 GLY A O 18
ATOM 20146 N N . ASP A 1 30 ? -0.321 1.330 -6.540 1.00 0.00 30 ASP A N 18
ATOM 20147 C CA . ASP A 1 30 ? 0.007 0.044 -5.937 1.00 0.00 30 ASP A CA 18
ATOM 20148 C C . ASP A 1 30 ? -0.988 -0.310 -4.836 1.00 0.00 30 ASP A C 18
ATOM 20149 O O . ASP A 1 30 ? -1.182 0.456 -3.892 1.00 0.00 30 ASP A O 18
ATOM 20158 N N . ILE A 1 31 ? -1.616 -1.474 -4.965 1.00 0.00 31 ILE A N 18
ATOM 20159 C CA . ILE A 1 31 ? -2.590 -1.929 -3.982 1.00 0.00 31 ILE A CA 18
ATOM 20160 C C . ILE A 1 31 ? -1.914 -2.701 -2.854 1.00 0.00 31 ILE A C 18
ATOM 20161 O O . ILE A 1 31 ? -1.275 -3.727 -3.086 1.00 0.00 31 ILE A O 18
ATOM 20177 N N . VAL A 1 32 ? -2.062 -2.2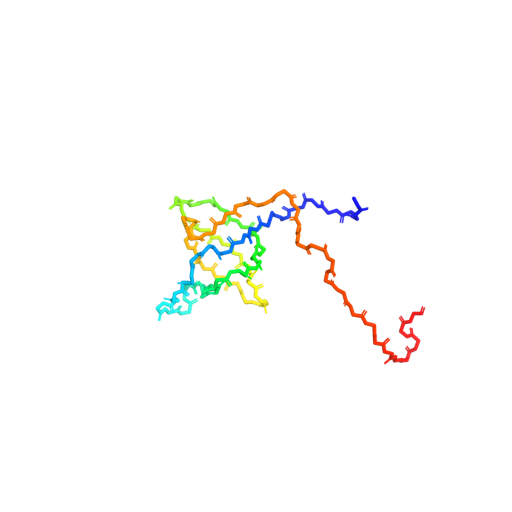02 -1.631 1.00 0.00 32 VAL A N 18
ATOM 20178 C CA . VAL A 1 32 ? -1.468 -2.847 -0.466 1.00 0.00 32 VAL A CA 18
ATOM 20179 C C . VAL A 1 32 ? -2.539 -3.471 0.422 1.00 0.00 32 VAL A C 18
ATOM 20180 O O . VAL A 1 32 ? -3.662 -2.972 0.501 1.00 0.00 32 VAL A O 18
ATOM 20193 N N . ILE A 1 33 ? -2.183 -4.564 1.089 1.00 0.00 33 ILE A N 18
ATOM 20194 C CA . ILE A 1 33 ? -3.114 -5.255 1.973 1.00 0.00 33 ILE A CA 18
ATOM 20195 C C . ILE A 1 33 ? -2.985 -4.752 3.407 1.00 0.00 33 ILE A C 18
ATOM 20196 O O . ILE A 1 33 ? -2.089 -5.167 4.143 1.00 0.00 33 ILE A O 18
ATOM 20212 N N . ILE A 1 34 ? -3.888 -3.859 3.799 1.00 0.00 34 ILE A N 18
ATOM 20213 C CA . ILE A 1 34 ? -3.877 -3.303 5.146 1.00 0.00 34 ILE A CA 18
ATOM 20214 C C . ILE A 1 34 ? -4.000 -4.402 6.195 1.00 0.00 34 ILE A C 18
ATOM 20215 O O . ILE A 1 34 ? -5.083 -4.942 6.421 1.00 0.00 34 ILE A O 18
ATOM 20231 N N . HIS A 1 35 ? -2.882 -4.728 6.837 1.00 0.00 35 HIS A N 18
ATOM 20232 C CA . HIS A 1 35 ? -2.864 -5.762 7.865 1.00 0.00 35 HIS A CA 18
ATOM 20233 C C . HIS A 1 35 ? -3.205 -5.175 9.232 1.00 0.00 35 HIS A C 18
ATOM 20234 O O . HIS A 1 35 ? -4.084 -5.677 9.931 1.00 0.00 35 HIS A O 18
ATOM 20249 N N . GLU A 1 36 ? -2.503 -4.109 9.604 1.00 0.00 36 GLU A N 18
ATOM 20250 C CA . GLU A 1 36 ? -2.732 -3.455 10.888 1.00 0.00 36 GLU A CA 18
ATOM 20251 C C . GLU A 1 36 ? -2.399 -1.968 10.808 1.00 0.00 36 GLU A C 18
ATOM 20252 O O . GLU A 1 36 ? -1.350 -1.582 10.292 1.00 0.00 36 GLU A O 18
ATOM 20264 N N . LYS A 1 37 ? -3.300 -1.138 11.322 1.00 0.00 37 LYS A N 18
ATOM 20265 C CA . LYS A 1 37 ? -3.104 0.307 11.311 1.00 0.00 37 LYS A CA 18
ATOM 20266 C C . LYS A 1 37 ? -3.241 0.885 12.716 1.00 0.00 37 LYS A C 18
ATOM 20267 O O . LYS A 1 37 ? -3.783 1.976 12.899 1.00 0.00 37 LYS A O 18
ATOM 20286 N N . LYS A 1 38 ? -2.747 0.149 13.705 1.00 0.00 38 LYS A N 18
ATOM 20287 C CA . LYS A 1 38 ? -2.812 0.590 15.094 1.00 0.00 38 LYS A CA 18
ATOM 20288 C C . LYS A 1 38 ? -2.106 1.930 15.273 1.00 0.00 38 LYS A C 18
ATOM 20289 O O . LYS A 1 38 ? -2.304 2.616 16.275 1.00 0.00 38 LYS A O 18
ATOM 20308 N N . GLU A 1 39 ? -1.284 2.296 14.295 1.00 0.00 39 GLU A N 18
ATOM 20309 C CA . GLU A 1 39 ? -0.549 3.555 14.346 1.00 0.00 39 GLU A CA 18
ATOM 20310 C C . GLU A 1 39 ? -1.303 4.655 13.604 1.00 0.00 39 GLU A C 18
ATOM 20311 O O . GLU A 1 39 ? -2.099 4.379 12.707 1.00 0.00 39 GLU A O 18
ATOM 20323 N N . GLU A 1 40 ? -1.046 5.902 13.987 1.00 0.00 40 GLU A N 18
ATOM 20324 C CA . GLU A 1 40 ? -1.702 7.043 13.359 1.00 0.00 40 GLU A CA 18
ATOM 20325 C C . GLU A 1 40 ? -1.562 6.984 11.841 1.00 0.00 40 GLU A C 18
ATOM 20326 O O . GLU A 1 40 ? -2.554 6.910 11.118 1.00 0.00 40 GLU A O 18
ATOM 20338 N N . GLY A 1 41 ? -0.321 7.017 11.365 1.00 0.00 41 GLY A N 18
ATOM 20339 C CA . GLY A 1 41 ? -0.073 6.967 9.936 1.00 0.00 41 GLY A CA 18
ATOM 20340 C C . GLY A 1 41 ? 0.674 5.715 9.520 1.00 0.00 41 GLY A C 18
ATOM 20341 O O . GLY A 1 41 ? 0.433 5.169 8.443 1.00 0.00 41 GLY A O 18
ATOM 20345 N N . TRP A 1 42 ? 1.582 5.259 10.375 1.00 0.00 42 TRP A N 18
ATOM 20346 C CA . TRP A 1 42 ? 2.368 4.064 10.090 1.00 0.00 42 TRP A CA 18
ATOM 20347 C C . TRP A 1 42 ? 1.463 2.858 9.863 1.00 0.00 42 TRP A C 18
ATOM 20348 O O . TRP A 1 42 ? 1.015 2.220 10.816 1.00 0.00 42 TRP A O 18
ATOM 20369 N N . TRP A 1 43 ? 1.197 2.553 8.599 1.00 0.00 43 TRP A N 18
ATOM 20370 C CA . TRP A 1 43 ? 0.345 1.422 8.248 1.00 0.00 43 TRP A CA 18
ATOM 20371 C C . TRP A 1 43 ? 1.178 0.174 7.982 1.00 0.00 43 TRP A C 18
ATOM 20372 O O . TRP A 1 43 ? 2.279 0.255 7.437 1.00 0.00 43 TRP A O 18
ATOM 20393 N N . PHE A 1 44 ? 0.646 -0.981 8.368 1.00 0.00 44 PHE A N 18
ATOM 20394 C CA . PHE A 1 44 ? 1.342 -2.247 8.171 1.00 0.00 44 PHE A CA 18
ATOM 20395 C C . PHE A 1 44 ? 0.551 -3.164 7.243 1.00 0.00 44 PHE A C 18
ATOM 20396 O O . PHE A 1 44 ? -0.653 -3.351 7.416 1.00 0.00 44 PHE A O 18
ATOM 20413 N N . GLY A 1 45 ? 1.237 -3.734 6.257 1.00 0.00 45 GLY A N 18
ATOM 20414 C CA . GLY A 1 45 ? 0.583 -4.624 5.316 1.00 0.00 45 GLY A CA 18
ATOM 20415 C C . GLY A 1 45 ? 1.519 -5.106 4.226 1.00 0.00 45 GLY A C 18
ATOM 20416 O O . GLY A 1 45 ? 2.660 -4.651 4.133 1.00 0.00 45 GLY A O 18
ATOM 20420 N N . SER A 1 46 ? 1.039 -6.030 3.400 1.00 0.00 46 SER A N 18
ATOM 20421 C CA . SER A 1 46 ? 1.843 -6.577 2.314 1.00 0.00 46 SER A CA 18
ATOM 20422 C C . SER A 1 46 ? 1.406 -6.002 0.971 1.00 0.00 46 SER A C 18
ATOM 20423 O O . SER A 1 46 ? 0.257 -6.164 0.557 1.00 0.00 46 SER A O 18
ATOM 20431 N N . LEU A 1 47 ? 2.331 -5.330 0.293 1.00 0.00 47 LEU A N 18
ATOM 20432 C CA . LEU A 1 47 ? 2.043 -4.730 -1.005 1.00 0.00 47 LEU A CA 18
ATOM 20433 C C . LEU A 1 47 ? 1.877 -5.803 -2.076 1.00 0.00 47 LEU A C 18
ATOM 20434 O O . LEU A 1 47 ? 0.762 -6.104 -2.500 1.00 0.00 47 LEU A O 18
ATOM 20450 N N . ASN A 1 48 ? 2.995 -6.378 -2.508 1.00 0.00 48 ASN A N 18
ATOM 20451 C CA . ASN A 1 48 ? 2.974 -7.419 -3.529 1.00 0.00 48 ASN A CA 18
ATOM 20452 C C . ASN A 1 48 ? 3.639 -8.694 -3.020 1.00 0.00 48 ASN A C 18
ATOM 20453 O O . ASN A 1 48 ? 4.371 -9.359 -3.751 1.00 0.00 48 ASN A O 18
ATOM 20464 N N . GLY A 1 49 ? 3.378 -9.029 -1.760 1.00 0.00 49 GLY A N 18
ATOM 20465 C CA . GLY A 1 49 ? 3.958 -10.223 -1.174 1.00 0.00 49 GLY A CA 18
ATOM 20466 C C . GLY A 1 49 ? 4.979 -9.904 -0.100 1.00 0.00 49 GLY A C 18
ATOM 20467 O O . GLY A 1 49 ? 5.533 -10.807 0.528 1.00 0.00 49 GLY A O 18
ATOM 20471 N N . LYS A 1 50 ? 5.230 -8.617 0.112 1.00 0.00 50 LYS A N 18
ATOM 20472 C CA . LYS A 1 50 ? 6.192 -8.180 1.118 1.00 0.00 50 LYS A CA 18
ATOM 20473 C C . LYS A 1 50 ? 5.531 -7.260 2.139 1.00 0.00 50 LYS A C 18
ATOM 20474 O O . LYS A 1 50 ? 5.017 -6.196 1.791 1.00 0.00 50 LYS A O 18
ATOM 20493 N N . LYS A 1 51 ? 5.548 -7.675 3.401 1.00 0.00 51 LYS A N 18
ATOM 20494 C CA . LYS A 1 51 ? 4.954 -6.887 4.474 1.00 0.00 51 LYS A CA 18
ATOM 20495 C C . LYS A 1 51 ? 5.967 -5.907 5.056 1.00 0.00 51 LYS A C 18
ATOM 20496 O O . LYS A 1 51 ? 7.174 -6.135 4.991 1.00 0.00 51 LYS A O 18
ATOM 20515 N N . GLY A 1 52 ? 5.468 -4.814 5.626 1.00 0.00 52 GLY A N 18
ATOM 20516 C CA . GLY A 1 52 ? 6.344 -3.817 6.212 1.00 0.00 52 GLY A CA 18
ATOM 20517 C C . GLY A 1 52 ? 5.586 -2.605 6.719 1.00 0.00 52 GLY A C 18
ATOM 20518 O O . GLY A 1 52 ? 4.355 -2.595 6.731 1.00 0.00 52 GLY A O 18
ATOM 20522 N N . HIS A 1 53 ? 6.323 -1.582 7.139 1.00 0.00 53 HIS A N 18
ATOM 20523 C CA . HIS A 1 53 ? 5.712 -0.360 7.651 1.00 0.00 53 HIS A CA 18
ATOM 20524 C C . HIS A 1 53 ? 5.753 0.748 6.603 1.00 0.00 53 HIS A C 18
ATOM 20525 O O . HIS A 1 53 ? 6.827 1.206 6.211 1.00 0.00 53 HIS A O 18
ATOM 20540 N N . PHE A 1 54 ? 4.578 1.174 6.153 1.00 0.00 54 PHE A N 18
ATOM 20541 C CA . PHE A 1 54 ? 4.480 2.227 5.149 1.00 0.00 54 PHE A CA 18
ATOM 20542 C C . PHE A 1 54 ? 3.581 3.360 5.635 1.00 0.00 54 PHE A C 18
ATOM 20543 O O . PHE A 1 54 ? 2.689 3.168 6.461 1.00 0.00 54 PHE A O 18
ATOM 20560 N N . PRO A 1 55 ? 3.821 4.571 5.111 1.00 0.00 55 PRO A N 18
ATOM 20561 C CA . PRO A 1 55 ? 3.045 5.760 5.477 1.00 0.00 55 PRO A CA 18
ATOM 20562 C C . PRO A 1 55 ? 1.617 5.705 4.946 1.00 0.00 55 PRO A C 18
ATOM 20563 O O . PRO A 1 55 ? 1.360 5.137 3.885 1.00 0.00 55 PRO A O 18
ATOM 20574 N N . ALA A 1 56 ? 0.691 6.300 5.691 1.00 0.00 56 ALA A N 18
ATOM 20575 C CA . ALA A 1 56 ? -0.711 6.321 5.293 1.00 0.00 56 ALA A CA 18
ATOM 20576 C C . ALA A 1 56 ? -0.989 7.462 4.319 1.00 0.00 56 ALA A C 18
ATOM 20577 O O . ALA A 1 56 ? -1.658 7.274 3.303 1.00 0.00 56 ALA A O 18
ATOM 20584 N N . ALA A 1 57 ? -0.471 8.644 4.637 1.00 0.00 57 ALA A N 18
ATOM 20585 C CA . ALA A 1 57 ? -0.663 9.814 3.789 1.00 0.00 57 ALA A CA 18
ATOM 20586 C C . ALA A 1 57 ? -0.288 9.511 2.342 1.00 0.00 57 ALA A C 18
ATOM 20587 O O . ALA A 1 57 ? -0.661 10.245 1.427 1.00 0.00 57 ALA A O 18
ATOM 20594 N N . TYR A 1 58 ? 0.451 8.425 2.143 1.00 0.00 58 TYR A N 18
ATOM 20595 C CA . TYR A 1 58 ? 0.879 8.027 0.807 1.00 0.00 58 TYR A CA 18
ATOM 20596 C C . TYR A 1 58 ? -0.167 7.137 0.142 1.00 0.00 58 TYR A C 18
ATOM 20597 O O . TYR A 1 58 ? -0.344 7.171 -1.075 1.00 0.00 58 TYR A O 18
ATOM 20615 N N . VAL A 1 59 ? -0.857 6.341 0.952 1.00 0.00 59 VAL A N 18
ATOM 20616 C CA . VAL A 1 59 ? -1.888 5.442 0.445 1.00 0.00 59 VAL A CA 18
ATOM 20617 C C . VAL A 1 59 ? -3.278 5.912 0.859 1.00 0.00 59 VAL A C 18
ATOM 20618 O O . VAL A 1 59 ? -3.423 6.722 1.773 1.00 0.00 59 VAL A O 18
ATOM 20631 N N . GLU A 1 60 ? -4.297 5.396 0.179 1.00 0.00 60 GLU A N 18
ATOM 20632 C CA . GLU A 1 60 ? -5.677 5.763 0.477 1.00 0.00 60 GLU A CA 18
ATOM 20633 C C . GLU A 1 60 ? -6.580 4.533 0.469 1.00 0.00 60 GLU A C 18
ATOM 20634 O O . GLU A 1 60 ? -6.671 3.823 -0.532 1.00 0.00 60 GLU A O 18
ATOM 20646 N N . GLU A 1 61 ? -7.246 4.288 1.594 1.00 0.00 61 GLU A N 18
ATOM 20647 C CA . GLU A 1 61 ? -8.141 3.144 1.717 1.00 0.00 61 GLU A CA 18
ATOM 20648 C C . GLU A 1 61 ? -9.189 3.151 0.608 1.00 0.00 61 GLU A C 18
ATOM 20649 O O . GLU A 1 61 ? -9.755 4.195 0.279 1.00 0.00 61 GLU A O 18
ATOM 20661 N N . LEU A 1 62 ? -9.443 1.980 0.035 1.00 0.00 62 LEU A N 18
ATOM 20662 C CA . LEU A 1 62 ? -10.423 1.849 -1.038 1.00 0.00 62 LEU A CA 18
ATOM 20663 C C . LEU A 1 62 ? -11.411 0.727 -0.739 1.00 0.00 62 LEU A C 18
ATOM 20664 O O . LEU A 1 62 ? -11.086 -0.262 -0.082 1.00 0.00 62 LEU A O 18
ATOM 20680 N N . PRO A 1 63 ? -12.648 0.880 -1.235 1.00 0.00 63 PRO A N 18
ATOM 20681 C CA . PRO A 1 63 ? -13.709 -0.112 -1.036 1.00 0.00 63 PRO A CA 18
ATOM 20682 C C . PRO A 1 63 ? -13.452 -1.400 -1.812 1.00 0.00 63 PRO A C 18
ATOM 20683 O O . PRO A 1 63 ? -13.864 -2.481 -1.394 1.00 0.00 63 PRO A O 18
ATOM 20694 N N . SER A 1 64 ? -12.766 -1.275 -2.944 1.00 0.00 64 SER A N 18
ATOM 20695 C CA . SER A 1 64 ? -12.457 -2.429 -3.781 1.00 0.00 64 SER A CA 18
ATOM 20696 C C . SER A 1 64 ? -12.077 -3.634 -2.925 1.00 0.00 64 SER A C 18
ATOM 20697 O O . SER A 1 64 ? -11.715 -3.491 -1.758 1.00 0.00 64 SER A O 18
ATOM 20705 N N . ASN A 1 65 ? -12.162 -4.822 -3.516 1.00 0.00 65 ASN A N 18
ATOM 20706 C CA . ASN A 1 65 ? -11.828 -6.053 -2.809 1.00 0.00 65 ASN A CA 18
ATOM 20707 C C . ASN A 1 65 ? -12.561 -6.128 -1.473 1.00 0.00 65 ASN A C 18
ATOM 20708 O O . ASN A 1 65 ? -11.988 -6.531 -0.461 1.00 0.00 65 ASN A O 18
ATOM 20719 N N . ALA A 1 66 ? -13.832 -5.739 -1.478 1.00 0.00 66 ALA A N 18
ATOM 20720 C CA . ALA A 1 66 ? -14.644 -5.766 -0.268 1.00 0.00 66 ALA A CA 18
ATOM 20721 C C . ALA A 1 66 ? -16.131 -5.744 -0.605 1.00 0.00 66 ALA A C 18
ATOM 20722 O O . ALA A 1 66 ? -16.527 -5.303 -1.683 1.00 0.00 66 ALA A O 18
ATOM 20729 N N . GLY A 1 67 ? -16.951 -6.224 0.326 1.00 0.00 67 GLY A N 18
ATOM 20730 C CA . GLY A 1 67 ? -18.385 -6.251 0.108 1.00 0.00 67 GLY A CA 18
ATOM 20731 C C . GLY A 1 67 ? -19.153 -5.553 1.213 1.00 0.00 67 GLY A C 18
ATOM 20732 O O . GLY A 1 67 ? -18.561 -5.053 2.169 1.00 0.00 67 GLY A O 18
ATOM 20736 N N . ASN A 1 68 ? -20.475 -5.517 1.082 1.00 0.00 68 ASN A N 18
ATOM 20737 C CA . ASN A 1 68 ? -21.325 -4.872 2.077 1.00 0.00 68 ASN A CA 18
ATOM 20738 C C . ASN A 1 68 ? -22.676 -5.573 2.174 1.00 0.00 68 ASN A C 18
ATOM 20739 O O . ASN A 1 68 ? -23.100 -6.262 1.245 1.00 0.00 68 ASN A O 18
ATOM 20750 N N . THR A 1 69 ? -23.351 -5.393 3.305 1.00 0.00 69 THR A N 18
ATOM 20751 C CA . THR A 1 69 ? -24.654 -6.008 3.525 1.00 0.00 69 THR A CA 18
ATOM 20752 C C . THR A 1 69 ? -24.670 -7.452 3.037 1.00 0.00 69 THR A C 18
ATOM 20753 O O . THR A 1 69 ? -25.718 -7.981 2.669 1.00 0.00 69 THR A O 18
ATOM 20764 N N . ALA A 1 70 ? -23.501 -8.084 3.037 1.00 0.00 70 ALA A N 18
ATOM 20765 C CA . ALA A 1 70 ? -23.381 -9.469 2.597 1.00 0.00 70 ALA A CA 18
ATOM 20766 C C . ALA A 1 70 ? -24.148 -9.701 1.300 1.00 0.00 70 ALA A C 18
ATOM 20767 O O . ALA A 1 70 ? -24.837 -10.710 1.145 1.00 0.00 70 ALA A O 18
ATOM 20774 N N . THR A 1 71 ? -24.026 -8.759 0.369 1.00 0.00 71 THR A N 18
ATOM 20775 C CA . THR A 1 71 ? -24.710 -8.860 -0.914 1.00 0.00 71 THR A CA 18
ATOM 20776 C C . THR A 1 71 ? -24.083 -7.929 -1.946 1.00 0.00 71 THR A C 18
ATOM 20777 O O . THR A 1 71 ? -23.820 -6.760 -1.664 1.00 0.00 71 THR A O 18
ATOM 20788 N N . LYS A 1 72 ? -23.845 -8.454 -3.143 1.00 0.00 72 LYS A N 18
ATOM 20789 C CA . LYS A 1 72 ? -23.251 -7.670 -4.219 1.00 0.00 72 LYS A CA 18
ATOM 20790 C C . LYS A 1 72 ? -23.614 -8.252 -5.581 1.00 0.00 72 LYS A C 18
ATOM 20791 O O . LYS A 1 72 ? -23.718 -9.468 -5.740 1.00 0.00 72 LYS A O 18
ATOM 20810 N N . ALA A 1 73 ? -23.805 -7.375 -6.562 1.00 0.00 73 ALA A N 18
ATOM 20811 C CA . ALA A 1 73 ? -24.153 -7.803 -7.911 1.00 0.00 73 ALA A CA 18
ATOM 20812 C C . ALA A 1 73 ? -22.906 -7.966 -8.774 1.00 0.00 73 ALA A C 18
ATOM 20813 O O . ALA A 1 73 ? -21.836 -7.460 -8.437 1.00 0.00 73 ALA A O 18
ATOM 20820 N N . SER A 1 74 ? -23.052 -8.676 -9.888 1.00 0.00 74 SER A N 18
ATOM 20821 C CA . SER A 1 74 ? -21.937 -8.909 -10.798 1.00 0.00 74 SER A CA 18
ATOM 20822 C C . SER A 1 74 ? -22.340 -8.615 -12.239 1.00 0.00 74 SER A C 18
ATOM 20823 O O . SER A 1 74 ? -23.525 -8.569 -12.567 1.00 0.00 74 SER A O 18
ATOM 20831 N N . GLY A 1 75 ? -21.344 -8.417 -13.097 1.00 0.00 75 GLY A N 18
ATOM 20832 C CA . GLY A 1 75 ? -21.614 -8.130 -14.494 1.00 0.00 75 GLY A CA 18
ATOM 20833 C C . GLY A 1 75 ? -20.688 -7.070 -15.057 1.00 0.00 75 GLY A C 18
ATOM 20834 O O . GLY A 1 75 ? -21.100 -5.949 -15.354 1.00 0.00 75 GLY A O 18
ATOM 20838 N N . PRO A 1 76 ? -19.403 -7.422 -15.211 1.00 0.00 76 PRO A N 18
ATOM 20839 C CA . PRO A 1 76 ? -18.389 -6.506 -15.742 1.00 0.00 76 PRO A CA 18
ATOM 20840 C C . PRO A 1 76 ? -18.589 -6.218 -17.226 1.00 0.00 76 PRO A C 18
ATOM 20841 O O . PRO A 1 76 ? -19.479 -6.781 -17.863 1.00 0.00 76 PRO A O 18
ATOM 20852 N N . SER A 1 77 ? -17.754 -5.338 -17.771 1.00 0.00 77 SER A N 18
ATOM 20853 C CA . SER A 1 77 ? -17.842 -4.973 -19.180 1.00 0.00 77 SER A CA 18
ATOM 20854 C C . SER A 1 77 ? -18.107 -6.202 -20.044 1.00 0.00 77 SER A C 18
ATOM 20855 O O . SER A 1 77 ? -19.025 -6.211 -20.865 1.00 0.00 77 SER A O 18
ATOM 20863 N N . SER A 1 78 ? -17.296 -7.238 -19.854 1.00 0.00 78 SER A N 18
ATOM 20864 C CA . SER A 1 78 ? -17.439 -8.471 -20.618 1.00 0.00 78 SER A CA 18
ATOM 20865 C C . SER A 1 78 ? -18.909 -8.851 -20.766 1.00 0.00 78 SER A C 18
ATOM 20866 O O . SER A 1 78 ? -19.627 -8.997 -19.777 1.00 0.00 78 SER A O 18
ATOM 20874 N N . GLY A 1 79 ? -19.351 -9.010 -22.010 1.00 0.00 79 GLY A N 18
ATOM 20875 C CA . GLY A 1 79 ? -20.733 -9.372 -22.266 1.00 0.00 79 GLY A CA 18
ATOM 20876 C C . GLY A 1 79 ? -21.426 -8.392 -23.191 1.00 0.00 79 GLY A C 18
ATOM 20877 O O . GLY A 1 79 ? -21.826 -8.750 -24.299 1.00 0.00 79 GLY A O 18
ATOM 20881 N N . GLY A 1 1 ? -16.108 -25.845 6.394 1.00 0.00 1 GLY A N 19
ATOM 20882 C CA . GLY A 1 1 ? -15.199 -24.838 5.879 1.00 0.00 1 GLY A CA 19
ATOM 20883 C C . GLY A 1 1 ? -15.376 -23.495 6.559 1.00 0.00 1 GLY A C 19
ATOM 20884 O O . GLY A 1 1 ? -16.427 -23.219 7.139 1.00 0.00 1 GLY A O 19
ATOM 20888 N N . SER A 1 2 ? -14.346 -22.658 6.490 1.00 0.00 2 SER A N 19
ATOM 20889 C CA . SER A 1 2 ? -14.391 -21.338 7.109 1.00 0.00 2 SER A CA 19
ATOM 20890 C C . SER A 1 2 ? -14.044 -20.251 6.097 1.00 0.00 2 SER A C 19
ATOM 20891 O O . SER A 1 2 ? -12.950 -20.238 5.534 1.00 0.00 2 SER A O 19
ATOM 20899 N N . SER A 1 3 ? -14.986 -19.340 5.870 1.00 0.00 3 SER A N 19
ATOM 20900 C CA . SER A 1 3 ? -14.783 -18.251 4.922 1.00 0.00 3 SER A CA 19
ATOM 20901 C C . SER A 1 3 ? -13.514 -17.471 5.255 1.00 0.00 3 SER A C 19
ATOM 20902 O O . SER A 1 3 ? -12.612 -17.349 4.427 1.00 0.00 3 SER A O 19
ATOM 20910 N N . GLY A 1 4 ? -13.453 -16.944 6.474 1.00 0.00 4 GLY A N 19
ATOM 20911 C CA . GLY A 1 4 ? -12.291 -16.183 6.896 1.00 0.00 4 GLY A CA 19
ATOM 20912 C C . GLY A 1 4 ? -12.529 -14.687 6.844 1.00 0.00 4 GLY A C 19
ATOM 20913 O O . GLY A 1 4 ? -13.674 -14.233 6.829 1.00 0.00 4 GLY A O 19
ATOM 20917 N N . SER A 1 5 ? -11.446 -13.917 6.820 1.00 0.00 5 SER A N 19
ATOM 20918 C CA . SER A 1 5 ? -11.542 -12.463 6.775 1.00 0.00 5 SER A CA 19
ATOM 20919 C C . SER A 1 5 ? -10.274 -11.852 6.185 1.00 0.00 5 SER A C 19
ATOM 20920 O O . SER A 1 5 ? -9.161 -12.230 6.552 1.00 0.00 5 SER A O 19
ATOM 20928 N N . SER A 1 6 ? -10.452 -10.906 5.269 1.00 0.00 6 SER A N 19
ATOM 20929 C CA . SER A 1 6 ? -9.324 -10.245 4.624 1.00 0.00 6 SER A CA 19
ATOM 20930 C C . SER A 1 6 ? -9.162 -8.818 5.141 1.00 0.00 6 SER A C 19
ATOM 20931 O O . SER A 1 6 ? -10.144 -8.136 5.431 1.00 0.00 6 SER A O 19
ATOM 20939 N N . GLY A 1 7 ? -7.914 -8.374 5.254 1.00 0.00 7 GLY A N 19
ATOM 20940 C CA . GLY A 1 7 ? -7.645 -7.032 5.736 1.00 0.00 7 GLY A CA 19
ATOM 20941 C C . GLY A 1 7 ? -8.131 -5.963 4.777 1.00 0.00 7 GLY A C 19
ATOM 20942 O O . GLY A 1 7 ? -8.553 -6.267 3.661 1.00 0.00 7 GLY A O 19
ATOM 20946 N N . ARG A 1 8 ? -8.074 -4.709 5.213 1.00 0.00 8 ARG A N 19
ATOM 20947 C CA . ARG A 1 8 ? -8.515 -3.592 4.386 1.00 0.00 8 ARG A CA 19
ATOM 20948 C C . ARG A 1 8 ? -7.579 -3.393 3.197 1.00 0.00 8 ARG A C 19
ATOM 20949 O O . ARG A 1 8 ? -6.478 -3.944 3.162 1.00 0.00 8 ARG A O 19
ATOM 20970 N N . LEU A 1 9 ? -8.024 -2.604 2.226 1.00 0.00 9 LEU A N 19
ATOM 20971 C CA . LEU A 1 9 ? -7.227 -2.332 1.035 1.00 0.00 9 LEU A CA 19
ATOM 20972 C C . LEU A 1 9 ? -6.940 -0.840 0.901 1.00 0.00 9 LEU A C 19
ATOM 20973 O O . LEU A 1 9 ? -7.572 -0.014 1.561 1.00 0.00 9 LEU A O 19
ATOM 20989 N N . CYS A 1 10 ? -5.985 -0.502 0.042 1.00 0.00 10 CYS A N 19
ATOM 20990 C CA . CYS A 1 10 ? -5.615 0.891 -0.180 1.00 0.00 10 CYS A CA 19
ATOM 20991 C C . CYS A 1 10 ? -4.719 1.027 -1.407 1.00 0.00 10 CYS A C 19
ATOM 20992 O O . CYS A 1 10 ? -4.068 0.068 -1.823 1.00 0.00 10 CYS A O 19
ATOM 21000 N N . LYS A 1 11 ? -4.691 2.224 -1.983 1.00 0.00 11 LYS A N 19
ATOM 21001 C CA . LYS A 1 11 ? -3.875 2.487 -3.163 1.00 0.00 11 LYS A CA 19
ATOM 21002 C C . LYS A 1 11 ? -2.777 3.498 -2.851 1.00 0.00 11 LYS A C 19
ATOM 21003 O O . LYS A 1 11 ? -3.019 4.507 -2.189 1.00 0.00 11 LYS A O 19
ATOM 21022 N N . ALA A 1 12 ? -1.570 3.222 -3.334 1.00 0.00 12 ALA A N 19
ATOM 21023 C CA . ALA A 1 12 ? -0.436 4.110 -3.110 1.00 0.00 12 ALA A CA 19
ATOM 21024 C C . ALA A 1 12 ? -0.486 5.312 -4.048 1.00 0.00 12 ALA A C 19
ATOM 21025 O O . ALA A 1 12 ? -0.206 5.193 -5.241 1.00 0.00 12 ALA A O 19
ATOM 21032 N N . LEU A 1 13 ? -0.845 6.468 -3.501 1.00 0.00 13 LEU A N 19
ATOM 21033 C CA . LEU A 1 13 ? -0.932 7.693 -4.290 1.00 0.00 13 LEU A CA 19
ATOM 21034 C C . LEU A 1 13 ? 0.457 8.196 -4.669 1.00 0.00 13 LEU A C 19
ATOM 21035 O O . LEU A 1 13 ? 0.637 8.827 -5.711 1.00 0.00 13 LEU A O 19
ATOM 21051 N N . TYR A 1 14 ? 1.437 7.911 -3.818 1.00 0.00 14 TYR A N 19
ATOM 21052 C CA . TYR A 1 14 ? 2.810 8.335 -4.064 1.00 0.00 14 TYR A CA 19
ATOM 21053 C C . TYR A 1 14 ? 3.783 7.180 -3.849 1.00 0.00 14 TYR A C 19
ATOM 21054 O O . TYR A 1 14 ? 3.615 6.374 -2.934 1.00 0.00 14 TYR A O 19
ATOM 21072 N N . SER A 1 15 ? 4.802 7.108 -4.699 1.00 0.00 15 SER A N 19
ATOM 21073 C CA . SER A 1 15 ? 5.802 6.051 -4.606 1.00 0.00 15 SER A CA 19
ATOM 21074 C C . SER A 1 15 ? 6.705 6.262 -3.394 1.00 0.00 15 SER A C 19
ATOM 21075 O O . SER A 1 15 ? 7.350 7.302 -3.260 1.00 0.00 15 SER A O 19
ATOM 21083 N N . PHE A 1 16 ? 6.745 5.268 -2.513 1.00 0.00 16 PHE A N 19
ATOM 21084 C CA . PHE A 1 16 ? 7.567 5.344 -1.311 1.00 0.00 16 PHE A CA 19
ATOM 21085 C C . PHE A 1 16 ? 8.795 4.446 -1.434 1.00 0.00 16 PHE A C 19
ATOM 21086 O O . PHE A 1 16 ? 8.708 3.325 -1.934 1.00 0.00 16 PHE A O 19
ATOM 21103 N N . GLN A 1 17 ? 9.936 4.949 -0.975 1.00 0.00 17 GLN A N 19
ATOM 21104 C CA . GLN A 1 17 ? 11.182 4.193 -1.035 1.00 0.00 17 GLN A CA 19
ATOM 21105 C C . GLN A 1 17 ? 11.618 3.751 0.358 1.00 0.00 17 GLN A C 19
ATOM 21106 O O . GLN A 1 17 ? 12.230 4.519 1.100 1.00 0.00 17 GLN A O 19
ATOM 21120 N N . ALA A 1 18 ? 11.299 2.509 0.707 1.00 0.00 18 ALA A N 19
ATOM 21121 C CA . ALA A 1 18 ? 11.659 1.965 2.010 1.00 0.00 18 ALA A CA 19
ATOM 21122 C C . ALA A 1 18 ? 13.169 1.793 2.135 1.00 0.00 18 ALA A C 19
ATOM 21123 O O . ALA A 1 18 ? 13.778 1.020 1.395 1.00 0.00 18 ALA A O 19
ATOM 21130 N N . ARG A 1 19 ? 13.767 2.518 3.074 1.00 0.00 19 ARG A N 19
ATOM 21131 C CA . ARG A 1 19 ? 15.207 2.446 3.294 1.00 0.00 19 ARG A CA 19
ATOM 21132 C C . ARG A 1 19 ? 15.601 1.094 3.880 1.00 0.00 19 ARG A C 19
ATOM 21133 O O . ARG A 1 19 ? 16.595 0.496 3.471 1.00 0.00 19 ARG A O 19
ATOM 21154 N N . GLN A 1 20 ? 14.813 0.619 4.840 1.00 0.00 20 GLN A N 19
ATOM 21155 C CA . GLN A 1 20 ? 15.081 -0.662 5.483 1.00 0.00 20 GLN A CA 19
ATOM 21156 C C . GLN A 1 20 ? 13.830 -1.535 5.500 1.00 0.00 20 GLN A C 19
ATOM 21157 O O . GLN A 1 20 ? 12.726 -1.059 5.234 1.00 0.00 20 GLN A O 19
ATOM 21171 N N . ASP A 1 21 ? 14.010 -2.813 5.814 1.00 0.00 21 ASP A N 19
ATOM 21172 C CA . ASP A 1 21 ? 12.896 -3.752 5.867 1.00 0.00 21 ASP A CA 19
ATOM 21173 C C . ASP A 1 21 ? 11.723 -3.160 6.642 1.00 0.00 21 ASP A C 19
ATOM 21174 O O . ASP A 1 21 ? 10.573 -3.249 6.211 1.00 0.00 21 ASP A O 19
ATOM 21183 N N . ASP A 1 22 ? 12.021 -2.558 7.788 1.00 0.00 22 ASP A N 19
ATOM 21184 C CA . ASP A 1 22 ? 10.992 -1.952 8.624 1.00 0.00 22 ASP A CA 19
ATOM 21185 C C . ASP A 1 22 ? 9.950 -1.235 7.770 1.00 0.00 22 ASP A C 19
ATOM 21186 O O . ASP A 1 22 ? 8.748 -1.387 7.984 1.00 0.00 22 ASP A O 19
ATOM 21195 N N . GLU A 1 23 ? 10.422 -0.454 6.803 1.00 0.00 23 GLU A N 19
ATOM 21196 C CA . GLU A 1 23 ? 9.530 0.287 5.918 1.00 0.00 23 GLU A CA 19
ATOM 21197 C C . GLU A 1 23 ? 9.184 -0.536 4.681 1.00 0.00 23 GLU A C 19
ATOM 21198 O O . GLU A 1 23 ? 9.899 -1.473 4.325 1.00 0.00 23 GLU A O 19
ATOM 21210 N N . LEU A 1 24 ? 8.083 -0.179 4.029 1.00 0.00 24 LEU A N 19
ATOM 21211 C CA . LEU A 1 24 ? 7.640 -0.883 2.831 1.00 0.00 24 LEU A CA 19
ATOM 21212 C C . LEU A 1 24 ? 7.626 0.050 1.624 1.00 0.00 24 LEU A C 19
ATOM 21213 O O . LEU A 1 24 ? 7.086 1.153 1.687 1.00 0.00 24 LEU A O 19
ATOM 21229 N N . ASN A 1 25 ? 8.222 -0.403 0.526 1.00 0.00 25 ASN A N 19
ATOM 21230 C CA . ASN A 1 25 ? 8.276 0.390 -0.697 1.00 0.00 25 ASN A CA 19
ATOM 21231 C C . ASN A 1 25 ? 6.911 0.440 -1.375 1.00 0.00 25 ASN A C 19
ATOM 21232 O O . ASN A 1 25 ? 6.201 -0.565 -1.439 1.00 0.00 25 ASN A O 19
ATOM 21243 N N . LEU A 1 26 ? 6.549 1.614 -1.879 1.00 0.00 26 LEU A N 19
ATOM 21244 C CA . LEU A 1 26 ? 5.268 1.795 -2.554 1.00 0.00 26 LEU A CA 19
ATOM 21245 C C . LEU A 1 26 ? 5.462 2.417 -3.933 1.00 0.00 26 LEU A C 19
ATOM 21246 O O . LEU A 1 26 ? 6.395 3.190 -4.149 1.00 0.00 26 LEU A O 19
ATOM 21262 N N . GLU A 1 27 ? 4.573 2.076 -4.861 1.00 0.00 27 GLU A N 19
ATOM 21263 C CA . GLU A 1 27 ? 4.647 2.603 -6.219 1.00 0.00 27 GLU A CA 19
ATOM 21264 C C . GLU A 1 27 ? 3.321 3.237 -6.629 1.00 0.00 27 GLU A C 19
ATOM 21265 O O . GLU A 1 27 ? 2.249 2.767 -6.245 1.00 0.00 27 GLU A O 19
ATOM 21277 N N . LYS A 1 28 ? 3.401 4.308 -7.411 1.00 0.00 28 LYS A N 19
ATOM 21278 C CA . LYS A 1 28 ? 2.209 5.008 -7.875 1.00 0.00 28 LYS A CA 19
ATOM 21279 C C . LYS A 1 28 ? 1.232 4.040 -8.535 1.00 0.00 28 LYS A C 19
ATOM 21280 O O . LYS A 1 28 ? 1.453 3.588 -9.657 1.00 0.00 28 LYS A O 19
ATOM 21299 N N . GLY A 1 29 ? 0.149 3.726 -7.829 1.00 0.00 29 GLY A N 19
ATOM 21300 C CA . GLY A 1 29 ? -0.846 2.815 -8.363 1.00 0.00 29 GLY A CA 19
ATOM 21301 C C . GLY A 1 29 ? -0.640 1.390 -7.890 1.00 0.00 29 GLY A C 19
ATOM 21302 O O . GLY A 1 29 ? -0.815 0.443 -8.657 1.00 0.00 29 GLY A O 19
ATOM 21306 N N . ASP A 1 30 ? -0.267 1.237 -6.624 1.00 0.00 30 ASP A N 19
ATOM 21307 C CA . ASP A 1 30 ? -0.036 -0.084 -6.049 1.00 0.00 30 ASP A CA 19
ATOM 21308 C C . ASP A 1 30 ? -0.998 -0.350 -4.896 1.00 0.00 30 ASP A C 19
ATOM 21309 O O . ASP A 1 30 ? -1.121 0.461 -3.977 1.00 0.00 30 ASP A O 19
ATOM 21318 N N . ILE A 1 31 ? -1.679 -1.489 -4.951 1.00 0.00 31 ILE A N 19
ATOM 21319 C CA . ILE A 1 31 ? -2.630 -1.862 -3.910 1.00 0.00 31 ILE A CA 19
ATOM 21320 C C . ILE A 1 31 ? -1.962 -2.707 -2.831 1.00 0.00 31 ILE A C 19
ATOM 21321 O O . ILE A 1 31 ? -1.436 -3.785 -3.109 1.00 0.00 31 ILE A O 19
ATOM 21337 N N . VAL A 1 32 ? -1.987 -2.210 -1.599 1.00 0.00 32 VAL A N 19
ATOM 21338 C CA . VAL A 1 32 ? -1.386 -2.921 -0.476 1.00 0.00 32 VAL A CA 19
ATOM 21339 C C . VAL A 1 32 ? -2.455 -3.523 0.429 1.00 0.00 32 VAL A C 19
ATOM 21340 O O . VAL A 1 32 ? -3.499 -2.914 0.663 1.00 0.00 32 VAL A O 19
ATOM 21353 N N . ILE A 1 33 ? -2.186 -4.722 0.936 1.00 0.00 33 ILE A N 19
ATOM 21354 C CA . ILE A 1 33 ? -3.125 -5.405 1.817 1.00 0.00 33 ILE A CA 19
ATOM 21355 C C . ILE A 1 33 ? -2.972 -4.930 3.258 1.00 0.00 33 ILE A C 19
ATOM 21356 O O . ILE A 1 33 ? -2.038 -5.325 3.956 1.00 0.00 33 ILE A O 19
ATOM 21372 N N . ILE A 1 34 ? -3.896 -4.082 3.696 1.00 0.00 34 ILE A N 19
ATOM 21373 C CA . ILE A 1 34 ? -3.866 -3.555 5.055 1.00 0.00 34 ILE A CA 19
ATOM 21374 C C . ILE A 1 34 ? -3.992 -4.675 6.082 1.00 0.00 34 ILE A C 19
ATOM 21375 O O . ILE A 1 34 ? -4.946 -5.453 6.054 1.00 0.00 34 ILE A O 19
ATOM 21391 N N . HIS A 1 35 ? -3.023 -4.750 6.989 1.00 0.00 35 HIS A N 19
ATOM 21392 C CA . HIS A 1 35 ? -3.027 -5.774 8.028 1.00 0.00 35 HIS A CA 19
ATOM 21393 C C . HIS A 1 35 ? -3.292 -5.158 9.398 1.00 0.00 35 HIS A C 19
ATOM 21394 O O . HIS A 1 35 ? -4.115 -5.657 10.165 1.00 0.00 35 HIS A O 19
ATOM 21409 N N . GLU A 1 36 ? -2.588 -4.071 9.699 1.00 0.00 36 GLU A N 19
ATOM 21410 C CA . GLU A 1 36 ? -2.747 -3.388 10.977 1.00 0.00 36 GLU A CA 19
ATOM 21411 C C . GLU A 1 36 ? -2.256 -1.946 10.889 1.00 0.00 36 GLU A C 19
ATOM 21412 O O . GLU A 1 36 ? -1.362 -1.629 10.103 1.00 0.00 36 GLU A O 19
ATOM 21424 N N . LYS A 1 37 ? -2.848 -1.075 11.699 1.00 0.00 37 LYS A N 19
ATOM 21425 C CA . LYS A 1 37 ? -2.472 0.334 11.714 1.00 0.00 37 LYS A CA 19
ATOM 21426 C C . LYS A 1 37 ? -2.267 0.827 13.143 1.00 0.00 37 LYS A C 19
ATOM 21427 O O . LYS A 1 37 ? -2.786 1.874 13.530 1.00 0.00 37 LYS A O 19
ATOM 21446 N N . LYS A 1 38 ? -1.506 0.067 13.923 1.00 0.00 38 LYS A N 19
ATOM 21447 C CA . LYS A 1 38 ? -1.230 0.427 15.309 1.00 0.00 38 LYS A CA 19
ATOM 21448 C C . LYS A 1 38 ? -0.786 1.882 15.414 1.00 0.00 38 LYS A C 19
ATOM 21449 O O . LYS A 1 38 ? -1.549 2.742 15.855 1.00 0.00 38 LYS A O 19
ATOM 21468 N N . GLU A 1 39 ? 0.450 2.151 15.006 1.00 0.00 39 GLU A N 19
ATOM 21469 C CA . GLU A 1 39 ? 0.993 3.503 15.055 1.00 0.00 39 GLU A CA 19
ATOM 21470 C C . GLU A 1 39 ? 0.046 4.494 14.386 1.00 0.00 39 GLU A C 19
ATOM 21471 O O . GLU A 1 39 ? -0.998 4.111 13.860 1.00 0.00 39 GLU A O 19
ATOM 21483 N N . GLU A 1 40 ? 0.420 5.770 14.409 1.00 0.00 40 GLU A N 19
ATOM 21484 C CA . GLU A 1 40 ? -0.397 6.816 13.806 1.00 0.00 40 GLU A CA 19
ATOM 21485 C C . GLU A 1 40 ? 0.125 7.182 12.419 1.00 0.00 40 GLU A C 19
ATOM 21486 O O . GLU A 1 40 ? 1.187 7.789 12.284 1.00 0.00 40 GLU A O 19
ATOM 21498 N N . GLY A 1 41 ? -0.630 6.808 11.391 1.00 0.00 41 GLY A N 19
ATOM 21499 C CA . GLY A 1 41 ? -0.228 7.104 10.029 1.00 0.00 41 GLY A CA 19
ATOM 21500 C C . GLY A 1 41 ? 0.537 5.962 9.389 1.00 0.00 41 GLY A C 19
ATOM 21501 O O . GLY A 1 41 ? 0.388 5.699 8.196 1.00 0.00 41 GLY A O 19
ATOM 21505 N N . TRP A 1 42 ? 1.358 5.285 10.182 1.00 0.00 42 TRP A N 19
ATOM 21506 C CA . TRP A 1 42 ? 2.151 4.166 9.685 1.00 0.00 42 TRP A CA 19
ATOM 21507 C C . TRP A 1 42 ? 1.314 2.893 9.619 1.00 0.00 42 TRP A C 19
ATOM 21508 O O . TRP A 1 42 ? 0.993 2.297 10.647 1.00 0.00 42 TRP A O 19
ATOM 21529 N N . TRP A 1 43 ? 0.966 2.482 8.405 1.00 0.00 43 TRP A N 19
ATOM 21530 C CA . TRP A 1 43 ? 0.166 1.279 8.206 1.00 0.00 43 TRP A CA 19
ATOM 21531 C C . TRP A 1 43 ? 1.058 0.064 7.974 1.00 0.00 43 TRP A C 19
ATOM 21532 O O . TRP A 1 43 ? 2.193 0.195 7.514 1.00 0.00 43 TRP A O 19
ATOM 21553 N N . PHE A 1 44 ? 0.539 -1.116 8.295 1.00 0.00 44 PHE A N 19
ATOM 21554 C CA . PHE A 1 44 ? 1.290 -2.354 8.122 1.00 0.00 44 PHE A CA 19
ATOM 21555 C C . PHE A 1 44 ? 0.543 -3.319 7.206 1.00 0.00 44 PHE A C 19
ATOM 21556 O O . PHE A 1 44 ? -0.617 -3.648 7.446 1.00 0.00 44 PHE A O 19
ATOM 21573 N N . GLY A 1 45 ? 1.219 -3.769 6.153 1.00 0.00 45 GLY A N 19
ATOM 21574 C CA . GLY A 1 45 ? 0.605 -4.691 5.215 1.00 0.00 45 GLY A CA 19
ATOM 21575 C C . GLY A 1 45 ? 1.547 -5.097 4.099 1.00 0.00 45 GLY A C 19
ATOM 21576 O O . GLY A 1 45 ? 2.644 -4.552 3.975 1.00 0.00 45 GLY A O 19
ATOM 21580 N N . SER A 1 46 ? 1.119 -6.057 3.286 1.00 0.00 46 SER A N 19
ATOM 21581 C CA . SER A 1 46 ? 1.935 -6.540 2.178 1.00 0.00 46 SER A CA 19
ATOM 21582 C C . SER A 1 46 ? 1.507 -5.891 0.865 1.00 0.00 46 SER A C 19
ATOM 21583 O O . SER A 1 46 ? 0.324 -5.881 0.521 1.00 0.00 46 SER A O 19
ATOM 21591 N N . LEU A 1 47 ? 2.477 -5.349 0.136 1.00 0.00 47 LEU A N 19
ATOM 21592 C CA . LEU A 1 47 ? 2.202 -4.697 -1.139 1.00 0.00 47 LEU A CA 19
ATOM 21593 C C . LEU A 1 47 ? 2.098 -5.722 -2.264 1.00 0.00 47 LEU A C 19
ATOM 21594 O O . LEU A 1 47 ? 1.004 -6.038 -2.730 1.00 0.00 47 LEU A O 19
ATOM 21610 N N . ASN A 1 48 ? 3.244 -6.241 -2.693 1.00 0.00 48 ASN A N 19
ATOM 21611 C CA . ASN A 1 48 ? 3.282 -7.232 -3.762 1.00 0.00 48 ASN A CA 19
ATOM 21612 C C . ASN A 1 48 ? 3.869 -8.549 -3.262 1.00 0.00 48 ASN A C 19
ATOM 21613 O O . ASN A 1 48 ? 4.446 -9.315 -4.032 1.00 0.00 48 ASN A O 19
ATOM 21624 N N . GLY A 1 49 ? 3.716 -8.805 -1.966 1.00 0.00 49 GLY A N 19
ATOM 21625 C CA . GLY A 1 49 ? 4.236 -10.029 -1.385 1.00 0.00 49 GLY A CA 19
ATOM 21626 C C . GLY A 1 49 ? 5.198 -9.766 -0.244 1.00 0.00 49 GLY A C 19
ATOM 21627 O O . GLY A 1 49 ? 5.774 -10.697 0.319 1.00 0.00 49 GLY A O 19
ATOM 21631 N N . LYS A 1 50 ? 5.376 -8.495 0.098 1.00 0.00 50 LYS A N 19
ATOM 21632 C CA . LYS A 1 50 ? 6.276 -8.111 1.179 1.00 0.00 50 LYS A CA 19
ATOM 21633 C C . LYS A 1 50 ? 5.584 -7.160 2.151 1.00 0.00 50 LYS A C 19
ATOM 21634 O O . LYS A 1 50 ? 5.071 -6.114 1.753 1.00 0.00 50 LYS A O 19
ATOM 21653 N N . LYS A 1 51 ? 5.575 -7.530 3.427 1.00 0.00 51 LYS A N 19
ATOM 21654 C CA . LYS A 1 51 ? 4.949 -6.709 4.457 1.00 0.00 51 LYS A CA 19
ATOM 21655 C C . LYS A 1 51 ? 5.930 -5.675 4.999 1.00 0.00 51 LYS A C 19
ATOM 21656 O O . LYS A 1 51 ? 7.142 -5.890 4.991 1.00 0.00 51 LYS A O 19
ATOM 21675 N N . GLY A 1 52 ? 5.398 -4.551 5.471 1.00 0.00 52 GLY A N 19
ATOM 21676 C CA . GLY A 1 52 ? 6.242 -3.501 6.012 1.00 0.00 52 GLY A CA 19
ATOM 21677 C C . GLY A 1 52 ? 5.448 -2.281 6.436 1.00 0.00 52 GLY A C 19
ATOM 21678 O O . GLY A 1 52 ? 4.336 -2.057 5.957 1.00 0.00 52 GLY A O 19
ATOM 21682 N N . HIS A 1 53 ? 6.019 -1.491 7.340 1.00 0.00 53 HIS A N 19
ATOM 21683 C CA . HIS A 1 53 ? 5.357 -0.288 7.831 1.00 0.00 53 HIS A CA 19
ATOM 21684 C C . HIS A 1 53 ? 5.472 0.847 6.817 1.00 0.00 53 HIS A C 19
ATOM 21685 O O . HIS A 1 53 ? 6.516 1.491 6.706 1.00 0.00 53 HIS A O 19
ATOM 21700 N N . PHE A 1 54 ? 4.393 1.087 6.079 1.00 0.00 54 PHE A N 19
ATOM 21701 C CA . PHE A 1 54 ? 4.373 2.143 5.074 1.00 0.00 54 PHE A CA 19
ATOM 21702 C C . PHE A 1 54 ? 3.535 3.327 5.545 1.00 0.00 54 PHE A C 19
ATOM 21703 O O . PHE A 1 54 ? 2.622 3.189 6.359 1.00 0.00 54 PHE A O 19
ATOM 21720 N N . PRO A 1 55 ? 3.853 4.521 5.023 1.00 0.00 55 PRO A N 19
ATOM 21721 C CA . PRO A 1 55 ? 3.142 5.754 5.375 1.00 0.00 55 PRO A CA 19
ATOM 21722 C C . PRO A 1 55 ? 1.721 5.781 4.824 1.00 0.00 55 PRO A C 19
ATOM 21723 O O . PRO A 1 55 ? 1.498 5.518 3.643 1.00 0.00 55 PRO A O 19
ATOM 21734 N N . ALA A 1 56 ? 0.762 6.102 5.687 1.00 0.00 56 ALA A N 19
ATOM 21735 C CA . ALA A 1 56 ? -0.637 6.166 5.286 1.00 0.00 56 ALA A CA 19
ATOM 21736 C C . ALA A 1 56 ? -0.873 7.300 4.294 1.00 0.00 56 ALA A C 19
ATOM 21737 O O . ALA A 1 56 ? -1.367 7.079 3.189 1.00 0.00 56 ALA A O 19
ATOM 21744 N N . ALA A 1 57 ? -0.516 8.516 4.697 1.00 0.00 57 ALA A N 19
ATOM 21745 C CA . ALA A 1 57 ? -0.687 9.684 3.843 1.00 0.00 57 ALA A CA 19
ATOM 21746 C C . ALA A 1 57 ? -0.333 9.363 2.395 1.00 0.00 57 ALA A C 19
ATOM 21747 O O . ALA A 1 57 ? -0.824 10.007 1.468 1.00 0.00 57 ALA A O 19
ATOM 21754 N N . TYR A 1 58 ? 0.522 8.363 2.208 1.00 0.00 58 TYR A N 19
ATOM 21755 C CA . TYR A 1 58 ? 0.944 7.958 0.872 1.00 0.00 58 TYR A CA 19
ATOM 21756 C C . TYR A 1 58 ? -0.126 7.104 0.198 1.00 0.00 58 TYR A C 19
ATOM 21757 O O . TYR A 1 58 ? -0.389 7.245 -0.996 1.00 0.00 58 TYR A O 19
ATOM 21775 N N . VAL A 1 59 ? -0.742 6.218 0.974 1.00 0.00 59 VAL A N 19
ATOM 21776 C CA . VAL A 1 59 ? -1.785 5.341 0.454 1.00 0.00 59 VAL A CA 19
ATOM 21777 C C . VAL A 1 59 ? -3.168 5.820 0.882 1.00 0.00 59 VAL A C 19
ATOM 21778 O O . VAL A 1 59 ? -3.322 6.447 1.929 1.00 0.00 59 VAL A O 19
ATOM 21791 N N . GLU A 1 60 ? -4.171 5.519 0.063 1.00 0.00 60 GLU A N 19
ATOM 21792 C CA . GLU A 1 60 ? -5.542 5.919 0.357 1.00 0.00 60 GLU A CA 19
ATOM 21793 C C . GLU A 1 60 ? -6.456 4.701 0.450 1.00 0.00 60 GLU A C 19
ATOM 21794 O O . GLU A 1 60 ? -6.560 3.916 -0.492 1.00 0.00 60 GLU A O 19
ATOM 21806 N N . GLU A 1 61 ? -7.116 4.550 1.594 1.00 0.00 61 GLU A N 19
ATOM 21807 C CA . GLU A 1 61 ? -8.020 3.427 1.812 1.00 0.00 61 GLU A CA 19
ATOM 21808 C C . GLU A 1 61 ? -9.085 3.366 0.720 1.00 0.00 61 GLU A C 19
ATOM 21809 O O . GLU A 1 61 ? -9.649 4.390 0.330 1.00 0.00 61 GLU A O 19
ATOM 21821 N N . LEU A 1 62 ? -9.355 2.161 0.232 1.00 0.00 62 LEU A N 19
ATOM 21822 C CA . LEU A 1 62 ? -10.352 1.966 -0.815 1.00 0.00 62 LEU A CA 19
ATOM 21823 C C . LEU A 1 62 ? -11.417 0.967 -0.374 1.00 0.00 62 LEU A C 19
ATOM 21824 O O . LEU A 1 62 ? -11.161 0.059 0.417 1.00 0.00 62 LEU A O 19
ATOM 21840 N N . PRO A 1 63 ? -12.640 1.134 -0.899 1.00 0.00 63 PRO A N 19
ATOM 21841 C CA . PRO A 1 63 ? -13.767 0.255 -0.575 1.00 0.00 63 PRO A CA 19
ATOM 21842 C C . PRO A 1 63 ? -13.600 -1.143 -1.163 1.00 0.00 63 PRO A C 19
ATOM 21843 O O . PRO A 1 63 ? -12.726 -1.374 -1.999 1.00 0.00 63 PRO A O 19
ATOM 21854 N N . SER A 1 64 ? -14.442 -2.071 -0.721 1.00 0.00 64 SER A N 19
ATOM 21855 C CA . SER A 1 64 ? -14.385 -3.446 -1.201 1.00 0.00 64 SER A CA 19
ATOM 21856 C C . SER A 1 64 ? -14.177 -3.486 -2.712 1.00 0.00 64 SER A C 19
ATOM 21857 O O . SER A 1 64 ? -14.804 -2.734 -3.456 1.00 0.00 64 SER A O 19
ATOM 21865 N N . ASN A 1 65 ? -13.290 -4.371 -3.157 1.00 0.00 65 ASN A N 19
ATOM 21866 C CA . ASN A 1 65 ? -12.998 -4.510 -4.580 1.00 0.00 65 ASN A CA 19
ATOM 21867 C C . ASN A 1 65 ? -13.385 -5.898 -5.081 1.00 0.00 65 ASN A C 19
ATOM 21868 O O . ASN A 1 65 ? -13.782 -6.762 -4.301 1.00 0.00 65 ASN A O 19
ATOM 21879 N N . ALA A 1 66 ? -13.265 -6.103 -6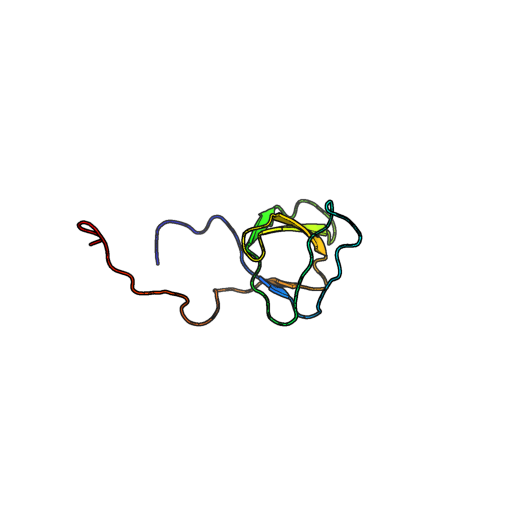.389 1.00 0.00 66 ALA A N 19
ATOM 21880 C CA . ALA A 1 66 ? -13.599 -7.386 -6.995 1.00 0.00 66 ALA A CA 19
ATOM 21881 C C . ALA A 1 66 ? -13.182 -7.426 -8.461 1.00 0.00 66 ALA A C 19
ATOM 21882 O O . ALA A 1 66 ? -13.346 -6.448 -9.190 1.00 0.00 66 ALA A O 19
ATOM 21889 N N . GLY A 1 67 ? -12.641 -8.563 -8.887 1.00 0.00 67 GLY A N 19
ATOM 21890 C CA . GLY A 1 67 ? -12.208 -8.708 -10.265 1.00 0.00 67 GLY A CA 19
ATOM 21891 C C . GLY A 1 67 ? -10.766 -9.162 -10.374 1.00 0.00 67 GLY A C 19
ATOM 21892 O O . GLY A 1 67 ? -9.959 -8.527 -11.052 1.00 0.00 67 GLY A O 19
ATOM 21896 N N . ASN A 1 68 ? -10.441 -10.263 -9.705 1.00 0.00 68 ASN A N 19
ATOM 21897 C CA . ASN A 1 68 ? -9.085 -10.800 -9.728 1.00 0.00 68 ASN A CA 19
ATOM 21898 C C . ASN A 1 68 ? -9.068 -12.207 -10.317 1.00 0.00 68 ASN A C 19
ATOM 21899 O O . ASN A 1 68 ? -10.098 -12.878 -10.383 1.00 0.00 68 ASN A O 19
ATOM 21910 N N . THR A 1 69 ? -7.889 -12.649 -10.745 1.00 0.00 69 THR A N 19
ATOM 21911 C CA . THR A 1 69 ? -7.736 -13.976 -11.329 1.00 0.00 69 THR A CA 19
ATOM 21912 C C . THR A 1 69 ? -8.336 -15.047 -10.425 1.00 0.00 69 THR A C 19
ATOM 21913 O O . THR A 1 69 ? -8.639 -14.791 -9.260 1.00 0.00 69 THR A O 19
ATOM 21924 N N . ALA A 1 70 ? -8.505 -16.248 -10.970 1.00 0.00 70 ALA A N 19
ATOM 21925 C CA . ALA A 1 70 ? -9.066 -17.358 -10.211 1.00 0.00 70 ALA A CA 19
ATOM 21926 C C . ALA A 1 70 ? -8.277 -17.602 -8.929 1.00 0.00 70 ALA A C 19
ATOM 21927 O O . ALA A 1 70 ? -7.083 -17.899 -8.969 1.00 0.00 70 ALA A O 19
ATOM 21934 N N . THR A 1 71 ? -8.952 -17.473 -7.791 1.00 0.00 71 THR A N 19
ATOM 21935 C CA . THR A 1 71 ? -8.314 -17.676 -6.496 1.00 0.00 71 THR A CA 19
ATOM 21936 C C . THR A 1 71 ? -8.497 -19.110 -6.013 1.00 0.00 71 THR A C 19
ATOM 21937 O O . THR A 1 71 ? -9.559 -19.707 -6.193 1.00 0.00 71 THR A O 19
ATOM 21948 N N . LYS A 1 72 ? -7.456 -19.660 -5.397 1.00 0.00 72 LYS A N 19
ATOM 21949 C CA . LYS A 1 72 ? -7.502 -21.024 -4.884 1.00 0.00 72 LYS A CA 19
ATOM 21950 C C . LYS A 1 72 ? -6.864 -21.108 -3.501 1.00 0.00 72 LYS A C 19
ATOM 21951 O O . LYS A 1 72 ? -6.104 -20.225 -3.104 1.00 0.00 72 LYS A O 19
ATOM 21970 N N . ALA A 1 73 ? -7.178 -22.174 -2.773 1.00 0.00 73 ALA A N 19
ATOM 21971 C CA . ALA A 1 73 ? -6.633 -22.374 -1.436 1.00 0.00 73 ALA A CA 19
ATOM 21972 C C . ALA A 1 73 ? -6.727 -23.838 -1.018 1.00 0.00 73 ALA A C 19
ATOM 21973 O O . ALA A 1 73 ? -7.820 -24.367 -0.819 1.00 0.00 73 ALA A O 19
ATOM 21980 N N . SER A 1 74 ? -5.574 -24.486 -0.888 1.00 0.00 74 SER A N 19
ATOM 21981 C CA . SER A 1 74 ? -5.527 -25.890 -0.498 1.00 0.00 74 SER A CA 19
ATOM 21982 C C . SER A 1 74 ? -6.364 -26.135 0.754 1.00 0.00 74 SER A C 19
ATOM 21983 O O . SER A 1 74 ? -5.996 -25.717 1.852 1.00 0.00 74 SER A O 19
ATOM 21991 N N . GLY A 1 75 ? -7.493 -26.815 0.580 1.00 0.00 75 GLY A N 19
ATOM 21992 C CA . GLY A 1 75 ? -8.365 -27.104 1.704 1.00 0.00 75 GLY A CA 19
ATOM 21993 C C . GLY A 1 75 ? -9.832 -27.064 1.323 1.00 0.00 75 GLY A C 19
ATOM 21994 O O . GLY A 1 75 ? -10.583 -26.188 1.753 1.00 0.00 75 GLY A O 19
ATOM 21998 N N . PRO A 1 76 ? -10.260 -28.030 0.497 1.00 0.00 76 PRO A N 19
ATOM 21999 C CA . PRO A 1 76 ? -11.650 -28.123 0.040 1.00 0.00 76 PRO A CA 19
ATOM 22000 C C . PRO A 1 76 ? -12.603 -28.524 1.160 1.00 0.00 76 PRO A C 19
ATOM 22001 O O . PRO A 1 76 ? -13.751 -28.081 1.199 1.00 0.00 76 PRO A O 19
ATOM 22012 N N . SER A 1 77 ? -12.120 -29.364 2.070 1.00 0.00 77 SER A N 19
ATOM 22013 C CA . SER A 1 77 ? -12.931 -29.827 3.190 1.00 0.00 77 SER A CA 19
ATOM 22014 C C . SER A 1 77 ? -12.159 -29.718 4.501 1.00 0.00 77 SER A C 19
ATOM 22015 O O . SER A 1 77 ? -10.935 -29.583 4.505 1.00 0.00 77 SER A O 19
ATOM 22023 N N . SER A 1 78 ? -12.884 -29.777 5.614 1.00 0.00 78 SER A N 19
ATOM 22024 C CA . SER A 1 78 ? -12.269 -29.681 6.933 1.00 0.00 78 SER A CA 19
ATOM 22025 C C . SER A 1 78 ? -11.515 -30.963 7.275 1.00 0.00 78 SER A C 19
ATOM 22026 O O . SER A 1 78 ? -12.117 -31.969 7.649 1.00 0.00 78 SER A O 19
ATOM 22034 N N . GLY A 1 79 ? -10.193 -30.917 7.145 1.00 0.00 79 GLY A N 19
ATOM 22035 C CA . GLY A 1 79 ? -9.378 -32.080 7.444 1.00 0.00 79 GLY A CA 19
ATOM 22036 C C . GLY A 1 79 ? -10.066 -33.380 7.078 1.00 0.00 79 GLY A C 19
ATOM 22037 O O . GLY A 1 79 ? -9.411 -34.405 6.888 1.00 0.00 79 GLY A O 19
ATOM 22041 N N . GLY A 1 1 ? -21.313 -14.303 4.392 1.00 0.00 1 GLY A N 20
ATOM 22042 C CA . GLY A 1 1 ? -20.446 -13.886 3.305 1.00 0.00 1 GLY A CA 20
ATOM 22043 C C . GLY A 1 1 ? -20.262 -12.382 3.254 1.00 0.00 1 GLY A C 20
ATOM 22044 O O . GLY A 1 1 ? -21.108 -11.664 2.722 1.00 0.00 1 GLY A O 20
ATOM 22048 N N . SER A 1 2 ? -19.154 -11.904 3.812 1.00 0.00 2 SER A N 20
ATOM 22049 C CA . SER A 1 2 ? -18.864 -10.475 3.833 1.00 0.00 2 SER A CA 20
ATOM 22050 C C . SER A 1 2 ? -17.390 -10.215 3.538 1.00 0.00 2 SER A C 20
ATOM 22051 O O . SER A 1 2 ? -16.570 -11.132 3.563 1.00 0.00 2 SER A O 20
ATOM 22059 N N . SER A 1 3 ? -17.062 -8.958 3.258 1.00 0.00 3 SER A N 20
ATOM 22060 C CA . SER A 1 3 ? -15.688 -8.576 2.954 1.00 0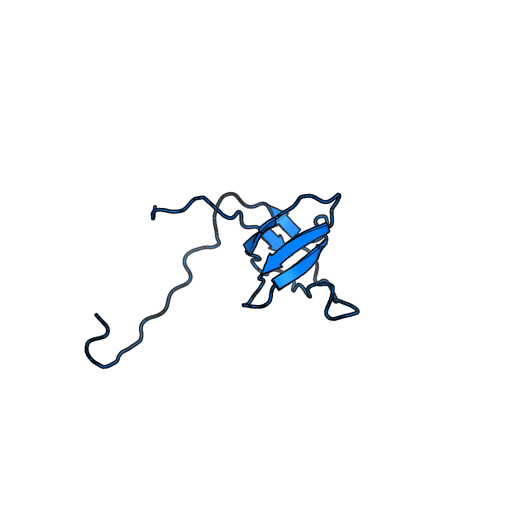.00 3 SER A CA 20
ATOM 22061 C C . SER A 1 3 ? -15.217 -7.458 3.879 1.00 0.00 3 SER A C 20
ATOM 22062 O O . SER A 1 3 ? -15.981 -6.556 4.219 1.00 0.00 3 SER A O 20
ATOM 22070 N N . GLY A 1 4 ? -13.952 -7.525 4.283 1.00 0.00 4 GLY A N 20
ATOM 22071 C CA . GLY A 1 4 ? -13.401 -6.514 5.165 1.00 0.00 4 GLY A CA 20
ATOM 22072 C C . GLY A 1 4 ? -12.797 -7.107 6.423 1.00 0.00 4 GLY A C 20
ATOM 22073 O O . GLY A 1 4 ? -11.664 -6.790 6.786 1.00 0.00 4 GLY A O 20
ATOM 22077 N N . SER A 1 5 ? -13.556 -7.971 7.091 1.00 0.00 5 SER A N 20
ATOM 22078 C CA . SER A 1 5 ? -13.091 -8.606 8.318 1.00 0.00 5 SER A CA 20
ATOM 22079 C C . SER A 1 5 ? -11.662 -9.116 8.159 1.00 0.00 5 SER A C 20
ATOM 22080 O O . SER A 1 5 ? -10.803 -8.863 9.004 1.00 0.00 5 SER A O 20
ATOM 22088 N N . SER A 1 6 ? -11.415 -9.835 7.069 1.00 0.00 6 SER A N 20
ATOM 22089 C CA . SER A 1 6 ? -10.092 -10.385 6.799 1.00 0.00 6 SER A CA 20
ATOM 22090 C C . SER A 1 6 ? -9.040 -9.281 6.773 1.00 0.00 6 SER A C 20
ATOM 22091 O O . SER A 1 6 ? -8.182 -9.204 7.652 1.00 0.00 6 SER A O 20
ATOM 22099 N N . GLY A 1 7 ? -9.113 -8.426 5.757 1.00 0.00 7 GLY A N 20
ATOM 22100 C CA . GLY A 1 7 ? -8.161 -7.337 5.635 1.00 0.00 7 GLY A CA 20
ATOM 22101 C C . GLY A 1 7 ? -8.705 -6.181 4.818 1.00 0.00 7 GLY A C 20
ATOM 22102 O O . GLY A 1 7 ? -9.711 -6.323 4.123 1.00 0.00 7 GLY A O 20
ATOM 22106 N N . ARG A 1 8 ? -8.040 -5.034 4.902 1.00 0.00 8 ARG A N 20
ATOM 22107 C CA . ARG A 1 8 ? -8.464 -3.849 4.167 1.00 0.00 8 ARG A CA 20
ATOM 22108 C C . ARG A 1 8 ? -7.521 -3.566 3.001 1.00 0.00 8 ARG A C 20
ATOM 22109 O O . ARG A 1 8 ? -6.363 -3.986 3.009 1.00 0.00 8 ARG A O 20
ATOM 22130 N N . LEU A 1 9 ? -8.024 -2.851 2.001 1.00 0.00 9 LEU A N 20
ATOM 22131 C CA . LEU A 1 9 ? -7.226 -2.512 0.827 1.00 0.00 9 LEU A CA 20
ATOM 22132 C C . LEU A 1 9 ? -6.960 -1.011 0.765 1.00 0.00 9 LEU A C 20
ATOM 22133 O O . LEU A 1 9 ? -7.573 -0.231 1.495 1.00 0.00 9 LEU A O 20
ATOM 22149 N N . CYS A 1 10 ? -6.045 -0.614 -0.112 1.00 0.00 10 CYS A N 20
ATOM 22150 C CA . CYS A 1 10 ? -5.698 0.794 -0.271 1.00 0.00 10 CYS A CA 20
ATOM 22151 C C . CYS A 1 10 ? -4.980 1.031 -1.595 1.00 0.00 10 CYS A C 20
ATOM 22152 O O . CYS A 1 10 ? -4.659 0.088 -2.318 1.00 0.00 10 CYS A O 20
ATOM 22160 N N . LYS A 1 11 ? -4.732 2.298 -1.909 1.00 0.00 11 LYS A N 20
ATOM 22161 C CA . LYS A 1 11 ? -4.052 2.662 -3.147 1.00 0.00 11 LYS A CA 20
ATOM 22162 C C . LYS A 1 11 ? -2.817 3.509 -2.860 1.00 0.00 11 LYS A C 20
ATOM 22163 O O . LYS A 1 11 ? -2.894 4.518 -2.159 1.00 0.00 11 LYS A O 20
ATOM 22182 N N . ALA A 1 12 ? -1.680 3.094 -3.409 1.00 0.00 12 ALA A N 20
ATOM 22183 C CA . ALA A 1 12 ? -0.429 3.818 -3.215 1.00 0.00 12 ALA A CA 20
ATOM 22184 C C . ALA A 1 12 ? -0.381 5.073 -4.080 1.00 0.00 12 ALA A C 20
ATOM 22185 O O . ALA A 1 12 ? 0.253 5.088 -5.136 1.00 0.00 12 ALA A O 20
ATOM 22192 N N . LEU A 1 13 ? -1.056 6.124 -3.627 1.00 0.00 13 LEU A N 20
ATOM 22193 C CA . LEU A 1 13 ? -1.091 7.384 -4.360 1.00 0.00 13 LEU A CA 20
ATOM 22194 C C . LEU A 1 13 ? 0.320 7.913 -4.602 1.00 0.00 13 LEU A C 20
ATOM 22195 O O . LEU A 1 13 ? 0.607 8.486 -5.653 1.00 0.00 13 LEU A O 20
ATOM 22211 N N . TYR A 1 14 ? 1.196 7.714 -3.624 1.00 0.00 14 TYR A N 20
ATOM 22212 C CA . TYR A 1 14 ? 2.577 8.171 -3.730 1.00 0.00 14 TYR A CA 20
ATOM 22213 C C . TYR A 1 14 ? 3.550 7.017 -3.510 1.00 0.00 14 TYR A C 20
ATOM 22214 O O . TYR A 1 14 ? 3.322 6.150 -2.666 1.00 0.00 14 TYR A O 20
ATOM 22232 N N . SER A 1 15 ? 4.638 7.015 -4.274 1.00 0.00 15 SER A N 20
ATOM 22233 C CA . SER A 1 15 ? 5.647 5.968 -4.165 1.00 0.00 15 SER A CA 20
ATOM 22234 C C . SER A 1 15 ? 6.537 6.195 -2.947 1.00 0.00 15 SER A C 20
ATOM 22235 O O . SER A 1 15 ? 6.962 7.319 -2.675 1.00 0.00 15 SER A O 20
ATOM 22243 N N . PHE A 1 16 ? 6.816 5.121 -2.217 1.00 0.00 16 PHE A N 20
ATOM 22244 C CA . PHE A 1 16 ? 7.655 5.202 -1.027 1.00 0.00 16 PHE A CA 20
ATOM 22245 C C . PHE A 1 16 ? 8.826 4.227 -1.120 1.00 0.00 16 PHE A C 20
ATOM 22246 O O . PHE A 1 16 ? 8.670 3.097 -1.580 1.00 0.00 16 PHE A O 20
ATOM 22263 N N . GLN A 1 17 ? 9.997 4.675 -0.680 1.00 0.00 17 GLN A N 20
ATOM 22264 C CA . GLN A 1 17 ? 11.195 3.844 -0.715 1.00 0.00 17 GLN A CA 20
ATOM 22265 C C . GLN A 1 17 ? 11.608 3.425 0.692 1.00 0.00 17 GLN A C 20
ATOM 22266 O O . GLN A 1 17 ? 12.038 4.252 1.495 1.00 0.00 17 GLN A O 20
ATOM 22280 N N . ALA A 1 18 ? 11.472 2.136 0.984 1.00 0.00 18 ALA A N 20
ATOM 22281 C CA . ALA A 1 18 ? 11.833 1.607 2.294 1.00 0.00 18 ALA A CA 20
ATOM 22282 C C . ALA A 1 18 ? 13.346 1.486 2.440 1.00 0.00 18 ALA A C 20
ATOM 22283 O O . ALA A 1 18 ? 13.938 0.481 2.049 1.00 0.00 18 ALA A O 20
ATOM 22290 N N . ARG A 1 19 ? 13.965 2.518 3.004 1.00 0.00 19 ARG A N 20
ATOM 22291 C CA . ARG A 1 19 ? 15.410 2.527 3.199 1.00 0.00 19 ARG A CA 20
ATOM 22292 C C . ARG A 1 19 ? 15.887 1.208 3.800 1.00 0.00 19 ARG A C 20
ATOM 22293 O O . ARG A 1 19 ? 17.004 0.764 3.537 1.00 0.00 19 ARG A O 20
ATOM 22314 N N . GLN A 1 20 ? 15.031 0.587 4.606 1.00 0.00 20 GLN A N 20
ATOM 22315 C CA . GLN A 1 20 ? 15.366 -0.680 5.244 1.00 0.00 20 GLN A CA 20
ATOM 22316 C C . GLN A 1 20 ? 14.153 -1.604 5.289 1.00 0.00 20 GLN A C 20
ATOM 22317 O O . GLN A 1 20 ? 13.019 -1.165 5.098 1.00 0.00 20 GLN A O 20
ATOM 22331 N N . ASP A 1 21 ? 14.400 -2.885 5.541 1.00 0.00 21 ASP A N 20
ATOM 22332 C CA . ASP A 1 21 ? 13.328 -3.871 5.611 1.00 0.00 21 ASP A CA 20
ATOM 22333 C C . ASP A 1 21 ? 12.207 -3.390 6.527 1.00 0.00 21 ASP A C 20
ATOM 22334 O O . ASP A 1 21 ? 11.027 -3.577 6.231 1.00 0.00 21 ASP A O 20
ATOM 22343 N N . ASP A 1 22 ? 12.584 -2.772 7.641 1.00 0.00 22 ASP A N 20
ATOM 22344 C CA . ASP A 1 22 ? 11.611 -2.265 8.601 1.00 0.00 22 ASP A CA 20
ATOM 22345 C C . ASP A 1 22 ? 10.435 -1.606 7.886 1.00 0.00 22 ASP A C 20
ATOM 22346 O O . ASP A 1 22 ? 9.278 -1.826 8.242 1.00 0.00 22 ASP A O 20
ATOM 22355 N N . GLU A 1 23 ? 10.741 -0.796 6.877 1.00 0.00 23 GLU A N 20
ATOM 22356 C CA . GLU A 1 23 ? 9.709 -0.103 6.115 1.00 0.00 23 GLU A CA 20
ATOM 22357 C C . GLU A 1 23 ? 9.282 -0.929 4.904 1.00 0.00 23 GLU A C 20
ATOM 22358 O O . GLU A 1 23 ? 9.793 -2.025 4.674 1.00 0.00 23 GLU A O 20
ATOM 22370 N N . LEU A 1 24 ? 8.340 -0.394 4.134 1.00 0.00 24 LEU A N 20
ATOM 22371 C CA . LEU A 1 24 ? 7.842 -1.081 2.948 1.00 0.00 24 LEU A CA 20
ATOM 22372 C C . LEU A 1 24 ? 7.905 -0.170 1.725 1.00 0.00 24 LEU A C 20
ATOM 22373 O O . LEU A 1 24 ? 7.592 1.017 1.807 1.00 0.00 24 LEU A O 20
ATOM 22389 N N . ASN A 1 25 ? 8.310 -0.736 0.593 1.00 0.00 25 ASN A N 20
ATOM 22390 C CA . ASN A 1 25 ? 8.412 0.025 -0.647 1.00 0.00 25 ASN A CA 20
ATOM 22391 C C . ASN A 1 25 ? 7.076 0.048 -1.383 1.00 0.00 25 ASN A C 20
ATOM 22392 O O . ASN A 1 25 ? 6.426 -0.986 -1.546 1.00 0.00 25 ASN A O 20
ATOM 22403 N N . LEU A 1 26 ? 6.671 1.233 -1.827 1.00 0.00 26 LEU A N 20
ATOM 22404 C CA . LEU A 1 26 ? 5.412 1.391 -2.547 1.00 0.00 26 LEU A CA 20
ATOM 22405 C C . LEU A 1 26 ? 5.652 1.952 -3.945 1.00 0.00 26 LEU A C 20
ATOM 22406 O O . LEU A 1 26 ? 6.790 2.212 -4.333 1.00 0.00 26 LEU A O 20
ATOM 22422 N N . GLU A 1 27 ? 4.570 2.139 -4.696 1.00 0.00 27 GLU A N 20
ATOM 22423 C CA . GLU A 1 27 ? 4.664 2.671 -6.050 1.00 0.00 27 GLU A CA 20
ATOM 22424 C C . GLU A 1 27 ? 3.347 3.317 -6.473 1.00 0.00 27 GLU A C 20
ATOM 22425 O O . GLU A 1 27 ? 2.267 2.836 -6.128 1.00 0.00 27 GLU A O 20
ATOM 22437 N N . LYS A 1 28 ? 3.445 4.410 -7.221 1.00 0.00 28 LYS A N 20
ATOM 22438 C CA . LYS A 1 28 ? 2.264 5.124 -7.692 1.00 0.00 28 LYS A CA 20
ATOM 22439 C C . LYS A 1 28 ? 1.295 4.173 -8.387 1.00 0.00 28 LYS A C 20
ATOM 22440 O O . LYS A 1 28 ? 1.551 3.713 -9.499 1.00 0.00 28 LYS A O 20
ATOM 22459 N N . GLY A 1 29 ? 0.180 3.883 -7.723 1.00 0.00 29 GLY A N 20
ATOM 22460 C CA . GLY A 1 29 ? -0.811 2.989 -8.294 1.00 0.00 29 GLY A CA 20
ATOM 22461 C C . GLY A 1 29 ? -0.584 1.543 -7.899 1.00 0.00 29 GLY A C 20
ATOM 22462 O O . GLY A 1 29 ? -0.524 0.661 -8.755 1.00 0.00 29 GLY A O 20
ATOM 22466 N N . ASP A 1 30 ? -0.455 1.300 -6.599 1.00 0.00 30 ASP A N 20
ATOM 22467 C CA . ASP A 1 30 ? -0.232 -0.049 -6.092 1.00 0.00 30 ASP A CA 20
ATOM 22468 C C . ASP A 1 30 ? -1.196 -0.368 -4.954 1.00 0.00 30 ASP A C 20
ATOM 22469 O O . ASP A 1 30 ? -1.311 0.394 -3.993 1.00 0.00 30 ASP A O 20
ATOM 22478 N N . ILE A 1 31 ? -1.887 -1.497 -5.070 1.00 0.00 31 ILE A N 20
ATOM 22479 C CA . ILE A 1 31 ? -2.841 -1.916 -4.050 1.00 0.00 31 ILE A CA 20
ATOM 22480 C C . ILE A 1 31 ? -2.148 -2.688 -2.933 1.00 0.00 31 ILE A C 20
ATOM 22481 O O . ILE A 1 31 ? -1.580 -3.756 -3.161 1.00 0.00 31 ILE A O 20
ATOM 22497 N N . VAL A 1 32 ? -2.200 -2.141 -1.722 1.00 0.00 32 VAL A N 20
ATOM 22498 C CA . VAL A 1 32 ? -1.580 -2.780 -0.568 1.00 0.00 32 VAL A CA 20
ATOM 22499 C C . VAL A 1 32 ? -2.631 -3.387 0.355 1.00 0.00 32 VAL A C 20
ATOM 22500 O O . VAL A 1 32 ? -3.645 -2.757 0.657 1.00 0.00 32 VAL A O 20
ATOM 22513 N N . ILE A 1 33 ? -2.381 -4.614 0.799 1.00 0.00 33 ILE A N 20
ATOM 22514 C CA . ILE A 1 33 ? -3.306 -5.306 1.689 1.00 0.00 33 ILE A CA 20
ATOM 22515 C C . ILE A 1 33 ? -3.092 -4.886 3.139 1.00 0.00 33 ILE A C 20
ATOM 22516 O O . ILE A 1 33 ? -2.199 -5.395 3.818 1.00 0.00 33 ILE A O 20
ATOM 22532 N N . ILE A 1 34 ? -3.916 -3.956 3.608 1.00 0.00 34 ILE A N 20
ATOM 22533 C CA . ILE A 1 34 ? -3.819 -3.469 4.978 1.00 0.00 34 ILE A CA 20
ATOM 22534 C C . ILE A 1 34 ? -3.980 -4.609 5.979 1.00 0.00 34 ILE A C 20
ATOM 22535 O O . ILE A 1 34 ? -4.931 -5.387 5.902 1.00 0.00 34 ILE A O 20
ATOM 22551 N N . HIS A 1 35 ? -3.044 -4.700 6.919 1.00 0.00 35 HIS A N 20
ATOM 22552 C CA . HIS A 1 35 ? -3.084 -5.743 7.937 1.00 0.00 35 HIS A CA 20
ATOM 22553 C C . HIS A 1 35 ? -3.339 -5.146 9.318 1.00 0.00 35 HIS A C 20
ATOM 22554 O O . HIS A 1 35 ? -4.225 -5.595 10.044 1.00 0.00 35 HIS A O 20
ATOM 22569 N N . GLU A 1 36 ? -2.556 -4.132 9.673 1.00 0.00 36 GLU A N 20
ATOM 22570 C CA . GLU A 1 36 ? -2.697 -3.475 10.967 1.00 0.00 36 GLU A CA 20
ATOM 22571 C C . GLU A 1 36 ? -2.268 -2.013 10.884 1.00 0.00 36 GLU A C 20
ATOM 22572 O O . GLU A 1 36 ? -1.247 -1.687 10.278 1.00 0.00 36 GLU A O 20
ATOM 22584 N N . LYS A 1 37 ? -3.055 -1.136 11.498 1.00 0.00 37 LYS A N 20
ATOM 22585 C CA . LYS A 1 37 ? -2.759 0.291 11.496 1.00 0.00 37 LYS A CA 20
ATOM 22586 C C . LYS A 1 37 ? -2.833 0.864 12.908 1.00 0.00 37 LYS A C 20
ATOM 22587 O O . LYS A 1 37 ? -3.757 1.606 13.241 1.00 0.00 37 LYS A O 20
ATOM 22606 N N . LYS A 1 38 ? -1.852 0.517 13.735 1.00 0.00 38 LYS A N 20
ATOM 22607 C CA . LYS A 1 38 ? -1.803 0.999 15.110 1.00 0.00 38 LYS A CA 20
ATOM 22608 C C . LYS A 1 38 ? -1.178 2.389 15.178 1.00 0.00 38 LYS A C 20
ATOM 22609 O O . LYS A 1 38 ? -1.843 3.360 15.535 1.00 0.00 38 LYS A O 20
ATOM 22628 N N . GLU A 1 39 ? 0.102 2.474 14.833 1.00 0.00 39 GLU A N 20
ATOM 22629 C CA . GLU A 1 39 ? 0.815 3.746 14.855 1.00 0.00 39 GLU A CA 20
ATOM 22630 C C . GLU A 1 39 ? -0.016 4.847 14.202 1.00 0.00 39 GLU A C 20
ATOM 22631 O O . GLU A 1 39 ? -1.032 4.575 13.564 1.00 0.00 39 GLU A O 20
ATOM 22643 N N . GLU A 1 40 ? 0.425 6.090 14.368 1.00 0.00 40 GLU A N 20
ATOM 22644 C CA . GLU A 1 40 ? -0.279 7.232 13.796 1.00 0.00 40 GLU A CA 20
ATOM 22645 C C . GLU A 1 40 ? 0.217 7.525 12.383 1.00 0.00 40 GLU A C 20
ATOM 22646 O O . GLU A 1 40 ? 1.238 8.185 12.196 1.00 0.00 40 GLU A O 20
ATOM 22658 N N . GLY A 1 41 ? -0.514 7.027 11.390 1.00 0.00 41 GLY A N 20
ATOM 22659 C CA . GLY A 1 41 ? -0.133 7.245 10.007 1.00 0.00 41 GLY A CA 20
ATOM 22660 C C . GLY A 1 41 ? 0.581 6.050 9.407 1.00 0.00 41 GLY A C 20
ATOM 22661 O O . GLY A 1 41 ? 0.262 5.619 8.299 1.00 0.00 41 GLY A O 20
ATOM 22665 N N . TRP A 1 42 ? 1.551 5.514 10.140 1.00 0.00 42 TRP A N 20
ATOM 22666 C CA . TRP A 1 42 ? 2.314 4.362 9.672 1.00 0.00 42 TRP A CA 20
ATOM 22667 C C . TRP A 1 42 ? 1.456 3.102 9.680 1.00 0.00 42 TRP A C 20
ATOM 22668 O O . TRP A 1 42 ? 1.164 2.545 10.738 1.00 0.00 42 TRP A O 20
ATOM 22689 N N . TRP A 1 43 ? 1.055 2.657 8.494 1.00 0.00 43 TRP A N 20
ATOM 22690 C CA . TRP A 1 43 ? 0.230 1.461 8.365 1.00 0.00 43 TRP A CA 20
ATOM 22691 C C . TRP A 1 43 ? 1.094 0.226 8.140 1.00 0.00 43 TRP A C 20
ATOM 22692 O O . TRP A 1 43 ? 2.252 0.331 7.734 1.00 0.00 43 TRP A O 20
ATOM 22713 N N . PHE A 1 44 ? 0.525 -0.945 8.406 1.00 0.00 44 PHE A N 20
ATOM 22714 C CA . PHE A 1 44 ? 1.245 -2.202 8.233 1.00 0.00 44 PHE A CA 20
ATOM 22715 C C . PHE A 1 44 ? 0.473 -3.150 7.320 1.00 0.00 44 PHE A C 20
ATOM 22716 O O . PHE A 1 44 ? -0.634 -3.579 7.645 1.00 0.00 44 PHE A O 20
ATOM 22733 N N . GLY A 1 45 ? 1.065 -3.472 6.174 1.00 0.00 45 GLY A N 20
ATOM 22734 C CA . GLY A 1 45 ? 0.419 -4.366 5.230 1.00 0.00 45 GLY A CA 20
ATOM 22735 C C . GLY A 1 45 ? 1.373 -4.875 4.168 1.00 0.00 45 GLY A C 20
ATOM 22736 O O . GLY A 1 45 ? 2.533 -4.468 4.119 1.00 0.00 45 GLY A O 20
ATOM 22740 N N . SER A 1 46 ? 0.883 -5.770 3.316 1.00 0.00 46 SER A N 20
ATOM 22741 C CA . SER A 1 46 ? 1.702 -6.341 2.252 1.00 0.00 46 SER A CA 20
ATOM 22742 C C . SER A 1 46 ? 1.292 -5.784 0.893 1.00 0.00 46 SER A C 20
ATOM 22743 O O . SER A 1 46 ? 0.107 -5.745 0.556 1.00 0.00 46 SER A O 20
ATOM 22751 N N . LEU A 1 47 ? 2.279 -5.353 0.115 1.00 0.00 47 LEU A N 20
ATOM 22752 C CA . LEU A 1 47 ? 2.022 -4.797 -1.209 1.00 0.00 47 LEU A CA 20
ATOM 22753 C C . LEU A 1 47 ? 2.034 -5.892 -2.271 1.00 0.00 47 LEU A C 20
ATOM 22754 O O . LEU A 1 47 ? 0.984 -6.304 -2.763 1.00 0.00 47 LEU A O 20
ATOM 22770 N N . ASN A 1 48 ? 3.228 -6.360 -2.617 1.00 0.00 48 ASN A N 20
ATOM 22771 C CA . ASN A 1 48 ? 3.377 -7.410 -3.620 1.00 0.00 48 ASN A CA 20
ATOM 22772 C C . ASN A 1 48 ? 3.997 -8.662 -3.008 1.00 0.00 48 ASN A C 20
ATOM 22773 O O . ASN A 1 48 ? 4.893 -9.272 -3.591 1.00 0.00 48 ASN A O 20
ATOM 22784 N N . GLY A 1 49 ? 3.513 -9.041 -1.829 1.00 0.00 49 GLY A N 20
ATOM 22785 C CA . GLY A 1 49 ? 4.032 -10.219 -1.158 1.00 0.00 49 GLY A CA 20
ATOM 22786 C C . GLY A 1 49 ? 5.023 -9.874 -0.064 1.00 0.00 49 GLY A C 20
ATOM 22787 O O . GLY A 1 49 ? 5.546 -10.760 0.612 1.00 0.00 49 GLY A O 20
ATOM 22791 N N . LYS A 1 50 ? 5.284 -8.583 0.110 1.00 0.00 50 LYS A N 20
ATOM 22792 C CA . LYS A 1 50 ? 6.219 -8.121 1.129 1.00 0.00 50 LYS A CA 20
ATOM 22793 C C . LYS A 1 50 ? 5.540 -7.154 2.093 1.00 0.00 50 LYS A C 20
ATOM 22794 O O . LYS A 1 50 ? 5.070 -6.089 1.692 1.00 0.00 50 LYS A O 20
ATOM 22813 N N . LYS A 1 51 ? 5.493 -7.530 3.366 1.00 0.00 51 LYS A N 20
ATOM 22814 C CA . LYS A 1 51 ? 4.874 -6.695 4.389 1.00 0.00 51 LYS A CA 20
ATOM 22815 C C . LYS A 1 51 ? 5.879 -5.700 4.960 1.00 0.00 51 LYS A C 20
ATOM 22816 O O . LYS A 1 51 ? 7.089 -5.892 4.850 1.00 0.00 51 LYS A O 20
ATOM 22835 N N . GLY A 1 52 ? 5.369 -4.635 5.572 1.00 0.00 52 GLY A N 20
ATOM 22836 C CA . GLY A 1 52 ? 6.236 -3.627 6.153 1.00 0.00 52 GLY A CA 20
ATOM 22837 C C . GLY A 1 52 ? 5.474 -2.393 6.596 1.00 0.00 52 GLY A C 20
ATOM 22838 O O . GLY A 1 52 ? 4.301 -2.226 6.263 1.00 0.00 52 GLY A O 20
ATOM 22842 N N . HIS A 1 53 ? 6.142 -1.527 7.352 1.00 0.00 53 HIS A N 20
ATOM 22843 C CA . HIS A 1 53 ? 5.520 -0.303 7.843 1.00 0.00 53 HIS A CA 20
ATOM 22844 C C . HIS A 1 53 ? 5.627 0.813 6.808 1.00 0.00 53 HIS A C 20
ATOM 22845 O O . HIS A 1 53 ? 6.706 1.359 6.577 1.00 0.00 53 HIS A O 20
ATOM 22860 N N . PHE A 1 54 ? 4.500 1.147 6.188 1.00 0.00 54 PHE A N 20
ATOM 22861 C CA . PHE A 1 54 ? 4.467 2.197 5.176 1.00 0.00 54 PHE A CA 20
ATOM 22862 C C . PHE A 1 54 ? 3.608 3.371 5.639 1.00 0.00 54 PHE A C 20
ATOM 22863 O O . PHE A 1 54 ? 2.706 3.226 6.464 1.00 0.00 54 PHE A O 20
ATOM 22880 N N . PRO A 1 55 ? 3.895 4.563 5.095 1.00 0.00 55 PRO A N 20
ATOM 22881 C CA . PRO A 1 55 ? 3.161 5.786 5.436 1.00 0.00 55 PRO A CA 20
ATOM 22882 C C . PRO A 1 55 ? 1.734 5.774 4.899 1.00 0.00 55 PRO A C 20
ATOM 22883 O O . PRO A 1 55 ? 1.489 5.355 3.768 1.00 0.00 55 PRO A O 20
ATOM 22894 N N . ALA A 1 56 ? 0.795 6.237 5.718 1.00 0.00 56 ALA A N 20
ATOM 22895 C CA . ALA A 1 56 ? -0.608 6.282 5.324 1.00 0.00 56 ALA A CA 20
ATOM 22896 C C . ALA A 1 56 ? -0.860 7.403 4.321 1.00 0.00 56 ALA A C 20
ATOM 22897 O O . ALA A 1 56 ? -1.420 7.174 3.249 1.00 0.00 56 ALA A O 20
ATOM 22904 N N . ALA A 1 57 ? -0.446 8.614 4.677 1.00 0.00 57 ALA A N 20
ATOM 22905 C CA . ALA A 1 57 ? -0.626 9.770 3.808 1.00 0.00 57 ALA A CA 20
ATOM 22906 C C . ALA A 1 57 ? -0.267 9.432 2.365 1.00 0.00 57 ALA A C 20
ATOM 22907 O O . ALA A 1 57 ? -0.713 10.101 1.431 1.00 0.00 57 ALA A O 20
ATOM 22914 N N . TYR A 1 58 ? 0.540 8.393 2.188 1.00 0.00 58 TYR A N 20
ATOM 22915 C CA . TYR A 1 58 ? 0.962 7.969 0.859 1.00 0.00 58 TYR A CA 20
ATOM 22916 C C . TYR A 1 58 ? -0.073 7.041 0.229 1.00 0.00 58 TYR A C 20
ATOM 22917 O O . TYR A 1 58 ? -0.344 7.116 -0.969 1.00 0.00 58 TYR A O 20
ATOM 22935 N N . VAL A 1 59 ? -0.649 6.165 1.048 1.00 0.00 59 VAL A N 20
ATOM 22936 C CA . VAL A 1 59 ? -1.655 5.223 0.574 1.00 0.00 59 VAL A CA 20
ATOM 22937 C C . VAL A 1 59 ? -3.043 5.601 1.079 1.00 0.00 59 VAL A C 20
ATOM 22938 O O . VAL A 1 59 ? -3.215 5.953 2.245 1.00 0.00 59 VAL A O 20
ATOM 22951 N N . GLU A 1 60 ? -4.031 5.526 0.192 1.00 0.00 60 GLU A N 20
ATOM 22952 C CA . GLU A 1 60 ? -5.404 5.861 0.549 1.00 0.00 60 GLU A CA 20
ATOM 22953 C C . GLU A 1 60 ? -6.265 4.604 0.640 1.00 0.00 60 GLU A C 20
ATOM 22954 O O . GLU A 1 60 ? -6.280 3.783 -0.277 1.00 0.00 60 GLU A O 20
ATOM 22966 N N . GLU A 1 61 ? -6.979 4.461 1.752 1.00 0.00 61 GLU A N 20
ATOM 22967 C CA . GLU A 1 61 ? -7.840 3.304 1.963 1.00 0.00 61 GLU A CA 20
ATOM 22968 C C . GLU A 1 61 ? -8.860 3.172 0.835 1.00 0.00 61 GLU A C 20
ATOM 22969 O O . GLU A 1 61 ? -9.456 4.159 0.403 1.00 0.00 61 GLU A O 20
ATOM 22981 N N . LEU A 1 62 ? -9.054 1.946 0.363 1.00 0.00 62 LEU A N 20
ATOM 22982 C CA . LEU A 1 62 ? -10.001 1.683 -0.716 1.00 0.00 62 LEU A CA 20
ATOM 22983 C C . LEU A 1 62 ? -11.125 0.767 -0.242 1.00 0.00 62 LEU A C 20
ATOM 22984 O O . LEU A 1 62 ? -10.956 -0.044 0.669 1.00 0.0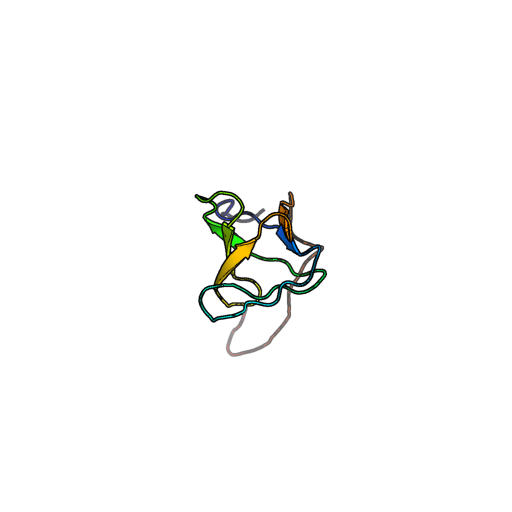0 62 LEU A O 20
ATOM 23000 N N . PRO A 1 63 ? -12.300 0.895 -0.876 1.00 0.00 63 PRO A N 20
ATOM 23001 C CA . PRO A 1 63 ? -13.474 0.085 -0.538 1.00 0.00 63 PRO A CA 20
ATOM 23002 C C . PRO A 1 63 ? -13.306 -1.376 -0.940 1.00 0.00 63 PRO A C 20
ATOM 23003 O O . PRO A 1 63 ? -12.493 -1.702 -1.805 1.00 0.00 63 PRO A O 20
ATOM 23014 N N . SER A 1 64 ? -14.080 -2.252 -0.307 1.00 0.00 64 SER A N 20
ATOM 23015 C CA . SER A 1 64 ? -14.013 -3.680 -0.597 1.00 0.00 64 SER A CA 20
ATOM 23016 C C . SER A 1 64 ? -14.021 -3.929 -2.102 1.00 0.00 64 SER A C 20
ATOM 23017 O O . SER A 1 64 ? -14.961 -3.552 -2.800 1.00 0.00 64 SER A O 20
ATOM 23025 N N . ASN A 1 65 ? -12.964 -4.568 -2.595 1.00 0.00 65 ASN A N 20
ATOM 23026 C CA . ASN A 1 65 ? -12.848 -4.869 -4.017 1.00 0.00 65 ASN A CA 20
ATOM 23027 C C . ASN A 1 65 ? -12.775 -6.375 -4.251 1.00 0.00 65 ASN A C 20
ATOM 23028 O O . ASN A 1 65 ? -11.698 -6.927 -4.474 1.00 0.00 65 ASN A O 20
ATOM 23039 N N . ALA A 1 66 ? -13.929 -7.032 -4.199 1.00 0.00 66 ALA A N 20
ATOM 23040 C CA . ALA A 1 66 ? -13.996 -8.473 -4.408 1.00 0.00 66 ALA A CA 20
ATOM 23041 C C . ALA A 1 66 ? -13.618 -8.839 -5.839 1.00 0.00 66 ALA A C 20
ATOM 23042 O O . ALA A 1 66 ? -13.696 -8.009 -6.744 1.00 0.00 66 ALA A O 20
ATOM 23049 N N . GLY A 1 67 ? -13.205 -10.088 -6.037 1.00 0.00 67 GLY A N 20
ATOM 23050 C CA . GLY A 1 67 ? -12.819 -10.541 -7.360 1.00 0.00 67 GLY A CA 20
ATOM 23051 C C . GLY A 1 67 ? -13.406 -11.896 -7.703 1.00 0.00 67 GLY A C 20
ATOM 23052 O O . GLY A 1 67 ? -14.544 -12.195 -7.344 1.00 0.00 67 GLY A O 20
ATOM 23056 N N . ASN A 1 68 ? -12.628 -12.716 -8.402 1.00 0.00 68 ASN A N 20
ATOM 23057 C CA . ASN A 1 68 ? -13.079 -14.046 -8.796 1.00 0.00 68 ASN A CA 20
ATOM 23058 C C . ASN A 1 68 ? -12.595 -15.100 -7.805 1.00 0.00 68 ASN A C 20
ATOM 23059 O O . ASN A 1 68 ? -11.393 -15.319 -7.650 1.00 0.00 68 ASN A O 20
ATOM 23070 N N . THR A 1 69 ? -13.540 -15.753 -7.134 1.00 0.00 69 THR A N 20
ATOM 23071 C CA . THR A 1 69 ? -13.210 -16.783 -6.158 1.00 0.00 69 THR A CA 20
ATOM 23072 C C . THR A 1 69 ? -12.946 -18.121 -6.839 1.00 0.00 69 THR A C 20
ATOM 23073 O O . THR A 1 69 ? -13.722 -18.561 -7.686 1.00 0.00 69 THR A O 20
ATOM 23084 N N . ALA A 1 70 ? -11.846 -18.765 -6.461 1.00 0.00 70 ALA A N 20
ATOM 23085 C CA . ALA A 1 70 ? -11.481 -20.055 -7.034 1.00 0.00 70 ALA A CA 20
ATOM 23086 C C . ALA A 1 70 ? -12.536 -21.111 -6.723 1.00 0.00 70 ALA A C 20
ATOM 23087 O O . ALA A 1 70 ? -13.273 -20.999 -5.743 1.00 0.00 70 ALA A O 20
ATOM 23094 N N . THR A 1 71 ? -12.604 -22.138 -7.566 1.00 0.00 71 THR A N 20
ATOM 23095 C CA . THR A 1 71 ? -13.570 -23.213 -7.382 1.00 0.00 71 THR A CA 20
ATOM 23096 C C . THR A 1 71 ? -12.876 -24.519 -7.014 1.00 0.00 71 THR A C 20
ATOM 23097 O O . THR A 1 71 ? -12.749 -25.423 -7.841 1.00 0.00 71 THR A O 20
ATOM 23108 N N . LYS A 1 72 ? -12.427 -24.614 -5.767 1.00 0.00 72 LYS A N 20
ATOM 23109 C CA . LYS A 1 72 ? -11.746 -25.811 -5.286 1.00 0.00 72 LYS A CA 20
ATOM 23110 C C . LYS A 1 72 ? -12.503 -27.069 -5.698 1.00 0.00 72 LYS A C 20
ATOM 23111 O O . LYS A 1 72 ? -13.686 -27.011 -6.034 1.00 0.00 72 LYS A O 20
ATOM 23130 N N . ALA A 1 73 ? -11.814 -28.205 -5.667 1.00 0.00 73 ALA A N 20
ATOM 23131 C CA . ALA A 1 73 ? -12.423 -29.478 -6.033 1.00 0.00 73 ALA A CA 20
ATOM 23132 C C . ALA A 1 73 ? -12.852 -30.258 -4.795 1.00 0.00 73 ALA A C 20
ATOM 23133 O O . ALA A 1 73 ? -12.091 -31.068 -4.266 1.00 0.00 73 ALA A O 20
ATOM 23140 N N . SER A 1 74 ? -14.074 -30.007 -4.337 1.00 0.00 74 SER A N 20
ATOM 23141 C CA . SER A 1 74 ? -14.602 -30.682 -3.157 1.00 0.00 74 SER A CA 20
ATOM 23142 C C . SER A 1 74 ? -14.800 -32.171 -3.427 1.00 0.00 74 SER A C 20
ATOM 23143 O O . SER A 1 74 ? -15.897 -32.612 -3.766 1.00 0.00 74 SER A O 20
ATOM 23151 N N . GLY A 1 75 ? -13.727 -32.941 -3.274 1.00 0.00 75 GLY A N 20
ATOM 23152 C CA . GLY A 1 75 ? -13.802 -34.372 -3.504 1.00 0.00 75 GLY A CA 20
ATOM 23153 C C . GLY A 1 75 ? -12.580 -34.909 -4.223 1.00 0.00 75 GLY A C 20
ATOM 23154 O O . GLY A 1 75 ? -11.966 -34.225 -5.042 1.00 0.00 75 GLY A O 20
ATOM 23158 N N . PRO A 1 76 ? -12.210 -36.160 -3.915 1.00 0.00 76 PRO A N 20
ATOM 23159 C CA . PRO A 1 76 ? -11.049 -36.815 -4.525 1.00 0.00 76 PRO A CA 20
ATOM 23160 C C . PRO A 1 76 ? -11.275 -37.140 -5.998 1.00 0.00 76 PRO A C 20
ATOM 23161 O O . PRO A 1 76 ? -12.294 -36.765 -6.577 1.00 0.00 76 PRO A O 20
ATOM 23172 N N . SER A 1 77 ? -10.317 -37.840 -6.599 1.00 0.00 77 SER A N 20
ATOM 23173 C CA . SER A 1 77 ? -10.411 -38.212 -8.006 1.00 0.00 77 SER A CA 20
ATOM 23174 C C . SER A 1 77 ? -11.630 -39.095 -8.254 1.00 0.00 77 SER A C 20
ATOM 23175 O O . SER A 1 77 ? -12.544 -38.718 -8.988 1.00 0.00 77 SER A O 20
ATOM 23183 N N . SER A 1 78 ? -11.636 -40.272 -7.637 1.00 0.00 78 SER A N 20
ATOM 23184 C CA . SER A 1 78 ? -12.740 -41.211 -7.794 1.00 0.00 78 SER A CA 20
ATOM 23185 C C . SER A 1 78 ? -13.991 -40.702 -7.086 1.00 0.00 78 SER A C 20
ATOM 23186 O O . SER A 1 78 ? -15.080 -40.685 -7.659 1.00 0.00 78 SER A O 20
ATOM 23194 N N . GLY A 1 79 ? -13.827 -40.286 -5.833 1.00 0.00 79 GLY A N 20
ATOM 23195 C CA . GLY A 1 79 ? -14.951 -39.781 -5.066 1.00 0.00 79 GLY A CA 20
ATOM 23196 C C . GLY A 1 79 ? -15.339 -40.707 -3.930 1.00 0.00 79 GLY A C 20
ATOM 23197 O O . GLY A 1 79 ? -16.138 -40.341 -3.068 1.00 0.00 79 GLY A O 20
#

Nearest PDB structures (foldseek):
  2yun-assembly1_A  TM=8.106E-01  e=1.012E-11  Homo sapiens
  1wi7-assembly1_A  TM=7.930E-01  e=6.613E-07  Mus musculus
  2yuo-assembly1_A  TM=7.175E-01  e=7.886E-07  Mus musculus
  2dl4-assembly1_A  TM=8.018E-01  e=5.795E-06  Homo sapiens
  2ed0-assembly1_A  TM=6.978E-01  e=2.703E-06  Homo sapiens

CATH classification: 2.30.30.40

Secondary structure (DSSP, 8-state):
--S---SEEEEESS-B--SSTTB--B-TT-EEEEEE--SSS-EEEESSS-EEEE-STTEEEESS-SS--------TT--